Protein 2HEQ (pdb70)

Solvent-accessible surface area: 6991 Å² total; per-residue (Å²): 245,115,68,128,126,129,98,180,73,109,63,50,75,85,38,45,34,0,67,1,29,78,94,5,134,209,54,13,110,176,29,27,54,72,95,8,89,0,63,105,60,60,155,46,100,79,74,11,0,6,0,25,4,105,93,65,68,102,23,118,0,60,55,125,19,8,54,47,57,186,88,46,156,102,211,84,148,122,179,159,131,153,187,245

CATH classification: 2.30.30.40

Foldseek 3Di:
DDPDPDDPDQRDDFFFKKQFDVPCCPPPVPGHRFIWTFHDADPDPAFGTWTQTPVRDIDTHHPVRIGTDDDPPPPPDQPPDDDD

Structure (mmCIF, N/CA/C/O backbone):
data_2HEQ
#
_entry.id   2HEQ
#
loop_
_atom_site.group_PDB
_atom_site.id
_atom_site.type_symbol
_atom_site.label_atom_id
_atom_site.label_alt_id
_atom_site.label_comp_id
_atom_site.label_asym_id
_atom_site.label_entity_id
_atom_site.label_seq_id
_atom_site.pdbx_PDB_ins_code
_atom_site.Cartn_x
_atom_site.Cartn_y
_atom_site.Cartn_z
_atom_site.occupancy
_atom_site.B_iso_or_equiv
_atom_site.auth_seq_id
_atom_site.auth_comp_id
_atom_site.auth_asym_id
_atom_site.auth_atom_id
_atom_site.pdbx_PDB_model_num
ATOM 1 N N . MET A 1 1 ? 45.828 -8.539 2.735 1.00 0.00 1 MET A N 1
ATOM 2 C CA . MET A 1 1 ? 47.224 -8.651 2.258 1.00 0.00 1 MET A CA 1
ATOM 3 C C . MET A 1 1 ? 47.807 -9.996 2.660 1.00 0.00 1 MET A C 1
ATOM 4 O O . MET A 1 1 ? 48.052 -10.247 3.839 1.00 0.00 1 MET A O 1
ATOM 20 N N . ALA A 1 2 ? 48.014 -10.863 1.680 1.00 0.00 2 ALA A N 1
ATOM 21 C CA . ALA A 1 2 ? 48.583 -12.180 1.927 1.00 0.00 2 ALA A CA 1
ATOM 22 C C . ALA A 1 2 ? 49.250 -12.711 0.669 1.00 0.00 2 ALA A C 1
ATOM 23 O O . ALA A 1 2 ? 48.811 -12.419 -0.446 1.00 0.00 2 ALA A O 1
ATOM 30 N N . GLY A 1 3 ? 50.315 -13.472 0.849 1.00 0.00 3 GLY A N 1
ATOM 31 C CA . GLY A 1 3 ? 51.007 -14.052 -0.280 1.00 0.00 3 GLY A CA 1
ATOM 32 C C . GLY A 1 3 ? 52.501 -13.840 -0.203 1.00 0.00 3 GLY A C 1
ATOM 33 O O . GLY A 1 3 ? 52.968 -12.914 0.460 1.00 0.00 3 GLY A O 1
ATOM 37 N N . ASP A 1 4 ? 53.252 -14.700 -0.868 1.00 0.00 4 ASP A N 1
ATOM 38 C CA . ASP A 1 4 ? 54.703 -14.601 -0.874 1.00 0.00 4 ASP A CA 1
ATOM 39 C C . ASP A 1 4 ? 55.187 -13.907 -2.141 1.00 0.00 4 ASP A C 1
ATOM 40 O O . ASP A 1 4 ? 55.040 -14.425 -3.247 1.00 0.00 4 ASP A O 1
ATOM 49 N N . PRO A 1 5 ? 55.758 -12.704 -1.994 1.00 0.00 5 PRO A N 1
ATOM 50 C CA . PRO A 1 5 ? 56.242 -11.912 -3.116 1.00 0.00 5 PRO A CA 1
ATOM 51 C C . PRO A 1 5 ? 57.706 -12.200 -3.445 1.00 0.00 5 PRO A C 1
ATOM 52 O O . PRO A 1 5 ? 58.398 -11.361 -4.019 1.00 0.00 5 PRO A O 1
ATOM 63 N N . LEU A 1 6 ? 58.162 -13.396 -3.095 1.00 0.00 6 LEU A N 1
ATOM 64 C CA . LEU A 1 6 ? 59.551 -13.782 -3.298 1.00 0.00 6 LEU A CA 1
ATOM 65 C C . LEU A 1 6 ? 59.762 -14.240 -4.741 1.00 0.00 6 LEU A C 1
ATOM 66 O O . LEU A 1 6 ? 59.239 -15.273 -5.156 1.00 0.00 6 LEU A O 1
ATOM 82 N N . PRO A 1 7 ? 60.519 -13.462 -5.531 1.00 0.00 7 PRO A N 1
ATOM 83 C CA . PRO A 1 7 ? 60.816 -13.797 -6.920 1.00 0.00 7 PRO A CA 1
ATOM 84 C C . PRO A 1 7 ? 61.889 -14.877 -7.021 1.00 0.00 7 PRO A C 1
ATOM 85 O O . PRO A 1 7 ? 61.681 -15.922 -7.638 1.00 0.00 7 PRO A O 1
ATOM 96 N N . LYS A 1 8 ? 63.041 -14.614 -6.412 1.00 0.00 8 LYS A N 1
ATOM 97 C CA . LYS A 1 8 ? 64.136 -15.573 -6.390 1.00 0.00 8 LYS A CA 1
ATOM 98 C C . LYS A 1 8 ? 65.143 -15.208 -5.307 1.00 0.00 8 LYS A C 1
ATOM 99 O O . LYS A 1 8 ? 65.324 -15.951 -4.343 1.00 0.00 8 LYS A O 1
ATOM 118 N N . TYR A 1 9 ? 65.799 -14.066 -5.467 1.00 0.00 9 TYR A N 1
ATOM 119 C CA . TYR A 1 9 ? 66.767 -13.613 -4.482 1.00 0.00 9 TYR A CA 1
ATOM 120 C C . TYR A 1 9 ? 66.613 -12.115 -4.223 1.00 0.00 9 TYR A C 1
ATOM 121 O O . TYR A 1 9 ? 66.092 -11.713 -3.187 1.00 0.00 9 TYR A O 1
ATOM 139 N N . TRP A 1 10 ? 67.039 -11.296 -5.178 1.00 0.00 10 TRP A N 1
ATOM 140 C CA . TRP A 1 10 ? 67.055 -9.847 -4.987 1.00 0.00 10 TRP A CA 1
ATOM 141 C C . TRP A 1 10 ? 65.678 -9.229 -5.201 1.00 0.00 10 TRP A C 1
ATOM 142 O O . TRP A 1 10 ? 65.152 -9.222 -6.318 1.00 0.00 10 TRP A O 1
ATOM 163 N N . SER A 1 11 ? 65.100 -8.716 -4.125 1.00 0.00 11 SER A N 1
ATOM 164 C CA . SER A 1 11 ? 63.832 -8.013 -4.202 1.00 0.00 11 SER A CA 1
ATOM 165 C C . SER A 1 11 ? 64.058 -6.541 -4.555 1.00 0.00 11 SER A C 1
ATOM 166 O O . SER A 1 11 ? 63.312 -5.961 -5.346 1.00 0.00 11 SER A O 1
ATOM 174 N N . TYR A 1 12 ? 65.097 -5.945 -3.979 1.00 0.00 12 TYR A N 1
ATOM 175 C CA . TYR A 1 12 ? 65.390 -4.535 -4.207 1.00 0.00 12 TYR A CA 1
ATOM 176 C C . TYR A 1 12 ? 66.456 -4.371 -5.292 1.00 0.00 12 TYR A C 1
ATOM 177 O O . TYR A 1 12 ? 67.478 -5.063 -5.286 1.00 0.00 12 TYR A O 1
ATOM 195 N N . PRO A 1 13 ? 66.228 -3.453 -6.241 1.00 0.00 13 PRO A N 1
ATOM 196 C CA . PRO A 1 13 ? 67.145 -3.208 -7.355 1.00 0.00 13 PRO A CA 1
ATOM 197 C C . PRO A 1 13 ? 68.275 -2.238 -7.002 1.00 0.00 13 PRO A C 1
ATOM 198 O O . PRO A 1 13 ? 68.303 -1.654 -5.916 1.00 0.00 13 PRO A O 1
ATOM 209 N N . VAL A 1 14 ? 69.209 -2.075 -7.931 1.00 0.00 14 VAL A N 1
ATOM 210 C CA . VAL A 1 14 ? 70.311 -1.140 -7.763 1.00 0.00 14 VAL A CA 1
ATOM 211 C C . VAL A 1 14 ? 69.842 0.287 -8.034 1.00 0.00 14 VAL A C 1
ATOM 212 O O . VAL A 1 14 ? 69.120 0.542 -9.001 1.00 0.00 14 VAL A O 1
ATOM 225 N N . GLY A 1 15 ? 70.251 1.209 -7.174 1.00 0.00 15 GLY A N 1
ATOM 226 C CA . GLY A 1 15 ? 69.876 2.598 -7.332 1.00 0.00 15 GLY A CA 1
ATOM 227 C C . GLY A 1 15 ? 68.705 2.979 -6.453 1.00 0.00 15 GLY A C 1
ATOM 228 O O . GLY A 1 15 ? 68.268 4.131 -6.451 1.00 0.00 15 GLY A O 1
ATOM 232 N N . LEU A 1 16 ? 68.205 2.015 -5.696 1.00 0.00 16 LEU A N 1
ATOM 233 C CA . LEU A 1 16 ? 67.080 2.251 -4.812 1.00 0.00 16 LEU A CA 1
ATOM 234 C C . LEU A 1 16 ? 67.542 2.920 -3.524 1.00 0.00 16 LEU A C 1
ATOM 235 O O . LEU A 1 16 ? 68.505 2.478 -2.890 1.00 0.00 16 LEU A O 1
ATOM 251 N N . ALA A 1 17 ? 66.874 4.003 -3.159 1.00 0.00 17 ALA A N 1
ATOM 252 C CA . ALA A 1 17 ? 67.138 4.670 -1.899 1.00 0.00 17 ALA A CA 1
ATOM 253 C C . ALA A 1 17 ? 66.416 3.951 -0.767 1.00 0.00 17 ALA A C 1
ATOM 254 O O . ALA A 1 17 ? 65.212 3.697 -0.845 1.00 0.00 17 ALA A O 1
ATOM 261 N N . VAL A 1 18 ? 67.155 3.614 0.275 1.00 0.00 18 VAL A N 1
ATOM 262 C CA . VAL A 1 18 ? 66.599 2.900 1.413 1.00 0.00 18 VAL A CA 1
ATOM 263 C C . VAL A 1 18 ? 67.067 3.537 2.713 1.00 0.00 18 VAL A C 1
ATOM 264 O O . VAL A 1 18 ? 67.983 4.358 2.716 1.00 0.00 18 VAL A O 1
ATOM 277 N N . GLU A 1 19 ? 66.430 3.169 3.808 1.00 0.00 19 GLU A N 1
ATOM 278 C CA . GLU A 1 19 ? 66.871 3.595 5.120 1.00 0.00 19 GLU A CA 1
ATOM 279 C C . GLU A 1 19 ? 67.228 2.378 5.960 1.00 0.00 19 GLU A C 1
ATOM 280 O O . GLU A 1 19 ? 66.649 1.302 5.786 1.00 0.00 19 GLU A O 1
ATOM 292 N N . ILE A 1 20 ? 68.190 2.542 6.848 1.00 0.00 20 ILE A N 1
ATOM 293 C CA . ILE A 1 20 ? 68.614 1.461 7.717 1.00 0.00 20 ILE A CA 1
ATOM 294 C C . ILE A 1 20 ? 67.816 1.502 9.010 1.00 0.00 20 ILE A C 1
ATOM 295 O O . ILE A 1 20 ? 68.028 2.378 9.850 1.00 0.00 20 ILE A O 1
ATOM 311 N N . ASN A 1 21 ? 66.892 0.569 9.164 1.00 0.00 21 ASN A N 1
ATOM 312 C CA . ASN A 1 21 ? 66.080 0.507 10.371 1.00 0.00 21 ASN A CA 1
ATOM 313 C C . ASN A 1 21 ? 66.903 -0.026 11.543 1.00 0.00 21 ASN A C 1
ATOM 314 O O . ASN A 1 21 ? 67.946 -0.655 11.351 1.00 0.00 21 ASN A O 1
ATOM 325 N N . ASN A 1 22 ? 66.420 0.218 12.756 1.00 0.00 22 ASN A N 1
ATOM 326 C CA . ASN A 1 22 ? 67.153 -0.135 13.977 1.00 0.00 22 ASN A CA 1
ATOM 327 C C . ASN A 1 22 ? 67.052 -1.621 14.311 1.00 0.00 22 ASN A C 1
ATOM 328 O O . ASN A 1 22 ? 67.140 -2.009 15.470 1.00 0.00 22 ASN A O 1
ATOM 339 N N . ASN A 1 23 ? 66.914 -2.450 13.291 1.00 0.00 23 ASN A N 1
ATOM 340 C CA . ASN A 1 23 ? 66.849 -3.894 13.494 1.00 0.00 23 ASN A CA 1
ATOM 341 C C . ASN A 1 23 ? 68.189 -4.530 13.157 1.00 0.00 23 ASN A C 1
ATOM 342 O O . ASN A 1 23 ? 68.386 -5.734 13.319 1.00 0.00 23 ASN A O 1
ATOM 353 N N . ALA A 1 24 ? 69.116 -3.703 12.690 1.00 0.00 24 ALA A N 1
ATOM 354 C CA . ALA A 1 24 ? 70.497 -4.124 12.487 1.00 0.00 24 ALA A CA 1
ATOM 355 C C . ALA A 1 24 ? 71.320 -3.762 13.720 1.00 0.00 24 ALA A C 1
ATOM 356 O O . ALA A 1 24 ? 72.549 -3.676 13.671 1.00 0.00 24 ALA A O 1
ATOM 363 N N . ARG A 1 25 ? 70.600 -3.554 14.822 1.00 0.00 25 ARG A N 1
ATOM 364 C CA . ARG A 1 25 ? 71.175 -3.207 16.118 1.00 0.00 25 ARG A CA 1
ATOM 365 C C . ARG A 1 25 ? 72.364 -4.104 16.462 1.00 0.00 25 ARG A C 1
ATOM 366 O O . ARG A 1 25 ? 73.455 -3.616 16.758 1.00 0.00 25 ARG A O 1
ATOM 387 N N . TYR A 1 26 ? 72.152 -5.411 16.411 1.00 0.00 26 TYR A N 1
ATOM 388 C CA . TYR A 1 26 ? 73.222 -6.360 16.658 1.00 0.00 26 TYR A CA 1
ATOM 389 C C . TYR A 1 26 ? 73.801 -6.837 15.336 1.00 0.00 26 TYR A C 1
ATOM 390 O O . TYR A 1 26 ? 73.383 -7.856 14.786 1.00 0.00 26 TYR A O 1
ATOM 408 N N . GLY A 1 27 ? 74.741 -6.063 14.822 1.00 0.00 27 GLY A N 1
ATOM 409 C CA . GLY A 1 27 ? 75.360 -6.369 13.550 1.00 0.00 27 GLY A CA 1
ATOM 410 C C . GLY A 1 27 ? 76.018 -5.141 12.967 1.00 0.00 27 GLY A C 1
ATOM 411 O O . GLY A 1 27 ? 77.090 -5.219 12.367 1.00 0.00 27 GLY A O 1
ATOM 415 N N . CYS A 1 28 ? 75.370 -4.000 13.153 1.00 0.00 28 CYS A N 1
ATOM 416 C CA . CYS A 1 28 ? 75.925 -2.719 12.750 1.00 0.00 28 CYS A CA 1
ATOM 417 C C . CYS A 1 28 ? 75.682 -1.694 13.854 1.00 0.00 28 CYS A C 1
ATOM 418 O O . CYS A 1 28 ? 74.768 -0.871 13.766 1.00 0.00 28 CYS A O 1
ATOM 426 N N . PRO A 1 29 ? 76.493 -1.753 14.922 1.00 0.00 29 PRO A N 1
ATOM 427 C CA . PRO A 1 29 ? 76.297 -0.924 16.112 1.00 0.00 29 PRO A CA 1
ATOM 428 C C . PRO A 1 29 ? 76.416 0.563 15.811 1.00 0.00 29 PRO A C 1
ATOM 429 O O . PRO A 1 29 ? 77.447 1.032 15.322 1.00 0.00 29 PRO A O 1
ATOM 440 N N . HIS A 1 30 ? 75.334 1.287 16.081 1.00 0.00 30 HIS A N 1
ATOM 441 C CA . HIS A 1 30 ? 75.284 2.736 15.899 1.00 0.00 30 HIS A CA 1
ATOM 442 C C . HIS A 1 30 ? 75.469 3.110 14.426 1.00 0.00 30 HIS A C 1
ATOM 443 O O . HIS A 1 30 ? 75.969 4.183 14.091 1.00 0.00 30 HIS A O 1
ATOM 458 N N . HIS A 1 31 ? 75.042 2.217 13.550 1.00 0.00 31 HIS A N 1
ATOM 459 C CA . HIS A 1 31 ? 75.069 2.474 12.111 1.00 0.00 31 HIS A CA 1
ATOM 460 C C . HIS A 1 31 ? 73.642 2.386 11.575 1.00 0.00 31 HIS A C 1
ATOM 461 O O . HIS A 1 31 ? 73.405 2.314 10.369 1.00 0.00 31 HIS A O 1
ATOM 476 N N . VAL A 1 32 ? 72.693 2.406 12.494 1.00 0.00 32 VAL A N 1
ATOM 477 C CA . VAL A 1 32 ? 71.291 2.246 12.156 1.00 0.00 32 VAL A CA 1
ATOM 478 C C . VAL A 1 32 ? 70.510 3.513 12.478 1.00 0.00 32 VAL A C 1
ATOM 479 O O . VAL A 1 32 ? 70.876 4.265 13.381 1.00 0.00 32 VAL A O 1
ATOM 492 N N . GLY A 1 33 ? 69.442 3.744 11.729 1.00 0.00 33 GLY A N 1
ATOM 493 C CA . GLY A 1 33 ? 68.637 4.929 11.928 1.00 0.00 33 GLY A CA 1
ATOM 494 C C . GLY A 1 33 ? 68.953 6.018 10.923 1.00 0.00 33 GLY A C 1
ATOM 495 O O . GLY A 1 33 ? 68.535 7.160 11.094 1.00 0.00 33 GLY A O 1
ATOM 499 N N . ARG A 1 34 ? 69.690 5.665 9.875 1.00 0.00 34 ARG A N 1
ATOM 500 C CA . ARG A 1 34 ? 70.054 6.621 8.832 1.00 0.00 34 ARG A CA 1
ATOM 501 C C . ARG A 1 34 ? 69.568 6.126 7.478 1.00 0.00 34 ARG A C 1
ATOM 502 O O . ARG A 1 34 ? 68.838 5.142 7.406 1.00 0.00 34 ARG A O 1
ATOM 523 N N . LYS A 1 35 ? 69.971 6.803 6.412 1.00 0.00 35 LYS A N 1
ATOM 524 C CA . LYS A 1 35 ? 69.563 6.413 5.069 1.00 0.00 35 LYS A CA 1
ATOM 525 C C . LYS A 1 35 ? 70.777 6.085 4.207 1.00 0.00 35 LYS A C 1
ATOM 526 O O . LYS A 1 35 ? 71.897 6.509 4.503 1.00 0.00 35 LYS A O 1
ATOM 545 N N . GLY A 1 36 ? 70.548 5.328 3.142 1.00 0.00 36 GLY A N 1
ATOM 546 C CA . GLY A 1 36 ? 71.624 4.936 2.258 1.00 0.00 36 GLY A CA 1
ATOM 547 C C . GLY A 1 36 ? 71.131 4.644 0.852 1.00 0.00 36 GLY A C 1
ATOM 548 O O . GLY A 1 36 ? 69.938 4.777 0.564 1.00 0.00 36 GLY A O 1
ATOM 552 N N . LYS A 1 37 ? 72.045 4.256 -0.023 1.00 0.00 37 LYS A N 1
ATOM 553 C CA . LYS A 1 37 ? 71.707 3.961 -1.413 1.00 0.00 37 LYS A CA 1
ATOM 554 C C . LYS A 1 37 ? 72.271 2.597 -1.813 1.00 0.00 37 LYS A C 1
ATOM 555 O O . LYS A 1 37 ? 73.470 2.349 -1.658 1.00 0.00 37 LYS A O 1
ATOM 574 N N . ILE A 1 38 ? 71.407 1.717 -2.311 1.00 0.00 38 ILE A N 1
ATOM 575 C CA . ILE A 1 38 ? 71.841 0.403 -2.777 1.00 0.00 38 ILE A CA 1
ATOM 576 C C . ILE A 1 38 ? 72.571 0.544 -4.105 1.00 0.00 38 ILE A C 1
ATOM 577 O O . ILE A 1 38 ? 71.967 0.899 -5.116 1.00 0.00 38 ILE A O 1
ATOM 593 N N . ILE A 1 39 ? 73.867 0.273 -4.101 1.00 0.00 39 ILE A N 1
ATOM 594 C CA . ILE A 1 39 ? 74.687 0.506 -5.284 1.00 0.00 39 ILE A CA 1
ATOM 595 C C . ILE A 1 39 ? 75.151 -0.797 -5.931 1.00 0.00 39 ILE A C 1
ATOM 596 O O . ILE A 1 39 ? 75.448 -0.829 -7.124 1.00 0.00 39 ILE A O 1
ATOM 612 N N . GLU A 1 40 ? 75.205 -1.865 -5.147 1.00 0.00 40 GLU A N 1
ATOM 613 C CA . GLU A 1 40 ? 75.643 -3.165 -5.649 1.00 0.00 40 GLU A CA 1
ATOM 614 C C . GLU A 1 40 ? 74.753 -4.280 -5.119 1.00 0.00 40 GLU A C 1
ATOM 615 O O . GLU A 1 40 ? 74.061 -4.112 -4.110 1.00 0.00 40 GLU A O 1
ATOM 627 N N . HIS A 1 41 ? 74.773 -5.411 -5.807 1.00 0.00 41 HIS A N 1
ATOM 628 C CA . HIS A 1 41 ? 74.059 -6.601 -5.371 1.00 0.00 41 HIS A CA 1
ATOM 629 C C . HIS A 1 41 ? 75.050 -7.657 -4.909 1.00 0.00 41 HIS A C 1
ATOM 630 O O . HIS A 1 41 ? 76.068 -7.892 -5.564 1.00 0.00 41 HIS A O 1
ATOM 645 N N . LEU A 1 42 ? 74.758 -8.273 -3.780 1.00 0.00 42 LEU A N 1
ATOM 646 C CA . LEU A 1 42 ? 75.605 -9.319 -3.232 1.00 0.00 42 LEU A CA 1
ATOM 647 C C . LEU A 1 42 ? 74.830 -10.619 -3.147 1.00 0.00 42 LEU A C 1
ATOM 648 O O . LEU A 1 42 ? 73.608 -10.609 -3.008 1.00 0.00 42 LEU A O 1
ATOM 664 N N . HIS A 1 43 ? 75.532 -11.735 -3.246 1.00 0.00 43 HIS A N 1
ATOM 665 C CA . HIS A 1 43 ? 74.921 -13.020 -2.968 1.00 0.00 43 HIS A CA 1
ATOM 666 C C . HIS A 1 43 ? 75.545 -13.593 -1.700 1.00 0.00 43 HIS A C 1
ATOM 667 O O . HIS A 1 43 ? 76.678 -14.075 -1.696 1.00 0.00 43 HIS A O 1
ATOM 682 N N . SER A 1 44 ? 74.807 -13.469 -0.616 1.00 0.00 44 SER A N 1
ATOM 683 C CA . SER A 1 44 ? 75.273 -13.865 0.697 1.00 0.00 44 SER A CA 1
ATOM 684 C C . SER A 1 44 ? 74.077 -13.945 1.638 1.00 0.00 44 SER A C 1
ATOM 685 O O . SER A 1 44 ? 73.218 -13.068 1.636 1.00 0.00 44 SER A O 1
ATOM 693 N N . ALA A 1 45 ? 74.040 -14.980 2.457 1.00 0.00 45 ALA A N 1
ATOM 694 C CA . ALA A 1 45 ? 72.893 -15.228 3.322 1.00 0.00 45 ALA A CA 1
ATOM 695 C C . ALA A 1 45 ? 72.886 -14.241 4.477 1.00 0.00 45 ALA A C 1
ATOM 696 O O . ALA A 1 45 ? 71.907 -14.115 5.213 1.00 0.00 45 ALA A O 1
ATOM 703 N N . THR A 1 46 ? 74.001 -13.554 4.635 1.00 0.00 46 THR A N 1
ATOM 704 C CA . THR A 1 46 ? 74.136 -12.536 5.647 1.00 0.00 46 THR A CA 1
ATOM 705 C C . THR A 1 46 ? 73.758 -11.164 5.097 1.00 0.00 46 THR A C 1
ATOM 706 O O . THR A 1 46 ? 73.140 -10.359 5.796 1.00 0.00 46 THR A O 1
ATOM 717 N N . TYR A 1 47 ? 74.108 -10.915 3.832 1.00 0.00 47 TYR A N 1
ATOM 718 C CA . TYR A 1 47 ? 73.928 -9.595 3.223 1.00 0.00 47 TYR A CA 1
ATOM 719 C C . TYR A 1 47 ? 73.589 -9.730 1.743 1.00 0.00 47 TYR A C 1
ATOM 720 O O . TYR A 1 47 ? 74.293 -10.415 1.002 1.00 0.00 47 TYR A O 1
ATOM 738 N N . ASP A 1 48 ? 72.528 -9.057 1.315 1.00 0.00 48 ASP A N 1
ATOM 739 C CA . ASP A 1 48 ? 72.063 -9.163 -0.066 1.00 0.00 48 ASP A CA 1
ATOM 740 C C . ASP A 1 48 ? 72.483 -7.947 -0.880 1.00 0.00 48 ASP A C 1
ATOM 741 O O . ASP A 1 48 ? 72.585 -8.015 -2.108 1.00 0.00 48 ASP A O 1
ATOM 750 N N . TYR A 1 49 ? 72.713 -6.824 -0.208 1.00 0.00 49 TYR A N 1
ATOM 751 C CA . TYR A 1 49 ? 72.974 -5.572 -0.909 1.00 0.00 49 TYR A CA 1
ATOM 752 C C . TYR A 1 49 ? 74.164 -4.832 -0.311 1.00 0.00 49 TYR A C 1
ATOM 753 O O . TYR A 1 49 ? 74.536 -5.050 0.843 1.00 0.00 49 TYR A O 1
ATOM 771 N N . ALA A 1 50 ? 74.748 -3.951 -1.107 1.00 0.00 50 ALA A N 1
ATOM 772 C CA . ALA A 1 50 ? 75.778 -3.048 -0.628 1.00 0.00 50 ALA A CA 1
ATOM 773 C C . ALA A 1 50 ? 75.222 -1.635 -0.614 1.00 0.00 50 ALA A C 1
ATOM 774 O O . ALA A 1 50 ? 74.909 -1.069 -1.668 1.00 0.00 50 ALA A O 1
ATOM 781 N N . VAL A 1 51 ? 75.084 -1.077 0.574 1.00 0.00 51 VAL A N 1
ATOM 782 C CA . VAL A 1 51 ? 74.426 0.204 0.742 1.00 0.00 51 VAL A CA 1
ATOM 783 C C . VAL A 1 51 ? 75.423 1.284 1.123 1.00 0.00 51 VAL A C 1
ATOM 784 O O . VAL A 1 51 ? 76.175 1.144 2.087 1.00 0.00 51 VAL A O 1
ATOM 797 N N . SER A 1 52 ? 75.433 2.353 0.352 1.00 0.00 52 SER A N 1
ATOM 798 C CA . SER A 1 52 ? 76.270 3.493 0.653 1.00 0.00 52 SER A CA 1
ATOM 799 C C . SER A 1 52 ? 75.529 4.435 1.594 1.00 0.00 52 SER A C 1
ATOM 800 O O . SER A 1 52 ? 74.531 5.049 1.214 1.00 0.00 52 SER A O 1
ATOM 808 N N . ASP A 1 53 ? 75.992 4.499 2.835 1.00 0.00 53 ASP A N 1
ATOM 809 C CA . ASP A 1 53 ? 75.379 5.352 3.847 1.00 0.00 53 ASP A CA 1
ATOM 810 C C . ASP A 1 53 ? 75.530 6.817 3.453 1.00 0.00 53 ASP A C 1
ATOM 811 O O . ASP A 1 53 ? 76.499 7.187 2.783 1.00 0.00 53 ASP A O 1
ATOM 820 N N . GLU A 1 54 ? 74.580 7.645 3.869 1.00 0.00 54 GLU A N 1
ATOM 821 C CA . GLU A 1 54 ? 74.584 9.063 3.524 1.00 0.00 54 GLU A CA 1
ATOM 822 C C . GLU A 1 54 ? 75.836 9.781 4.045 1.00 0.00 54 GLU A C 1
ATOM 823 O O . GLU A 1 54 ? 76.216 10.835 3.528 1.00 0.00 54 GLU A O 1
ATOM 835 N N . THR A 1 55 ? 76.482 9.204 5.054 1.00 0.00 55 THR A N 1
ATOM 836 C CA . THR A 1 55 ? 77.716 9.764 5.595 1.00 0.00 55 THR A CA 1
ATOM 837 C C . THR A 1 55 ? 78.913 9.452 4.692 1.00 0.00 55 THR A C 1
ATOM 838 O O . THR A 1 55 ? 80.006 9.986 4.888 1.00 0.00 55 THR A O 1
ATOM 849 N N . GLY A 1 56 ? 78.699 8.596 3.700 1.00 0.00 56 GLY A N 1
ATOM 850 C CA . GLY A 1 56 ? 79.760 8.245 2.774 1.00 0.00 56 GLY A CA 1
ATOM 851 C C . GLY A 1 56 ? 80.423 6.927 3.120 1.00 0.00 56 GLY A C 1
ATOM 852 O O . GLY A 1 56 ? 81.499 6.613 2.616 1.00 0.00 56 GLY A O 1
ATOM 856 N N . ASP A 1 57 ? 79.781 6.157 3.985 1.00 0.00 57 ASP A N 1
ATOM 857 C CA . ASP A 1 57 ? 80.323 4.871 4.412 1.00 0.00 57 ASP A CA 1
ATOM 858 C C . ASP A 1 57 ? 79.580 3.723 3.736 1.00 0.00 57 ASP A C 1
ATOM 859 O O . ASP A 1 57 ? 78.378 3.565 3.915 1.00 0.00 57 ASP A O 1
ATOM 868 N N . ILE A 1 58 ? 80.293 2.935 2.947 1.00 0.00 58 ILE A N 1
ATOM 869 C CA . ILE A 1 58 ? 79.673 1.808 2.259 1.00 0.00 58 ILE A CA 1
ATOM 870 C C . ILE A 1 58 ? 79.613 0.596 3.180 1.00 0.00 58 ILE A C 1
ATOM 871 O O . ILE A 1 58 ? 80.643 0.096 3.637 1.00 0.00 58 ILE A O 1
ATOM 887 N N . THR A 1 59 ? 78.403 0.142 3.468 1.00 0.00 59 THR A N 1
ATOM 888 C CA . THR A 1 59 ? 78.197 -0.996 4.346 1.00 0.00 59 THR A CA 1
ATOM 889 C C . THR A 1 59 ? 77.380 -2.067 3.628 1.00 0.00 59 THR A C 1
ATOM 890 O O . THR A 1 59 ? 76.729 -1.789 2.620 1.00 0.00 59 THR A O 1
ATOM 901 N N . TYR A 1 60 ? 77.413 -3.285 4.134 1.00 0.00 60 TYR A N 1
ATOM 902 C CA . TYR A 1 60 ? 76.682 -4.378 3.518 1.00 0.00 60 TYR A CA 1
ATOM 903 C C . TYR A 1 60 ? 75.447 -4.684 4.352 1.00 0.00 60 TYR A C 1
ATOM 904 O O . TYR A 1 60 ? 75.529 -4.741 5.577 1.00 0.00 60 TYR A O 1
ATOM 922 N N . PHE A 1 61 ? 74.308 -4.861 3.699 1.00 0.00 61 PHE A N 1
ATOM 923 C CA . PHE A 1 61 ? 73.051 -5.071 4.408 1.00 0.00 61 PHE A CA 1
ATOM 924 C C . PHE A 1 61 ? 72.218 -6.160 3.747 1.00 0.00 61 PHE A C 1
ATOM 925 O O . PHE A 1 61 ? 72.454 -6.535 2.599 1.00 0.00 61 PHE A O 1
ATOM 942 N N . LYS A 1 62 ? 71.241 -6.654 4.484 1.00 0.00 62 LYS A N 1
ATOM 943 C CA . LYS A 1 62 ? 70.348 -7.693 4.003 1.00 0.00 62 LYS A CA 1
ATOM 944 C C . LYS A 1 62 ? 68.937 -7.119 3.889 1.00 0.00 62 LYS A C 1
ATOM 945 O O . LYS A 1 62 ? 68.652 -6.078 4.483 1.00 0.00 62 LYS A O 1
ATOM 964 N N . GLU A 1 63 ? 68.069 -7.781 3.124 1.00 0.00 63 GLU A N 1
ATOM 965 C CA . GLU A 1 63 ? 66.707 -7.290 2.873 1.00 0.00 63 GLU A CA 1
ATOM 966 C C . GLU A 1 63 ? 65.955 -6.988 4.174 1.00 0.00 63 GLU A C 1
ATOM 967 O O . GLU A 1 63 ? 65.114 -6.094 4.222 1.00 0.00 63 GLU A O 1
ATOM 979 N N . HIS A 1 64 ? 66.278 -7.728 5.226 1.00 0.00 64 HIS A N 1
ATOM 980 C CA . HIS A 1 64 ? 65.615 -7.568 6.518 1.00 0.00 64 HIS A CA 1
ATOM 981 C C . HIS A 1 64 ? 66.095 -6.304 7.245 1.00 0.00 64 HIS A C 1
ATOM 982 O O . HIS A 1 64 ? 65.401 -5.774 8.114 1.00 0.00 64 HIS A O 1
ATOM 997 N N . GLU A 1 65 ? 67.269 -5.816 6.875 1.00 0.00 65 GLU A N 1
ATOM 998 C CA . GLU A 1 65 ? 67.879 -4.683 7.563 1.00 0.00 65 GLU A CA 1
ATOM 999 C C . GLU A 1 65 ? 67.568 -3.359 6.867 1.00 0.00 65 GLU A C 1
ATOM 1000 O O . GLU A 1 65 ? 67.963 -2.296 7.349 1.00 0.00 65 GLU A O 1
ATOM 1012 N N . LEU A 1 66 ? 66.856 -3.413 5.749 1.00 0.00 66 LEU A N 1
ATOM 1013 C CA . LEU A 1 66 ? 66.612 -2.210 4.963 1.00 0.00 66 LEU A CA 1
ATOM 1014 C C . LEU A 1 66 ? 65.126 -1.936 4.781 1.00 0.00 66 LEU A C 1
ATOM 1015 O O . LEU A 1 66 ? 64.304 -2.853 4.756 1.00 0.00 66 LEU A O 1
ATOM 1031 N N . THR A 1 67 ? 64.798 -0.659 4.661 1.00 0.00 67 THR A N 1
ATOM 1032 C CA . THR A 1 67 ? 63.436 -0.227 4.392 1.00 0.00 67 THR A CA 1
ATOM 1033 C C . THR A 1 67 ? 63.433 0.756 3.219 1.00 0.00 67 THR A C 1
ATOM 1034 O O . THR A 1 67 ? 64.106 1.783 3.270 1.00 0.00 67 THR A O 1
ATOM 1045 N N . PRO A 1 68 ? 62.700 0.446 2.139 1.00 0.00 68 PRO A N 1
ATOM 1046 C CA . PRO A 1 68 ? 62.678 1.283 0.933 1.00 0.00 68 PRO A CA 1
ATOM 1047 C C . PRO A 1 68 ? 62.119 2.684 1.184 1.00 0.00 68 PRO A C 1
ATOM 1048 O O . PRO A 1 68 ? 61.194 2.869 1.978 1.00 0.00 68 PRO A O 1
ATOM 1059 N N . LEU A 1 69 ? 62.701 3.669 0.513 1.00 0.00 69 LEU A N 1
ATOM 1060 C CA . LEU A 1 69 ? 62.224 5.040 0.601 1.00 0.00 69 LEU A CA 1
ATOM 1061 C C . LEU A 1 69 ? 61.273 5.339 -0.550 1.00 0.00 69 LEU A C 1
ATOM 1062 O O . LEU A 1 69 ? 61.367 4.730 -1.619 1.00 0.00 69 LEU A O 1
ATOM 1078 N N . LYS A 1 70 ? 60.358 6.271 -0.332 1.00 0.00 70 LYS A N 1
ATOM 1079 C CA . LYS A 1 70 ? 59.380 6.630 -1.348 1.00 0.00 70 LYS A CA 1
ATOM 1080 C C . LYS A 1 70 ? 59.405 8.132 -1.602 1.00 0.00 70 LYS A C 1
ATOM 1081 O O . LYS A 1 70 ? 59.645 8.919 -0.684 1.00 0.00 70 LYS A O 1
ATOM 1100 N N . GLY A 1 71 ? 59.149 8.522 -2.843 1.00 0.00 71 GLY A N 1
ATOM 1101 C CA . GLY A 1 71 ? 59.221 9.921 -3.214 1.00 0.00 71 GLY A CA 1
ATOM 1102 C C . GLY A 1 71 ? 58.038 10.712 -2.704 1.00 0.00 71 GLY A C 1
ATOM 1103 O O . GLY A 1 71 ? 58.187 11.852 -2.253 1.00 0.00 71 GLY A O 1
ATOM 1107 N N . GLY A 1 72 ? 56.861 10.106 -2.766 1.00 0.00 72 GLY A N 1
ATOM 1108 C CA . GLY A 1 72 ? 55.665 10.766 -2.287 1.00 0.00 72 GLY A CA 1
ATOM 1109 C C . GLY A 1 72 ? 54.453 10.446 -3.134 1.00 0.00 72 GLY A C 1
ATOM 1110 O O . GLY A 1 72 ? 53.905 9.345 -3.048 1.00 0.00 72 GLY A O 1
ATOM 1114 N N . LEU A 1 73 ? 54.045 11.415 -3.956 1.00 0.00 73 LEU A N 1
ATOM 1115 C CA . LEU A 1 73 ? 52.863 11.281 -4.808 1.00 0.00 73 LEU A CA 1
ATOM 1116 C C . LEU A 1 73 ? 51.600 11.132 -3.963 1.00 0.00 73 LEU A C 1
ATOM 1117 O O . LEU A 1 73 ? 50.580 10.623 -4.429 1.00 0.00 73 LEU A O 1
ATOM 1133 N N . ALA A 1 74 ? 51.663 11.614 -2.730 1.00 0.00 74 ALA A N 1
ATOM 1134 C CA . ALA A 1 74 ? 50.556 11.490 -1.799 1.00 0.00 74 ALA A CA 1
ATOM 1135 C C . ALA A 1 74 ? 49.846 12.824 -1.613 1.00 0.00 74 ALA A C 1
ATOM 1136 O O . ALA A 1 74 ? 48.787 12.892 -0.989 1.00 0.00 74 ALA A O 1
ATOM 1143 N N . TYR A 1 75 ? 50.442 13.887 -2.139 1.00 0.00 75 TYR A N 1
ATOM 1144 C CA . TYR A 1 75 ? 49.863 15.221 -2.032 1.00 0.00 75 TYR A CA 1
ATOM 1145 C C . TYR A 1 75 ? 49.603 15.803 -3.422 1.00 0.00 75 TYR A C 1
ATOM 1146 O O . TYR A 1 75 ? 49.122 16.928 -3.565 1.00 0.00 75 TYR A O 1
ATOM 1164 N N . VAL A 1 76 ? 49.902 15.015 -4.446 1.00 0.00 76 VAL A N 1
ATOM 1165 C CA . VAL A 1 76 ? 49.754 15.458 -5.826 1.00 0.00 76 VAL A CA 1
ATOM 1166 C C . VAL A 1 76 ? 48.385 15.065 -6.380 1.00 0.00 76 VAL A C 1
ATOM 1167 O O . VAL A 1 76 ? 47.827 14.029 -6.009 1.00 0.00 76 VAL A O 1
ATOM 1180 N N . LEU A 1 77 ? 47.836 15.908 -7.243 1.00 0.00 77 LEU A N 1
ATOM 1181 C CA . LEU A 1 77 ? 46.580 15.609 -7.911 1.00 0.00 77 LEU A CA 1
ATOM 1182 C C . LEU A 1 77 ? 46.852 15.362 -9.385 1.00 0.00 77 LEU A C 1
ATOM 1183 O O . LEU A 1 77 ? 46.948 16.303 -10.171 1.00 0.00 77 LEU A O 1
ATOM 1199 N N . GLU A 1 78 ? 47.004 14.101 -9.753 1.00 0.00 78 GLU A N 1
ATOM 1200 C CA . GLU A 1 78 ? 47.383 13.753 -11.113 1.00 0.00 78 GLU A CA 1
ATOM 1201 C C . GLU A 1 78 ? 46.239 13.038 -11.824 1.00 0.00 78 GLU A C 1
ATOM 1202 O O . GLU A 1 78 ? 46.022 11.843 -11.625 1.00 0.00 78 GLU A O 1
ATOM 1214 N N . HIS A 1 79 ? 45.483 13.794 -12.613 1.00 0.00 79 HIS A N 1
ATOM 1215 C CA . HIS A 1 79 ? 44.421 13.234 -13.444 1.00 0.00 79 HIS A CA 1
ATOM 1216 C C . HIS A 1 79 ? 44.242 14.049 -14.721 1.00 0.00 79 HIS A C 1
ATOM 1217 O O . HIS A 1 79 ? 44.064 13.489 -15.804 1.00 0.00 79 HIS A O 1
ATOM 1232 N N . HIS A 1 80 ? 44.305 15.372 -14.600 1.00 0.00 80 HIS A N 1
ATOM 1233 C CA . HIS A 1 80 ? 44.073 16.249 -15.739 1.00 0.00 80 HIS A CA 1
ATOM 1234 C C . HIS A 1 80 ? 45.175 17.300 -15.863 1.00 0.00 80 HIS A C 1
ATOM 1235 O O . HIS A 1 80 ? 45.061 18.406 -15.338 1.00 0.00 80 HIS A O 1
ATOM 1250 N N . HIS A 1 81 ? 46.255 16.926 -16.536 1.00 0.00 81 HIS A N 1
ATOM 1251 C CA . HIS A 1 81 ? 47.357 17.837 -16.824 1.00 0.00 81 HIS A CA 1
ATOM 1252 C C . HIS A 1 81 ? 47.728 17.728 -18.299 1.00 0.00 81 HIS A C 1
ATOM 1253 O O . HIS A 1 81 ? 47.957 16.625 -18.802 1.00 0.00 81 HIS A O 1
ATOM 1268 N N . HIS A 1 82 ? 47.779 18.851 -18.999 1.00 0.00 82 HIS A N 1
ATOM 1269 C CA . HIS A 1 82 ? 48.158 18.830 -20.406 1.00 0.00 82 HIS A CA 1
ATOM 1270 C C . HIS A 1 82 ? 49.470 19.580 -20.621 1.00 0.00 82 HIS A C 1
ATOM 1271 O O . HIS A 1 82 ? 49.487 20.770 -20.925 1.00 0.00 82 HIS A O 1
ATOM 1286 N N . HIS A 1 83 ? 50.574 18.868 -20.421 1.00 0.00 83 HIS A N 1
ATOM 1287 C CA . HIS A 1 83 ? 51.912 19.423 -20.620 1.00 0.00 83 HIS A CA 1
ATOM 1288 C C . HIS A 1 83 ? 52.164 20.605 -19.685 1.00 0.00 83 HIS A C 1
ATOM 1289 O O . HIS A 1 83 ? 51.456 20.792 -18.692 1.00 0.00 83 HIS A O 1
ATOM 1304 N N . HIS A 1 84 ? 53.184 21.388 -19.993 1.00 0.00 84 HIS A N 1
ATOM 1305 C CA . HIS A 1 84 ? 53.533 22.536 -19.177 1.00 0.00 84 HIS A CA 1
ATOM 1306 C C . HIS A 1 84 ? 53.280 23.816 -19.960 1.00 0.00 84 HIS A C 1
ATOM 1307 O O . HIS A 1 84 ? 54.181 24.250 -20.707 1.00 0.00 84 HIS A O 1
ATOM 1323 N N . MET A 1 1 ? 61.704 -19.311 5.928 1.00 0.00 1 MET A N 2
ATOM 1324 C CA . MET A 1 1 ? 62.623 -19.079 7.068 1.00 0.00 1 MET A CA 2
ATOM 1325 C C . MET A 1 1 ? 62.810 -20.368 7.864 1.00 0.00 1 MET A C 2
ATOM 1326 O O . MET A 1 1 ? 62.321 -20.502 8.985 1.00 0.00 1 MET A O 2
ATOM 1342 N N . ALA A 1 2 ? 63.491 -21.329 7.257 1.00 0.00 2 ALA A N 2
ATOM 1343 C CA . ALA A 1 2 ? 63.777 -22.602 7.898 1.00 0.00 2 ALA A CA 2
ATOM 1344 C C . ALA A 1 2 ? 65.031 -23.206 7.289 1.00 0.00 2 ALA A C 2
ATOM 1345 O O . ALA A 1 2 ? 65.168 -23.247 6.066 1.00 0.00 2 ALA A O 2
ATOM 1352 N N . GLY A 1 3 ? 65.940 -23.668 8.138 1.00 0.00 3 GLY A N 2
ATOM 1353 C CA . GLY A 1 3 ? 67.212 -24.167 7.654 1.00 0.00 3 GLY A CA 2
ATOM 1354 C C . GLY A 1 3 ? 68.054 -23.052 7.069 1.00 0.00 3 GLY A C 2
ATOM 1355 O O . GLY A 1 3 ? 68.653 -22.267 7.809 1.00 0.00 3 GLY A O 2
ATOM 1359 N N . ASP A 1 4 ? 68.103 -22.985 5.745 1.00 0.00 4 ASP A N 2
ATOM 1360 C CA . ASP A 1 4 ? 68.718 -21.858 5.056 1.00 0.00 4 ASP A CA 2
ATOM 1361 C C . ASP A 1 4 ? 67.914 -20.604 5.373 1.00 0.00 4 ASP A C 2
ATOM 1362 O O . ASP A 1 4 ? 66.746 -20.508 4.991 1.00 0.00 4 ASP A O 2
ATOM 1371 N N . PRO A 1 5 ? 68.526 -19.645 6.090 1.00 0.00 5 PRO A N 2
ATOM 1372 C CA . PRO A 1 5 ? 67.812 -18.517 6.705 1.00 0.00 5 PRO A CA 2
ATOM 1373 C C . PRO A 1 5 ? 66.940 -17.730 5.730 1.00 0.00 5 PRO A C 2
ATOM 1374 O O . PRO A 1 5 ? 65.739 -17.985 5.611 1.00 0.00 5 PRO A O 2
ATOM 1385 N N . LEU A 1 6 ? 67.542 -16.779 5.031 1.00 0.00 6 LEU A N 2
ATOM 1386 C CA . LEU A 1 6 ? 66.793 -15.927 4.125 1.00 0.00 6 LEU A CA 2
ATOM 1387 C C . LEU A 1 6 ? 67.738 -15.121 3.242 1.00 0.00 6 LEU A C 2
ATOM 1388 O O . LEU A 1 6 ? 68.243 -14.074 3.648 1.00 0.00 6 LEU A O 2
ATOM 1404 N N . PRO A 1 7 ? 68.057 -15.645 2.057 1.00 0.00 7 PRO A N 2
ATOM 1405 C CA . PRO A 1 7 ? 68.690 -14.874 0.998 1.00 0.00 7 PRO A CA 2
ATOM 1406 C C . PRO A 1 7 ? 67.634 -14.092 0.225 1.00 0.00 7 PRO A C 2
ATOM 1407 O O . PRO A 1 7 ? 67.671 -12.869 0.169 1.00 0.00 7 PRO A O 2
ATOM 1418 N N . LYS A 1 8 ? 66.677 -14.832 -0.354 1.00 0.00 8 LYS A N 2
ATOM 1419 C CA . LYS A 1 8 ? 65.515 -14.245 -1.029 1.00 0.00 8 LYS A CA 2
ATOM 1420 C C . LYS A 1 8 ? 65.935 -13.497 -2.299 1.00 0.00 8 LYS A C 2
ATOM 1421 O O . LYS A 1 8 ? 65.127 -12.818 -2.937 1.00 0.00 8 LYS A O 2
ATOM 1440 N N . TYR A 1 9 ? 67.201 -13.675 -2.673 1.00 0.00 9 TYR A N 2
ATOM 1441 C CA . TYR A 1 9 ? 67.782 -13.029 -3.839 1.00 0.00 9 TYR A CA 2
ATOM 1442 C C . TYR A 1 9 ? 67.753 -11.512 -3.686 1.00 0.00 9 TYR A C 2
ATOM 1443 O O . TYR A 1 9 ? 68.284 -10.977 -2.717 1.00 0.00 9 TYR A O 2
ATOM 1461 N N . TRP A 1 10 ? 67.127 -10.818 -4.629 1.00 0.00 10 TRP A N 2
ATOM 1462 C CA . TRP A 1 10 ? 67.164 -9.364 -4.637 1.00 0.00 10 TRP A CA 2
ATOM 1463 C C . TRP A 1 10 ? 65.803 -8.787 -4.993 1.00 0.00 10 TRP A C 2
ATOM 1464 O O . TRP A 1 10 ? 65.370 -8.843 -6.146 1.00 0.00 10 TRP A O 2
ATOM 1485 N N . SER A 1 11 ? 65.133 -8.244 -3.991 1.00 0.00 11 SER A N 2
ATOM 1486 C CA . SER A 1 11 ? 63.835 -7.621 -4.177 1.00 0.00 11 SER A CA 2
ATOM 1487 C C . SER A 1 11 ? 63.996 -6.112 -4.354 1.00 0.00 11 SER A C 2
ATOM 1488 O O . SER A 1 11 ? 63.140 -5.441 -4.944 1.00 0.00 11 SER A O 2
ATOM 1496 N N . TYR A 1 12 ? 65.095 -5.581 -3.834 1.00 0.00 12 TYR A N 2
ATOM 1497 C CA . TYR A 1 12 ? 65.394 -4.163 -3.967 1.00 0.00 12 TYR A CA 2
ATOM 1498 C C . TYR A 1 12 ? 66.388 -3.930 -5.100 1.00 0.00 12 TYR A C 2
ATOM 1499 O O . TYR A 1 12 ? 67.446 -4.566 -5.150 1.00 0.00 12 TYR A O 2
ATOM 1517 N N . PRO A 1 13 ? 66.057 -3.019 -6.025 1.00 0.00 13 PRO A N 2
ATOM 1518 C CA . PRO A 1 13 ? 66.908 -2.706 -7.172 1.00 0.00 13 PRO A CA 2
ATOM 1519 C C . PRO A 1 13 ? 68.082 -1.793 -6.809 1.00 0.00 13 PRO A C 2
ATOM 1520 O O . PRO A 1 13 ? 68.192 -1.320 -5.677 1.00 0.00 13 PRO A O 2
ATOM 1531 N N . VAL A 1 14 ? 68.946 -1.543 -7.779 1.00 0.00 14 VAL A N 2
ATOM 1532 C CA . VAL A 1 14 ? 70.103 -0.682 -7.574 1.00 0.00 14 VAL A CA 2
ATOM 1533 C C . VAL A 1 14 ? 69.726 0.766 -7.872 1.00 0.00 14 VAL A C 2
ATOM 1534 O O . VAL A 1 14 ? 68.986 1.039 -8.818 1.00 0.00 14 VAL A O 2
ATOM 1547 N N . GLY A 1 15 ? 70.215 1.684 -7.055 1.00 0.00 15 GLY A N 2
ATOM 1548 C CA . GLY A 1 15 ? 69.899 3.084 -7.248 1.00 0.00 15 GLY A CA 2
ATOM 1549 C C . GLY A 1 15 ? 68.716 3.514 -6.410 1.00 0.00 15 GLY A C 2
ATOM 1550 O O . GLY A 1 15 ? 68.314 4.679 -6.434 1.00 0.00 15 GLY A O 2
ATOM 1554 N N . LEU A 1 16 ? 68.167 2.579 -5.654 1.00 0.00 16 LEU A N 2
ATOM 1555 C CA . LEU A 1 16 ? 67.033 2.863 -4.793 1.00 0.00 16 LEU A CA 2
ATOM 1556 C C . LEU A 1 16 ? 67.505 3.403 -3.451 1.00 0.00 16 LEU A C 2
ATOM 1557 O O . LEU A 1 16 ? 68.385 2.821 -2.810 1.00 0.00 16 LEU A O 2
ATOM 1573 N N . ALA A 1 17 ? 66.938 4.529 -3.047 1.00 0.00 17 ALA A N 2
ATOM 1574 C CA . ALA A 1 17 ? 67.218 5.095 -1.740 1.00 0.00 17 ALA A CA 2
ATOM 1575 C C . ALA A 1 17 ? 66.440 4.339 -0.674 1.00 0.00 17 ALA A C 2
ATOM 1576 O O . ALA A 1 17 ? 65.230 4.135 -0.804 1.00 0.00 17 ALA A O 2
ATOM 1583 N N . VAL A 1 18 ? 67.131 3.916 0.367 1.00 0.00 18 VAL A N 2
ATOM 1584 C CA . VAL A 1 18 ? 66.504 3.165 1.442 1.00 0.00 18 VAL A CA 2
ATOM 1585 C C . VAL A 1 18 ? 66.978 3.672 2.792 1.00 0.00 18 VAL A C 2
ATOM 1586 O O . VAL A 1 18 ? 68.052 4.259 2.906 1.00 0.00 18 VAL A O 2
ATOM 1599 N N . GLU A 1 19 ? 66.168 3.461 3.809 1.00 0.00 19 GLU A N 2
ATOM 1600 C CA . GLU A 1 19 ? 66.574 3.759 5.165 1.00 0.00 19 GLU A CA 2
ATOM 1601 C C . GLU A 1 19 ? 66.700 2.466 5.945 1.00 0.00 19 GLU A C 2
ATOM 1602 O O . GLU A 1 19 ? 65.758 1.675 6.025 1.00 0.00 19 GLU A O 2
ATOM 1614 N N . ILE A 1 20 ? 67.876 2.249 6.489 1.00 0.00 20 ILE A N 2
ATOM 1615 C CA . ILE A 1 20 ? 68.185 1.017 7.191 1.00 0.00 20 ILE A CA 2
ATOM 1616 C C . ILE A 1 20 ? 67.436 0.950 8.518 1.00 0.00 20 ILE A C 2
ATOM 1617 O O . ILE A 1 20 ? 67.105 1.975 9.108 1.00 0.00 20 ILE A O 2
ATOM 1633 N N . ASN A 1 21 ? 67.143 -0.258 8.965 1.00 0.00 21 ASN A N 2
ATOM 1634 C CA . ASN A 1 21 ? 66.679 -0.480 10.315 1.00 0.00 21 ASN A CA 2
ATOM 1635 C C . ASN A 1 21 ? 67.538 -1.572 10.925 1.00 0.00 21 ASN A C 2
ATOM 1636 O O . ASN A 1 21 ? 67.089 -2.686 11.149 1.00 0.00 21 ASN A O 2
ATOM 1647 N N . ASN A 1 22 ? 68.813 -1.226 11.147 1.00 0.00 22 ASN A N 2
ATOM 1648 C CA . ASN A 1 22 ? 69.834 -2.180 11.592 1.00 0.00 22 ASN A CA 2
ATOM 1649 C C . ASN A 1 22 ? 69.434 -2.781 12.924 1.00 0.00 22 ASN A C 2
ATOM 1650 O O . ASN A 1 22 ? 69.721 -2.213 13.980 1.00 0.00 22 ASN A O 2
ATOM 1661 N N . ASN A 1 23 ? 68.715 -3.895 12.845 1.00 0.00 23 ASN A N 2
ATOM 1662 C CA . ASN A 1 23 ? 68.066 -4.530 14.003 1.00 0.00 23 ASN A CA 2
ATOM 1663 C C . ASN A 1 23 ? 66.870 -3.691 14.449 1.00 0.00 23 ASN A C 2
ATOM 1664 O O . ASN A 1 23 ? 65.891 -4.217 14.981 1.00 0.00 23 ASN A O 2
ATOM 1675 N N . ALA A 1 24 ? 66.980 -2.376 14.232 1.00 0.00 24 ALA A N 2
ATOM 1676 C CA . ALA A 1 24 ? 65.935 -1.405 14.534 1.00 0.00 24 ALA A CA 2
ATOM 1677 C C . ALA A 1 24 ? 65.663 -1.305 16.033 1.00 0.00 24 ALA A C 2
ATOM 1678 O O . ALA A 1 24 ? 64.715 -0.641 16.451 1.00 0.00 24 ALA A O 2
ATOM 1685 N N . ARG A 1 25 ? 66.548 -1.926 16.820 1.00 0.00 25 ARG A N 2
ATOM 1686 C CA . ARG A 1 25 ? 66.469 -1.950 18.280 1.00 0.00 25 ARG A CA 2
ATOM 1687 C C . ARG A 1 25 ? 65.056 -2.277 18.763 1.00 0.00 25 ARG A C 2
ATOM 1688 O O . ARG A 1 25 ? 64.684 -3.448 18.881 1.00 0.00 25 ARG A O 2
ATOM 1709 N N . TYR A 1 26 ? 64.278 -1.240 19.027 1.00 0.00 26 TYR A N 2
ATOM 1710 C CA . TYR A 1 26 ? 62.888 -1.392 19.407 1.00 0.00 26 TYR A CA 2
ATOM 1711 C C . TYR A 1 26 ? 62.182 -0.046 19.286 1.00 0.00 26 TYR A C 2
ATOM 1712 O O . TYR A 1 26 ? 62.289 0.805 20.170 1.00 0.00 26 TYR A O 2
ATOM 1730 N N . GLY A 1 27 ? 61.515 0.165 18.159 1.00 0.00 27 GLY A N 2
ATOM 1731 C CA . GLY A 1 27 ? 60.820 1.418 17.924 1.00 0.00 27 GLY A CA 2
ATOM 1732 C C . GLY A 1 27 ? 61.763 2.543 17.537 1.00 0.00 27 GLY A C 2
ATOM 1733 O O . GLY A 1 27 ? 61.327 3.634 17.178 1.00 0.00 27 GLY A O 2
ATOM 1737 N N . CYS A 1 28 ? 63.057 2.263 17.596 1.00 0.00 28 CYS A N 2
ATOM 1738 C CA . CYS A 1 28 ? 64.088 3.249 17.322 1.00 0.00 28 CYS A CA 2
ATOM 1739 C C . CYS A 1 28 ? 65.450 2.603 17.455 1.00 0.00 28 CYS A C 2
ATOM 1740 O O . CYS A 1 28 ? 65.912 2.330 18.562 1.00 0.00 28 CYS A O 2
ATOM 1748 N N . PRO A 1 29 ? 66.085 2.299 16.329 1.00 0.00 29 PRO A N 2
ATOM 1749 C CA . PRO A 1 29 ? 67.442 1.778 16.325 1.00 0.00 29 PRO A CA 2
ATOM 1750 C C . PRO A 1 29 ? 68.413 2.843 16.823 1.00 0.00 29 PRO A C 2
ATOM 1751 O O . PRO A 1 29 ? 68.340 3.998 16.407 1.00 0.00 29 PRO A O 2
ATOM 1762 N N . HIS A 1 30 ? 69.297 2.462 17.739 1.00 0.00 30 HIS A N 2
ATOM 1763 C CA . HIS A 1 30 ? 70.191 3.425 18.375 1.00 0.00 30 HIS A CA 2
ATOM 1764 C C . HIS A 1 30 ? 71.187 3.990 17.368 1.00 0.00 30 HIS A C 2
ATOM 1765 O O . HIS A 1 30 ? 72.220 3.376 17.090 1.00 0.00 30 HIS A O 2
ATOM 1780 N N . HIS A 1 31 ? 70.823 5.132 16.787 1.00 0.00 31 HIS A N 2
ATOM 1781 C CA . HIS A 1 31 ? 71.683 5.888 15.864 1.00 0.00 31 HIS A CA 2
ATOM 1782 C C . HIS A 1 31 ? 71.769 5.217 14.489 1.00 0.00 31 HIS A C 2
ATOM 1783 O O . HIS A 1 31 ? 71.908 5.896 13.472 1.00 0.00 31 HIS A O 2
ATOM 1798 N N . VAL A 1 32 ? 71.708 3.890 14.461 1.00 0.00 32 VAL A N 2
ATOM 1799 C CA . VAL A 1 32 ? 71.602 3.166 13.204 1.00 0.00 32 VAL A CA 2
ATOM 1800 C C . VAL A 1 32 ? 70.250 3.446 12.568 1.00 0.00 32 VAL A C 2
ATOM 1801 O O . VAL A 1 32 ? 69.313 3.862 13.243 1.00 0.00 32 VAL A O 2
ATOM 1814 N N . GLY A 1 33 ? 70.154 3.225 11.275 1.00 0.00 33 GLY A N 2
ATOM 1815 C CA . GLY A 1 33 ? 68.953 3.597 10.562 1.00 0.00 33 GLY A CA 2
ATOM 1816 C C . GLY A 1 33 ? 69.183 4.827 9.720 1.00 0.00 33 GLY A C 2
ATOM 1817 O O . GLY A 1 33 ? 68.341 5.719 9.647 1.00 0.00 33 GLY A O 2
ATOM 1821 N N . ARG A 1 34 ? 70.344 4.863 9.088 1.00 0.00 34 ARG A N 2
ATOM 1822 C CA . ARG A 1 34 ? 70.756 5.997 8.282 1.00 0.00 34 ARG A CA 2
ATOM 1823 C C . ARG A 1 34 ? 70.112 5.921 6.904 1.00 0.00 34 ARG A C 2
ATOM 1824 O O . ARG A 1 34 ? 69.522 4.900 6.547 1.00 0.00 34 ARG A O 2
ATOM 1845 N N . LYS A 1 35 ? 70.205 6.999 6.144 1.00 0.00 35 LYS A N 2
ATOM 1846 C CA . LYS A 1 35 ? 69.673 7.015 4.791 1.00 0.00 35 LYS A CA 2
ATOM 1847 C C . LYS A 1 35 ? 70.762 6.588 3.821 1.00 0.00 35 LYS A C 2
ATOM 1848 O O . LYS A 1 35 ? 71.815 7.221 3.747 1.00 0.00 35 LYS A O 2
ATOM 1867 N N . GLY A 1 36 ? 70.518 5.516 3.086 1.00 0.00 36 GLY A N 2
ATOM 1868 C CA . GLY A 1 36 ? 71.550 4.971 2.237 1.00 0.00 36 GLY A CA 2
ATOM 1869 C C . GLY A 1 36 ? 71.069 4.657 0.838 1.00 0.00 36 GLY A C 2
ATOM 1870 O O . GLY A 1 36 ? 69.866 4.599 0.572 1.00 0.00 36 GLY A O 2
ATOM 1874 N N . LYS A 1 37 ? 72.023 4.449 -0.053 1.00 0.00 37 LYS A N 2
ATOM 1875 C CA . LYS A 1 37 ? 71.741 4.113 -1.438 1.00 0.00 37 LYS A CA 2
ATOM 1876 C C . LYS A 1 37 ? 72.220 2.698 -1.744 1.00 0.00 37 LYS A C 2
ATOM 1877 O O . LYS A 1 37 ? 73.399 2.387 -1.564 1.00 0.00 37 LYS A O 2
ATOM 1896 N N . ILE A 1 38 ? 71.309 1.840 -2.185 1.00 0.00 38 ILE A N 2
ATOM 1897 C CA . ILE A 1 38 ? 71.678 0.493 -2.613 1.00 0.00 38 ILE A CA 2
ATOM 1898 C C . ILE A 1 38 ? 72.446 0.576 -3.923 1.00 0.00 38 ILE A C 2
ATOM 1899 O O . ILE A 1 38 ? 71.898 1.004 -4.943 1.00 0.00 38 ILE A O 2
ATOM 1915 N N . ILE A 1 39 ? 73.708 0.172 -3.903 1.00 0.00 39 ILE A N 2
ATOM 1916 C CA . ILE A 1 39 ? 74.581 0.396 -5.050 1.00 0.00 39 ILE A CA 2
ATOM 1917 C C . ILE A 1 39 ? 75.082 -0.905 -5.661 1.00 0.00 39 ILE A C 2
ATOM 1918 O O . ILE A 1 39 ? 75.599 -0.912 -6.781 1.00 0.00 39 ILE A O 2
ATOM 1934 N N . GLU A 1 40 ? 74.928 -2.001 -4.939 1.00 0.00 40 GLU A N 2
ATOM 1935 C CA . GLU A 1 40 ? 75.465 -3.271 -5.393 1.00 0.00 40 GLU A CA 2
ATOM 1936 C C . GLU A 1 40 ? 74.706 -4.434 -4.760 1.00 0.00 40 GLU A C 2
ATOM 1937 O O . GLU A 1 40 ? 74.288 -4.359 -3.601 1.00 0.00 40 GLU A O 2
ATOM 1949 N N . HIS A 1 41 ? 74.495 -5.483 -5.541 1.00 0.00 41 HIS A N 2
ATOM 1950 C CA . HIS A 1 41 ? 73.880 -6.704 -5.042 1.00 0.00 41 HIS A CA 2
ATOM 1951 C C . HIS A 1 41 ? 74.955 -7.714 -4.669 1.00 0.00 41 HIS A C 2
ATOM 1952 O O . HIS A 1 41 ? 75.952 -7.861 -5.381 1.00 0.00 41 HIS A O 2
ATOM 1967 N N . LEU A 1 42 ? 74.754 -8.396 -3.553 1.00 0.00 42 LEU A N 2
ATOM 1968 C CA . LEU A 1 42 ? 75.681 -9.425 -3.104 1.00 0.00 42 LEU A CA 2
ATOM 1969 C C . LEU A 1 42 ? 74.985 -10.776 -3.097 1.00 0.00 42 LEU A C 2
ATOM 1970 O O . LEU A 1 42 ? 73.761 -10.845 -3.149 1.00 0.00 42 LEU A O 2
ATOM 1986 N N . HIS A 1 43 ? 75.758 -11.845 -3.029 1.00 0.00 43 HIS A N 2
ATOM 1987 C CA . HIS A 1 43 ? 75.191 -13.186 -2.967 1.00 0.00 43 HIS A CA 2
ATOM 1988 C C . HIS A 1 43 ? 75.676 -13.892 -1.711 1.00 0.00 43 HIS A C 2
ATOM 1989 O O . HIS A 1 43 ? 75.734 -15.122 -1.649 1.00 0.00 43 HIS A O 2
ATOM 2004 N N . SER A 1 44 ? 76.019 -13.094 -0.712 1.00 0.00 44 SER A N 2
ATOM 2005 C CA . SER A 1 44 ? 76.511 -13.607 0.551 1.00 0.00 44 SER A CA 2
ATOM 2006 C C . SER A 1 44 ? 75.351 -14.135 1.390 1.00 0.00 44 SER A C 2
ATOM 2007 O O . SER A 1 44 ? 74.186 -13.856 1.110 1.00 0.00 44 SER A O 2
ATOM 2015 N N . ALA A 1 45 ? 75.677 -14.897 2.420 1.00 0.00 45 ALA A N 2
ATOM 2016 C CA . ALA A 1 45 ? 74.670 -15.465 3.299 1.00 0.00 45 ALA A CA 2
ATOM 2017 C C . ALA A 1 45 ? 74.404 -14.523 4.457 1.00 0.00 45 ALA A C 2
ATOM 2018 O O . ALA A 1 45 ? 73.372 -14.608 5.122 1.00 0.00 45 ALA A O 2
ATOM 2025 N N . THR A 1 46 ? 75.340 -13.613 4.683 1.00 0.00 46 THR A N 2
ATOM 2026 C CA . THR A 1 46 ? 75.222 -12.655 5.765 1.00 0.00 46 THR A CA 2
ATOM 2027 C C . THR A 1 46 ? 74.440 -11.422 5.326 1.00 0.00 46 THR A C 2
ATOM 2028 O O . THR A 1 46 ? 73.563 -10.951 6.047 1.00 0.00 46 THR A O 2
ATOM 2039 N N . TYR A 1 47 ? 74.751 -10.911 4.136 1.00 0.00 47 TYR A N 2
ATOM 2040 C CA . TYR A 1 47 ? 74.109 -9.703 3.619 1.00 0.00 47 TYR A CA 2
ATOM 2041 C C . TYR A 1 47 ? 73.903 -9.826 2.112 1.00 0.00 47 TYR A C 2
ATOM 2042 O O . TYR A 1 47 ? 74.793 -10.305 1.409 1.00 0.00 47 TYR A O 2
ATOM 2060 N N . ASP A 1 48 ? 72.740 -9.401 1.616 1.00 0.00 48 ASP A N 2
ATOM 2061 C CA . ASP A 1 48 ? 72.419 -9.565 0.198 1.00 0.00 48 ASP A CA 2
ATOM 2062 C C . ASP A 1 48 ? 72.604 -8.254 -0.565 1.00 0.00 48 ASP A C 2
ATOM 2063 O O . ASP A 1 48 ? 72.613 -8.235 -1.797 1.00 0.00 48 ASP A O 2
ATOM 2072 N N . TYR A 1 49 ? 72.756 -7.155 0.164 1.00 0.00 49 TYR A N 2
ATOM 2073 C CA . TYR A 1 49 ? 72.819 -5.834 -0.455 1.00 0.00 49 TYR A CA 2
ATOM 2074 C C . TYR A 1 49 ? 74.007 -5.034 0.064 1.00 0.00 49 TYR A C 2
ATOM 2075 O O . TYR A 1 49 ? 74.458 -5.236 1.192 1.00 0.00 49 TYR A O 2
ATOM 2093 N N . ALA A 1 50 ? 74.501 -4.119 -0.761 1.00 0.00 50 ALA A N 2
ATOM 2094 C CA . ALA A 1 50 ? 75.551 -3.204 -0.354 1.00 0.00 50 ALA A CA 2
ATOM 2095 C C . ALA A 1 50 ? 75.017 -1.784 -0.412 1.00 0.00 50 ALA A C 2
ATOM 2096 O O . ALA A 1 50 ? 74.746 -1.254 -1.495 1.00 0.00 50 ALA A O 2
ATOM 2103 N N . VAL A 1 51 ? 74.834 -1.184 0.748 1.00 0.00 51 VAL A N 2
ATOM 2104 C CA . VAL A 1 51 ? 74.226 0.129 0.839 1.00 0.00 51 VAL A CA 2
ATOM 2105 C C . VAL A 1 51 ? 75.269 1.180 1.200 1.00 0.00 51 VAL A C 2
ATOM 2106 O O . VAL A 1 51 ? 76.017 1.024 2.159 1.00 0.00 51 VAL A O 2
ATOM 2119 N N . SER A 1 52 ? 75.331 2.236 0.412 1.00 0.00 52 SER A N 2
ATOM 2120 C CA . SER A 1 52 ? 76.209 3.345 0.711 1.00 0.00 52 SER A CA 2
ATOM 2121 C C . SER A 1 52 ? 75.454 4.350 1.569 1.00 0.00 52 SER A C 2
ATOM 2122 O O . SER A 1 52 ? 74.520 5.000 1.096 1.00 0.00 52 SER A O 2
ATOM 2130 N N . ASP A 1 53 ? 75.841 4.449 2.831 1.00 0.00 53 ASP A N 2
ATOM 2131 C CA . ASP A 1 53 ? 75.147 5.314 3.779 1.00 0.00 53 ASP A CA 2
ATOM 2132 C C . ASP A 1 53 ? 75.371 6.783 3.460 1.00 0.00 53 ASP A C 2
ATOM 2133 O O . ASP A 1 53 ? 76.234 7.137 2.651 1.00 0.00 53 ASP A O 2
ATOM 2142 N N . GLU A 1 54 ? 74.602 7.637 4.126 1.00 0.00 54 GLU A N 2
ATOM 2143 C CA . GLU A 1 54 ? 74.729 9.086 3.977 1.00 0.00 54 GLU A CA 2
ATOM 2144 C C . GLU A 1 54 ? 76.108 9.579 4.430 1.00 0.00 54 GLU A C 2
ATOM 2145 O O . GLU A 1 54 ? 76.485 10.726 4.182 1.00 0.00 54 GLU A O 2
ATOM 2157 N N . THR A 1 55 ? 76.853 8.704 5.091 1.00 0.00 55 THR A N 2
ATOM 2158 C CA . THR A 1 55 ? 78.208 9.010 5.522 1.00 0.00 55 THR A CA 2
ATOM 2159 C C . THR A 1 55 ? 79.180 8.932 4.348 1.00 0.00 55 THR A C 2
ATOM 2160 O O . THR A 1 55 ? 80.254 9.535 4.367 1.00 0.00 55 THR A O 2
ATOM 2171 N N . GLY A 1 56 ? 78.787 8.186 3.321 1.00 0.00 56 GLY A N 2
ATOM 2172 C CA . GLY A 1 56 ? 79.641 7.987 2.168 1.00 0.00 56 GLY A CA 2
ATOM 2173 C C . GLY A 1 56 ? 80.315 6.631 2.193 1.00 0.00 56 GLY A C 2
ATOM 2174 O O . GLY A 1 56 ? 80.955 6.223 1.220 1.00 0.00 56 GLY A O 2
ATOM 2178 N N . ASP A 1 57 ? 80.160 5.931 3.311 1.00 0.00 57 ASP A N 2
ATOM 2179 C CA . ASP A 1 57 ? 80.773 4.620 3.494 1.00 0.00 57 ASP A CA 2
ATOM 2180 C C . ASP A 1 57 ? 79.807 3.528 3.042 1.00 0.00 57 ASP A C 2
ATOM 2181 O O . ASP A 1 57 ? 78.591 3.729 3.041 1.00 0.00 57 ASP A O 2
ATOM 2190 N N . ILE A 1 58 ? 80.348 2.392 2.629 1.00 0.00 58 ILE A N 2
ATOM 2191 C CA . ILE A 1 58 ? 79.533 1.288 2.147 1.00 0.00 58 ILE A CA 2
ATOM 2192 C C . ILE A 1 58 ? 79.350 0.238 3.238 1.00 0.00 58 ILE A C 2
ATOM 2193 O O . ILE A 1 58 ? 80.325 -0.344 3.722 1.00 0.00 58 ILE A O 2
ATOM 2209 N N . THR A 1 59 ? 78.105 0.011 3.623 1.00 0.00 59 THR A N 2
ATOM 2210 C CA . THR A 1 59 ? 77.780 -0.997 4.614 1.00 0.00 59 THR A CA 2
ATOM 2211 C C . THR A 1 59 ? 76.914 -2.087 3.984 1.00 0.00 59 THR A C 2
ATOM 2212 O O . THR A 1 59 ? 76.034 -1.802 3.170 1.00 0.00 59 THR A O 2
ATOM 2223 N N . TYR A 1 60 ? 77.175 -3.331 4.341 1.00 0.00 60 TYR A N 2
ATOM 2224 C CA . TYR A 1 60 ? 76.427 -4.448 3.788 1.00 0.00 60 TYR A CA 2
ATOM 2225 C C . TYR A 1 60 ? 75.229 -4.768 4.674 1.00 0.00 60 TYR A C 2
ATOM 2226 O O . TYR A 1 60 ? 75.349 -4.807 5.897 1.00 0.00 60 TYR A O 2
ATOM 2244 N N . PHE A 1 61 ? 74.076 -4.984 4.053 1.00 0.00 61 PHE A N 2
ATOM 2245 C CA . PHE A 1 61 ? 72.847 -5.255 4.793 1.00 0.00 61 PHE A CA 2
ATOM 2246 C C . PHE A 1 61 ? 72.020 -6.333 4.107 1.00 0.00 61 PHE A C 2
ATOM 2247 O O . PHE A 1 61 ? 72.287 -6.711 2.964 1.00 0.00 61 PHE A O 2
ATOM 2264 N N . LYS A 1 62 ? 71.020 -6.830 4.818 1.00 0.00 62 LYS A N 2
ATOM 2265 C CA . LYS A 1 62 ? 70.016 -7.701 4.229 1.00 0.00 62 LYS A CA 2
ATOM 2266 C C . LYS A 1 62 ? 68.732 -6.921 4.041 1.00 0.00 62 LYS A C 2
ATOM 2267 O O . LYS A 1 62 ? 68.488 -5.955 4.766 1.00 0.00 62 LYS A O 2
ATOM 2286 N N . GLU A 1 63 ? 67.907 -7.335 3.087 1.00 0.00 63 GLU A N 2
ATOM 2287 C CA . GLU A 1 63 ? 66.649 -6.623 2.821 1.00 0.00 63 GLU A CA 2
ATOM 2288 C C . GLU A 1 63 ? 65.715 -6.656 4.032 1.00 0.00 63 GLU A C 2
ATOM 2289 O O . GLU A 1 63 ? 64.789 -5.851 4.133 1.00 0.00 63 GLU A O 2
ATOM 2301 N N . HIS A 1 64 ? 65.975 -7.582 4.951 1.00 0.00 64 HIS A N 2
ATOM 2302 C CA . HIS A 1 64 ? 65.234 -7.666 6.209 1.00 0.00 64 HIS A CA 2
ATOM 2303 C C . HIS A 1 64 ? 65.292 -6.333 6.958 1.00 0.00 64 HIS A C 2
ATOM 2304 O O . HIS A 1 64 ? 64.331 -5.932 7.608 1.00 0.00 64 HIS A O 2
ATOM 2319 N N . GLU A 1 65 ? 66.418 -5.644 6.841 1.00 0.00 65 GLU A N 2
ATOM 2320 C CA . GLU A 1 65 ? 66.654 -4.425 7.602 1.00 0.00 65 GLU A CA 2
ATOM 2321 C C . GLU A 1 65 ? 66.734 -3.202 6.689 1.00 0.00 65 GLU A C 2
ATOM 2322 O O . GLU A 1 65 ? 67.389 -2.213 7.018 1.00 0.00 65 GLU A O 2
ATOM 2334 N N . LEU A 1 66 ? 66.049 -3.263 5.551 1.00 0.00 66 LEU A N 2
ATOM 2335 C CA . LEU A 1 66 ? 66.048 -2.158 4.598 1.00 0.00 66 LEU A CA 2
ATOM 2336 C C . LEU A 1 66 ? 64.628 -1.665 4.331 1.00 0.00 66 LEU A C 2
ATOM 2337 O O . LEU A 1 66 ? 63.778 -2.419 3.852 1.00 0.00 66 LEU A O 2
ATOM 2353 N N . THR A 1 67 ? 64.374 -0.404 4.655 1.00 0.00 67 THR A N 2
ATOM 2354 C CA . THR A 1 67 ? 63.084 0.218 4.385 1.00 0.00 67 THR A CA 2
ATOM 2355 C C . THR A 1 67 ? 63.162 1.064 3.113 1.00 0.00 67 THR A C 2
ATOM 2356 O O . THR A 1 67 ? 63.951 2.006 3.037 1.00 0.00 67 THR A O 2
ATOM 2367 N N . PRO A 1 68 ? 62.353 0.730 2.096 1.00 0.00 68 PRO A N 2
ATOM 2368 C CA . PRO A 1 68 ? 62.363 1.444 0.819 1.00 0.00 68 PRO A CA 2
ATOM 2369 C C . PRO A 1 68 ? 61.738 2.833 0.918 1.00 0.00 68 PRO A C 2
ATOM 2370 O O . PRO A 1 68 ? 60.722 3.026 1.593 1.00 0.00 68 PRO A O 2
ATOM 2381 N N . LEU A 1 69 ? 62.358 3.797 0.252 1.00 0.00 69 LEU A N 2
ATOM 2382 C CA . LEU A 1 69 ? 61.822 5.147 0.186 1.00 0.00 69 LEU A CA 2
ATOM 2383 C C . LEU A 1 69 ? 61.072 5.346 -1.125 1.00 0.00 69 LEU A C 2
ATOM 2384 O O . LEU A 1 69 ? 61.227 4.563 -2.062 1.00 0.00 69 LEU A O 2
ATOM 2400 N N . LYS A 1 70 ? 60.259 6.389 -1.187 1.00 0.00 70 LYS A N 2
ATOM 2401 C CA . LYS A 1 70 ? 59.504 6.696 -2.392 1.00 0.00 70 LYS A CA 2
ATOM 2402 C C . LYS A 1 70 ? 59.863 8.085 -2.898 1.00 0.00 70 LYS A C 2
ATOM 2403 O O . LYS A 1 70 ? 59.768 9.064 -2.159 1.00 0.00 70 LYS A O 2
ATOM 2422 N N . GLY A 1 71 ? 60.292 8.162 -4.149 1.00 0.00 71 GLY A N 2
ATOM 2423 C CA . GLY A 1 71 ? 60.699 9.431 -4.717 1.00 0.00 71 GLY A CA 2
ATOM 2424 C C . GLY A 1 71 ? 60.221 9.602 -6.143 1.00 0.00 71 GLY A C 2
ATOM 2425 O O . GLY A 1 71 ? 60.657 10.516 -6.846 1.00 0.00 71 GLY A O 2
ATOM 2429 N N . GLY A 1 72 ? 59.321 8.730 -6.573 1.00 0.00 72 GLY A N 2
ATOM 2430 C CA . GLY A 1 72 ? 58.800 8.807 -7.925 1.00 0.00 72 GLY A CA 2
ATOM 2431 C C . GLY A 1 72 ? 57.609 9.738 -8.037 1.00 0.00 72 GLY A C 2
ATOM 2432 O O . GLY A 1 72 ? 56.522 9.322 -8.441 1.00 0.00 72 GLY A O 2
ATOM 2436 N N . LEU A 1 73 ? 57.808 10.998 -7.684 1.00 0.00 73 LEU A N 2
ATOM 2437 C CA . LEU A 1 73 ? 56.743 11.986 -7.764 1.00 0.00 73 LEU A CA 2
ATOM 2438 C C . LEU A 1 73 ? 56.827 12.740 -9.084 1.00 0.00 73 LEU A C 2
ATOM 2439 O O . LEU A 1 73 ? 57.345 13.853 -9.151 1.00 0.00 73 LEU A O 2
ATOM 2455 N N . ALA A 1 74 ? 56.330 12.108 -10.139 1.00 0.00 74 ALA A N 2
ATOM 2456 C CA . ALA A 1 74 ? 56.391 12.680 -11.475 1.00 0.00 74 ALA A CA 2
ATOM 2457 C C . ALA A 1 74 ? 55.019 13.171 -11.925 1.00 0.00 74 ALA A C 2
ATOM 2458 O O . ALA A 1 74 ? 54.867 13.708 -13.021 1.00 0.00 74 ALA A O 2
ATOM 2465 N N . TYR A 1 75 ? 54.017 12.978 -11.079 1.00 0.00 75 TYR A N 2
ATOM 2466 C CA . TYR A 1 75 ? 52.663 13.409 -11.403 1.00 0.00 75 TYR A CA 2
ATOM 2467 C C . TYR A 1 75 ? 52.308 14.660 -10.615 1.00 0.00 75 TYR A C 2
ATOM 2468 O O . TYR A 1 75 ? 51.205 15.197 -10.730 1.00 0.00 75 TYR A O 2
ATOM 2486 N N . VAL A 1 76 ? 53.259 15.116 -9.816 1.00 0.00 76 VAL A N 2
ATOM 2487 C CA . VAL A 1 76 ? 53.097 16.328 -9.037 1.00 0.00 76 VAL A CA 2
ATOM 2488 C C . VAL A 1 76 ? 54.437 17.049 -8.909 1.00 0.00 76 VAL A C 2
ATOM 2489 O O . VAL A 1 76 ? 55.396 16.517 -8.348 1.00 0.00 76 VAL A O 2
ATOM 2502 N N . LEU A 1 77 ? 54.514 18.244 -9.469 1.00 0.00 77 LEU A N 2
ATOM 2503 C CA . LEU A 1 77 ? 55.749 19.012 -9.448 1.00 0.00 77 LEU A CA 2
ATOM 2504 C C . LEU A 1 77 ? 55.659 20.139 -8.430 1.00 0.00 77 LEU A C 2
ATOM 2505 O O . LEU A 1 77 ? 54.571 20.466 -7.951 1.00 0.00 77 LEU A O 2
ATOM 2521 N N . GLU A 1 78 ? 56.797 20.746 -8.123 1.00 0.00 78 GLU A N 2
ATOM 2522 C CA . GLU A 1 78 ? 56.858 21.798 -7.116 1.00 0.00 78 GLU A CA 2
ATOM 2523 C C . GLU A 1 78 ? 56.550 23.164 -7.727 1.00 0.00 78 GLU A C 2
ATOM 2524 O O . GLU A 1 78 ? 56.931 24.204 -7.191 1.00 0.00 78 GLU A O 2
ATOM 2536 N N . HIS A 1 79 ? 55.854 23.151 -8.851 1.00 0.00 79 HIS A N 2
ATOM 2537 C CA . HIS A 1 79 ? 55.395 24.375 -9.486 1.00 0.00 79 HIS A CA 2
ATOM 2538 C C . HIS A 1 79 ? 53.889 24.322 -9.692 1.00 0.00 79 HIS A C 2
ATOM 2539 O O . HIS A 1 79 ? 53.403 23.669 -10.616 1.00 0.00 79 HIS A O 2
ATOM 2554 N N . HIS A 1 80 ? 53.151 24.981 -8.816 1.00 0.00 80 HIS A N 2
ATOM 2555 C CA . HIS A 1 80 ? 51.701 25.031 -8.940 1.00 0.00 80 HIS A CA 2
ATOM 2556 C C . HIS A 1 80 ? 51.260 26.379 -9.498 1.00 0.00 80 HIS A C 2
ATOM 2557 O O . HIS A 1 80 ? 50.969 26.493 -10.688 1.00 0.00 80 HIS A O 2
ATOM 2572 N N . HIS A 1 81 ? 51.224 27.403 -8.655 1.00 0.00 81 HIS A N 2
ATOM 2573 C CA . HIS A 1 81 ? 50.932 28.752 -9.123 1.00 0.00 81 HIS A CA 2
ATOM 2574 C C . HIS A 1 81 ? 52.239 29.473 -9.446 1.00 0.00 81 HIS A C 2
ATOM 2575 O O . HIS A 1 81 ? 52.531 29.766 -10.603 1.00 0.00 81 HIS A O 2
ATOM 2590 N N . HIS A 1 82 ? 53.018 29.755 -8.411 1.00 0.00 82 HIS A N 2
ATOM 2591 C CA . HIS A 1 82 ? 54.343 30.346 -8.576 1.00 0.00 82 HIS A CA 2
ATOM 2592 C C . HIS A 1 82 ? 55.376 29.363 -8.038 1.00 0.00 82 HIS A C 2
ATOM 2593 O O . HIS A 1 82 ? 56.126 28.748 -8.791 1.00 0.00 82 HIS A O 2
ATOM 2608 N N . HIS A 1 83 ? 55.387 29.215 -6.725 1.00 0.00 83 HIS A N 2
ATOM 2609 C CA . HIS A 1 83 ? 56.108 28.135 -6.076 1.00 0.00 83 HIS A CA 2
ATOM 2610 C C . HIS A 1 83 ? 55.055 27.193 -5.523 1.00 0.00 83 HIS A C 2
ATOM 2611 O O . HIS A 1 83 ? 55.076 25.987 -5.749 1.00 0.00 83 HIS A O 2
ATOM 2626 N N . HIS A 1 84 ? 54.120 27.792 -4.808 1.00 0.00 84 HIS A N 2
ATOM 2627 C CA . HIS A 1 84 ? 52.893 27.134 -4.413 1.00 0.00 84 HIS A CA 2
ATOM 2628 C C . HIS A 1 84 ? 51.735 27.837 -5.097 1.00 0.00 84 HIS A C 2
ATOM 2629 O O . HIS A 1 84 ? 51.081 27.217 -5.948 1.00 0.00 84 HIS A O 2
ATOM 2645 N N . MET A 1 1 ? 72.688 -22.564 1.771 1.00 0.00 1 MET A N 3
ATOM 2646 C CA . MET A 1 1 ? 72.472 -21.407 0.875 1.00 0.00 1 MET A CA 3
ATOM 2647 C C . MET A 1 1 ? 71.583 -20.371 1.562 1.00 0.00 1 MET A C 3
ATOM 2648 O O . MET A 1 1 ? 72.076 -19.481 2.256 1.00 0.00 1 MET A O 3
ATOM 2664 N N . ALA A 1 2 ? 70.269 -20.535 1.403 1.00 0.00 2 ALA A N 3
ATOM 2665 C CA . ALA A 1 2 ? 69.281 -19.614 1.958 1.00 0.00 2 ALA A CA 3
ATOM 2666 C C . ALA A 1 2 ? 67.878 -20.056 1.559 1.00 0.00 2 ALA A C 3
ATOM 2667 O O . ALA A 1 2 ? 67.107 -20.550 2.383 1.00 0.00 2 ALA A O 3
ATOM 2674 N N . GLY A 1 3 ? 67.564 -19.893 0.281 1.00 0.00 3 GLY A N 3
ATOM 2675 C CA . GLY A 1 3 ? 66.268 -20.290 -0.226 1.00 0.00 3 GLY A CA 3
ATOM 2676 C C . GLY A 1 3 ? 65.831 -19.438 -1.398 1.00 0.00 3 GLY A C 3
ATOM 2677 O O . GLY A 1 3 ? 66.434 -18.400 -1.675 1.00 0.00 3 GLY A O 3
ATOM 2681 N N . ASP A 1 4 ? 64.795 -19.886 -2.087 1.00 0.00 4 ASP A N 3
ATOM 2682 C CA . ASP A 1 4 ? 64.229 -19.147 -3.209 1.00 0.00 4 ASP A CA 3
ATOM 2683 C C . ASP A 1 4 ? 62.777 -18.784 -2.900 1.00 0.00 4 ASP A C 3
ATOM 2684 O O . ASP A 1 4 ? 61.856 -19.528 -3.235 1.00 0.00 4 ASP A O 3
ATOM 2693 N N . PRO A 1 5 ? 62.563 -17.671 -2.186 1.00 0.00 5 PRO A N 3
ATOM 2694 C CA . PRO A 1 5 ? 61.243 -17.253 -1.728 1.00 0.00 5 PRO A CA 3
ATOM 2695 C C . PRO A 1 5 ? 60.600 -16.171 -2.597 1.00 0.00 5 PRO A C 3
ATOM 2696 O O . PRO A 1 5 ? 59.534 -15.647 -2.268 1.00 0.00 5 PRO A O 3
ATOM 2707 N N . LEU A 1 6 ? 61.247 -15.834 -3.699 1.00 0.00 6 LEU A N 3
ATOM 2708 C CA . LEU A 1 6 ? 60.786 -14.746 -4.547 1.00 0.00 6 LEU A CA 3
ATOM 2709 C C . LEU A 1 6 ? 60.900 -15.120 -6.015 1.00 0.00 6 LEU A C 3
ATOM 2710 O O . LEU A 1 6 ? 61.688 -15.996 -6.374 1.00 0.00 6 LEU A O 3
ATOM 2726 N N . PRO A 1 7 ? 60.107 -14.468 -6.885 1.00 0.00 7 PRO A N 3
ATOM 2727 C CA . PRO A 1 7 ? 60.233 -14.623 -8.336 1.00 0.00 7 PRO A CA 3
ATOM 2728 C C . PRO A 1 7 ? 61.642 -14.273 -8.810 1.00 0.00 7 PRO A C 3
ATOM 2729 O O . PRO A 1 7 ? 62.162 -14.866 -9.758 1.00 0.00 7 PRO A O 3
ATOM 2740 N N . LYS A 1 8 ? 62.248 -13.305 -8.135 1.00 0.00 8 LYS A N 3
ATOM 2741 C CA . LYS A 1 8 ? 63.630 -12.927 -8.385 1.00 0.00 8 LYS A CA 3
ATOM 2742 C C . LYS A 1 8 ? 64.351 -12.755 -7.054 1.00 0.00 8 LYS A C 3
ATOM 2743 O O . LYS A 1 8 ? 63.820 -12.128 -6.135 1.00 0.00 8 LYS A O 3
ATOM 2762 N N . TYR A 1 9 ? 65.543 -13.329 -6.954 1.00 0.00 9 TYR A N 3
ATOM 2763 C CA . TYR A 1 9 ? 66.296 -13.357 -5.703 1.00 0.00 9 TYR A CA 3
ATOM 2764 C C . TYR A 1 9 ? 66.569 -11.946 -5.190 1.00 0.00 9 TYR A C 3
ATOM 2765 O O . TYR A 1 9 ? 66.209 -11.606 -4.065 1.00 0.00 9 TYR A O 3
ATOM 2783 N N . TRP A 1 10 ? 67.190 -11.125 -6.019 1.00 0.00 10 TRP A N 3
ATOM 2784 C CA . TRP A 1 10 ? 67.464 -9.749 -5.644 1.00 0.00 10 TRP A CA 3
ATOM 2785 C C . TRP A 1 10 ? 66.323 -8.843 -6.082 1.00 0.00 10 TRP A C 3
ATOM 2786 O O . TRP A 1 10 ? 66.201 -8.504 -7.262 1.00 0.00 10 TRP A O 3
ATOM 2807 N N . SER A 1 11 ? 65.485 -8.467 -5.129 1.00 0.00 11 SER A N 3
ATOM 2808 C CA . SER A 1 11 ? 64.326 -7.640 -5.416 1.00 0.00 11 SER A CA 3
ATOM 2809 C C . SER A 1 11 ? 64.685 -6.157 -5.336 1.00 0.00 11 SER A C 3
ATOM 2810 O O . SER A 1 11 ? 64.250 -5.364 -6.172 1.00 0.00 11 SER A O 3
ATOM 2818 N N . TYR A 1 12 ? 65.481 -5.783 -4.335 1.00 0.00 12 TYR A N 3
ATOM 2819 C CA . TYR A 1 12 ? 65.903 -4.393 -4.183 1.00 0.00 12 TYR A CA 3
ATOM 2820 C C . TYR A 1 12 ? 66.879 -4.017 -5.293 1.00 0.00 12 TYR A C 3
ATOM 2821 O O . TYR A 1 12 ? 67.964 -4.594 -5.394 1.00 0.00 12 TYR A O 3
ATOM 2839 N N . PRO A 1 13 ? 66.500 -3.055 -6.141 1.00 0.00 13 PRO A N 3
ATOM 2840 C CA . PRO A 1 13 ? 67.323 -2.637 -7.270 1.00 0.00 13 PRO A CA 3
ATOM 2841 C C . PRO A 1 13 ? 68.439 -1.677 -6.868 1.00 0.00 13 PRO A C 3
ATOM 2842 O O . PRO A 1 13 ? 68.354 -0.989 -5.847 1.00 0.00 13 PRO A O 3
ATOM 2853 N N . VAL A 1 14 ? 69.486 -1.641 -7.679 1.00 0.00 14 VAL A N 3
ATOM 2854 C CA . VAL A 1 14 ? 70.587 -0.716 -7.471 1.00 0.00 14 VAL A CA 3
ATOM 2855 C C . VAL A 1 14 ? 70.157 0.691 -7.860 1.00 0.00 14 VAL A C 3
ATOM 2856 O O . VAL A 1 14 ? 69.597 0.902 -8.935 1.00 0.00 14 VAL A O 3
ATOM 2869 N N . GLY A 1 15 ? 70.413 1.645 -6.981 1.00 0.00 15 GLY A N 3
ATOM 2870 C CA . GLY A 1 15 ? 69.973 3.002 -7.219 1.00 0.00 15 GLY A CA 3
ATOM 2871 C C . GLY A 1 15 ? 68.736 3.340 -6.414 1.00 0.00 15 GLY A C 3
ATOM 2872 O O . GLY A 1 15 ? 68.189 4.437 -6.527 1.00 0.00 15 GLY A O 3
ATOM 2876 N N . LEU A 1 16 ? 68.288 2.389 -5.607 1.00 0.00 16 LEU A N 3
ATOM 2877 C CA . LEU A 1 16 ? 67.155 2.614 -4.728 1.00 0.00 1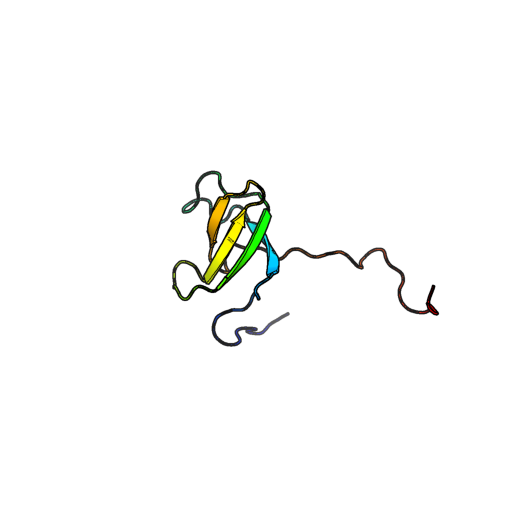6 LEU A CA 3
ATOM 2878 C C . LEU A 1 16 ? 67.629 3.173 -3.394 1.00 0.00 16 LEU A C 3
ATOM 2879 O O . LEU A 1 16 ? 68.624 2.706 -2.832 1.00 0.00 16 LEU A O 3
ATOM 2895 N N . ALA A 1 17 ? 66.923 4.179 -2.900 1.00 0.00 17 ALA A N 3
ATOM 2896 C CA . ALA A 1 17 ? 67.236 4.777 -1.616 1.00 0.00 17 ALA A CA 3
ATOM 2897 C C . ALA A 1 17 ? 66.550 4.005 -0.497 1.00 0.00 17 ALA A C 3
ATOM 2898 O O . ALA A 1 17 ? 65.357 3.703 -0.578 1.00 0.00 17 ALA A O 3
ATOM 2905 N N . VAL A 1 18 ? 67.308 3.673 0.534 1.00 0.00 18 VAL A N 3
ATOM 2906 C CA . VAL A 1 18 ? 66.792 2.920 1.669 1.00 0.00 18 VAL A CA 3
ATOM 2907 C C . VAL A 1 18 ? 67.352 3.491 2.962 1.00 0.00 18 VAL A C 3
ATOM 2908 O O . VAL A 1 18 ? 68.238 4.341 2.934 1.00 0.00 18 VAL A O 3
ATOM 2921 N N . GLU A 1 19 ? 66.834 3.041 4.090 1.00 0.00 19 GLU A N 3
ATOM 2922 C CA . GLU A 1 19 ? 67.432 3.377 5.367 1.00 0.00 19 GLU A CA 3
ATOM 2923 C C . GLU A 1 19 ? 67.379 2.180 6.301 1.00 0.00 19 GLU A C 3
ATOM 2924 O O . GLU A 1 19 ? 66.578 1.261 6.111 1.00 0.00 19 GLU A O 3
ATOM 2936 N N . ILE A 1 20 ? 68.245 2.191 7.294 1.00 0.00 20 ILE A N 3
ATOM 2937 C CA . ILE A 1 20 ? 68.337 1.093 8.240 1.00 0.00 20 ILE A CA 3
ATOM 2938 C C . ILE A 1 20 ? 67.385 1.317 9.407 1.00 0.00 20 ILE A C 3
ATOM 2939 O O . ILE A 1 20 ? 67.500 2.306 10.138 1.00 0.00 20 ILE A O 3
ATOM 2955 N N . ASN A 1 21 ? 66.442 0.400 9.566 1.00 0.00 21 ASN A N 3
ATOM 2956 C CA . ASN A 1 21 ? 65.460 0.480 10.642 1.00 0.00 21 ASN A CA 3
ATOM 2957 C C . ASN A 1 21 ? 66.069 0.068 11.981 1.00 0.00 21 ASN A C 3
ATOM 2958 O O . ASN A 1 21 ? 67.254 -0.257 12.068 1.00 0.00 21 ASN A O 3
ATOM 2969 N N . ASN A 1 22 ? 65.242 0.047 13.021 1.00 0.00 22 ASN A N 3
ATOM 2970 C CA . ASN A 1 22 ? 65.729 -0.142 14.387 1.00 0.00 22 ASN A CA 3
ATOM 2971 C C . ASN A 1 22 ? 65.893 -1.624 14.721 1.00 0.00 22 ASN A C 3
ATOM 2972 O O . ASN A 1 22 ? 65.868 -2.035 15.880 1.00 0.00 22 ASN A O 3
ATOM 2983 N N . ASN A 1 23 ? 66.109 -2.414 13.695 1.00 0.00 23 ASN A N 3
ATOM 2984 C CA . ASN A 1 23 ? 66.361 -3.840 13.859 1.00 0.00 23 ASN A CA 3
ATOM 2985 C C . ASN A 1 23 ? 67.858 -4.070 14.003 1.00 0.00 23 ASN A C 3
ATOM 2986 O O . ASN A 1 23 ? 68.305 -5.100 14.503 1.00 0.00 23 ASN A O 3
ATOM 2997 N N . ALA A 1 24 ? 68.623 -3.062 13.594 1.00 0.00 24 ALA A N 3
ATOM 2998 C CA . ALA A 1 24 ? 70.079 -3.129 13.633 1.00 0.00 24 ALA A CA 3
ATOM 2999 C C . ALA A 1 24 ? 70.621 -3.009 15.057 1.00 0.00 24 ALA A C 3
ATOM 3000 O O . ALA A 1 24 ? 71.832 -2.926 15.255 1.00 0.00 24 ALA A O 3
ATOM 3007 N N . ARG A 1 25 ? 69.724 -2.999 16.047 1.00 0.00 25 ARG A N 3
ATOM 3008 C CA . ARG A 1 25 ? 70.130 -2.996 17.451 1.00 0.00 25 ARG A CA 3
ATOM 3009 C C . ARG A 1 25 ? 71.023 -4.192 17.746 1.00 0.00 25 ARG A C 3
ATOM 3010 O O . ARG A 1 25 ? 71.980 -4.092 18.515 1.00 0.00 25 ARG A O 3
ATOM 3031 N N . TYR A 1 26 ? 70.711 -5.320 17.123 1.00 0.00 26 TYR A N 3
ATOM 3032 C CA . TYR A 1 26 ? 71.577 -6.479 17.201 1.00 0.00 26 TYR A CA 3
ATOM 3033 C C . TYR A 1 26 ? 72.425 -6.553 15.941 1.00 0.00 26 TYR A C 3
ATOM 3034 O O . TYR A 1 26 ? 71.918 -6.833 14.854 1.00 0.00 26 TYR A O 3
ATOM 3052 N N . GLY A 1 27 ? 73.708 -6.278 16.090 1.00 0.00 27 GLY A N 3
ATOM 3053 C CA . GLY A 1 27 ? 74.608 -6.295 14.959 1.00 0.00 27 GLY A CA 3
ATOM 3054 C C . GLY A 1 27 ? 75.410 -5.018 14.870 1.00 0.00 27 GLY A C 3
ATOM 3055 O O . GLY A 1 27 ? 76.608 -5.010 15.155 1.00 0.00 27 GLY A O 3
ATOM 3059 N N . CYS A 1 28 ? 74.746 -3.929 14.508 1.00 0.00 28 CYS A N 3
ATOM 3060 C CA . CYS A 1 28 ? 75.413 -2.643 14.369 1.00 0.00 28 CYS A CA 3
ATOM 3061 C C . CYS A 1 28 ? 74.593 -1.536 15.030 1.00 0.00 28 CYS A C 3
ATOM 3062 O O . CYS A 1 28 ? 73.937 -0.746 14.344 1.00 0.00 28 CYS A O 3
ATOM 3070 N N . PRO A 1 29 ? 74.617 -1.451 16.373 1.00 0.00 29 PRO A N 3
ATOM 3071 C CA . PRO A 1 29 ? 73.846 -0.451 17.113 1.00 0.00 29 PRO A CA 3
ATOM 3072 C C . PRO A 1 29 ? 74.527 0.909 17.125 1.00 0.00 29 PRO A C 3
ATOM 3073 O O . PRO A 1 29 ? 74.364 1.708 18.046 1.00 0.00 29 PRO A O 3
ATOM 3084 N N . HIS A 1 30 ? 75.268 1.159 16.073 1.00 0.00 30 HIS A N 3
ATOM 3085 C CA . HIS A 1 30 ? 75.998 2.404 15.898 1.00 0.00 30 HIS A CA 3
ATOM 3086 C C . HIS A 1 30 ? 75.804 2.864 14.465 1.00 0.00 30 HIS A C 3
ATOM 3087 O O . HIS A 1 30 ? 76.587 3.633 13.914 1.00 0.00 30 HIS A O 3
ATOM 3102 N N . HIS A 1 31 ? 74.727 2.382 13.876 1.00 0.00 31 HIS A N 3
ATOM 3103 C CA . HIS A 1 31 ? 74.446 2.621 12.469 1.00 0.00 31 HIS A CA 3
ATOM 3104 C C . HIS A 1 31 ? 72.936 2.616 12.236 1.00 0.00 31 HIS A C 3
ATOM 3105 O O . HIS A 1 31 ? 72.469 2.487 11.106 1.00 0.00 31 HIS A O 3
ATOM 3120 N N . VAL A 1 32 ? 72.180 2.783 13.314 1.00 0.00 32 VAL A N 3
ATOM 3121 C CA . VAL A 1 32 ? 70.724 2.707 13.254 1.00 0.00 32 VAL A CA 3
ATOM 3122 C C . VAL A 1 32 ? 70.129 4.064 12.868 1.00 0.00 32 VAL A C 3
ATOM 3123 O O . VAL A 1 32 ? 70.671 5.110 13.234 1.00 0.00 32 VAL A O 3
ATOM 3136 N N . GLY A 1 33 ? 69.026 4.041 12.118 1.00 0.00 33 GLY A N 3
ATOM 3137 C CA . GLY A 1 33 ? 68.375 5.274 11.703 1.00 0.00 33 GLY A CA 3
ATOM 3138 C C . GLY A 1 33 ? 69.244 6.080 10.768 1.00 0.00 33 GLY A C 3
ATOM 3139 O O . GLY A 1 33 ? 69.443 7.282 10.954 1.00 0.00 33 GLY A O 3
ATOM 3143 N N . ARG A 1 34 ? 69.761 5.408 9.764 1.00 0.00 34 ARG A N 3
ATOM 3144 C CA . ARG A 1 34 ? 70.713 6.000 8.838 1.00 0.00 34 ARG A CA 3
ATOM 3145 C C . ARG A 1 34 ? 70.284 5.687 7.411 1.00 0.00 34 ARG A C 3
ATOM 3146 O O . ARG A 1 34 ? 69.818 4.582 7.137 1.00 0.00 34 ARG A O 3
ATOM 3167 N N . LYS A 1 35 ? 70.417 6.653 6.513 1.00 0.00 35 LYS A N 3
ATOM 3168 C CA . LYS A 1 35 ? 69.928 6.483 5.155 1.00 0.00 35 LYS A CA 3
ATOM 3169 C C . LYS A 1 35 ? 71.072 6.188 4.198 1.00 0.00 35 LYS A C 3
ATOM 3170 O O . LYS A 1 35 ? 72.211 6.594 4.430 1.00 0.00 35 LYS A O 3
ATOM 3189 N N . GLY A 1 36 ? 70.761 5.469 3.132 1.00 0.00 36 GLY A N 3
ATOM 3190 C CA . GLY A 1 36 ? 71.759 5.118 2.150 1.00 0.00 36 GLY A CA 3
ATOM 3191 C C . GLY A 1 36 ? 71.133 4.725 0.830 1.00 0.00 36 GLY A C 3
ATOM 3192 O O . GLY A 1 36 ? 69.911 4.706 0.693 1.00 0.00 36 GLY A O 3
ATOM 3196 N N . LYS A 1 37 ? 71.966 4.420 -0.145 1.00 0.00 37 LYS A N 3
ATOM 3197 C CA . LYS A 1 37 ? 71.486 3.987 -1.444 1.00 0.00 37 LYS A CA 3
ATOM 3198 C C . LYS A 1 37 ? 72.194 2.703 -1.859 1.00 0.00 37 LYS A C 3
ATOM 3199 O O . LYS A 1 37 ? 73.420 2.618 -1.791 1.00 0.00 37 LYS A O 3
ATOM 3218 N N . ILE A 1 38 ? 71.418 1.704 -2.261 1.00 0.00 38 ILE A N 3
ATOM 3219 C CA . ILE A 1 38 ? 71.971 0.412 -2.655 1.00 0.00 38 ILE A CA 3
ATOM 3220 C C . ILE A 1 38 ? 72.799 0.557 -3.927 1.00 0.00 38 ILE A C 3
ATOM 3221 O O . ILE A 1 38 ? 72.334 1.126 -4.915 1.00 0.00 38 ILE A O 3
ATOM 3237 N N . ILE A 1 39 ? 74.024 0.048 -3.895 1.00 0.00 39 ILE A N 3
ATOM 3238 C CA . ILE A 1 39 ? 74.954 0.243 -5.000 1.00 0.00 39 ILE A CA 3
ATOM 3239 C C . ILE A 1 39 ? 75.318 -1.071 -5.678 1.00 0.00 39 ILE A C 3
ATOM 3240 O O . ILE A 1 39 ? 75.889 -1.068 -6.768 1.00 0.00 39 ILE A O 3
ATOM 3256 N N . GLU A 1 40 ? 74.993 -2.191 -5.039 1.00 0.00 40 GLU A N 3
ATOM 3257 C CA . GLU A 1 40 ? 75.304 -3.501 -5.600 1.00 0.00 40 GLU A CA 3
ATOM 3258 C C . GLU A 1 40 ? 74.497 -4.592 -4.917 1.00 0.00 40 GLU A C 3
ATOM 3259 O O . GLU A 1 40 ? 73.968 -4.403 -3.818 1.00 0.00 40 GLU A O 3
ATOM 3271 N N . HIS A 1 41 ? 74.407 -5.729 -5.585 1.00 0.00 41 HIS A N 3
ATOM 3272 C CA . HIS A 1 41 ? 73.769 -6.906 -5.028 1.00 0.00 41 HIS A CA 3
ATOM 3273 C C . HIS A 1 41 ? 74.839 -7.825 -4.465 1.00 0.00 41 HIS A C 3
ATOM 3274 O O . HIS A 1 41 ? 75.779 -8.197 -5.172 1.00 0.00 41 HIS A O 3
ATOM 3289 N N . LEU A 1 42 ? 74.708 -8.190 -3.207 1.00 0.00 42 LEU A N 3
ATOM 3290 C CA . LEU A 1 42 ? 75.674 -9.074 -2.584 1.00 0.00 42 LEU A CA 3
ATOM 3291 C C . LEU A 1 42 ? 75.348 -10.519 -2.905 1.00 0.00 42 LEU A C 3
ATOM 3292 O O . LEU A 1 42 ? 74.183 -10.902 -2.983 1.00 0.00 42 LEU A O 3
ATOM 3308 N N . HIS A 1 43 ? 76.387 -11.316 -3.083 1.00 0.00 43 HIS A N 3
ATOM 3309 C CA . HIS A 1 43 ? 76.227 -12.727 -3.403 1.00 0.00 43 HIS A CA 3
ATOM 3310 C C . HIS A 1 43 ? 76.322 -13.538 -2.121 1.00 0.00 43 HIS A C 3
ATOM 3311 O O . HIS A 1 43 ? 76.536 -14.752 -2.135 1.00 0.00 43 HIS A O 3
ATOM 3326 N N . SER A 1 44 ? 76.145 -12.833 -1.014 1.00 0.00 44 SER A N 3
ATOM 3327 C CA . SER A 1 44 ? 76.205 -13.411 0.315 1.00 0.00 44 SER A CA 3
ATOM 3328 C C . SER A 1 44 ? 74.793 -13.690 0.826 1.00 0.00 44 SER A C 3
ATOM 3329 O O . SER A 1 44 ? 73.834 -13.053 0.393 1.00 0.00 44 SER A O 3
ATOM 3337 N N . ALA A 1 45 ? 74.666 -14.645 1.736 1.00 0.00 45 ALA A N 3
ATOM 3338 C CA . ALA A 1 45 ? 73.365 -14.993 2.288 1.00 0.00 45 ALA A CA 3
ATOM 3339 C C . ALA A 1 45 ? 73.108 -14.238 3.582 1.00 0.00 45 ALA A C 3
ATOM 3340 O O . ALA A 1 45 ? 71.958 -14.014 3.973 1.00 0.00 45 ALA A O 3
ATOM 3347 N N . THR A 1 46 ? 74.187 -13.849 4.244 1.00 0.00 46 THR A N 3
ATOM 3348 C CA . THR A 1 46 ? 74.103 -13.089 5.482 1.00 0.00 46 THR A CA 3
ATOM 3349 C C . THR A 1 46 ? 73.646 -11.664 5.198 1.00 0.00 46 THR A C 3
ATOM 3350 O O . THR A 1 46 ? 72.838 -11.091 5.927 1.00 0.00 46 THR A O 3
ATOM 3361 N N . TYR A 1 47 ? 74.179 -11.111 4.122 1.00 0.00 47 TYR A N 3
ATOM 3362 C CA . TYR A 1 47 ? 73.824 -9.780 3.664 1.00 0.00 47 TYR A CA 3
ATOM 3363 C C . TYR A 1 47 ? 73.667 -9.826 2.156 1.00 0.00 47 TYR A C 3
ATOM 3364 O O . TYR A 1 47 ? 74.571 -10.282 1.458 1.00 0.00 47 TYR A O 3
ATOM 3382 N N . ASP A 1 48 ? 72.525 -9.382 1.657 1.00 0.00 48 ASP A N 3
ATOM 3383 C CA . ASP A 1 48 ? 72.217 -9.530 0.240 1.00 0.00 48 ASP A CA 3
ATOM 3384 C C . ASP A 1 48 ? 72.361 -8.215 -0.518 1.00 0.00 48 ASP A C 3
ATOM 3385 O O . ASP A 1 48 ? 72.323 -8.198 -1.751 1.00 0.00 48 ASP A O 3
ATOM 3394 N N . TYR A 1 49 ? 72.542 -7.108 0.196 1.00 0.00 49 TYR A N 3
ATOM 3395 C CA . TYR A 1 49 ? 72.625 -5.808 -0.463 1.00 0.00 49 TYR A CA 3
ATOM 3396 C C . TYR A 1 49 ? 73.744 -4.948 0.111 1.00 0.00 49 TYR A C 3
ATOM 3397 O O . TYR A 1 49 ? 74.018 -4.975 1.313 1.00 0.00 49 TYR A O 3
ATOM 3415 N N . ALA A 1 50 ? 74.387 -4.181 -0.762 1.00 0.00 50 ALA A N 3
ATOM 3416 C CA . ALA A 1 50 ? 75.431 -3.258 -0.355 1.00 0.00 50 ALA A CA 3
ATOM 3417 C C . ALA A 1 50 ? 74.898 -1.838 -0.414 1.00 0.00 50 ALA A C 3
ATOM 3418 O O . ALA A 1 50 ? 74.616 -1.311 -1.495 1.00 0.00 50 ALA A O 3
ATOM 3425 N N . VAL A 1 51 ? 74.737 -1.235 0.745 1.00 0.00 51 VAL A N 3
ATOM 3426 C CA . VAL A 1 51 ? 74.145 0.083 0.842 1.00 0.00 51 VAL A CA 3
ATOM 3427 C C . VAL A 1 51 ? 75.216 1.134 1.086 1.00 0.00 51 VAL A C 3
ATOM 3428 O O . VAL A 1 51 ? 76.031 1.004 1.999 1.00 0.00 51 VAL A O 3
ATOM 3441 N N . SER A 1 52 ? 75.229 2.160 0.256 1.00 0.00 52 SER A N 3
ATOM 3442 C CA . SER A 1 52 ? 76.154 3.252 0.440 1.00 0.00 52 SER A CA 3
ATOM 3443 C C . SER A 1 52 ? 75.455 4.364 1.209 1.00 0.00 52 SER A C 3
ATOM 3444 O O . SER A 1 52 ? 74.569 5.035 0.676 1.00 0.00 52 SER A O 3
ATOM 3452 N N . ASP A 1 53 ? 75.839 4.518 2.471 1.00 0.00 53 ASP A N 3
ATOM 3453 C CA . ASP A 1 53 ? 75.211 5.478 3.369 1.00 0.00 53 ASP A CA 3
ATOM 3454 C C . ASP A 1 53 ? 75.320 6.902 2.842 1.00 0.00 53 ASP A C 3
ATOM 3455 O O . ASP A 1 53 ? 76.200 7.218 2.037 1.00 0.00 53 ASP A O 3
ATOM 3464 N N . GLU A 1 54 ? 74.425 7.751 3.325 1.00 0.00 54 GLU A N 3
ATOM 3465 C CA . GLU A 1 54 ? 74.388 9.160 2.951 1.00 0.00 54 GLU A CA 3
ATOM 3466 C C . GLU A 1 54 ? 75.719 9.857 3.244 1.00 0.00 54 GLU A C 3
ATOM 3467 O O . GLU A 1 54 ? 76.066 10.853 2.610 1.00 0.00 54 GLU A O 3
ATOM 3479 N N . THR A 1 55 ? 76.464 9.312 4.196 1.00 0.00 55 THR A N 3
ATOM 3480 C CA . THR A 1 55 ? 77.729 9.889 4.612 1.00 0.00 55 THR A CA 3
ATOM 3481 C C . THR A 1 55 ? 78.882 9.448 3.712 1.00 0.00 55 THR A C 3
ATOM 3482 O O . THR A 1 55 ? 80.019 9.878 3.894 1.00 0.00 55 THR A O 3
ATOM 3493 N N . GLY A 1 56 ? 78.585 8.588 2.745 1.00 0.00 56 GLY A N 3
ATOM 3494 C CA . GLY A 1 56 ? 79.613 8.093 1.853 1.00 0.00 56 GLY A CA 3
ATOM 3495 C C . GLY A 1 56 ? 80.177 6.762 2.308 1.00 0.00 56 GLY A C 3
ATOM 3496 O O . GLY A 1 56 ? 81.234 6.337 1.850 1.00 0.00 56 GLY A O 3
ATOM 3500 N N . ASP A 1 57 ? 79.470 6.103 3.215 1.00 0.00 57 ASP A N 3
ATOM 3501 C CA . ASP A 1 57 ? 79.892 4.798 3.711 1.00 0.00 57 ASP A CA 3
ATOM 3502 C C . ASP A 1 57 ? 79.437 3.697 2.768 1.00 0.00 57 ASP A C 3
ATOM 3503 O O . ASP A 1 57 ? 78.628 3.934 1.872 1.00 0.00 57 ASP A O 3
ATOM 3512 N N . ILE A 1 58 ? 79.972 2.500 2.962 1.00 0.00 58 ILE A N 3
ATOM 3513 C CA . ILE A 1 58 ? 79.554 1.335 2.199 1.00 0.00 58 ILE A CA 3
ATOM 3514 C C . ILE A 1 58 ? 79.304 0.175 3.155 1.00 0.00 58 ILE A C 3
ATOM 3515 O O . ILE A 1 58 ? 80.231 -0.536 3.544 1.00 0.00 58 ILE A O 3
ATOM 3531 N N . THR A 1 59 ? 78.057 0.006 3.549 1.00 0.00 59 THR A N 3
ATOM 3532 C CA . THR A 1 59 ? 77.708 -0.967 4.564 1.00 0.00 59 THR A CA 3
ATOM 3533 C C . THR A 1 59 ? 76.793 -2.042 3.986 1.00 0.00 59 THR A C 3
ATOM 3534 O O . THR A 1 59 ? 75.925 -1.758 3.161 1.00 0.00 59 THR A O 3
ATOM 3545 N N . TYR A 1 60 ? 77.003 -3.276 4.408 1.00 0.00 60 TYR A N 3
ATOM 3546 C CA . TYR A 1 60 ? 76.251 -4.402 3.879 1.00 0.00 60 TYR A CA 3
ATOM 3547 C C . TYR A 1 60 ? 75.078 -4.725 4.793 1.00 0.00 60 TYR A C 3
ATOM 3548 O O . TYR A 1 60 ? 75.239 -4.770 6.012 1.00 0.00 60 TYR A O 3
ATOM 3566 N N . PHE A 1 61 ? 73.904 -4.944 4.211 1.00 0.00 61 PHE A N 3
ATOM 3567 C CA . PHE A 1 61 ? 72.718 -5.261 4.994 1.00 0.00 61 PHE A CA 3
ATOM 3568 C C . PHE A 1 61 ? 71.866 -6.307 4.299 1.00 0.00 61 PHE A C 3
ATOM 3569 O O . PHE A 1 61 ? 72.152 -6.711 3.169 1.00 0.00 61 PHE A O 3
ATOM 3586 N N . LYS A 1 62 ? 70.830 -6.754 4.990 1.00 0.00 62 LYS A N 3
ATOM 3587 C CA . LYS A 1 62 ? 69.933 -7.758 4.454 1.00 0.00 62 LYS A CA 3
ATOM 3588 C C . LYS A 1 62 ? 68.552 -7.149 4.222 1.00 0.00 62 LYS A C 3
ATOM 3589 O O . LYS A 1 62 ? 68.224 -6.116 4.808 1.00 0.00 62 LYS A O 3
ATOM 3608 N N . GLU A 1 63 ? 67.758 -7.789 3.367 1.00 0.00 63 GLU A N 3
ATOM 3609 C CA . GLU A 1 63 ? 66.429 -7.300 2.994 1.00 0.00 63 GLU A CA 3
ATOM 3610 C C . GLU A 1 63 ? 65.537 -6.962 4.196 1.00 0.00 63 GLU A C 3
ATOM 3611 O O . GLU A 1 63 ? 64.730 -6.033 4.126 1.00 0.00 63 GLU A O 3
ATOM 3623 N N . HIS A 1 64 ? 65.680 -7.694 5.291 1.00 0.00 64 HIS A N 3
ATOM 3624 C CA . HIS A 1 64 ? 64.880 -7.430 6.494 1.00 0.00 64 HIS A CA 3
ATOM 3625 C C . HIS A 1 64 ? 65.349 -6.179 7.226 1.00 0.00 64 HIS A C 3
ATOM 3626 O O . HIS A 1 64 ? 64.563 -5.518 7.904 1.00 0.00 64 HIS A O 3
ATOM 3641 N N . GLU A 1 65 ? 66.622 -5.848 7.078 1.00 0.00 65 GLU A N 3
ATOM 3642 C CA . GLU A 1 65 ? 67.210 -4.744 7.827 1.00 0.00 65 GLU A CA 3
ATOM 3643 C C . GLU A 1 65 ? 67.181 -3.454 7.013 1.00 0.00 65 GLU A C 3
ATOM 3644 O O . GLU A 1 65 ? 67.646 -2.410 7.468 1.00 0.00 65 GLU A O 3
ATOM 3656 N N . LEU A 1 66 ? 66.605 -3.527 5.821 1.00 0.00 66 LEU A N 3
ATOM 3657 C CA . LEU A 1 66 ? 66.531 -2.374 4.936 1.00 0.00 66 LEU A CA 3
ATOM 3658 C C . LEU A 1 66 ? 65.092 -1.919 4.730 1.00 0.00 66 LEU A C 3
ATOM 3659 O O . LEU A 1 66 ? 64.217 -2.718 4.401 1.00 0.00 66 LEU A O 3
ATOM 3675 N N . THR A 1 67 ? 64.860 -0.632 4.936 1.00 0.00 67 THR A N 3
ATOM 3676 C CA . THR A 1 67 ? 63.558 -0.035 4.692 1.00 0.00 67 THR A CA 3
ATOM 3677 C C . THR A 1 67 ? 63.627 0.898 3.482 1.00 0.00 67 THR A C 3
ATOM 3678 O O . THR A 1 67 ? 64.366 1.884 3.495 1.00 0.00 67 THR A O 3
ATOM 3689 N N . PRO A 1 68 ? 62.879 0.583 2.413 1.00 0.00 68 PRO A N 3
ATOM 3690 C CA . PRO A 1 68 ? 62.882 1.381 1.178 1.00 0.00 68 PRO A CA 3
ATOM 3691 C C . PRO A 1 68 ? 62.283 2.772 1.368 1.00 0.00 68 PRO A C 3
ATOM 3692 O O . PRO A 1 68 ? 61.253 2.933 2.025 1.00 0.00 68 PRO A O 3
ATOM 3703 N N . LEU A 1 69 ? 62.935 3.772 0.790 1.00 0.00 69 LEU A N 3
ATOM 3704 C CA . LEU A 1 69 ? 62.464 5.146 0.879 1.00 0.00 69 LEU A CA 3
ATOM 3705 C C . LEU A 1 69 ? 61.633 5.505 -0.345 1.00 0.00 69 LEU A C 3
ATOM 3706 O O . LEU A 1 69 ? 62.163 5.694 -1.440 1.00 0.00 69 LEU A O 3
ATOM 3722 N N . LYS A 1 70 ? 60.326 5.582 -0.156 1.00 0.00 70 LYS A N 3
ATOM 3723 C CA . LYS A 1 70 ? 59.421 5.933 -1.239 1.00 0.00 70 LYS A CA 3
ATOM 3724 C C . LYS A 1 70 ? 59.255 7.442 -1.326 1.00 0.00 70 LYS A C 3
ATOM 3725 O O . LYS A 1 70 ? 58.358 8.019 -0.710 1.00 0.00 70 LYS A O 3
ATOM 3744 N N . GLY A 1 71 ? 60.148 8.076 -2.064 1.00 0.00 71 GLY A N 3
ATOM 3745 C CA . GLY A 1 71 ? 60.091 9.511 -2.224 1.00 0.00 71 GLY A CA 3
ATOM 3746 C C . GLY A 1 71 ? 59.779 9.904 -3.648 1.00 0.00 71 GLY A C 3
ATOM 3747 O O . GLY A 1 71 ? 60.676 9.971 -4.490 1.00 0.00 71 GLY A O 3
ATOM 3751 N N . GLY A 1 72 ? 58.508 10.142 -3.926 1.00 0.00 72 GLY A N 3
ATOM 3752 C CA . GLY A 1 72 ? 58.105 10.550 -5.256 1.00 0.00 72 GLY A CA 3
ATOM 3753 C C . GLY A 1 72 ? 57.520 11.946 -5.272 1.00 0.00 72 GLY A C 3
ATOM 3754 O O . GLY A 1 72 ? 56.537 12.206 -5.963 1.00 0.00 72 GLY A O 3
ATOM 3758 N N . LEU A 1 73 ? 58.121 12.846 -4.501 1.00 0.00 73 LEU A N 3
ATOM 3759 C CA . LEU A 1 73 ? 57.638 14.222 -4.406 1.00 0.00 73 LEU A CA 3
ATOM 3760 C C . LEU A 1 73 ? 58.783 15.221 -4.563 1.00 0.00 73 LEU A C 3
ATOM 3761 O O . LEU A 1 73 ? 58.579 16.430 -4.480 1.00 0.00 73 LEU A O 3
ATOM 3777 N N . ALA A 1 74 ? 59.981 14.715 -4.824 1.00 0.00 74 ALA A N 3
ATOM 3778 C CA . ALA A 1 74 ? 61.176 15.553 -4.858 1.00 0.00 74 ALA A CA 3
ATOM 3779 C C . ALA A 1 74 ? 61.540 15.938 -6.289 1.00 0.00 74 ALA A C 3
ATOM 3780 O O . ALA A 1 74 ? 62.712 16.118 -6.618 1.00 0.00 74 ALA A O 3
ATOM 3787 N N . TYR A 1 75 ? 60.529 16.074 -7.134 1.00 0.00 75 TYR A N 3
ATOM 3788 C CA . TYR A 1 75 ? 60.755 16.430 -8.529 1.00 0.00 75 TYR A CA 3
ATOM 3789 C C . TYR A 1 75 ? 60.831 17.941 -8.693 1.00 0.00 75 TYR A C 3
ATOM 3790 O O . TYR A 1 75 ? 61.599 18.451 -9.508 1.00 0.00 75 TYR A O 3
ATOM 3808 N N . VAL A 1 76 ? 60.031 18.650 -7.909 1.00 0.00 76 VAL A N 3
ATOM 3809 C CA . VAL A 1 76 ? 59.903 20.092 -8.057 1.00 0.00 76 VAL A CA 3
ATOM 3810 C C . VAL A 1 76 ? 60.297 20.820 -6.777 1.00 0.00 76 VAL A C 3
ATOM 3811 O O . VAL A 1 76 ? 59.876 20.445 -5.682 1.00 0.00 76 VAL A O 3
ATOM 3824 N N . LEU A 1 77 ? 61.109 21.854 -6.931 1.00 0.00 77 LEU A N 3
ATOM 3825 C CA . LEU A 1 77 ? 61.439 22.750 -5.834 1.00 0.00 77 LEU A CA 3
ATOM 3826 C C . LEU A 1 77 ? 60.744 24.086 -6.085 1.00 0.00 77 LEU A C 3
ATOM 3827 O O . LEU A 1 77 ? 60.799 24.612 -7.199 1.00 0.00 77 LEU A O 3
ATOM 3843 N N . GLU A 1 78 ? 60.083 24.626 -5.068 1.00 0.00 78 GLU A N 3
ATOM 3844 C CA . GLU A 1 78 ? 59.257 25.819 -5.253 1.00 0.00 78 GLU A CA 3
ATOM 3845 C C . GLU A 1 78 ? 60.112 27.065 -5.476 1.00 0.00 78 GLU A C 3
ATOM 3846 O O . GLU A 1 78 ? 59.693 27.997 -6.164 1.00 0.00 78 GLU A O 3
ATOM 3858 N N . HIS A 1 79 ? 61.306 27.075 -4.899 1.00 0.00 79 HIS A N 3
ATOM 3859 C CA . HIS A 1 79 ? 62.218 28.205 -5.028 1.00 0.00 79 HIS A CA 3
ATOM 3860 C C . HIS A 1 79 ? 63.662 27.742 -4.900 1.00 0.00 79 HIS A C 3
ATOM 3861 O O . HIS A 1 79 ? 63.931 26.540 -4.911 1.00 0.00 79 HIS A O 3
ATOM 3876 N N . HIS A 1 80 ? 64.572 28.711 -4.763 1.00 0.00 80 HIS A N 3
ATOM 3877 C CA . HIS A 1 80 ? 66.010 28.459 -4.615 1.00 0.00 80 HIS A CA 3
ATOM 3878 C C . HIS A 1 80 ? 66.631 28.020 -5.938 1.00 0.00 80 HIS A C 3
ATOM 3879 O O . HIS A 1 80 ? 66.278 26.978 -6.491 1.00 0.00 80 HIS A O 3
ATOM 3894 N N . HIS A 1 81 ? 67.566 28.814 -6.442 1.00 0.00 81 HIS A N 3
ATOM 3895 C CA . HIS A 1 81 ? 68.206 28.503 -7.713 1.00 0.00 81 HIS A CA 3
ATOM 3896 C C . HIS A 1 81 ? 69.221 27.372 -7.538 1.00 0.00 81 HIS A C 3
ATOM 3897 O O . HIS A 1 81 ? 70.360 27.588 -7.139 1.00 0.00 81 HIS A O 3
ATOM 3912 N N . HIS A 1 82 ? 68.785 26.153 -7.810 1.00 0.00 82 HIS A N 3
ATOM 3913 C CA . HIS A 1 82 ? 69.646 24.991 -7.654 1.00 0.00 82 HIS A CA 3
ATOM 3914 C C . HIS A 1 82 ? 70.138 24.488 -8.997 1.00 0.00 82 HIS A C 3
ATOM 3915 O O . HIS A 1 82 ? 70.479 23.316 -9.147 1.00 0.00 82 HIS A O 3
ATOM 3930 N N . HIS A 1 83 ? 70.193 25.386 -9.972 1.00 0.00 83 HIS A N 3
ATOM 3931 C CA . HIS A 1 83 ? 70.780 25.061 -11.264 1.00 0.00 83 HIS A CA 3
ATOM 3932 C C . HIS A 1 83 ? 72.289 24.920 -11.096 1.00 0.00 83 HIS A C 3
ATOM 3933 O O . HIS A 1 83 ? 72.979 24.352 -11.942 1.00 0.00 83 HIS A O 3
ATOM 3948 N N . HIS A 1 84 ? 72.777 25.464 -9.986 1.00 0.00 84 HIS A N 3
ATOM 3949 C CA . HIS A 1 84 ? 74.153 25.302 -9.539 1.00 0.00 84 HIS A CA 3
ATOM 3950 C C . HIS A 1 84 ? 74.210 25.475 -8.030 1.00 0.00 84 HIS A C 3
ATOM 3951 O O . HIS A 1 84 ? 73.918 24.498 -7.310 1.00 0.00 84 HIS A O 3
ATOM 3967 N N . MET A 1 1 ? 51.838 -6.625 -4.807 1.00 0.00 1 MET A N 4
ATOM 3968 C CA . MET A 1 1 ? 53.016 -6.288 -5.632 1.00 0.00 1 MET A CA 4
ATOM 3969 C C . MET A 1 1 ? 54.222 -7.090 -5.166 1.00 0.00 1 MET A C 4
ATOM 3970 O O . MET A 1 1 ? 54.539 -7.093 -3.976 1.00 0.00 1 MET A O 4
ATOM 3986 N N . ALA A 1 2 ? 54.878 -7.769 -6.111 1.00 0.00 2 ALA A N 4
ATOM 3987 C CA . ALA A 1 2 ? 56.034 -8.620 -5.822 1.00 0.00 2 ALA A CA 4
ATOM 3988 C C . ALA A 1 2 ? 55.629 -9.816 -4.967 1.00 0.00 2 ALA A C 4
ATOM 3989 O O . ALA A 1 2 ? 55.520 -9.719 -3.741 1.00 0.00 2 ALA A O 4
ATOM 3996 N N . GLY A 1 3 ? 55.411 -10.945 -5.622 1.00 0.00 3 GLY A N 4
ATOM 3997 C CA . GLY A 1 3 ? 54.930 -12.121 -4.930 1.00 0.00 3 GLY A CA 4
ATOM 3998 C C . GLY A 1 3 ? 56.053 -12.966 -4.364 1.00 0.00 3 GLY A C 4
ATOM 3999 O O . GLY A 1 3 ? 55.818 -13.823 -3.512 1.00 0.00 3 GLY A O 4
ATOM 4003 N N . ASP A 1 4 ? 57.273 -12.728 -4.825 1.00 0.00 4 ASP A N 4
ATOM 4004 C CA . ASP A 1 4 ? 58.416 -13.498 -4.355 1.00 0.00 4 ASP A CA 4
ATOM 4005 C C . ASP A 1 4 ? 59.450 -12.599 -3.670 1.00 0.00 4 ASP A C 4
ATOM 4006 O O . ASP A 1 4 ? 60.315 -12.006 -4.313 1.00 0.00 4 ASP A O 4
ATOM 4015 N N . PRO A 1 5 ? 59.335 -12.445 -2.343 1.00 0.00 5 PRO A N 4
ATOM 4016 C CA . PRO A 1 5 ? 60.322 -11.757 -1.531 1.00 0.00 5 PRO A CA 4
ATOM 4017 C C . PRO A 1 5 ? 61.346 -12.740 -0.980 1.00 0.00 5 PRO A C 4
ATOM 4018 O O . PRO A 1 5 ? 61.194 -13.256 0.130 1.00 0.00 5 PRO A O 4
ATOM 4029 N N . LEU A 1 6 ? 62.360 -13.031 -1.781 1.00 0.00 6 LEU A N 4
ATOM 4030 C CA . LEU A 1 6 ? 63.349 -14.038 -1.430 1.00 0.00 6 LEU A CA 4
ATOM 4031 C C . LEU A 1 6 ? 64.413 -13.462 -0.505 1.00 0.00 6 LEU A C 4
ATOM 4032 O O . LEU A 1 6 ? 65.218 -12.631 -0.920 1.00 0.00 6 LEU A O 4
ATOM 4048 N N . PRO A 1 7 ? 64.448 -13.925 0.757 1.00 0.00 7 PRO A N 4
ATOM 4049 C CA . PRO A 1 7 ? 65.391 -13.423 1.762 1.00 0.00 7 PRO A CA 4
ATOM 4050 C C . PRO A 1 7 ? 66.816 -13.925 1.531 1.00 0.00 7 PRO A C 4
ATOM 4051 O O . PRO A 1 7 ? 67.715 -13.673 2.332 1.00 0.00 7 PRO A O 4
ATOM 4062 N N . LYS A 1 8 ? 67.009 -14.653 0.442 1.00 0.00 8 LYS A N 4
ATOM 4063 C CA . LYS A 1 8 ? 68.328 -15.143 0.069 1.00 0.00 8 LYS A CA 4
ATOM 4064 C C . LYS A 1 8 ? 68.730 -14.577 -1.284 1.00 0.00 8 LYS A C 4
ATOM 4065 O O . LYS A 1 8 ? 69.719 -15.002 -1.876 1.00 0.00 8 LYS A O 4
ATOM 4084 N N . TYR A 1 9 ? 67.948 -13.620 -1.770 1.00 0.00 9 TYR A N 4
ATOM 4085 C CA . TYR A 1 9 ? 68.198 -13.014 -3.068 1.00 0.00 9 TYR A CA 4
ATOM 4086 C C . TYR A 1 9 ? 67.860 -11.532 -3.036 1.00 0.00 9 TYR A C 4
ATOM 4087 O O . TYR A 1 9 ? 67.639 -10.960 -1.971 1.00 0.00 9 TYR A O 4
ATOM 4105 N N . TRP A 1 10 ? 67.812 -10.916 -4.205 1.00 0.00 10 TRP A N 4
ATOM 4106 C CA . TRP A 1 10 ? 67.677 -9.474 -4.290 1.00 0.00 10 TRP A CA 4
ATOM 4107 C C . TRP A 1 10 ? 66.268 -9.070 -4.702 1.00 0.00 10 TRP A C 4
ATOM 4108 O O . TRP A 1 10 ? 65.858 -9.267 -5.845 1.00 0.00 10 TRP A O 4
ATOM 4129 N N . SER A 1 11 ? 65.532 -8.519 -3.756 1.00 0.00 11 SER A N 4
ATOM 4130 C CA . SER A 1 11 ? 64.191 -8.027 -4.006 1.00 0.00 11 SER A CA 4
ATOM 4131 C C . SER A 1 11 ? 64.220 -6.527 -4.294 1.00 0.00 11 SER A C 4
ATOM 4132 O O . SER A 1 11 ? 63.391 -6.008 -5.041 1.00 0.00 11 SER A O 4
ATOM 4140 N N . TYR A 1 12 ? 65.193 -5.839 -3.709 1.00 0.00 12 TYR A N 4
ATOM 4141 C CA . TYR A 1 12 ? 65.326 -4.399 -3.892 1.00 0.00 12 TYR A CA 4
ATOM 4142 C C . TYR A 1 12 ? 66.354 -4.098 -4.984 1.00 0.00 12 TYR A C 4
ATOM 4143 O O . TYR A 1 12 ? 67.447 -4.671 -4.986 1.00 0.00 12 TYR A O 4
ATOM 4161 N N . PRO A 1 13 ? 66.018 -3.212 -5.936 1.00 0.00 13 PRO A N 4
ATOM 4162 C CA . PRO A 1 13 ? 66.907 -2.858 -7.046 1.00 0.00 13 PRO A CA 4
ATOM 4163 C C . PRO A 1 13 ? 68.050 -1.929 -6.630 1.00 0.00 13 PRO A C 4
ATOM 4164 O O . PRO A 1 13 ? 68.022 -1.321 -5.559 1.00 0.00 13 PRO A O 4
ATOM 4175 N N . VAL A 1 14 ? 69.054 -1.835 -7.493 1.00 0.00 14 VAL A N 4
ATOM 4176 C CA . VAL A 1 14 ? 70.180 -0.935 -7.285 1.00 0.00 14 VAL A CA 4
ATOM 4177 C C . VAL A 1 14 ? 69.820 0.467 -7.771 1.00 0.00 14 VAL A C 4
ATOM 4178 O O . VAL A 1 14 ? 69.114 0.619 -8.768 1.00 0.00 14 VAL A O 4
ATOM 4191 N N . GLY A 1 15 ? 70.290 1.485 -7.062 1.00 0.00 15 GLY A N 4
ATOM 4192 C CA . GLY A 1 15 ? 69.996 2.852 -7.443 1.00 0.00 15 GLY A CA 4
ATOM 4193 C C . GLY A 1 15 ? 68.811 3.407 -6.686 1.00 0.00 15 GLY A C 4
ATOM 4194 O O . GLY A 1 15 ? 68.377 4.535 -6.928 1.00 0.00 15 GLY A O 4
ATOM 4198 N N . LEU A 1 16 ? 68.287 2.610 -5.769 1.00 0.00 16 LEU A N 4
ATOM 4199 C CA . LEU A 1 16 ? 67.174 3.027 -4.939 1.00 0.00 16 LEU A CA 4
ATOM 4200 C C . LEU A 1 16 ? 67.660 3.295 -3.520 1.00 0.00 16 LEU A C 4
ATOM 4201 O O . LEU A 1 16 ? 68.536 2.589 -3.010 1.00 0.00 16 LEU A O 4
ATOM 4217 N N . ALA A 1 17 ? 67.110 4.326 -2.896 1.00 0.00 17 ALA A N 4
ATOM 4218 C CA . ALA A 1 17 ? 67.504 4.699 -1.549 1.00 0.00 17 ALA A CA 4
ATOM 4219 C C . ALA A 1 17 ? 66.766 3.857 -0.519 1.00 0.00 17 ALA A C 4
ATOM 4220 O O . ALA A 1 17 ? 65.590 3.534 -0.691 1.00 0.00 17 ALA A O 4
ATOM 4227 N N . VAL A 1 18 ? 67.465 3.503 0.547 1.00 0.00 18 VAL A N 4
ATOM 4228 C CA . VAL A 1 18 ? 66.903 2.689 1.615 1.00 0.00 18 VAL A CA 4
ATOM 4229 C C . VAL A 1 18 ? 67.284 3.265 2.972 1.00 0.00 18 VAL A C 4
ATOM 4230 O O . VAL A 1 18 ? 68.345 3.869 3.121 1.00 0.00 18 VAL A O 4
ATOM 4243 N N . GLU A 1 19 ? 66.420 3.094 3.954 1.00 0.00 19 GLU A N 4
ATOM 4244 C CA . GLU A 1 19 ? 66.733 3.509 5.309 1.00 0.00 19 GLU A CA 4
ATOM 4245 C C . GLU A 1 19 ? 66.940 2.287 6.189 1.00 0.00 19 GLU A C 4
ATOM 4246 O O . GLU A 1 19 ? 66.283 1.257 6.003 1.00 0.00 19 GLU A O 4
ATOM 4258 N N . ILE A 1 20 ? 67.869 2.400 7.123 1.00 0.00 20 ILE A N 4
ATOM 4259 C CA . ILE A 1 20 ? 68.172 1.313 8.038 1.00 0.00 20 ILE A CA 4
ATOM 4260 C C . ILE A 1 20 ? 67.214 1.348 9.227 1.00 0.00 20 ILE A C 4
ATOM 4261 O O . ILE A 1 20 ? 67.076 2.375 9.899 1.00 0.00 20 ILE A O 4
ATOM 4277 N N . ASN A 1 21 ? 66.550 0.225 9.471 1.00 0.00 21 ASN A N 4
ATOM 4278 C CA . ASN A 1 21 ? 65.565 0.128 10.545 1.00 0.00 21 ASN A CA 4
ATOM 4279 C C . ASN A 1 21 ? 66.236 0.013 11.905 1.00 0.00 21 ASN A C 4
ATOM 4280 O O . ASN A 1 21 ? 67.447 -0.196 12.001 1.00 0.00 21 ASN A O 4
ATOM 4291 N N . ASN A 1 22 ? 65.436 0.107 12.960 1.00 0.00 22 ASN A N 4
ATOM 4292 C CA . ASN A 1 22 ? 65.955 0.115 14.326 1.00 0.00 22 ASN A CA 4
ATOM 4293 C C . ASN A 1 22 ? 66.267 -1.289 14.820 1.00 0.00 22 ASN A C 4
ATOM 4294 O O . ASN A 1 22 ? 66.312 -1.546 16.023 1.00 0.00 22 ASN A O 4
ATOM 4305 N N . ASN A 1 23 ? 66.531 -2.173 13.882 1.00 0.00 23 ASN A N 4
ATOM 4306 C CA . ASN A 1 23 ? 66.925 -3.538 14.201 1.00 0.00 23 ASN A CA 4
ATOM 4307 C C . ASN A 1 23 ? 68.444 -3.628 14.218 1.00 0.00 23 ASN A C 4
ATOM 4308 O O . ASN A 1 23 ? 69.029 -4.408 14.961 1.00 0.00 23 ASN A O 4
ATOM 4319 N N . ALA A 1 24 ? 69.081 -2.781 13.418 1.00 0.00 24 ALA A N 4
ATOM 4320 C CA . ALA A 1 24 ? 70.537 -2.733 13.350 1.00 0.00 24 ALA A CA 4
ATOM 4321 C C . ALA A 1 24 ? 71.093 -1.802 14.421 1.00 0.00 24 ALA A C 4
ATOM 4322 O O . ALA A 1 24 ? 72.203 -1.281 14.301 1.00 0.00 24 ALA A O 4
ATOM 4329 N N . ARG A 1 25 ? 70.326 -1.628 15.494 1.00 0.00 25 ARG A N 4
ATOM 4330 C CA . ARG A 1 25 ? 70.699 -0.728 16.578 1.00 0.00 25 ARG A CA 4
ATOM 4331 C C . ARG A 1 25 ? 71.858 -1.310 17.384 1.00 0.00 25 ARG A C 4
ATOM 4332 O O . ARG A 1 25 ? 72.418 -0.649 18.255 1.00 0.00 25 ARG A O 4
ATOM 4353 N N . TYR A 1 26 ? 72.225 -2.553 17.076 1.00 0.00 26 TYR A N 4
ATOM 4354 C CA . TYR A 1 26 ? 73.403 -3.172 17.673 1.00 0.00 26 TYR A CA 4
ATOM 4355 C C . TYR A 1 26 ? 74.666 -2.508 17.127 1.00 0.00 26 TYR A C 4
ATOM 4356 O O . TYR A 1 26 ? 75.668 -2.379 17.829 1.00 0.00 26 TYR A O 4
ATOM 4374 N N . GLY A 1 27 ? 74.598 -2.092 15.861 1.00 0.00 27 GLY A N 4
ATOM 4375 C CA . GLY A 1 27 ? 75.726 -1.437 15.215 1.00 0.00 27 GLY A CA 4
ATOM 4376 C C . GLY A 1 27 ? 75.519 0.061 15.101 1.00 0.00 27 GLY A C 4
ATOM 4377 O O . GLY A 1 27 ? 76.412 0.796 14.670 1.00 0.00 27 GLY A O 4
ATOM 4381 N N . CYS A 1 28 ? 74.327 0.505 15.465 1.00 0.00 28 CYS A N 4
ATOM 4382 C CA . CYS A 1 28 ? 74.019 1.926 15.539 1.00 0.00 28 CYS A CA 4
ATOM 4383 C C . CYS A 1 28 ? 73.363 2.232 16.883 1.00 0.00 28 CYS A C 4
ATOM 4384 O O . CYS A 1 28 ? 72.163 2.520 16.948 1.00 0.00 28 CYS A O 4
ATOM 4392 N N . PRO A 1 29 ? 74.139 2.159 17.977 1.00 0.00 29 PRO A N 4
ATOM 4393 C CA . PRO A 1 29 ? 73.599 2.249 19.331 1.00 0.00 29 PRO A CA 4
ATOM 4394 C C . PRO A 1 29 ? 73.088 3.644 19.663 1.00 0.00 29 PRO A C 4
ATOM 4395 O O . PRO A 1 29 ? 73.825 4.626 19.564 1.00 0.00 29 PRO A O 4
ATOM 4406 N N . HIS A 1 30 ? 71.817 3.716 20.051 1.00 0.00 30 HIS A N 4
ATOM 4407 C CA . HIS A 1 30 ? 71.173 4.980 20.419 1.00 0.00 30 HIS A CA 4
ATOM 4408 C C . HIS A 1 30 ? 71.238 5.988 19.276 1.00 0.00 30 HIS A C 4
ATOM 4409 O O . HIS A 1 30 ? 71.288 7.196 19.502 1.00 0.00 30 HIS A O 4
ATOM 4424 N N . HIS A 1 31 ? 71.226 5.485 18.050 1.00 0.00 31 HIS A N 4
ATOM 4425 C CA . HIS A 1 31 ? 71.248 6.343 16.874 1.00 0.00 31 HIS A CA 4
ATOM 4426 C C . HIS A 1 31 ? 70.209 5.908 15.851 1.00 0.00 31 HIS A C 4
ATOM 4427 O O . HIS A 1 31 ? 69.072 6.380 15.878 1.00 0.00 31 HIS A O 4
ATOM 4442 N N . VAL A 1 32 ? 70.604 4.993 14.962 1.00 0.00 32 VAL A N 4
ATOM 4443 C CA . VAL A 1 32 ? 69.744 4.551 13.861 1.00 0.00 32 VAL A CA 4
ATOM 4444 C C . VAL A 1 32 ? 69.367 5.763 12.987 1.00 0.00 32 VAL A C 4
ATOM 4445 O O . VAL A 1 32 ? 69.953 6.838 13.128 1.00 0.00 32 VAL A O 4
ATOM 4458 N N . GLY A 1 33 ? 68.424 5.593 12.067 1.00 0.00 33 GLY A N 4
ATOM 4459 C CA . GLY A 1 33 ? 68.002 6.702 11.228 1.00 0.00 33 GLY A CA 4
ATOM 4460 C C . GLY A 1 33 ? 68.964 6.953 10.088 1.00 0.00 33 GLY A C 4
ATOM 4461 O O . GLY A 1 33 ? 68.908 7.995 9.430 1.00 0.00 33 GLY A O 4
ATOM 4465 N N . ARG A 1 34 ? 69.857 6.001 9.861 1.00 0.00 34 ARG A N 4
ATOM 4466 C CA . ARG A 1 34 ? 70.816 6.099 8.774 1.00 0.00 34 ARG A CA 4
ATOM 4467 C C . ARG A 1 34 ? 70.136 5.775 7.454 1.00 0.00 34 ARG A C 4
ATOM 4468 O O . ARG A 1 34 ? 69.331 4.844 7.371 1.00 0.00 34 ARG A O 4
ATOM 4489 N N . LYS A 1 35 ? 70.448 6.553 6.434 1.00 0.00 35 LYS A N 4
ATOM 4490 C CA . LYS A 1 35 ? 69.827 6.390 5.134 1.00 0.00 35 LYS A CA 4
ATOM 4491 C C . LYS A 1 35 ? 70.893 6.239 4.059 1.00 0.00 35 LYS A C 4
ATOM 4492 O O . LYS A 1 35 ? 71.826 7.032 3.985 1.00 0.00 35 LYS A O 4
ATOM 4511 N N . GLY A 1 36 ? 70.749 5.217 3.237 1.00 0.00 36 GLY A N 4
ATOM 4512 C CA . GLY A 1 36 ? 71.727 4.950 2.210 1.00 0.00 36 GLY A CA 4
ATOM 4513 C C . GLY A 1 36 ? 71.086 4.608 0.886 1.00 0.00 36 GLY A C 4
ATOM 4514 O O . GLY A 1 36 ? 69.889 4.817 0.689 1.00 0.00 36 GLY A O 4
ATOM 4518 N N . LYS A 1 37 ? 71.884 4.084 -0.024 1.00 0.00 37 LYS A N 4
ATOM 4519 C CA . LYS A 1 37 ? 71.401 3.685 -1.333 1.00 0.00 37 LYS A CA 4
ATOM 4520 C C . LYS A 1 37 ? 72.075 2.390 -1.760 1.00 0.00 37 LYS A C 4
ATOM 4521 O O . LYS A 1 37 ? 73.284 2.234 -1.603 1.00 0.00 37 LYS A O 4
ATOM 4540 N N . ILE A 1 38 ? 71.290 1.457 -2.276 1.00 0.00 38 ILE A N 4
ATOM 4541 C CA . ILE A 1 38 ? 71.826 0.185 -2.737 1.00 0.00 38 ILE A CA 4
ATOM 4542 C C . ILE A 1 38 ? 72.632 0.398 -4.008 1.00 0.00 38 ILE A C 4
ATOM 4543 O O . ILE A 1 38 ? 72.102 0.876 -5.013 1.00 0.00 38 ILE A O 4
ATOM 4559 N N . ILE A 1 39 ? 73.913 0.061 -3.956 1.00 0.00 39 ILE A N 4
ATOM 4560 C CA . ILE A 1 39 ? 74.807 0.304 -5.083 1.00 0.00 39 ILE A CA 4
ATOM 4561 C C . ILE A 1 39 ? 75.308 -1.000 -5.692 1.00 0.00 39 ILE A C 4
ATOM 4562 O O . ILE A 1 39 ? 75.876 -1.010 -6.784 1.00 0.00 39 ILE A O 4
ATOM 4578 N N . GLU A 1 40 ? 75.091 -2.100 -4.988 1.00 0.00 40 GLU A N 4
ATOM 4579 C CA . GLU A 1 40 ? 75.557 -3.395 -5.450 1.00 0.00 40 GLU A CA 4
ATOM 4580 C C . GLU A 1 40 ? 74.703 -4.506 -4.855 1.00 0.00 40 GLU A C 4
ATOM 4581 O O . GLU A 1 40 ? 74.160 -4.365 -3.756 1.00 0.00 40 GLU A O 4
ATOM 4593 N N . HIS A 1 41 ? 74.577 -5.594 -5.596 1.00 0.00 41 HIS A N 4
ATOM 4594 C CA . HIS A 1 41 ? 73.852 -6.764 -5.135 1.00 0.00 41 HIS A CA 4
ATOM 4595 C C . HIS A 1 41 ? 74.834 -7.847 -4.719 1.00 0.00 41 HIS A C 4
ATOM 4596 O O . HIS A 1 41 ? 75.494 -8.457 -5.562 1.00 0.00 41 HIS A O 4
ATOM 4611 N N . LEU A 1 42 ? 74.931 -8.079 -3.424 1.00 0.00 42 LEU A N 4
ATOM 4612 C CA . LEU A 1 42 ? 75.877 -9.045 -2.890 1.00 0.00 42 LEU A CA 4
ATOM 4613 C C . LEU A 1 42 ? 75.328 -10.454 -3.024 1.00 0.00 42 LEU A C 4
ATOM 4614 O O . LEU A 1 42 ? 74.229 -10.743 -2.558 1.00 0.00 42 LEU A O 4
ATOM 4630 N N . HIS A 1 43 ? 76.083 -11.327 -3.672 1.00 0.00 43 HIS A N 4
ATOM 4631 C CA . HIS A 1 43 ? 75.672 -12.719 -3.788 1.00 0.00 43 HIS A CA 4
ATOM 4632 C C . HIS A 1 43 ? 76.108 -13.499 -2.554 1.00 0.00 43 HIS A C 4
ATOM 4633 O O . HIS A 1 43 ? 77.145 -14.162 -2.543 1.00 0.00 43 HIS A O 4
ATOM 4648 N N . SER A 1 44 ? 75.317 -13.362 -1.504 1.00 0.00 44 SER A N 4
ATOM 4649 C CA . SER A 1 44 ? 75.557 -14.032 -0.243 1.00 0.00 44 SER A CA 4
ATOM 4650 C C . SER A 1 44 ? 74.212 -14.354 0.395 1.00 0.00 44 SER A C 4
ATOM 4651 O O . SER A 1 44 ? 73.169 -13.996 -0.150 1.00 0.00 44 SER A O 4
ATOM 4659 N N . ALA A 1 45 ? 74.226 -15.024 1.536 1.00 0.00 45 ALA A N 4
ATOM 4660 C CA . ALA A 1 45 ? 72.992 -15.356 2.222 1.00 0.00 45 ALA A CA 4
ATOM 4661 C C . ALA A 1 45 ? 72.949 -14.615 3.541 1.00 0.00 45 ALA A C 4
ATOM 4662 O O . ALA A 1 45 ? 71.928 -14.579 4.229 1.00 0.00 45 ALA A O 4
ATOM 4669 N N . THR A 1 46 ? 74.074 -14.007 3.872 1.00 0.00 46 THR A N 4
ATOM 4670 C CA . THR A 1 46 ? 74.225 -13.299 5.123 1.00 0.00 46 THR A CA 4
ATOM 4671 C C . THR A 1 46 ? 73.946 -11.810 4.925 1.00 0.00 46 THR A C 4
ATOM 4672 O O . THR A 1 46 ? 73.227 -11.190 5.708 1.00 0.00 46 THR A O 4
ATOM 4683 N N . TYR A 1 47 ? 74.517 -11.255 3.865 1.00 0.00 47 TYR A N 4
ATOM 4684 C CA . TYR A 1 47 ? 74.295 -9.865 3.491 1.00 0.00 47 TYR A CA 4
ATOM 4685 C C . TYR A 1 47 ? 74.106 -9.795 1.987 1.00 0.00 47 TYR A C 4
ATOM 4686 O O . TYR A 1 47 ? 74.973 -10.227 1.228 1.00 0.00 47 TYR A O 4
ATOM 4704 N N . ASP A 1 48 ? 72.972 -9.272 1.562 1.00 0.00 48 ASP A N 4
ATOM 4705 C CA . ASP A 1 48 ? 72.598 -9.321 0.155 1.00 0.00 48 ASP A CA 4
ATOM 4706 C C . ASP A 1 48 ? 72.660 -7.948 -0.505 1.00 0.00 48 ASP A C 4
ATOM 4707 O O . ASP A 1 48 ? 72.601 -7.836 -1.732 1.00 0.00 48 ASP A O 4
ATOM 4716 N N . TYR A 1 49 ? 72.805 -6.897 0.291 1.00 0.00 49 TYR A N 4
ATOM 4717 C CA . TYR A 1 49 ? 72.821 -5.547 -0.256 1.00 0.00 49 TYR A CA 4
ATOM 4718 C C . TYR A 1 49 ? 74.033 -4.756 0.216 1.00 0.00 49 TYR A C 4
ATOM 4719 O O . TYR A 1 49 ? 74.416 -4.814 1.387 1.00 0.00 49 TYR A O 4
ATOM 4737 N N . ALA A 1 50 ? 74.635 -4.018 -0.707 1.00 0.00 50 ALA A N 4
ATOM 4738 C CA . ALA A 1 50 ? 75.706 -3.099 -0.374 1.00 0.00 50 ALA A CA 4
ATOM 4739 C C . ALA A 1 50 ? 75.150 -1.688 -0.371 1.00 0.00 50 ALA A C 4
ATOM 4740 O O . ALA A 1 50 ? 74.827 -1.133 -1.425 1.00 0.00 50 ALA A O 4
ATOM 4747 N N . VAL A 1 51 ? 75.006 -1.126 0.815 1.00 0.00 51 VAL A N 4
ATOM 4748 C CA . VAL A 1 51 ? 74.357 0.159 0.971 1.00 0.00 51 VAL A CA 4
ATOM 4749 C C . VAL A 1 51 ? 75.376 1.273 1.152 1.00 0.00 51 VAL A C 4
ATOM 4750 O O . VAL A 1 51 ? 76.211 1.231 2.058 1.00 0.00 51 VAL A O 4
ATOM 4763 N N . SER A 1 52 ? 75.313 2.256 0.275 1.00 0.00 52 SER A N 4
ATOM 4764 C CA . SER A 1 52 ? 76.142 3.433 0.391 1.00 0.00 52 SER A CA 4
ATOM 4765 C C . SER A 1 52 ? 75.404 4.465 1.231 1.00 0.00 52 SER A C 4
ATOM 4766 O O . SER A 1 52 ? 74.450 5.088 0.762 1.00 0.00 52 SER A O 4
ATOM 4774 N N . ASP A 1 53 ? 75.822 4.600 2.478 1.00 0.00 53 ASP A N 4
ATOM 4775 C CA . ASP A 1 53 ? 75.170 5.493 3.430 1.00 0.00 53 ASP A CA 4
ATOM 4776 C C . ASP A 1 53 ? 75.352 6.943 2.998 1.00 0.00 53 ASP A C 4
ATOM 4777 O O . ASP A 1 53 ? 76.240 7.256 2.200 1.00 0.00 53 ASP A O 4
ATOM 4786 N N . GLU A 1 54 ? 74.523 7.827 3.527 1.00 0.00 54 GLU A N 4
ATOM 4787 C CA . GLU A 1 54 ? 74.625 9.240 3.213 1.00 0.00 54 GLU A CA 4
ATOM 4788 C C . GLU A 1 54 ? 75.829 9.860 3.918 1.00 0.00 54 GLU A C 4
ATOM 4789 O O . GLU A 1 54 ? 76.175 11.021 3.682 1.00 0.00 54 GLU A O 4
ATOM 4801 N N . THR A 1 55 ? 76.457 9.083 4.797 1.00 0.00 55 THR A N 4
ATOM 4802 C CA . THR A 1 55 ? 77.735 9.466 5.376 1.00 0.00 55 THR A CA 4
ATOM 4803 C C . THR A 1 55 ? 78.850 9.264 4.354 1.00 0.00 55 THR A C 4
ATOM 4804 O O . THR A 1 55 ? 79.926 9.856 4.457 1.00 0.00 55 THR A O 4
ATOM 4815 N N . GLY A 1 56 ? 78.576 8.423 3.362 1.00 0.00 56 GLY A N 4
ATOM 4816 C CA . GLY A 1 56 ? 79.554 8.123 2.338 1.00 0.00 56 GLY A CA 4
ATOM 4817 C C . GLY A 1 56 ? 80.163 6.748 2.511 1.00 0.00 56 GLY A C 4
ATOM 4818 O O . GLY A 1 56 ? 80.964 6.309 1.686 1.00 0.00 56 GLY A O 4
ATOM 4822 N N . ASP A 1 57 ? 79.777 6.059 3.576 1.00 0.00 57 ASP A N 4
ATOM 4823 C CA . ASP A 1 57 ? 80.344 4.749 3.886 1.00 0.00 57 ASP A CA 4
ATOM 4824 C C . ASP A 1 57 ? 79.565 3.642 3.190 1.00 0.00 57 ASP A C 4
ATOM 4825 O O . ASP A 1 57 ? 78.351 3.737 3.022 1.00 0.00 57 ASP A O 4
ATOM 4834 N N . ILE A 1 58 ? 80.265 2.588 2.796 1.00 0.00 58 ILE A N 4
ATOM 4835 C CA . ILE A 1 58 ? 79.636 1.460 2.129 1.00 0.00 58 ILE A CA 4
ATOM 4836 C C . ILE A 1 58 ? 79.515 0.291 3.095 1.00 0.00 58 ILE A C 4
ATOM 4837 O O . ILE A 1 58 ? 80.496 -0.395 3.385 1.00 0.00 58 ILE A O 4
ATOM 4853 N N . THR A 1 59 ? 78.315 0.076 3.604 1.00 0.00 59 THR A N 4
ATOM 4854 C CA . THR A 1 59 ? 78.090 -0.961 4.595 1.00 0.00 59 THR A CA 4
ATOM 4855 C C . THR A 1 59 ? 77.173 -2.047 4.037 1.00 0.00 59 THR A C 4
ATOM 4856 O O . THR A 1 59 ? 76.266 -1.770 3.250 1.00 0.00 59 THR A O 4
ATOM 4867 N N . TYR A 1 60 ? 77.431 -3.285 4.427 1.00 0.00 60 TYR A N 4
ATOM 4868 C CA . TYR A 1 60 ? 76.669 -4.416 3.927 1.00 0.00 60 TYR A CA 4
ATOM 4869 C C . TYR A 1 60 ? 75.466 -4.667 4.822 1.00 0.00 60 TYR A C 4
ATOM 4870 O O . TYR A 1 60 ? 75.596 -4.702 6.043 1.00 0.00 60 TYR A O 4
ATOM 4888 N N . PHE A 1 61 ? 74.303 -4.829 4.213 1.00 0.00 61 PHE A N 4
ATOM 4889 C CA . PHE A 1 61 ? 73.076 -5.069 4.960 1.00 0.00 61 PHE A CA 4
ATOM 4890 C C . PHE A 1 61 ? 72.265 -6.172 4.302 1.00 0.00 61 PHE A C 4
ATOM 4891 O O . PHE A 1 61 ? 72.654 -6.708 3.261 1.00 0.00 61 PHE A O 4
ATOM 4908 N N . LYS A 1 62 ? 71.144 -6.511 4.912 1.00 0.00 62 LYS A N 4
ATOM 4909 C CA . LYS A 1 62 ? 70.274 -7.540 4.386 1.00 0.00 62 LYS A CA 4
ATOM 4910 C C . LYS A 1 62 ? 68.870 -6.979 4.165 1.00 0.00 62 LYS A C 4
ATOM 4911 O O . LYS A 1 62 ? 68.524 -5.928 4.706 1.00 0.00 62 LYS A O 4
ATOM 4930 N N . GLU A 1 63 ? 68.084 -7.682 3.357 1.00 0.00 63 GLU A N 4
ATOM 4931 C CA . GLU A 1 63 ? 66.700 -7.303 3.054 1.00 0.00 63 GLU A CA 4
ATOM 4932 C C . GLU A 1 63 ? 65.880 -6.978 4.307 1.00 0.00 63 GLU A C 4
ATOM 4933 O O . GLU A 1 63 ? 65.032 -6.083 4.290 1.00 0.00 63 GLU A O 4
ATOM 4945 N N . HIS A 1 64 ? 66.144 -7.698 5.391 1.00 0.00 64 HIS A N 4
ATOM 4946 C CA . HIS A 1 64 ? 65.296 -7.631 6.575 1.00 0.00 64 HIS A CA 4
ATOM 4947 C C . HIS A 1 64 ? 65.331 -6.259 7.241 1.00 0.00 64 HIS A C 4
ATOM 4948 O O . HIS A 1 64 ? 64.292 -5.707 7.609 1.00 0.00 64 HIS A O 4
ATOM 4963 N N . GLU A 1 65 ? 66.519 -5.715 7.383 1.00 0.00 65 GLU A N 4
ATOM 4964 C CA . GLU A 1 65 ? 66.707 -4.459 8.107 1.00 0.00 65 GLU A CA 4
ATOM 4965 C C . GLU A 1 65 ? 66.637 -3.238 7.189 1.00 0.00 65 GLU A C 4
ATOM 4966 O O . GLU A 1 65 ? 66.790 -2.104 7.651 1.00 0.00 65 GLU A O 4
ATOM 4978 N N . LEU A 1 66 ? 66.384 -3.456 5.904 1.00 0.00 66 LEU A N 4
ATOM 4979 C CA . LEU A 1 66 ? 66.342 -2.354 4.946 1.00 0.00 66 LEU A CA 4
ATOM 4980 C C . LEU A 1 66 ? 64.919 -2.050 4.490 1.00 0.00 66 LEU A C 4
ATOM 4981 O O . LEU A 1 66 ? 64.150 -2.958 4.161 1.00 0.00 66 LEU A O 4
ATOM 4997 N N . THR A 1 67 ? 64.575 -0.770 4.473 1.00 0.00 67 THR A N 4
ATOM 4998 C CA . THR A 1 67 ? 63.300 -0.322 3.941 1.00 0.00 67 THR A CA 4
ATOM 4999 C C . THR A 1 67 ? 63.531 0.676 2.805 1.00 0.00 67 THR A C 4
ATOM 5000 O O . THR A 1 67 ? 64.110 1.744 3.016 1.00 0.00 67 THR A O 4
ATOM 5011 N N . PRO A 1 68 ? 63.103 0.326 1.584 1.00 0.00 68 PRO A N 4
ATOM 5012 C CA . PRO A 1 68 ? 63.291 1.174 0.403 1.00 0.00 68 PRO A CA 4
ATOM 5013 C C . PRO A 1 68 ? 62.398 2.410 0.417 1.00 0.00 68 PRO A C 4
ATOM 5014 O O . PRO A 1 68 ? 61.243 2.354 0.849 1.00 0.00 68 PRO A O 4
ATOM 5025 N N . LEU A 1 69 ? 62.946 3.524 -0.045 1.00 0.00 69 LEU A N 4
ATOM 5026 C CA . LEU A 1 69 ? 62.201 4.769 -0.130 1.00 0.00 69 LEU A CA 4
ATOM 5027 C C . LEU A 1 69 ? 61.442 4.852 -1.445 1.00 0.00 69 LEU A C 4
ATOM 5028 O O . LEU A 1 69 ? 61.949 5.370 -2.441 1.00 0.00 69 LEU A O 4
ATOM 5044 N N . LYS A 1 70 ? 60.236 4.315 -1.449 1.00 0.00 70 LYS A N 4
ATOM 5045 C CA . LYS A 1 70 ? 59.394 4.335 -2.632 1.00 0.00 70 LYS A CA 4
ATOM 5046 C C . LYS A 1 70 ? 58.386 5.474 -2.524 1.00 0.00 70 LYS A C 4
ATOM 5047 O O . LYS A 1 70 ? 57.803 5.911 -3.520 1.00 0.00 70 LYS A O 4
ATOM 5066 N N . GLY A 1 71 ? 58.194 5.954 -1.305 1.00 0.00 71 GLY A N 4
ATOM 5067 C CA . GLY A 1 71 ? 57.294 7.060 -1.075 1.00 0.00 71 GLY A CA 4
ATOM 5068 C C . GLY A 1 71 ? 57.941 8.389 -1.390 1.00 0.00 71 GLY A C 4
ATOM 5069 O O . GLY A 1 71 ? 58.762 8.886 -0.621 1.00 0.00 71 GLY A O 4
ATOM 5073 N N . GLY A 1 72 ? 57.599 8.949 -2.539 1.00 0.00 72 GLY A N 4
ATOM 5074 C CA . GLY A 1 72 ? 58.114 10.253 -2.912 1.00 0.00 72 GLY A CA 4
ATOM 5075 C C . GLY A 1 72 ? 59.226 10.160 -3.934 1.00 0.00 72 GLY A C 4
ATOM 5076 O O . GLY A 1 72 ? 59.178 10.820 -4.969 1.00 0.00 72 GLY A O 4
ATOM 5080 N N . LEU A 1 73 ? 60.219 9.320 -3.659 1.00 0.00 73 LEU A N 4
ATOM 5081 C CA . LEU A 1 73 ? 61.362 9.169 -4.556 1.00 0.00 73 LEU A CA 4
ATOM 5082 C C . LEU A 1 73 ? 60.957 8.452 -5.839 1.00 0.00 73 LEU A C 4
ATOM 5083 O O . LEU A 1 73 ? 61.680 8.479 -6.835 1.00 0.00 73 LEU A O 4
ATOM 5099 N N . ALA A 1 74 ? 59.798 7.810 -5.804 1.00 0.00 74 ALA A N 4
ATOM 5100 C CA . ALA A 1 74 ? 59.254 7.139 -6.974 1.00 0.00 74 ALA A CA 4
ATOM 5101 C C . ALA A 1 74 ? 58.050 7.910 -7.510 1.00 0.00 74 ALA A C 4
ATOM 5102 O O . ALA A 1 74 ? 57.142 7.337 -8.116 1.00 0.00 74 ALA A O 4
ATOM 5109 N N . TYR A 1 75 ? 58.066 9.219 -7.298 1.00 0.00 75 TYR A N 4
ATOM 5110 C CA . TYR A 1 75 ? 56.984 10.088 -7.727 1.00 0.00 75 TYR A CA 4
ATOM 5111 C C . TYR A 1 75 ? 57.561 11.448 -8.079 1.00 0.00 75 TYR A C 4
ATOM 5112 O O . TYR A 1 75 ? 57.602 12.361 -7.258 1.00 0.00 75 TYR A O 4
ATOM 5130 N N . VAL A 1 76 ? 58.046 11.549 -9.297 1.00 0.00 76 VAL A N 4
ATOM 5131 C CA . VAL A 1 76 ? 58.722 12.742 -9.760 1.00 0.00 76 VAL A CA 4
ATOM 5132 C C . VAL A 1 76 ? 57.736 13.691 -10.437 1.00 0.00 76 VAL A C 4
ATOM 5133 O O . VAL A 1 76 ? 56.807 13.250 -11.116 1.00 0.00 76 VAL A O 4
ATOM 5146 N N . LEU A 1 77 ? 57.929 14.988 -10.223 1.00 0.00 77 LEU A N 4
ATOM 5147 C CA . LEU A 1 77 ? 57.053 16.001 -10.793 1.00 0.00 77 LEU A CA 4
ATOM 5148 C C . LEU A 1 77 ? 57.209 16.050 -12.308 1.00 0.00 77 LEU A C 4
ATOM 5149 O O . LEU A 1 77 ? 58.180 16.597 -12.830 1.00 0.00 77 LEU A O 4
ATOM 5165 N N . GLU A 1 78 ? 56.253 15.449 -12.999 1.00 0.00 78 GLU A N 4
ATOM 5166 C CA . GLU A 1 78 ? 56.274 15.361 -14.448 1.00 0.00 78 GLU A CA 4
ATOM 5167 C C . GLU A 1 78 ? 55.617 16.603 -15.053 1.00 0.00 78 GLU A C 4
ATOM 5168 O O . GLU A 1 78 ? 54.415 16.808 -14.904 1.00 0.00 78 GLU A O 4
ATOM 5180 N N . HIS A 1 79 ? 56.408 17.443 -15.711 1.00 0.00 79 HIS A N 4
ATOM 5181 C CA . HIS A 1 79 ? 55.899 18.710 -16.231 1.00 0.00 79 HIS A CA 4
ATOM 5182 C C . HIS A 1 79 ? 55.620 18.657 -17.732 1.00 0.00 79 HIS A C 4
ATOM 5183 O O . HIS A 1 79 ? 54.471 18.778 -18.151 1.00 0.00 79 HIS A O 4
ATOM 5198 N N . HIS A 1 80 ? 56.656 18.476 -18.545 1.00 0.00 80 HIS A N 4
ATOM 5199 C CA . HIS A 1 80 ? 56.485 18.497 -20.002 1.00 0.00 80 HIS A CA 4
ATOM 5200 C C . HIS A 1 80 ? 55.926 17.187 -20.542 1.00 0.00 80 HIS A C 4
ATOM 5201 O O . HIS A 1 80 ? 55.798 17.008 -21.750 1.00 0.00 80 HIS A O 4
ATOM 5216 N N . HIS A 1 81 ? 55.597 16.269 -19.649 1.00 0.00 81 HIS A N 4
ATOM 5217 C CA . HIS A 1 81 ? 54.862 15.071 -20.034 1.00 0.00 81 HIS A CA 4
ATOM 5218 C C . HIS A 1 81 ? 53.437 15.183 -19.516 1.00 0.00 81 HIS A C 4
ATOM 5219 O O . HIS A 1 81 ? 52.591 14.333 -19.777 1.00 0.00 81 HIS A O 4
ATOM 5234 N N . HIS A 1 82 ? 53.189 16.261 -18.782 1.00 0.00 82 HIS A N 4
ATOM 5235 C CA . HIS A 1 82 ? 51.881 16.540 -18.211 1.00 0.00 82 HIS A CA 4
ATOM 5236 C C . HIS A 1 82 ? 51.015 17.272 -19.230 1.00 0.00 82 HIS A C 4
ATOM 5237 O O . HIS A 1 82 ? 51.240 18.448 -19.520 1.00 0.00 82 HIS A O 4
ATOM 5252 N N . HIS A 1 83 ? 50.048 16.565 -19.787 1.00 0.00 83 HIS A N 4
ATOM 5253 C CA . HIS A 1 83 ? 49.134 17.154 -20.755 1.00 0.00 83 HIS A CA 4
ATOM 5254 C C . HIS A 1 83 ? 47.712 17.083 -20.221 1.00 0.00 83 HIS A C 4
ATOM 5255 O O . HIS A 1 83 ? 46.961 16.154 -20.522 1.00 0.00 83 HIS A O 4
ATOM 5270 N N . HIS A 1 84 ? 47.364 18.060 -19.400 1.00 0.00 84 HIS A N 4
ATOM 5271 C CA . HIS A 1 84 ? 46.081 18.082 -18.717 1.00 0.00 84 HIS A CA 4
ATOM 5272 C C . HIS A 1 84 ? 45.742 19.519 -18.339 1.00 0.00 84 HIS A C 4
ATOM 5273 O O . HIS A 1 84 ? 46.116 19.941 -17.228 1.00 0.00 84 HIS A O 4
ATOM 5289 N N . MET A 1 1 ? 86.387 -20.533 -11.686 1.00 0.00 1 MET A N 5
ATOM 5290 C CA . MET A 1 1 ? 86.326 -19.061 -11.536 1.00 0.00 1 MET A CA 5
ATOM 5291 C C . MET A 1 1 ? 84.972 -18.632 -10.981 1.00 0.00 1 MET A C 5
ATOM 5292 O O . MET A 1 1 ? 84.896 -17.721 -10.157 1.00 0.00 1 MET A O 5
ATOM 5308 N N . ALA A 1 2 ? 83.908 -19.307 -11.410 1.00 0.00 2 ALA A N 5
ATOM 5309 C CA . ALA A 1 2 ? 82.566 -19.036 -10.913 1.00 0.00 2 ALA A CA 5
ATOM 5310 C C . ALA A 1 2 ? 81.615 -20.132 -11.365 1.00 0.00 2 ALA A C 5
ATOM 5311 O O . ALA A 1 2 ? 81.724 -20.626 -12.489 1.00 0.00 2 ALA A O 5
ATOM 5318 N N . GLY A 1 3 ? 80.701 -20.522 -10.492 1.00 0.00 3 GLY A N 5
ATOM 5319 C CA . GLY A 1 3 ? 79.742 -21.551 -10.834 1.00 0.00 3 GLY A CA 5
ATOM 5320 C C . GLY A 1 3 ? 78.387 -20.964 -11.141 1.00 0.00 3 GLY A C 5
ATOM 5321 O O . GLY A 1 3 ? 77.835 -21.177 -12.222 1.00 0.00 3 GLY A O 5
ATOM 5325 N N . ASP A 1 4 ? 77.863 -20.200 -10.195 1.00 0.00 4 ASP A N 5
ATOM 5326 C CA . ASP A 1 4 ? 76.570 -19.552 -10.356 1.00 0.00 4 ASP A CA 5
ATOM 5327 C C . ASP A 1 4 ? 76.539 -18.235 -9.591 1.00 0.00 4 ASP A C 5
ATOM 5328 O O . ASP A 1 4 ? 76.708 -18.212 -8.371 1.00 0.00 4 ASP A O 5
ATOM 5337 N N . PRO A 1 5 ? 76.334 -17.120 -10.304 1.00 0.00 5 PRO A N 5
ATOM 5338 C CA . PRO A 1 5 ? 76.271 -15.791 -9.705 1.00 0.00 5 PRO A CA 5
ATOM 5339 C C . PRO A 1 5 ? 74.859 -15.421 -9.251 1.00 0.00 5 PRO A C 5
ATOM 5340 O O . PRO A 1 5 ? 74.564 -14.242 -9.037 1.00 0.00 5 PRO A O 5
ATOM 5351 N N . LEU A 1 6 ? 74.011 -16.441 -9.096 1.00 0.00 6 LEU A N 5
ATOM 5352 C CA . LEU A 1 6 ? 72.607 -16.271 -8.707 1.00 0.00 6 LEU A CA 5
ATOM 5353 C C . LEU A 1 6 ? 71.786 -15.634 -9.828 1.00 0.00 6 LEU A C 5
ATOM 5354 O O . LEU A 1 6 ? 71.856 -14.428 -10.063 1.00 0.00 6 LEU A O 5
ATOM 5370 N N . PRO A 1 7 ? 71.002 -16.454 -10.548 1.00 0.00 7 PRO A N 5
ATOM 5371 C CA . PRO A 1 7 ? 70.118 -15.979 -11.612 1.00 0.00 7 PRO A CA 5
ATOM 5372 C C . PRO A 1 7 ? 68.871 -15.309 -11.045 1.00 0.00 7 PRO A C 5
ATOM 5373 O O . PRO A 1 7 ? 68.185 -14.557 -11.735 1.00 0.00 7 PRO A O 5
ATOM 5384 N N . LYS A 1 8 ? 68.585 -15.595 -9.783 1.00 0.00 8 LYS A N 5
ATOM 5385 C CA . LYS A 1 8 ? 67.449 -14.997 -9.104 1.00 0.00 8 LYS A CA 5
ATOM 5386 C C . LYS A 1 8 ? 67.760 -13.548 -8.759 1.00 0.00 8 LYS A C 5
ATOM 5387 O O . LYS A 1 8 ? 68.671 -13.269 -7.977 1.00 0.00 8 LYS A O 5
ATOM 5406 N N . TYR A 1 9 ? 67.014 -12.633 -9.357 1.00 0.00 9 TYR A N 5
ATOM 5407 C CA . TYR A 1 9 ? 67.211 -11.215 -9.114 1.00 0.00 9 TYR A CA 5
ATOM 5408 C C . TYR A 1 9 ? 66.767 -10.851 -7.707 1.00 0.00 9 TYR A C 5
ATOM 5409 O O . TYR A 1 9 ? 65.739 -11.333 -7.223 1.00 0.00 9 TYR A O 5
ATOM 5427 N N . TRP A 1 10 ? 67.561 -10.013 -7.056 1.00 0.00 10 TRP A N 5
ATOM 5428 C CA . TRP A 1 10 ? 67.296 -9.583 -5.691 1.00 0.00 10 TRP A CA 5
ATOM 5429 C C . TRP A 1 10 ? 65.965 -8.843 -5.596 1.00 0.00 10 TRP A C 5
ATOM 5430 O O . TRP A 1 10 ? 65.455 -8.324 -6.590 1.00 0.00 10 TRP A O 5
ATOM 5451 N N . SER A 1 11 ? 65.418 -8.793 -4.392 1.00 0.00 11 SER A N 5
ATOM 5452 C CA . SER A 1 11 ? 64.095 -8.232 -4.171 1.00 0.00 11 SER A CA 5
ATOM 5453 C C . SER A 1 11 ? 64.121 -6.707 -4.240 1.00 0.00 11 SER A C 5
ATOM 5454 O O . SER A 1 11 ? 63.114 -6.073 -4.560 1.00 0.00 11 SER A O 5
ATOM 5462 N N . TYR A 1 12 ? 65.269 -6.121 -3.932 1.00 0.00 12 TYR A N 5
ATOM 5463 C CA . TYR A 1 12 ? 65.409 -4.671 -3.954 1.00 0.00 12 TYR A CA 5
ATOM 5464 C C . TYR A 1 12 ? 66.432 -4.259 -5.006 1.00 0.00 12 TYR A C 5
ATOM 5465 O O . TYR A 1 12 ? 67.536 -4.801 -5.052 1.00 0.00 12 TYR A O 5
ATOM 5483 N N . PRO A 1 13 ? 66.063 -3.304 -5.874 1.00 0.00 13 PRO A N 5
ATOM 5484 C CA . PRO A 1 13 ? 66.888 -2.896 -7.017 1.00 0.00 13 PRO A CA 5
ATOM 5485 C C . PRO A 1 13 ? 68.074 -2.005 -6.641 1.00 0.00 13 PRO A C 5
ATOM 5486 O O . PRO A 1 13 ? 68.219 -1.582 -5.492 1.00 0.00 13 PRO A O 5
ATOM 5497 N N . VAL A 1 14 ? 68.919 -1.724 -7.629 1.00 0.00 14 VAL A N 5
ATOM 5498 C CA . VAL A 1 14 ? 70.071 -0.851 -7.439 1.00 0.00 14 VAL A CA 5
ATOM 5499 C C . VAL A 1 14 ? 69.666 0.600 -7.678 1.00 0.00 14 VAL A C 5
ATOM 5500 O O . VAL A 1 14 ? 68.907 0.893 -8.603 1.00 0.00 14 VAL A O 5
ATOM 5513 N N . GLY A 1 15 ? 70.163 1.499 -6.839 1.00 0.00 15 GLY A N 5
ATOM 5514 C CA . GLY A 1 15 ? 69.823 2.902 -6.968 1.00 0.00 15 GLY A CA 5
ATOM 5515 C C . GLY A 1 15 ? 68.669 3.289 -6.071 1.00 0.00 15 GLY A C 5
ATOM 5516 O O . GLY A 1 15 ? 68.314 4.463 -5.972 1.00 0.00 15 GLY A O 5
ATOM 5520 N N . LEU A 1 16 ? 68.089 2.295 -5.413 1.00 0.00 16 LEU A N 5
ATOM 5521 C CA . LEU A 1 16 ? 66.968 2.517 -4.514 1.00 0.00 16 LEU A CA 5
ATOM 5522 C C . LEU A 1 16 ? 67.444 3.152 -3.212 1.00 0.00 16 LEU A C 5
ATOM 5523 O O . LEU A 1 16 ? 68.409 2.685 -2.600 1.00 0.00 16 LEU A O 5
ATOM 5539 N N . ALA A 1 17 ? 66.775 4.221 -2.805 1.00 0.00 17 ALA A N 5
ATOM 5540 C CA . ALA A 1 17 ? 67.080 4.878 -1.549 1.00 0.00 17 ALA A CA 5
ATOM 5541 C C . ALA A 1 17 ? 66.379 4.165 -0.404 1.00 0.00 17 ALA A C 5
ATOM 5542 O O . ALA A 1 17 ? 65.149 4.060 -0.376 1.00 0.00 17 ALA A O 5
ATOM 5549 N N . VAL A 1 18 ? 67.164 3.666 0.532 1.00 0.00 18 VAL A N 5
ATOM 5550 C CA . VAL A 1 18 ? 66.632 2.929 1.665 1.00 0.00 18 VAL A CA 5
ATOM 5551 C C . VAL A 1 18 ? 67.140 3.534 2.964 1.00 0.00 18 VAL A C 5
ATOM 5552 O O . VAL A 1 18 ? 68.257 4.044 3.021 1.00 0.00 18 VAL A O 5
ATOM 5565 N N . GLU A 1 19 ? 66.322 3.501 3.996 1.00 0.00 19 GLU A N 5
ATOM 5566 C CA . GLU A 1 19 ? 66.745 3.984 5.295 1.00 0.00 19 GLU A CA 5
ATOM 5567 C C . GLU A 1 19 ? 67.088 2.811 6.197 1.00 0.00 19 GLU A C 5
ATOM 5568 O O . GLU A 1 19 ? 66.500 1.730 6.074 1.00 0.00 19 GLU A O 5
ATOM 5580 N N . ILE A 1 20 ? 68.074 3.002 7.059 1.00 0.00 20 ILE A N 5
ATOM 5581 C CA . ILE A 1 20 ? 68.438 1.981 8.022 1.00 0.00 20 ILE A CA 5
ATOM 5582 C C . ILE A 1 20 ? 67.367 1.884 9.084 1.00 0.00 20 ILE A C 5
ATOM 5583 O O . ILE A 1 20 ? 67.311 2.712 9.998 1.00 0.00 20 ILE A O 5
ATOM 5599 N N . ASN A 1 21 ? 66.522 0.884 8.960 1.00 0.00 21 ASN A N 5
ATOM 5600 C CA . ASN A 1 21 ? 65.423 0.717 9.886 1.00 0.00 21 ASN A CA 5
ATOM 5601 C C . ASN A 1 21 ? 65.925 0.292 11.256 1.00 0.00 21 ASN A C 5
ATOM 5602 O O . ASN A 1 21 ? 67.041 -0.208 11.409 1.00 0.00 21 ASN A O 5
ATOM 5613 N N . ASN A 1 22 ? 65.080 0.483 12.249 1.00 0.00 22 ASN A N 5
ATOM 5614 C CA . ASN A 1 22 ? 65.415 0.190 13.638 1.00 0.00 22 ASN A CA 5
ATOM 5615 C C . ASN A 1 22 ? 65.367 -1.305 13.921 1.00 0.00 22 ASN A C 5
ATOM 5616 O O . ASN A 1 22 ? 65.214 -1.741 15.063 1.00 0.00 22 ASN A O 5
ATOM 5627 N N . ASN A 1 23 ? 65.548 -2.074 12.871 1.00 0.00 23 ASN A N 5
ATOM 5628 C CA . ASN A 1 23 ? 65.625 -3.521 12.961 1.00 0.00 23 ASN A CA 5
ATOM 5629 C C . ASN A 1 23 ? 67.091 -3.925 13.014 1.00 0.00 23 ASN A C 5
ATOM 5630 O O . ASN A 1 23 ? 67.462 -4.928 13.624 1.00 0.00 23 ASN A O 5
ATOM 5641 N N . ALA A 1 24 ? 67.929 -3.098 12.398 1.00 0.00 24 ALA A N 5
ATOM 5642 C CA . ALA A 1 24 ? 69.366 -3.335 12.373 1.00 0.00 24 ALA A CA 5
ATOM 5643 C C . ALA A 1 24 ? 70.008 -2.989 13.712 1.00 0.00 24 ALA A C 5
ATOM 5644 O O . ALA A 1 24 ? 71.190 -3.244 13.924 1.00 0.00 24 ALA A O 5
ATOM 5651 N N . ARG A 1 25 ? 69.215 -2.429 14.627 1.00 0.00 25 ARG A N 5
ATOM 5652 C CA . ARG A 1 25 ? 69.712 -2.037 15.949 1.00 0.00 25 ARG A CA 5
ATOM 5653 C C . ARG A 1 25 ? 70.224 -3.244 16.726 1.00 0.00 25 ARG A C 5
ATOM 5654 O O . ARG A 1 25 ? 71.037 -3.106 17.640 1.00 0.00 25 ARG A O 5
ATOM 5675 N N . TYR A 1 26 ? 69.739 -4.421 16.360 1.00 0.00 26 TYR A N 5
ATOM 5676 C CA . TYR A 1 26 ? 70.095 -5.645 17.061 1.00 0.00 26 TYR A CA 5
ATOM 5677 C C . TYR A 1 26 ? 71.370 -6.255 16.479 1.00 0.00 26 TYR A C 5
ATOM 5678 O O . TYR A 1 26 ? 72.016 -7.092 17.111 1.00 0.00 26 TYR A O 5
ATOM 5696 N N . GLY A 1 27 ? 71.737 -5.820 15.279 1.00 0.00 27 GLY A N 5
ATOM 5697 C CA . GLY A 1 27 ? 72.928 -6.340 14.631 1.00 0.00 27 GLY A CA 5
ATOM 5698 C C . GLY A 1 27 ? 74.009 -5.289 14.494 1.00 0.00 27 GLY A C 5
ATOM 5699 O O . GLY A 1 27 ? 75.119 -5.580 14.047 1.00 0.00 27 GLY A O 5
ATOM 5703 N N . CYS A 1 28 ? 73.681 -4.067 14.887 1.00 0.00 28 CYS A N 5
ATOM 5704 C CA . CYS A 1 28 ? 74.595 -2.945 14.807 1.00 0.00 28 CYS A CA 5
ATOM 5705 C C . CYS A 1 28 ? 74.040 -1.822 15.673 1.00 0.00 28 CYS A C 5
ATOM 5706 O O . CYS A 1 28 ? 73.299 -0.954 15.202 1.00 0.00 28 CYS A O 5
ATOM 5714 N N . PRO A 1 29 ? 74.361 -1.866 16.971 1.00 0.00 29 PRO A N 5
ATOM 5715 C CA . PRO A 1 29 ? 73.733 -1.012 17.980 1.00 0.00 29 PRO A CA 5
ATOM 5716 C C . PRO A 1 29 ? 73.933 0.476 17.734 1.00 0.00 29 PRO A C 5
ATOM 5717 O O . PRO A 1 29 ? 75.058 0.940 17.543 1.00 0.00 29 PRO A O 5
ATOM 5728 N N . HIS A 1 30 ? 72.819 1.207 17.729 1.00 0.00 30 HIS A N 5
ATOM 5729 C CA . HIS A 1 30 ? 72.820 2.666 17.598 1.00 0.00 30 HIS A CA 5
ATOM 5730 C C . HIS A 1 30 ? 73.586 3.137 16.365 1.00 0.00 30 HIS A C 5
ATOM 5731 O O . HIS A 1 30 ? 74.300 4.139 16.407 1.00 0.00 30 HIS A O 5
ATOM 5746 N N . HIS A 1 31 ? 73.416 2.421 15.265 1.00 0.00 31 HIS A N 5
ATOM 5747 C CA . HIS A 1 31 ? 74.004 2.820 13.991 1.00 0.00 31 HIS A CA 5
ATOM 5748 C C . HIS A 1 31 ? 72.921 2.969 12.931 1.00 0.00 31 HIS A C 5
ATOM 5749 O O . HIS A 1 31 ? 73.199 2.945 11.733 1.00 0.00 31 HIS A O 5
ATOM 5764 N N . VAL A 1 32 ? 71.685 3.151 13.380 1.00 0.00 32 VAL A N 5
ATOM 5765 C CA . VAL A 1 32 ? 70.552 3.242 12.469 1.00 0.00 32 VAL A CA 5
ATOM 5766 C C . VAL A 1 32 ? 70.124 4.693 12.276 1.00 0.00 32 VAL A C 5
ATOM 5767 O O . VAL A 1 32 ? 70.681 5.603 12.897 1.00 0.00 32 VAL A O 5
ATOM 5780 N N . GLY A 1 33 ? 69.133 4.902 11.418 1.00 0.00 33 GLY A N 5
ATOM 5781 C CA . GLY A 1 33 ? 68.649 6.244 11.156 1.00 0.00 33 GLY A CA 5
ATOM 5782 C C . GLY A 1 33 ? 69.402 6.918 10.027 1.00 0.00 33 GLY A C 5
ATOM 5783 O O . GLY A 1 33 ? 69.360 8.140 9.883 1.00 0.00 33 GLY A O 5
ATOM 5787 N N . ARG A 1 34 ? 70.098 6.123 9.229 1.00 0.00 34 ARG A N 5
ATOM 5788 C CA . ARG A 1 34 ? 70.864 6.651 8.109 1.00 0.00 34 ARG A CA 5
ATOM 5789 C C . ARG A 1 34 ? 70.137 6.356 6.805 1.00 0.00 34 ARG A C 5
ATOM 5790 O O . ARG A 1 34 ? 69.585 5.272 6.633 1.00 0.00 34 ARG A O 5
ATOM 5811 N N . LYS A 1 35 ? 70.118 7.320 5.905 1.00 0.00 35 LYS A N 5
ATOM 5812 C CA . LYS A 1 35 ? 69.533 7.112 4.591 1.00 0.00 35 LYS A CA 5
ATOM 5813 C C . LYS A 1 35 ? 70.630 6.786 3.590 1.00 0.00 35 LYS A C 5
ATOM 5814 O O . LYS A 1 35 ? 71.582 7.548 3.436 1.00 0.00 35 LYS A O 5
ATOM 5833 N N . GLY A 1 36 ? 70.505 5.652 2.929 1.00 0.00 36 GLY A N 5
ATOM 5834 C CA . GLY A 1 36 ? 71.525 5.227 2.000 1.00 0.00 36 GLY A CA 5
ATOM 5835 C C . GLY A 1 36 ? 70.952 4.766 0.679 1.00 0.00 36 GLY A C 5
ATOM 5836 O O . GLY A 1 36 ? 69.736 4.705 0.506 1.00 0.00 36 GLY A O 5
ATOM 5840 N N . LYS A 1 37 ? 71.829 4.447 -0.254 1.00 0.00 37 LYS A N 5
ATOM 5841 C CA . LYS A 1 37 ? 71.420 3.994 -1.570 1.00 0.00 37 LYS A CA 5
ATOM 5842 C C . LYS A 1 37 ? 72.123 2.686 -1.917 1.00 0.00 37 LYS A C 5
ATOM 5843 O O . LYS A 1 37 ? 73.351 2.594 -1.838 1.00 0.00 37 LYS A O 5
ATOM 5862 N N . ILE A 1 38 ? 71.337 1.672 -2.265 1.00 0.00 38 ILE A N 5
ATOM 5863 C CA . ILE A 1 38 ? 71.877 0.370 -2.642 1.00 0.00 38 ILE A CA 5
ATOM 5864 C C . ILE A 1 38 ? 72.670 0.493 -3.938 1.00 0.00 38 ILE A C 5
ATOM 5865 O O . ILE A 1 38 ? 72.137 0.931 -4.957 1.00 0.00 38 ILE A O 5
ATOM 5881 N N . ILE A 1 39 ? 73.939 0.102 -3.900 1.00 0.00 39 ILE A N 5
ATOM 5882 C CA . ILE A 1 39 ? 74.823 0.301 -5.044 1.00 0.00 39 ILE A CA 5
ATOM 5883 C C . ILE A 1 39 ? 75.342 -1.017 -5.608 1.00 0.00 39 ILE A C 5
ATOM 5884 O O . ILE A 1 39 ? 76.017 -1.032 -6.638 1.00 0.00 39 ILE A O 5
ATOM 5900 N N . GLU A 1 40 ? 75.034 -2.122 -4.942 1.00 0.00 40 GLU A N 5
ATOM 5901 C CA . GLU A 1 40 ? 75.514 -3.425 -5.384 1.00 0.00 40 GLU A CA 5
ATOM 5902 C C . GLU A 1 40 ? 74.676 -4.549 -4.779 1.00 0.00 40 GLU A C 5
ATOM 5903 O O . GLU A 1 40 ? 74.006 -4.362 -3.759 1.00 0.00 40 GLU A O 5
ATOM 5915 N N . HIS A 1 41 ? 74.701 -5.705 -5.427 1.00 0.00 41 HIS A N 5
ATOM 5916 C CA . HIS A 1 41 ? 74.042 -6.895 -4.910 1.00 0.00 41 HIS A CA 5
ATOM 5917 C C . HIS A 1 41 ? 75.087 -7.937 -4.541 1.00 0.00 41 HIS A C 5
ATOM 5918 O O . HIS A 1 41 ? 76.026 -8.178 -5.303 1.00 0.00 41 HIS A O 5
ATOM 5933 N N . LEU A 1 42 ? 74.933 -8.545 -3.379 1.00 0.00 42 LEU A N 5
ATOM 5934 C CA . LEU A 1 42 ? 75.919 -9.493 -2.890 1.00 0.00 42 LEU A CA 5
ATOM 5935 C C . LEU A 1 42 ? 75.433 -10.923 -3.067 1.00 0.00 42 LEU A C 5
ATOM 5936 O O . LEU A 1 42 ? 74.328 -11.268 -2.649 1.00 0.00 42 LEU A O 5
ATOM 5952 N N . HIS A 1 43 ? 76.256 -11.754 -3.698 1.00 0.00 43 HIS A N 5
ATOM 5953 C CA . HIS A 1 43 ? 75.928 -13.168 -3.825 1.00 0.00 43 HIS A CA 5
ATOM 5954 C C . HIS A 1 43 ? 76.338 -13.905 -2.549 1.00 0.00 43 HIS A C 5
ATOM 5955 O O . HIS A 1 43 ? 77.413 -14.493 -2.453 1.00 0.00 43 HIS A O 5
ATOM 5970 N N . SER A 1 44 ? 75.480 -13.823 -1.548 1.00 0.00 44 SER A N 5
ATOM 5971 C CA . SER A 1 44 ? 75.770 -14.387 -0.244 1.00 0.00 44 SER A CA 5
ATOM 5972 C C . SER A 1 44 ? 74.471 -14.709 0.488 1.00 0.00 44 SER A C 5
ATOM 5973 O O . SER A 1 44 ? 73.383 -14.474 -0.035 1.00 0.00 44 SER A O 5
ATOM 5981 N N . ALA A 1 45 ? 74.593 -15.258 1.686 1.00 0.00 45 ALA A N 5
ATOM 5982 C CA . ALA A 1 45 ? 73.443 -15.539 2.527 1.00 0.00 45 ALA A CA 5
ATOM 5983 C C . ALA A 1 45 ? 73.594 -14.782 3.833 1.00 0.00 45 ALA A C 5
ATOM 5984 O O . ALA A 1 45 ? 72.751 -14.856 4.724 1.00 0.00 45 ALA A O 5
ATOM 5991 N N . THR A 1 46 ? 74.698 -14.057 3.928 1.00 0.00 46 THR A N 5
ATOM 5992 C CA . THR A 1 46 ? 75.000 -13.265 5.099 1.00 0.00 46 THR A CA 5
ATOM 5993 C C . THR A 1 46 ? 74.572 -11.817 4.880 1.00 0.00 46 THR A C 5
ATOM 5994 O O . THR A 1 46 ? 74.064 -11.162 5.787 1.00 0.00 46 THR A O 5
ATOM 6005 N N . TYR A 1 47 ? 74.779 -11.336 3.660 1.00 0.00 47 TYR A N 5
ATOM 6006 C CA . TYR A 1 47 ? 74.380 -9.990 3.272 1.00 0.00 47 TYR A CA 5
ATOM 6007 C C . TYR A 1 47 ? 73.768 -10.043 1.880 1.00 0.00 47 TYR A C 5
ATOM 6008 O O . TYR A 1 47 ? 74.284 -10.740 1.004 1.00 0.00 47 TYR A O 5
ATOM 6026 N N . ASP A 1 48 ? 72.669 -9.330 1.677 1.00 0.00 48 ASP A N 5
ATOM 6027 C CA . ASP A 1 48 ? 72.012 -9.317 0.376 1.00 0.00 48 ASP A CA 5
ATOM 6028 C C . ASP A 1 48 ? 72.463 -8.118 -0.449 1.00 0.00 48 ASP A C 5
ATOM 6029 O O . ASP A 1 48 ? 72.682 -8.224 -1.660 1.00 0.00 48 ASP A O 5
ATOM 6038 N N . TYR A 1 49 ? 72.607 -6.971 0.205 1.00 0.00 49 TYR A N 5
ATOM 6039 C CA . TYR A 1 49 ? 72.829 -5.722 -0.513 1.00 0.00 49 TYR A CA 5
ATOM 6040 C C . TYR A 1 49 ? 74.000 -4.936 0.061 1.00 0.00 49 TYR A C 5
ATOM 6041 O O . TYR A 1 49 ? 74.340 -5.070 1.239 1.00 0.00 49 TYR A O 5
ATOM 6059 N N . ALA A 1 50 ? 74.603 -4.108 -0.782 1.00 0.00 50 ALA A N 5
ATOM 6060 C CA . ALA A 1 50 ? 75.642 -3.191 -0.353 1.00 0.00 50 ALA A CA 5
ATOM 6061 C C . ALA A 1 50 ? 75.122 -1.768 -0.476 1.00 0.00 50 ALA A C 5
ATOM 6062 O O . ALA A 1 50 ? 74.817 -1.301 -1.577 1.00 0.00 50 ALA A O 5
ATOM 6069 N N . VAL A 1 51 ? 74.996 -1.095 0.650 1.00 0.00 51 VAL A N 5
ATOM 6070 C CA . VAL A 1 51 ? 74.380 0.220 0.686 1.00 0.00 51 VAL A CA 5
ATOM 6071 C C . VAL A 1 51 ? 75.420 1.305 0.928 1.00 0.00 51 VAL A C 5
ATOM 6072 O O . VAL A 1 51 ? 76.306 1.149 1.767 1.00 0.00 51 VAL A O 5
ATOM 6085 N N . SER A 1 52 ? 75.318 2.390 0.178 1.00 0.00 52 SER A N 5
ATOM 6086 C CA . SER A 1 52 ? 76.158 3.547 0.407 1.00 0.00 52 SER A CA 5
ATOM 6087 C C . SER A 1 52 ? 75.373 4.583 1.204 1.00 0.00 52 SER A C 5
ATOM 6088 O O . SER A 1 52 ? 74.481 5.254 0.675 1.00 0.00 52 SER A O 5
ATOM 6096 N N . ASP A 1 53 ? 75.695 4.676 2.486 1.00 0.00 53 ASP A N 5
ATOM 6097 C CA . ASP A 1 53 ? 74.983 5.538 3.420 1.00 0.00 53 ASP A CA 5
ATOM 6098 C C . ASP A 1 53 ? 75.259 7.013 3.151 1.00 0.00 53 ASP A C 5
ATOM 6099 O O . ASP A 1 53 ? 76.198 7.366 2.434 1.00 0.00 53 ASP A O 5
ATOM 6108 N N . GLU A 1 54 ? 74.438 7.867 3.754 1.00 0.00 54 GLU A N 5
ATOM 6109 C CA . GLU A 1 54 ? 74.577 9.315 3.632 1.00 0.00 54 GLU A CA 5
ATOM 6110 C C . GLU A 1 54 ? 75.890 9.802 4.242 1.00 0.00 54 GLU A C 5
ATOM 6111 O O . GLU A 1 54 ? 76.386 10.876 3.903 1.00 0.00 54 GLU A O 5
ATOM 6123 N N . THR A 1 55 ? 76.440 9.007 5.148 1.00 0.00 55 THR A N 5
ATOM 6124 C CA . THR A 1 55 ? 77.688 9.340 5.811 1.00 0.00 55 THR A CA 5
ATOM 6125 C C . THR A 1 55 ? 78.890 8.950 4.955 1.00 0.00 55 THR A C 5
ATOM 6126 O O . THR A 1 55 ? 80.034 9.251 5.294 1.00 0.00 55 THR A O 5
ATOM 6137 N N . GLY A 1 56 ? 78.621 8.285 3.838 1.00 0.00 56 GLY A N 5
ATOM 6138 C CA . GLY A 1 56 ? 79.688 7.838 2.966 1.00 0.00 56 GLY A CA 5
ATOM 6139 C C . GLY A 1 56 ? 80.124 6.427 3.287 1.00 0.00 56 GLY A C 5
ATOM 6140 O O . GLY A 1 56 ? 81.180 5.977 2.846 1.00 0.00 56 GLY A O 5
ATOM 6144 N N . ASP A 1 57 ? 79.316 5.730 4.068 1.00 0.00 57 ASP A N 5
ATOM 6145 C CA . ASP A 1 57 ? 79.600 4.348 4.435 1.00 0.00 57 ASP A CA 5
ATOM 6146 C C . ASP A 1 57 ? 79.182 3.406 3.326 1.00 0.00 57 ASP A C 5
ATOM 6147 O O . ASP A 1 57 ? 78.181 3.633 2.657 1.00 0.00 57 ASP A O 5
ATOM 6156 N N . ILE A 1 58 ? 79.966 2.368 3.111 1.00 0.00 58 ILE A N 5
ATOM 6157 C CA . ILE A 1 58 ? 79.545 1.268 2.270 1.00 0.00 58 ILE A CA 5
ATOM 6158 C C . ILE A 1 58 ? 79.277 0.067 3.161 1.00 0.00 58 ILE A C 5
ATOM 6159 O O . ILE A 1 58 ? 80.175 -0.734 3.447 1.00 0.00 58 ILE A O 5
ATOM 6175 N N . THR A 1 59 ? 78.052 -0.028 3.638 1.00 0.00 59 THR A N 5
ATOM 6176 C CA . THR A 1 59 ? 77.697 -1.029 4.617 1.00 0.00 59 THR A CA 5
ATOM 6177 C C . THR A 1 59 ? 76.880 -2.136 3.970 1.00 0.00 59 THR A C 5
ATOM 6178 O O . THR A 1 59 ? 76.052 -1.879 3.093 1.00 0.00 59 THR A O 5
ATOM 6189 N N . TYR A 1 60 ? 77.122 -3.364 4.386 1.00 0.00 60 TYR A N 5
ATOM 6190 C CA . TYR A 1 60 ? 76.434 -4.505 3.817 1.00 0.00 60 TYR A CA 5
ATOM 6191 C C . TYR A 1 60 ? 75.315 -4.942 4.746 1.00 0.00 60 TYR A C 5
ATOM 6192 O O . TYR A 1 60 ? 75.535 -5.145 5.939 1.00 0.00 60 TYR A O 5
ATOM 6210 N N . PHE A 1 61 ? 74.118 -5.064 4.203 1.00 0.00 61 PHE A N 5
ATOM 6211 C CA . PHE A 1 61 ? 72.958 -5.428 5.000 1.00 0.00 61 PHE A CA 5
ATOM 6212 C C . PHE A 1 61 ? 72.147 -6.505 4.305 1.00 0.00 61 PHE A C 5
ATOM 6213 O O . PHE A 1 61 ? 72.454 -6.902 3.177 1.00 0.00 61 PHE A O 5
ATOM 6230 N N . LYS A 1 62 ? 71.115 -6.976 4.979 1.00 0.00 62 LYS A N 5
ATOM 6231 C CA . LYS A 1 62 ? 70.212 -7.941 4.393 1.00 0.00 62 LYS A CA 5
ATOM 6232 C C . LYS A 1 62 ? 68.910 -7.274 3.980 1.00 0.00 62 LYS A C 5
ATOM 6233 O O . LYS A 1 62 ? 68.681 -6.096 4.257 1.00 0.00 62 LYS A O 5
ATOM 6252 N N . GLU A 1 63 ? 68.078 -8.053 3.317 1.00 0.00 63 GLU A N 5
ATOM 6253 C CA . GLU A 1 63 ? 66.793 -7.599 2.790 1.00 0.00 63 GLU A CA 5
ATOM 6254 C C . GLU A 1 63 ? 65.941 -6.847 3.815 1.00 0.00 63 GLU A C 5
ATOM 6255 O O . GLU A 1 63 ? 65.343 -5.823 3.495 1.00 0.00 63 GLU A O 5
ATOM 6267 N N . HIS A 1 64 ? 65.895 -7.344 5.039 1.00 0.00 64 HIS A N 5
ATOM 6268 C CA . HIS A 1 64 ? 64.984 -6.795 6.053 1.00 0.00 64 HIS A CA 5
ATOM 6269 C C . HIS A 1 64 ? 65.663 -5.752 6.934 1.00 0.00 64 HIS A C 5
ATOM 6270 O O . HIS A 1 64 ? 65.046 -5.207 7.853 1.00 0.00 64 HIS A O 5
ATOM 6285 N N . GLU A 1 65 ? 66.924 -5.466 6.654 1.00 0.00 65 GLU A N 5
ATOM 6286 C CA . GLU A 1 65 ? 67.653 -4.435 7.382 1.00 0.00 65 GLU A CA 5
ATOM 6287 C C . GLU A 1 65 ? 67.550 -3.106 6.648 1.00 0.00 65 GLU A C 5
ATOM 6288 O O . GLU A 1 65 ? 68.075 -2.086 7.095 1.00 0.00 65 GLU A O 5
ATOM 6300 N N . LEU A 1 66 ? 66.856 -3.127 5.519 1.00 0.00 66 LEU A N 5
ATOM 6301 C CA . LEU A 1 66 ? 66.709 -1.947 4.687 1.00 0.00 66 LEU A CA 5
ATOM 6302 C C . LEU A 1 66 ? 65.239 -1.659 4.421 1.00 0.00 66 LEU A C 5
ATOM 6303 O O . LEU A 1 66 ? 64.497 -2.536 3.977 1.00 0.00 66 LEU A O 5
ATOM 6319 N N . THR A 1 67 ? 64.818 -0.439 4.704 1.00 0.00 67 THR A N 5
ATOM 6320 C CA . THR A 1 67 ? 63.461 -0.020 4.399 1.00 0.00 67 THR A CA 5
ATOM 6321 C C . THR A 1 67 ? 63.465 0.995 3.257 1.00 0.00 67 THR A C 5
ATOM 6322 O O . THR A 1 67 ? 64.045 2.074 3.379 1.00 0.00 67 THR A O 5
ATOM 6333 N N . PRO A 1 68 ? 62.844 0.648 2.120 1.00 0.00 68 PRO A N 5
ATOM 6334 C CA . PRO A 1 68 ? 62.791 1.521 0.942 1.00 0.00 68 PRO A CA 5
ATOM 6335 C C . PRO A 1 68 ? 62.000 2.798 1.195 1.00 0.00 68 PRO A C 5
ATOM 6336 O O . PRO A 1 68 ? 60.868 2.756 1.686 1.00 0.00 68 PRO A O 5
ATOM 6347 N N . LEU A 1 69 ? 62.598 3.932 0.855 1.00 0.00 69 LEU A N 5
ATOM 6348 C CA . LEU A 1 69 ? 61.923 5.213 0.964 1.00 0.00 69 LEU A CA 5
ATOM 6349 C C . LEU A 1 69 ? 60.904 5.346 -0.160 1.00 0.00 69 LEU A C 5
ATOM 6350 O O . LEU A 1 69 ? 61.242 5.761 -1.269 1.00 0.00 69 LEU A O 5
ATOM 6366 N N . LYS A 1 70 ? 59.670 4.948 0.114 1.00 0.00 70 LYS A N 5
ATOM 6367 C CA . LYS A 1 70 ? 58.608 5.007 -0.882 1.00 0.00 70 LYS A CA 5
ATOM 6368 C C . LYS A 1 70 ? 58.266 6.454 -1.210 1.00 0.00 70 LYS A C 5
ATOM 6369 O O . LYS A 1 70 ? 58.683 6.989 -2.237 1.00 0.00 70 LYS A O 5
ATOM 6388 N N . GLY A 1 71 ? 57.526 7.083 -0.321 1.00 0.00 71 GLY A N 5
ATOM 6389 C CA . GLY A 1 71 ? 57.201 8.485 -0.485 1.00 0.00 71 GLY A CA 5
ATOM 6390 C C . GLY A 1 71 ? 58.031 9.358 0.429 1.00 0.00 71 GLY A C 5
ATOM 6391 O O . GLY A 1 71 ? 57.707 10.522 0.660 1.00 0.00 71 GLY A O 5
ATOM 6395 N N . GLY A 1 72 ? 59.110 8.787 0.947 1.00 0.00 72 GLY A N 5
ATOM 6396 C CA . GLY A 1 72 ? 59.947 9.493 1.893 1.00 0.00 72 GLY A CA 5
ATOM 6397 C C . GLY A 1 72 ? 59.363 9.452 3.289 1.00 0.00 72 GLY A C 5
ATOM 6398 O O . GLY A 1 72 ? 59.823 8.686 4.134 1.00 0.00 72 GLY A O 5
ATOM 6402 N N . LEU A 1 73 ? 58.339 10.277 3.511 1.00 0.00 73 LEU A N 5
ATOM 6403 C CA . LEU A 1 73 ? 57.607 10.326 4.780 1.00 0.00 73 LEU A CA 5
ATOM 6404 C C . LEU A 1 73 ? 58.478 10.862 5.915 1.00 0.00 73 LEU A C 5
ATOM 6405 O O . LEU A 1 73 ? 58.099 10.798 7.086 1.00 0.00 73 LEU A O 5
ATOM 6421 N N . ALA A 1 74 ? 59.630 11.420 5.563 1.00 0.00 74 ALA A N 5
ATOM 6422 C CA . ALA A 1 74 ? 60.533 11.985 6.551 1.00 0.00 74 ALA A CA 5
ATOM 6423 C C . ALA A 1 74 ? 60.061 13.374 6.952 1.00 0.00 74 ALA A C 5
ATOM 6424 O O . ALA A 1 74 ? 60.564 14.386 6.457 1.00 0.00 74 ALA A O 5
ATOM 6431 N N . TYR A 1 75 ? 59.067 13.410 7.828 1.00 0.00 75 TYR A N 5
ATOM 6432 C CA . TYR A 1 75 ? 58.450 14.661 8.240 1.00 0.00 75 TYR A CA 5
ATOM 6433 C C . TYR A 1 75 ? 57.581 14.438 9.476 1.00 0.00 75 TYR A C 5
ATOM 6434 O O . TYR A 1 75 ? 57.556 15.259 10.394 1.00 0.00 75 TYR A O 5
ATOM 6452 N N . VAL A 1 76 ? 56.869 13.318 9.490 1.00 0.00 76 VAL A N 5
ATOM 6453 C CA . VAL A 1 76 ? 55.987 12.987 10.597 1.00 0.00 76 VAL A CA 5
ATOM 6454 C C . VAL A 1 76 ? 56.567 11.839 11.411 1.00 0.00 76 VAL A C 5
ATOM 6455 O O . VAL A 1 76 ? 56.836 10.764 10.876 1.00 0.00 76 VAL A O 5
ATOM 6468 N N . LEU A 1 77 ? 56.771 12.075 12.698 1.00 0.00 77 LEU A N 5
ATOM 6469 C CA . LEU A 1 77 ? 57.269 11.040 13.591 1.00 0.00 77 LEU A CA 5
ATOM 6470 C C . LEU A 1 77 ? 56.095 10.394 14.314 1.00 0.00 77 LEU A C 5
ATOM 6471 O O . LEU A 1 77 ? 55.680 9.281 13.987 1.00 0.00 77 LEU A O 5
ATOM 6487 N N . GLU A 1 78 ? 55.542 11.111 15.280 1.00 0.00 78 GLU A N 5
ATOM 6488 C CA . GLU A 1 78 ? 54.365 10.647 15.994 1.00 0.00 78 GLU A CA 5
ATOM 6489 C C . GLU A 1 78 ? 53.316 11.749 16.091 1.00 0.00 78 GLU A C 5
ATOM 6490 O O . GLU A 1 78 ? 53.247 12.492 17.069 1.00 0.00 78 GLU A O 5
ATOM 6502 N N . HIS A 1 79 ? 52.516 11.867 15.044 1.00 0.00 79 HIS A N 5
ATOM 6503 C CA . HIS A 1 79 ? 51.441 12.843 15.007 1.00 0.00 79 HIS A CA 5
ATOM 6504 C C . HIS A 1 79 ? 50.122 12.110 14.811 1.00 0.00 79 HIS A C 5
ATOM 6505 O O . HIS A 1 79 ? 49.885 11.521 13.756 1.00 0.00 79 HIS A O 5
ATOM 6520 N N . HIS A 1 80 ? 49.275 12.147 15.832 1.00 0.00 80 HIS A N 5
ATOM 6521 C CA . HIS A 1 80 ? 48.068 11.327 15.867 1.00 0.00 80 HIS A CA 5
ATOM 6522 C C . HIS A 1 80 ? 47.131 11.663 14.708 1.00 0.00 80 HIS A C 5
ATOM 6523 O O . HIS A 1 80 ? 46.748 10.774 13.949 1.00 0.00 80 HIS A O 5
ATOM 6538 N N . HIS A 1 81 ? 46.778 12.944 14.578 1.00 0.00 81 HIS A N 5
ATOM 6539 C CA . HIS A 1 81 ? 45.911 13.411 13.493 1.00 0.00 81 HIS A CA 5
ATOM 6540 C C . HIS A 1 81 ? 44.541 12.728 13.542 1.00 0.00 81 HIS A C 5
ATOM 6541 O O . HIS A 1 81 ? 44.325 11.691 12.917 1.00 0.00 81 HIS A O 5
ATOM 6556 N N . HIS A 1 82 ? 43.621 13.299 14.302 1.00 0.00 82 HIS A N 5
ATOM 6557 C CA . HIS A 1 82 ? 42.267 12.768 14.358 1.00 0.00 82 HIS A CA 5
ATOM 6558 C C . HIS A 1 82 ? 41.250 13.892 14.209 1.00 0.00 82 HIS A C 5
ATOM 6559 O O . HIS A 1 82 ? 40.702 14.389 15.188 1.00 0.00 82 HIS A O 5
ATOM 6574 N N . HIS A 1 83 ? 41.053 14.316 12.974 1.00 0.00 83 HIS A N 5
ATOM 6575 C CA . HIS A 1 83 ? 40.029 15.297 12.640 1.00 0.00 83 HIS A CA 5
ATOM 6576 C C . HIS A 1 83 ? 39.313 14.844 11.381 1.00 0.00 83 HIS A C 5
ATOM 6577 O O . HIS A 1 83 ? 38.168 14.404 11.427 1.00 0.00 83 HIS A O 5
ATOM 6592 N N . HIS A 1 84 ? 40.014 14.941 10.262 1.00 0.00 84 HIS A N 5
ATOM 6593 C CA . HIS A 1 84 ? 39.520 14.455 8.983 1.00 0.00 84 HIS A CA 5
ATOM 6594 C C . HIS A 1 84 ? 40.651 14.500 7.960 1.00 0.00 84 HIS A C 5
ATOM 6595 O O . HIS A 1 84 ? 41.118 13.429 7.547 1.00 0.00 84 HIS A O 5
ATOM 6611 N N . MET A 1 1 ? 50.431 -19.758 -19.631 1.00 0.00 1 MET A N 6
ATOM 6612 C CA . MET A 1 1 ? 49.840 -18.533 -19.052 1.00 0.00 1 MET A CA 6
ATOM 6613 C C . MET A 1 1 ? 50.390 -18.308 -17.652 1.00 0.00 1 MET A C 6
ATOM 6614 O O . MET A 1 1 ? 50.656 -19.263 -16.922 1.00 0.00 1 MET A O 6
ATOM 6630 N N . ALA A 1 2 ? 50.557 -17.051 -17.280 1.00 0.00 2 ALA A N 6
ATOM 6631 C CA . ALA A 1 2 ? 51.119 -16.710 -15.985 1.00 0.00 2 ALA A CA 6
ATOM 6632 C C . ALA A 1 2 ? 50.086 -16.021 -15.105 1.00 0.00 2 ALA A C 6
ATOM 6633 O O . ALA A 1 2 ? 49.218 -15.294 -15.597 1.00 0.00 2 ALA A O 6
ATOM 6640 N N . GLY A 1 3 ? 50.180 -16.260 -13.806 1.00 0.00 3 GLY A N 6
ATOM 6641 C CA . GLY A 1 3 ? 49.290 -15.615 -12.864 1.00 0.00 3 GLY A CA 6
ATOM 6642 C C . GLY A 1 3 ? 50.015 -14.549 -12.076 1.00 0.00 3 GLY A C 6
ATOM 6643 O O . GLY A 1 3 ? 50.756 -13.748 -12.648 1.00 0.00 3 GLY A O 6
ATOM 6647 N N . ASP A 1 4 ? 49.828 -14.545 -10.767 1.00 0.00 4 ASP A N 6
ATOM 6648 C CA . ASP A 1 4 ? 50.537 -13.612 -9.903 1.00 0.00 4 ASP A CA 6
ATOM 6649 C C . ASP A 1 4 ? 51.597 -14.355 -9.090 1.00 0.00 4 ASP A C 6
ATOM 6650 O O . ASP A 1 4 ? 51.293 -15.045 -8.114 1.00 0.00 4 ASP A O 6
ATOM 6659 N N . PRO A 1 5 ? 52.861 -14.267 -9.526 1.00 0.00 5 PRO A N 6
ATOM 6660 C CA . PRO A 1 5 ? 53.974 -14.951 -8.881 1.00 0.00 5 PRO A CA 6
ATOM 6661 C C . PRO A 1 5 ? 54.637 -14.109 -7.793 1.00 0.00 5 PRO A C 6
ATOM 6662 O O . PRO A 1 5 ? 54.461 -12.890 -7.736 1.00 0.00 5 PRO A O 6
ATOM 6673 N N . LEU A 1 6 ? 55.393 -14.768 -6.930 1.00 0.00 6 LEU A N 6
ATOM 6674 C CA . LEU A 1 6 ? 56.136 -14.077 -5.886 1.00 0.00 6 LEU A CA 6
ATOM 6675 C C . LEU A 1 6 ? 57.630 -14.231 -6.124 1.00 0.00 6 LEU A C 6
ATOM 6676 O O . LEU A 1 6 ? 58.191 -15.307 -5.923 1.00 0.00 6 LEU A O 6
ATOM 6692 N N . PRO A 1 7 ? 58.291 -13.165 -6.589 1.00 0.00 7 PRO A N 6
ATOM 6693 C CA . PRO A 1 7 ? 59.714 -13.182 -6.881 1.00 0.00 7 PRO A CA 6
ATOM 6694 C C . PRO A 1 7 ? 60.563 -12.855 -5.658 1.00 0.00 7 PRO A C 6
ATOM 6695 O O . PRO A 1 7 ? 60.822 -11.688 -5.361 1.00 0.00 7 PRO A O 6
ATOM 6706 N N . LYS A 1 8 ? 60.980 -13.884 -4.934 1.00 0.00 8 LYS A N 6
ATOM 6707 C CA . LYS A 1 8 ? 61.852 -13.684 -3.789 1.00 0.00 8 LYS A CA 6
ATOM 6708 C C . LYS A 1 8 ? 63.313 -13.768 -4.201 1.00 0.00 8 LYS A C 6
ATOM 6709 O O . LYS A 1 8 ? 63.954 -14.813 -4.087 1.00 0.00 8 LYS A O 6
ATOM 6728 N N . TYR A 1 9 ? 63.808 -12.657 -4.717 1.00 0.00 9 TYR A N 6
ATOM 6729 C CA . TYR A 1 9 ? 65.192 -12.532 -5.147 1.00 0.00 9 TYR A CA 6
ATOM 6730 C C . TYR A 1 9 ? 65.696 -11.167 -4.706 1.00 0.00 9 TYR A C 6
ATOM 6731 O O . TYR A 1 9 ? 65.400 -10.728 -3.594 1.00 0.00 9 TYR A O 6
ATOM 6749 N N . TRP A 1 10 ? 66.444 -10.490 -5.564 1.00 0.00 10 TRP A N 6
ATOM 6750 C CA . TRP A 1 10 ? 66.822 -9.114 -5.297 1.00 0.00 10 TRP A CA 6
ATOM 6751 C C . TRP A 1 10 ? 65.636 -8.197 -5.571 1.00 0.00 10 TRP A C 6
ATOM 6752 O O . TRP A 1 10 ? 65.482 -7.672 -6.673 1.00 0.00 10 TRP A O 6
ATOM 6773 N N . SER A 1 11 ? 64.776 -8.051 -4.571 1.00 0.00 11 SER A N 6
ATOM 6774 C CA . SER A 1 11 ? 63.566 -7.252 -4.705 1.00 0.00 11 SER A CA 6
ATOM 6775 C C . SER A 1 11 ? 63.878 -5.766 -4.552 1.00 0.00 11 SER A C 6
ATOM 6776 O O . SER A 1 11 ? 63.043 -4.910 -4.847 1.00 0.00 11 SER A O 6
ATOM 6784 N N . TYR A 1 12 ? 65.084 -5.470 -4.088 1.00 0.00 12 TYR A N 6
ATOM 6785 C CA . TYR A 1 12 ? 65.529 -4.093 -3.958 1.00 0.00 12 TYR A CA 6
ATOM 6786 C C . TYR A 1 12 ? 66.589 -3.790 -5.012 1.00 0.00 12 TYR A C 6
ATOM 6787 O O . TYR A 1 12 ? 67.745 -4.187 -4.871 1.00 0.00 12 TYR A O 6
ATOM 6805 N N . PRO A 1 13 ? 66.196 -3.110 -6.098 1.00 0.00 13 PRO A N 6
ATOM 6806 C CA . PRO A 1 13 ? 67.093 -2.802 -7.220 1.00 0.00 13 PRO A CA 6
ATOM 6807 C C . PRO A 1 13 ? 68.194 -1.814 -6.844 1.00 0.00 13 PRO A C 6
ATOM 6808 O O . PRO A 1 13 ? 68.085 -1.084 -5.854 1.00 0.00 13 PRO A O 6
ATOM 6819 N N . VAL A 1 14 ? 69.258 -1.796 -7.632 1.00 0.00 14 VAL A N 6
ATOM 6820 C CA . VAL A 1 14 ? 70.343 -0.856 -7.414 1.00 0.00 14 VAL A CA 6
ATOM 6821 C C . VAL A 1 14 ? 69.896 0.547 -7.809 1.00 0.00 14 VAL A C 6
ATOM 6822 O O . VAL A 1 14 ? 69.280 0.738 -8.859 1.00 0.00 14 VAL A O 6
ATOM 6835 N N . GLY A 1 15 ? 70.188 1.514 -6.952 1.00 0.00 15 GLY A N 6
ATOM 6836 C CA . GLY A 1 15 ? 69.769 2.878 -7.194 1.00 0.00 15 GLY A CA 6
ATOM 6837 C C . GLY A 1 15 ? 68.587 3.257 -6.327 1.00 0.00 15 GLY A C 6
ATOM 6838 O O . GLY A 1 15 ? 68.209 4.427 -6.250 1.00 0.00 15 GLY A O 6
ATOM 6842 N N . LEU A 1 16 ? 68.014 2.261 -5.667 1.00 0.00 16 LEU A N 6
ATOM 6843 C CA . LEU A 1 16 ? 66.874 2.472 -4.792 1.00 0.00 16 LEU A CA 6
ATOM 6844 C C . LEU A 1 16 ? 67.327 3.074 -3.470 1.00 0.00 16 LEU A C 6
ATOM 6845 O O . LEU A 1 16 ? 68.302 2.613 -2.867 1.00 0.00 16 LEU A O 6
ATOM 6861 N N . ALA A 1 17 ? 66.629 4.112 -3.040 1.00 0.00 17 ALA A N 6
ATOM 6862 C CA . ALA A 1 17 ? 66.910 4.750 -1.768 1.00 0.00 17 ALA A CA 6
ATOM 6863 C C . ALA A 1 17 ? 66.237 3.986 -0.636 1.00 0.00 17 ALA A C 6
ATOM 6864 O O . ALA A 1 17 ? 65.022 3.762 -0.654 1.00 0.00 17 ALA A O 6
ATOM 6871 N N . VAL A 1 18 ? 67.033 3.582 0.339 1.00 0.00 18 VAL A N 6
ATOM 6872 C CA . VAL A 1 18 ? 66.544 2.793 1.455 1.00 0.00 18 VAL A CA 6
ATOM 6873 C C . VAL A 1 18 ? 67.130 3.305 2.763 1.00 0.00 18 VAL A C 6
ATOM 6874 O O . VAL A 1 18 ? 68.200 3.914 2.782 1.00 0.00 18 VAL A O 6
ATOM 6887 N N . GLU A 1 19 ? 66.425 3.073 3.851 1.00 0.00 19 GLU A N 6
ATOM 6888 C CA . GLU A 1 19 ? 66.935 3.420 5.161 1.00 0.00 19 GLU A CA 6
ATOM 6889 C C . GLU A 1 19 ? 67.269 2.159 5.938 1.00 0.00 19 GLU A C 6
ATOM 6890 O O . GLU A 1 19 ? 66.739 1.082 5.652 1.00 0.00 19 GLU A O 6
ATOM 6902 N N . ILE A 1 20 ? 68.154 2.297 6.909 1.00 0.00 20 ILE A N 6
ATOM 6903 C CA . ILE A 1 20 ? 68.581 1.171 7.719 1.00 0.00 20 ILE A CA 6
ATOM 6904 C C . ILE A 1 20 ? 67.499 0.811 8.734 1.00 0.00 20 ILE A C 6
ATOM 6905 O O . ILE A 1 20 ? 67.033 1.665 9.494 1.00 0.00 20 ILE A O 6
ATOM 6921 N N . ASN A 1 21 ? 67.106 -0.455 8.731 1.00 0.00 21 ASN A N 6
ATOM 6922 C CA . ASN A 1 21 ? 66.024 -0.938 9.582 1.00 0.00 21 ASN A CA 6
ATOM 6923 C C . ASN A 1 21 ? 66.537 -1.215 10.995 1.00 0.00 21 ASN A C 6
ATOM 6924 O O . ASN A 1 21 ? 67.745 -1.224 11.236 1.00 0.00 21 ASN A O 6
ATOM 6935 N N . ASN A 1 22 ? 65.619 -1.493 11.914 1.00 0.00 22 ASN A N 6
ATOM 6936 C CA . ASN A 1 22 ? 65.965 -1.683 13.325 1.00 0.00 22 ASN A CA 6
ATOM 6937 C C . ASN A 1 22 ? 66.507 -3.085 13.577 1.00 0.00 22 ASN A C 6
ATOM 6938 O O . ASN A 1 22 ? 66.474 -3.591 14.698 1.00 0.00 22 ASN A O 6
ATOM 6949 N N . ASN A 1 23 ? 67.037 -3.683 12.534 1.00 0.00 23 ASN A N 6
ATOM 6950 C CA . ASN A 1 23 ? 67.563 -5.041 12.600 1.00 0.00 23 ASN A CA 6
ATOM 6951 C C . ASN A 1 23 ? 69.065 -5.047 12.364 1.00 0.00 23 ASN A C 6
ATOM 6952 O O . ASN A 1 23 ? 69.739 -6.053 12.587 1.00 0.00 23 ASN A O 6
ATOM 6963 N N . ALA A 1 24 ? 69.591 -3.909 11.932 1.00 0.00 24 ALA A N 6
ATOM 6964 C CA . ALA A 1 24 ? 71.006 -3.802 11.606 1.00 0.00 24 ALA A CA 6
ATOM 6965 C C . ALA A 1 24 ? 71.814 -3.301 12.799 1.00 0.00 24 ALA A C 6
ATOM 6966 O O . ALA A 1 24 ? 72.998 -3.008 12.674 1.00 0.00 24 ALA A O 6
ATOM 6973 N N . ARG A 1 25 ? 71.172 -3.225 13.959 1.00 0.00 25 ARG A N 6
ATOM 6974 C CA . ARG A 1 25 ? 71.837 -2.747 15.168 1.00 0.00 25 ARG A CA 6
ATOM 6975 C C . ARG A 1 25 ? 72.867 -3.768 15.639 1.00 0.00 25 ARG A C 6
ATOM 6976 O O . ARG A 1 25 ? 73.902 -3.407 16.193 1.00 0.00 25 ARG A O 6
ATOM 6997 N N . TYR A 1 26 ? 72.577 -5.038 15.406 1.00 0.00 26 TYR A N 6
ATOM 6998 C CA . TYR A 1 26 ? 73.481 -6.107 15.805 1.00 0.00 26 TYR A CA 6
ATOM 6999 C C . TYR A 1 26 ? 74.688 -6.175 14.872 1.00 0.00 26 TYR A C 6
ATOM 7000 O O . TYR A 1 26 ? 75.773 -6.595 15.276 1.00 0.00 26 TYR A O 6
ATOM 7018 N N . GLY A 1 27 ? 74.496 -5.747 13.632 1.00 0.00 27 GLY A N 6
ATOM 7019 C CA . GLY A 1 27 ? 75.581 -5.755 12.669 1.00 0.00 27 GLY A CA 6
ATOM 7020 C C . GLY A 1 27 ? 76.402 -4.485 12.726 1.00 0.00 27 GLY A C 6
ATOM 7021 O O . GLY A 1 27 ? 77.628 -4.518 12.601 1.00 0.00 27 GLY A O 6
ATOM 7025 N N . CYS A 1 28 ? 75.720 -3.365 12.915 1.00 0.00 28 CYS A N 6
ATOM 7026 C CA . CYS A 1 28 ? 76.367 -2.067 13.018 1.00 0.00 28 CYS A CA 6
ATOM 7027 C C . CYS A 1 28 ? 75.579 -1.186 13.980 1.00 0.00 28 CYS A C 6
ATOM 7028 O O . CYS A 1 28 ? 74.632 -0.499 13.585 1.00 0.00 28 CYS A O 6
ATOM 7036 N N . PRO A 1 29 ? 75.935 -1.228 15.266 1.00 0.00 29 PRO A N 6
ATOM 7037 C CA . PRO A 1 29 ? 75.220 -0.486 16.300 1.00 0.00 29 PRO A CA 6
ATOM 7038 C C . PRO A 1 29 ? 75.411 1.017 16.162 1.00 0.00 29 PRO A C 6
ATOM 7039 O O . PRO A 1 29 ? 76.459 1.479 15.705 1.00 0.00 29 PRO A O 6
ATOM 7050 N N . HIS A 1 30 ? 74.376 1.769 16.537 1.00 0.00 30 HIS A N 6
ATOM 7051 C CA . HIS A 1 30 ? 74.389 3.230 16.461 1.00 0.00 30 HIS A CA 6
ATOM 7052 C C . HIS A 1 30 ? 74.440 3.687 15.002 1.00 0.00 30 HIS A C 6
ATOM 7053 O O . HIS A 1 30 ? 74.902 4.781 14.680 1.00 0.00 30 HIS A O 6
ATOM 7068 N N . HIS A 1 31 ? 73.925 2.843 14.128 1.00 0.00 31 HIS A N 6
ATOM 7069 C CA . HIS A 1 31 ? 73.863 3.158 12.709 1.00 0.00 31 HIS A CA 6
ATOM 7070 C C . HIS A 1 31 ? 72.446 2.917 12.196 1.00 0.00 31 HIS A C 6
ATOM 7071 O O . HIS A 1 31 ? 72.181 2.958 10.995 1.00 0.00 31 HIS A O 6
ATOM 7086 N N . VAL A 1 32 ? 71.534 2.685 13.130 1.00 0.00 32 VAL A N 6
ATOM 7087 C CA . VAL A 1 32 ? 70.147 2.395 12.797 1.00 0.00 32 VAL A CA 6
ATOM 7088 C C . VAL A 1 32 ? 69.374 3.683 12.543 1.00 0.00 32 VAL A C 6
ATOM 7089 O O . VAL A 1 32 ? 69.574 4.678 13.238 1.00 0.00 32 VAL A O 6
ATOM 7102 N N . GLY A 1 33 ? 68.497 3.665 11.544 1.00 0.00 33 GLY A N 6
ATOM 7103 C CA . GLY A 1 33 ? 67.710 4.841 11.229 1.00 0.00 33 GLY A CA 6
ATOM 7104 C C . GLY A 1 33 ? 68.398 5.734 10.221 1.00 0.00 33 GLY A C 6
ATOM 7105 O O . GLY A 1 33 ? 67.880 6.793 9.860 1.00 0.00 33 GLY A O 6
ATOM 7109 N N . ARG A 1 34 ? 69.570 5.307 9.772 1.00 0.00 34 ARG A N 6
ATOM 7110 C CA . ARG A 1 34 ? 70.343 6.056 8.795 1.00 0.00 34 ARG A CA 6
ATOM 7111 C C . ARG A 1 34 ? 69.759 5.887 7.401 1.00 0.00 34 ARG A C 6
ATOM 7112 O O . ARG A 1 34 ? 68.915 5.016 7.175 1.00 0.00 34 ARG A O 6
ATOM 7133 N N . LYS A 1 35 ? 70.213 6.714 6.475 1.00 0.00 35 LYS A N 6
ATOM 7134 C CA . LYS A 1 35 ? 69.695 6.704 5.118 1.00 0.00 35 LYS A CA 6
ATOM 7135 C C . LYS A 1 35 ? 70.820 6.368 4.150 1.00 0.00 35 LYS A C 6
ATOM 7136 O O . LYS A 1 35 ? 71.955 6.820 4.329 1.00 0.00 35 LYS A O 6
ATOM 7155 N N . GLY A 1 36 ? 70.512 5.569 3.139 1.00 0.00 36 GLY A N 6
ATOM 7156 C CA . GLY A 1 36 ? 71.519 5.171 2.180 1.00 0.00 36 GLY A CA 6
ATOM 7157 C C . GLY A 1 36 ? 70.922 4.779 0.845 1.00 0.00 36 GLY A C 6
ATOM 7158 O O . GLY A 1 36 ? 69.717 4.911 0.625 1.00 0.00 36 GLY A O 6
ATOM 7162 N N . LYS A 1 37 ? 71.767 4.299 -0.048 1.00 0.00 37 LYS A N 6
ATOM 7163 C CA . LYS A 1 37 ? 71.322 3.863 -1.364 1.00 0.00 37 LYS A CA 6
ATOM 7164 C C . LYS A 1 37 ? 72.028 2.572 -1.758 1.00 0.00 37 LYS A C 6
ATOM 7165 O O . LYS A 1 37 ? 73.241 2.446 -1.590 1.00 0.00 37 LYS A O 6
ATOM 7184 N N . ILE A 1 38 ? 71.265 1.610 -2.257 1.00 0.00 38 ILE A N 6
ATOM 7185 C CA . ILE A 1 38 ? 71.824 0.329 -2.666 1.00 0.00 38 ILE A CA 6
ATOM 7186 C C . ILE A 1 38 ? 72.619 0.490 -3.956 1.00 0.00 38 ILE A C 6
ATOM 7187 O O . ILE A 1 38 ? 72.081 0.925 -4.975 1.00 0.00 38 ILE A O 6
ATOM 7203 N N . ILE A 1 39 ? 73.894 0.135 -3.907 1.00 0.00 39 ILE A N 6
ATOM 7204 C CA . ILE A 1 39 ? 74.787 0.345 -5.040 1.00 0.00 39 ILE A CA 6
ATOM 7205 C C . ILE A 1 39 ? 75.188 -0.970 -5.691 1.00 0.00 39 ILE A C 6
ATOM 7206 O O . ILE A 1 39 ? 75.573 -1.003 -6.858 1.00 0.00 39 ILE A O 6
ATOM 7222 N N . GLU A 1 40 ? 75.080 -2.057 -4.942 1.00 0.00 40 GLU A N 6
ATOM 7223 C CA . GLU A 1 40 ? 75.499 -3.361 -5.435 1.00 0.00 40 GLU A CA 6
ATOM 7224 C C . GLU A 1 40 ? 74.624 -4.473 -4.881 1.00 0.00 40 GLU A C 6
ATOM 7225 O O . GLU A 1 40 ? 74.094 -4.372 -3.770 1.00 0.00 40 GLU A O 6
ATOM 7237 N N . HIS A 1 41 ? 74.456 -5.517 -5.680 1.00 0.00 41 HIS A N 6
ATOM 7238 C CA . HIS A 1 41 ? 73.791 -6.729 -5.233 1.00 0.00 41 HIS A CA 6
ATOM 7239 C C . HIS A 1 41 ? 74.830 -7.788 -4.920 1.00 0.00 41 HIS A C 6
ATOM 7240 O O . HIS A 1 41 ? 75.679 -8.096 -5.756 1.00 0.00 41 HIS A O 6
ATOM 7255 N N . LEU A 1 42 ? 74.770 -8.333 -3.721 1.00 0.00 42 LEU A N 6
ATOM 7256 C CA . LEU A 1 42 ? 75.726 -9.340 -3.302 1.00 0.00 42 LEU A CA 6
ATOM 7257 C C . LEU A 1 42 ? 75.169 -10.726 -3.572 1.00 0.00 42 LEU A C 6
ATOM 7258 O O . LEU A 1 42 ? 74.150 -10.871 -4.249 1.00 0.00 42 LEU A O 6
ATOM 7274 N N . HIS A 1 43 ? 75.854 -11.739 -3.067 1.00 0.00 43 HIS A N 6
ATOM 7275 C CA . HIS A 1 43 ? 75.420 -13.122 -3.223 1.00 0.00 43 HIS A CA 6
ATOM 7276 C C . HIS A 1 43 ? 75.614 -13.860 -1.908 1.00 0.00 43 HIS A C 6
ATOM 7277 O O . HIS A 1 43 ? 76.050 -15.014 -1.883 1.00 0.00 43 HIS A O 6
ATOM 7292 N N . SER A 1 44 ? 75.261 -13.195 -0.818 1.00 0.00 44 SER A N 6
ATOM 7293 C CA . SER A 1 44 ? 75.528 -13.707 0.511 1.00 0.00 44 SER A CA 6
ATOM 7294 C C . SER A 1 44 ? 74.234 -14.026 1.250 1.00 0.00 44 SER A C 6
ATOM 7295 O O . SER A 1 44 ? 73.159 -13.537 0.900 1.00 0.00 44 SER A O 6
ATOM 7303 N N . ALA A 1 45 ? 74.349 -14.856 2.275 1.00 0.00 45 ALA A N 6
ATOM 7304 C CA . ALA A 1 45 ? 73.202 -15.259 3.064 1.00 0.00 45 ALA A CA 6
ATOM 7305 C C . ALA A 1 45 ? 73.161 -14.483 4.370 1.00 0.00 45 ALA A C 6
ATOM 7306 O O . ALA A 1 45 ? 72.178 -14.537 5.111 1.00 0.00 45 ALA A O 6
ATOM 7313 N N . THR A 1 46 ? 74.233 -13.758 4.651 1.00 0.00 46 THR A N 6
ATOM 7314 C CA . THR A 1 46 ? 74.295 -12.933 5.841 1.00 0.00 46 THR A CA 6
ATOM 7315 C C . THR A 1 46 ? 73.867 -11.508 5.516 1.00 0.00 46 THR A C 6
ATOM 7316 O O . THR A 1 46 ? 72.995 -10.940 6.173 1.00 0.00 46 THR A O 6
ATOM 7327 N N . TYR A 1 47 ? 74.483 -10.951 4.482 1.00 0.00 47 TYR A N 6
ATOM 7328 C CA . TYR A 1 47 ? 74.177 -9.607 4.012 1.00 0.00 47 TYR A CA 6
ATOM 7329 C C . TYR A 1 47 ? 74.289 -9.594 2.497 1.00 0.00 47 TYR A C 6
ATOM 7330 O O . TYR A 1 47 ? 75.348 -9.896 1.955 1.00 0.00 47 TYR A O 6
ATOM 7348 N N . ASP A 1 48 ? 73.207 -9.244 1.817 1.00 0.00 48 ASP A N 6
ATOM 7349 C CA . ASP A 1 48 ? 73.121 -9.485 0.377 1.00 0.00 48 ASP A CA 6
ATOM 7350 C C . ASP A 1 48 ? 72.996 -8.185 -0.419 1.00 0.00 48 ASP A C 6
ATOM 7351 O O . ASP A 1 48 ? 72.864 -8.198 -1.644 1.00 0.00 48 ASP A O 6
ATOM 7360 N N . TYR A 1 49 ? 73.045 -7.061 0.270 1.00 0.00 49 TYR A N 6
ATOM 7361 C CA . TYR A 1 49 ? 72.947 -5.772 -0.391 1.00 0.00 49 TYR A CA 6
ATOM 7362 C C . TYR A 1 49 ? 74.071 -4.856 0.069 1.00 0.00 49 TYR A C 6
ATOM 7363 O O . TYR A 1 49 ? 74.474 -4.896 1.228 1.00 0.00 49 TYR A O 6
ATOM 7381 N N . ALA A 1 50 ? 74.582 -4.043 -0.842 1.00 0.00 50 ALA A N 6
ATOM 7382 C CA . ALA A 1 50 ? 75.616 -3.080 -0.503 1.00 0.00 50 ALA A CA 6
ATOM 7383 C C . ALA A 1 50 ? 75.027 -1.683 -0.533 1.00 0.00 50 ALA A C 6
ATOM 7384 O O . ALA A 1 50 ? 74.598 -1.206 -1.585 1.00 0.00 50 ALA A O 6
ATOM 7391 N N . VAL A 1 51 ? 74.983 -1.041 0.623 1.00 0.00 51 VAL A N 6
ATOM 7392 C CA . VAL A 1 51 ? 74.333 0.248 0.748 1.00 0.00 51 VAL A CA 6
ATOM 7393 C C . VAL A 1 51 ? 75.338 1.333 1.104 1.00 0.00 51 VAL A C 6
ATOM 7394 O O . VAL A 1 51 ? 76.113 1.190 2.050 1.00 0.00 51 VAL A O 6
ATOM 7407 N N . SER A 1 52 ? 75.333 2.406 0.330 1.00 0.00 52 SER A N 6
ATOM 7408 C CA . SER A 1 52 ? 76.190 3.538 0.610 1.00 0.00 52 SER A CA 6
ATOM 7409 C C . SER A 1 52 ? 75.450 4.538 1.489 1.00 0.00 52 SER A C 6
ATOM 7410 O O . SER A 1 52 ? 74.466 5.149 1.062 1.00 0.00 52 SER A O 6
ATOM 7418 N N . ASP A 1 53 ? 75.907 4.668 2.723 1.00 0.00 53 ASP A N 6
ATOM 7419 C CA . ASP A 1 53 ? 75.320 5.597 3.678 1.00 0.00 53 ASP A CA 6
ATOM 7420 C C . ASP A 1 53 ? 75.636 7.026 3.245 1.00 0.00 53 ASP A C 6
ATOM 7421 O O . ASP A 1 53 ? 76.611 7.252 2.528 1.00 0.00 53 ASP A O 6
ATOM 7430 N N . GLU A 1 54 ? 74.824 7.986 3.675 1.00 0.00 54 GLU A N 6
ATOM 7431 C CA . GLU A 1 54 ? 75.029 9.383 3.297 1.00 0.00 54 GLU A CA 6
ATOM 7432 C C . GLU A 1 54 ? 76.317 9.954 3.891 1.00 0.00 54 GLU A C 6
ATOM 7433 O O . GLU A 1 54 ? 76.739 11.053 3.530 1.00 0.00 54 GLU A O 6
ATOM 7445 N N . THR A 1 55 ? 76.935 9.212 4.801 1.00 0.00 55 THR A N 6
ATOM 7446 C CA . THR A 1 55 ? 78.249 9.574 5.313 1.00 0.00 55 THR A CA 6
ATOM 7447 C C . THR A 1 55 ? 79.330 9.179 4.314 1.00 0.00 55 THR A C 6
ATOM 7448 O O . THR A 1 55 ? 80.509 9.488 4.495 1.00 0.00 55 THR A O 6
ATOM 7459 N N . GLY A 1 56 ? 78.913 8.492 3.256 1.00 0.00 56 GLY A N 6
ATOM 7460 C CA . GLY A 1 56 ? 79.842 8.058 2.232 1.00 0.00 56 GLY A CA 6
ATOM 7461 C C . GLY A 1 56 ? 80.477 6.720 2.553 1.00 0.00 56 GLY A C 6
ATOM 7462 O O . GLY A 1 56 ? 81.487 6.347 1.956 1.00 0.00 56 GLY A O 6
ATOM 7466 N N . ASP A 1 57 ? 79.888 5.997 3.496 1.00 0.00 57 ASP A N 6
ATOM 7467 C CA . ASP A 1 57 ? 80.413 4.696 3.894 1.00 0.00 57 ASP A CA 6
ATOM 7468 C C . ASP A 1 57 ? 79.638 3.583 3.205 1.00 0.00 57 ASP A C 6
ATOM 7469 O O . ASP A 1 57 ? 78.412 3.642 3.103 1.00 0.00 57 ASP A O 6
ATOM 7478 N N . ILE A 1 58 ? 80.353 2.581 2.717 1.00 0.00 58 ILE A N 6
ATOM 7479 C CA . ILE A 1 58 ? 79.723 1.454 2.048 1.00 0.00 58 ILE A CA 6
ATOM 7480 C C . ILE A 1 58 ? 79.574 0.287 3.014 1.00 0.00 58 ILE A C 6
ATOM 7481 O O . ILE A 1 58 ? 80.548 -0.398 3.333 1.00 0.00 58 ILE A O 6
ATOM 7497 N N . THR A 1 59 ? 78.353 0.068 3.473 1.00 0.00 59 THR A N 6
ATOM 7498 C CA . THR A 1 59 ? 78.082 -0.992 4.423 1.00 0.00 59 THR A CA 6
ATOM 7499 C C . THR A 1 59 ? 77.195 -2.054 3.777 1.00 0.00 59 THR A C 6
ATOM 7500 O O . THR A 1 59 ? 76.381 -1.748 2.902 1.00 0.00 59 THR A O 6
ATOM 7511 N N . TYR A 1 60 ? 77.362 -3.297 4.193 1.00 0.00 60 TYR A N 6
ATOM 7512 C CA . TYR A 1 60 ? 76.585 -4.391 3.640 1.00 0.00 60 TYR A CA 6
ATOM 7513 C C . TYR A 1 60 ? 75.404 -4.704 4.549 1.00 0.00 60 TYR A C 6
ATOM 7514 O O . TYR A 1 60 ? 75.567 -4.858 5.759 1.00 0.00 60 TYR A O 6
ATOM 7532 N N . PHE A 1 61 ? 74.220 -4.784 3.966 1.00 0.00 61 PHE A N 6
ATOM 7533 C CA . PHE A 1 61 ? 73.011 -5.020 4.735 1.00 0.00 61 PHE A CA 6
ATOM 7534 C C . PHE A 1 61 ? 72.216 -6.180 4.157 1.00 0.00 61 PHE A C 6
ATOM 7535 O O . PHE A 1 61 ? 72.528 -6.694 3.080 1.00 0.00 61 PHE A O 6
ATOM 7552 N N . LYS A 1 62 ? 71.194 -6.591 4.887 1.00 0.00 62 LYS A N 6
ATOM 7553 C CA . LYS A 1 62 ? 70.337 -7.680 4.470 1.00 0.00 62 LYS A CA 6
ATOM 7554 C C . LYS A 1 62 ? 69.016 -7.113 3.963 1.00 0.00 62 LYS A C 6
ATOM 7555 O O . LYS A 1 62 ? 68.690 -5.960 4.243 1.00 0.00 62 LYS A O 6
ATOM 7574 N N . GLU A 1 63 ? 68.263 -7.916 3.223 1.00 0.00 63 GLU A N 6
ATOM 7575 C CA . GLU A 1 63 ? 67.017 -7.462 2.612 1.00 0.00 63 GLU A CA 6
ATOM 7576 C C . GLU A 1 63 ? 66.007 -6.977 3.651 1.00 0.00 63 GLU A C 6
ATOM 7577 O O . GLU A 1 63 ? 65.245 -6.047 3.397 1.00 0.00 63 GLU A O 6
ATOM 7589 N N . HIS A 1 64 ? 66.013 -7.591 4.824 1.00 0.00 64 HIS A N 6
ATOM 7590 C CA . HIS A 1 64 ? 65.070 -7.216 5.872 1.00 0.00 64 HIS A CA 6
ATOM 7591 C C . HIS A 1 64 ? 65.660 -6.124 6.762 1.00 0.00 64 HIS A C 6
ATOM 7592 O O . HIS A 1 64 ? 64.954 -5.488 7.541 1.00 0.00 64 HIS A O 6
ATOM 7607 N N . GLU A 1 65 ? 66.954 -5.894 6.616 1.00 0.00 65 GLU A N 6
ATOM 7608 C CA . GLU A 1 65 ? 67.646 -4.885 7.403 1.00 0.00 65 GLU A CA 6
ATOM 7609 C C . GLU A 1 65 ? 67.548 -3.523 6.730 1.00 0.00 65 GLU A C 6
ATOM 7610 O O . GLU A 1 65 ? 68.208 -2.564 7.137 1.00 0.00 65 GLU A O 6
ATOM 7622 N N . LEU A 1 66 ? 66.700 -3.437 5.717 1.00 0.00 66 LEU A N 6
ATOM 7623 C CA . LEU A 1 66 ? 66.519 -2.206 4.969 1.00 0.00 66 LEU A CA 6
ATOM 7624 C C . LEU A 1 66 ? 65.039 -1.893 4.804 1.00 0.00 66 LEU A C 6
ATOM 7625 O O . LEU A 1 66 ? 64.195 -2.791 4.810 1.00 0.00 66 LEU A O 6
ATOM 7641 N N . THR A 1 67 ? 64.726 -0.618 4.680 1.00 0.00 67 THR A N 6
ATOM 7642 C CA . THR A 1 67 ? 63.364 -0.192 4.399 1.00 0.00 67 THR A CA 6
ATOM 7643 C C . THR A 1 67 ? 63.348 0.809 3.241 1.00 0.00 67 THR A C 6
ATOM 7644 O O . THR A 1 67 ? 63.996 1.852 3.309 1.00 0.00 67 THR A O 6
ATOM 7655 N N . PRO A 1 68 ? 62.632 0.480 2.149 1.00 0.00 68 PRO A N 6
ATOM 7656 C CA . PRO A 1 68 ? 62.554 1.332 0.953 1.00 0.00 68 PRO A CA 6
ATOM 7657 C C . PRO A 1 68 ? 61.777 2.623 1.196 1.00 0.00 68 PRO A C 6
ATOM 7658 O O . PRO A 1 68 ? 60.720 2.619 1.831 1.00 0.00 68 PRO A O 6
ATOM 7669 N N . LEU A 1 69 ? 62.292 3.724 0.669 1.00 0.00 69 LEU A N 6
ATOM 7670 C CA . LEU A 1 69 ? 61.698 5.034 0.900 1.00 0.00 69 LEU A CA 6
ATOM 7671 C C . LEU A 1 69 ? 60.614 5.363 -0.127 1.00 0.00 69 LEU A C 6
ATOM 7672 O O . LEU A 1 69 ? 60.896 5.970 -1.160 1.00 0.00 69 LEU A O 6
ATOM 7688 N N . LYS A 1 70 ? 59.388 4.902 0.154 1.00 0.00 70 LYS A N 6
ATOM 7689 C CA . LYS A 1 70 ? 58.170 5.302 -0.581 1.00 0.00 70 LYS A CA 6
ATOM 7690 C C . LYS A 1 70 ? 58.090 4.767 -2.018 1.00 0.00 70 LYS A C 6
ATOM 7691 O O . LYS A 1 70 ? 56.990 4.521 -2.516 1.00 0.00 70 LYS A O 6
ATOM 7710 N N . GLY A 1 71 ? 59.238 4.587 -2.665 1.00 0.00 71 GLY A N 6
ATOM 7711 C CA . GLY A 1 71 ? 59.281 4.201 -4.073 1.00 0.00 71 GLY A CA 6
ATOM 7712 C C . GLY A 1 71 ? 58.365 3.042 -4.429 1.00 0.00 71 GLY A C 6
ATOM 7713 O O . GLY A 1 71 ? 57.583 3.135 -5.374 1.00 0.00 71 GLY A O 6
ATOM 7717 N N . GLY A 1 72 ? 58.448 1.956 -3.674 1.00 0.00 72 GLY A N 6
ATOM 7718 C CA . GLY A 1 72 ? 57.625 0.794 -3.957 1.00 0.00 72 GLY A CA 6
ATOM 7719 C C . GLY A 1 72 ? 56.406 0.726 -3.061 1.00 0.00 72 GLY A C 6
ATOM 7720 O O . GLY A 1 72 ? 55.791 -0.329 -2.911 1.00 0.00 72 GLY A O 6
ATOM 7724 N N . LEU A 1 73 ? 56.059 1.857 -2.462 1.00 0.00 73 LEU A N 6
ATOM 7725 C CA . LEU A 1 73 ? 54.931 1.921 -1.540 1.00 0.00 73 LEU A CA 6
ATOM 7726 C C . LEU A 1 73 ? 53.795 2.740 -2.139 1.00 0.00 73 LEU A C 6
ATOM 7727 O O . LEU A 1 73 ? 52.634 2.344 -2.079 1.00 0.00 73 LEU A O 6
ATOM 7743 N N . ALA A 1 74 ? 54.140 3.877 -2.732 1.00 0.00 74 ALA A N 6
ATOM 7744 C CA . ALA A 1 74 ? 53.147 4.773 -3.319 1.00 0.00 74 ALA A CA 6
ATOM 7745 C C . ALA A 1 74 ? 52.896 4.431 -4.786 1.00 0.00 74 ALA A C 6
ATOM 7746 O O . ALA A 1 74 ? 52.493 5.283 -5.577 1.00 0.00 74 ALA A O 6
ATOM 7753 N N . TYR A 1 75 ? 53.111 3.170 -5.133 1.00 0.00 75 TYR A N 6
ATOM 7754 C CA . TYR A 1 75 ? 52.981 2.720 -6.512 1.00 0.00 75 TYR A CA 6
ATOM 7755 C C . TYR A 1 75 ? 51.516 2.488 -6.876 1.00 0.00 75 TYR A C 6
ATOM 7756 O O . TYR A 1 75 ? 51.102 2.739 -8.006 1.00 0.00 75 TYR A O 6
ATOM 7774 N N . VAL A 1 76 ? 50.733 2.024 -5.909 1.00 0.00 76 VAL A N 6
ATOM 7775 C CA . VAL A 1 76 ? 49.340 1.682 -6.158 1.00 0.00 76 VAL A CA 6
ATOM 7776 C C . VAL A 1 76 ? 48.405 2.812 -5.726 1.00 0.00 76 VAL A C 6
ATOM 7777 O O . VAL A 1 76 ? 48.503 3.328 -4.611 1.00 0.00 76 VAL A O 6
ATOM 7790 N N . LEU A 1 77 ? 47.506 3.202 -6.623 1.00 0.00 77 LEU A N 6
ATOM 7791 C CA . LEU A 1 77 ? 46.534 4.247 -6.334 1.00 0.00 77 LEU A CA 6
ATOM 7792 C C . LEU A 1 77 ? 45.124 3.787 -6.685 1.00 0.00 77 LEU A C 6
ATOM 7793 O O . LEU A 1 77 ? 44.691 3.886 -7.833 1.00 0.00 77 LEU A O 6
ATOM 7809 N N . GLU A 1 78 ? 44.422 3.258 -5.696 1.00 0.00 78 GLU A N 6
ATOM 7810 C CA . GLU A 1 78 ? 43.045 2.821 -5.880 1.00 0.00 78 GLU A CA 6
ATOM 7811 C C . GLU A 1 78 ? 42.263 3.103 -4.604 1.00 0.00 78 GLU A C 6
ATOM 7812 O O . GLU A 1 78 ? 41.327 3.903 -4.598 1.00 0.00 78 GLU A O 6
ATOM 7824 N N . HIS A 1 79 ? 42.690 2.480 -3.510 1.00 0.00 79 HIS A N 6
ATOM 7825 C CA . HIS A 1 79 ? 42.058 2.694 -2.209 1.00 0.00 79 HIS A CA 6
ATOM 7826 C C . HIS A 1 79 ? 42.546 3.995 -1.577 1.00 0.00 79 HIS A C 6
ATOM 7827 O O . HIS A 1 79 ? 42.857 4.048 -0.389 1.00 0.00 79 HIS A O 6
ATOM 7842 N N . HIS A 1 80 ? 42.591 5.048 -2.384 1.00 0.00 80 HIS A N 6
ATOM 7843 C CA . HIS A 1 80 ? 43.000 6.366 -1.917 1.00 0.00 80 HIS A CA 6
ATOM 7844 C C . HIS A 1 80 ? 41.935 6.936 -0.983 1.00 0.00 80 HIS A C 6
ATOM 7845 O O . HIS A 1 80 ? 42.215 7.784 -0.138 1.00 0.00 80 HIS A O 6
ATOM 7860 N N . HIS A 1 81 ? 40.715 6.456 -1.151 1.00 0.00 81 HIS A N 6
ATOM 7861 C CA . HIS A 1 81 ? 39.614 6.820 -0.278 1.00 0.00 81 HIS A CA 6
ATOM 7862 C C . HIS A 1 81 ? 38.685 5.621 -0.147 1.00 0.00 81 HIS A C 6
ATOM 7863 O O . HIS A 1 81 ? 38.745 4.706 -0.968 1.00 0.00 81 HIS A O 6
ATOM 7878 N N . HIS A 1 82 ? 37.835 5.616 0.865 1.00 0.00 82 HIS A N 6
ATOM 7879 C CA . HIS A 1 82 ? 36.949 4.481 1.094 1.00 0.00 82 HIS A CA 6
ATOM 7880 C C . HIS A 1 82 ? 35.695 4.604 0.244 1.00 0.00 82 HIS A C 6
ATOM 7881 O O . HIS A 1 82 ? 34.955 5.581 0.355 1.00 0.00 82 HIS A O 6
ATOM 7896 N N . HIS A 1 83 ? 35.462 3.620 -0.608 1.00 0.00 83 HIS A N 6
ATOM 7897 C CA . HIS A 1 83 ? 34.247 3.581 -1.407 1.00 0.00 83 HIS A CA 6
ATOM 7898 C C . HIS A 1 83 ? 33.612 2.204 -1.311 1.00 0.00 83 HIS A C 6
ATOM 7899 O O . HIS A 1 83 ? 34.163 1.222 -1.802 1.00 0.00 83 HIS A O 6
ATOM 7914 N N . HIS A 1 84 ? 32.465 2.140 -0.661 1.00 0.00 84 HIS A N 6
ATOM 7915 C CA . HIS A 1 84 ? 31.734 0.896 -0.529 1.00 0.00 84 HIS A CA 6
ATOM 7916 C C . HIS A 1 84 ? 30.246 1.187 -0.411 1.00 0.00 84 HIS A C 6
ATOM 7917 O O . HIS A 1 84 ? 29.490 0.798 -1.319 1.00 0.00 84 HIS A O 6
ATOM 7933 N N . MET A 1 1 ? 56.348 -24.420 -21.516 1.00 0.00 1 MET A N 7
ATOM 7934 C CA . MET A 1 1 ? 56.428 -23.100 -20.845 1.00 0.00 1 MET A CA 7
ATOM 7935 C C . MET A 1 1 ? 57.268 -23.173 -19.576 1.00 0.00 1 MET A C 7
ATOM 7936 O O . MET A 1 1 ? 57.158 -22.312 -18.704 1.00 0.00 1 MET A O 7
ATOM 7952 N N . ALA A 1 2 ? 58.124 -24.182 -19.476 1.00 0.00 2 ALA A N 7
ATOM 7953 C CA . ALA A 1 2 ? 58.945 -24.356 -18.289 1.00 0.00 2 ALA A CA 7
ATOM 7954 C C . ALA A 1 2 ? 60.415 -24.126 -18.605 1.00 0.00 2 ALA A C 7
ATOM 7955 O O . ALA A 1 2 ? 61.114 -25.037 -19.057 1.00 0.00 2 ALA A O 7
ATOM 7962 N N . GLY A 1 3 ? 60.869 -22.902 -18.388 1.00 0.00 3 GLY A N 7
ATOM 7963 C CA . GLY A 1 3 ? 62.257 -22.572 -18.632 1.00 0.00 3 GLY A CA 7
ATOM 7964 C C . GLY A 1 3 ? 62.877 -21.841 -17.461 1.00 0.00 3 GLY A C 7
ATOM 7965 O O . GLY A 1 3 ? 62.476 -22.046 -16.311 1.00 0.00 3 GLY A O 7
ATOM 7969 N N . ASP A 1 4 ? 63.845 -20.979 -17.742 1.00 0.00 4 ASP A N 7
ATOM 7970 C CA . ASP A 1 4 ? 64.508 -20.219 -16.695 1.00 0.00 4 ASP A CA 7
ATOM 7971 C C . ASP A 1 4 ? 64.263 -18.722 -16.868 1.00 0.00 4 ASP A C 7
ATOM 7972 O O . ASP A 1 4 ? 64.875 -18.060 -17.706 1.00 0.00 4 ASP A O 7
ATOM 7981 N N . PRO A 1 5 ? 63.321 -18.170 -16.091 1.00 0.00 5 PRO A N 7
ATOM 7982 C CA . PRO A 1 5 ? 63.044 -16.738 -16.085 1.00 0.00 5 PRO A CA 7
ATOM 7983 C C . PRO A 1 5 ? 63.967 -15.990 -15.127 1.00 0.00 5 PRO A C 7
ATOM 7984 O O . PRO A 1 5 ? 63.867 -14.773 -14.977 1.00 0.00 5 PRO A O 7
ATOM 7995 N N . LEU A 1 6 ? 64.867 -16.747 -14.498 1.00 0.00 6 LEU A N 7
ATOM 7996 C CA . LEU A 1 6 ? 65.810 -16.218 -13.514 1.00 0.00 6 LEU A CA 7
ATOM 7997 C C . LEU A 1 6 ? 65.087 -15.579 -12.334 1.00 0.00 6 LEU A C 7
ATOM 7998 O O . LEU A 1 6 ? 64.794 -14.383 -12.342 1.00 0.00 6 LEU A O 7
ATOM 8014 N N . PRO A 1 7 ? 64.765 -16.382 -11.309 1.00 0.00 7 PRO A N 7
ATOM 8015 C CA . PRO A 1 7 ? 64.181 -15.875 -10.073 1.00 0.00 7 PRO A CA 7
ATOM 8016 C C . PRO A 1 7 ? 65.204 -15.060 -9.294 1.00 0.00 7 PRO A C 7
ATOM 8017 O O . PRO A 1 7 ? 66.036 -15.615 -8.571 1.00 0.00 7 PRO A O 7
ATOM 8028 N N . LYS A 1 8 ? 65.172 -13.746 -9.487 1.00 0.00 8 LYS A N 7
ATOM 8029 C CA . LYS A 1 8 ? 66.142 -12.861 -8.866 1.00 0.00 8 LYS A CA 7
ATOM 8030 C C . LYS A 1 8 ? 66.058 -12.939 -7.349 1.00 0.00 8 LYS A C 7
ATOM 8031 O O . LYS A 1 8 ? 64.977 -12.878 -6.762 1.00 0.00 8 LYS A O 7
ATOM 8050 N N . TYR A 1 9 ? 67.217 -13.087 -6.730 1.00 0.00 9 TYR A N 7
ATOM 8051 C CA . TYR A 1 9 ? 67.309 -13.241 -5.287 1.00 0.00 9 TYR A CA 7
ATOM 8052 C C . TYR A 1 9 ? 67.350 -11.880 -4.611 1.00 0.00 9 TYR A C 7
ATOM 8053 O O . TYR A 1 9 ? 67.553 -11.779 -3.406 1.00 0.00 9 TYR A O 7
ATOM 8071 N N . TRP A 1 10 ? 67.154 -10.833 -5.399 1.00 0.00 10 TRP A N 7
ATOM 8072 C CA . TRP A 1 10 ? 67.212 -9.475 -4.894 1.00 0.00 10 TRP A CA 7
ATOM 8073 C C . TRP A 1 10 ? 65.907 -8.747 -5.174 1.00 0.00 10 TRP A C 7
ATOM 8074 O O . TRP A 1 10 ? 65.579 -8.460 -6.326 1.00 0.00 10 TRP A O 7
ATOM 8095 N N . SER A 1 11 ? 65.169 -8.456 -4.115 1.00 0.00 11 SER A N 7
ATOM 8096 C CA . SER A 1 11 ? 63.888 -7.784 -4.236 1.00 0.00 11 SER A CA 7
ATOM 8097 C C . SER A 1 11 ? 64.091 -6.277 -4.391 1.00 0.00 11 SER A C 7
ATOM 8098 O O . SER A 1 11 ? 63.280 -5.591 -5.015 1.00 0.00 11 SER A O 7
ATOM 8106 N N . TYR A 1 12 ? 65.176 -5.760 -3.824 1.00 0.00 12 TYR A N 7
ATOM 8107 C CA . TYR A 1 12 ? 65.500 -4.345 -3.961 1.00 0.00 12 TYR A CA 7
ATOM 8108 C C . TYR A 1 12 ? 66.600 -4.148 -5.005 1.00 0.00 12 TYR A C 7
ATOM 8109 O O . TYR A 1 12 ? 67.669 -4.756 -4.914 1.00 0.00 12 TYR A O 7
ATOM 8127 N N . PRO A 1 13 ? 66.345 -3.307 -6.018 1.00 0.00 13 PRO A N 7
ATOM 8128 C CA . PRO A 1 13 ? 67.295 -3.053 -7.106 1.00 0.00 13 PRO A CA 7
ATOM 8129 C C . PRO A 1 13 ? 68.404 -2.069 -6.724 1.00 0.00 13 PRO A C 7
ATOM 8130 O O . PRO A 1 13 ? 68.380 -1.468 -5.648 1.00 0.00 13 PRO A O 7
ATOM 8141 N N . VAL A 1 14 ? 69.379 -1.918 -7.618 1.00 0.00 14 VAL A N 7
ATOM 8142 C CA . VAL A 1 14 ? 70.453 -0.952 -7.434 1.00 0.00 14 VAL A CA 7
ATOM 8143 C C . VAL A 1 14 ? 69.951 0.445 -7.787 1.00 0.00 14 VAL A C 7
ATOM 8144 O O . VAL A 1 14 ? 69.176 0.610 -8.732 1.00 0.00 14 VAL A O 7
ATOM 8157 N N . GLY A 1 15 ? 70.374 1.435 -7.017 1.00 0.00 15 GLY A N 7
ATOM 8158 C CA . GLY A 1 15 ? 69.927 2.792 -7.246 1.00 0.00 15 GLY A CA 7
ATOM 8159 C C . GLY A 1 15 ? 68.736 3.142 -6.384 1.00 0.00 15 GLY A C 7
ATOM 8160 O O . GLY A 1 15 ? 68.155 4.219 -6.513 1.00 0.00 15 GLY A O 7
ATOM 8164 N N . LEU A 1 16 ? 68.371 2.225 -5.503 1.00 0.00 16 LEU A N 7
ATOM 8165 C CA . LEU A 1 16 ? 67.249 2.439 -4.609 1.00 0.00 16 LEU A CA 7
ATOM 8166 C C . LEU A 1 16 ? 67.741 2.990 -3.278 1.00 0.00 16 LEU A C 7
ATOM 8167 O O . LEU A 1 16 ? 68.699 2.470 -2.698 1.00 0.00 16 LEU A O 7
ATOM 8183 N N . ALA A 1 17 ? 67.101 4.052 -2.816 1.00 0.00 17 ALA A N 7
ATOM 8184 C CA . ALA A 1 17 ? 67.439 4.654 -1.539 1.00 0.00 17 ALA A CA 7
ATOM 8185 C C . ALA A 1 17 ? 66.644 3.992 -0.421 1.00 0.00 17 ALA A C 7
ATOM 8186 O O . ALA A 1 17 ? 65.418 3.904 -0.488 1.00 0.00 17 ALA A O 7
ATOM 8193 N N . VAL A 1 18 ? 67.344 3.514 0.594 1.00 0.00 18 VAL A N 7
ATOM 8194 C CA . VAL A 1 18 ? 66.711 2.811 1.698 1.00 0.00 18 VAL A CA 7
ATOM 8195 C C . VAL A 1 18 ? 67.223 3.342 3.032 1.00 0.00 18 VAL A C 7
ATOM 8196 O O . VAL A 1 18 ? 68.324 3.888 3.109 1.00 0.00 18 VAL A O 7
ATOM 8209 N N . GLU A 1 19 ? 66.418 3.206 4.071 1.00 0.00 19 GLU A N 7
ATOM 8210 C CA . GLU A 1 19 ? 66.847 3.579 5.404 1.00 0.00 19 GLU A CA 7
ATOM 8211 C C . GLU A 1 19 ? 67.135 2.329 6.224 1.00 0.00 19 GLU A C 7
ATOM 8212 O O . GLU A 1 19 ? 66.449 1.309 6.094 1.00 0.00 19 GLU A O 7
ATOM 8224 N N . ILE A 1 20 ? 68.166 2.409 7.047 1.00 0.00 20 ILE A N 7
ATOM 8225 C CA . ILE A 1 20 ? 68.607 1.274 7.836 1.00 0.00 20 ILE A CA 7
ATOM 8226 C C . ILE A 1 20 ? 67.937 1.282 9.204 1.00 0.00 20 ILE A C 7
ATOM 8227 O O . ILE A 1 20 ? 68.129 2.211 9.991 1.00 0.00 20 ILE A O 7
ATOM 8243 N N . ASN A 1 21 ? 67.150 0.249 9.478 1.00 0.00 21 ASN A N 7
ATOM 8244 C CA . ASN A 1 21 ? 66.481 0.111 10.769 1.00 0.00 21 ASN A CA 7
ATOM 8245 C C . ASN A 1 21 ? 67.491 -0.265 11.846 1.00 0.00 21 ASN A C 7
ATOM 8246 O O . ASN A 1 21 ? 68.535 -0.849 11.548 1.00 0.00 21 ASN A O 7
ATOM 8257 N N . ASN A 1 22 ? 67.170 0.030 13.102 1.00 0.00 22 ASN A N 7
ATOM 8258 C CA . ASN A 1 22 ? 68.092 -0.233 14.214 1.00 0.00 22 ASN A CA 7
ATOM 8259 C C . ASN A 1 22 ? 68.101 -1.710 14.598 1.00 0.00 22 ASN A C 7
ATOM 8260 O O . ASN A 1 22 ? 68.484 -2.082 15.704 1.00 0.00 22 ASN A O 7
ATOM 8271 N N . ASN A 1 23 ? 67.726 -2.540 13.651 1.00 0.00 23 ASN A N 7
ATOM 8272 C CA . ASN A 1 23 ? 67.723 -3.982 13.845 1.00 0.00 23 ASN A CA 7
ATOM 8273 C C . ASN A 1 23 ? 69.024 -4.564 13.304 1.00 0.00 23 ASN A C 7
ATOM 8274 O O . ASN A 1 23 ? 69.406 -5.687 13.624 1.00 0.00 23 ASN A O 7
ATOM 8285 N N . ALA A 1 24 ? 69.723 -3.760 12.504 1.00 0.00 24 ALA A N 7
ATOM 8286 C CA . ALA A 1 24 ? 70.996 -4.161 11.909 1.00 0.00 24 ALA A CA 7
ATOM 8287 C C . ALA A 1 24 ? 72.156 -3.867 12.861 1.00 0.00 24 ALA A C 7
ATOM 8288 O O . ALA A 1 24 ? 73.280 -3.598 12.434 1.00 0.00 24 ALA A O 7
ATOM 8295 N N . ARG A 1 25 ? 71.866 -3.947 14.152 1.00 0.00 25 ARG A N 7
ATOM 8296 C CA . ARG A 1 25 ? 72.839 -3.667 15.206 1.00 0.00 25 ARG A CA 7
ATOM 8297 C C . ARG A 1 25 ? 74.047 -4.606 15.116 1.00 0.00 25 ARG A C 7
ATOM 8298 O O . ARG A 1 25 ? 75.149 -4.258 15.540 1.00 0.00 25 ARG A O 7
ATOM 8319 N N . TYR A 1 26 ? 73.837 -5.791 14.553 1.00 0.00 26 TYR A N 7
ATOM 8320 C CA . TYR A 1 26 ? 74.898 -6.787 14.463 1.00 0.00 26 TYR A CA 7
ATOM 8321 C C . TYR A 1 26 ? 75.680 -6.641 13.165 1.00 0.00 26 TYR A C 7
ATOM 8322 O O . TYR A 1 26 ? 76.737 -7.247 12.999 1.00 0.00 26 TYR A O 7
ATOM 8340 N N . GLY A 1 27 ? 75.155 -5.846 12.247 1.00 0.00 27 GLY A N 7
ATOM 8341 C CA . GLY A 1 27 ? 75.850 -5.601 11.003 1.00 0.00 27 GLY A CA 7
ATOM 8342 C C . GLY A 1 27 ? 76.928 -4.559 11.182 1.00 0.00 27 GLY A C 7
ATOM 8343 O O . GLY A 1 27 ? 78.110 -4.830 10.956 1.00 0.00 27 GLY A O 7
ATOM 8347 N N . CYS A 1 28 ? 76.511 -3.381 11.633 1.00 0.00 28 CYS A N 7
ATOM 8348 C CA . CYS A 1 28 ? 77.403 -2.260 11.876 1.00 0.00 28 CYS A CA 7
ATOM 8349 C C . CYS A 1 28 ? 76.666 -1.206 12.679 1.00 0.00 28 CYS A C 7
ATOM 8350 O O . CYS A 1 28 ? 75.805 -0.498 12.154 1.00 0.00 28 CYS A O 7
ATOM 8358 N N . PRO A 1 29 ? 76.958 -1.116 13.976 1.00 0.00 29 PRO A N 7
ATOM 8359 C CA . PRO A 1 29 ? 76.357 -0.108 14.836 1.00 0.00 29 PRO A CA 7
ATOM 8360 C C . PRO A 1 29 ? 76.885 1.284 14.500 1.00 0.00 29 PRO A C 7
ATOM 8361 O O . PRO A 1 29 ? 77.870 1.414 13.769 1.00 0.00 29 PRO A O 7
ATOM 8372 N N . HIS A 1 30 ? 76.227 2.314 15.027 1.00 0.00 30 HIS A N 7
ATOM 8373 C CA . HIS A 1 30 ? 76.533 3.705 14.673 1.00 0.00 30 HIS A CA 7
ATOM 8374 C C . HIS A 1 30 ? 76.224 3.948 13.200 1.00 0.00 30 HIS A C 7
ATOM 8375 O O . HIS A 1 30 ? 76.778 4.844 12.570 1.00 0.00 30 HIS A O 7
ATOM 8390 N N . HIS A 1 31 ? 75.322 3.147 12.669 1.00 0.00 31 HIS A N 7
ATOM 8391 C CA . HIS A 1 31 ? 74.958 3.222 11.258 1.00 0.00 31 HIS A CA 7
ATOM 8392 C C . HIS A 1 31 ? 73.462 2.938 11.089 1.00 0.00 31 HIS A C 7
ATOM 8393 O O . HIS A 1 31 ? 72.948 2.871 9.978 1.00 0.00 31 HIS A O 7
ATOM 8408 N N . VAL A 1 32 ? 72.763 2.793 12.208 1.00 0.00 32 VAL A N 7
ATOM 8409 C CA . VAL A 1 32 ? 71.335 2.510 12.177 1.00 0.00 32 VAL A CA 7
ATOM 8410 C C . VAL A 1 32 ? 70.533 3.788 12.387 1.00 0.00 32 VAL A C 7
ATOM 8411 O O . VAL A 1 32 ? 70.961 4.684 13.118 1.00 0.00 32 VAL A O 7
ATOM 8424 N N . GLY A 1 33 ? 69.374 3.870 11.745 1.00 0.00 33 GLY A N 7
ATOM 8425 C CA . GLY A 1 33 ? 68.622 5.110 11.734 1.00 0.00 33 GLY A CA 7
ATOM 8426 C C . GLY A 1 33 ? 69.199 6.065 10.713 1.00 0.00 33 GLY A C 7
ATOM 8427 O O . GLY A 1 33 ? 69.158 7.285 10.882 1.00 0.00 33 GLY A O 7
ATOM 8431 N N . ARG A 1 34 ? 69.739 5.490 9.649 1.00 0.00 34 ARG A N 7
ATOM 8432 C CA . ARG A 1 34 ? 70.470 6.234 8.633 1.00 0.00 34 ARG A CA 7
ATOM 8433 C C . ARG A 1 34 ? 69.853 5.940 7.267 1.00 0.00 34 ARG A C 7
ATOM 8434 O O . ARG A 1 34 ? 69.001 5.056 7.161 1.00 0.00 34 ARG A O 7
ATOM 8455 N N . LYS A 1 35 ? 70.262 6.668 6.233 1.00 0.00 35 LYS A N 7
ATOM 8456 C CA . LYS A 1 35 ? 69.733 6.436 4.891 1.00 0.00 35 LYS A CA 7
ATOM 8457 C C . LYS A 1 35 ? 70.877 6.247 3.911 1.00 0.00 35 LYS A C 7
ATOM 8458 O O . LYS A 1 35 ? 71.844 7.013 3.918 1.00 0.00 35 LYS A O 7
ATOM 8477 N N . GLY A 1 36 ? 70.749 5.246 3.061 1.00 0.00 36 GLY 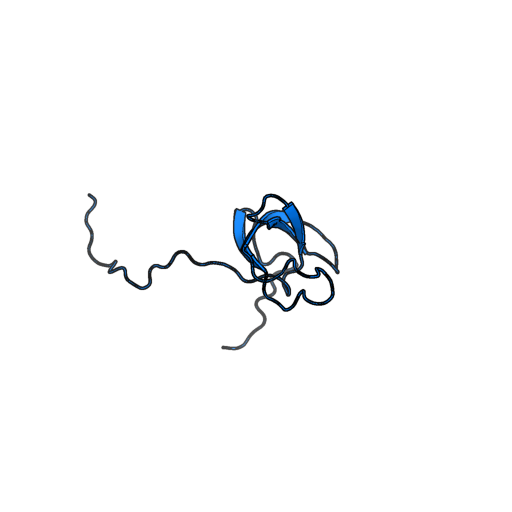A N 7
ATOM 8478 C CA . GLY A 1 36 ? 71.767 4.981 2.076 1.00 0.00 36 GLY A CA 7
ATOM 8479 C C . GLY A 1 36 ? 71.172 4.512 0.771 1.00 0.00 36 GLY A C 7
ATOM 8480 O O . GLY A 1 36 ? 69.955 4.409 0.639 1.00 0.00 36 GLY A O 7
ATOM 8484 N N . LYS A 1 37 ? 72.022 4.232 -0.198 1.00 0.00 37 LYS A N 7
ATOM 8485 C CA . LYS A 1 37 ? 71.567 3.752 -1.488 1.00 0.00 37 LYS A CA 7
ATOM 8486 C C . LYS A 1 37 ? 72.259 2.446 -1.843 1.00 0.00 37 LYS A C 7
ATOM 8487 O O . LYS A 1 37 ? 73.478 2.323 -1.706 1.00 0.00 37 LYS A O 7
ATOM 8506 N N . ILE A 1 38 ? 71.474 1.472 -2.281 1.00 0.00 38 ILE A N 7
ATOM 8507 C CA . ILE A 1 38 ? 72.007 0.185 -2.697 1.00 0.00 38 ILE A CA 7
ATOM 8508 C C . ILE A 1 38 ? 72.776 0.341 -4.002 1.00 0.00 38 ILE A C 7
ATOM 8509 O O . ILE A 1 38 ? 72.202 0.704 -5.030 1.00 0.00 38 ILE A O 7
ATOM 8525 N N . ILE A 1 39 ? 74.074 0.085 -3.953 1.00 0.00 39 ILE A N 7
ATOM 8526 C CA . ILE A 1 39 ? 74.924 0.262 -5.122 1.00 0.00 39 ILE A CA 7
ATOM 8527 C C . ILE A 1 39 ? 75.323 -1.077 -5.727 1.00 0.00 39 ILE A C 7
ATOM 8528 O O . ILE A 1 39 ? 75.613 -1.163 -6.918 1.00 0.00 39 ILE A O 7
ATOM 8544 N N . GLU A 1 40 ? 75.323 -2.118 -4.905 1.00 0.00 40 GLU A N 7
ATOM 8545 C CA . GLU A 1 40 ? 75.761 -3.438 -5.339 1.00 0.00 40 GLU A CA 7
ATOM 8546 C C . GLU A 1 40 ? 74.820 -4.525 -4.838 1.00 0.00 40 GLU A C 7
ATOM 8547 O O . GLU A 1 40 ? 74.174 -4.377 -3.797 1.00 0.00 40 GLU A O 7
ATOM 8559 N N . HIS A 1 41 ? 74.740 -5.611 -5.593 1.00 0.00 41 HIS A N 7
ATOM 8560 C CA . HIS A 1 41 ? 73.968 -6.777 -5.186 1.00 0.00 41 HIS A CA 7
ATOM 8561 C C . HIS A 1 41 ? 74.902 -7.903 -4.775 1.00 0.00 41 HIS A C 7
ATOM 8562 O O . HIS A 1 41 ? 75.791 -8.289 -5.534 1.00 0.00 41 HIS A O 7
ATOM 8577 N N . LEU A 1 42 ? 74.704 -8.432 -3.579 1.00 0.00 42 LEU A N 7
ATOM 8578 C CA . LEU A 1 42 ? 75.567 -9.479 -3.066 1.00 0.00 42 LEU A CA 7
ATOM 8579 C C . LEU A 1 42 ? 74.897 -10.839 -3.191 1.00 0.00 42 LEU A C 7
ATOM 8580 O O . LEU A 1 42 ? 73.703 -10.978 -2.940 1.00 0.00 42 LEU A O 7
ATOM 8596 N N . HIS A 1 43 ? 75.672 -11.841 -3.570 1.00 0.00 43 HIS A N 7
ATOM 8597 C CA . HIS A 1 43 ? 75.163 -13.204 -3.648 1.00 0.00 43 HIS A CA 7
ATOM 8598 C C . HIS A 1 43 ? 75.627 -13.979 -2.421 1.00 0.00 43 HIS A C 7
ATOM 8599 O O . HIS A 1 43 ? 75.898 -15.178 -2.474 1.00 0.00 43 HIS A O 7
ATOM 8614 N N . SER A 1 44 ? 75.707 -13.262 -1.312 1.00 0.00 44 SER A N 7
ATOM 8615 C CA . SER A 1 44 ? 76.087 -13.836 -0.036 1.00 0.00 44 SER A CA 7
ATOM 8616 C C . SER A 1 44 ? 74.880 -14.511 0.606 1.00 0.00 44 SER A C 7
ATOM 8617 O O . SER A 1 44 ? 73.767 -14.448 0.079 1.00 0.00 44 SER A O 7
ATOM 8625 N N . ALA A 1 45 ? 75.100 -15.153 1.739 1.00 0.00 45 ALA A N 7
ATOM 8626 C CA . ALA A 1 45 ? 74.020 -15.759 2.493 1.00 0.00 45 ALA A CA 7
ATOM 8627 C C . ALA A 1 45 ? 73.874 -14.997 3.791 1.00 0.00 45 ALA A C 7
ATOM 8628 O O . ALA A 1 45 ? 73.022 -15.286 4.629 1.00 0.00 45 ALA A O 7
ATOM 8635 N N . THR A 1 46 ? 74.735 -14.002 3.930 1.00 0.00 46 THR A N 7
ATOM 8636 C CA . THR A 1 46 ? 74.796 -13.192 5.121 1.00 0.00 46 THR A CA 7
ATOM 8637 C C . THR A 1 46 ? 74.220 -11.800 4.856 1.00 0.00 46 THR A C 7
ATOM 8638 O O . THR A 1 46 ? 73.552 -11.226 5.715 1.00 0.00 46 THR A O 7
ATOM 8649 N N . TYR A 1 47 ? 74.464 -11.273 3.659 1.00 0.00 47 TYR A N 7
ATOM 8650 C CA . TYR A 1 47 ? 73.969 -9.951 3.282 1.00 0.00 47 TYR A CA 7
ATOM 8651 C C . TYR A 1 47 ? 73.447 -9.959 1.854 1.00 0.00 47 TYR A C 7
ATOM 8652 O O . TYR A 1 47 ? 74.021 -10.605 0.981 1.00 0.00 47 TYR A O 7
ATOM 8670 N N . ASP A 1 48 ? 72.352 -9.241 1.634 1.00 0.00 48 ASP A N 7
ATOM 8671 C CA . ASP A 1 48 ? 71.728 -9.166 0.318 1.00 0.00 48 ASP A CA 7
ATOM 8672 C C . ASP A 1 48 ? 72.331 -8.032 -0.503 1.00 0.00 48 ASP A C 7
ATOM 8673 O O . ASP A 1 48 ? 72.577 -8.176 -1.703 1.00 0.00 48 ASP A O 7
ATOM 8682 N N . TYR A 1 49 ? 72.572 -6.898 0.147 1.00 0.00 49 TYR A N 7
ATOM 8683 C CA . TYR A 1 49 ? 72.903 -5.672 -0.578 1.00 0.00 49 TYR A CA 7
ATOM 8684 C C . TYR A 1 49 ? 74.081 -4.935 0.042 1.00 0.00 49 TYR A C 7
ATOM 8685 O O . TYR A 1 49 ? 74.453 -5.173 1.191 1.00 0.00 49 TYR A O 7
ATOM 8703 N N . ALA A 1 50 ? 74.653 -4.028 -0.741 1.00 0.00 50 ALA A N 7
ATOM 8704 C CA . ALA A 1 50 ? 75.686 -3.123 -0.264 1.00 0.00 50 ALA A CA 7
ATOM 8705 C C . ALA A 1 50 ? 75.160 -1.696 -0.306 1.00 0.00 50 ALA A C 7
ATOM 8706 O O . ALA A 1 50 ? 74.841 -1.175 -1.380 1.00 0.00 50 ALA A O 7
ATOM 8713 N N . VAL A 1 51 ? 75.052 -1.077 0.860 1.00 0.00 51 VAL A N 7
ATOM 8714 C CA . VAL A 1 51 ? 74.431 0.234 0.976 1.00 0.00 51 VAL A CA 7
ATOM 8715 C C . VAL A 1 51 ? 75.470 1.319 1.231 1.00 0.00 51 VAL A C 7
ATOM 8716 O O . VAL A 1 51 ? 76.261 1.225 2.168 1.00 0.00 51 VAL A O 7
ATOM 8729 N N . SER A 1 52 ? 75.476 2.327 0.368 1.00 0.00 52 SER A N 7
ATOM 8730 C CA . SER A 1 52 ? 76.323 3.497 0.551 1.00 0.00 52 SER A CA 7
ATOM 8731 C C . SER A 1 52 ? 75.485 4.637 1.120 1.00 0.00 52 SER A C 7
ATOM 8732 O O . SER A 1 52 ? 74.610 5.173 0.434 1.00 0.00 52 SER A O 7
ATOM 8740 N N . ASP A 1 53 ? 75.744 5.000 2.368 1.00 0.00 53 ASP A N 7
ATOM 8741 C CA . ASP A 1 53 ? 74.918 5.983 3.062 1.00 0.00 53 ASP A CA 7
ATOM 8742 C C . ASP A 1 53 ? 75.251 7.408 2.647 1.00 0.00 53 ASP A C 7
ATOM 8743 O O . ASP A 1 53 ? 76.215 7.652 1.916 1.00 0.00 53 ASP A O 7
ATOM 8752 N N . GLU A 1 54 ? 74.440 8.345 3.133 1.00 0.00 54 GLU A N 7
ATOM 8753 C CA . GLU A 1 54 ? 74.606 9.766 2.835 1.00 0.00 54 GLU A CA 7
ATOM 8754 C C . GLU A 1 54 ? 75.979 10.271 3.262 1.00 0.00 54 GLU A C 7
ATOM 8755 O O . GLU A 1 54 ? 76.522 11.199 2.666 1.00 0.00 54 GLU A O 7
ATOM 8767 N N . THR A 1 55 ? 76.536 9.652 4.286 1.00 0.00 55 THR A N 7
ATOM 8768 C CA . THR A 1 55 ? 77.781 10.107 4.865 1.00 0.00 55 THR A CA 7
ATOM 8769 C C . THR A 1 55 ? 79.001 9.560 4.124 1.00 0.00 55 THR A C 7
ATOM 8770 O O . THR A 1 55 ? 80.132 9.928 4.432 1.00 0.00 55 THR A O 7
ATOM 8781 N N . GLY A 1 56 ? 78.769 8.670 3.161 1.00 0.00 56 GLY A N 7
ATOM 8782 C CA . GLY A 1 56 ? 79.843 8.213 2.300 1.00 0.00 56 GLY A CA 7
ATOM 8783 C C . GLY A 1 56 ? 80.381 6.856 2.696 1.00 0.00 56 GLY A C 7
ATOM 8784 O O . GLY A 1 56 ? 81.191 6.269 1.979 1.00 0.00 56 GLY A O 7
ATOM 8788 N N . ASP A 1 57 ? 79.935 6.354 3.832 1.00 0.00 57 ASP A N 7
ATOM 8789 C CA . ASP A 1 57 ? 80.380 5.058 4.309 1.00 0.00 57 ASP A CA 7
ATOM 8790 C C . ASP A 1 57 ? 79.446 3.949 3.845 1.00 0.00 57 ASP A C 7
ATOM 8791 O O . ASP A 1 57 ? 78.222 4.097 3.850 1.00 0.00 57 ASP A O 7
ATOM 8800 N N . ILE A 1 58 ? 80.046 2.846 3.420 1.00 0.00 58 ILE A N 7
ATOM 8801 C CA . ILE A 1 58 ? 79.308 1.733 2.841 1.00 0.00 58 ILE A CA 7
ATOM 8802 C C . ILE A 1 58 ? 79.232 0.564 3.819 1.00 0.00 58 ILE A C 7
ATOM 8803 O O . ILE A 1 58 ? 80.234 0.181 4.425 1.00 0.00 58 ILE A O 7
ATOM 8819 N N . THR A 1 59 ? 78.043 0.011 3.981 1.00 0.00 59 THR A N 7
ATOM 8820 C CA . THR A 1 59 ? 77.847 -1.152 4.824 1.00 0.00 59 THR A CA 7
ATOM 8821 C C . THR A 1 59 ? 76.935 -2.162 4.129 1.00 0.00 59 THR A C 7
ATOM 8822 O O . THR A 1 59 ? 76.025 -1.787 3.390 1.00 0.00 59 THR A O 7
ATOM 8833 N N . TYR A 1 60 ? 77.207 -3.441 4.340 1.00 0.00 60 TYR A N 7
ATOM 8834 C CA . TYR A 1 60 ? 76.412 -4.499 3.741 1.00 0.00 60 TYR A CA 7
ATOM 8835 C C . TYR A 1 60 ? 75.224 -4.823 4.637 1.00 0.00 60 TYR A C 7
ATOM 8836 O O . TYR A 1 60 ? 75.368 -4.898 5.857 1.00 0.00 60 TYR A O 7
ATOM 8854 N N . PHE A 1 61 ? 74.055 -5.000 4.038 1.00 0.00 61 PHE A N 7
ATOM 8855 C CA . PHE A 1 61 ? 72.840 -5.261 4.800 1.00 0.00 61 PHE A CA 7
ATOM 8856 C C . PHE A 1 61 ? 71.971 -6.307 4.114 1.00 0.00 61 PHE A C 7
ATOM 8857 O O . PHE A 1 61 ? 72.264 -6.746 3.001 1.00 0.00 61 PHE A O 7
ATOM 8874 N N . LYS A 1 62 ? 70.897 -6.690 4.788 1.00 0.00 62 LYS A N 7
ATOM 8875 C CA . LYS A 1 62 ? 69.926 -7.623 4.238 1.00 0.00 62 LYS A CA 7
ATOM 8876 C C . LYS A 1 62 ? 68.612 -6.913 3.948 1.00 0.00 62 LYS A C 7
ATOM 8877 O O . LYS A 1 62 ? 68.378 -5.808 4.438 1.00 0.00 62 LYS A O 7
ATOM 8896 N N . GLU A 1 63 ? 67.746 -7.564 3.179 1.00 0.00 63 GLU A N 7
ATOM 8897 C CA . GLU A 1 63 ? 66.446 -6.992 2.831 1.00 0.00 63 GLU A CA 7
ATOM 8898 C C . GLU A 1 63 ? 65.466 -7.075 4.001 1.00 0.00 63 GLU A C 7
ATOM 8899 O O . GLU A 1 63 ? 64.290 -6.727 3.873 1.00 0.00 63 GLU A O 7
ATOM 8911 N N . HIS A 1 64 ? 65.967 -7.523 5.142 1.00 0.00 64 HIS A N 7
ATOM 8912 C CA . HIS A 1 64 ? 65.165 -7.638 6.350 1.00 0.00 64 HIS A CA 7
ATOM 8913 C C . HIS A 1 64 ? 65.346 -6.394 7.225 1.00 0.00 64 HIS A C 7
ATOM 8914 O O . HIS A 1 64 ? 64.534 -6.114 8.106 1.00 0.00 64 HIS A O 7
ATOM 8929 N N . GLU A 1 65 ? 66.415 -5.646 6.964 1.00 0.00 65 GLU A N 7
ATOM 8930 C CA . GLU A 1 65 ? 66.769 -4.493 7.788 1.00 0.00 65 GLU A CA 7
ATOM 8931 C C . GLU A 1 65 ? 66.564 -3.176 7.044 1.00 0.00 65 GLU A C 7
ATOM 8932 O O . GLU A 1 65 ? 66.685 -2.098 7.634 1.00 0.00 65 GLU A O 7
ATOM 8944 N N . LEU A 1 66 ? 66.257 -3.258 5.758 1.00 0.00 66 LEU A N 7
ATOM 8945 C CA . LEU A 1 66 ? 66.181 -2.067 4.923 1.00 0.00 66 LEU A CA 7
ATOM 8946 C C . LEU A 1 66 ? 64.739 -1.691 4.598 1.00 0.00 66 LEU A C 7
ATOM 8947 O O . LEU A 1 66 ? 63.947 -2.531 4.170 1.00 0.00 66 LEU A O 7
ATOM 8963 N N . THR A 1 67 ? 64.413 -0.426 4.816 1.00 0.00 67 THR A N 7
ATOM 8964 C CA . THR A 1 67 ? 63.116 0.110 4.446 1.00 0.00 67 THR A CA 7
ATOM 8965 C C . THR A 1 67 ? 63.273 1.076 3.274 1.00 0.00 67 THR A C 7
ATOM 8966 O O . THR A 1 67 ? 63.997 2.066 3.375 1.00 0.00 67 THR A O 7
ATOM 8977 N N . PRO A 1 68 ? 62.626 0.785 2.135 1.00 0.00 68 PRO A N 7
ATOM 8978 C CA . PRO A 1 68 ? 62.690 1.647 0.948 1.00 0.00 68 PRO A CA 7
ATOM 8979 C C . PRO A 1 68 ? 62.137 3.044 1.224 1.00 0.00 68 PRO A C 7
ATOM 8980 O O . PRO A 1 68 ? 61.083 3.192 1.847 1.00 0.00 68 PRO A O 7
ATOM 8991 N N . LEU A 1 69 ? 62.853 4.063 0.767 1.00 0.00 69 LEU A N 7
ATOM 8992 C CA . LEU A 1 69 ? 62.432 5.440 0.978 1.00 0.00 69 LEU A CA 7
ATOM 8993 C C . LEU A 1 69 ? 61.351 5.834 -0.023 1.00 0.00 69 LEU A C 7
ATOM 8994 O O . LEU A 1 69 ? 61.087 5.116 -0.988 1.00 0.00 69 LEU A O 7
ATOM 9010 N N . LYS A 1 70 ? 60.738 6.986 0.211 1.00 0.00 70 LYS A N 7
ATOM 9011 C CA . LYS A 1 70 ? 59.675 7.482 -0.649 1.00 0.00 70 LYS A CA 7
ATOM 9012 C C . LYS A 1 70 ? 60.260 8.136 -1.899 1.00 0.00 70 LYS A C 7
ATOM 9013 O O . LYS A 1 70 ? 61.282 8.823 -1.832 1.00 0.00 70 LYS A O 7
ATOM 9032 N N . GLY A 1 71 ? 59.616 7.900 -3.034 1.00 0.00 71 GLY A N 7
ATOM 9033 C CA . GLY A 1 71 ? 60.073 8.469 -4.288 1.00 0.00 71 GLY A CA 7
ATOM 9034 C C . GLY A 1 71 ? 59.249 7.979 -5.459 1.00 0.00 71 GLY A C 7
ATOM 9035 O O . GLY A 1 71 ? 59.685 7.109 -6.217 1.00 0.00 71 GLY A O 7
ATOM 9039 N N . GLY A 1 72 ? 58.056 8.536 -5.606 1.00 0.00 72 GLY A N 7
ATOM 9040 C CA . GLY A 1 72 ? 57.159 8.090 -6.649 1.00 0.00 72 GLY A CA 7
ATOM 9041 C C . GLY A 1 72 ? 56.473 9.229 -7.380 1.00 0.00 72 GLY A C 7
ATOM 9042 O O . GLY A 1 72 ? 56.785 9.508 -8.537 1.00 0.00 72 GLY A O 7
ATOM 9046 N N . LEU A 1 73 ? 55.544 9.895 -6.704 1.00 0.00 73 LEU A N 7
ATOM 9047 C CA . LEU A 1 73 ? 54.708 10.900 -7.354 1.00 0.00 73 LEU A CA 7
ATOM 9048 C C . LEU A 1 73 ? 55.183 12.324 -7.073 1.00 0.00 73 LEU A C 7
ATOM 9049 O O . LEU A 1 73 ? 54.668 13.276 -7.657 1.00 0.00 73 LEU A O 7
ATOM 9065 N N . ALA A 1 74 ? 56.166 12.473 -6.200 1.00 0.00 74 ALA A N 7
ATOM 9066 C CA . ALA A 1 74 ? 56.643 13.794 -5.835 1.00 0.00 74 ALA A CA 7
ATOM 9067 C C . ALA A 1 74 ? 57.900 14.137 -6.612 1.00 0.00 74 ALA A C 7
ATOM 9068 O O . ALA A 1 74 ? 58.988 13.662 -6.288 1.00 0.00 74 ALA A O 7
ATOM 9075 N N . TYR A 1 75 ? 57.708 14.940 -7.655 1.00 0.00 75 TYR A N 7
ATOM 9076 C CA . TYR A 1 75 ? 58.784 15.417 -8.516 1.00 0.00 75 TYR A CA 7
ATOM 9077 C C . TYR A 1 75 ? 59.290 14.309 -9.435 1.00 0.00 75 TYR A C 7
ATOM 9078 O O . TYR A 1 75 ? 60.171 13.526 -9.076 1.00 0.00 75 TYR A O 7
ATOM 9096 N N . VAL A 1 76 ? 58.701 14.244 -10.616 1.00 0.00 76 VAL A N 7
ATOM 9097 C CA . VAL A 1 76 ? 59.148 13.334 -11.654 1.00 0.00 76 VAL A CA 7
ATOM 9098 C C . VAL A 1 76 ? 58.984 14.003 -13.019 1.00 0.00 76 VAL A C 7
ATOM 9099 O O . VAL A 1 76 ? 57.878 14.130 -13.541 1.00 0.00 76 VAL A O 7
ATOM 9112 N N . LEU A 1 77 ? 60.088 14.476 -13.579 1.00 0.00 77 LEU A N 7
ATOM 9113 C CA . LEU A 1 77 ? 60.026 15.271 -14.793 1.00 0.00 77 LEU A CA 7
ATOM 9114 C C . LEU A 1 77 ? 60.912 14.676 -15.879 1.00 0.00 77 LEU A C 7
ATOM 9115 O O . LEU A 1 77 ? 62.142 14.750 -15.807 1.00 0.00 77 LEU A O 7
ATOM 9131 N N . GLU A 1 78 ? 60.275 14.065 -16.866 1.00 0.00 78 GLU A N 7
ATOM 9132 C CA . GLU A 1 78 ? 60.944 13.640 -18.087 1.00 0.00 78 GLU A CA 7
ATOM 9133 C C . GLU A 1 78 ? 59.925 13.543 -19.222 1.00 0.00 78 GLU A C 7
ATOM 9134 O O . GLU A 1 78 ? 58.856 14.148 -19.142 1.00 0.00 78 GLU A O 7
ATOM 9146 N N . HIS A 1 79 ? 60.247 12.803 -20.275 1.00 0.00 79 HIS A N 7
ATOM 9147 C CA . HIS A 1 79 ? 59.427 12.812 -21.485 1.00 0.00 79 HIS A CA 7
ATOM 9148 C C . HIS A 1 79 ? 58.084 12.114 -21.266 1.00 0.00 79 HIS A C 7
ATOM 9149 O O . HIS A 1 79 ? 58.000 10.889 -21.281 1.00 0.00 79 HIS A O 7
ATOM 9164 N N . HIS A 1 80 ? 57.040 12.905 -21.054 1.00 0.00 80 HIS A N 7
ATOM 9165 C CA . HIS A 1 80 ? 55.681 12.381 -20.985 1.00 0.00 80 HIS A CA 7
ATOM 9166 C C . HIS A 1 80 ? 54.787 13.133 -21.955 1.00 0.00 80 HIS A C 7
ATOM 9167 O O . HIS A 1 80 ? 54.934 14.342 -22.134 1.00 0.00 80 HIS A O 7
ATOM 9182 N N . HIS A 1 81 ? 53.855 12.426 -22.571 1.00 0.00 81 HIS A N 7
ATOM 9183 C CA . HIS A 1 81 ? 52.888 13.065 -23.450 1.00 0.00 81 HIS A CA 7
ATOM 9184 C C . HIS A 1 81 ? 51.526 13.138 -22.761 1.00 0.00 81 HIS A C 7
ATOM 9185 O O . HIS A 1 81 ? 50.736 12.196 -22.803 1.00 0.00 81 HIS A O 7
ATOM 9200 N N . HIS A 1 82 ? 51.285 14.253 -22.080 1.00 0.00 82 HIS A N 7
ATOM 9201 C CA . HIS A 1 82 ? 50.035 14.468 -21.356 1.00 0.00 82 HIS A CA 7
ATOM 9202 C C . HIS A 1 82 ? 50.004 15.889 -20.814 1.00 0.00 82 HIS A C 7
ATOM 9203 O O . HIS A 1 82 ? 49.218 16.723 -21.254 1.00 0.00 82 HIS A O 7
ATOM 9218 N N . HIS A 1 83 ? 50.893 16.154 -19.869 1.00 0.00 83 HIS A N 7
ATOM 9219 C CA . HIS A 1 83 ? 51.016 17.469 -19.245 1.00 0.00 83 HIS A CA 7
ATOM 9220 C C . HIS A 1 83 ? 52.430 17.604 -18.716 1.00 0.00 83 HIS A C 7
ATOM 9221 O O . HIS A 1 83 ? 52.683 18.307 -17.737 1.00 0.00 83 HIS A O 7
ATOM 9236 N N . HIS A 1 84 ? 53.340 16.953 -19.436 1.00 0.00 84 HIS A N 7
ATOM 9237 C CA . HIS A 1 84 ? 54.634 16.535 -18.905 1.00 0.00 84 HIS A CA 7
ATOM 9238 C C . HIS A 1 84 ? 54.394 15.325 -18.019 1.00 0.00 84 HIS A C 7
ATOM 9239 O O . HIS A 1 84 ? 55.317 14.919 -17.299 1.00 0.00 84 HIS A O 7
ATOM 9255 N N . MET A 1 1 ? 67.723 -22.653 5.835 1.00 0.00 1 MET A N 8
ATOM 9256 C CA . MET A 1 1 ? 66.467 -22.688 5.051 1.00 0.00 1 MET A CA 8
ATOM 9257 C C . MET A 1 1 ? 65.665 -23.944 5.382 1.00 0.00 1 MET A C 8
ATOM 9258 O O . MET A 1 1 ? 64.709 -23.886 6.158 1.00 0.00 1 MET A O 8
ATOM 9274 N N . ALA A 1 2 ? 66.063 -25.076 4.809 1.00 0.00 2 ALA A N 8
ATOM 9275 C CA . ALA A 1 2 ? 65.394 -26.347 5.063 1.00 0.00 2 ALA A CA 8
ATOM 9276 C C . ALA A 1 2 ? 66.213 -27.503 4.503 1.00 0.00 2 ALA A C 8
ATOM 9277 O O . ALA A 1 2 ? 66.800 -28.281 5.255 1.00 0.00 2 ALA A O 8
ATOM 9284 N N . GLY A 1 3 ? 66.252 -27.610 3.182 1.00 0.00 3 GLY A N 8
ATOM 9285 C CA . GLY A 1 3 ? 67.029 -28.656 2.547 1.00 0.00 3 GLY A CA 8
ATOM 9286 C C . GLY A 1 3 ? 67.929 -28.116 1.461 1.00 0.00 3 GLY A C 8
ATOM 9287 O O . GLY A 1 3 ? 69.060 -27.693 1.729 1.00 0.00 3 GLY A O 8
ATOM 9291 N N . ASP A 1 4 ? 67.426 -28.116 0.237 1.00 0.00 4 ASP A N 8
ATOM 9292 C CA . ASP A 1 4 ? 68.190 -27.633 -0.901 1.00 0.00 4 ASP A CA 8
ATOM 9293 C C . ASP A 1 4 ? 67.692 -26.252 -1.305 1.00 0.00 4 ASP A C 8
ATOM 9294 O O . ASP A 1 4 ? 66.519 -26.086 -1.645 1.00 0.00 4 ASP A O 8
ATOM 9303 N N . PRO A 1 5 ? 68.579 -25.246 -1.253 1.00 0.00 5 PRO A N 8
ATOM 9304 C CA . PRO A 1 5 ? 68.222 -23.843 -1.502 1.00 0.00 5 PRO A CA 8
ATOM 9305 C C . PRO A 1 5 ? 67.582 -23.614 -2.869 1.00 0.00 5 PRO A C 8
ATOM 9306 O O . PRO A 1 5 ? 68.082 -24.082 -3.896 1.00 0.00 5 PRO A O 8
ATOM 9317 N N . LEU A 1 6 ? 66.469 -22.895 -2.868 1.00 0.00 6 LEU A N 8
ATOM 9318 C CA . LEU A 1 6 ? 65.802 -22.507 -4.102 1.00 0.00 6 LEU A CA 8
ATOM 9319 C C . LEU A 1 6 ? 66.470 -21.256 -4.666 1.00 0.00 6 LEU A C 8
ATOM 9320 O O . LEU A 1 6 ? 67.125 -20.521 -3.925 1.00 0.00 6 LEU A O 8
ATOM 9336 N N . PRO A 1 7 ? 66.336 -21.005 -5.980 1.00 0.00 7 PRO A N 8
ATOM 9337 C CA . PRO A 1 7 ? 66.919 -19.823 -6.623 1.00 0.00 7 PRO A CA 8
ATOM 9338 C C . PRO A 1 7 ? 66.401 -18.520 -6.017 1.00 0.00 7 PRO A C 8
ATOM 9339 O O . PRO A 1 7 ? 65.284 -18.085 -6.305 1.00 0.00 7 PRO A O 8
ATOM 9350 N N . LYS A 1 8 ? 67.205 -17.925 -5.149 1.00 0.00 8 LYS A N 8
ATOM 9351 C CA . LYS A 1 8 ? 66.842 -16.672 -4.510 1.00 0.00 8 LYS A CA 8
ATOM 9352 C C . LYS A 1 8 ? 67.332 -15.494 -5.332 1.00 0.00 8 LYS A C 8
ATOM 9353 O O . LYS A 1 8 ? 68.461 -15.493 -5.822 1.00 0.00 8 LYS A O 8
ATOM 9372 N N . TYR A 1 9 ? 66.474 -14.506 -5.491 1.00 0.00 9 TYR A N 8
ATOM 9373 C CA . TYR A 1 9 ? 66.852 -13.275 -6.151 1.00 0.00 9 TYR A CA 8
ATOM 9374 C C . TYR A 1 9 ? 66.736 -12.115 -5.167 1.00 0.00 9 TYR A C 8
ATOM 9375 O O . TYR A 1 9 ? 66.499 -12.328 -3.973 1.00 0.00 9 TYR A O 8
ATOM 9393 N N . TRP A 1 10 ? 66.911 -10.902 -5.657 1.00 0.00 10 TRP A N 8
ATOM 9394 C CA . TRP A 1 10 ? 66.859 -9.727 -4.803 1.00 0.00 10 TRP A CA 8
ATOM 9395 C C . TRP A 1 10 ? 65.517 -9.023 -4.941 1.00 0.00 10 TRP A C 8
ATOM 9396 O O . TRP A 1 10 ? 64.965 -8.923 -6.039 1.00 0.00 10 TRP A O 8
ATOM 9417 N N . SER A 1 11 ? 64.991 -8.554 -3.821 1.00 0.00 11 SER A N 8
ATOM 9418 C CA . SER A 1 11 ? 63.706 -7.876 -3.795 1.00 0.00 11 SER A CA 8
ATOM 9419 C C . SER A 1 11 ? 63.873 -6.410 -4.186 1.00 0.00 11 SER A C 8
ATOM 9420 O O . SER A 1 11 ? 63.042 -5.847 -4.899 1.00 0.00 11 SER A O 8
ATOM 9428 N N . TYR A 1 12 ? 64.967 -5.803 -3.731 1.00 0.00 12 TYR A N 8
ATOM 9429 C CA . TYR A 1 12 ? 65.214 -4.389 -3.983 1.00 0.00 12 TYR A CA 8
ATOM 9430 C C . TYR A 1 12 ? 66.198 -4.212 -5.134 1.00 0.00 12 TYR A C 8
ATOM 9431 O O . TYR A 1 12 ? 67.254 -4.845 -5.154 1.00 0.00 12 TYR A O 8
ATOM 9449 N N . PRO A 1 13 ? 65.865 -3.354 -6.110 1.00 0.00 13 PRO A N 8
ATOM 9450 C CA . PRO A 1 13 ? 66.740 -3.064 -7.251 1.00 0.00 13 PRO A CA 8
ATOM 9451 C C . PRO A 1 13 ? 67.909 -2.154 -6.874 1.00 0.00 13 PRO A C 8
ATOM 9452 O O . PRO A 1 13 ? 67.881 -1.479 -5.843 1.00 0.00 13 PRO A O 8
ATOM 9463 N N . VAL A 1 14 ? 68.937 -2.143 -7.713 1.00 0.00 14 VAL A N 8
ATOM 9464 C CA . VAL A 1 14 ? 70.077 -1.255 -7.517 1.00 0.00 14 VAL A CA 8
ATOM 9465 C C . VAL A 1 14 ? 69.668 0.185 -7.816 1.00 0.00 14 VAL A C 8
ATOM 9466 O O . VAL A 1 14 ? 68.908 0.442 -8.753 1.00 0.00 14 VAL A O 8
ATOM 9479 N N . GLY A 1 15 ? 70.146 1.116 -7.003 1.00 0.00 15 GLY A N 8
ATOM 9480 C CA . GLY A 1 15 ? 69.807 2.511 -7.194 1.00 0.00 15 GLY A CA 8
ATOM 9481 C C . GLY A 1 15 ? 68.712 2.962 -6.252 1.00 0.00 15 GLY A C 8
ATOM 9482 O O . GLY A 1 15 ? 68.470 4.158 -6.093 1.00 0.00 15 GLY A O 8
ATOM 9486 N N . LEU A 1 16 ? 68.064 2.004 -5.612 1.00 0.00 16 LEU A N 8
ATOM 9487 C CA . LEU A 1 16 ? 66.984 2.305 -4.690 1.00 0.00 16 LEU A CA 8
ATOM 9488 C C . LEU A 1 16 ? 67.535 2.869 -3.383 1.00 0.00 16 LEU A C 8
ATOM 9489 O O . LEU A 1 16 ? 68.361 2.236 -2.719 1.00 0.00 16 LEU A O 8
ATOM 9505 N N . ALA A 1 17 ? 67.106 4.077 -3.044 1.00 0.00 17 ALA A N 8
ATOM 9506 C CA . ALA A 1 17 ? 67.461 4.688 -1.775 1.00 0.00 17 ALA A CA 8
ATOM 9507 C C . ALA A 1 17 ? 66.607 4.103 -0.655 1.00 0.00 17 ALA A C 8
ATOM 9508 O O . ALA A 1 17 ? 65.374 4.127 -0.715 1.00 0.00 17 ALA A O 8
ATOM 9515 N N . VAL A 1 18 ? 67.270 3.563 0.354 1.00 0.00 18 VAL A N 8
ATOM 9516 C CA . VAL A 1 18 ? 66.592 2.919 1.463 1.00 0.00 18 VAL A CA 8
ATOM 9517 C C . VAL A 1 18 ? 67.198 3.381 2.782 1.00 0.00 18 VAL A C 8
ATOM 9518 O O . VAL A 1 18 ? 68.359 3.789 2.830 1.00 0.00 18 VAL A O 8
ATOM 9531 N N . GLU A 1 19 ? 66.414 3.338 3.844 1.00 0.00 19 GLU A N 8
ATOM 9532 C CA . GLU A 1 19 ? 66.940 3.639 5.163 1.00 0.00 19 GLU A CA 8
ATOM 9533 C C . GLU A 1 19 ? 67.194 2.350 5.938 1.00 0.00 19 GLU A C 8
ATOM 9534 O O . GLU A 1 19 ? 66.416 1.391 5.856 1.00 0.00 19 GLU A O 8
ATOM 9546 N N . ILE A 1 20 ? 68.308 2.329 6.652 1.00 0.00 20 ILE A N 8
ATOM 9547 C CA . ILE A 1 20 ? 68.740 1.160 7.402 1.00 0.00 20 ILE A CA 8
ATOM 9548 C C . ILE A 1 20 ? 68.031 1.088 8.760 1.00 0.00 20 ILE A C 8
ATOM 9549 O O . ILE A 1 20 ? 67.946 2.088 9.474 1.00 0.00 20 ILE A O 8
ATOM 9565 N N . ASN A 1 21 ? 67.555 -0.104 9.124 1.00 0.00 21 ASN A N 8
ATOM 9566 C CA . ASN A 1 21 ? 66.768 -0.288 10.326 1.00 0.00 21 ASN A CA 8
ATOM 9567 C C . ASN A 1 21 ? 67.485 -1.283 11.197 1.00 0.00 21 ASN A C 8
ATOM 9568 O O . ASN A 1 21 ? 66.851 -1.992 11.972 1.00 0.00 21 ASN A O 8
ATOM 9579 N N . ASN A 1 22 ? 68.810 -1.319 11.042 1.00 0.00 22 ASN A N 8
ATOM 9580 C CA . ASN A 1 22 ? 69.659 -2.322 11.681 1.00 0.00 22 ASN A CA 8
ATOM 9581 C C . ASN A 1 22 ? 69.434 -2.351 13.180 1.00 0.00 22 ASN A C 8
ATOM 9582 O O . ASN A 1 22 ? 70.052 -1.599 13.938 1.00 0.00 22 ASN A O 8
ATOM 9593 N N . ASN A 1 23 ? 68.476 -3.181 13.561 1.00 0.00 23 ASN A N 8
ATOM 9594 C CA . ASN A 1 23 ? 68.122 -3.422 14.966 1.00 0.00 23 ASN A CA 8
ATOM 9595 C C . ASN A 1 23 ? 67.322 -2.238 15.521 1.00 0.00 23 ASN A C 8
ATOM 9596 O O . ASN A 1 23 ? 67.013 -2.175 16.707 1.00 0.00 23 ASN A O 8
ATOM 9607 N N . ALA A 1 24 ? 66.962 -1.313 14.639 1.00 0.00 24 ALA A N 8
ATOM 9608 C CA . ALA A 1 24 ? 66.280 -0.085 15.035 1.00 0.00 24 ALA A CA 8
ATOM 9609 C C . ALA A 1 24 ? 64.812 -0.321 15.363 1.00 0.00 24 ALA A C 8
ATOM 9610 O O . ALA A 1 24 ? 64.373 -0.100 16.489 1.00 0.00 24 ALA A O 8
ATOM 9617 N N . ARG A 1 25 ? 64.056 -0.795 14.382 1.00 0.00 25 ARG A N 8
ATOM 9618 C CA . ARG A 1 25 ? 62.610 -0.956 14.535 1.00 0.00 25 ARG A CA 8
ATOM 9619 C C . ARG A 1 25 ? 62.286 -2.248 15.299 1.00 0.00 25 ARG A C 8
ATOM 9620 O O . ARG A 1 25 ? 61.142 -2.703 15.338 1.00 0.00 25 ARG A O 8
ATOM 9641 N N . TYR A 1 26 ? 63.311 -2.824 15.913 1.00 0.00 26 TYR A N 8
ATOM 9642 C CA . TYR A 1 26 ? 63.163 -4.017 16.726 1.00 0.00 26 TYR A CA 8
ATOM 9643 C C . TYR A 1 26 ? 64.440 -4.247 17.526 1.00 0.00 26 TYR A C 8
ATOM 9644 O O . TYR A 1 26 ? 65.315 -5.005 17.109 1.00 0.00 26 TYR A O 8
ATOM 9662 N N . GLY A 1 27 ? 64.559 -3.550 18.648 1.00 0.00 27 GLY A N 8
ATOM 9663 C CA . GLY A 1 27 ? 65.732 -3.684 19.489 1.00 0.00 27 GLY A CA 8
ATOM 9664 C C . GLY A 1 27 ? 66.169 -2.361 20.090 1.00 0.00 27 GLY A C 8
ATOM 9665 O O . GLY A 1 27 ? 66.095 -2.171 21.304 1.00 0.00 27 GLY A O 8
ATOM 9669 N N . CYS A 1 28 ? 66.618 -1.448 19.241 1.00 0.00 28 CYS A N 8
ATOM 9670 C CA . CYS A 1 28 ? 67.091 -0.143 19.679 1.00 0.00 28 CYS A CA 8
ATOM 9671 C C . CYS A 1 28 ? 66.569 0.931 18.738 1.00 0.00 28 CYS A C 8
ATOM 9672 O O . CYS A 1 28 ? 67.139 1.166 17.672 1.00 0.00 28 CYS A O 8
ATOM 9680 N N . PRO A 1 29 ? 65.477 1.606 19.121 1.00 0.00 29 PRO A N 8
ATOM 9681 C CA . PRO A 1 29 ? 64.799 2.568 18.254 1.00 0.00 29 PRO A CA 8
ATOM 9682 C C . PRO A 1 29 ? 65.488 3.927 18.220 1.00 0.00 29 PRO A C 8
ATOM 9683 O O . PRO A 1 29 ? 64.854 4.964 18.020 1.00 0.00 29 PRO A O 8
ATOM 9694 N N . HIS A 1 30 ? 66.796 3.890 18.376 1.00 0.00 30 HIS A N 8
ATOM 9695 C CA . HIS A 1 30 ? 67.636 5.074 18.301 1.00 0.00 30 HIS A CA 8
ATOM 9696 C C . HIS A 1 30 ? 69.091 4.671 18.481 1.00 0.00 30 HIS A C 8
ATOM 9697 O O . HIS A 1 30 ? 69.572 4.538 19.605 1.00 0.00 30 HIS A O 8
ATOM 9712 N N . HIS A 1 31 ? 69.774 4.460 17.369 1.00 0.00 31 HIS A N 8
ATOM 9713 C CA . HIS A 1 31 ? 71.175 4.049 17.385 1.00 0.00 31 HIS A CA 8
ATOM 9714 C C . HIS A 1 31 ? 71.725 4.091 15.972 1.00 0.00 31 HIS A C 8
ATOM 9715 O O . HIS A 1 31 ? 72.845 4.538 15.731 1.00 0.00 31 HIS A O 8
ATOM 9730 N N . VAL A 1 32 ? 70.922 3.603 15.046 1.00 0.00 32 VAL A N 8
ATOM 9731 C CA . VAL A 1 32 ? 71.227 3.706 13.633 1.00 0.00 32 VAL A CA 8
ATOM 9732 C C . VAL A 1 32 ? 70.328 4.754 12.998 1.00 0.00 32 VAL A C 8
ATOM 9733 O O . VAL A 1 32 ? 69.850 5.665 13.676 1.00 0.00 32 VAL A O 8
ATOM 9746 N N . GLY A 1 33 ? 70.102 4.628 11.709 1.00 0.00 33 GLY A N 8
ATOM 9747 C CA . GLY A 1 33 ? 69.281 5.588 11.013 1.00 0.00 33 GLY A CA 8
ATOM 9748 C C . GLY A 1 33 ? 70.043 6.261 9.905 1.00 0.00 33 GLY A C 8
ATOM 9749 O O . GLY A 1 33 ? 70.299 7.464 9.944 1.00 0.00 33 GLY A O 8
ATOM 9753 N N . ARG A 1 34 ? 70.446 5.469 8.937 1.00 0.00 34 ARG A N 8
ATOM 9754 C CA . ARG A 1 34 ? 71.175 5.971 7.787 1.00 0.00 34 ARG A CA 8
ATOM 9755 C C . ARG A 1 34 ? 70.354 5.789 6.527 1.00 0.00 34 ARG A C 8
ATOM 9756 O O . ARG A 1 34 ? 69.935 4.677 6.207 1.00 0.00 34 ARG A O 8
ATOM 9777 N N . LYS A 1 35 ? 70.096 6.885 5.837 1.00 0.00 35 LYS A N 8
ATOM 9778 C CA . LYS A 1 35 ? 69.494 6.820 4.526 1.00 0.00 35 LYS A CA 8
ATOM 9779 C C . LYS A 1 35 ? 70.595 6.626 3.499 1.00 0.00 35 LYS A C 8
ATOM 9780 O O . LYS A 1 35 ? 71.513 7.440 3.394 1.00 0.00 35 LYS A O 8
ATOM 9799 N N . GLY A 1 36 ? 70.527 5.528 2.779 1.00 0.00 36 GLY A N 8
ATOM 9800 C CA . GLY A 1 36 ? 71.562 5.206 1.830 1.00 0.00 36 GLY A CA 8
ATOM 9801 C C . GLY A 1 36 ? 70.998 4.689 0.533 1.00 0.00 36 GLY A C 8
ATOM 9802 O O . GLY A 1 36 ? 69.783 4.641 0.349 1.00 0.00 36 GLY A O 8
ATOM 9806 N N . LYS A 1 37 ? 71.873 4.291 -0.365 1.00 0.00 37 LYS A N 8
ATOM 9807 C CA . LYS A 1 37 ? 71.445 3.770 -1.648 1.00 0.00 37 LYS A CA 8
ATOM 9808 C C . LYS A 1 37 ? 72.118 2.437 -1.928 1.00 0.00 37 LYS A C 8
ATOM 9809 O O . LYS A 1 37 ? 73.331 2.295 -1.750 1.00 0.00 37 LYS A O 8
ATOM 9828 N N . ILE A 1 38 ? 71.322 1.460 -2.334 1.00 0.00 38 ILE A N 8
ATOM 9829 C CA . ILE A 1 38 ? 71.842 0.148 -2.688 1.00 0.00 38 ILE A CA 8
ATOM 9830 C C . ILE A 1 38 ? 72.617 0.237 -3.996 1.00 0.00 38 ILE A C 8
ATOM 9831 O O . ILE A 1 38 ? 72.043 0.538 -5.043 1.00 0.00 38 ILE A O 8
ATOM 9847 N N . ILE A 1 39 ? 73.917 -0.011 -3.932 1.00 0.00 39 ILE A N 8
ATOM 9848 C CA . ILE A 1 39 ? 74.777 0.136 -5.100 1.00 0.00 39 ILE A CA 8
ATOM 9849 C C . ILE A 1 39 ? 75.220 -1.216 -5.636 1.00 0.00 39 ILE A C 8
ATOM 9850 O O . ILE A 1 39 ? 75.676 -1.323 -6.775 1.00 0.00 39 ILE A O 8
ATOM 9866 N N . GLU A 1 40 ? 75.077 -2.244 -4.815 1.00 0.00 40 GLU A N 8
ATOM 9867 C CA . GLU A 1 40 ? 75.558 -3.570 -5.166 1.00 0.00 40 GLU A CA 8
ATOM 9868 C C . GLU A 1 40 ? 74.611 -4.648 -4.662 1.00 0.00 40 GLU A C 8
ATOM 9869 O O . GLU A 1 40 ? 74.139 -4.598 -3.522 1.00 0.00 40 GLU A O 8
ATOM 9881 N N . HIS A 1 41 ? 74.320 -5.605 -5.529 1.00 0.00 41 HIS A N 8
ATOM 9882 C CA . HIS A 1 41 ? 73.561 -6.782 -5.150 1.00 0.00 41 HIS A CA 8
ATOM 9883 C C . HIS A 1 41 ? 74.498 -7.872 -4.663 1.00 0.00 41 HIS A C 8
ATOM 9884 O O . HIS A 1 41 ? 75.071 -8.618 -5.461 1.00 0.00 41 HIS A O 8
ATOM 9899 N N . LEU A 1 42 ? 74.666 -7.946 -3.356 1.00 0.00 42 LEU A N 8
ATOM 9900 C CA . LEU A 1 42 ? 75.542 -8.935 -2.760 1.00 0.00 42 LEU A CA 8
ATOM 9901 C C . LEU A 1 42 ? 74.905 -10.313 -2.825 1.00 0.00 42 LEU A C 8
ATOM 9902 O O . LEU A 1 42 ? 73.755 -10.504 -2.435 1.00 0.00 42 LEU A O 8
ATOM 9918 N N . HIS A 1 43 ? 75.656 -11.261 -3.342 1.00 0.00 43 HIS A N 8
ATOM 9919 C CA . HIS A 1 43 ? 75.188 -12.632 -3.450 1.00 0.00 43 HIS A CA 8
ATOM 9920 C C . HIS A 1 43 ? 75.804 -13.479 -2.343 1.00 0.00 43 HIS A C 8
ATOM 9921 O O . HIS A 1 43 ? 76.848 -14.104 -2.522 1.00 0.00 43 HIS A O 8
ATOM 9936 N N . SER A 1 44 ? 75.163 -13.456 -1.186 1.00 0.00 44 SER A N 8
ATOM 9937 C CA . SER A 1 44 ? 75.672 -14.132 -0.007 1.00 0.00 44 SER A CA 8
ATOM 9938 C C . SER A 1 44 ? 74.510 -14.542 0.895 1.00 0.00 44 SER A C 8
ATOM 9939 O O . SER A 1 44 ? 73.344 -14.347 0.545 1.00 0.00 44 SER A O 8
ATOM 9947 N N . ALA A 1 45 ? 74.831 -15.106 2.048 1.00 0.00 45 ALA A N 8
ATOM 9948 C CA . ALA A 1 45 ? 73.825 -15.487 3.018 1.00 0.00 45 ALA A CA 8
ATOM 9949 C C . ALA A 1 45 ? 73.928 -14.559 4.209 1.00 0.00 45 ALA A C 8
ATOM 9950 O O . ALA A 1 45 ? 73.080 -14.556 5.103 1.00 0.00 45 ALA A O 8
ATOM 9957 N N . THR A 1 46 ? 74.990 -13.768 4.201 1.00 0.00 46 THR A N 8
ATOM 9958 C CA . THR A 1 46 ? 75.248 -12.826 5.261 1.00 0.00 46 THR A CA 8
ATOM 9959 C C . THR A 1 46 ? 74.677 -11.458 4.907 1.00 0.00 46 THR A C 8
ATOM 9960 O O . THR A 1 46 ? 74.080 -10.785 5.747 1.00 0.00 46 THR A O 8
ATOM 9971 N N . TYR A 1 47 ? 74.870 -11.057 3.653 1.00 0.00 47 TYR A N 8
ATOM 9972 C CA . TYR A 1 47 ? 74.394 -9.770 3.161 1.00 0.00 47 TYR A CA 8
ATOM 9973 C C . TYR A 1 47 ? 73.876 -9.927 1.738 1.00 0.00 47 TYR A C 8
ATOM 9974 O O . TYR A 1 47 ? 74.480 -10.644 0.937 1.00 0.00 47 TYR A O 8
ATOM 9992 N N . ASP A 1 48 ? 72.766 -9.269 1.425 1.00 0.00 48 ASP A N 8
ATOM 9993 C CA . ASP A 1 48 ? 72.219 -9.314 0.073 1.00 0.00 48 ASP A CA 8
ATOM 9994 C C . ASP A 1 48 ? 72.410 -7.983 -0.642 1.00 0.00 48 ASP A C 8
ATOM 9995 O O . ASP A 1 48 ? 72.263 -7.895 -1.861 1.00 0.00 48 ASP A O 8
ATOM 10004 N N . TYR A 1 49 ? 72.736 -6.939 0.110 1.00 0.00 49 TYR A N 8
ATOM 10005 C CA . TYR A 1 49 ? 72.841 -5.605 -0.469 1.00 0.00 49 TYR A CA 8
ATOM 10006 C C . TYR A 1 49 ? 74.017 -4.833 0.115 1.00 0.00 49 TYR A C 8
ATOM 10007 O O . TYR A 1 49 ? 74.331 -4.958 1.301 1.00 0.00 49 TYR A O 8
ATOM 10025 N N . ALA A 1 50 ? 74.665 -4.041 -0.726 1.00 0.00 50 ALA A N 8
ATOM 10026 C CA . ALA A 1 50 ? 75.707 -3.136 -0.276 1.00 0.00 50 ALA A CA 8
ATOM 10027 C C . ALA A 1 50 ? 75.196 -1.709 -0.385 1.00 0.00 50 ALA A C 8
ATOM 10028 O O . ALA A 1 50 ? 74.888 -1.234 -1.483 1.00 0.00 50 ALA A O 8
ATOM 10035 N N . VAL A 1 51 ? 75.083 -1.041 0.747 1.00 0.00 51 VAL A N 8
ATOM 10036 C CA . VAL A 1 51 ? 74.461 0.270 0.790 1.00 0.00 51 VAL A CA 8
ATOM 10037 C C . VAL A 1 51 ? 75.484 1.357 1.094 1.00 0.00 51 VAL A C 8
ATOM 10038 O O . VAL A 1 51 ? 76.303 1.215 1.995 1.00 0.00 51 VAL A O 8
ATOM 10051 N N . SER A 1 52 ? 75.451 2.427 0.317 1.00 0.00 52 SER A N 8
ATOM 10052 C CA . SER A 1 52 ? 76.258 3.598 0.608 1.00 0.00 52 SER A CA 8
ATOM 10053 C C . SER A 1 52 ? 75.457 4.543 1.492 1.00 0.00 52 SER A C 8
ATOM 10054 O O . SER A 1 52 ? 74.507 5.178 1.028 1.00 0.00 52 SER A O 8
ATOM 10062 N N . ASP A 1 53 ? 75.817 4.605 2.766 1.00 0.00 53 ASP A N 8
ATOM 10063 C CA . ASP A 1 53 ? 75.044 5.359 3.743 1.00 0.00 53 ASP A CA 8
ATOM 10064 C C . ASP A 1 53 ? 75.237 6.858 3.568 1.00 0.00 53 ASP A C 8
ATOM 10065 O O . ASP A 1 53 ? 76.209 7.306 2.955 1.00 0.00 53 ASP A O 8
ATOM 10074 N N . GLU A 1 54 ? 74.315 7.626 4.144 1.00 0.00 54 GLU A N 8
ATOM 10075 C CA . GLU A 1 54 ? 74.422 9.085 4.199 1.00 0.00 54 GLU A CA 8
ATOM 10076 C C . GLU A 1 54 ? 75.685 9.528 4.938 1.00 0.00 54 GLU A C 8
ATOM 10077 O O . GLU A 1 54 ? 76.080 10.693 4.866 1.00 0.00 54 GLU A O 8
ATOM 10089 N N . THR A 1 55 ? 76.307 8.602 5.662 1.00 0.00 55 THR A N 8
ATOM 10090 C CA . THR A 1 55 ? 77.527 8.890 6.395 1.00 0.00 55 THR A CA 8
ATOM 10091 C C . THR A 1 55 ? 78.695 9.102 5.437 1.00 0.00 55 THR A C 8
ATOM 10092 O O . THR A 1 55 ? 79.607 9.883 5.711 1.00 0.00 55 THR A O 8
ATOM 10103 N N . GLY A 1 56 ? 78.641 8.417 4.301 1.00 0.00 56 GLY A N 8
ATOM 10104 C CA . GLY A 1 56 ? 79.712 8.498 3.330 1.00 0.00 56 GLY A CA 8
ATOM 10105 C C . GLY A 1 56 ? 80.406 7.168 3.138 1.00 0.00 56 GLY A C 8
ATOM 10106 O O . GLY A 1 56 ? 81.171 6.989 2.191 1.00 0.00 56 GLY A O 8
ATOM 10110 N N . ASP A 1 57 ? 80.134 6.230 4.032 1.00 0.00 57 ASP A N 8
ATOM 10111 C CA . ASP A 1 57 ? 80.734 4.902 3.954 1.00 0.00 57 ASP A CA 8
ATOM 10112 C C . ASP A 1 57 ? 79.802 3.938 3.238 1.00 0.00 57 ASP A C 8
ATOM 10113 O O . ASP A 1 57 ? 78.653 4.271 2.947 1.00 0.00 57 ASP A O 8
ATOM 10122 N N . ILE A 1 58 ? 80.310 2.750 2.954 1.00 0.00 58 ILE A N 8
ATOM 10123 C CA . ILE A 1 58 ? 79.520 1.707 2.321 1.00 0.00 58 ILE A CA 8
ATOM 10124 C C . ILE A 1 58 ? 79.413 0.512 3.254 1.00 0.00 58 ILE A C 8
ATOM 10125 O O . ILE A 1 58 ? 80.423 -0.098 3.604 1.00 0.00 58 ILE A O 8
ATOM 10141 N N . THR A 1 59 ? 78.202 0.185 3.666 1.00 0.00 59 THR A N 8
ATOM 10142 C CA . THR A 1 59 ? 77.992 -0.890 4.611 1.00 0.00 59 THR A CA 8
ATOM 10143 C C . THR A 1 59 ? 77.153 -1.999 3.980 1.00 0.00 59 THR A C 8
ATOM 10144 O O . THR A 1 59 ? 76.299 -1.743 3.135 1.00 0.00 59 THR A O 8
ATOM 10155 N N . TYR A 1 60 ? 77.408 -3.236 4.382 1.00 0.00 60 TYR A N 8
ATOM 10156 C CA . TYR A 1 60 ? 76.697 -4.377 3.829 1.00 0.00 60 TYR A CA 8
ATOM 10157 C C . TYR A 1 60 ? 75.509 -4.721 4.717 1.00 0.00 60 TYR A C 8
ATOM 10158 O O . TYR A 1 60 ? 75.640 -4.776 5.941 1.00 0.00 60 TYR A O 8
ATOM 10176 N N . PHE A 1 61 ? 74.357 -4.953 4.104 1.00 0.00 61 PHE A N 8
ATOM 10177 C CA . PHE A 1 61 ? 73.147 -5.286 4.846 1.00 0.00 61 PHE A CA 8
ATOM 10178 C C . PHE A 1 61 ? 72.318 -6.319 4.094 1.00 0.00 61 PHE A C 8
ATOM 10179 O O . PHE A 1 61 ? 72.656 -6.721 2.979 1.00 0.00 61 PHE A O 8
ATOM 10196 N N . LYS A 1 62 ? 71.232 -6.750 4.715 1.00 0.00 62 LYS A N 8
ATOM 10197 C CA . LYS A 1 62 ? 70.264 -7.605 4.054 1.00 0.00 62 LYS A CA 8
ATOM 10198 C C . LYS A 1 62 ? 68.928 -6.890 3.952 1.00 0.00 62 LYS A C 8
ATOM 10199 O O . LYS A 1 62 ? 68.684 -5.908 4.650 1.00 0.00 62 LYS A O 8
ATOM 10218 N N . GLU A 1 63 ? 68.070 -7.401 3.085 1.00 0.00 63 GLU A N 8
ATOM 10219 C CA . GLU A 1 63 ? 66.739 -6.825 2.867 1.00 0.00 63 GLU A CA 8
ATOM 10220 C C . GLU A 1 63 ? 65.860 -6.926 4.114 1.00 0.00 63 GLU A C 8
ATOM 10221 O O . GLU A 1 63 ? 64.778 -6.345 4.173 1.00 0.00 63 GLU A O 8
ATOM 10233 N N . HIS A 1 64 ? 66.352 -7.640 5.118 1.00 0.00 64 HIS A N 8
ATOM 10234 C CA . HIS A 1 64 ? 65.633 -7.833 6.373 1.00 0.00 64 HIS A CA 8
ATOM 10235 C C . HIS A 1 64 ? 65.405 -6.505 7.100 1.00 0.00 64 HIS A C 8
ATOM 10236 O O . HIS A 1 64 ? 64.427 -6.355 7.830 1.00 0.00 64 HIS A O 8
ATOM 10251 N N . GLU A 1 65 ? 66.303 -5.550 6.898 1.00 0.00 65 GLU A N 8
ATOM 10252 C CA . GLU A 1 65 ? 66.258 -4.297 7.643 1.00 0.00 65 GLU A CA 8
ATOM 10253 C C . GLU A 1 65 ? 66.445 -3.093 6.726 1.00 0.00 65 GLU A C 8
ATOM 10254 O O . GLU A 1 65 ? 66.978 -2.060 7.138 1.00 0.00 65 GLU A O 8
ATOM 10266 N N . LEU A 1 66 ? 65.970 -3.217 5.500 1.00 0.00 66 LEU A N 8
ATOM 10267 C CA . LEU A 1 66 ? 66.061 -2.134 4.530 1.00 0.00 66 LEU A CA 8
ATOM 10268 C C . LEU A 1 66 ? 64.667 -1.669 4.129 1.00 0.00 66 LEU A C 8
ATOM 10269 O O . LEU A 1 66 ? 63.852 -2.459 3.650 1.00 0.00 66 LEU A O 8
ATOM 10285 N N . THR A 1 67 ? 64.388 -0.395 4.346 1.00 0.00 67 THR A N 8
ATOM 10286 C CA . THR A 1 67 ? 63.091 0.162 4.004 1.00 0.00 67 THR A CA 8
ATOM 10287 C C . THR A 1 67 ? 63.220 1.187 2.885 1.00 0.00 67 THR A C 8
ATOM 10288 O O . THR A 1 67 ? 63.931 2.183 3.031 1.00 0.00 67 THR A O 8
ATOM 10299 N N . PRO A 1 68 ? 62.551 0.940 1.748 1.00 0.00 68 PRO A N 8
ATOM 10300 C CA . PRO A 1 68 ? 62.535 1.879 0.628 1.00 0.00 68 PRO A CA 8
ATOM 10301 C C . PRO A 1 68 ? 61.836 3.177 0.997 1.00 0.00 68 PRO A C 8
ATOM 10302 O O . PRO A 1 68 ? 60.870 3.177 1.761 1.00 0.00 68 PRO A O 8
ATOM 10313 N N . LEU A 1 69 ? 62.339 4.278 0.465 1.00 0.00 69 LEU A N 8
ATOM 10314 C CA . LEU A 1 69 ? 61.753 5.583 0.726 1.00 0.00 69 LEU A CA 8
ATOM 10315 C C . LEU A 1 69 ? 60.390 5.717 0.040 1.00 0.00 69 LEU A C 8
ATOM 10316 O O . LEU A 1 69 ? 60.007 4.878 -0.777 1.00 0.00 69 LEU A O 8
ATOM 10332 N N . LYS A 1 70 ? 59.666 6.781 0.371 1.00 0.00 70 LYS A N 8
ATOM 10333 C CA . LYS A 1 70 ? 58.301 6.969 -0.114 1.00 0.00 70 LYS A CA 8
ATOM 10334 C C . LYS A 1 70 ? 58.277 7.238 -1.618 1.00 0.00 70 LYS A C 8
ATOM 10335 O O . LYS A 1 70 ? 57.358 6.809 -2.322 1.00 0.00 70 LYS A O 8
ATOM 10354 N N . GLY A 1 71 ? 59.282 7.953 -2.099 1.00 0.00 71 GLY A N 8
ATOM 10355 C CA . GLY A 1 71 ? 59.366 8.280 -3.509 1.00 0.00 71 GLY A CA 8
ATOM 10356 C C . GLY A 1 71 ? 58.414 9.391 -3.900 1.00 0.00 71 GLY A C 8
ATOM 10357 O O . GLY A 1 71 ? 58.836 10.507 -4.201 1.00 0.00 71 GLY A O 8
ATOM 10361 N N . GLY A 1 72 ? 57.128 9.082 -3.893 1.00 0.00 72 GLY A N 8
ATOM 10362 C CA . GLY A 1 72 ? 56.121 10.062 -4.225 1.00 0.00 72 GLY A CA 8
ATOM 10363 C C . GLY A 1 72 ? 55.011 10.089 -3.200 1.00 0.00 72 GLY A C 8
ATOM 10364 O O . GLY A 1 72 ? 54.702 9.064 -2.587 1.00 0.00 72 GLY A O 8
ATOM 10368 N N . LEU A 1 73 ? 54.420 11.258 -3.008 1.00 0.00 73 LEU A N 8
ATOM 10369 C CA . LEU A 1 73 ? 53.343 11.429 -2.040 1.00 0.00 73 LEU A CA 8
ATOM 10370 C C . LEU A 1 73 ? 52.235 12.294 -2.646 1.00 0.00 73 LEU A C 8
ATOM 10371 O O . LEU A 1 73 ? 51.513 13.003 -1.943 1.00 0.00 73 LEU A O 8
ATOM 10387 N N . ALA A 1 74 ? 52.080 12.191 -3.961 1.00 0.00 74 ALA A N 8
ATOM 10388 C CA . ALA A 1 74 ? 51.170 13.059 -4.699 1.00 0.00 74 ALA A CA 8
ATOM 10389 C C . ALA A 1 74 ? 49.727 12.564 -4.646 1.00 0.00 74 ALA A C 8
ATOM 10390 O O . ALA A 1 74 ? 48.836 13.165 -5.245 1.00 0.00 74 ALA A O 8
ATOM 10397 N N . TYR A 1 75 ? 49.492 11.480 -3.923 1.00 0.00 75 TYR A N 8
ATOM 10398 C CA . TYR A 1 75 ? 48.150 10.939 -3.793 1.00 0.00 75 TYR A CA 8
ATOM 10399 C C . TYR A 1 75 ? 47.356 11.748 -2.776 1.00 0.00 75 TYR A C 8
ATOM 10400 O O . TYR A 1 75 ? 46.157 11.983 -2.950 1.00 0.00 75 TYR A O 8
ATOM 10418 N N . VAL A 1 76 ? 48.032 12.190 -1.726 1.00 0.00 76 VAL A N 8
ATOM 10419 C CA . VAL A 1 76 ? 47.371 12.919 -0.663 1.00 0.00 76 VAL A CA 8
ATOM 10420 C C . VAL A 1 76 ? 47.537 14.434 -0.832 1.00 0.00 76 VAL A C 8
ATOM 10421 O O . VAL A 1 76 ? 46.536 15.155 -0.893 1.00 0.00 76 VAL A O 8
ATOM 10434 N N . LEU A 1 77 ? 48.791 14.895 -0.947 1.00 0.00 77 LEU A N 8
ATOM 10435 C CA . LEU A 1 77 ? 49.118 16.325 -1.044 1.00 0.00 77 LEU A CA 8
ATOM 10436 C C . LEU A 1 77 ? 48.270 17.161 -0.086 1.00 0.00 77 LEU A C 8
ATOM 10437 O O . LEU A 1 77 ? 48.445 17.098 1.134 1.00 0.00 77 LEU A O 8
ATOM 10453 N N . GLU A 1 78 ? 47.340 17.926 -0.643 1.00 0.00 78 GLU A N 8
ATOM 10454 C CA . GLU A 1 78 ? 46.398 18.694 0.150 1.00 0.00 78 GLU A CA 8
ATOM 10455 C C . GLU A 1 78 ? 45.220 19.115 -0.724 1.00 0.00 78 GLU A C 8
ATOM 10456 O O . GLU A 1 78 ? 45.302 20.083 -1.482 1.00 0.00 78 GLU A O 8
ATOM 10468 N N . HIS A 1 79 ? 44.142 18.349 -0.643 1.00 0.00 79 HIS A N 8
ATOM 10469 C CA . HIS A 1 79 ? 42.954 18.596 -1.455 1.00 0.00 79 HIS A CA 8
ATOM 10470 C C . HIS A 1 79 ? 41.955 19.462 -0.698 1.00 0.00 79 HIS A C 8
ATOM 10471 O O . HIS A 1 79 ? 41.730 20.621 -1.045 1.00 0.00 79 HIS A O 8
ATOM 10486 N N . HIS A 1 80 ? 41.360 18.892 0.336 1.00 0.00 80 HIS A N 8
ATOM 10487 C CA . HIS A 1 80 ? 40.436 19.623 1.184 1.00 0.00 80 HIS A CA 8
ATOM 10488 C C . HIS A 1 80 ? 41.104 19.921 2.512 1.00 0.00 80 HIS A C 8
ATOM 10489 O O . HIS A 1 80 ? 41.069 21.052 2.994 1.00 0.00 80 HIS A O 8
ATOM 10504 N N . HIS A 1 81 ? 41.724 18.890 3.090 1.00 0.00 81 HIS A N 8
ATOM 10505 C CA . HIS A 1 81 ? 42.490 19.028 4.326 1.00 0.00 81 HIS A CA 8
ATOM 10506 C C . HIS A 1 81 ? 41.581 19.474 5.474 1.00 0.00 81 HIS A C 8
ATOM 10507 O O . HIS A 1 81 ? 42.013 20.173 6.392 1.00 0.00 81 HIS A O 8
ATOM 10522 N N . HIS A 1 82 ? 40.329 19.032 5.437 1.00 0.00 82 HIS A N 8
ATOM 10523 C CA . HIS A 1 82 ? 39.356 19.431 6.444 1.00 0.00 82 HIS A CA 8
ATOM 10524 C C . HIS A 1 82 ? 39.486 18.552 7.682 1.00 0.00 82 HIS A C 8
ATOM 10525 O O . HIS A 1 82 ? 38.711 17.615 7.879 1.00 0.00 82 HIS A O 8
ATOM 10540 N N . HIS A 1 83 ? 40.497 18.838 8.487 1.00 0.00 83 HIS A N 8
ATOM 10541 C CA . HIS A 1 83 ? 40.740 18.099 9.719 1.00 0.00 83 HIS A CA 8
ATOM 10542 C C . HIS A 1 83 ? 41.480 18.958 10.727 1.00 0.00 83 HIS A C 8
ATOM 10543 O O . HIS A 1 83 ? 42.676 19.219 10.579 1.00 0.00 83 HIS A O 8
ATOM 10558 N N . HIS A 1 84 ? 40.754 19.422 11.731 1.00 0.00 84 HIS A N 8
ATOM 10559 C CA . HIS A 1 84 ? 41.341 20.199 12.811 1.00 0.00 84 HIS A CA 8
ATOM 10560 C C . HIS A 1 84 ? 40.789 19.719 14.147 1.00 0.00 84 HIS A C 8
ATOM 10561 O O . HIS A 1 84 ? 39.865 20.366 14.678 1.00 0.00 84 HIS A O 8
ATOM 10577 N N . MET A 1 1 ? 65.525 -1.732 -20.098 1.00 0.00 1 MET A N 9
ATOM 10578 C CA . MET A 1 1 ? 66.355 -2.250 -21.209 1.00 0.00 1 MET A CA 9
ATOM 10579 C C . MET A 1 1 ? 67.117 -3.496 -20.769 1.00 0.00 1 MET A C 9
ATOM 10580 O O . MET A 1 1 ? 67.558 -3.588 -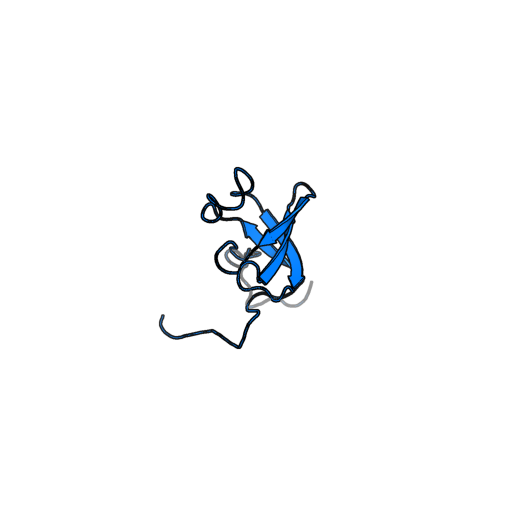19.622 1.00 0.00 1 MET A O 9
ATOM 10596 N N . ALA A 1 2 ? 67.260 -4.447 -21.681 1.00 0.00 2 ALA A N 9
ATOM 10597 C CA . ALA A 1 2 ? 67.979 -5.682 -21.405 1.00 0.00 2 ALA A CA 9
ATOM 10598 C C . ALA A 1 2 ? 68.438 -6.324 -22.708 1.00 0.00 2 ALA A C 9
ATOM 10599 O O . ALA A 1 2 ? 67.654 -6.978 -23.400 1.00 0.00 2 ALA A O 9
ATOM 10606 N N . GLY A 1 3 ? 69.698 -6.110 -23.054 1.00 0.00 3 GLY A N 9
ATOM 10607 C CA . GLY A 1 3 ? 70.232 -6.669 -24.281 1.00 0.00 3 GLY A CA 9
ATOM 10608 C C . GLY A 1 3 ? 71.170 -7.830 -24.028 1.00 0.00 3 GLY A C 9
ATOM 10609 O O . GLY A 1 3 ? 71.071 -8.871 -24.679 1.00 0.00 3 GLY A O 9
ATOM 10613 N N . ASP A 1 4 ? 72.097 -7.648 -23.097 1.00 0.00 4 ASP A N 9
ATOM 10614 C CA . ASP A 1 4 ? 73.025 -8.709 -22.733 1.00 0.00 4 ASP A CA 9
ATOM 10615 C C . ASP A 1 4 ? 72.321 -9.728 -21.841 1.00 0.00 4 ASP A C 9
ATOM 10616 O O . ASP A 1 4 ? 71.564 -9.350 -20.945 1.00 0.00 4 ASP A O 9
ATOM 10625 N N . PRO A 1 5 ? 72.531 -11.028 -22.098 1.00 0.00 5 PRO A N 9
ATOM 10626 C CA . PRO A 1 5 ? 71.876 -12.101 -21.344 1.00 0.00 5 PRO A CA 9
ATOM 10627 C C . PRO A 1 5 ? 72.302 -12.151 -19.874 1.00 0.00 5 PRO A C 9
ATOM 10628 O O . PRO A 1 5 ? 73.234 -12.872 -19.513 1.00 0.00 5 PRO A O 9
ATOM 10639 N N . LEU A 1 6 ? 71.635 -11.360 -19.039 1.00 0.00 6 LEU A N 9
ATOM 10640 C CA . LEU A 1 6 ? 71.844 -11.392 -17.596 1.00 0.00 6 LEU A CA 9
ATOM 10641 C C . LEU A 1 6 ? 70.499 -11.294 -16.876 1.00 0.00 6 LEU A C 9
ATOM 10642 O O . LEU A 1 6 ? 70.112 -10.226 -16.402 1.00 0.00 6 LEU A O 9
ATOM 10658 N N . PRO A 1 7 ? 69.756 -12.409 -16.806 1.00 0.00 7 PRO A N 9
ATOM 10659 C CA . PRO A 1 7 ? 68.413 -12.435 -16.235 1.00 0.00 7 PRO A CA 9
ATOM 10660 C C . PRO A 1 7 ? 68.410 -12.721 -14.733 1.00 0.00 7 PRO A C 9
ATOM 10661 O O . PRO A 1 7 ? 67.635 -13.548 -14.249 1.00 0.00 7 PRO A O 9
ATOM 10672 N N . LYS A 1 8 ? 69.262 -12.025 -13.994 1.00 0.00 8 LYS A N 9
ATOM 10673 C CA . LYS A 1 8 ? 69.367 -12.238 -12.558 1.00 0.00 8 LYS A CA 9
ATOM 10674 C C . LYS A 1 8 ? 69.282 -10.914 -11.803 1.00 0.00 8 LYS A C 9
ATOM 10675 O O . LYS A 1 8 ? 70.192 -10.083 -11.874 1.00 0.00 8 LYS A O 9
ATOM 10694 N N . TYR A 1 9 ? 68.182 -10.724 -11.085 1.00 0.00 9 TYR A N 9
ATOM 10695 C CA . TYR A 1 9 ? 67.968 -9.503 -10.324 1.00 0.00 9 TYR A CA 9
ATOM 10696 C C . TYR A 1 9 ? 67.592 -9.834 -8.883 1.00 0.00 9 TYR A C 9
ATOM 10697 O O . TYR A 1 9 ? 67.277 -10.980 -8.563 1.00 0.00 9 TYR A O 9
ATOM 10715 N N . TRP A 1 10 ? 67.634 -8.827 -8.022 1.00 0.00 10 TRP A N 9
ATOM 10716 C CA . TRP A 1 10 ? 67.310 -8.996 -6.610 1.00 0.00 10 TRP A CA 9
ATOM 10717 C C . TRP A 1 10 ? 65.929 -8.426 -6.314 1.00 0.00 10 TRP A C 9
ATOM 10718 O O . TRP A 1 10 ? 65.320 -7.805 -7.181 1.00 0.00 10 TRP A O 9
ATOM 10739 N N . SER A 1 11 ? 65.457 -8.613 -5.085 1.00 0.00 11 SER A N 9
ATOM 10740 C CA . SER A 1 11 ? 64.149 -8.108 -4.676 1.00 0.00 11 SER A CA 9
ATOM 10741 C C . SER A 1 11 ? 64.077 -6.592 -4.856 1.00 0.00 11 SER A C 9
ATOM 10742 O O . SER A 1 11 ? 63.050 -6.049 -5.264 1.00 0.00 11 SER A O 9
ATOM 10750 N N . TYR A 1 12 ? 65.175 -5.913 -4.554 1.00 0.00 12 TYR A N 9
ATOM 10751 C CA . TYR A 1 12 ? 65.257 -4.476 -4.756 1.00 0.00 12 TYR A CA 9
ATOM 10752 C C . TYR A 1 12 ? 66.315 -4.148 -5.808 1.00 0.00 12 TYR A C 9
ATOM 10753 O O . TYR A 1 12 ? 67.394 -4.748 -5.817 1.00 0.00 12 TYR A O 9
ATOM 10771 N N . PRO A 1 13 ? 66.019 -3.203 -6.718 1.00 0.00 13 PRO A N 9
ATOM 10772 C CA . PRO A 1 13 ? 66.920 -2.847 -7.817 1.00 0.00 13 PRO A CA 9
ATOM 10773 C C . PRO A 1 13 ? 68.120 -2.019 -7.358 1.00 0.00 13 PRO A C 9
ATOM 10774 O O . PRO A 1 13 ? 68.233 -1.651 -6.187 1.00 0.00 13 PRO A O 9
ATOM 10785 N N . VAL A 1 14 ? 69.016 -1.732 -8.294 1.00 0.00 14 VAL A N 9
ATOM 10786 C CA . VAL A 1 14 ? 70.191 -0.925 -8.011 1.00 0.00 14 VAL A CA 9
ATOM 10787 C C . VAL A 1 14 ? 69.847 0.554 -8.142 1.00 0.00 14 VAL A C 9
ATOM 10788 O O . VAL A 1 14 ? 69.205 0.969 -9.111 1.00 0.00 14 VAL A O 9
ATOM 10801 N N . GLY A 1 15 ? 70.263 1.344 -7.166 1.00 0.00 15 GLY A N 9
ATOM 10802 C CA . GLY A 1 15 ? 69.980 2.761 -7.193 1.00 0.00 15 GLY A CA 9
ATOM 10803 C C . GLY A 1 15 ? 68.787 3.123 -6.336 1.00 0.00 15 GLY A C 9
ATOM 10804 O O . GLY A 1 15 ? 68.305 4.255 -6.374 1.00 0.00 15 GLY A O 9
ATOM 10808 N N . LEU A 1 16 ? 68.309 2.163 -5.560 1.00 0.00 16 LEU A N 9
ATOM 10809 C CA . LEU A 1 16 ? 67.176 2.394 -4.683 1.00 0.00 16 LEU A CA 9
ATOM 10810 C C . LEU A 1 16 ? 67.645 2.947 -3.345 1.00 0.00 16 LEU A C 9
ATOM 10811 O O . LEU A 1 16 ? 68.601 2.441 -2.755 1.00 0.00 16 LEU A O 9
ATOM 10827 N N . ALA A 1 17 ? 66.976 3.990 -2.877 1.00 0.00 17 ALA A N 9
ATOM 10828 C CA . ALA A 1 17 ? 67.307 4.597 -1.598 1.00 0.00 17 ALA A CA 9
ATOM 10829 C C . ALA A 1 17 ? 66.629 3.843 -0.465 1.00 0.00 17 ALA A C 9
ATOM 10830 O O . ALA A 1 17 ? 65.432 3.553 -0.529 1.00 0.00 17 ALA A O 9
ATOM 10837 N N . VAL A 1 18 ? 67.393 3.524 0.566 1.00 0.00 18 VAL A N 9
ATOM 10838 C CA . VAL A 1 18 ? 66.884 2.765 1.699 1.00 0.00 18 VAL A CA 9
ATOM 10839 C C . VAL A 1 18 ? 67.454 3.310 3.002 1.00 0.00 18 VAL A C 9
ATOM 10840 O O . VAL A 1 18 ? 68.578 3.808 3.033 1.00 0.00 18 VAL A O 9
ATOM 10853 N N . GLU A 1 19 ? 66.676 3.241 4.065 1.00 0.00 19 GLU A N 9
ATOM 10854 C CA . GLU A 1 19 ? 67.183 3.577 5.382 1.00 0.00 19 GLU A CA 9
ATOM 10855 C C . GLU A 1 19 ? 67.454 2.308 6.166 1.00 0.00 19 GLU A C 9
ATOM 10856 O O . GLU A 1 19 ? 66.732 1.316 6.028 1.00 0.00 19 GLU A O 9
ATOM 10868 N N . ILE A 1 20 ? 68.504 2.335 6.966 1.00 0.00 20 ILE A N 9
ATOM 10869 C CA . ILE A 1 20 ? 68.880 1.185 7.769 1.00 0.00 20 ILE A CA 9
ATOM 10870 C C . ILE A 1 20 ? 68.047 1.143 9.039 1.00 0.00 20 ILE A C 9
ATOM 10871 O O . ILE A 1 20 ? 67.980 2.119 9.782 1.00 0.00 20 ILE A O 9
ATOM 10887 N N . ASN A 1 21 ? 67.435 0.002 9.296 1.00 0.00 21 ASN A N 9
ATOM 10888 C CA . ASN A 1 21 ? 66.616 -0.178 10.459 1.00 0.00 21 ASN A CA 9
ATOM 10889 C C . ASN A 1 21 ? 67.022 -1.495 11.061 1.00 0.00 21 ASN A C 9
ATOM 10890 O O . ASN A 1 21 ? 66.278 -2.133 11.807 1.00 0.00 21 ASN A O 9
ATOM 10901 N N . ASN A 1 22 ? 68.259 -1.863 10.714 1.00 0.00 22 ASN A N 9
ATOM 10902 C CA . ASN A 1 22 ? 68.933 -3.017 11.275 1.00 0.00 22 ASN A CA 9
ATOM 10903 C C . ASN A 1 22 ? 69.093 -2.814 12.759 1.00 0.00 22 ASN A C 9
ATOM 10904 O O . ASN A 1 22 ? 70.047 -2.190 13.223 1.00 0.00 22 ASN A O 9
ATOM 10915 N N . ASN A 1 23 ? 68.058 -3.242 13.454 1.00 0.00 23 ASN A N 9
ATOM 10916 C CA . ASN A 1 23 ? 67.999 -3.244 14.922 1.00 0.00 23 ASN A CA 9
ATOM 10917 C C . ASN A 1 23 ? 67.486 -1.893 15.408 1.00 0.00 23 ASN A C 9
ATOM 10918 O O . ASN A 1 23 ? 67.856 -1.417 16.479 1.00 0.00 23 ASN A O 9
ATOM 10929 N N . ALA A 1 24 ? 66.631 -1.273 14.595 1.00 0.00 24 ALA A N 9
ATOM 10930 C CA . ALA A 1 24 ? 65.928 -0.054 14.998 1.00 0.00 24 ALA A CA 9
ATOM 10931 C C . ALA A 1 24 ? 65.130 -0.268 16.280 1.00 0.00 24 ALA A C 9
ATOM 10932 O O . ALA A 1 24 ? 64.015 -0.796 16.265 1.00 0.00 24 ALA A O 9
ATOM 10939 N N . ARG A 1 25 ? 65.739 0.125 17.387 1.00 0.00 25 ARG A N 9
ATOM 10940 C CA . ARG A 1 25 ? 65.131 0.020 18.701 1.00 0.00 25 ARG A CA 9
ATOM 10941 C C . ARG A 1 25 ? 64.254 1.236 18.992 1.00 0.00 25 ARG A C 9
ATOM 10942 O O . ARG A 1 25 ? 64.750 2.263 19.447 1.00 0.00 25 ARG A O 9
ATOM 10963 N N . TYR A 1 26 ? 62.960 1.112 18.686 1.00 0.00 26 TYR A N 9
ATOM 10964 C CA . TYR A 1 26 ? 61.958 2.150 18.965 1.00 0.00 26 TYR A CA 9
ATOM 10965 C C . TYR A 1 26 ? 62.296 3.475 18.275 1.00 0.00 26 TYR A C 9
ATOM 10966 O O . TYR A 1 26 ? 61.816 3.759 17.176 1.00 0.00 26 TYR A O 9
ATOM 10984 N N . GLY A 1 27 ? 63.123 4.273 18.925 1.00 0.00 27 GLY A N 9
ATOM 10985 C CA . GLY A 1 27 ? 63.535 5.548 18.378 1.00 0.00 27 GLY A CA 9
ATOM 10986 C C . GLY A 1 27 ? 64.969 5.850 18.742 1.00 0.00 27 GLY A C 9
ATOM 10987 O O . GLY A 1 27 ? 65.383 7.006 18.781 1.00 0.00 27 GLY A O 9
ATOM 10991 N N . CYS A 1 28 ? 65.725 4.791 18.993 1.00 0.00 28 CYS A N 9
ATOM 10992 C CA . CYS A 1 28 ? 67.105 4.893 19.433 1.00 0.00 28 CYS A CA 9
ATOM 10993 C C . CYS A 1 28 ? 67.751 3.518 19.382 1.00 0.00 28 CYS A C 9
ATOM 10994 O O . CYS A 1 28 ? 67.926 2.846 20.403 1.00 0.00 28 CYS A O 9
ATOM 11002 N N . PRO A 1 29 ? 68.091 3.079 18.170 1.00 0.00 29 PRO A N 9
ATOM 11003 C CA . PRO A 1 29 ? 68.634 1.752 17.915 1.00 0.00 29 PRO A CA 9
ATOM 11004 C C . PRO A 1 29 ? 70.121 1.692 18.243 1.00 0.00 29 PRO A C 9
ATOM 11005 O O . PRO A 1 29 ? 70.599 2.369 19.155 1.00 0.00 29 PRO A O 9
ATOM 11016 N N . HIS A 1 30 ? 70.857 0.895 17.480 1.00 0.00 30 HIS A N 9
ATOM 11017 C CA . HIS A 1 30 ? 72.315 0.884 17.556 1.00 0.00 30 HIS A CA 9
ATOM 11018 C C . HIS A 1 30 ? 72.855 2.091 16.782 1.00 0.00 30 HIS A C 9
ATOM 11019 O O . HIS A 1 30 ? 73.789 1.971 15.993 1.00 0.00 30 HIS A O 9
ATOM 11034 N N . HIS A 1 31 ? 72.241 3.254 17.019 1.00 0.00 31 HIS A N 9
ATOM 11035 C CA . HIS A 1 31 ? 72.556 4.483 16.287 1.00 0.00 31 HIS A CA 9
ATOM 11036 C C . HIS A 1 31 ? 72.282 4.341 14.795 1.00 0.00 31 HIS A C 9
ATOM 11037 O O . HIS A 1 31 ? 72.802 5.109 13.987 1.00 0.00 31 HIS A O 9
ATOM 11052 N N . VAL A 1 32 ? 71.452 3.370 14.427 1.00 0.00 32 VAL A N 9
ATOM 11053 C CA . VAL A 1 32 ? 71.032 3.236 13.042 1.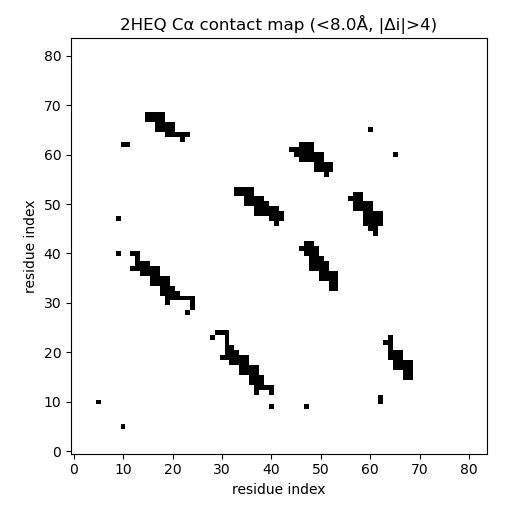00 0.00 32 VAL A CA 9
ATOM 11054 C C . VAL A 1 32 ? 69.807 4.110 12.790 1.00 0.00 32 VAL A C 9
ATOM 11055 O O . VAL A 1 32 ? 69.489 4.987 13.595 1.00 0.00 32 VAL A O 9
ATOM 11068 N N . GLY A 1 33 ? 69.114 3.869 11.692 1.00 0.00 33 GLY A N 9
ATOM 11069 C CA . GLY A 1 33 ? 68.108 4.808 11.247 1.00 0.00 33 GLY A CA 9
ATOM 11070 C C . GLY A 1 33 ? 68.751 5.826 10.342 1.00 0.00 33 GLY A C 9
ATOM 11071 O O . GLY A 1 33 ? 68.341 6.985 10.271 1.00 0.00 33 GLY A O 9
ATOM 11075 N N . ARG A 1 34 ? 69.792 5.364 9.669 1.00 0.00 34 ARG A N 9
ATOM 11076 C CA . ARG A 1 34 ? 70.615 6.197 8.818 1.00 0.00 34 ARG A CA 9
ATOM 11077 C C . ARG A 1 34 ? 70.203 5.980 7.371 1.00 0.00 34 ARG A C 9
ATOM 11078 O O . ARG A 1 34 ? 69.646 4.933 7.036 1.00 0.00 34 ARG A O 9
ATOM 11099 N N . LYS A 1 35 ? 70.467 6.951 6.514 1.00 0.00 35 LYS A N 9
ATOM 11100 C CA . LYS A 1 35 ? 69.996 6.882 5.139 1.00 0.00 35 LYS A CA 9
ATOM 11101 C C . LYS A 1 35 ? 71.096 6.365 4.224 1.00 0.00 35 LYS A C 9
ATOM 11102 O O . LYS A 1 35 ? 72.276 6.636 4.448 1.00 0.00 35 LYS A O 9
ATOM 11121 N N . GLY A 1 36 ? 70.707 5.609 3.211 1.00 0.00 36 GLY A N 9
ATOM 11122 C CA . GLY A 1 36 ? 71.665 5.088 2.266 1.00 0.00 36 GLY A CA 9
ATOM 11123 C C . GLY A 1 36 ? 71.017 4.696 0.957 1.00 0.00 36 GLY A C 9
ATOM 11124 O O . GLY A 1 36 ? 69.837 4.978 0.728 1.00 0.00 36 GLY A O 9
ATOM 11128 N N . LYS A 1 37 ? 71.784 4.054 0.094 1.00 0.00 37 LYS A N 9
ATOM 11129 C CA . LYS A 1 37 ? 71.278 3.604 -1.191 1.00 0.00 37 LYS A CA 9
ATOM 11130 C C . LYS A 1 37 ? 71.958 2.305 -1.608 1.00 0.00 37 LYS A C 9
ATOM 11131 O O . LYS A 1 37 ? 73.155 2.120 -1.390 1.00 0.00 37 LYS A O 9
ATOM 11150 N N . ILE A 1 38 ? 71.179 1.406 -2.189 1.00 0.00 38 ILE A N 9
ATOM 11151 C CA . ILE A 1 38 ? 71.695 0.134 -2.679 1.00 0.00 38 ILE A CA 9
ATOM 11152 C C . ILE A 1 38 ? 72.445 0.339 -3.988 1.00 0.00 38 ILE A C 9
ATOM 11153 O O . ILE A 1 38 ? 71.848 0.713 -5.001 1.00 0.00 38 ILE A O 9
ATOM 11169 N N . ILE A 1 39 ? 73.748 0.097 -3.967 1.00 0.00 39 ILE A N 9
ATOM 11170 C CA . ILE A 1 39 ? 74.580 0.326 -5.141 1.00 0.00 39 ILE A CA 9
ATOM 11171 C C . ILE A 1 39 ? 75.025 -0.985 -5.778 1.00 0.00 39 ILE A C 9
ATOM 11172 O O . ILE A 1 39 ? 75.533 -0.994 -6.900 1.00 0.00 39 ILE A O 9
ATOM 11188 N N . GLU A 1 40 ? 74.838 -2.093 -5.074 1.00 0.00 40 GLU A N 9
ATOM 11189 C CA . GLU A 1 40 ? 75.257 -3.385 -5.594 1.00 0.00 40 GLU A CA 9
ATOM 11190 C C . GLU A 1 40 ? 74.436 -4.517 -4.988 1.00 0.00 40 GLU A C 9
ATOM 11191 O O . GLU A 1 40 ? 73.895 -4.388 -3.887 1.00 0.00 40 GLU A O 9
ATOM 11203 N N . HIS A 1 41 ? 74.340 -5.617 -5.725 1.00 0.00 41 HIS A N 9
ATOM 11204 C CA . HIS A 1 41 ? 73.668 -6.817 -5.248 1.00 0.00 41 HIS A CA 9
ATOM 11205 C C . HIS A 1 41 ? 74.702 -7.825 -4.771 1.00 0.00 41 HIS A C 9
ATOM 11206 O O . HIS A 1 41 ? 75.734 -8.022 -5.416 1.00 0.00 41 HIS A O 9
ATOM 11221 N N . LEU A 1 42 ? 74.427 -8.454 -3.645 1.00 0.00 42 LEU A N 9
ATOM 11222 C CA . LEU A 1 42 ? 75.364 -9.383 -3.039 1.00 0.00 42 LEU A CA 9
ATOM 11223 C C . LEU A 1 42 ? 74.704 -10.719 -2.748 1.00 0.00 42 LEU A C 9
ATOM 11224 O O . LEU A 1 42 ? 73.500 -10.797 -2.507 1.00 0.00 42 LEU A O 9
ATOM 11240 N N . HIS A 1 43 ? 75.510 -11.765 -2.767 1.00 0.00 43 HIS A N 9
ATOM 11241 C CA . HIS A 1 43 ? 75.074 -13.077 -2.327 1.00 0.00 43 HIS A CA 9
ATOM 11242 C C . HIS A 1 43 ? 76.028 -13.584 -1.251 1.00 0.00 43 HIS A C 9
ATOM 11243 O O . HIS A 1 43 ? 76.811 -14.502 -1.469 1.00 0.00 43 HIS A O 9
ATOM 11258 N N . SER A 1 44 ? 75.973 -12.942 -0.090 1.00 0.00 44 SER A N 9
ATOM 11259 C CA . SER A 1 44 ? 76.895 -13.242 0.998 1.00 0.00 44 SER A CA 9
ATOM 11260 C C . SER A 1 44 ? 76.210 -14.053 2.072 1.00 0.00 44 SER A C 9
ATOM 11261 O O . SER A 1 44 ? 76.731 -14.213 3.178 1.00 0.00 44 SER A O 9
ATOM 11269 N N . ALA A 1 45 ? 75.063 -14.589 1.696 1.00 0.00 45 ALA A N 9
ATOM 11270 C CA . ALA A 1 45 ? 74.165 -15.336 2.584 1.00 0.00 45 ALA A CA 9
ATOM 11271 C C . ALA A 1 45 ? 73.598 -14.444 3.687 1.00 0.00 45 ALA A C 9
ATOM 11272 O O . ALA A 1 45 ? 72.405 -14.488 3.992 1.00 0.00 45 ALA A O 9
ATOM 11279 N N . THR A 1 46 ? 74.456 -13.621 4.252 1.00 0.00 46 THR A N 9
ATOM 11280 C CA . THR A 1 46 ? 74.101 -12.783 5.380 1.00 0.00 46 THR A CA 9
ATOM 11281 C C . THR A 1 46 ? 73.621 -11.410 4.920 1.00 0.00 46 THR A C 9
ATOM 11282 O O . THR A 1 46 ? 72.758 -10.800 5.551 1.00 0.00 46 THR A O 9
ATOM 11293 N N . TYR A 1 47 ? 74.186 -10.930 3.820 1.00 0.00 47 TYR A N 9
ATOM 11294 C CA . TYR A 1 47 ? 73.806 -9.641 3.268 1.00 0.00 47 TYR A CA 9
ATOM 11295 C C . TYR A 1 47 ? 73.447 -9.797 1.800 1.00 0.00 47 TYR A C 9
ATOM 11296 O O . TYR A 1 47 ? 74.101 -10.554 1.075 1.00 0.00 47 TYR A O 9
ATOM 11314 N N . ASP A 1 48 ? 72.411 -9.090 1.368 1.00 0.00 48 ASP A N 9
ATOM 11315 C CA . ASP A 1 48 ? 71.921 -9.214 0.001 1.00 0.00 48 ASP A CA 9
ATOM 11316 C C . ASP A 1 48 ? 72.287 -7.985 -0.814 1.00 0.00 48 ASP A C 9
ATOM 11317 O O . ASP A 1 48 ? 72.234 -8.006 -2.041 1.00 0.00 48 ASP A O 9
ATOM 11326 N N . TYR A 1 49 ? 72.639 -6.902 -0.139 1.00 0.00 49 TYR A N 9
ATOM 11327 C CA . TYR A 1 49 ? 72.874 -5.639 -0.824 1.00 0.00 49 TYR A CA 9
ATOM 11328 C C . TYR A 1 49 ? 74.076 -4.904 -0.254 1.00 0.00 49 TYR A C 9
ATOM 11329 O O . TYR A 1 49 ? 74.418 -5.064 0.919 1.00 0.00 49 TYR A O 9
ATOM 11347 N N . ALA A 1 50 ? 74.707 -4.097 -1.094 1.00 0.00 50 ALA A N 9
ATOM 11348 C CA . ALA A 1 50 ? 75.767 -3.203 -0.658 1.00 0.00 50 ALA A CA 9
ATOM 11349 C C . ALA A 1 50 ? 75.218 -1.786 -0.609 1.00 0.00 50 ALA A C 9
ATOM 11350 O O . ALA A 1 50 ? 74.810 -1.237 -1.637 1.00 0.00 50 ALA A O 9
ATOM 11357 N N . VAL A 1 51 ? 75.182 -1.205 0.581 1.00 0.00 51 VAL A N 9
ATOM 11358 C CA . VAL A 1 51 ? 74.547 0.087 0.768 1.00 0.00 51 VAL A CA 9
ATOM 11359 C C . VAL A 1 51 ? 75.569 1.186 1.006 1.00 0.00 51 VAL A C 9
ATOM 11360 O O . VAL A 1 51 ? 76.469 1.052 1.839 1.00 0.00 51 VAL A O 9
ATOM 11373 N N . SER A 1 52 ? 75.437 2.259 0.240 1.00 0.00 52 SER A N 9
ATOM 11374 C CA . SER A 1 52 ? 76.234 3.450 0.442 1.00 0.00 52 SER A CA 9
ATOM 11375 C C . SER A 1 52 ? 75.460 4.424 1.320 1.00 0.00 52 SER A C 9
ATOM 11376 O O . SER A 1 52 ? 74.374 4.880 0.948 1.00 0.00 52 SER A O 9
ATOM 11384 N N . ASP A 1 53 ? 76.013 4.709 2.487 1.00 0.00 53 ASP A N 9
ATOM 11385 C CA . ASP A 1 53 ? 75.375 5.583 3.466 1.00 0.00 53 ASP A CA 9
ATOM 11386 C C . ASP A 1 53 ? 75.269 7.012 2.927 1.00 0.00 53 ASP A C 9
ATOM 11387 O O . ASP A 1 53 ? 75.803 7.323 1.860 1.00 0.00 53 ASP A O 9
ATOM 11396 N N . GLU A 1 54 ? 74.634 7.894 3.684 1.00 0.00 54 GLU A N 9
ATOM 11397 C CA . GLU A 1 54 ? 74.448 9.277 3.262 1.00 0.00 54 GLU A CA 9
ATOM 11398 C C . GLU A 1 54 ? 75.618 10.056 3.804 1.00 0.00 54 GLU A C 9
ATOM 11399 O O . GLU A 1 54 ? 75.881 11.206 3.447 1.00 0.00 54 GLU A O 9
ATOM 11411 N N . THR A 1 55 ? 76.297 9.380 4.701 1.00 0.00 55 THR A N 9
ATOM 11412 C CA . THR A 1 55 ? 77.526 9.831 5.275 1.00 0.00 55 THR A CA 9
ATOM 11413 C C . THR A 1 55 ? 78.701 9.460 4.367 1.00 0.00 55 THR A C 9
ATOM 11414 O O . THR A 1 55 ? 79.758 10.093 4.396 1.00 0.00 55 THR A O 9
ATOM 11425 N N . GLY A 1 56 ? 78.498 8.442 3.536 1.00 0.00 56 GLY A N 9
ATOM 11426 C CA . GLY A 1 56 ? 79.523 8.038 2.595 1.00 0.00 56 GLY A CA 9
ATOM 11427 C C . GLY A 1 56 ? 80.208 6.744 2.983 1.00 0.00 56 GLY A C 9
ATOM 11428 O O . GLY A 1 56 ? 81.238 6.389 2.413 1.00 0.00 56 GLY A O 9
ATOM 11432 N N . ASP A 1 57 ? 79.642 6.043 3.953 1.00 0.00 57 ASP A N 9
ATOM 11433 C CA . ASP A 1 57 ? 80.204 4.774 4.409 1.00 0.00 57 ASP A CA 9
ATOM 11434 C C . ASP A 1 57 ? 79.605 3.616 3.614 1.00 0.00 57 ASP A C 9
ATOM 11435 O O . ASP A 1 57 ? 78.414 3.619 3.316 1.00 0.00 57 ASP A O 9
ATOM 11444 N N . ILE A 1 58 ? 80.427 2.633 3.265 1.00 0.00 58 ILE A N 9
ATOM 11445 C CA . ILE A 1 58 ? 79.957 1.499 2.476 1.00 0.00 58 ILE A CA 9
ATOM 11446 C C . ILE A 1 58 ? 79.831 0.253 3.345 1.00 0.00 58 ILE A C 9
ATOM 11447 O O . ILE A 1 58 ? 80.833 -0.290 3.816 1.00 0.00 58 ILE A O 9
ATOM 11463 N N . THR A 1 59 ? 78.603 -0.204 3.544 1.00 0.00 59 THR A N 9
ATOM 11464 C CA . THR A 1 59 ? 78.355 -1.360 4.391 1.00 0.00 59 THR A CA 9
ATOM 11465 C C . THR A 1 59 ? 77.333 -2.294 3.746 1.00 0.00 59 THR A C 9
ATOM 11466 O O . THR A 1 59 ? 76.407 -1.848 3.067 1.00 0.00 59 THR A O 9
ATOM 11477 N N . TYR A 1 60 ? 77.527 -3.591 3.939 1.00 0.00 60 TYR A N 9
ATOM 11478 C CA . TYR A 1 60 ? 76.632 -4.592 3.377 1.00 0.00 60 TYR A CA 9
ATOM 11479 C C . TYR A 1 60 ? 75.440 -4.794 4.305 1.00 0.00 60 TYR A C 9
ATOM 11480 O O . TYR A 1 60 ? 75.602 -4.839 5.524 1.00 0.00 60 TYR A O 9
ATOM 11498 N N . PHE A 1 61 ? 74.247 -4.912 3.737 1.00 0.00 61 PHE A N 9
ATOM 11499 C CA . PHE A 1 61 ? 73.041 -5.062 4.540 1.00 0.00 61 PHE A CA 9
ATOM 11500 C C . PHE A 1 61 ? 72.105 -6.118 3.964 1.00 0.00 61 PHE A C 9
ATOM 11501 O O . PHE A 1 61 ? 72.314 -6.629 2.862 1.00 0.00 61 PHE A O 9
ATOM 11518 N N . LYS A 1 62 ? 71.071 -6.428 4.732 1.00 0.00 62 LYS A N 9
ATOM 11519 C CA . LYS A 1 62 ? 70.091 -7.440 4.374 1.00 0.00 62 LYS A CA 9
ATOM 11520 C C . LYS A 1 62 ? 68.723 -6.763 4.291 1.00 0.00 62 LYS A C 9
ATOM 11521 O O . LYS A 1 62 ? 68.386 -5.961 5.164 1.00 0.00 62 LYS A O 9
ATOM 11540 N N . GLU A 1 63 ? 67.938 -7.076 3.257 1.00 0.00 63 GLU A N 9
ATOM 11541 C CA . GLU A 1 63 ? 66.724 -6.299 2.953 1.00 0.00 63 GLU A CA 9
ATOM 11542 C C . GLU A 1 63 ? 65.637 -6.466 4.019 1.00 0.00 63 GLU A C 9
ATOM 11543 O O . GLU A 1 63 ? 64.603 -5.799 3.977 1.00 0.00 63 GLU A O 9
ATOM 11555 N N . HIS A 1 64 ? 65.881 -7.340 4.978 1.00 0.00 64 HIS A N 9
ATOM 11556 C CA . HIS A 1 64 ? 64.930 -7.588 6.049 1.00 0.00 64 HIS A CA 9
ATOM 11557 C C . HIS A 1 64 ? 65.032 -6.484 7.097 1.00 0.00 64 HIS A C 9
ATOM 11558 O O . HIS A 1 64 ? 64.066 -6.173 7.793 1.00 0.00 64 HIS A O 9
ATOM 11573 N N . GLU A 1 65 ? 66.217 -5.891 7.191 1.00 0.00 65 GLU A N 9
ATOM 11574 C CA . GLU A 1 65 ? 66.466 -4.788 8.110 1.00 0.00 65 GLU A CA 9
ATOM 11575 C C . GLU A 1 65 ? 66.689 -3.499 7.324 1.00 0.00 65 GLU A C 9
ATOM 11576 O O . GLU A 1 65 ? 67.329 -2.557 7.805 1.00 0.00 65 GLU A O 9
ATOM 11588 N N . LEU A 1 66 ? 66.154 -3.470 6.114 1.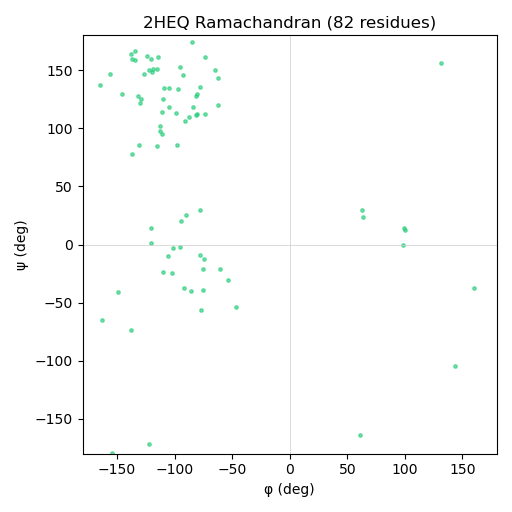00 0.00 66 LEU A N 9
ATOM 11589 C CA . LEU A 1 66 ? 66.242 -2.298 5.257 1.00 0.00 66 LEU A CA 9
ATOM 11590 C C . LEU A 1 66 ? 64.848 -1.815 4.894 1.00 0.00 66 LEU A C 9
ATOM 11591 O O . LEU A 1 66 ? 63.967 -2.615 4.581 1.00 0.00 66 LEU A O 9
ATOM 11607 N N . THR A 1 67 ? 64.647 -0.513 4.959 1.00 0.00 67 THR A N 9
ATOM 11608 C CA . THR A 1 67 ? 63.366 0.079 4.639 1.00 0.00 67 THR A CA 9
ATOM 11609 C C . THR A 1 67 ? 63.532 1.144 3.550 1.00 0.00 67 THR A C 9
ATOM 11610 O O . THR A 1 67 ? 64.117 2.202 3.783 1.00 0.00 67 THR A O 9
ATOM 11621 N N . PRO A 1 68 ? 63.042 0.849 2.332 1.00 0.00 68 PRO A N 9
ATOM 11622 C CA . PRO A 1 68 ? 63.202 1.732 1.167 1.00 0.00 68 PRO A CA 9
ATOM 11623 C C . PRO A 1 68 ? 62.493 3.071 1.324 1.00 0.00 68 PRO A C 9
ATOM 11624 O O . PRO A 1 68 ? 61.484 3.179 2.024 1.00 0.00 68 PRO A O 9
ATOM 11635 N N . LEU A 1 69 ? 63.027 4.085 0.659 1.00 0.00 69 LEU A N 9
ATOM 11636 C CA . LEU A 1 69 ? 62.479 5.429 0.725 1.00 0.00 69 LEU A CA 9
ATOM 11637 C C . LEU A 1 69 ? 61.685 5.775 -0.529 1.00 0.00 69 LEU A C 9
ATOM 11638 O O . LEU A 1 69 ? 62.228 5.812 -1.634 1.00 0.00 69 LEU A O 9
ATOM 11654 N N . LYS A 1 70 ? 60.397 6.018 -0.348 1.00 0.00 70 LYS A N 9
ATOM 11655 C CA . LYS A 1 70 ? 59.535 6.475 -1.430 1.00 0.00 70 LYS A CA 9
ATOM 11656 C C . LYS A 1 70 ? 58.879 7.795 -1.042 1.00 0.00 70 LYS A C 9
ATOM 11657 O O . LYS A 1 70 ? 57.679 7.998 -1.245 1.00 0.00 70 LYS A O 9
ATOM 11676 N N . GLY A 1 71 ? 59.683 8.687 -0.473 1.00 0.00 71 GLY A N 9
ATOM 11677 C CA . GLY A 1 71 ? 59.196 9.994 -0.075 1.00 0.00 71 GLY A CA 9
ATOM 11678 C C . GLY A 1 71 ? 58.972 10.910 -1.263 1.00 0.00 71 GLY A C 9
ATOM 11679 O O . GLY A 1 71 ? 59.905 11.560 -1.740 1.00 0.00 71 GLY A O 9
ATOM 11683 N N . GLY A 1 72 ? 57.737 10.951 -1.737 1.00 0.00 72 GLY A N 9
ATOM 11684 C CA . GLY A 1 72 ? 57.403 11.752 -2.898 1.00 0.00 72 GLY A CA 9
ATOM 11685 C C . GLY A 1 72 ? 56.475 11.004 -3.830 1.00 0.00 72 GLY A C 9
ATOM 11686 O O . GLY A 1 72 ? 56.711 10.929 -5.037 1.00 0.00 72 GLY A O 9
ATOM 11690 N N . LEU A 1 73 ? 55.411 10.457 -3.261 1.00 0.00 73 LEU A N 9
ATOM 11691 C CA . LEU A 1 73 ? 54.476 9.626 -4.003 1.00 0.00 73 LEU A CA 9
ATOM 11692 C C . LEU A 1 73 ? 53.315 10.482 -4.498 1.00 0.00 73 LEU A C 9
ATOM 11693 O O . LEU A 1 73 ? 53.029 10.528 -5.692 1.00 0.00 73 LEU A O 9
ATOM 11709 N N . ALA A 1 74 ? 52.671 11.180 -3.573 1.00 0.00 74 ALA A N 9
ATOM 11710 C CA . ALA A 1 74 ? 51.541 12.040 -3.909 1.00 0.00 74 ALA A CA 9
ATOM 11711 C C . ALA A 1 74 ? 51.987 13.492 -3.981 1.00 0.00 74 ALA A C 9
ATOM 11712 O O . ALA A 1 74 ? 51.173 14.415 -3.962 1.00 0.00 74 ALA A O 9
ATOM 11719 N N . TYR A 1 75 ? 53.290 13.681 -4.079 1.00 0.00 75 TYR A N 9
ATOM 11720 C CA . TYR A 1 75 ? 53.875 15.007 -4.127 1.00 0.00 75 TYR A CA 9
ATOM 11721 C C . TYR A 1 75 ? 55.168 14.951 -4.919 1.00 0.00 75 TYR A C 9
ATOM 11722 O O . TYR A 1 75 ? 56.202 14.517 -4.414 1.00 0.00 75 TYR A O 9
ATOM 11740 N N . VAL A 1 76 ? 55.090 15.348 -6.176 1.00 0.00 76 VAL A N 9
ATOM 11741 C CA . VAL A 1 76 ? 56.248 15.315 -7.052 1.00 0.00 76 VAL A CA 9
ATOM 11742 C C . VAL A 1 76 ? 57.185 16.480 -6.740 1.00 0.00 76 VAL A C 9
ATOM 11743 O O . VAL A 1 76 ? 56.773 17.644 -6.730 1.00 0.00 76 VAL A O 9
ATOM 11756 N N . LEU A 1 77 ? 58.436 16.156 -6.457 1.00 0.00 77 LEU A N 9
ATOM 11757 C CA . LEU A 1 77 ? 59.416 17.152 -6.067 1.00 0.00 77 LEU A CA 9
ATOM 11758 C C . LEU A 1 77 ? 60.818 16.662 -6.409 1.00 0.00 77 LEU A C 9
ATOM 11759 O O . LEU A 1 77 ? 61.052 15.453 -6.505 1.00 0.00 77 LEU A O 9
ATOM 11775 N N . GLU A 1 78 ? 61.735 17.600 -6.619 1.00 0.00 78 GLU A N 9
ATOM 11776 C CA . GLU A 1 78 ? 63.139 17.275 -6.836 1.00 0.00 78 GLU A CA 9
ATOM 11777 C C . GLU A 1 78 ? 63.681 16.463 -5.664 1.00 0.00 78 GLU A C 9
ATOM 11778 O O . GLU A 1 78 ? 63.293 16.676 -4.515 1.00 0.00 78 GLU A O 9
ATOM 11790 N N . HIS A 1 79 ? 64.560 15.519 -5.954 1.00 0.00 79 HIS A N 9
ATOM 11791 C CA . HIS A 1 79 ? 65.157 14.704 -4.906 1.00 0.00 79 HIS A CA 9
ATOM 11792 C C . HIS A 1 79 ? 66.662 14.910 -4.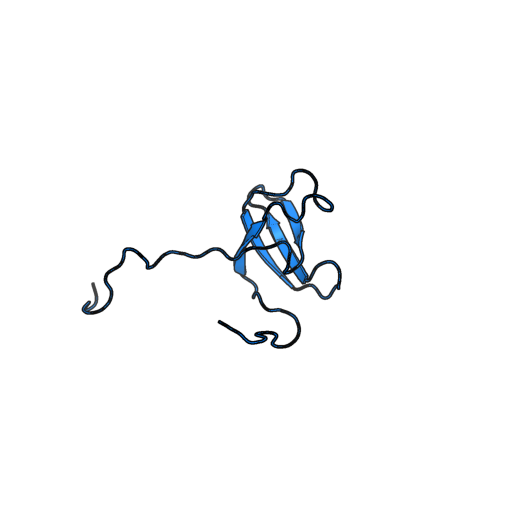884 1.00 0.00 79 HIS A C 9
ATOM 11793 O O . HIS A 1 79 ? 67.191 15.571 -3.995 1.00 0.00 79 HIS A O 9
ATOM 11808 N N . HIS A 1 80 ? 67.349 14.363 -5.876 1.00 0.00 80 HIS A N 9
ATOM 11809 C CA . HIS A 1 80 ? 68.784 14.553 -6.000 1.00 0.00 80 HIS A CA 9
ATOM 11810 C C . HIS A 1 80 ? 69.174 14.659 -7.466 1.00 0.00 80 HIS A C 9
ATOM 11811 O O . HIS A 1 80 ? 69.173 13.664 -8.191 1.00 0.00 80 HIS A O 9
ATOM 11826 N N . HIS A 1 81 ? 69.480 15.873 -7.893 1.00 0.00 81 HIS A N 9
ATOM 11827 C CA . HIS A 1 81 ? 69.924 16.122 -9.262 1.00 0.00 81 HIS A CA 9
ATOM 11828 C C . HIS A 1 81 ? 71.304 15.518 -9.495 1.00 0.00 81 HIS A C 9
ATOM 11829 O O . HIS A 1 81 ? 72.022 15.219 -8.537 1.00 0.00 81 HIS A O 9
ATOM 11844 N N . HIS A 1 82 ? 71.669 15.336 -10.760 1.00 0.00 82 HIS A N 9
ATOM 11845 C CA . HIS A 1 82 ? 72.976 14.784 -11.106 1.00 0.00 82 HIS A CA 9
ATOM 11846 C C . HIS A 1 82 ? 74.090 15.668 -10.567 1.00 0.00 82 HIS A C 9
ATOM 11847 O O . HIS A 1 82 ? 74.193 16.842 -10.923 1.00 0.00 82 HIS A O 9
ATOM 11862 N N . HIS A 1 83 ? 74.912 15.098 -9.700 1.00 0.00 83 HIS A N 9
ATOM 11863 C CA . HIS A 1 83 ? 76.015 15.827 -9.091 1.00 0.00 83 HIS A CA 9
ATOM 11864 C C . HIS A 1 83 ? 77.300 15.584 -9.890 1.00 0.00 83 HIS A C 9
ATOM 11865 O O . HIS A 1 83 ? 78.408 15.832 -9.417 1.00 0.00 83 HIS A O 9
ATOM 11880 N N . HIS A 1 84 ? 77.138 15.110 -11.116 1.00 0.00 84 HIS A N 9
ATOM 11881 C CA . HIS A 1 84 ? 78.270 14.792 -11.971 1.00 0.00 84 HIS A CA 9
ATOM 11882 C C . HIS A 1 84 ? 78.670 16.013 -12.795 1.00 0.00 84 HIS A C 9
ATOM 11883 O O . HIS A 1 84 ? 78.140 16.181 -13.911 1.00 0.00 84 HIS A O 9
ATOM 11899 N N . MET A 1 1 ? 49.706 -26.006 -0.331 1.00 0.00 1 MET A N 10
ATOM 11900 C CA . MET A 1 1 ? 50.721 -26.287 0.709 1.00 0.00 1 MET A CA 10
ATOM 11901 C C . MET A 1 1 ? 52.095 -25.846 0.226 1.00 0.00 1 MET A C 10
ATOM 11902 O O . MET A 1 1 ? 52.724 -24.970 0.815 1.00 0.00 1 MET A O 10
ATOM 11918 N N . ALA A 1 2 ? 52.547 -26.447 -0.863 1.00 0.00 2 ALA A N 10
ATOM 11919 C CA . ALA A 1 2 ? 53.838 -26.115 -1.437 1.00 0.00 2 ALA A CA 10
ATOM 11920 C C . ALA A 1 2 ? 53.665 -25.636 -2.871 1.00 0.00 2 ALA A C 10
ATOM 11921 O O . ALA A 1 2 ? 53.251 -26.400 -3.742 1.00 0.00 2 ALA A O 10
ATOM 11928 N N . GLY A 1 3 ? 53.969 -24.370 -3.104 1.00 0.00 3 GLY A N 10
ATOM 11929 C CA . GLY A 1 3 ? 53.835 -23.807 -4.432 1.00 0.00 3 GLY A CA 10
ATOM 11930 C C . GLY A 1 3 ? 54.534 -22.471 -4.558 1.00 0.00 3 GLY A C 10
ATOM 11931 O O . GLY A 1 3 ? 55.062 -22.134 -5.618 1.00 0.00 3 GLY A O 10
ATOM 11935 N N . ASP A 1 4 ? 54.550 -21.714 -3.470 1.00 0.00 4 ASP A N 10
ATOM 11936 C CA . ASP A 1 4 ? 55.168 -20.396 -3.466 1.00 0.00 4 ASP A CA 10
ATOM 11937 C C . ASP A 1 4 ? 56.218 -20.307 -2.366 1.00 0.00 4 ASP A C 10
ATOM 11938 O O . ASP A 1 4 ? 55.885 -20.274 -1.178 1.00 0.00 4 ASP A O 10
ATOM 11947 N N . PRO A 1 5 ? 57.503 -20.317 -2.746 1.00 0.00 5 PRO A N 10
ATOM 11948 C CA . PRO A 1 5 ? 58.611 -20.223 -1.807 1.00 0.00 5 PRO A CA 10
ATOM 11949 C C . PRO A 1 5 ? 59.061 -18.781 -1.581 1.00 0.00 5 PRO A C 10
ATOM 11950 O O . PRO A 1 5 ? 58.339 -17.836 -1.900 1.00 0.00 5 PRO A O 10
ATOM 11961 N N . LEU A 1 6 ? 60.253 -18.613 -1.031 1.00 0.00 6 LEU A N 10
ATOM 11962 C CA . LEU A 1 6 ? 60.816 -17.287 -0.830 1.00 0.00 6 LEU A CA 10
ATOM 11963 C C . LEU A 1 6 ? 61.640 -16.875 -2.047 1.00 0.00 6 LEU A C 10
ATOM 11964 O O . LEU A 1 6 ? 62.251 -17.723 -2.701 1.00 0.00 6 LEU A O 10
ATOM 11980 N N . PRO A 1 7 ? 61.646 -15.576 -2.385 1.00 0.00 7 PRO A N 10
ATOM 11981 C CA . PRO A 1 7 ? 62.431 -15.055 -3.506 1.00 0.00 7 PRO A CA 10
ATOM 11982 C C . PRO A 1 7 ? 63.927 -15.275 -3.308 1.00 0.00 7 PRO A C 10
ATOM 11983 O O . PRO A 1 7 ? 64.507 -14.831 -2.319 1.00 0.00 7 PRO A O 10
ATOM 11994 N N . LYS A 1 8 ? 64.542 -15.967 -4.254 1.00 0.00 8 LYS A N 10
ATOM 11995 C CA . LYS A 1 8 ? 65.965 -16.276 -4.181 1.00 0.00 8 LYS A CA 10
ATOM 11996 C C . LYS A 1 8 ? 66.774 -15.255 -4.969 1.00 0.00 8 LYS A C 10
ATOM 11997 O O . LYS A 1 8 ? 67.946 -15.470 -5.274 1.00 0.00 8 LYS A O 10
ATOM 12016 N N . TYR A 1 9 ? 66.139 -14.141 -5.297 1.00 0.00 9 TYR A N 10
ATOM 12017 C CA . TYR A 1 9 ? 66.778 -13.091 -6.069 1.00 0.00 9 TYR A CA 10
ATOM 12018 C C . TYR A 1 9 ? 66.585 -11.740 -5.404 1.00 0.00 9 TYR A C 10
ATOM 12019 O O . TYR A 1 9 ? 65.590 -11.515 -4.714 1.00 0.00 9 TYR A O 10
ATOM 12037 N N . TRP A 1 10 ? 67.546 -10.854 -5.619 1.00 0.00 10 TRP A N 10
ATOM 12038 C CA . TRP A 1 10 ? 67.504 -9.510 -5.065 1.00 0.00 10 TRP A CA 10
ATOM 12039 C C . TRP A 1 10 ? 66.279 -8.761 -5.570 1.00 0.00 10 TRP A C 10
ATOM 12040 O O . TRP A 1 10 ? 66.076 -8.623 -6.781 1.00 0.00 10 TRP A O 10
ATOM 12061 N N . SER A 1 11 ? 65.468 -8.288 -4.640 1.00 0.00 11 SER A N 10
ATOM 12062 C CA . SER A 1 11 ? 64.225 -7.621 -4.980 1.00 0.00 11 SER A CA 10
ATOM 12063 C C . SER A 1 11 ? 64.411 -6.104 -5.030 1.00 0.00 11 SER A C 10
ATOM 12064 O O . SER A 1 11 ? 63.611 -5.389 -5.634 1.00 0.00 11 SER A O 10
ATOM 12072 N N . TYR A 1 12 ? 65.473 -5.616 -4.399 1.00 0.00 12 TYR A N 10
ATOM 12073 C CA . TYR A 1 12 ? 65.774 -4.189 -4.412 1.00 0.00 12 TYR A CA 10
ATOM 12074 C C . TYR A 1 12 ? 66.721 -3.853 -5.561 1.00 0.00 12 TYR A C 10
ATOM 12075 O O . TYR A 1 12 ? 67.830 -4.386 -5.637 1.00 0.00 12 TYR A O 10
ATOM 12093 N N . PRO A 1 13 ? 66.293 -2.969 -6.477 1.00 0.00 13 PRO A N 10
ATOM 12094 C CA . PRO A 1 13 ? 67.103 -2.551 -7.624 1.00 0.00 13 PRO A CA 10
ATOM 12095 C C . PRO A 1 13 ? 68.262 -1.640 -7.218 1.00 0.00 13 PRO A C 10
ATOM 12096 O O . PRO A 1 13 ? 68.296 -1.112 -6.102 1.00 0.00 13 PRO A O 10
ATOM 12107 N N . VAL A 1 14 ? 69.208 -1.465 -8.132 1.00 0.00 14 VAL A N 10
ATOM 12108 C CA . VAL A 1 14 ? 70.374 -0.628 -7.881 1.00 0.00 14 VAL A CA 10
ATOM 12109 C C . VAL A 1 14 ? 70.007 0.841 -8.039 1.00 0.00 14 VAL A C 10
ATOM 12110 O O . VAL A 1 14 ? 69.583 1.274 -9.114 1.00 0.00 14 VAL A O 10
ATOM 12123 N N . GLY A 1 15 ? 70.165 1.599 -6.970 1.00 0.00 15 GLY A N 10
ATOM 12124 C CA . GLY A 1 15 ? 69.813 2.999 -6.996 1.00 0.00 15 GLY A CA 10
ATOM 12125 C C . GLY A 1 15 ? 68.688 3.321 -6.040 1.00 0.00 15 GLY A C 10
ATOM 12126 O O . GLY A 1 15 ? 68.344 4.483 -5.848 1.00 0.00 15 GLY A O 10
ATOM 12130 N N . LEU A 1 16 ? 68.117 2.293 -5.432 1.00 0.00 16 LEU A N 10
ATOM 12131 C CA . LEU A 1 16 ? 67.035 2.490 -4.483 1.00 0.00 16 LEU A CA 10
ATOM 12132 C C . LEU A 1 16 ? 67.586 2.954 -3.140 1.00 0.00 16 LEU A C 10
ATOM 12133 O O . LEU A 1 16 ? 68.491 2.329 -2.578 1.00 0.00 16 LEU A O 10
ATOM 12149 N N . ALA A 1 17 ? 67.058 4.064 -2.648 1.00 0.00 17 ALA A N 10
ATOM 12150 C CA . ALA A 1 17 ? 67.470 4.600 -1.362 1.00 0.00 17 ALA A CA 10
ATOM 12151 C C . ALA A 1 17 ? 66.737 3.894 -0.229 1.00 0.00 17 ALA A C 10
ATOM 12152 O O . ALA A 1 17 ? 65.504 3.914 -0.156 1.00 0.00 17 ALA A O 10
ATOM 12159 N N . VAL A 1 18 ? 67.502 3.268 0.650 1.00 0.00 18 VAL A N 10
ATOM 12160 C CA . VAL A 1 18 ? 66.943 2.529 1.768 1.00 0.00 18 VAL A CA 10
ATOM 12161 C C . VAL A 1 18 ? 67.639 2.929 3.063 1.00 0.00 18 VAL A C 10
ATOM 12162 O O . VAL A 1 18 ? 68.842 3.195 3.079 1.00 0.00 18 VAL A O 10
ATOM 12175 N N . GLU A 1 19 ? 66.881 2.998 4.138 1.00 0.00 19 GLU A N 10
ATOM 12176 C CA . GLU A 1 19 ? 67.437 3.347 5.432 1.00 0.00 19 GLU A CA 10
ATOM 12177 C C . GLU A 1 19 ? 67.618 2.111 6.299 1.00 0.00 19 GLU A C 10
ATOM 12178 O O . GLU A 1 19 ? 67.026 1.056 6.042 1.00 0.00 19 GLU A O 10
ATOM 12190 N N . ILE A 1 20 ? 68.436 2.256 7.323 1.00 0.00 20 ILE A N 10
ATOM 12191 C CA . ILE A 1 20 ? 68.680 1.187 8.271 1.00 0.00 20 ILE A CA 10
ATOM 12192 C C . ILE A 1 20 ? 67.761 1.357 9.475 1.00 0.00 20 ILE A C 10
ATOM 12193 O O . ILE A 1 20 ? 67.938 2.278 10.280 1.00 0.00 20 ILE A O 10
ATOM 12209 N N . ASN A 1 21 ? 66.765 0.488 9.574 1.00 0.00 21 ASN A N 10
ATOM 12210 C CA . ASN A 1 21 ? 65.813 0.540 10.678 1.00 0.00 21 ASN A CA 10
ATOM 12211 C C . ASN A 1 21 ? 66.481 0.109 11.982 1.00 0.00 21 ASN A C 10
ATOM 12212 O O . ASN A 1 21 ? 67.582 -0.447 11.975 1.00 0.00 21 ASN A O 10
ATOM 12223 N N . ASN A 1 22 ? 65.803 0.344 13.097 1.00 0.00 22 ASN A N 10
ATOM 12224 C CA . ASN A 1 22 ? 66.397 0.145 14.420 1.00 0.00 22 ASN A CA 10
ATOM 12225 C C . ASN A 1 22 ? 66.412 -1.324 14.837 1.00 0.00 22 ASN A C 10
ATOM 12226 O O . ASN A 1 22 ? 66.348 -1.645 16.025 1.00 0.00 22 ASN A O 10
ATOM 12237 N N . ASN A 1 23 ? 66.536 -2.210 13.864 1.00 0.00 23 ASN A N 10
ATOM 12238 C CA . ASN A 1 23 ? 66.697 -3.632 14.142 1.00 0.00 23 ASN A CA 10
ATOM 12239 C C . ASN A 1 23 ? 68.158 -4.030 13.978 1.00 0.00 23 ASN A C 10
ATOM 12240 O O . ASN A 1 23 ? 68.624 -4.989 14.587 1.00 0.00 23 ASN A O 10
ATOM 12251 N N . ALA A 1 24 ? 68.885 -3.258 13.176 1.00 0.00 24 ALA A N 10
ATOM 12252 C CA . ALA A 1 24 ? 70.283 -3.552 12.876 1.00 0.00 24 ALA A CA 10
ATOM 12253 C C . ALA A 1 24 ? 71.212 -2.992 13.952 1.00 0.00 24 ALA A C 10
ATOM 12254 O O . ALA A 1 24 ? 72.405 -2.787 13.715 1.00 0.00 24 ALA A O 10
ATOM 12261 N N . ARG A 1 25 ? 70.659 -2.766 15.143 1.00 0.00 25 ARG A N 10
ATOM 12262 C CA . ARG A 1 25 ? 71.433 -2.273 16.278 1.00 0.00 25 ARG A CA 10
ATOM 12263 C C . ARG A 1 25 ? 72.578 -3.226 16.602 1.00 0.00 25 ARG A C 10
ATOM 12264 O O . ARG A 1 25 ? 73.702 -2.798 16.871 1.00 0.00 25 ARG A O 10
ATOM 12285 N N . TYR A 1 26 ? 72.288 -4.520 16.586 1.00 0.00 26 TYR A N 10
ATOM 12286 C CA . TYR A 1 26 ? 73.324 -5.528 16.715 1.00 0.00 26 TYR A CA 10
ATOM 12287 C C . TYR A 1 26 ? 73.771 -5.968 15.328 1.00 0.00 26 TYR A C 10
ATOM 12288 O O . TYR A 1 26 ? 73.047 -6.672 14.623 1.00 0.00 26 TYR A O 10
ATOM 12306 N N . GLY A 1 27 ? 74.949 -5.523 14.934 1.00 0.00 27 GLY A N 10
ATOM 12307 C CA . GLY A 1 27 ? 75.449 -5.819 13.608 1.00 0.00 27 GLY A CA 10
ATOM 12308 C C . GLY A 1 27 ? 76.222 -4.653 13.040 1.00 0.00 27 GLY A C 10
ATOM 12309 O O . GLY A 1 27 ? 77.291 -4.831 12.451 1.00 0.00 27 GLY A O 10
ATOM 12313 N N . CYS A 1 28 ? 75.686 -3.456 13.229 1.00 0.00 28 CYS A N 10
ATOM 12314 C CA . CYS A 1 28 ? 76.360 -2.238 12.812 1.00 0.00 28 CYS A CA 10
ATOM 12315 C C . CYS A 1 28 ? 75.950 -1.081 13.720 1.00 0.00 28 CYS A C 10
ATOM 12316 O O . CYS A 1 28 ? 74.987 -0.364 13.439 1.00 0.00 28 CYS A O 10
ATOM 12324 N N . PRO A 1 29 ? 76.659 -0.906 14.845 1.00 0.00 29 PRO A N 10
ATOM 12325 C CA . PRO A 1 29 ? 76.354 0.147 15.811 1.00 0.00 29 PRO A CA 10
ATOM 12326 C C . PRO A 1 29 ? 76.780 1.524 15.313 1.00 0.00 29 PRO A C 10
ATOM 12327 O O . PRO A 1 29 ? 77.681 1.643 14.477 1.00 0.00 29 PRO A O 10
ATOM 12338 N N . HIS A 1 30 ? 76.105 2.555 15.821 1.00 0.00 30 HIS A N 10
ATOM 12339 C CA . HIS A 1 30 ? 76.405 3.946 15.485 1.00 0.00 30 HIS A CA 10
ATOM 12340 C C . HIS A 1 30 ? 76.132 4.200 14.008 1.00 0.00 30 HIS A C 10
ATOM 12341 O O . HIS A 1 30 ? 76.685 5.108 13.395 1.00 0.00 30 HIS A O 10
ATOM 12356 N N . HIS A 1 31 ? 75.247 3.393 13.458 1.00 0.00 31 HIS A N 10
ATOM 12357 C CA . HIS A 1 31 ? 74.893 3.476 12.050 1.00 0.00 31 HIS A CA 10
ATOM 12358 C C . HIS A 1 31 ? 73.412 3.155 11.877 1.00 0.00 31 HIS A C 10
ATOM 12359 O O . HIS A 1 31 ? 72.928 2.916 10.771 1.00 0.00 31 HIS A O 10
ATOM 12374 N N . VAL A 1 32 ? 72.695 3.181 12.991 1.00 0.00 32 VAL A N 10
ATOM 12375 C CA . VAL A 1 32 ? 71.271 2.899 12.995 1.00 0.00 32 VAL A CA 10
ATOM 12376 C C . VAL A 1 32 ? 70.485 4.186 12.769 1.00 0.00 32 VAL A C 10
ATOM 12377 O O . VAL A 1 32 ? 70.799 5.224 13.355 1.00 0.00 32 VAL A O 10
ATOM 12390 N N . GLY A 1 33 ? 69.474 4.123 11.912 1.00 0.00 33 GLY A N 10
ATOM 12391 C CA . GLY A 1 33 ? 68.708 5.310 11.583 1.00 0.00 33 GLY A CA 10
ATOM 12392 C C . GLY A 1 33 ? 69.333 6.078 10.440 1.00 0.00 33 GLY A C 10
ATOM 12393 O O . GLY A 1 33 ? 68.936 7.202 10.140 1.00 0.00 33 GLY A O 10
ATOM 12397 N N . ARG A 1 34 ? 70.323 5.466 9.812 1.00 0.00 34 ARG A N 10
ATOM 12398 C CA . ARG A 1 34 ? 71.004 6.074 8.681 1.00 0.00 34 ARG A CA 10
ATOM 12399 C C . ARG A 1 34 ? 70.248 5.775 7.398 1.00 0.00 34 ARG A C 10
ATOM 12400 O O . ARG A 1 34 ? 69.464 4.828 7.349 1.00 0.00 34 ARG A O 10
ATOM 12421 N N . LYS A 1 35 ? 70.480 6.575 6.364 1.00 0.00 35 LYS A N 10
ATOM 12422 C CA . LYS A 1 35 ? 69.758 6.421 5.111 1.00 0.00 35 LYS A CA 10
ATOM 12423 C C . LYS A 1 35 ? 70.736 6.374 3.945 1.00 0.00 35 LYS A C 10
ATOM 12424 O O . LYS A 1 35 ? 71.437 7.351 3.668 1.00 0.00 35 LYS A O 10
ATOM 12443 N N . GLY A 1 36 ? 70.775 5.243 3.263 1.00 0.00 36 GLY A N 10
ATOM 12444 C CA . GLY A 1 36 ? 71.735 5.055 2.202 1.00 0.00 36 GLY A CA 10
ATOM 12445 C C . GLY A 1 36 ? 71.087 4.643 0.902 1.00 0.00 36 GLY A C 10
ATOM 12446 O O . GLY A 1 36 ? 69.871 4.718 0.747 1.00 0.00 36 GLY A O 10
ATOM 12450 N N . LYS A 1 37 ? 71.904 4.204 -0.035 1.00 0.00 37 LYS A N 10
ATOM 12451 C CA . LYS A 1 37 ? 71.417 3.781 -1.331 1.00 0.00 37 LYS A CA 10
ATOM 12452 C C . LYS A 1 37 ? 72.097 2.483 -1.752 1.00 0.00 37 LYS A C 10
ATOM 12453 O O . LYS A 1 37 ? 73.312 2.335 -1.611 1.00 0.00 37 LYS A O 10
ATOM 12472 N N . ILE A 1 38 ? 71.305 1.537 -2.241 1.00 0.00 38 ILE A N 10
ATOM 12473 C CA . ILE A 1 38 ? 71.828 0.247 -2.672 1.00 0.00 38 ILE A CA 10
ATOM 12474 C C . ILE A 1 38 ? 72.506 0.378 -4.026 1.00 0.00 38 ILE A C 10
ATOM 12475 O O . ILE A 1 38 ? 71.870 0.756 -5.009 1.00 0.00 38 ILE A O 10
ATOM 12491 N N . ILE A 1 39 ? 73.792 0.067 -4.076 1.00 0.00 39 ILE A N 10
ATOM 12492 C CA . ILE A 1 39 ? 74.561 0.237 -5.304 1.00 0.00 39 ILE A CA 10
ATOM 12493 C C . ILE A 1 39 ? 75.060 -1.095 -5.859 1.00 0.00 39 ILE A C 10
ATOM 12494 O O . ILE A 1 39 ? 75.434 -1.189 -7.031 1.00 0.00 39 ILE A O 10
ATOM 12510 N N . GLU A 1 40 ? 75.062 -2.124 -5.026 1.00 0.00 40 GLU A N 10
ATOM 12511 C CA . GLU A 1 40 ? 75.555 -3.431 -5.442 1.00 0.00 40 GLU A CA 10
ATOM 12512 C C . GLU A 1 40 ? 74.713 -4.549 -4.850 1.00 0.00 40 GLU A C 10
ATOM 12513 O O . GLU A 1 40 ? 74.080 -4.380 -3.802 1.00 0.00 40 GLU A O 10
ATOM 12525 N N . HIS A 1 41 ? 74.703 -5.687 -5.530 1.00 0.00 41 HIS A N 10
ATOM 12526 C CA . HIS A 1 41 ? 74.018 -6.871 -5.038 1.00 0.00 41 HIS A CA 10
ATOM 12527 C C . HIS A 1 41 ? 75.033 -7.917 -4.608 1.00 0.00 41 HIS A C 10
ATOM 12528 O O . HIS A 1 41 ? 75.917 -8.291 -5.378 1.00 0.00 41 HIS A O 10
ATOM 12543 N N . LEU A 1 42 ? 74.901 -8.390 -3.384 1.00 0.00 42 LEU A N 10
ATOM 12544 C CA . LEU A 1 42 ? 75.844 -9.344 -2.829 1.00 0.00 42 LEU A CA 10
ATOM 12545 C C . LEU A 1 42 ? 75.266 -10.747 -2.862 1.00 0.00 42 LEU A C 10
ATOM 12546 O O . LEU A 1 42 ? 74.104 -10.956 -2.511 1.00 0.00 42 LEU A O 10
ATOM 12562 N N . HIS A 1 43 ? 76.066 -11.706 -3.289 1.00 0.00 43 HIS A N 10
ATOM 12563 C CA . HIS A 1 43 ? 75.641 -13.096 -3.247 1.00 0.00 43 HIS A CA 10
ATOM 12564 C C . HIS A 1 43 ? 76.076 -13.728 -1.930 1.00 0.00 43 HIS A C 10
ATOM 12565 O O . HIS A 1 43 ? 77.142 -14.332 -1.824 1.00 0.00 43 HIS A O 10
ATOM 12580 N N . SER A 1 44 ? 75.258 -13.533 -0.911 1.00 0.00 44 SER A N 10
ATOM 12581 C CA . SER A 1 44 ? 75.555 -14.029 0.419 1.00 0.00 44 SER A CA 10
ATOM 12582 C C . SER A 1 44 ? 74.261 -14.327 1.162 1.00 0.00 44 SER A C 10
ATOM 12583 O O . SER A 1 44 ? 73.198 -13.829 0.796 1.00 0.00 44 SER A O 10
ATOM 12591 N N . ALA A 1 45 ? 74.353 -15.155 2.192 1.00 0.00 45 ALA A N 10
ATOM 12592 C CA . ALA A 1 45 ? 73.194 -15.488 3.004 1.00 0.00 45 ALA A CA 10
ATOM 12593 C C . ALA A 1 45 ? 73.102 -14.566 4.213 1.00 0.00 45 ALA A C 10
ATOM 12594 O O . ALA A 1 45 ? 72.125 -14.601 4.963 1.00 0.00 45 ALA A O 10
ATOM 12601 N N . THR A 1 46 ? 74.128 -13.747 4.407 1.00 0.00 46 THR A N 10
ATOM 12602 C CA . THR A 1 46 ? 74.155 -12.817 5.526 1.00 0.00 46 THR A CA 10
ATOM 12603 C C . THR A 1 46 ? 73.984 -11.373 5.058 1.00 0.00 46 THR A C 10
ATOM 12604 O O . THR A 1 46 ? 73.418 -10.549 5.772 1.00 0.00 46 THR A O 10
ATOM 12615 N N . TYR A 1 47 ? 74.475 -11.072 3.861 1.00 0.00 47 TYR A N 10
ATOM 12616 C CA . TYR A 1 47 ? 74.350 -9.732 3.299 1.00 0.00 47 TYR A CA 10
ATOM 12617 C C . TYR A 1 47 ? 73.879 -9.827 1.855 1.00 0.00 47 TYR A C 10
ATOM 12618 O O . TYR A 1 47 ? 74.556 -10.428 1.022 1.00 0.00 47 TYR A O 10
ATOM 12636 N N . ASP A 1 48 ? 72.728 -9.242 1.553 1.00 0.00 48 ASP A N 10
ATOM 12637 C CA . ASP A 1 48 ? 72.199 -9.309 0.196 1.00 0.00 48 ASP A CA 10
ATOM 12638 C C . ASP A 1 48 ? 72.561 -8.051 -0.584 1.00 0.00 48 ASP A C 10
ATOM 12639 O O . ASP A 1 48 ? 72.665 -8.078 -1.811 1.00 0.00 48 ASP A O 10
ATOM 12648 N N . TYR A 1 49 ? 72.745 -6.939 0.120 1.00 0.00 49 TYR A N 10
ATOM 12649 C CA . TYR A 1 49 ? 72.913 -5.653 -0.551 1.00 0.00 49 TYR A CA 10
ATOM 12650 C C . TYR A 1 49 ? 74.064 -4.845 0.035 1.00 0.00 49 TYR A C 10
ATOM 12651 O O . TYR A 1 49 ? 74.419 -4.995 1.206 1.00 0.00 49 TYR A O 10
ATOM 12669 N N . ALA A 1 50 ? 74.637 -3.983 -0.797 1.00 0.00 50 ALA A N 10
ATOM 12670 C CA . ALA A 1 50 ? 75.642 -3.034 -0.353 1.00 0.00 50 ALA A CA 10
ATOM 12671 C C . ALA A 1 50 ? 75.035 -1.639 -0.339 1.00 0.00 50 ALA A C 10
ATOM 12672 O O . ALA A 1 50 ? 74.696 -1.090 -1.391 1.00 0.00 50 ALA A O 10
ATOM 12679 N N . VAL A 1 51 ? 74.879 -1.082 0.850 1.00 0.00 51 VAL A N 10
ATOM 12680 C CA . VAL A 1 51 ? 74.186 0.187 1.013 1.00 0.00 51 VAL A CA 10
ATOM 12681 C C . VAL A 1 51 ? 75.155 1.289 1.414 1.00 0.00 51 VAL A C 10
ATOM 12682 O O . VAL A 1 51 ? 75.789 1.215 2.463 1.00 0.00 51 VAL A O 10
ATOM 12695 N N . SER A 1 52 ? 75.272 2.302 0.576 1.00 0.00 52 SER A N 10
ATOM 12696 C CA . SER A 1 52 ? 76.128 3.432 0.877 1.00 0.00 52 SER A CA 10
ATOM 12697 C C . SER A 1 52 ? 75.303 4.574 1.446 1.00 0.00 52 SER A C 10
ATOM 12698 O O . SER A 1 52 ? 74.437 5.117 0.763 1.00 0.00 52 SER A O 10
ATOM 12706 N N . ASP A 1 53 ? 75.554 4.913 2.705 1.00 0.00 53 ASP A N 10
ATOM 12707 C CA . ASP A 1 53 ? 74.848 6.008 3.366 1.00 0.00 53 ASP A CA 10
ATOM 12708 C C . ASP A 1 53 ? 75.174 7.329 2.681 1.00 0.00 53 ASP A C 10
ATOM 12709 O O . ASP A 1 53 ? 76.174 7.430 1.965 1.00 0.00 53 ASP A O 10
ATOM 12718 N N . GLU A 1 54 ? 74.336 8.335 2.898 1.00 0.00 54 GLU A N 10
ATOM 12719 C CA . GLU A 1 54 ? 74.548 9.654 2.318 1.00 0.00 54 GLU A CA 10
ATOM 12720 C C . GLU A 1 54 ? 75.902 10.238 2.743 1.00 0.00 54 GLU A C 10
ATOM 12721 O O . GLU A 1 54 ? 76.476 11.069 2.040 1.00 0.00 54 GLU A O 10
ATOM 12733 N N . THR A 1 55 ? 76.411 9.785 3.885 1.00 0.00 55 THR A N 10
ATOM 12734 C CA . THR A 1 55 ? 77.716 10.215 4.376 1.00 0.00 55 THR A CA 10
ATOM 12735 C C . THR A 1 55 ? 78.851 9.585 3.568 1.00 0.00 55 THR A C 10
ATOM 12736 O O . THR A 1 55 ? 79.998 10.034 3.626 1.00 0.00 55 THR A O 10
ATOM 12747 N N . GLY A 1 56 ? 78.524 8.547 2.808 1.00 0.00 56 GLY A N 10
ATOM 12748 C CA . GLY A 1 56 ? 79.519 7.869 2.002 1.00 0.00 56 GLY A CA 10
ATOM 12749 C C . GLY A 1 56 ? 79.929 6.543 2.605 1.00 0.00 56 GLY A C 10
ATOM 12750 O O . GLY A 1 56 ? 80.769 5.837 2.051 1.00 0.00 56 GLY A O 10
ATOM 12754 N N . ASP A 1 57 ? 79.330 6.209 3.740 1.00 0.00 57 ASP A N 10
ATOM 12755 C CA . ASP A 1 57 ? 79.653 4.975 4.448 1.00 0.00 57 ASP A CA 10
ATOM 12756 C C . ASP A 1 57 ? 79.016 3.778 3.760 1.00 0.00 57 ASP A C 10
ATOM 12757 O O . ASP A 1 57 ? 77.791 3.650 3.729 1.00 0.00 57 ASP A O 10
ATOM 12766 N N . ILE A 1 58 ? 79.844 2.912 3.196 1.00 0.00 58 ILE A N 10
ATOM 12767 C CA . ILE A 1 58 ? 79.351 1.712 2.537 1.00 0.00 58 ILE A CA 10
ATOM 12768 C C . ILE A 1 58 ? 79.215 0.580 3.545 1.00 0.00 58 ILE A C 10
ATOM 12769 O O . ILE A 1 58 ? 80.198 0.151 4.150 1.00 0.00 58 ILE A O 10
ATOM 12785 N N . THR A 1 59 ? 77.994 0.116 3.743 1.00 0.00 59 THR A N 10
ATOM 12786 C CA . THR A 1 59 ? 77.738 -0.979 4.653 1.00 0.00 59 THR A CA 10
ATOM 12787 C C . THR A 1 59 ? 77.046 -2.121 3.916 1.00 0.00 59 THR A C 10
ATOM 12788 O O . THR A 1 59 ? 76.572 -1.945 2.797 1.00 0.00 59 THR A O 10
ATOM 12799 N N . TYR A 1 60 ? 76.992 -3.288 4.539 1.00 0.00 60 TYR A N 10
ATOM 12800 C CA . TYR A 1 60 ? 76.355 -4.445 3.932 1.00 0.00 60 TYR A CA 10
ATOM 12801 C C . TYR A 1 60 ? 75.240 -4.948 4.839 1.00 0.00 60 TYR A C 10
ATOM 12802 O O . TYR A 1 60 ? 75.446 -5.120 6.039 1.00 0.00 60 TYR A O 10
ATOM 12820 N N . PHE A 1 61 ? 74.058 -5.164 4.272 1.00 0.00 61 PHE A N 10
ATOM 12821 C CA . PHE A 1 61 ? 72.896 -5.561 5.063 1.00 0.00 61 PHE A CA 10
ATOM 12822 C C . PHE A 1 61 ? 72.023 -6.558 4.311 1.00 0.00 61 PHE A C 10
ATOM 12823 O O . PHE A 1 61 ? 72.321 -6.935 3.176 1.00 0.00 61 PHE A O 10
ATOM 12840 N N . LYS A 1 62 ? 70.940 -6.966 4.958 1.00 0.00 62 LYS A N 10
ATOM 12841 C CA . LYS A 1 62 ? 69.970 -7.864 4.355 1.00 0.00 62 LYS A CA 10
ATOM 12842 C C . LYS A 1 62 ? 68.715 -7.104 3.957 1.00 0.00 62 LYS A C 10
ATOM 12843 O O . LYS A 1 62 ? 68.442 -6.026 4.484 1.00 0.00 62 LYS A O 10
ATOM 12862 N N . GLU A 1 63 ? 67.955 -7.682 3.038 1.00 0.00 63 GLU A N 10
ATOM 12863 C CA . GLU A 1 63 ? 66.716 -7.075 2.556 1.00 0.00 63 GLU A CA 10
ATOM 12864 C C . GLU A 1 63 ? 65.713 -6.810 3.681 1.00 0.00 63 GLU A C 10
ATOM 12865 O O . GLU A 1 63 ? 64.994 -5.810 3.655 1.00 0.00 63 GLU A O 10
ATOM 12877 N N . HIS A 1 64 ? 65.675 -7.694 4.670 1.00 0.00 64 HIS A N 10
ATOM 12878 C CA . HIS A 1 64 ? 64.769 -7.538 5.807 1.00 0.00 64 HIS A CA 10
ATOM 12879 C C . HIS A 1 64 ? 65.174 -6.362 6.688 1.00 0.00 64 HIS A C 10
ATOM 12880 O O . HIS A 1 64 ? 64.326 -5.714 7.307 1.00 0.00 64 HIS A O 10
ATOM 12895 N N . GLU A 1 65 ? 66.464 -6.064 6.725 1.00 0.00 65 GLU A N 10
ATOM 12896 C CA . GLU A 1 65 ? 66.973 -5.017 7.598 1.00 0.00 65 GLU A CA 10
ATOM 12897 C C . GLU A 1 65 ? 67.131 -3.700 6.843 1.00 0.00 65 GLU A C 10
ATOM 12898 O O . GLU A 1 65 ? 67.697 -2.741 7.362 1.00 0.00 65 GLU A O 10
ATOM 12910 N N . LEU A 1 66 ? 66.601 -3.655 5.627 1.00 0.00 66 LEU A N 10
ATOM 12911 C CA . LEU A 1 66 ? 66.649 -2.448 4.813 1.00 0.00 66 LEU A CA 10
ATOM 12912 C C . LEU A 1 66 ? 65.242 -1.965 4.489 1.00 0.00 66 LEU A C 10
ATOM 12913 O O . LEU A 1 66 ? 64.421 -2.717 3.961 1.00 0.00 66 LEU A O 10
ATOM 12929 N N . THR A 1 67 ? 64.966 -0.712 4.809 1.00 0.00 67 THR A N 10
ATOM 12930 C CA . THR A 1 67 ? 63.649 -0.145 4.586 1.00 0.00 67 THR A CA 10
ATOM 12931 C C . THR A 1 67 ? 63.708 0.971 3.545 1.00 0.00 67 THR A C 10
ATOM 12932 O O . THR A 1 67 ? 64.350 1.994 3.763 1.00 0.00 67 THR A O 10
ATOM 12943 N N . PRO A 1 68 ? 63.059 0.772 2.389 1.00 0.00 68 PRO A N 10
ATOM 12944 C CA . PRO A 1 68 ? 63.022 1.774 1.322 1.00 0.00 68 PRO A CA 10
ATOM 12945 C C . PRO A 1 68 ? 62.299 3.042 1.755 1.00 0.00 68 PRO A C 10
ATOM 12946 O O . PRO A 1 68 ? 61.287 2.979 2.454 1.00 0.00 68 PRO A O 10
ATOM 12957 N N . LEU A 1 69 ? 62.825 4.186 1.337 1.00 0.00 69 LEU A N 10
ATOM 12958 C CA . LEU A 1 69 ? 62.225 5.469 1.676 1.00 0.00 69 LEU A CA 10
ATOM 12959 C C . LEU A 1 69 ? 60.823 5.582 1.085 1.00 0.00 69 LEU A C 10
ATOM 12960 O O . LEU A 1 69 ? 60.619 5.359 -0.112 1.00 0.00 69 LEU A O 10
ATOM 12976 N N . LYS A 1 70 ? 59.865 5.928 1.934 1.00 0.00 70 LYS A N 10
ATOM 12977 C CA . LYS A 1 70 ? 58.454 5.917 1.566 1.00 0.00 70 LYS A CA 10
ATOM 12978 C C . LYS A 1 70 ? 58.109 7.045 0.605 1.00 0.00 70 LYS A C 10
ATOM 12979 O O . LYS A 1 70 ? 57.419 6.834 -0.392 1.00 0.00 70 LYS A O 10
ATOM 12998 N N . GLY A 1 71 ? 58.598 8.228 0.904 1.00 0.00 71 GLY A N 10
ATOM 12999 C CA . GLY A 1 71 ? 58.270 9.392 0.103 1.00 0.00 71 GLY A CA 10
ATOM 13000 C C . GLY A 1 71 ? 56.940 9.997 0.511 1.00 0.00 71 GLY A C 10
ATOM 13001 O O . GLY A 1 71 ? 56.894 10.873 1.378 1.00 0.00 71 GLY A O 10
ATOM 13005 N N . GLY A 1 72 ? 55.860 9.517 -0.101 1.00 0.00 72 GLY A N 10
ATOM 13006 C CA . GLY A 1 72 ? 54.528 9.996 0.230 1.00 0.00 72 GLY A CA 10
ATOM 13007 C C . GLY A 1 72 ? 54.332 11.467 -0.089 1.00 0.00 72 GLY A C 10
ATOM 13008 O O . GLY A 1 72 ? 53.775 12.215 0.716 1.00 0.00 72 GLY A O 10
ATOM 13012 N N . LEU A 1 73 ? 54.789 11.885 -1.263 1.00 0.00 73 LEU A N 10
ATOM 13013 C CA . LEU A 1 73 ? 54.681 13.282 -1.670 1.00 0.00 73 LEU A CA 10
ATOM 13014 C C . LEU A 1 73 ? 53.465 13.491 -2.566 1.00 0.00 73 LEU A C 10
ATOM 13015 O O . LEU A 1 73 ? 52.859 14.565 -2.575 1.00 0.00 73 LEU A O 10
ATOM 13031 N N . ALA A 1 74 ? 53.091 12.451 -3.297 1.00 0.00 74 ALA A N 10
ATOM 13032 C CA . ALA A 1 74 ? 51.959 12.526 -4.216 1.00 0.00 74 ALA A CA 10
ATOM 13033 C C . ALA A 1 74 ? 50.645 12.259 -3.487 1.00 0.00 74 ALA A C 10
ATOM 13034 O O . ALA A 1 74 ? 49.748 11.604 -4.017 1.00 0.00 74 ALA A O 10
ATOM 13041 N N . TYR A 1 75 ? 50.528 12.793 -2.279 1.00 0.00 75 TYR A N 10
ATOM 13042 C CA . TYR A 1 75 ? 49.354 12.562 -1.451 1.00 0.00 75 TYR A CA 10
ATOM 13043 C C . TYR A 1 75 ? 48.669 13.890 -1.120 1.00 0.00 75 TYR A C 10
ATOM 13044 O O . TYR A 1 75 ? 47.807 13.965 -0.243 1.00 0.00 75 TYR A O 10
ATOM 13062 N N . VAL A 1 76 ? 49.043 14.939 -1.844 1.00 0.00 76 VAL A N 10
ATOM 13063 C CA . VAL A 1 76 ? 48.493 16.267 -1.595 1.00 0.00 76 VAL A CA 10
ATOM 13064 C C . VAL A 1 76 ? 47.210 16.491 -2.403 1.00 0.00 76 VAL A C 10
ATOM 13065 O O . VAL A 1 76 ? 47.185 17.298 -3.333 1.00 0.00 76 VAL A O 10
ATOM 13078 N N . LEU A 1 77 ? 46.172 15.726 -2.051 1.00 0.00 77 LEU A N 10
ATOM 13079 C CA . LEU A 1 77 ? 44.814 15.884 -2.594 1.00 0.00 77 LEU A CA 10
ATOM 13080 C C . LEU A 1 77 ? 44.783 16.059 -4.114 1.00 0.00 77 LEU A C 10
ATOM 13081 O O . LEU A 1 77 ? 44.849 17.181 -4.623 1.00 0.00 77 LEU A O 10
ATOM 13097 N N . GLU A 1 78 ? 44.663 14.959 -4.843 1.00 0.00 78 GLU A N 10
ATOM 13098 C CA . GLU A 1 78 ? 44.527 15.043 -6.289 1.00 0.00 78 GLU A CA 10
ATOM 13099 C C . GLU A 1 78 ? 43.052 15.171 -6.657 1.00 0.00 78 GLU A C 10
ATOM 13100 O O . GLU A 1 78 ? 42.686 16.025 -7.468 1.00 0.00 78 GLU A O 10
ATOM 13112 N N . HIS A 1 79 ? 42.209 14.332 -6.032 1.00 0.00 79 HIS A N 10
ATOM 13113 C CA . HIS A 1 79 ? 40.750 14.413 -6.185 1.00 0.00 79 HIS A CA 10
ATOM 13114 C C . HIS A 1 79 ? 40.061 13.220 -5.526 1.00 0.00 79 HIS A C 10
ATOM 13115 O O . HIS A 1 79 ? 39.088 13.390 -4.791 1.00 0.00 79 HIS A O 10
ATOM 13130 N N . HIS A 1 80 ? 40.576 12.017 -5.811 1.00 0.00 80 HIS A N 10
ATOM 13131 C CA . HIS A 1 80 ? 39.971 10.756 -5.349 1.00 0.00 80 HIS A CA 10
ATOM 13132 C C . HIS A 1 80 ? 38.588 10.545 -5.969 1.00 0.00 80 HIS A C 10
ATOM 13133 O O . HIS A 1 80 ? 38.082 11.415 -6.681 1.00 0.00 80 HIS A O 10
ATOM 13148 N N . HIS A 1 81 ? 37.995 9.378 -5.703 1.00 0.00 81 HIS A N 10
ATOM 13149 C CA . HIS A 1 81 ? 36.638 9.050 -6.160 1.00 0.00 81 HIS A CA 10
ATOM 13150 C C . HIS A 1 81 ? 36.512 9.057 -7.681 1.00 0.00 81 HIS A C 10
ATOM 13151 O O . HIS A 1 81 ? 36.270 10.099 -8.293 1.00 0.00 81 HIS A O 10
ATOM 13166 N N . HIS A 1 82 ? 36.683 7.895 -8.294 1.00 0.00 82 HIS A N 10
ATOM 13167 C CA . HIS A 1 82 ? 36.449 7.755 -9.724 1.00 0.00 82 HIS A CA 10
ATOM 13168 C C . HIS A 1 82 ? 35.697 6.475 -10.055 1.00 0.00 82 HIS A C 10
ATOM 13169 O O . HIS A 1 82 ? 36.292 5.405 -10.192 1.00 0.00 82 HIS A O 10
ATOM 13184 N N . HIS A 1 83 ? 34.384 6.592 -10.162 1.00 0.00 83 HIS A N 10
ATOM 13185 C CA . HIS A 1 83 ? 33.568 5.520 -10.712 1.00 0.00 83 HIS A CA 10
ATOM 13186 C C . HIS A 1 83 ? 32.998 5.995 -12.040 1.00 0.00 83 HIS A C 10
ATOM 13187 O O . HIS A 1 83 ? 32.373 5.240 -12.783 1.00 0.00 83 HIS A O 10
ATOM 13202 N N . HIS A 1 84 ? 33.230 7.271 -12.313 1.00 0.00 84 HIS A N 10
ATOM 13203 C CA . HIS A 1 84 ? 32.840 7.890 -13.567 1.00 0.00 84 HIS A CA 10
ATOM 13204 C C . HIS A 1 84 ? 33.843 8.986 -13.906 1.00 0.00 84 HIS A C 10
ATOM 13205 O O . HIS A 1 84 ? 33.564 10.163 -13.605 1.00 0.00 84 HIS A O 10
ATOM 13221 N N . MET A 1 1 ? 51.828 -24.925 -16.900 1.00 0.00 1 MET A N 11
ATOM 13222 C CA . MET A 1 1 ? 52.705 -24.006 -17.655 1.00 0.00 1 MET A CA 11
ATOM 13223 C C . MET A 1 1 ? 53.276 -22.942 -16.726 1.00 0.00 1 MET A C 11
ATOM 13224 O O . MET A 1 1 ? 52.542 -22.329 -15.946 1.00 0.00 1 MET A O 11
ATOM 13240 N N . ALA A 1 2 ? 54.578 -22.718 -16.813 1.00 0.00 2 ALA A N 11
ATOM 13241 C CA . ALA A 1 2 ? 55.235 -21.708 -16.002 1.00 0.00 2 ALA A CA 11
ATOM 13242 C C . ALA A 1 2 ? 54.998 -20.324 -16.593 1.00 0.00 2 ALA A C 11
ATOM 13243 O O . ALA A 1 2 ? 55.770 -19.852 -17.429 1.00 0.00 2 ALA A O 11
ATOM 13250 N N . GLY A 1 3 ? 53.899 -19.706 -16.192 1.00 0.00 3 GLY A N 11
ATOM 13251 C CA . GLY A 1 3 ? 53.567 -18.382 -16.675 1.00 0.00 3 GLY A CA 11
ATOM 13252 C C . GLY A 1 3 ? 52.939 -17.531 -15.593 1.00 0.00 3 GLY A C 11
ATOM 13253 O O . GLY A 1 3 ? 52.349 -16.489 -15.874 1.00 0.00 3 GLY A O 11
ATOM 13257 N N . ASP A 1 4 ? 53.070 -17.979 -14.354 1.00 0.00 4 ASP A N 11
ATOM 13258 C CA . ASP A 1 4 ? 52.519 -17.262 -13.216 1.00 0.00 4 ASP A CA 11
ATOM 13259 C C . ASP A 1 4 ? 53.528 -16.228 -12.716 1.00 0.00 4 ASP A C 11
ATOM 13260 O O . ASP A 1 4 ? 54.700 -16.279 -13.091 1.00 0.00 4 ASP A O 11
ATOM 13269 N N . PRO A 1 5 ? 53.082 -15.254 -11.898 1.00 0.00 5 PRO A N 11
ATOM 13270 C CA . PRO A 1 5 ? 53.922 -14.134 -11.446 1.00 0.00 5 PRO A CA 11
ATOM 13271 C C . PRO A 1 5 ? 55.178 -14.563 -10.684 1.00 0.00 5 PRO A C 11
ATOM 13272 O O . PRO A 1 5 ? 55.117 -14.953 -9.515 1.00 0.00 5 PRO A O 11
ATOM 13283 N N . LEU A 1 6 ? 56.312 -14.505 -11.370 1.00 0.00 6 LEU A N 11
ATOM 13284 C CA . LEU A 1 6 ? 57.613 -14.710 -10.750 1.00 0.00 6 LEU A CA 11
ATOM 13285 C C . LEU A 1 6 ? 58.483 -13.477 -10.975 1.00 0.00 6 LEU A C 11
ATOM 13286 O O . LEU A 1 6 ? 58.696 -13.064 -12.117 1.00 0.00 6 LEU A O 11
ATOM 13302 N N . PRO A 1 7 ? 58.969 -12.854 -9.891 1.00 0.00 7 PRO A N 11
ATOM 13303 C CA . PRO A 1 7 ? 59.801 -11.655 -9.980 1.00 0.00 7 PRO A CA 11
ATOM 13304 C C . PRO A 1 7 ? 61.208 -11.954 -10.495 1.00 0.00 7 PRO A C 11
ATOM 13305 O O . PRO A 1 7 ? 61.477 -11.822 -11.691 1.00 0.00 7 PRO A O 11
ATOM 13316 N N . LYS A 1 8 ? 62.089 -12.377 -9.586 1.00 0.00 8 LYS A N 11
ATOM 13317 C CA . LYS A 1 8 ? 63.483 -12.670 -9.909 1.00 0.00 8 LYS A CA 11
ATOM 13318 C C . LYS A 1 8 ? 64.247 -12.985 -8.622 1.00 0.00 8 LYS A C 11
ATOM 13319 O O . LYS A 1 8 ? 64.200 -14.108 -8.120 1.00 0.00 8 LYS A O 11
ATOM 13338 N N . TYR A 1 9 ? 64.904 -11.963 -8.083 1.00 0.00 9 TYR A N 11
ATOM 13339 C CA . TYR A 1 9 ? 65.653 -12.043 -6.835 1.00 0.00 9 TYR A CA 11
ATOM 13340 C C . TYR A 1 9 ? 66.279 -10.677 -6.600 1.00 0.00 9 TYR A C 11
ATOM 13341 O O . TYR A 1 9 ? 66.540 -9.961 -7.566 1.00 0.00 9 TYR A O 11
ATOM 13359 N N . TRP A 1 10 ? 66.504 -10.316 -5.338 1.00 0.00 10 TRP A N 11
ATOM 13360 C CA . TRP A 1 10 ? 66.943 -8.964 -4.981 1.00 0.00 10 TRP A CA 11
ATOM 13361 C C . TRP A 1 10 ? 65.872 -7.943 -5.363 1.00 0.00 10 TRP A C 11
ATOM 13362 O O . TRP A 1 10 ? 65.916 -7.359 -6.444 1.00 0.00 10 TRP A O 11
ATOM 13383 N N . SER A 1 11 ? 64.906 -7.734 -4.476 1.00 0.00 11 SER A N 11
ATOM 13384 C CA . SER A 1 11 ? 63.794 -6.831 -4.757 1.00 0.00 11 SER A CA 11
ATOM 13385 C C . SER A 1 11 ? 64.216 -5.366 -4.633 1.00 0.00 11 SER A C 11
ATOM 13386 O O . SER A 1 11 ? 63.452 -4.462 -4.969 1.00 0.00 11 SER A O 11
ATOM 13394 N N . TYR A 1 12 ? 65.428 -5.136 -4.141 1.00 0.00 12 TYR A N 11
ATOM 13395 C CA . TYR A 1 12 ? 65.959 -3.782 -4.045 1.00 0.00 12 TYR A CA 11
ATOM 13396 C C . TYR A 1 12 ? 66.840 -3.476 -5.250 1.00 0.00 12 TYR A C 11
ATOM 13397 O O . TYR A 1 12 ? 67.947 -4.004 -5.368 1.00 0.00 12 TYR A O 11
ATOM 13415 N N . PRO A 1 13 ? 66.352 -2.636 -6.169 1.00 0.00 13 PRO A N 11
ATOM 13416 C CA . PRO A 1 13 ? 67.090 -2.263 -7.376 1.00 0.00 13 PRO A CA 11
ATOM 13417 C C . PRO A 1 13 ? 68.281 -1.361 -7.067 1.00 0.00 13 PRO A C 11
ATOM 13418 O O . PRO A 1 13 ? 68.258 -0.586 -6.108 1.00 0.00 13 PRO A O 11
ATOM 13429 N N . VAL A 1 14 ? 69.320 -1.472 -7.883 1.00 0.00 14 VAL A N 11
ATOM 13430 C CA . VAL A 1 14 ? 70.501 -0.636 -7.733 1.00 0.00 14 VAL A CA 11
ATOM 13431 C C . VAL A 1 14 ? 70.152 0.818 -8.026 1.00 0.00 14 VAL A C 11
ATOM 13432 O O . VAL A 1 14 ? 69.801 1.166 -9.156 1.00 0.00 14 VAL A O 11
ATOM 13445 N N . GLY A 1 15 ? 70.234 1.656 -7.006 1.00 0.00 15 GLY A N 11
ATOM 13446 C CA . GLY A 1 15 ? 69.864 3.047 -7.160 1.00 0.00 15 GLY A CA 11
ATOM 13447 C C . GLY A 1 15 ? 68.715 3.432 -6.253 1.00 0.00 15 GLY A C 11
ATOM 13448 O O . GLY A 1 15 ? 68.346 4.603 -6.165 1.00 0.00 15 GLY A O 11
ATOM 13452 N N . LEU A 1 16 ? 68.143 2.448 -5.578 1.00 0.00 16 LEU A N 11
ATOM 13453 C CA . LEU A 1 16 ? 67.042 2.703 -4.664 1.00 0.00 16 LEU A CA 11
ATOM 13454 C C . LEU A 1 16 ? 67.569 3.130 -3.303 1.00 0.00 16 LEU A C 11
ATOM 13455 O O . LEU A 1 16 ? 68.415 2.453 -2.713 1.00 0.00 16 LEU A O 11
ATOM 13471 N N . ALA A 1 17 ? 67.094 4.271 -2.833 1.00 0.00 17 ALA A N 11
ATOM 13472 C CA . ALA A 1 17 ? 67.437 4.758 -1.507 1.00 0.00 17 ALA A CA 11
ATOM 13473 C C . ALA A 1 17 ? 66.622 4.039 -0.436 1.00 0.00 17 ALA A C 11
ATOM 13474 O O . ALA A 1 17 ? 65.396 3.917 -0.543 1.00 0.00 17 ALA A O 11
ATOM 13481 N N . VAL A 1 18 ? 67.314 3.558 0.584 1.00 0.00 18 VAL A N 11
ATOM 13482 C CA . VAL A 1 18 ? 66.690 2.832 1.680 1.00 0.00 18 VAL A CA 11
ATOM 13483 C C . VAL A 1 18 ? 67.210 3.353 3.018 1.00 0.00 18 VAL A C 11
ATOM 13484 O O . VAL A 1 18 ? 68.259 3.993 3.074 1.00 0.00 18 VAL A O 11
ATOM 13497 N N . GLU A 1 19 ? 66.475 3.095 4.088 1.00 0.00 19 GLU A N 11
ATOM 13498 C CA . GLU A 1 19 ? 66.931 3.462 5.418 1.00 0.00 19 GLU A CA 11
ATOM 13499 C C . GLU A 1 19 ? 67.221 2.212 6.240 1.00 0.00 19 GLU A C 11
ATOM 13500 O O . GLU A 1 19 ? 66.585 1.171 6.053 1.00 0.00 19 GLU A O 11
ATOM 13512 N N . ILE A 1 20 ? 68.194 2.316 7.132 1.00 0.00 20 ILE A N 11
ATOM 13513 C CA . ILE A 1 20 ? 68.568 1.202 7.993 1.00 0.00 20 ILE A CA 11
ATOM 13514 C C . ILE A 1 20 ? 67.628 1.136 9.192 1.00 0.00 20 ILE A C 11
ATOM 13515 O O . ILE A 1 20 ? 67.337 2.158 9.817 1.00 0.00 20 ILE A O 11
ATOM 13531 N N . ASN A 1 21 ? 67.147 -0.061 9.503 1.00 0.00 21 ASN A N 11
ATOM 13532 C CA . ASN A 1 21 ? 66.205 -0.243 10.606 1.00 0.00 21 ASN A CA 11
ATOM 13533 C C . ASN A 1 21 ? 66.916 -0.191 11.954 1.00 0.00 21 ASN A C 11
ATOM 13534 O O . ASN A 1 21 ? 68.138 -0.323 12.033 1.00 0.00 21 ASN A O 11
ATOM 13545 N N . ASN A 1 22 ? 66.135 -0.028 13.019 1.00 0.00 22 ASN A N 11
ATOM 13546 C CA . ASN A 1 22 ? 66.678 0.081 14.375 1.00 0.00 22 ASN A CA 11
ATOM 13547 C C . ASN A 1 22 ? 66.990 -1.301 14.952 1.00 0.00 22 ASN A C 11
ATOM 13548 O O . ASN A 1 22 ? 67.026 -1.505 16.165 1.00 0.00 22 ASN A O 11
ATOM 13559 N N . ASN A 1 23 ? 67.258 -2.236 14.065 1.00 0.00 23 ASN A N 11
ATOM 13560 C CA . ASN A 1 23 ? 67.608 -3.595 14.458 1.00 0.00 23 ASN A CA 11
ATOM 13561 C C . ASN A 1 23 ? 69.102 -3.832 14.278 1.00 0.00 23 ASN A C 11
ATOM 13562 O O . ASN A 1 23 ? 69.630 -4.864 14.684 1.00 0.00 23 ASN A O 11
ATOM 13573 N N . ALA A 1 24 ? 69.784 -2.856 13.686 1.00 0.00 24 ALA A N 11
ATOM 13574 C CA . ALA A 1 24 ? 71.221 -2.949 13.459 1.00 0.00 24 ALA A CA 11
ATOM 13575 C C . ALA A 1 24 ? 72.003 -2.571 14.718 1.00 0.00 24 ALA A C 11
ATOM 13576 O O . ALA A 1 24 ? 73.225 -2.425 14.680 1.00 0.00 24 ALA A O 11
ATOM 13583 N N . ARG A 1 25 ? 71.282 -2.436 15.829 1.00 0.00 25 ARG A N 11
ATOM 13584 C CA . ARG A 1 25 ? 71.872 -2.084 17.124 1.00 0.00 25 ARG A CA 11
ATOM 13585 C C . ARG A 1 25 ? 73.015 -3.031 17.492 1.00 0.00 25 ARG A C 11
ATOM 13586 O O . ARG A 1 25 ? 74.061 -2.598 17.971 1.00 0.00 25 ARG A O 11
ATOM 13607 N N . TYR A 1 26 ? 72.808 -4.323 17.261 1.00 0.00 26 TYR A N 11
ATOM 13608 C CA . TYR A 1 26 ? 73.825 -5.327 17.555 1.00 0.00 26 TYR A CA 11
ATOM 13609 C C . TYR A 1 26 ? 74.460 -5.831 16.266 1.00 0.00 26 TYR A C 11
ATOM 13610 O O . TYR A 1 26 ? 75.181 -6.827 16.258 1.00 0.00 26 TYR A O 11
ATOM 13628 N N . GLY A 1 27 ? 74.189 -5.129 15.176 1.00 0.00 27 GLY A N 11
ATOM 13629 C CA . GLY A 1 27 ? 74.747 -5.507 13.896 1.00 0.00 27 GLY A CA 11
ATOM 13630 C C . GLY A 1 27 ? 75.908 -4.622 13.507 1.00 0.00 27 GLY A C 11
ATOM 13631 O O . GLY A 1 27 ? 76.950 -5.108 13.069 1.00 0.00 27 GLY A O 11
ATOM 13635 N N . CYS A 1 28 ? 75.732 -3.322 13.695 1.00 0.00 28 CYS A N 11
ATOM 13636 C CA . CYS A 1 28 ? 76.751 -2.344 13.367 1.00 0.00 28 CYS A CA 11
ATOM 13637 C C . CYS A 1 28 ? 76.376 -1.009 13.991 1.00 0.00 28 CYS A C 11
ATOM 13638 O O . CYS A 1 28 ? 75.459 -0.332 13.523 1.00 0.00 28 CYS A O 11
ATOM 13646 N N . PRO A 1 29 ? 77.052 -0.633 15.078 1.00 0.00 29 PRO A N 11
ATOM 13647 C CA . PRO A 1 29 ? 76.759 0.609 15.789 1.00 0.00 29 PRO A CA 11
ATOM 13648 C C . PRO A 1 29 ? 77.185 1.841 14.994 1.00 0.00 29 PRO A C 11
ATOM 13649 O O . PRO A 1 29 ? 78.096 1.768 14.168 1.00 0.00 29 PRO A O 11
ATOM 13660 N N . HIS A 1 30 ? 76.505 2.962 15.243 1.00 0.00 30 HIS A N 11
ATOM 13661 C CA . HIS A 1 30 ? 76.740 4.215 14.512 1.00 0.00 30 HIS A CA 11
ATOM 13662 C C . HIS A 1 30 ? 76.337 4.061 13.056 1.00 0.00 30 HIS A C 11
ATOM 13663 O O . HIS A 1 30 ? 76.826 4.771 12.182 1.00 0.00 30 HIS A O 11
ATOM 13678 N N . HIS A 1 31 ? 75.421 3.143 12.811 1.00 0.00 31 HIS A N 11
ATOM 13679 C CA . HIS A 1 31 ? 74.989 2.844 11.455 1.00 0.00 31 HIS A CA 11
ATOM 13680 C C . HIS A 1 31 ? 73.479 2.648 11.407 1.00 0.00 31 HIS A C 11
ATOM 13681 O O . HIS A 1 31 ? 72.931 2.185 10.408 1.00 0.00 31 HIS A O 11
ATOM 13696 N N . VAL A 1 32 ? 72.812 3.032 12.483 1.00 0.00 32 VAL A N 11
ATOM 13697 C CA . VAL A 1 32 ? 71.384 2.796 12.628 1.00 0.00 32 VAL A CA 11
ATOM 13698 C C . VAL A 1 32 ? 70.582 4.063 12.335 1.00 0.00 32 VAL A C 11
ATOM 13699 O O . VAL A 1 32 ? 70.958 5.155 12.766 1.00 0.00 32 VAL A O 11
ATOM 13712 N N . GLY A 1 33 ? 69.496 3.912 11.583 1.00 0.00 33 GLY A N 11
ATOM 13713 C CA . GLY A 1 33 ? 68.587 5.020 11.348 1.00 0.00 33 GLY A CA 11
ATOM 13714 C C . GLY A 1 33 ? 69.160 6.081 10.437 1.00 0.00 33 GLY A C 11
ATOM 13715 O O . GLY A 1 33 ? 68.976 7.276 10.669 1.00 0.00 33 GLY A O 11
ATOM 13719 N N . ARG A 1 34 ? 69.858 5.650 9.406 1.00 0.00 34 ARG A N 11
ATOM 13720 C CA . ARG A 1 34 ? 70.400 6.576 8.422 1.00 0.00 34 ARG A CA 11
ATOM 13721 C C . ARG A 1 34 ? 69.893 6.222 7.031 1.00 0.00 34 ARG A C 11
ATOM 13722 O O . ARG A 1 34 ? 69.229 5.199 6.848 1.00 0.00 34 ARG A O 11
ATOM 13743 N N . LYS A 1 35 ? 70.210 7.068 6.064 1.00 0.00 35 LYS A N 11
ATOM 13744 C CA . LYS A 1 35 ? 69.769 6.871 4.696 1.00 0.00 35 LYS A CA 11
ATOM 13745 C C . LYS A 1 35 ? 70.923 6.395 3.828 1.00 0.00 35 LYS A C 11
ATOM 13746 O O . LYS A 1 35 ? 72.031 6.933 3.898 1.00 0.00 35 LYS A O 11
ATOM 13765 N N . GLY A 1 36 ? 70.657 5.388 3.018 1.00 0.00 36 GLY A N 11
ATOM 13766 C CA . GLY A 1 36 ? 71.651 4.887 2.099 1.00 0.00 36 GLY A CA 11
ATOM 13767 C C . GLY A 1 36 ? 71.045 4.554 0.756 1.00 0.00 36 GLY A C 11
ATOM 13768 O O . GLY A 1 36 ? 69.830 4.630 0.586 1.00 0.00 36 GLY A O 11
ATOM 13772 N N . LYS A 1 37 ? 71.880 4.197 -0.204 1.00 0.00 37 LYS A N 11
ATOM 13773 C CA . LYS A 1 37 ? 71.394 3.813 -1.521 1.00 0.00 37 LYS A CA 11
ATOM 13774 C C . LYS A 1 37 ? 72.004 2.483 -1.954 1.00 0.00 37 LYS A C 11
ATOM 13775 O O . LYS A 1 37 ? 73.204 2.261 -1.777 1.00 0.00 37 LYS A O 11
ATOM 13794 N N . ILE A 1 38 ? 71.170 1.603 -2.502 1.00 0.00 38 ILE A N 11
ATOM 13795 C CA . ILE A 1 38 ? 71.629 0.326 -3.043 1.00 0.00 38 ILE A CA 11
ATOM 13796 C C . ILE A 1 38 ? 72.591 0.569 -4.198 1.00 0.00 38 ILE A C 11
ATOM 13797 O O . ILE A 1 38 ? 72.240 1.246 -5.164 1.00 0.00 38 ILE A O 11
ATOM 13813 N N . ILE A 1 39 ? 73.800 0.030 -4.105 1.00 0.00 39 ILE A N 11
ATOM 13814 C CA . ILE A 1 39 ? 74.791 0.251 -5.151 1.00 0.00 39 ILE A CA 11
ATOM 13815 C C . ILE A 1 39 ? 75.202 -1.045 -5.831 1.00 0.00 39 ILE A C 11
ATOM 13816 O O . ILE A 1 39 ? 75.748 -1.021 -6.934 1.00 0.00 39 ILE A O 11
ATOM 13832 N N . GLU A 1 40 ? 74.931 -2.176 -5.193 1.00 0.00 40 GLU A N 11
ATOM 13833 C CA . GLU A 1 40 ? 75.273 -3.463 -5.777 1.00 0.00 40 GLU A CA 11
ATOM 13834 C C . GLU A 1 40 ? 74.493 -4.584 -5.103 1.00 0.00 40 GLU A C 11
ATOM 13835 O O . GLU A 1 40 ? 74.012 -4.432 -3.977 1.00 0.00 40 GLU A O 11
ATOM 13847 N N . HIS A 1 41 ? 74.355 -5.698 -5.808 1.00 0.00 41 HIS A N 11
ATOM 13848 C CA . HIS A 1 41 ? 73.717 -6.884 -5.263 1.00 0.00 41 HIS A CA 11
ATOM 13849 C C . HIS A 1 41 ? 74.774 -7.893 -4.856 1.00 0.00 41 HIS A C 11
ATOM 13850 O O . HIS A 1 41 ? 75.672 -8.210 -5.635 1.00 0.00 41 HIS A O 11
ATOM 13865 N N . LEU A 1 42 ? 74.672 -8.388 -3.641 1.00 0.00 42 LEU A N 11
ATOM 13866 C CA . LEU A 1 42 ? 75.610 -9.376 -3.145 1.00 0.00 42 LEU A CA 11
ATOM 13867 C C . LEU A 1 42 ? 74.964 -10.747 -3.162 1.00 0.00 42 LEU A C 11
ATOM 13868 O O . LEU A 1 42 ? 73.743 -10.858 -3.196 1.00 0.00 42 LEU A O 11
ATOM 13884 N N . HIS A 1 43 ? 75.778 -11.784 -3.163 1.00 0.00 43 HIS A N 11
ATOM 13885 C CA . HIS A 1 43 ? 75.267 -13.136 -3.038 1.00 0.00 43 HIS A CA 11
ATOM 13886 C C . HIS A 1 43 ? 75.853 -13.786 -1.791 1.00 0.00 43 HIS A C 11
ATOM 13887 O O . HIS A 1 43 ? 76.836 -14.523 -1.848 1.00 0.00 43 HIS A O 11
ATOM 13902 N N . SER A 1 44 ? 75.255 -13.468 -0.657 1.00 0.00 44 SER A N 11
ATOM 13903 C CA . SER A 1 44 ? 75.747 -13.932 0.622 1.00 0.00 44 SER A CA 11
ATOM 13904 C C . SER A 1 44 ? 74.579 -14.286 1.533 1.00 0.00 44 SER A C 11
ATOM 13905 O O . SER A 1 44 ? 73.501 -13.703 1.437 1.00 0.00 44 SER A O 11
ATOM 13913 N N . ALA A 1 45 ? 74.806 -15.238 2.422 1.00 0.00 45 ALA A N 11
ATOM 13914 C CA . ALA A 1 45 ? 73.756 -15.737 3.294 1.00 0.00 45 ALA A CA 11
ATOM 13915 C C . ALA A 1 45 ? 73.461 -14.733 4.394 1.00 0.00 45 ALA A C 11
ATOM 13916 O O . ALA A 1 45 ? 72.354 -14.682 4.933 1.00 0.00 45 ALA A O 11
ATOM 13923 N N . THR A 1 46 ? 74.457 -13.927 4.716 1.00 0.00 46 THR A N 11
ATOM 13924 C CA . THR A 1 46 ? 74.310 -12.933 5.760 1.00 0.00 46 THR A CA 11
ATOM 13925 C C . THR A 1 46 ? 73.839 -11.600 5.191 1.00 0.00 46 THR A C 11
ATOM 13926 O O . THR A 1 46 ? 72.947 -10.962 5.749 1.00 0.00 46 THR A O 11
ATOM 13937 N N . TYR A 1 47 ? 74.421 -11.192 4.067 1.00 0.00 47 TYR A N 11
ATOM 13938 C CA . TYR A 1 47 ? 74.125 -9.881 3.487 1.00 0.00 47 TYR A CA 11
ATOM 13939 C C . TYR A 1 47 ? 74.034 -9.975 1.967 1.00 0.00 47 TYR A C 11
ATOM 13940 O O . TYR A 1 47 ? 75.002 -10.350 1.313 1.00 0.00 47 TYR A O 11
ATOM 13958 N N . ASP A 1 48 ? 72.878 -9.629 1.399 1.00 0.00 48 ASP A N 11
ATOM 13959 C CA . ASP A 1 48 ? 72.689 -9.752 -0.050 1.00 0.00 48 ASP A CA 11
ATOM 13960 C C . ASP A 1 48 ? 72.691 -8.393 -0.741 1.00 0.00 48 ASP A C 11
ATOM 13961 O O . ASP A 1 48 ? 72.441 -8.304 -1.945 1.00 0.00 48 ASP A O 11
ATOM 13970 N N . TYR A 1 49 ? 72.973 -7.328 -0.001 1.00 0.00 49 TYR A N 11
ATOM 13971 C CA . TYR A 1 49 ? 72.935 -5.992 -0.582 1.00 0.00 49 TYR A CA 11
ATOM 13972 C C . TYR A 1 49 ? 74.125 -5.153 -0.152 1.00 0.00 49 TYR A C 11
ATOM 13973 O O . TYR A 1 49 ? 74.620 -5.274 0.969 1.00 0.00 49 TYR A O 11
ATOM 13991 N N . ALA A 1 50 ? 74.578 -4.306 -1.062 1.00 0.00 50 ALA A N 11
ATOM 13992 C CA . ALA A 1 50 ? 75.629 -3.360 -0.775 1.00 0.00 50 ALA A CA 11
ATOM 13993 C C . ALA A 1 50 ? 75.055 -1.961 -0.876 1.00 0.00 50 ALA A C 11
ATOM 13994 O O . ALA A 1 50 ? 74.653 -1.523 -1.955 1.00 0.00 50 ALA A O 11
ATOM 14001 N N . VAL A 1 51 ? 74.966 -1.290 0.253 1.00 0.00 51 VAL A N 11
ATOM 14002 C CA . VAL A 1 51 ? 74.377 0.031 0.314 1.00 0.00 51 VAL A CA 11
ATOM 14003 C C . VAL A 1 51 ? 75.459 1.069 0.583 1.00 0.00 51 VAL A C 11
ATOM 14004 O O . VAL A 1 51 ? 76.515 0.747 1.118 1.00 0.00 51 VAL A O 11
ATOM 14017 N N . SER A 1 52 ? 75.217 2.295 0.169 1.00 0.00 52 SER A N 11
ATOM 14018 C CA . SER A 1 52 ? 76.112 3.395 0.478 1.00 0.00 52 SER A CA 11
ATOM 14019 C C . SER A 1 52 ? 75.380 4.447 1.299 1.00 0.00 52 SER A C 11
ATOM 14020 O O . SER A 1 52 ? 74.400 5.033 0.838 1.00 0.00 52 SER A O 11
ATOM 14028 N N . ASP A 1 53 ? 75.847 4.660 2.522 1.00 0.00 53 ASP A N 11
ATOM 14029 C CA . ASP A 1 53 ? 75.273 5.671 3.405 1.00 0.00 53 ASP A CA 11
ATOM 14030 C C . ASP A 1 53 ? 75.472 7.055 2.805 1.00 0.00 53 ASP A C 11
ATOM 14031 O O . ASP A 1 53 ? 76.467 7.298 2.119 1.00 0.00 53 ASP A O 11
ATOM 14040 N N . GLU A 1 54 ? 74.545 7.970 3.074 1.00 0.00 54 GLU A N 11
ATOM 14041 C CA . GLU A 1 54 ? 74.681 9.345 2.598 1.00 0.00 54 GLU A CA 11
ATOM 14042 C C . GLU A 1 54 ? 75.896 10.016 3.242 1.00 0.00 54 GLU A C 11
ATOM 14043 O O . GLU A 1 54 ? 76.402 11.023 2.751 1.00 0.00 54 GLU A O 11
ATOM 14055 N N . THR A 1 55 ? 76.368 9.431 4.335 1.00 0.00 55 THR A N 11
ATOM 14056 C CA . THR A 1 55 ? 77.518 9.946 5.054 1.00 0.00 55 THR A CA 11
ATOM 14057 C C . THR A 1 55 ? 78.828 9.513 4.390 1.00 0.00 55 THR A C 11
ATOM 14058 O O . THR A 1 55 ? 79.897 10.041 4.704 1.00 0.00 55 THR A O 11
ATOM 14069 N N . GLY A 1 56 ? 78.739 8.561 3.467 1.00 0.00 56 GLY A N 11
ATOM 14070 C CA . GLY A 1 56 ? 79.923 8.085 2.778 1.00 0.00 56 GLY A CA 11
ATOM 14071 C C . GLY A 1 56 ? 80.361 6.719 3.262 1.00 0.00 56 GLY A C 11
ATOM 14072 O O . GLY A 1 56 ? 81.378 6.186 2.813 1.00 0.00 56 GLY A O 11
ATOM 14076 N N . ASP A 1 57 ? 79.600 6.153 4.187 1.00 0.00 57 ASP A N 11
ATOM 14077 C CA . ASP A 1 57 ? 79.893 4.823 4.706 1.00 0.00 57 ASP A CA 11
ATOM 14078 C C . ASP A 1 57 ? 79.292 3.764 3.792 1.00 0.00 57 ASP A C 11
ATOM 14079 O O . ASP A 1 57 ? 78.531 4.083 2.880 1.00 0.00 57 ASP A O 11
ATOM 14088 N N . ILE A 1 58 ? 79.629 2.509 4.034 1.00 0.00 58 ILE A N 11
ATOM 14089 C CA . ILE A 1 58 ? 79.087 1.416 3.251 1.00 0.00 58 ILE A CA 11
ATOM 14090 C C . ILE A 1 58 ? 78.282 0.472 4.138 1.00 0.00 58 ILE A C 11
ATOM 14091 O O . ILE A 1 58 ? 78.763 -0.005 5.169 1.00 0.00 58 ILE A O 11
ATOM 14107 N N . THR A 1 59 ? 77.053 0.229 3.725 1.00 0.00 59 THR A N 11
ATOM 14108 C CA . THR A 1 59 ? 76.123 -0.597 4.456 1.00 0.00 59 THR A CA 11
ATOM 14109 C C . THR A 1 59 ? 75.938 -1.954 3.768 1.00 0.00 59 THR A C 11
ATOM 14110 O O . THR A 1 59 ? 75.113 -2.097 2.867 1.00 0.00 59 THR A O 11
ATOM 14121 N N . TYR A 1 60 ? 76.725 -2.946 4.163 1.00 0.00 60 TYR A N 11
ATOM 14122 C CA . TYR A 1 60 ? 76.540 -4.303 3.651 1.00 0.00 60 TYR A CA 11
ATOM 14123 C C . TYR A 1 60 ? 75.532 -5.039 4.529 1.00 0.00 60 TYR A C 11
ATOM 14124 O O . TYR A 1 60 ? 75.879 -5.493 5.618 1.00 0.00 60 TYR A O 11
ATOM 14142 N N . PHE A 1 61 ? 74.290 -5.143 4.073 1.00 0.00 61 PHE A N 11
ATOM 14143 C CA . PHE A 1 61 ? 73.229 -5.747 4.876 1.00 0.00 61 PHE A CA 11
ATOM 14144 C C . PHE A 1 61 ? 72.300 -6.564 4.000 1.00 0.00 61 PHE A C 11
ATOM 14145 O O . PHE A 1 61 ? 72.547 -6.717 2.804 1.00 0.00 61 PHE A O 11
ATOM 14162 N N . LYS A 1 62 ? 71.247 -7.102 4.590 1.00 0.00 62 LYS A N 11
ATOM 14163 C CA . LYS A 1 62 ? 70.293 -7.896 3.842 1.00 0.00 62 LYS A CA 11
ATOM 14164 C C . LYS A 1 62 ? 68.937 -7.206 3.790 1.00 0.00 62 LYS A C 11
ATOM 14165 O O . LYS A 1 62 ? 68.765 -6.112 4.329 1.00 0.00 62 LYS A O 11
ATOM 14184 N N . GLU A 1 63 ? 67.988 -7.861 3.130 1.00 0.00 63 GLU A N 11
ATOM 14185 C CA . GLU A 1 63 ? 66.617 -7.347 2.984 1.00 0.00 63 GLU A CA 11
ATOM 14186 C C . GLU A 1 63 ? 66.030 -6.907 4.327 1.00 0.00 63 GLU A C 11
ATOM 14187 O O . GLU A 1 63 ? 65.303 -5.918 4.404 1.00 0.00 63 GLU A O 11
ATOM 14199 N N . HIS A 1 64 ? 66.363 -7.647 5.377 1.00 0.00 64 HIS A N 11
ATOM 14200 C CA . HIS A 1 64 ? 65.706 -7.506 6.671 1.00 0.00 64 HIS A CA 11
ATOM 14201 C C . HIS A 1 64 ? 66.140 -6.238 7.415 1.00 0.00 64 HIS A C 11
ATOM 14202 O O . HIS A 1 64 ? 65.389 -5.714 8.238 1.00 0.00 64 HIS A O 11
ATOM 14217 N N . GLU A 1 65 ? 67.337 -5.745 7.139 1.00 0.00 65 GLU A N 11
ATOM 14218 C CA . GLU A 1 65 ? 67.852 -4.586 7.864 1.00 0.00 65 GLU A CA 11
ATOM 14219 C C . GLU A 1 65 ? 67.542 -3.293 7.119 1.00 0.00 65 GLU A C 11
ATOM 14220 O O . GLU A 1 65 ? 67.775 -2.193 7.632 1.00 0.00 65 GLU A O 11
ATOM 14232 N N . LEU A 1 66 ? 67.007 -3.424 5.917 1.00 0.00 66 LEU A N 11
ATOM 14233 C CA . LEU A 1 66 ? 66.794 -2.272 5.056 1.00 0.00 66 LEU A CA 11
ATOM 14234 C C . LEU A 1 66 ? 65.311 -2.055 4.773 1.00 0.00 66 LEU A C 11
ATOM 14235 O O . LEU A 1 66 ? 64.536 -3.005 4.698 1.00 0.00 66 LEU A O 11
ATOM 14251 N N . THR A 1 67 ? 64.925 -0.798 4.637 1.00 0.00 67 THR A N 11
ATOM 14252 C CA . THR A 1 67 ? 63.561 -0.447 4.269 1.00 0.00 67 THR A CA 11
ATOM 14253 C C . THR A 1 67 ? 63.567 0.675 3.236 1.00 0.00 67 THR A C 11
ATOM 14254 O O . THR A 1 67 ? 64.154 1.730 3.464 1.00 0.00 67 THR A O 11
ATOM 14265 N N . PRO A 1 68 ? 62.929 0.456 2.080 1.00 0.00 68 PRO A N 11
ATOM 14266 C CA . PRO A 1 68 ? 62.901 1.450 1.009 1.00 0.00 68 PRO A CA 11
ATOM 14267 C C . PRO A 1 68 ? 62.041 2.655 1.363 1.00 0.00 68 PRO A C 11
ATOM 14268 O O . PRO A 1 68 ? 61.094 2.551 2.144 1.00 0.00 68 PRO A O 11
ATOM 14279 N N . LEU A 1 69 ? 62.377 3.801 0.785 1.00 0.00 69 LEU A N 11
ATOM 14280 C CA . LEU A 1 69 ? 61.638 5.032 1.032 1.00 0.00 69 LEU A CA 11
ATOM 14281 C C . LEU A 1 69 ? 60.358 5.069 0.197 1.00 0.00 69 LEU A C 11
ATOM 14282 O O . LEU A 1 69 ? 60.094 6.032 -0.525 1.00 0.00 69 LEU A O 11
ATOM 14298 N N . LYS A 1 70 ? 59.562 4.013 0.304 1.00 0.00 70 LYS A N 11
ATOM 14299 C CA . LYS A 1 70 ? 58.318 3.908 -0.441 1.00 0.00 70 LYS A CA 11
ATOM 14300 C C . LYS A 1 70 ? 57.211 4.703 0.240 1.00 0.00 70 LYS A C 11
ATOM 14301 O O . LYS A 1 70 ? 56.479 4.179 1.080 1.00 0.00 70 LYS A O 11
ATOM 14320 N N . GLY A 1 71 ? 57.126 5.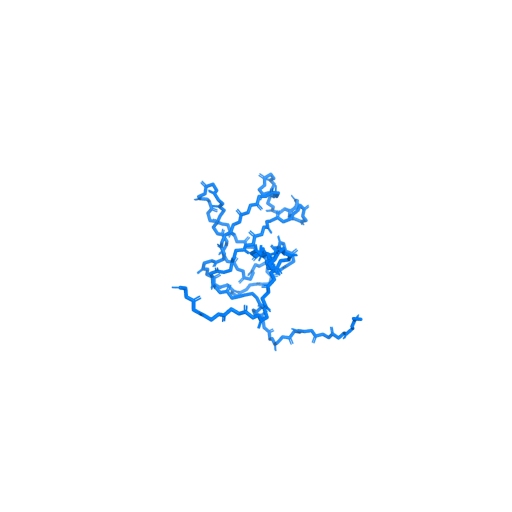982 -0.088 1.00 0.00 71 GLY A N 11
ATOM 14321 C CA . GLY A 1 71 ? 56.032 6.794 0.394 1.00 0.00 71 GLY A CA 11
ATOM 14322 C C . GLY A 1 71 ? 54.865 6.762 -0.568 1.00 0.00 71 GLY A C 11
ATOM 14323 O O . GLY A 1 71 ? 53.756 6.374 -0.203 1.00 0.00 71 GLY A O 11
ATOM 14327 N N . GLY A 1 72 ? 55.122 7.166 -1.802 1.00 0.00 72 GLY A N 11
ATOM 14328 C CA . GLY A 1 72 ? 54.110 7.113 -2.835 1.00 0.00 72 GLY A CA 11
ATOM 14329 C C . GLY A 1 72 ? 54.725 6.965 -4.211 1.00 0.00 72 GLY A C 11
ATOM 14330 O O . GLY A 1 72 ? 54.424 7.739 -5.122 1.00 0.00 72 GLY A O 11
ATOM 14334 N N . LEU A 1 73 ? 55.591 5.969 -4.365 1.00 0.00 73 LEU A N 11
ATOM 14335 C CA . LEU A 1 73 ? 56.290 5.755 -5.624 1.00 0.00 73 LEU A CA 11
ATOM 14336 C C . LEU A 1 73 ? 55.430 4.945 -6.587 1.00 0.00 73 LEU A C 11
ATOM 14337 O O . LEU A 1 73 ? 55.601 3.731 -6.734 1.00 0.00 73 LEU A O 11
ATOM 14353 N N . ALA A 1 74 ? 54.483 5.627 -7.209 1.00 0.00 74 ALA A N 11
ATOM 14354 C CA . ALA A 1 74 ? 53.617 5.021 -8.208 1.00 0.00 74 ALA A CA 11
ATOM 14355 C C . ALA A 1 74 ? 53.315 6.033 -9.306 1.00 0.00 74 ALA A C 11
ATOM 14356 O O . ALA A 1 74 ? 52.156 6.321 -9.612 1.00 0.00 74 ALA A O 11
ATOM 14363 N N . TYR A 1 75 ? 54.372 6.573 -9.892 1.00 0.00 75 TYR A N 11
ATOM 14364 C CA . TYR A 1 75 ? 54.244 7.619 -10.894 1.00 0.00 75 TYR A CA 11
ATOM 14365 C C . TYR A 1 75 ? 54.280 7.026 -12.296 1.00 0.00 75 TYR A C 11
ATOM 14366 O O . TYR A 1 75 ? 54.674 5.872 -12.477 1.00 0.00 75 TYR A O 11
ATOM 14384 N N . VAL A 1 76 ? 53.851 7.827 -13.276 1.00 0.00 76 VAL A N 11
ATOM 14385 C CA . VAL A 1 76 ? 53.940 7.474 -14.700 1.00 0.00 76 VAL A CA 11
ATOM 14386 C C . VAL A 1 76 ? 52.951 6.360 -15.081 1.00 0.00 76 VAL A C 11
ATOM 14387 O O . VAL A 1 76 ? 52.761 6.073 -16.263 1.00 0.00 76 VAL A O 11
ATOM 14400 N N . LEU A 1 77 ? 52.289 5.779 -14.078 1.00 0.00 77 LEU A N 11
ATOM 14401 C CA . LEU A 1 77 ? 51.445 4.599 -14.273 1.00 0.00 77 LEU A CA 11
ATOM 14402 C C . LEU A 1 77 ? 52.315 3.427 -14.707 1.00 0.00 77 LEU A C 11
ATOM 14403 O O . LEU A 1 77 ? 52.538 3.200 -15.896 1.00 0.00 77 LEU A O 11
ATOM 14419 N N . GLU A 1 78 ? 52.818 2.705 -13.717 1.00 0.00 78 GLU A N 11
ATOM 14420 C CA . GLU A 1 78 ? 53.826 1.675 -13.933 1.00 0.00 78 GLU A CA 11
ATOM 14421 C C . GLU A 1 78 ? 53.318 0.568 -14.847 1.00 0.00 78 GLU A C 11
ATOM 14422 O O . GLU A 1 78 ? 54.022 0.152 -15.773 1.00 0.00 78 GLU A O 11
ATOM 14434 N N . HIS A 1 79 ? 52.097 0.099 -14.583 1.00 0.00 79 HIS A N 11
ATOM 14435 C CA . HIS A 1 79 ? 51.553 -1.077 -15.265 1.00 0.00 79 HIS A CA 11
ATOM 14436 C C . HIS A 1 79 ? 52.454 -2.280 -14.998 1.00 0.00 79 HIS A C 11
ATOM 14437 O O . HIS A 1 79 ? 53.282 -2.252 -14.088 1.00 0.00 79 HIS A O 11
ATOM 14452 N N . HIS A 1 80 ? 52.283 -3.339 -15.764 1.00 0.00 80 HIS A N 11
ATOM 14453 C CA . HIS A 1 80 ? 53.226 -4.444 -15.722 1.00 0.00 80 HIS A CA 11
ATOM 14454 C C . HIS A 1 80 ? 54.089 -4.401 -16.977 1.00 0.00 80 HIS A C 11
ATOM 14455 O O . HIS A 1 80 ? 55.224 -4.884 -16.989 1.00 0.00 80 HIS A O 11
ATOM 14470 N N . HIS A 1 81 ? 53.527 -3.810 -18.028 1.00 0.00 81 HIS A N 11
ATOM 14471 C CA . HIS A 1 81 ? 54.229 -3.590 -19.284 1.00 0.00 81 HIS A CA 11
ATOM 14472 C C . HIS A 1 81 ? 53.307 -2.845 -20.246 1.00 0.00 81 HIS A C 11
ATOM 14473 O O . HIS A 1 81 ? 52.140 -3.206 -20.384 1.00 0.00 81 HIS A O 11
ATOM 14488 N N . HIS A 1 82 ? 53.810 -1.799 -20.884 1.00 0.00 82 HIS A N 11
ATOM 14489 C CA . HIS A 1 82 ? 53.033 -1.088 -21.895 1.00 0.00 82 HIS A CA 11
ATOM 14490 C C . HIS A 1 82 ? 52.845 -2.020 -23.086 1.00 0.00 82 HIS A C 11
ATOM 14491 O O . HIS A 1 82 ? 51.727 -2.349 -23.475 1.00 0.00 82 HIS A O 11
ATOM 14506 N N . HIS A 1 83 ? 53.974 -2.438 -23.632 1.00 0.00 83 HIS A N 11
ATOM 14507 C CA . HIS A 1 83 ? 54.050 -3.463 -24.668 1.00 0.00 83 HIS A CA 11
ATOM 14508 C C . HIS A 1 83 ? 55.510 -3.843 -24.826 1.00 0.00 83 HIS A C 11
ATOM 14509 O O . HIS A 1 83 ? 55.867 -5.018 -24.905 1.00 0.00 83 HIS A O 11
ATOM 14524 N N . HIS A 1 84 ? 56.354 -2.819 -24.844 1.00 0.00 84 HIS A N 11
ATOM 14525 C CA . HIS A 1 84 ? 57.794 -3.000 -24.797 1.00 0.00 84 HIS A CA 11
ATOM 14526 C C . HIS A 1 84 ? 58.404 -2.049 -23.779 1.00 0.00 84 HIS A C 11
ATOM 14527 O O . HIS A 1 84 ? 58.839 -0.951 -24.167 1.00 0.00 84 HIS A O 11
ATOM 14543 N N . MET A 1 1 ? 71.189 -28.179 -3.699 1.00 0.00 1 MET A N 12
ATOM 14544 C CA . MET A 1 1 ? 70.816 -29.609 -3.605 1.00 0.00 1 MET A CA 12
ATOM 14545 C C . MET A 1 1 ? 69.823 -29.958 -4.698 1.00 0.00 1 MET A C 12
ATOM 14546 O O . MET A 1 1 ? 69.525 -29.126 -5.558 1.00 0.00 1 MET A O 12
ATOM 14562 N N . ALA A 1 2 ? 69.338 -31.192 -4.683 1.00 0.00 2 ALA A N 12
ATOM 14563 C CA . ALA A 1 2 ? 68.248 -31.590 -5.556 1.00 0.00 2 ALA A CA 12
ATOM 14564 C C . ALA A 1 2 ? 66.960 -30.963 -5.045 1.00 0.00 2 ALA A C 12
ATOM 14565 O O . ALA A 1 2 ? 66.120 -30.506 -5.820 1.00 0.00 2 ALA A O 12
ATOM 14572 N N . GLY A 1 3 ? 66.827 -30.947 -3.726 1.00 0.00 3 GLY A N 12
ATOM 14573 C CA . GLY A 1 3 ? 65.743 -30.234 -3.091 1.00 0.00 3 GLY A CA 12
ATOM 14574 C C . GLY A 1 3 ? 66.146 -28.810 -2.772 1.00 0.00 3 GLY A C 12
ATOM 14575 O O . GLY A 1 3 ? 67.285 -28.419 -3.031 1.00 0.00 3 GLY A O 12
ATOM 14579 N N . ASP A 1 4 ? 65.220 -28.047 -2.193 1.00 0.00 4 ASP A N 12
ATOM 14580 C CA . ASP A 1 4 ? 65.450 -26.631 -1.883 1.00 0.00 4 ASP A CA 12
ATOM 14581 C C . ASP A 1 4 ? 65.866 -25.850 -3.130 1.00 0.00 4 ASP A C 12
ATOM 14582 O O . ASP A 1 4 ? 67.025 -25.450 -3.270 1.00 0.00 4 ASP A O 12
ATOM 14591 N N . PRO A 1 5 ? 64.926 -25.627 -4.062 1.00 0.00 5 PRO A N 12
ATOM 14592 C CA . PRO A 1 5 ? 65.193 -24.932 -5.314 1.00 0.00 5 PRO A CA 12
ATOM 14593 C C . PRO A 1 5 ? 64.923 -23.431 -5.222 1.00 0.00 5 PRO A C 12
ATOM 14594 O O . PRO A 1 5 ? 64.674 -22.770 -6.231 1.00 0.00 5 PRO A O 12
ATOM 14605 N N . LEU A 1 6 ? 64.975 -22.903 -4.006 1.00 0.00 6 LEU A N 12
ATOM 14606 C CA . LEU A 1 6 ? 64.730 -21.487 -3.768 1.00 0.00 6 LEU A CA 12
ATOM 14607 C C . LEU A 1 6 ? 65.970 -20.832 -3.163 1.00 0.00 6 LEU A C 12
ATOM 14608 O O . LEU A 1 6 ? 66.174 -20.877 -1.951 1.00 0.00 6 LEU A O 12
ATOM 14624 N N . PRO A 1 7 ? 66.825 -20.231 -4.003 1.00 0.00 7 PRO A N 12
ATOM 14625 C CA . PRO A 1 7 ? 68.091 -19.655 -3.565 1.00 0.00 7 PRO A CA 12
ATOM 14626 C C . PRO A 1 7 ? 67.993 -18.179 -3.172 1.00 0.00 7 PRO A C 12
ATOM 14627 O O . PRO A 1 7 ? 69.021 -17.527 -2.968 1.00 0.00 7 PRO A O 12
ATOM 14638 N N . LYS A 1 8 ? 66.756 -17.674 -3.056 1.00 0.00 8 LYS A N 12
ATOM 14639 C CA . LYS A 1 8 ? 66.501 -16.261 -2.748 1.00 0.00 8 LYS A CA 12
ATOM 14640 C C . LYS A 1 8 ? 66.904 -15.356 -3.912 1.00 0.00 8 LYS A C 12
ATOM 14641 O O . LYS A 1 8 ? 67.787 -15.685 -4.705 1.00 0.00 8 LYS A O 12
ATOM 14660 N N . TYR A 1 9 ? 66.234 -14.221 -4.022 1.00 0.00 9 TYR A N 12
ATOM 14661 C CA . TYR A 1 9 ? 66.580 -13.232 -5.029 1.00 0.00 9 TYR A CA 12
ATOM 14662 C C . TYR A 1 9 ? 66.454 -11.825 -4.458 1.00 0.00 9 TYR A C 12
ATOM 14663 O O . TYR A 1 9 ? 65.602 -11.556 -3.606 1.00 0.00 9 TYR A O 12
ATOM 14681 N N . TRP A 1 10 ? 67.318 -10.936 -4.926 1.00 0.00 10 TRP A N 12
ATOM 14682 C CA . TRP A 1 10 ? 67.322 -9.549 -4.491 1.00 0.00 10 TRP A CA 12
ATOM 14683 C C . TRP A 1 10 ? 66.073 -8.830 -4.989 1.00 0.00 10 TRP A C 12
ATOM 14684 O O . TRP A 1 10 ? 65.978 -8.471 -6.160 1.00 0.00 10 TRP A O 12
ATOM 14705 N N . SER A 1 11 ? 65.118 -8.633 -4.093 1.00 0.00 11 SER A N 12
ATOM 14706 C CA . SER A 1 11 ? 63.857 -8.000 -4.443 1.00 0.00 11 SER A CA 12
ATOM 14707 C C . SER A 1 11 ? 63.985 -6.476 -4.460 1.00 0.00 11 SER A C 12
ATOM 14708 O O . SER A 1 11 ? 63.084 -5.772 -4.919 1.00 0.00 11 SER A O 12
ATOM 14716 N N . TYR A 1 12 ? 65.104 -5.971 -3.952 1.00 0.00 12 TYR A N 12
ATOM 14717 C CA . TYR A 1 12 ? 65.360 -4.538 -3.953 1.00 0.00 12 TYR A CA 12
ATOM 14718 C C . TYR A 1 12 ? 66.308 -4.185 -5.095 1.00 0.00 12 TYR A C 12
ATOM 14719 O O . TYR A 1 12 ? 67.419 -4.710 -5.171 1.00 0.00 12 TYR A O 12
ATOM 14737 N N . PRO A 1 13 ? 65.870 -3.307 -6.008 1.00 0.00 13 PRO A N 12
ATOM 14738 C CA . PRO A 1 13 ? 66.653 -2.910 -7.186 1.00 0.00 13 PRO A CA 12
ATOM 14739 C C . PRO A 1 13 ? 67.924 -2.137 -6.831 1.00 0.00 13 PRO A C 12
ATOM 14740 O O . PRO A 1 13 ? 68.105 -1.690 -5.697 1.00 0.00 13 PRO A O 12
ATOM 14751 N N . VAL A 1 14 ? 68.801 -1.983 -7.814 1.00 0.00 14 VAL A N 12
ATOM 14752 C CA . VAL A 1 14 ? 70.032 -1.226 -7.635 1.00 0.00 14 VAL A CA 12
ATOM 14753 C C . VAL A 1 14 ? 69.758 0.257 -7.854 1.00 0.00 14 VAL A C 12
ATOM 14754 O O . VAL A 1 14 ? 69.097 0.634 -8.822 1.00 0.00 14 VAL A O 12
ATOM 14767 N N . GLY A 1 15 ? 70.251 1.092 -6.955 1.00 0.00 15 GLY A N 12
ATOM 14768 C CA . GLY A 1 15 ? 70.007 2.514 -7.062 1.00 0.00 15 GLY A CA 12
ATOM 14769 C C . GLY A 1 15 ? 68.820 2.933 -6.229 1.00 0.00 15 GLY A C 12
ATOM 14770 O O . GLY A 1 15 ? 68.348 4.068 -6.322 1.00 0.00 15 GLY A O 12
ATOM 14774 N N . LEU A 1 16 ? 68.333 2.009 -5.416 1.00 0.00 16 LEU A N 12
ATOM 14775 C CA . LEU A 1 16 ? 67.197 2.272 -4.553 1.00 0.00 16 LEU A CA 12
ATOM 14776 C C . LEU A 1 16 ? 67.647 2.985 -3.286 1.00 0.00 16 LEU A C 12
ATOM 14777 O O . LEU A 1 16 ? 68.487 2.474 -2.538 1.00 0.00 16 LEU A O 12
ATOM 14793 N N . ALA A 1 17 ? 67.101 4.172 -3.061 1.00 0.00 17 ALA A N 12
ATOM 14794 C CA . ALA A 1 17 ? 67.387 4.928 -1.855 1.00 0.00 17 ALA A CA 12
ATOM 14795 C C . ALA A 1 17 ? 66.635 4.328 -0.675 1.00 0.00 17 ALA A C 12
ATOM 14796 O O . ALA A 1 17 ? 65.407 4.213 -0.699 1.00 0.00 17 ALA A O 12
ATOM 14803 N N . VAL A 1 18 ? 67.373 3.940 0.349 1.00 0.00 18 VAL A N 12
ATOM 14804 C CA . VAL A 1 18 ? 66.793 3.254 1.488 1.00 0.00 18 VAL A CA 12
ATOM 14805 C C . VAL A 1 18 ? 67.263 3.873 2.796 1.00 0.00 18 VAL A C 12
ATOM 14806 O O . VAL A 1 18 ? 68.222 4.645 2.827 1.00 0.00 18 VAL A O 12
ATOM 14819 N N . GLU A 1 19 ? 66.575 3.545 3.866 1.00 0.00 19 GLU A N 12
ATOM 14820 C CA . GLU A 1 19 ? 66.978 3.959 5.189 1.00 0.00 19 GLU A CA 12
ATOM 14821 C C . GLU A 1 19 ? 67.153 2.740 6.081 1.00 0.00 19 GLU A C 12
ATOM 14822 O O . GLU A 1 19 ? 66.497 1.711 5.885 1.00 0.00 19 GLU A O 12
ATOM 14834 N N . ILE A 1 20 ? 68.054 2.849 7.043 1.00 0.00 20 ILE A N 12
ATOM 14835 C CA . ILE A 1 20 ? 68.281 1.776 7.992 1.00 0.00 20 ILE A CA 12
ATOM 14836 C C . ILE A 1 20 ? 67.243 1.856 9.097 1.00 0.00 20 ILE A C 12
ATOM 14837 O O . ILE A 1 20 ? 67.228 2.808 9.881 1.00 0.00 20 ILE A O 12
ATOM 14853 N N . ASN A 1 21 ? 66.377 0.859 9.150 1.00 0.00 21 ASN A N 12
ATOM 14854 C CA . ASN A 1 21 ? 65.268 0.862 10.092 1.00 0.00 21 ASN A CA 12
ATOM 14855 C C . ASN A 1 21 ? 65.719 0.395 11.475 1.00 0.00 21 ASN A C 12
ATOM 14856 O O . ASN A 1 21 ? 66.817 -0.141 11.637 1.00 0.00 21 ASN A O 12
ATOM 14867 N N . ASN A 1 22 ? 64.858 0.584 12.462 1.00 0.00 22 ASN A N 12
ATOM 14868 C CA . ASN A 1 22 ? 65.183 0.262 13.850 1.00 0.00 22 ASN A CA 12
ATOM 14869 C C . ASN A 1 22 ? 64.987 -1.231 14.138 1.00 0.00 22 ASN A C 12
ATOM 14870 O O . ASN A 1 22 ? 64.603 -1.621 15.240 1.00 0.00 22 ASN A O 12
ATOM 14881 N N . ASN A 1 23 ? 65.261 -2.067 13.147 1.00 0.00 23 ASN A N 12
ATOM 14882 C CA . ASN A 1 23 ? 65.214 -3.516 13.337 1.00 0.00 23 ASN A CA 12
ATOM 14883 C C . ASN A 1 23 ? 66.622 -4.061 13.490 1.00 0.00 23 ASN A C 12
ATOM 14884 O O . ASN A 1 23 ? 66.886 -4.925 14.326 1.00 0.00 23 ASN A O 12
ATOM 14895 N N . ALA A 1 24 ? 67.538 -3.521 12.697 1.00 0.00 24 ALA A N 12
ATOM 14896 C CA . ALA A 1 24 ? 68.938 -3.928 12.743 1.00 0.00 24 ALA A CA 12
ATOM 14897 C C . ALA A 1 24 ? 69.676 -3.196 13.862 1.00 0.00 24 ALA A C 12
ATOM 14898 O O . ALA A 1 24 ? 70.904 -3.180 13.911 1.00 0.00 24 ALA A O 12
ATOM 14905 N N . ARG A 1 25 ? 68.909 -2.626 14.784 1.00 0.00 25 ARG A N 12
ATOM 14906 C CA . ARG A 1 25 ? 69.459 -1.807 15.860 1.00 0.00 25 ARG A CA 12
ATOM 14907 C C . ARG A 1 25 ? 70.270 -2.633 16.855 1.00 0.00 25 ARG A C 12
ATOM 14908 O O . ARG A 1 25 ? 71.027 -2.083 17.648 1.00 0.00 25 ARG A O 12
ATOM 14929 N N . TYR A 1 26 ? 70.111 -3.950 16.811 1.00 0.00 26 TYR A N 12
ATOM 14930 C CA . TYR A 1 26 ? 70.872 -4.822 17.693 1.00 0.00 26 TYR A CA 12
ATOM 14931 C C . TYR A 1 26 ? 72.260 -5.069 17.108 1.00 0.00 26 TYR A C 12
ATOM 14932 O O . TYR A 1 26 ? 73.203 -5.400 17.826 1.00 0.00 26 TYR A O 12
ATOM 14950 N N . GLY A 1 27 ? 72.374 -4.904 15.794 1.00 0.00 27 GLY A N 12
ATOM 14951 C CA . GLY A 1 27 ? 73.661 -5.021 15.139 1.00 0.00 27 GLY A CA 12
ATOM 14952 C C . GLY A 1 27 ? 74.300 -3.662 14.937 1.00 0.00 27 GLY A C 12
ATOM 14953 O O . GLY A 1 27 ? 75.504 -3.551 14.701 1.00 0.00 27 GLY A O 12
ATOM 14957 N N . CYS A 1 28 ? 73.479 -2.627 15.027 1.00 0.00 28 CYS A N 12
ATOM 14958 C CA . CYS A 1 28 ? 73.944 -1.258 14.902 1.00 0.00 28 CYS A CA 12
ATOM 14959 C C . CYS A 1 28 ? 73.299 -0.382 15.974 1.00 0.00 28 CYS A C 12
ATOM 14960 O O . CYS A 1 28 ? 72.372 0.383 15.690 1.00 0.00 28 CYS A O 12
ATOM 14968 N N . PRO A 1 29 ? 73.775 -0.497 17.225 1.00 0.00 29 PRO A N 12
ATOM 14969 C CA . PRO A 1 29 ? 73.201 0.226 18.362 1.00 0.00 29 PRO A CA 12
ATOM 14970 C C . PRO A 1 29 ? 73.349 1.736 18.217 1.00 0.00 29 PRO A C 12
ATOM 14971 O O . PRO A 1 29 ? 74.459 2.274 18.252 1.00 0.00 29 PRO A O 12
ATOM 14982 N N . HIS A 1 30 ? 72.213 2.403 18.030 1.00 0.00 30 HIS A N 12
ATOM 14983 C CA . HIS A 1 30 ? 72.162 3.846 17.803 1.00 0.00 30 HIS A CA 12
ATOM 14984 C C . HIS A 1 30 ? 72.964 4.215 16.557 1.00 0.00 30 HIS A C 12
ATOM 14985 O O . HIS A 1 30 ? 73.490 5.317 16.425 1.00 0.00 30 HIS A O 12
ATOM 15000 N N . HIS A 1 31 ? 73.043 3.277 15.635 1.00 0.00 31 HIS A N 12
ATOM 15001 C CA . HIS A 1 31 ? 73.693 3.519 14.356 1.00 0.00 31 HIS A CA 12
ATOM 15002 C C . HIS A 1 31 ? 72.657 3.444 13.247 1.00 0.00 31 HIS A C 12
ATOM 15003 O O . HIS A 1 31 ? 72.968 3.615 12.068 1.00 0.00 31 HIS A O 12
ATOM 15018 N N . VAL A 1 32 ? 71.414 3.197 13.651 1.00 0.00 32 VAL A N 12
ATOM 15019 C CA . VAL A 1 32 ? 70.298 3.102 12.720 1.00 0.00 32 VAL A CA 12
ATOM 15020 C C . VAL A 1 32 ? 69.616 4.458 12.556 1.00 0.00 32 VAL A C 12
ATOM 15021 O O . VAL A 1 32 ? 70.000 5.435 13.204 1.00 0.00 32 VAL A O 12
ATOM 15034 N N . GLY A 1 33 ? 68.618 4.520 11.684 1.00 0.00 33 GLY A N 12
ATOM 15035 C CA . GLY A 1 33 ? 67.898 5.761 11.468 1.00 0.00 33 GLY A CA 12
ATOM 15036 C C . GLY A 1 33 ? 68.528 6.608 10.382 1.00 0.00 33 GLY A C 12
ATOM 15037 O O . GLY A 1 33 ? 67.974 7.629 9.977 1.00 0.00 33 GLY A O 12
ATOM 15041 N N . ARG A 1 34 ? 69.689 6.181 9.906 1.00 0.00 34 ARG A N 12
ATOM 15042 C CA . ARG A 1 34 ? 70.400 6.897 8.856 1.00 0.00 34 ARG A CA 12
ATOM 15043 C C . ARG A 1 34 ? 69.896 6.453 7.487 1.00 0.00 34 ARG A C 12
ATOM 15044 O O . ARG A 1 34 ? 69.116 5.507 7.382 1.00 0.00 34 ARG A O 12
ATOM 15065 N N . LYS A 1 35 ? 70.336 7.136 6.444 1.00 0.00 35 LYS A N 12
ATOM 15066 C CA . LYS A 1 35 ? 69.897 6.829 5.091 1.00 0.00 35 LYS A CA 12
ATOM 15067 C C . LYS A 1 35 ? 71.065 6.412 4.206 1.00 0.00 35 LYS A C 12
ATOM 15068 O O . LYS A 1 35 ? 72.225 6.703 4.505 1.00 0.00 35 LYS A O 12
ATOM 15087 N N . GLY A 1 36 ? 70.737 5.727 3.122 1.00 0.00 36 GLY A N 12
ATOM 15088 C CA . GLY A 1 36 ? 71.734 5.262 2.183 1.00 0.00 36 GLY A CA 12
ATOM 15089 C C . GLY A 1 36 ? 71.105 4.874 0.863 1.00 0.00 36 GLY A C 12
ATOM 15090 O O . GLY A 1 36 ? 69.936 5.178 0.613 1.00 0.00 36 GLY A O 12
ATOM 15094 N N . LYS A 1 37 ? 71.867 4.211 0.015 1.00 0.00 37 LYS A N 12
ATOM 15095 C CA . LYS A 1 37 ? 71.365 3.787 -1.279 1.00 0.00 37 LYS A CA 12
ATOM 15096 C C . LYS A 1 37 ? 72.017 2.474 -1.700 1.00 0.00 37 LYS A C 12
ATOM 15097 O O . LYS A 1 37 ? 73.240 2.337 -1.655 1.00 0.00 37 LYS A O 12
ATOM 15116 N N . ILE A 1 38 ? 71.192 1.504 -2.076 1.00 0.00 38 ILE A N 12
ATOM 15117 C CA . ILE A 1 38 ? 71.681 0.190 -2.472 1.00 0.00 38 ILE A CA 12
ATOM 15118 C C . ILE A 1 38 ? 72.411 0.276 -3.805 1.00 0.00 38 ILE A C 12
ATOM 15119 O O . ILE A 1 38 ? 71.819 0.642 -4.818 1.00 0.00 38 ILE A O 12
ATOM 15135 N N . ILE A 1 39 ? 73.693 -0.056 -3.804 1.00 0.00 39 ILE A N 12
ATOM 15136 C CA . ILE A 1 39 ? 74.501 0.067 -5.010 1.00 0.00 39 ILE A CA 12
ATOM 15137 C C . ILE A 1 39 ? 74.951 -1.294 -5.533 1.00 0.00 39 ILE A C 12
ATOM 15138 O O . ILE A 1 39 ? 75.335 -1.424 -6.695 1.00 0.00 39 ILE A O 12
ATOM 15154 N N . GLU A 1 40 ? 74.876 -2.311 -4.686 1.00 0.00 40 GLU A N 12
ATOM 15155 C CA . GLU A 1 40 ? 75.384 -3.632 -5.037 1.00 0.00 40 GLU A CA 12
ATOM 15156 C C . GLU A 1 40 ? 74.364 -4.717 -4.712 1.00 0.00 40 GLU A C 12
ATOM 15157 O O . GLU A 1 40 ? 73.653 -4.630 -3.707 1.00 0.00 40 GLU A O 12
ATOM 15169 N N . HIS A 1 41 ? 74.291 -5.728 -5.568 1.00 0.00 41 HIS A N 12
ATOM 15170 C CA . HIS A 1 41 ? 73.546 -6.942 -5.262 1.00 0.00 41 HIS A CA 12
ATOM 15171 C C . HIS A 1 41 ? 74.512 -8.017 -4.789 1.00 0.00 41 HIS A C 12
ATOM 15172 O O . HIS A 1 41 ? 75.158 -8.687 -5.597 1.00 0.00 41 HIS A O 12
ATOM 15187 N N . LEU A 1 42 ? 74.625 -8.161 -3.480 1.00 0.00 42 LEU A N 12
ATOM 15188 C CA . LEU A 1 42 ? 75.597 -9.069 -2.898 1.00 0.00 42 LEU A CA 12
ATOM 15189 C C . LEU A 1 42 ? 75.094 -10.499 -2.944 1.00 0.00 42 LEU A C 12
ATOM 15190 O O . LEU A 1 42 ? 74.124 -10.855 -2.273 1.00 0.00 42 LEU A O 12
ATOM 15206 N N . HIS A 1 43 ? 75.747 -11.310 -3.756 1.00 0.00 43 HIS A N 12
ATOM 15207 C CA . HIS A 1 43 ? 75.456 -12.733 -3.816 1.00 0.00 43 HIS A CA 12
ATOM 15208 C C . HIS A 1 43 ? 76.129 -13.453 -2.654 1.00 0.00 43 HIS A C 12
ATOM 15209 O O . HIS A 1 43 ? 77.180 -14.071 -2.807 1.00 0.00 43 HIS A O 12
ATOM 15224 N N . SER A 1 44 ? 75.527 -13.328 -1.484 1.00 0.00 44 SER A N 12
ATOM 15225 C CA . SER A 1 44 ? 76.058 -13.921 -0.274 1.00 0.00 44 SER A CA 12
ATOM 15226 C C . SER A 1 44 ? 74.929 -14.546 0.529 1.00 0.00 44 SER A C 12
ATOM 15227 O O . SER A 1 44 ? 73.755 -14.387 0.194 1.00 0.00 44 SER A O 12
ATOM 15235 N N . ALA A 1 45 ? 75.288 -15.260 1.578 1.00 0.00 45 ALA A N 12
ATOM 15236 C CA . ALA A 1 45 ? 74.308 -15.874 2.452 1.00 0.00 45 ALA A CA 12
ATOM 15237 C C . ALA A 1 45 ? 74.114 -15.012 3.687 1.00 0.00 45 ALA A C 12
ATOM 15238 O O . ALA A 1 45 ? 73.103 -15.106 4.382 1.00 0.00 45 ALA A O 12
ATOM 15245 N N . THR A 1 46 ? 75.086 -14.147 3.931 1.00 0.00 46 THR A N 12
ATOM 15246 C CA . THR A 1 46 ? 75.057 -13.276 5.092 1.00 0.00 46 THR A CA 12
ATOM 15247 C C . THR A 1 46 ? 74.378 -11.954 4.758 1.00 0.00 46 THR A C 12
ATOM 15248 O O . THR A 1 46 ? 73.379 -11.582 5.369 1.00 0.00 46 THR A O 12
ATOM 15259 N N . TYR A 1 47 ? 74.900 -11.275 3.751 1.00 0.00 47 TYR A N 12
ATOM 15260 C CA . TYR A 1 47 ? 74.389 -9.972 3.363 1.00 0.00 47 TYR A CA 12
ATOM 15261 C C . TYR A 1 47 ? 73.838 -10.037 1.952 1.00 0.00 47 TYR A C 12
ATOM 15262 O O . TYR A 1 47 ? 74.404 -10.720 1.099 1.00 0.00 47 TYR A O 12
ATOM 15280 N N . ASP A 1 48 ? 72.746 -9.330 1.707 1.00 0.00 48 ASP A N 12
ATOM 15281 C CA . ASP A 1 48 ? 72.108 -9.359 0.400 1.00 0.00 48 ASP A CA 12
ATOM 15282 C C . ASP A 1 48 ? 72.438 -8.094 -0.386 1.00 0.00 48 ASP A C 12
ATOM 15283 O O . ASP A 1 48 ? 72.522 -8.114 -1.615 1.00 0.00 48 ASP A O 12
ATOM 15292 N N . TYR A 1 49 ? 72.629 -6.985 0.318 1.00 0.00 49 TYR A N 12
ATOM 15293 C CA . TYR A 1 49 ? 72.830 -5.702 -0.345 1.00 0.00 49 TYR A CA 12
ATOM 15294 C C . TYR A 1 49 ? 73.967 -4.918 0.292 1.00 0.00 49 TYR A C 12
ATOM 15295 O O . TYR A 1 49 ? 74.241 -5.057 1.485 1.00 0.00 49 TYR A O 12
ATOM 15313 N N . ALA A 1 50 ? 74.620 -4.090 -0.512 1.00 0.00 50 ALA A N 12
ATOM 15314 C CA . ALA A 1 50 ? 75.621 -3.163 -0.010 1.00 0.00 50 ALA A CA 12
ATOM 15315 C C . ALA A 1 50 ? 75.098 -1.747 -0.154 1.00 0.00 50 ALA A C 12
ATOM 15316 O O . ALA A 1 50 ? 74.826 -1.280 -1.267 1.00 0.00 50 ALA A O 12
ATOM 15323 N N . VAL A 1 51 ? 74.927 -1.085 0.971 1.00 0.00 51 VAL A N 12
ATOM 15324 C CA . VAL A 1 51 ? 74.330 0.232 0.996 1.00 0.00 51 VAL A CA 12
ATOM 15325 C C . VAL A 1 51 ? 75.400 1.304 1.077 1.00 0.00 51 VAL A C 12
ATOM 15326 O O . VAL A 1 51 ? 76.315 1.219 1.895 1.00 0.00 51 VAL A O 12
ATOM 15339 N N . SER A 1 52 ? 75.297 2.295 0.211 1.00 0.00 52 SER A N 12
ATOM 15340 C CA . SER A 1 52 ? 76.184 3.432 0.264 1.00 0.00 52 SER A CA 12
ATOM 15341 C C . SER A 1 52 ? 75.571 4.485 1.176 1.00 0.00 52 SER A C 12
ATOM 15342 O O . SER A 1 52 ? 74.641 5.197 0.785 1.00 0.00 52 SER A O 12
ATOM 15350 N N . ASP A 1 53 ? 76.068 4.533 2.403 1.00 0.00 53 ASP A N 12
ATOM 15351 C CA . ASP A 1 53 ? 75.554 5.426 3.429 1.00 0.00 53 ASP A CA 12
ATOM 15352 C C . ASP A 1 53 ? 75.678 6.881 3.003 1.00 0.00 53 ASP A C 12
ATOM 15353 O O . ASP A 1 53 ? 76.595 7.251 2.267 1.00 0.00 53 ASP A O 12
ATOM 15362 N N . GLU A 1 54 ? 74.758 7.702 3.487 1.00 0.00 54 GLU A N 12
ATOM 15363 C CA . GLU A 1 54 ? 74.749 9.129 3.184 1.00 0.00 54 GLU A CA 12
ATOM 15364 C C . GLU A 1 54 ? 76.052 9.793 3.627 1.00 0.00 54 GLU A C 12
ATOM 15365 O O . GLU A 1 54 ? 76.489 10.784 3.042 1.00 0.00 54 GLU A O 12
ATOM 15377 N N . THR A 1 55 ? 76.680 9.219 4.642 1.00 0.00 55 THR A N 12
ATOM 15378 C CA . THR A 1 55 ? 77.896 9.767 5.217 1.00 0.00 55 THR A CA 12
ATOM 15379 C C . THR A 1 55 ? 79.130 9.379 4.405 1.00 0.00 55 THR A C 12
ATOM 15380 O O . THR A 1 55 ? 80.253 9.743 4.753 1.00 0.00 55 THR A O 12
ATOM 15391 N N . GLY A 1 56 ? 78.920 8.638 3.325 1.00 0.00 56 GLY A N 12
ATOM 15392 C CA . GLY A 1 56 ? 80.024 8.234 2.477 1.00 0.00 56 GLY A CA 12
ATOM 15393 C C . GLY A 1 56 ? 80.514 6.838 2.792 1.00 0.00 56 GLY A C 12
ATOM 15394 O O . GLY A 1 56 ? 81.446 6.340 2.159 1.00 0.00 56 GLY A O 12
ATOM 15398 N N . ASP A 1 57 ? 79.886 6.208 3.771 1.00 0.00 57 ASP A N 12
ATOM 15399 C CA . ASP A 1 57 ? 80.246 4.854 4.165 1.00 0.00 57 ASP A CA 12
ATOM 15400 C C . ASP A 1 57 ? 79.606 3.837 3.230 1.00 0.00 57 ASP A C 12
ATOM 15401 O O . ASP A 1 57 ? 78.764 4.183 2.399 1.00 0.00 57 ASP A O 12
ATOM 15410 N N . ILE A 1 58 ? 80.030 2.590 3.345 1.00 0.00 58 ILE A N 12
ATOM 15411 C CA . ILE A 1 58 ? 79.408 1.495 2.620 1.00 0.00 58 ILE A CA 12
ATOM 15412 C C . ILE A 1 58 ? 79.190 0.326 3.570 1.00 0.00 58 ILE A C 12
ATOM 15413 O O . ILE A 1 58 ? 80.139 -0.372 3.945 1.00 0.00 58 ILE A O 12
ATOM 15429 N N . THR A 1 59 ? 77.948 0.127 3.976 1.00 0.00 59 THR A N 12
ATOM 15430 C CA . THR A 1 59 ? 77.622 -0.892 4.953 1.00 0.00 59 THR A CA 12
ATOM 15431 C C . THR A 1 59 ? 76.798 -2.005 4.307 1.00 0.00 59 THR A C 12
ATOM 15432 O O . THR A 1 59 ? 75.901 -1.744 3.502 1.00 0.00 59 THR A O 12
ATOM 15443 N N . TYR A 1 60 ? 77.116 -3.244 4.647 1.00 0.00 60 TYR A N 12
ATOM 15444 C CA . TYR A 1 60 ? 76.430 -4.389 4.069 1.00 0.00 60 TYR A CA 12
ATOM 15445 C C . TYR A 1 60 ? 75.219 -4.758 4.919 1.00 0.00 60 TYR A C 12
ATOM 15446 O O . TYR A 1 60 ? 75.328 -4.871 6.140 1.00 0.00 60 TYR A O 12
ATOM 15464 N N . PHE A 1 61 ? 74.077 -4.943 4.274 1.00 0.00 61 PHE A N 12
ATOM 15465 C CA . PHE A 1 61 ? 72.846 -5.285 4.972 1.00 0.00 61 PHE A CA 12
ATOM 15466 C C . PHE A 1 61 ? 72.130 -6.430 4.273 1.00 0.00 61 PHE A C 12
ATOM 15467 O O . PHE A 1 61 ? 72.618 -6.970 3.278 1.00 0.00 61 PHE A O 12
ATOM 15484 N N . LYS A 1 62 ? 70.969 -6.790 4.791 1.00 0.00 62 LYS A N 12
ATOM 15485 C CA . LYS A 1 62 ? 70.191 -7.879 4.234 1.00 0.00 62 LYS A CA 12
ATOM 15486 C C . LYS A 1 62 ? 68.801 -7.368 3.846 1.00 0.00 62 LYS A C 12
ATOM 15487 O O . LYS A 1 62 ? 68.426 -6.252 4.215 1.00 0.00 62 LYS A O 12
ATOM 15506 N N . GLU A 1 63 ? 68.048 -8.177 3.101 1.00 0.00 63 GLU A N 12
ATOM 15507 C CA . GLU A 1 63 ? 66.751 -7.758 2.552 1.00 0.00 63 GLU A CA 12
ATOM 15508 C C . GLU A 1 63 ? 65.791 -7.199 3.605 1.00 0.00 63 GLU A C 12
ATOM 15509 O O . GLU A 1 63 ? 65.036 -6.267 3.330 1.00 0.00 63 GLU A O 12
ATOM 15521 N N . HIS A 1 64 ? 65.824 -7.745 4.806 1.00 0.00 64 HIS A N 12
ATOM 15522 C CA . HIS A 1 64 ? 64.849 -7.362 5.825 1.00 0.00 64 HIS A CA 12
ATOM 15523 C C . HIS A 1 64 ? 65.430 -6.360 6.821 1.00 0.00 64 HIS A C 12
ATOM 15524 O O . HIS A 1 64 ? 64.804 -6.038 7.832 1.00 0.00 64 HIS A O 12
ATOM 15539 N N . GLU A 1 65 ? 66.610 -5.847 6.509 1.00 0.00 65 GLU A N 12
ATOM 15540 C CA . GLU A 1 65 ? 67.256 -4.839 7.342 1.00 0.00 65 GLU A CA 12
ATOM 15541 C C . GLU A 1 65 ? 67.087 -3.454 6.728 1.00 0.00 65 GLU A C 12
ATOM 15542 O O . GLU A 1 65 ? 67.361 -2.438 7.367 1.00 0.00 65 GLU A O 12
ATOM 15554 N N . LEU A 1 66 ? 66.624 -3.420 5.486 1.00 0.00 66 LEU A N 12
ATOM 15555 C CA . LEU A 1 66 ? 66.523 -2.173 4.744 1.00 0.00 66 LEU A CA 12
ATOM 15556 C C . LEU A 1 66 ? 65.077 -1.823 4.435 1.00 0.00 66 LEU A C 12
ATOM 15557 O O . LEU A 1 66 ? 64.249 -2.705 4.190 1.00 0.00 66 LEU A O 12
ATOM 15573 N N . THR A 1 67 ? 64.780 -0.534 4.452 1.00 0.00 67 THR A N 12
ATOM 15574 C CA . THR A 1 67 ? 63.460 -0.045 4.103 1.00 0.00 67 THR A CA 12
ATOM 15575 C C . THR A 1 67 ? 63.583 1.145 3.155 1.00 0.00 67 THR A C 12
ATOM 15576 O O . THR A 1 67 ? 64.219 2.138 3.489 1.00 0.00 67 THR A O 12
ATOM 15587 N N . PRO A 1 68 ? 63.002 1.047 1.946 1.00 0.00 68 PRO A N 12
ATOM 15588 C CA . PRO A 1 68 ? 63.071 2.116 0.942 1.00 0.00 68 PRO A CA 12
ATOM 15589 C C . PRO A 1 68 ? 62.489 3.432 1.450 1.00 0.00 68 PRO A C 12
ATOM 15590 O O . PRO A 1 68 ? 61.563 3.442 2.269 1.00 0.00 68 PRO A O 12
ATOM 15601 N N . LEU A 1 69 ? 63.038 4.541 0.970 1.00 0.00 69 LEU A N 12
ATOM 15602 C CA . LEU A 1 69 ? 62.568 5.856 1.375 1.00 0.00 69 LEU A CA 12
ATOM 15603 C C . LEU A 1 69 ? 61.143 6.090 0.887 1.00 0.00 69 LEU A C 12
ATOM 15604 O O . LEU A 1 69 ? 60.727 5.553 -0.142 1.00 0.00 69 LEU A O 12
ATOM 15620 N N . LYS A 1 70 ? 60.399 6.891 1.634 1.00 0.00 70 LYS A N 12
ATOM 15621 C CA . LYS A 1 70 ? 58.959 6.996 1.446 1.00 0.00 70 LYS A CA 12
ATOM 15622 C C . LYS A 1 70 ? 58.585 8.025 0.380 1.00 0.00 70 LYS A C 12
ATOM 15623 O O . LYS A 1 70 ? 58.158 9.138 0.698 1.00 0.00 70 LYS A O 12
ATOM 15642 N N . GLY A 1 71 ? 58.765 7.652 -0.881 1.00 0.00 71 GLY A N 12
ATOM 15643 C CA . GLY A 1 71 ? 58.334 8.493 -1.986 1.00 0.00 71 GLY A CA 12
ATOM 15644 C C . GLY A 1 71 ? 59.251 9.677 -2.238 1.00 0.00 71 GLY A C 12
ATOM 15645 O O . GLY A 1 71 ? 59.932 9.738 -3.260 1.00 0.00 71 GLY A O 12
ATOM 15649 N N . GLY A 1 72 ? 59.258 10.619 -1.308 1.00 0.00 72 GLY A N 12
ATOM 15650 C CA . GLY A 1 72 ? 60.044 11.825 -1.467 1.00 0.00 72 GLY A CA 12
ATOM 15651 C C . GLY A 1 72 ? 59.178 13.064 -1.383 1.00 0.00 72 GLY A C 12
ATOM 15652 O O . GLY A 1 72 ? 59.575 14.070 -0.795 1.00 0.00 72 GLY A O 12
ATOM 15656 N N . LEU A 1 73 ? 57.987 12.976 -1.982 1.00 0.00 73 LEU A N 12
ATOM 15657 C CA . LEU A 1 73 ? 56.989 14.053 -1.942 1.00 0.00 73 LEU A CA 12
ATOM 15658 C C . LEU A 1 73 ? 57.545 15.363 -2.501 1.00 0.00 73 LEU A C 12
ATOM 15659 O O . LEU A 1 73 ? 57.137 16.449 -2.088 1.00 0.00 73 LEU A O 12
ATOM 15675 N N . ALA A 1 74 ? 58.457 15.257 -3.458 1.00 0.00 74 ALA A N 12
ATOM 15676 C CA . ALA A 1 74 ? 59.029 16.437 -4.089 1.00 0.00 74 ALA A CA 12
ATOM 15677 C C . ALA A 1 74 ? 58.150 16.923 -5.237 1.00 0.00 74 ALA A C 12
ATOM 15678 O O . ALA A 1 74 ? 58.366 18.002 -5.787 1.00 0.00 74 ALA A O 12
ATOM 15685 N N . TYR A 1 75 ? 57.150 16.121 -5.590 1.00 0.00 75 TYR A N 12
ATOM 15686 C CA . TYR A 1 75 ? 56.217 16.484 -6.649 1.00 0.00 75 TYR A CA 12
ATOM 15687 C C . TYR A 1 75 ? 55.153 17.445 -6.124 1.00 0.00 75 TYR A C 12
ATOM 15688 O O . TYR A 1 75 ? 53.980 17.090 -6.008 1.00 0.00 75 TYR A O 12
ATOM 15706 N N . VAL A 1 76 ? 55.584 18.646 -5.773 1.00 0.00 76 VAL A N 12
ATOM 15707 C CA . VAL A 1 76 ? 54.675 19.682 -5.305 1.00 0.00 76 VAL A CA 12
ATOM 15708 C C . VAL A 1 76 ? 55.027 21.017 -5.965 1.00 0.00 76 VAL A C 12
ATOM 15709 O O . VAL A 1 76 ? 54.348 22.029 -5.780 1.00 0.00 76 VAL A O 12
ATOM 15722 N N . LEU A 1 77 ? 56.086 21.004 -6.766 1.00 0.00 77 LEU A N 12
ATOM 15723 C CA . LEU A 1 77 ? 56.569 22.214 -7.413 1.00 0.00 77 LEU A CA 12
ATOM 15724 C C . LEU A 1 77 ? 55.736 22.548 -8.647 1.00 0.00 77 LEU A C 12
ATOM 15725 O O . LEU A 1 77 ? 56.114 22.223 -9.774 1.00 0.00 77 LEU A O 12
ATOM 15741 N N . GLU A 1 78 ? 54.585 23.160 -8.417 1.00 0.00 78 GLU A N 12
ATOM 15742 C CA . GLU A 1 78 ? 53.740 23.647 -9.495 1.00 0.00 78 GLU A CA 12
ATOM 15743 C C . GLU A 1 78 ? 52.958 24.855 -8.998 1.00 0.00 78 GLU A C 12
ATOM 15744 O O . GLU A 1 78 ? 52.238 24.771 -8.003 1.00 0.00 78 GLU A O 12
ATOM 15756 N N . HIS A 1 79 ? 53.114 25.979 -9.679 1.00 0.00 79 HIS A N 12
ATOM 15757 C CA . HIS A 1 79 ? 52.461 27.218 -9.268 1.00 0.00 79 HIS A CA 12
ATOM 15758 C C . HIS A 1 79 ? 51.671 27.812 -10.423 1.00 0.00 79 HIS A C 12
ATOM 15759 O O . HIS A 1 79 ? 51.242 28.964 -10.367 1.00 0.00 79 HIS A O 12
ATOM 15774 N N . HIS A 1 80 ? 51.495 27.006 -11.466 1.00 0.00 80 HIS A N 12
ATOM 15775 C CA . HIS A 1 80 ? 50.696 27.361 -12.641 1.00 0.00 80 HIS A CA 12
ATOM 15776 C C . HIS A 1 80 ? 51.420 28.369 -13.528 1.00 0.00 80 HIS A C 12
ATOM 15777 O O . HIS A 1 80 ? 51.710 28.075 -14.684 1.00 0.00 80 HIS A O 12
ATOM 15792 N N . HIS A 1 81 ? 51.717 29.548 -12.993 1.00 0.00 81 HIS A N 12
ATOM 15793 C CA . HIS A 1 81 ? 52.418 30.579 -13.755 1.00 0.00 81 HIS A CA 12
ATOM 15794 C C . HIS A 1 81 ? 53.548 31.198 -12.935 1.00 0.00 81 HIS A C 12
ATOM 15795 O O . HIS A 1 81 ? 53.329 32.132 -12.162 1.00 0.00 81 HIS A O 12
ATOM 15810 N N . HIS A 1 82 ? 54.748 30.654 -13.085 1.00 0.00 82 HIS A N 12
ATOM 15811 C CA . HIS A 1 82 ? 55.935 31.212 -12.444 1.00 0.00 82 HIS A CA 12
ATOM 15812 C C . HIS A 1 82 ? 57.175 30.882 -13.265 1.00 0.00 82 HIS A C 12
ATOM 15813 O O . HIS A 1 82 ? 57.907 31.771 -13.685 1.00 0.00 82 HIS A O 12
ATOM 15828 N N . HIS A 1 83 ? 57.400 29.594 -13.491 1.00 0.00 83 HIS A N 12
ATOM 15829 C CA . HIS A 1 83 ? 58.538 29.149 -14.290 1.00 0.00 83 HIS A CA 12
ATOM 15830 C C . HIS A 1 83 ? 58.068 28.845 -15.707 1.00 0.00 83 HIS A C 12
ATOM 15831 O O . HIS A 1 83 ? 58.860 28.761 -16.646 1.00 0.00 83 HIS A O 12
ATOM 15846 N N . HIS A 1 84 ? 56.767 28.677 -15.832 1.00 0.00 84 HIS A N 12
ATOM 15847 C CA . HIS A 1 84 ? 56.117 28.460 -17.107 1.00 0.00 84 HIS A CA 12
ATOM 15848 C C . HIS A 1 84 ? 54.978 29.456 -17.248 1.00 0.00 84 HIS A C 12
ATOM 15849 O O . HIS A 1 84 ? 55.082 30.376 -18.080 1.00 0.00 84 HIS A O 12
ATOM 15865 N N . MET A 1 1 ? 68.159 -32.958 1.826 1.00 0.00 1 MET A N 13
ATOM 15866 C CA . MET A 1 1 ? 68.894 -32.323 0.712 1.00 0.00 1 MET A CA 13
ATOM 15867 C C . MET A 1 1 ? 68.487 -32.951 -0.613 1.00 0.00 1 MET A C 13
ATOM 15868 O O . MET A 1 1 ? 68.753 -34.126 -0.863 1.00 0.00 1 MET A O 13
ATOM 15884 N N . ALA A 1 2 ? 67.837 -32.166 -1.459 1.00 0.00 2 ALA A N 13
ATOM 15885 C CA . ALA A 1 2 ? 67.400 -32.638 -2.766 1.00 0.00 2 ALA A CA 13
ATOM 15886 C C . ALA A 1 2 ? 67.769 -31.628 -3.839 1.00 0.00 2 ALA A C 13
ATOM 15887 O O . ALA A 1 2 ? 67.165 -31.580 -4.909 1.00 0.00 2 ALA A O 13
ATOM 15894 N N . GLY A 1 3 ? 68.786 -30.836 -3.547 1.00 0.00 3 GLY A N 13
ATOM 15895 C CA . GLY A 1 3 ? 69.195 -29.787 -4.450 1.00 0.00 3 GLY A CA 13
ATOM 15896 C C . GLY A 1 3 ? 68.997 -28.419 -3.832 1.00 0.00 3 GLY A C 13
ATOM 15897 O O . GLY A 1 3 ? 68.161 -28.258 -2.941 1.00 0.00 3 GLY A O 13
ATOM 15901 N N . ASP A 1 4 ? 69.770 -27.447 -4.288 1.00 0.00 4 ASP A N 13
ATOM 15902 C CA . ASP A 1 4 ? 69.663 -26.079 -3.792 1.00 0.00 4 ASP A CA 13
ATOM 15903 C C . ASP A 1 4 ? 68.494 -25.361 -4.464 1.00 0.00 4 ASP A C 13
ATOM 15904 O O . ASP A 1 4 ? 68.545 -25.063 -5.654 1.00 0.00 4 ASP A O 13
ATOM 15913 N N . PRO A 1 5 ? 67.415 -25.106 -3.711 1.00 0.00 5 PRO A N 13
ATOM 15914 C CA . PRO A 1 5 ? 66.196 -24.521 -4.233 1.00 0.00 5 PRO A CA 13
ATOM 15915 C C . PRO A 1 5 ? 66.058 -23.029 -3.933 1.00 0.00 5 PRO A C 13
ATOM 15916 O O . PRO A 1 5 ? 64.960 -22.485 -4.053 1.00 0.00 5 PRO A O 13
ATOM 15927 N N . LEU A 1 6 ? 67.167 -22.386 -3.548 1.00 0.00 6 LEU A N 13
ATOM 15928 C CA . LEU A 1 6 ? 67.159 -20.978 -3.129 1.00 0.00 6 LEU A CA 13
ATOM 15929 C C . LEU A 1 6 ? 66.507 -20.080 -4.184 1.00 0.00 6 LEU A C 13
ATOM 15930 O O . LEU A 1 6 ? 67.091 -19.818 -5.235 1.00 0.00 6 LEU A O 13
ATOM 15946 N N . PRO A 1 7 ? 65.278 -19.609 -3.918 1.00 0.00 7 PRO A N 13
ATOM 15947 C CA . PRO A 1 7 ? 64.501 -18.830 -4.867 1.00 0.00 7 PRO A CA 13
ATOM 15948 C C . PRO A 1 7 ? 64.541 -17.322 -4.608 1.00 0.00 7 PRO A C 13
ATOM 15949 O O . PRO A 1 7 ? 63.927 -16.543 -5.341 1.00 0.00 7 PRO A O 13
ATOM 15960 N N . LYS A 1 8 ? 65.256 -16.908 -3.574 1.00 0.00 8 LYS A N 13
ATOM 15961 C CA . LYS A 1 8 ? 65.287 -15.504 -3.196 1.00 0.00 8 LYS A CA 13
ATOM 15962 C C . LYS A 1 8 ? 66.706 -14.969 -3.242 1.00 0.00 8 LYS A C 13
ATOM 15963 O O . LYS A 1 8 ? 67.599 -15.504 -2.585 1.00 0.00 8 LYS A O 13
ATOM 15982 N N . TYR A 1 9 ? 66.911 -13.916 -4.019 1.00 0.00 9 TYR A N 13
ATOM 15983 C CA . TYR A 1 9 ? 68.195 -13.242 -4.064 1.00 0.00 9 TYR A CA 13
ATOM 15984 C C . TYR A 1 9 ? 68.034 -11.754 -3.790 1.00 0.00 9 TYR A C 13
ATOM 15985 O O . TYR A 1 9 ? 68.246 -11.298 -2.670 1.00 0.00 9 TYR A O 13
ATOM 16003 N N . TRP A 1 10 ? 67.617 -11.009 -4.804 1.00 0.00 10 TRP A N 13
ATOM 16004 C CA . TRP A 1 10 ? 67.557 -9.559 -4.704 1.00 0.00 10 TRP A CA 13
ATOM 16005 C C . TRP A 1 10 ? 66.216 -9.044 -5.203 1.00 0.00 10 TRP A C 13
ATOM 16006 O O . TRP A 1 10 ? 65.898 -9.160 -6.388 1.00 0.00 10 TRP A O 13
ATOM 16027 N N . SER A 1 11 ? 65.439 -8.475 -4.301 1.00 0.00 11 SER A N 13
ATOM 16028 C CA . SER A 1 11 ? 64.143 -7.927 -4.647 1.00 0.00 11 SER A CA 13
ATOM 16029 C C . SER A 1 11 ? 64.269 -6.455 -5.022 1.00 0.00 11 SER A C 13
ATOM 16030 O O . SER A 1 11 ? 63.596 -5.971 -5.934 1.00 0.00 11 SER A O 13
ATOM 16038 N N . TYR A 1 12 ? 65.165 -5.760 -4.335 1.00 0.00 12 TYR A N 13
ATOM 16039 C CA . TYR A 1 12 ? 65.326 -4.326 -4.514 1.00 0.00 12 TYR A CA 13
ATOM 16040 C C . TYR A 1 12 ? 66.435 -4.021 -5.517 1.00 0.00 12 TYR A C 13
ATOM 16041 O O . TYR A 1 12 ? 67.568 -4.484 -5.364 1.00 0.00 12 TYR A O 13
ATOM 16059 N N . PRO A 1 13 ? 66.114 -3.247 -6.568 1.00 0.00 13 PRO A N 13
ATOM 16060 C CA . PRO A 1 13 ? 67.074 -2.883 -7.617 1.00 0.00 13 PRO A CA 13
ATOM 16061 C C . PRO A 1 13 ? 68.170 -1.948 -7.109 1.00 0.00 13 PRO A C 13
ATOM 16062 O O . PRO A 1 13 ? 68.056 -1.360 -6.030 1.00 0.00 13 PRO A O 13
ATOM 16073 N N . VAL A 1 14 ? 69.227 -1.820 -7.897 1.00 0.00 14 VAL A N 13
ATOM 16074 C CA . VAL A 1 14 ? 70.333 -0.928 -7.578 1.00 0.00 14 VAL A CA 13
ATOM 16075 C C . VAL A 1 14 ? 69.929 0.524 -7.823 1.00 0.00 14 VAL A C 13
ATOM 16076 O O . VAL A 1 14 ? 69.258 0.831 -8.812 1.00 0.00 14 VAL A O 13
ATOM 16089 N N . GLY A 1 15 ? 70.326 1.410 -6.916 1.00 0.00 15 GLY A N 13
ATOM 16090 C CA . GLY A 1 15 ? 69.993 2.815 -7.048 1.00 0.00 15 GLY A CA 13
ATOM 16091 C C . GLY A 1 15 ? 68.831 3.212 -6.162 1.00 0.00 15 GLY A C 13
ATOM 16092 O O . GLY A 1 15 ? 68.405 4.368 -6.160 1.00 0.00 15 GLY A O 13
ATOM 16096 N N . LEU A 1 16 ? 68.321 2.254 -5.401 1.00 0.00 16 LEU A N 13
ATOM 16097 C CA . LEU A 1 16 ? 67.193 2.497 -4.520 1.00 0.00 16 LEU A CA 13
ATOM 16098 C C . LEU A 1 16 ? 67.674 2.976 -3.155 1.00 0.00 16 LEU A C 13
ATOM 16099 O O . LEU A 1 16 ? 68.554 2.365 -2.541 1.00 0.00 16 LEU A O 13
ATOM 16115 N N . ALA A 1 17 ? 67.107 4.083 -2.696 1.00 0.00 17 ALA A N 13
ATOM 16116 C CA . ALA A 1 17 ? 67.421 4.618 -1.383 1.00 0.00 17 ALA A CA 13
ATOM 16117 C C . ALA A 1 17 ? 66.595 3.915 -0.311 1.00 0.00 17 ALA A C 13
ATOM 16118 O O . ALA A 1 17 ? 65.373 3.783 -0.436 1.00 0.00 17 ALA A O 13
ATOM 16125 N N . VAL A 1 18 ? 67.269 3.462 0.732 1.00 0.00 18 VAL A N 13
ATOM 16126 C CA . VAL A 1 18 ? 66.635 2.696 1.795 1.00 0.00 18 VAL A CA 13
ATOM 16127 C C . VAL A 1 18 ? 67.118 3.177 3.162 1.00 0.00 18 VAL A C 13
ATOM 16128 O O . VAL A 1 18 ? 68.271 3.570 3.315 1.00 0.00 18 VAL A O 13
ATOM 16141 N N . GLU A 1 19 ? 66.232 3.166 4.149 1.00 0.00 19 GLU A N 13
ATOM 16142 C CA . GLU A 1 19 ? 66.598 3.564 5.503 1.00 0.00 19 GLU A CA 13
ATOM 16143 C C . GLU A 1 19 ? 66.808 2.341 6.389 1.00 0.00 19 GLU A C 13
ATOM 16144 O O . GLU A 1 19 ? 66.142 1.312 6.214 1.00 0.00 19 GLU A O 13
ATOM 16156 N N . ILE A 1 20 ? 67.743 2.447 7.325 1.00 0.00 20 ILE A N 13
ATOM 16157 C CA . ILE A 1 20 ? 67.941 1.403 8.321 1.00 0.00 20 ILE A CA 13
ATOM 16158 C C . ILE A 1 20 ? 66.940 1.599 9.452 1.00 0.00 20 ILE A C 13
ATOM 16159 O O . ILE A 1 20 ? 66.833 2.693 10.009 1.00 0.00 20 ILE A O 13
ATOM 16175 N N . ASN A 1 21 ? 66.207 0.544 9.785 1.00 0.00 21 ASN A N 13
ATOM 16176 C CA . ASN A 1 21 ? 65.101 0.653 10.727 1.00 0.00 21 ASN A CA 13
ATOM 16177 C C . ASN A 1 21 ? 65.096 -0.483 11.732 1.00 0.00 21 ASN A C 13
ATOM 16178 O O . ASN A 1 21 ? 65.848 -1.452 11.594 1.00 0.00 21 ASN A O 13
ATOM 16189 N N . ASN A 1 22 ? 64.226 -0.342 12.737 1.00 0.00 22 ASN A N 13
ATOM 16190 C CA . ASN A 1 22 ? 64.010 -1.362 13.767 1.00 0.00 22 ASN A CA 13
ATOM 16191 C C . ASN A 1 22 ? 65.336 -1.738 14.412 1.00 0.00 22 ASN A C 13
ATOM 16192 O O . ASN A 1 22 ? 65.600 -2.903 14.698 1.00 0.00 22 ASN A O 13
ATOM 16203 N N . ASN A 1 23 ? 66.161 -0.708 14.598 1.00 0.00 23 ASN A N 13
ATOM 16204 C CA . ASN A 1 23 ? 67.522 -0.800 15.149 1.00 0.00 23 ASN A CA 13
ATOM 16205 C C . ASN A 1 23 ? 68.385 -1.835 14.424 1.00 0.00 23 ASN A C 13
ATOM 16206 O O . ASN A 1 23 ? 69.500 -2.123 14.868 1.00 0.00 23 ASN A O 13
ATOM 16217 N N . ALA A 1 24 ? 67.884 -2.329 13.278 1.00 0.00 24 ALA A N 13
ATOM 16218 C CA . ALA A 1 24 ? 68.558 -3.345 12.454 1.00 0.00 24 ALA A CA 13
ATOM 16219 C C . ALA A 1 24 ? 68.704 -4.695 13.167 1.00 0.00 24 ALA A C 13
ATOM 16220 O O . ALA A 1 24 ? 68.407 -5.743 12.590 1.00 0.00 24 ALA A O 13
ATOM 16227 N N . ARG A 1 25 ? 69.150 -4.651 14.420 1.00 0.00 25 ARG A N 13
ATOM 16228 C CA . ARG A 1 25 ? 69.413 -5.845 15.230 1.00 0.00 25 ARG A CA 13
ATOM 16229 C C . ARG A 1 25 ? 70.632 -6.614 14.723 1.00 0.00 25 ARG A C 13
ATOM 16230 O O . ARG A 1 25 ? 71.688 -6.601 15.357 1.00 0.00 25 ARG A O 13
ATOM 16251 N N . TYR A 1 26 ? 70.500 -7.263 13.578 1.00 0.00 26 TYR A N 13
ATOM 16252 C CA . TYR A 1 26 ? 71.578 -8.076 13.039 1.00 0.00 26 TYR A CA 13
ATOM 16253 C C . TYR A 1 26 ? 72.100 -7.491 11.736 1.00 0.00 26 TYR A C 13
ATOM 16254 O O . TYR A 1 26 ? 71.576 -7.768 10.661 1.00 0.00 26 TYR A O 13
ATOM 16272 N N . GLY A 1 27 ? 73.126 -6.664 11.851 1.00 0.00 27 GLY A N 13
ATOM 16273 C CA . GLY A 1 27 ? 73.720 -6.046 10.685 1.00 0.00 27 GLY A CA 13
ATOM 16274 C C . GLY A 1 27 ? 74.302 -4.685 11.004 1.00 0.00 27 GLY A C 13
ATOM 16275 O O . GLY A 1 27 ? 75.445 -4.390 10.660 1.00 0.00 27 GLY A O 13
ATOM 16279 N N . CYS A 1 28 ? 73.517 -3.860 11.681 1.00 0.00 28 CYS A N 13
ATOM 16280 C CA . CYS A 1 28 ? 73.953 -2.524 12.053 1.00 0.00 28 CYS A CA 13
ATOM 16281 C C . CYS A 1 28 ? 73.282 -2.107 13.361 1.00 0.00 28 CYS A C 13
ATOM 16282 O O . CYS A 1 28 ? 72.241 -1.447 13.356 1.00 0.00 28 CYS A O 13
ATOM 16290 N N . PRO A 1 29 ? 73.867 -2.511 14.502 1.00 0.00 29 PRO A N 13
ATOM 16291 C CA . PRO A 1 29 ? 73.253 -2.333 15.826 1.00 0.00 29 PRO A CA 13
ATOM 16292 C C . PRO A 1 29 ? 73.018 -0.870 16.200 1.00 0.00 29 PRO A C 13
ATOM 16293 O O . PRO A 1 29 ? 73.959 -0.116 16.449 1.00 0.00 29 PRO A O 13
ATOM 16304 N N . HIS A 1 30 ? 71.742 -0.485 16.213 1.00 0.00 30 HIS A N 13
ATOM 16305 C CA . HIS A 1 30 ? 71.316 0.843 16.659 1.00 0.00 30 HIS A CA 13
ATOM 16306 C C . HIS A 1 30 ? 71.959 1.954 15.822 1.00 0.00 30 HIS A C 13
ATOM 16307 O O . HIS A 1 30 ? 72.841 2.674 16.290 1.00 0.00 30 HIS A O 13
ATOM 16322 N N . HIS A 1 31 ? 71.533 2.066 14.570 1.00 0.00 31 HIS A N 13
ATOM 16323 C CA . HIS A 1 31 ? 71.975 3.152 13.694 1.00 0.00 31 HIS A CA 13
ATOM 16324 C C . HIS A 1 31 ? 70.801 3.644 12.853 1.00 0.00 31 HIS A C 13
ATOM 16325 O O . HIS A 1 31 ? 70.963 4.057 11.704 1.00 0.00 31 HIS A O 13
ATOM 16340 N N . VAL A 1 32 ? 69.622 3.624 13.458 1.00 0.00 32 VAL A N 13
ATOM 16341 C CA . VAL A 1 32 ? 68.391 3.996 12.774 1.00 0.00 32 VAL A CA 13
ATOM 16342 C C . VAL A 1 32 ? 68.365 5.491 12.484 1.00 0.00 32 VAL A C 13
ATOM 16343 O O . VAL A 1 32 ? 68.762 6.305 13.318 1.00 0.00 32 VAL A O 13
ATOM 16356 N N . GLY A 1 33 ? 67.903 5.844 11.297 1.00 0.00 33 GLY A N 13
ATOM 16357 C CA . GLY A 1 33 ? 67.882 7.232 10.894 1.00 0.00 33 GLY A CA 13
ATOM 16358 C C . GLY A 1 33 ? 68.887 7.497 9.802 1.00 0.00 33 GLY A C 13
ATOM 16359 O O . GLY A 1 33 ? 68.777 8.470 9.056 1.00 0.00 33 GLY A O 13
ATOM 16363 N N . ARG A 1 34 ? 69.880 6.627 9.718 1.00 0.00 34 ARG A N 13
ATOM 16364 C CA . ARG A 1 34 ? 70.863 6.696 8.659 1.00 0.00 34 ARG A CA 13
ATOM 16365 C C . ARG A 1 34 ? 70.283 6.096 7.390 1.00 0.00 34 ARG A C 13
ATOM 16366 O O . ARG A 1 34 ? 69.882 4.928 7.364 1.00 0.00 34 ARG A O 13
ATOM 16387 N N . LYS A 1 35 ? 70.206 6.909 6.353 1.00 0.00 35 LYS A N 13
ATOM 16388 C CA . LYS A 1 35 ? 69.633 6.480 5.095 1.00 0.00 35 LYS A CA 13
ATOM 16389 C C . LYS A 1 35 ? 70.735 6.191 4.091 1.00 0.00 35 LYS A C 13
ATOM 16390 O O . LYS A 1 35 ? 71.751 6.883 4.050 1.00 0.00 35 LYS A O 13
ATOM 16409 N N . GLY A 1 36 ? 70.545 5.156 3.301 1.00 0.00 36 GLY A N 13
ATOM 16410 C CA . GLY A 1 36 ? 71.553 4.768 2.350 1.00 0.00 36 GLY A CA 13
ATOM 16411 C C . GLY A 1 36 ? 70.972 4.456 0.993 1.00 0.00 36 GLY A C 13
ATOM 16412 O O . GLY A 1 36 ? 69.770 4.587 0.778 1.00 0.00 36 GLY A O 13
ATOM 16416 N N . LYS A 1 37 ? 71.829 4.044 0.083 1.00 0.00 37 LYS A N 13
ATOM 16417 C CA . LYS A 1 37 ? 71.416 3.722 -1.274 1.00 0.00 37 LYS A CA 13
ATOM 16418 C C . LYS A 1 37 ? 72.087 2.435 -1.739 1.00 0.00 37 LYS A C 13
ATOM 16419 O O . LYS A 1 37 ? 73.317 2.336 -1.749 1.00 0.00 37 LYS A O 13
ATOM 16438 N N . ILE A 1 38 ? 71.276 1.449 -2.104 1.00 0.00 38 ILE A N 13
ATOM 16439 C CA . ILE A 1 38 ? 71.786 0.160 -2.560 1.00 0.00 38 ILE A CA 13
ATOM 16440 C C . ILE A 1 38 ? 72.572 0.338 -3.851 1.00 0.00 38 ILE A C 13
ATOM 16441 O O . ILE A 1 38 ? 72.043 0.845 -4.841 1.00 0.00 38 ILE A O 13
ATOM 16457 N N . ILE A 1 39 ? 73.834 -0.074 -3.840 1.00 0.00 39 ILE A N 13
ATOM 16458 C CA . ILE A 1 39 ? 74.711 0.148 -4.987 1.00 0.00 39 ILE A CA 13
ATOM 16459 C C . ILE A 1 39 ? 75.165 -1.164 -5.613 1.00 0.00 39 ILE A C 13
ATOM 16460 O O . ILE A 1 39 ? 75.594 -1.192 -6.767 1.00 0.00 39 ILE A O 13
ATOM 16476 N N . GLU A 1 40 ? 75.069 -2.249 -4.861 1.00 0.00 40 GLU A N 13
ATOM 16477 C CA . GLU A 1 40 ? 75.527 -3.539 -5.350 1.00 0.00 40 GLU A CA 13
ATOM 16478 C C . GLU A 1 40 ? 74.701 -4.671 -4.754 1.00 0.00 40 GLU A C 13
ATOM 16479 O O . GLU A 1 40 ? 74.340 -4.641 -3.576 1.00 0.00 40 GLU A O 13
ATOM 16491 N N . HIS A 1 41 ? 74.381 -5.649 -5.588 1.00 0.00 41 HIS A N 13
ATOM 16492 C CA . HIS A 1 41 ? 73.701 -6.853 -5.142 1.00 0.00 41 HIS A CA 13
ATOM 16493 C C . HIS A 1 41 ? 74.737 -7.882 -4.715 1.00 0.00 41 HIS A C 13
ATOM 16494 O O . HIS A 1 41 ? 75.549 -8.317 -5.531 1.00 0.00 41 HIS A O 13
ATOM 16509 N N . LEU A 1 42 ? 74.725 -8.259 -3.447 1.00 0.00 42 LEU A N 13
ATOM 16510 C CA . LEU A 1 42 ? 75.721 -9.185 -2.930 1.00 0.00 42 LEU A CA 13
ATOM 16511 C C . LEU A 1 42 ? 75.294 -10.621 -3.177 1.00 0.00 42 LEU A C 13
ATOM 16512 O O . LEU A 1 42 ? 74.143 -10.980 -2.953 1.00 0.00 42 LEU A O 13
ATOM 16528 N N . HIS A 1 43 ? 76.227 -11.443 -3.633 1.00 0.00 43 HIS A N 13
ATOM 16529 C CA . HIS A 1 43 ? 75.935 -12.848 -3.920 1.00 0.00 43 HIS A CA 13
ATOM 16530 C C . HIS A 1 43 ? 76.122 -13.697 -2.669 1.00 0.00 43 HIS A C 13
ATOM 16531 O O . HIS A 1 43 ? 76.222 -14.923 -2.742 1.00 0.00 43 HIS A O 13
ATOM 16546 N N . SER A 1 44 ? 76.149 -13.036 -1.527 1.00 0.00 44 SER A N 13
ATOM 16547 C CA . SER A 1 44 ? 76.339 -13.704 -0.254 1.00 0.00 44 SER A CA 13
ATOM 16548 C C . SER A 1 44 ? 75.005 -14.223 0.270 1.00 0.00 44 SER A C 13
ATOM 16549 O O . SER A 1 44 ? 73.955 -13.967 -0.315 1.00 0.00 44 SER A O 13
ATOM 16557 N N . ALA A 1 45 ? 75.055 -14.959 1.365 1.00 0.00 45 ALA A N 13
ATOM 16558 C CA . ALA A 1 45 ? 73.851 -15.427 2.019 1.00 0.00 45 ALA A CA 13
ATOM 16559 C C . ALA A 1 45 ? 73.728 -14.738 3.364 1.00 0.00 45 ALA A C 13
ATOM 16560 O O . ALA A 1 45 ? 72.701 -14.817 4.037 1.00 0.00 45 ALA A O 13
ATOM 16567 N N . THR A 1 46 ? 74.796 -14.050 3.738 1.00 0.00 46 THR A N 13
ATOM 16568 C CA . THR A 1 46 ? 74.868 -13.359 5.007 1.00 0.00 46 THR A CA 13
ATOM 16569 C C . THR A 1 46 ? 74.361 -11.927 4.867 1.00 0.00 46 THR A C 13
ATOM 16570 O O . THR A 1 46 ? 73.677 -11.413 5.749 1.00 0.00 46 THR A O 13
ATOM 16581 N N . TYR A 1 47 ? 74.705 -11.292 3.753 1.00 0.00 47 TYR A N 13
ATOM 16582 C CA . TYR A 1 47 ? 74.254 -9.937 3.461 1.00 0.00 47 TYR A CA 13
ATOM 16583 C C . TYR A 1 47 ? 73.729 -9.879 2.036 1.00 0.00 47 TYR A C 13
ATOM 16584 O O . TYR A 1 47 ? 74.418 -10.299 1.105 1.00 0.00 47 TYR A O 13
ATOM 16602 N N . ASP A 1 48 ? 72.515 -9.378 1.862 1.00 0.00 48 ASP A N 13
ATOM 16603 C CA . ASP A 1 48 ? 71.873 -9.395 0.556 1.00 0.00 48 ASP A CA 13
ATOM 16604 C C . ASP A 1 48 ? 72.270 -8.180 -0.292 1.00 0.00 48 ASP A C 13
ATOM 16605 O O . ASP A 1 48 ? 72.344 -8.267 -1.521 1.00 0.00 48 ASP A O 13
ATOM 16614 N N . TYR A 1 49 ? 72.537 -7.044 0.353 1.00 0.00 49 TYR A N 13
ATOM 16615 C CA . TYR A 1 49 ? 72.794 -5.806 -0.382 1.00 0.00 49 TYR A CA 13
ATOM 16616 C C . TYR A 1 49 ? 74.014 -5.061 0.145 1.00 0.00 49 TYR A C 13
ATOM 16617 O O . TYR A 1 49 ? 74.386 -5.188 1.312 1.00 0.00 49 TYR A O 13
ATOM 16635 N N . ALA A 1 50 ? 74.622 -4.278 -0.735 1.00 0.00 50 ALA A N 13
ATOM 16636 C CA . ALA A 1 50 ? 75.675 -3.356 -0.351 1.00 0.00 50 ALA A CA 13
ATOM 16637 C C . ALA A 1 50 ? 75.131 -1.943 -0.455 1.00 0.00 50 ALA A C 13
ATOM 16638 O O . ALA A 1 50 ? 74.757 -1.488 -1.542 1.00 0.00 50 ALA A O 13
ATOM 16645 N N . VAL A 1 51 ? 75.055 -1.267 0.672 1.00 0.00 51 VAL A N 13
ATOM 16646 C CA . VAL A 1 51 ? 74.384 0.018 0.735 1.00 0.00 51 VAL A CA 13
ATOM 16647 C C . VAL A 1 51 ? 75.367 1.146 1.012 1.00 0.00 51 VAL A C 13
ATOM 16648 O O . VAL A 1 51 ? 76.197 1.059 1.919 1.00 0.00 51 VAL A O 13
ATOM 16661 N N . SER A 1 52 ? 75.277 2.196 0.210 1.00 0.00 52 SER A N 13
ATOM 16662 C CA . SER A 1 52 ? 76.077 3.385 0.428 1.00 0.00 52 SER A CA 13
ATOM 16663 C C . SER A 1 52 ? 75.392 4.279 1.453 1.00 0.00 52 SER A C 13
ATOM 16664 O O . SER A 1 52 ? 74.399 4.947 1.154 1.00 0.00 52 SER A O 13
ATOM 16672 N N . ASP A 1 53 ? 75.913 4.248 2.668 1.00 0.00 53 ASP A N 13
ATOM 16673 C CA . ASP A 1 53 ? 75.364 5.005 3.785 1.00 0.00 53 ASP A CA 13
ATOM 16674 C C . ASP A 1 53 ? 75.365 6.502 3.474 1.00 0.00 53 ASP A C 13
ATOM 16675 O O . ASP A 1 53 ? 76.100 6.959 2.594 1.00 0.00 53 ASP A O 13
ATOM 16684 N N . GLU A 1 54 ? 74.526 7.249 4.178 1.00 0.00 54 GLU A N 13
ATOM 16685 C CA . GLU A 1 54 ? 74.427 8.696 4.013 1.00 0.00 54 GLU A CA 13
ATOM 16686 C C . GLU A 1 54 ? 75.772 9.384 4.256 1.00 0.00 54 GLU A C 13
ATOM 16687 O O . GLU A 1 54 ? 76.026 10.473 3.743 1.00 0.00 54 GLU A O 13
ATOM 16699 N N . THR A 1 55 ? 76.631 8.746 5.042 1.00 0.00 55 THR A N 13
ATOM 16700 C CA . THR A 1 55 ? 77.962 9.275 5.311 1.00 0.00 55 THR A CA 13
ATOM 16701 C C . THR A 1 55 ? 78.922 8.979 4.158 1.00 0.00 55 THR A C 13
ATOM 16702 O O . THR A 1 55 ? 80.043 9.487 4.119 1.00 0.00 55 THR A O 13
ATOM 16713 N N . GLY A 1 56 ? 78.475 8.155 3.222 1.00 0.00 56 GLY A N 13
ATOM 16714 C CA . GLY A 1 56 ? 79.306 7.789 2.089 1.00 0.00 56 GLY A CA 13
ATOM 16715 C C . GLY A 1 56 ? 80.003 6.460 2.293 1.00 0.00 56 GLY A C 13
ATOM 16716 O O . GLY A 1 56 ? 80.694 5.969 1.398 1.00 0.00 56 GLY A O 13
ATOM 16720 N N . ASP A 1 57 ? 79.818 5.880 3.467 1.00 0.00 57 ASP A N 13
ATOM 16721 C CA . ASP A 1 57 ? 80.446 4.607 3.810 1.00 0.00 57 ASP A CA 13
ATOM 16722 C C . ASP A 1 57 ? 79.667 3.445 3.205 1.00 0.00 57 ASP A C 13
ATOM 16723 O O . ASP A 1 57 ? 78.439 3.428 3.248 1.00 0.00 57 ASP A O 13
ATOM 16732 N N . ILE A 1 58 ? 80.368 2.479 2.634 1.00 0.00 58 ILE A N 13
ATOM 16733 C CA . ILE A 1 58 ? 79.713 1.312 2.063 1.00 0.00 58 ILE A CA 13
ATOM 16734 C C . ILE A 1 58 ? 79.536 0.237 3.125 1.00 0.00 58 ILE A C 13
ATOM 16735 O O . ILE A 1 58 ? 80.505 -0.365 3.582 1.00 0.00 58 ILE A O 13
ATOM 16751 N N . THR A 1 59 ? 78.300 0.013 3.528 1.00 0.00 59 THR A N 13
ATOM 16752 C CA . THR A 1 59 ? 78.003 -0.971 4.548 1.00 0.00 59 THR A CA 13
ATOM 16753 C C . THR A 1 59 ? 77.136 -2.078 3.956 1.00 0.00 59 THR A C 13
ATOM 16754 O O . THR A 1 59 ? 76.312 -1.825 3.075 1.00 0.00 59 THR A O 13
ATOM 16765 N N . TYR A 1 60 ? 77.338 -3.300 4.416 1.00 0.00 60 TYR A N 13
ATOM 16766 C CA . TYR A 1 60 ? 76.577 -4.429 3.910 1.00 0.00 60 TYR A CA 13
ATOM 16767 C C . TYR A 1 60 ? 75.346 -4.657 4.776 1.00 0.00 60 TYR A C 13
ATOM 16768 O O . TYR A 1 60 ? 75.435 -4.651 6.002 1.00 0.00 60 TYR A O 13
ATOM 16786 N N . PHE A 1 61 ? 74.202 -4.848 4.139 1.00 0.00 61 PHE A N 13
ATOM 16787 C CA . PHE A 1 61 ? 72.956 -5.047 4.860 1.00 0.00 61 PHE A CA 13
ATOM 16788 C C . PHE A 1 61 ? 72.162 -6.178 4.235 1.00 0.00 61 PHE A C 13
ATOM 16789 O O . PHE A 1 61 ? 72.517 -6.690 3.170 1.00 0.00 61 PHE A O 13
ATOM 16806 N N . LYS A 1 62 ? 71.095 -6.567 4.900 1.00 0.00 62 LYS A N 13
ATOM 16807 C CA . LYS A 1 62 ? 70.160 -7.520 4.345 1.00 0.00 62 LYS A CA 13
ATOM 16808 C C . LYS A 1 62 ? 68.888 -6.797 3.937 1.00 0.00 62 LYS A C 13
ATOM 16809 O O . LYS A 1 62 ? 68.779 -5.578 4.071 1.00 0.00 62 LYS A O 13
ATOM 16828 N N . GLU A 1 63 ? 67.925 -7.550 3.448 1.00 0.00 63 GLU A N 13
ATOM 16829 C CA . GLU A 1 63 ? 66.620 -6.994 3.085 1.00 0.00 63 GLU A CA 13
ATOM 16830 C C . GLU A 1 63 ? 65.731 -6.824 4.319 1.00 0.00 63 GLU A C 13
ATOM 16831 O O . GLU A 1 63 ? 64.573 -6.418 4.216 1.00 0.00 63 GLU A O 13
ATOM 16843 N N . HIS A 1 64 ? 66.288 -7.118 5.482 1.00 0.00 64 HIS A N 13
ATOM 16844 C CA . HIS A 1 64 ? 65.555 -7.013 6.735 1.00 0.00 64 HIS A CA 13
ATOM 16845 C C . HIS A 1 64 ? 65.742 -5.638 7.377 1.00 0.00 64 HIS A C 13
ATOM 16846 O O . HIS A 1 64 ? 64.795 -5.055 7.905 1.00 0.00 64 HIS A O 13
ATOM 16861 N N . GLU A 1 65 ? 66.957 -5.123 7.317 1.00 0.00 65 GLU A N 13
ATOM 16862 C CA . GLU A 1 65 ? 67.304 -3.875 7.993 1.00 0.00 65 GLU A CA 13
ATOM 16863 C C . GLU A 1 65 ? 66.892 -2.663 7.168 1.00 0.00 65 GLU A C 13
ATOM 16864 O O . GLU A 1 65 ? 66.864 -1.539 7.670 1.00 0.00 65 GLU A O 13
ATOM 16876 N N . LEU A 1 66 ? 66.562 -2.892 5.909 1.00 0.00 66 LEU A N 13
ATOM 16877 C CA . LEU A 1 66 ? 66.339 -1.797 4.977 1.00 0.00 66 LEU A CA 13
ATOM 16878 C C . LEU A 1 66 ? 64.863 -1.616 4.647 1.00 0.00 66 LEU A C 13
ATOM 16879 O O . LEU A 1 66 ? 64.130 -2.585 4.455 1.00 0.00 66 LEU A O 13
ATOM 16895 N N . THR A 1 67 ? 64.431 -0.363 4.603 1.00 0.00 67 THR A N 13
ATOM 16896 C CA . THR A 1 67 ? 63.102 -0.022 4.113 1.00 0.00 67 THR A CA 13
ATOM 16897 C C . THR A 1 67 ? 63.213 0.979 2.964 1.00 0.00 67 THR A C 13
ATOM 16898 O O . THR A 1 67 ? 63.845 2.025 3.113 1.00 0.00 67 THR A O 13
ATOM 16909 N N . PRO A 1 68 ? 62.627 0.654 1.801 1.00 0.00 68 PRO A N 13
ATOM 16910 C CA . PRO A 1 68 ? 62.668 1.515 0.613 1.00 0.00 68 PRO A CA 13
ATOM 16911 C C . PRO A 1 68 ? 61.942 2.839 0.825 1.00 0.00 68 PRO A C 13
ATOM 16912 O O . PRO A 1 68 ? 60.807 2.868 1.298 1.00 0.00 68 PRO A O 13
ATOM 16923 N N . LEU A 1 69 ? 62.598 3.927 0.455 1.00 0.00 69 LEU A N 13
ATOM 16924 C CA . LEU A 1 69 ? 62.019 5.259 0.579 1.00 0.00 69 LEU A CA 13
ATOM 16925 C C . LEU A 1 69 ? 61.305 5.652 -0.709 1.00 0.00 69 LEU A C 13
ATOM 16926 O O . LEU A 1 69 ? 61.168 6.833 -1.027 1.00 0.00 69 LEU A O 13
ATOM 16942 N N . LYS A 1 70 ? 60.832 4.653 -1.429 1.00 0.00 70 LYS A N 13
ATOM 16943 C CA . LYS A 1 70 ? 60.204 4.882 -2.719 1.00 0.00 70 LYS A CA 13
ATOM 16944 C C . LYS A 1 70 ? 58.709 5.118 -2.539 1.00 0.00 70 LYS A C 13
ATOM 16945 O O . LYS A 1 70 ? 57.929 4.174 -2.395 1.00 0.00 70 LYS A O 13
ATOM 16964 N N . GLY A 1 71 ? 58.323 6.383 -2.520 1.00 0.00 71 GLY A N 13
ATOM 16965 C CA . GLY A 1 71 ? 56.929 6.731 -2.338 1.00 0.00 71 GLY A CA 13
ATOM 16966 C C . GLY A 1 71 ? 56.550 7.991 -3.083 1.00 0.00 71 GLY A C 13
ATOM 16967 O O . GLY A 1 71 ? 55.520 8.036 -3.756 1.00 0.00 71 GLY A O 13
ATOM 16971 N N . GLY A 1 72 ? 57.387 9.012 -2.976 1.00 0.00 72 GLY A N 13
ATOM 16972 C CA . GLY A 1 72 ? 57.118 10.262 -3.654 1.00 0.00 72 GLY A CA 13
ATOM 16973 C C . GLY A 1 72 ? 56.590 11.315 -2.709 1.00 0.00 72 GLY A C 13
ATOM 16974 O O . GLY A 1 72 ? 57.231 11.637 -1.708 1.00 0.00 72 GLY A O 13
ATOM 16978 N N . LEU A 1 73 ? 55.418 11.848 -3.016 1.00 0.00 73 LEU A N 13
ATOM 16979 C CA . LEU A 1 73 ? 54.797 12.859 -2.174 1.00 0.00 73 LEU A CA 13
ATOM 16980 C C . LEU A 1 73 ? 53.547 12.298 -1.508 1.00 0.00 73 LEU A C 13
ATOM 16981 O O . LEU A 1 73 ? 52.500 12.167 -2.141 1.00 0.00 73 LEU A O 13
ATOM 16997 N N . ALA A 1 74 ? 53.669 11.951 -0.237 1.00 0.00 74 ALA A N 13
ATOM 16998 C CA . ALA A 1 74 ? 52.554 11.393 0.508 1.00 0.00 74 ALA A CA 13
ATOM 16999 C C . ALA A 1 74 ? 52.266 12.223 1.754 1.00 0.00 74 ALA A C 13
ATOM 17000 O O . ALA A 1 74 ? 52.790 11.947 2.835 1.00 0.00 74 ALA A O 13
ATOM 17007 N N . TYR A 1 75 ? 51.468 13.269 1.586 1.00 0.00 75 TYR A N 13
ATOM 17008 C CA . TYR A 1 75 ? 51.065 14.119 2.699 1.00 0.00 75 TYR A CA 13
ATOM 17009 C C . TYR A 1 75 ? 49.555 14.317 2.659 1.00 0.00 75 TYR A C 13
ATOM 17010 O O . TYR A 1 75 ? 48.842 13.928 3.585 1.00 0.00 75 TYR A O 13
ATOM 17028 N N . VAL A 1 76 ? 49.090 14.912 1.558 1.00 0.00 76 VAL A N 13
ATOM 17029 C CA . VAL A 1 76 ? 47.661 15.119 1.302 1.00 0.00 76 VAL A CA 13
ATOM 17030 C C . VAL A 1 76 ? 47.057 16.150 2.253 1.00 0.00 76 VAL A C 13
ATOM 17031 O O . VAL A 1 76 ? 46.879 15.896 3.445 1.00 0.00 76 VAL A O 13
ATOM 17044 N N . LEU A 1 77 ? 46.744 17.317 1.712 1.00 0.00 77 LEU A N 13
ATOM 17045 C CA . LEU A 1 77 ? 46.104 18.373 2.483 1.00 0.00 77 LEU A CA 13
ATOM 17046 C C . LEU A 1 77 ? 44.590 18.260 2.355 1.00 0.00 77 LEU A C 13
ATOM 17047 O O . LEU A 1 77 ? 44.083 17.805 1.325 1.00 0.00 77 LEU A O 13
ATOM 17063 N N . GLU A 1 78 ? 43.875 18.649 3.405 1.00 0.00 78 GLU A N 13
ATOM 17064 C CA . GLU A 1 78 ? 42.418 18.624 3.392 1.00 0.00 78 GLU A CA 13
ATOM 17065 C C . GLU A 1 78 ? 41.887 19.548 2.299 1.00 0.00 78 GLU A C 13
ATOM 17066 O O . GLU A 1 78 ? 42.198 20.739 2.271 1.00 0.00 78 GLU A O 13
ATOM 17078 N N . HIS A 1 79 ? 41.076 19.000 1.407 1.00 0.00 79 HIS A N 13
ATOM 17079 C CA . HIS A 1 79 ? 40.582 19.762 0.266 1.00 0.00 79 HIS A CA 13
ATOM 17080 C C . HIS A 1 79 ? 39.195 20.337 0.543 1.00 0.00 79 HIS A C 13
ATOM 17081 O O . HIS A 1 79 ? 38.279 20.218 -0.265 1.00 0.00 79 HIS A O 13
ATOM 17096 N N . HIS A 1 80 ? 39.058 20.969 1.707 1.00 0.00 80 HIS A N 13
ATOM 17097 C CA . HIS A 1 80 ? 37.853 21.728 2.041 1.00 0.00 80 HIS A CA 13
ATOM 17098 C C . HIS A 1 80 ? 38.076 23.207 1.764 1.00 0.00 80 HIS A C 13
ATOM 17099 O O . HIS A 1 80 ? 37.164 24.018 1.903 1.00 0.00 80 HIS A O 13
ATOM 17114 N N . HIS A 1 81 ? 39.297 23.547 1.371 1.00 0.00 81 HIS A N 13
ATOM 17115 C CA . HIS A 1 81 ? 39.665 24.935 1.079 1.00 0.00 81 HIS A CA 13
ATOM 17116 C C . HIS A 1 81 ? 39.167 25.338 -0.313 1.00 0.00 81 HIS A C 13
ATOM 17117 O O . HIS A 1 81 ? 39.870 26.019 -1.061 1.00 0.00 81 HIS A O 13
ATOM 17132 N N . HIS A 1 82 ? 37.930 24.944 -0.616 1.00 0.00 82 HIS A N 13
ATOM 17133 C CA . HIS A 1 82 ? 37.357 25.053 -1.960 1.00 0.00 82 HIS A CA 13
ATOM 17134 C C . HIS A 1 82 ? 38.027 24.048 -2.888 1.00 0.00 82 HIS A C 13
ATOM 17135 O O . HIS A 1 82 ? 39.034 23.436 -2.521 1.00 0.00 82 HIS A O 13
ATOM 17150 N N . HIS A 1 83 ? 37.467 23.884 -4.082 1.00 0.00 83 HIS A N 13
ATOM 17151 C CA . HIS A 1 83 ? 37.953 22.897 -5.046 1.00 0.00 83 HIS A CA 13
ATOM 17152 C C . HIS A 1 83 ? 37.795 21.488 -4.479 1.00 0.00 83 HIS A C 13
ATOM 17153 O O . HIS A 1 83 ? 38.772 20.848 -4.080 1.00 0.00 83 HIS A O 13
ATOM 17168 N N . HIS A 1 84 ? 36.550 21.031 -4.419 1.00 0.00 84 HIS A N 13
ATOM 17169 C CA . HIS A 1 84 ? 36.232 19.704 -3.907 1.00 0.00 84 HIS A CA 13
ATOM 17170 C C . HIS A 1 84 ? 36.980 18.629 -4.684 1.00 0.00 84 HIS A C 13
ATOM 17171 O O . HIS A 1 84 ? 37.677 17.810 -4.047 1.00 0.00 84 HIS A O 13
ATOM 17187 N N . MET A 1 1 ? 69.970 -28.648 7.112 1.00 0.00 1 MET A N 14
ATOM 17188 C CA . MET A 1 1 ? 71.252 -28.043 7.543 1.00 0.00 1 MET A CA 14
ATOM 17189 C C . MET A 1 1 ? 71.354 -26.623 7.004 1.00 0.00 1 MET A C 14
ATOM 17190 O O . MET A 1 1 ? 70.700 -26.284 6.020 1.00 0.00 1 MET A O 14
ATOM 17206 N N . ALA A 1 2 ? 72.158 -25.789 7.651 1.00 0.00 2 ALA A N 14
ATOM 17207 C CA . ALA A 1 2 ? 72.390 -24.439 7.168 1.00 0.00 2 ALA A CA 14
ATOM 17208 C C . ALA A 1 2 ? 73.306 -24.469 5.953 1.00 0.00 2 ALA A C 14
ATOM 17209 O O . ALA A 1 2 ? 74.527 -24.528 6.084 1.00 0.00 2 ALA A O 14
ATOM 17216 N N . GLY A 1 3 ? 72.705 -24.476 4.772 1.00 0.00 3 GLY A N 14
ATOM 17217 C CA . GLY A 1 3 ? 73.474 -24.502 3.544 1.00 0.00 3 GLY A CA 14
ATOM 17218 C C . GLY A 1 3 ? 72.593 -24.463 2.310 1.00 0.00 3 GLY A C 14
ATOM 17219 O O . GLY A 1 3 ? 72.886 -25.112 1.306 1.00 0.00 3 GLY A O 14
ATOM 17223 N N . ASP A 1 4 ? 71.513 -23.704 2.389 1.00 0.00 4 ASP A N 14
ATOM 17224 C CA . ASP A 1 4 ? 70.581 -23.570 1.272 1.00 0.00 4 ASP A CA 14
ATOM 17225 C C . ASP A 1 4 ? 70.213 -22.103 1.078 1.00 0.00 4 ASP A C 14
ATOM 17226 O O . ASP A 1 4 ? 69.337 -21.579 1.762 1.00 0.00 4 ASP A O 14
ATOM 17235 N N . PRO A 1 5 ? 70.905 -21.410 0.164 1.00 0.00 5 PRO A N 14
ATOM 17236 C CA . PRO A 1 5 ? 70.680 -19.985 -0.077 1.00 0.00 5 PRO A CA 14
ATOM 17237 C C . PRO A 1 5 ? 69.446 -19.702 -0.936 1.00 0.00 5 PRO A C 14
ATOM 17238 O O . PRO A 1 5 ? 68.784 -18.681 -0.752 1.00 0.00 5 PRO A O 14
ATOM 17249 N N . LEU A 1 6 ? 69.142 -20.629 -1.853 1.00 0.00 6 LEU A N 14
ATOM 17250 C CA . LEU A 1 6 ? 68.065 -20.463 -2.835 1.00 0.00 6 LEU A CA 14
ATOM 17251 C C . LEU A 1 6 ? 68.405 -19.366 -3.848 1.00 0.00 6 LEU A C 14
ATOM 17252 O O . LEU A 1 6 ? 68.777 -18.251 -3.480 1.00 0.00 6 LEU A O 14
ATOM 17268 N N . PRO A 1 7 ? 68.294 -19.682 -5.151 1.00 0.00 7 PRO A N 14
ATOM 17269 C CA . PRO A 1 7 ? 68.568 -18.726 -6.228 1.00 0.00 7 PRO A CA 14
ATOM 17270 C C . PRO A 1 7 ? 67.677 -17.495 -6.128 1.00 0.00 7 PRO A C 14
ATOM 17271 O O . PRO A 1 7 ? 66.465 -17.567 -6.350 1.00 0.00 7 PRO A O 14
ATOM 17282 N N . LYS A 1 8 ? 68.281 -16.368 -5.777 1.00 0.00 8 LYS A N 14
ATOM 17283 C CA . LYS A 1 8 ? 67.533 -15.149 -5.524 1.00 0.00 8 LYS A CA 14
ATOM 17284 C C . LYS A 1 8 ? 67.430 -14.262 -6.751 1.00 0.00 8 LYS A C 14
ATOM 17285 O O . LYS A 1 8 ? 68.355 -14.172 -7.560 1.00 0.00 8 LYS A O 14
ATOM 17304 N N . TYR A 1 9 ? 66.279 -13.623 -6.876 1.00 0.00 9 TYR A N 14
ATOM 17305 C CA . TYR A 1 9 ? 66.108 -12.502 -7.779 1.00 0.00 9 TYR A CA 14
ATOM 17306 C C . TYR A 1 9 ? 65.981 -11.242 -6.934 1.00 0.00 9 TYR A C 14
ATOM 17307 O O . TYR A 1 9 ? 64.961 -11.041 -6.271 1.00 0.00 9 TYR A O 14
ATOM 17325 N N . TRP A 1 10 ? 67.032 -10.433 -6.921 1.00 0.00 10 TRP A N 14
ATOM 17326 C CA . TRP A 1 10 ? 67.096 -9.268 -6.042 1.00 0.00 10 TRP A CA 14
ATOM 17327 C C . TRP A 1 10 ? 65.928 -8.314 -6.272 1.00 0.00 10 TRP A C 14
ATOM 17328 O O . TRP A 1 10 ? 65.769 -7.745 -7.355 1.00 0.00 10 TRP A O 14
ATOM 17349 N N . SER A 1 11 ? 65.121 -8.149 -5.232 1.00 0.00 11 SER A N 14
ATOM 17350 C CA . SER A 1 11 ? 63.943 -7.300 -5.289 1.00 0.00 11 SER A CA 14
ATOM 17351 C C . SER A 1 11 ? 64.315 -5.838 -5.079 1.00 0.00 11 SER A C 14
ATOM 17352 O O . SER A 1 11 ? 63.597 -4.932 -5.501 1.00 0.00 11 SER A O 14
ATOM 17360 N N . TYR A 1 12 ? 65.446 -5.618 -4.423 1.00 0.00 12 TYR A N 14
ATOM 17361 C CA . TYR A 1 12 ? 65.950 -4.271 -4.209 1.00 0.00 12 TYR A CA 14
ATOM 17362 C C . TYR A 1 12 ? 66.968 -3.921 -5.287 1.00 0.00 12 TYR A C 14
ATOM 17363 O O . TYR A 1 12 ? 68.071 -4.475 -5.314 1.00 0.00 12 TYR A O 14
ATOM 17381 N N . PRO A 1 13 ? 66.604 -3.009 -6.200 1.00 0.00 13 PRO A N 14
ATOM 17382 C CA . PRO A 1 13 ? 67.459 -2.623 -7.320 1.00 0.00 13 PRO A CA 14
ATOM 17383 C C . PRO A 1 13 ? 68.531 -1.606 -6.933 1.00 0.00 13 PRO A C 14
ATOM 17384 O O . PRO A 1 13 ? 68.497 -1.023 -5.845 1.00 0.00 13 PRO A O 14
ATOM 17395 N N . VAL A 1 14 ? 69.484 -1.401 -7.832 1.00 0.00 14 VAL A N 14
ATOM 17396 C CA . VAL A 1 14 ? 70.527 -0.404 -7.636 1.00 0.00 14 VAL A CA 14
ATOM 17397 C C . VAL A 1 14 ? 69.945 0.998 -7.795 1.00 0.00 14 VAL A C 14
ATOM 17398 O O . VAL A 1 14 ? 69.096 1.233 -8.660 1.00 0.00 14 VAL A O 14
ATOM 17411 N N . GLY A 1 15 ? 70.382 1.917 -6.945 1.00 0.00 15 GLY A N 14
ATOM 17412 C CA . GLY A 1 15 ? 69.902 3.277 -7.022 1.00 0.00 15 GLY A CA 14
ATOM 17413 C C . GLY A 1 15 ? 68.631 3.480 -6.226 1.00 0.00 15 GLY A C 14
ATOM 17414 O O . GLY A 1 15 ? 67.849 4.382 -6.514 1.00 0.00 15 GLY A O 14
ATOM 17418 N N . LEU A 1 16 ? 68.427 2.637 -5.222 1.00 0.00 16 LEU A N 14
ATOM 17419 C CA . LEU A 1 16 ? 67.264 2.751 -4.356 1.00 0.00 16 LEU A CA 14
ATOM 17420 C C . LEU A 1 16 ? 67.679 3.265 -2.983 1.00 0.00 16 LEU A C 14
ATOM 17421 O O . LEU A 1 16 ? 68.556 2.688 -2.337 1.00 0.00 16 LEU A O 14
ATOM 17437 N N . ALA A 1 17 ? 67.063 4.361 -2.555 1.00 0.00 17 ALA A N 14
ATOM 17438 C CA . ALA A 1 17 ? 67.328 4.921 -1.236 1.00 0.00 17 ALA A CA 14
ATOM 17439 C C . ALA A 1 17 ? 66.509 4.198 -0.173 1.00 0.00 17 ALA A C 14
ATOM 17440 O O . ALA A 1 17 ? 65.282 4.119 -0.266 1.00 0.00 17 ALA A O 14
ATOM 17447 N N . VAL A 1 18 ? 67.191 3.679 0.836 1.00 0.00 18 VAL A N 14
ATOM 17448 C CA . VAL A 1 18 ? 66.549 2.893 1.879 1.00 0.00 18 VAL A CA 14
ATOM 17449 C C . VAL A 1 18 ? 67.023 3.329 3.263 1.00 0.00 18 VAL A C 14
ATOM 17450 O O . VAL A 1 18 ? 68.161 3.780 3.428 1.00 0.00 18 VAL A O 14
ATOM 17463 N N . GLU A 1 19 ? 66.142 3.212 4.246 1.00 0.00 19 GLU A N 14
ATOM 17464 C CA . GLU A 1 19 ? 66.526 3.389 5.638 1.00 0.00 19 GLU A CA 14
ATOM 17465 C C . GLU A 1 19 ? 66.769 2.029 6.268 1.00 0.00 19 GLU A C 14
ATOM 17466 O O . GLU A 1 19 ? 65.891 1.159 6.251 1.00 0.00 19 GLU A O 14
ATOM 17478 N N . ILE A 1 20 ? 67.964 1.838 6.794 1.00 0.00 20 ILE A N 14
ATOM 17479 C CA . ILE A 1 20 ? 68.312 0.587 7.440 1.00 0.00 20 ILE A CA 14
ATOM 17480 C C . ILE A 1 20 ? 67.608 0.468 8.782 1.00 0.00 20 ILE A C 14
ATOM 17481 O O . ILE A 1 20 ? 67.540 1.423 9.546 1.00 0.00 20 ILE A O 14
ATOM 17497 N N . ASN A 1 21 ? 67.080 -0.707 9.061 1.00 0.00 21 ASN A N 14
ATOM 17498 C CA . ASN A 1 21 ? 66.480 -0.985 10.338 1.00 0.00 21 ASN A CA 14
ATOM 17499 C C . ASN A 1 21 ? 66.952 -2.340 10.817 1.00 0.00 21 ASN A C 14
ATOM 17500 O O . ASN A 1 21 ? 66.202 -3.309 10.804 1.00 0.00 21 ASN A O 14
ATOM 17511 N N . ASN A 1 22 ? 68.233 -2.415 11.185 1.00 0.00 22 ASN A N 14
ATOM 17512 C CA . ASN A 1 22 ? 68.805 -3.651 11.712 1.00 0.00 22 ASN A CA 14
ATOM 17513 C C . ASN A 1 22 ? 68.160 -3.951 13.048 1.00 0.00 22 ASN A C 14
ATOM 17514 O O . ASN A 1 22 ? 68.662 -3.552 14.099 1.00 0.00 22 ASN A O 14
ATOM 17525 N N . ASN A 1 23 ? 66.977 -4.557 12.963 1.00 0.00 23 ASN A N 14
ATOM 17526 C CA . ASN A 1 23 ? 66.105 -4.811 14.114 1.00 0.00 23 ASN A CA 14
ATOM 17527 C C . ASN A 1 23 ? 65.422 -3.509 14.539 1.00 0.00 23 ASN A C 14
ATOM 17528 O O . ASN A 1 23 ? 64.296 -3.517 15.040 1.00 0.00 23 ASN A O 14
ATOM 17539 N N . ALA A 1 24 ? 66.121 -2.387 14.313 1.00 0.00 24 ALA A N 14
ATOM 17540 C CA . ALA A 1 24 ? 65.612 -1.038 14.588 1.00 0.00 24 ALA A CA 14
ATOM 17541 C C . ALA A 1 24 ? 65.281 -0.805 16.065 1.00 0.00 24 ALA A C 14
ATOM 17542 O O . ALA A 1 24 ? 64.821 0.279 16.426 1.00 0.00 24 ALA A O 14
ATOM 17549 N N . ARG A 1 25 ? 65.566 -1.800 16.910 1.00 0.00 25 ARG A N 14
ATOM 17550 C CA . ARG A 1 25 ? 65.193 -1.769 18.323 1.00 0.00 25 ARG A CA 14
ATOM 17551 C C . ARG A 1 25 ? 63.723 -1.356 18.469 1.00 0.00 25 ARG A C 14
ATOM 17552 O O . ARG A 1 25 ? 62.828 -2.182 18.300 1.00 0.00 25 ARG A O 14
ATOM 17573 N N . TYR A 1 26 ? 63.497 -0.075 18.751 1.00 0.00 26 TYR A N 14
ATOM 17574 C CA . TYR A 1 26 ? 62.160 0.508 18.798 1.00 0.00 26 TYR A CA 14
ATOM 17575 C C . TYR A 1 26 ? 62.258 1.998 18.494 1.00 0.00 26 TYR A C 14
ATOM 17576 O O . TYR A 1 26 ? 62.452 2.815 19.397 1.00 0.00 26 TYR A O 14
ATOM 17594 N N . GLY A 1 27 ? 62.186 2.343 17.214 1.00 0.00 27 GLY A N 14
ATOM 17595 C CA . GLY A 1 27 ? 62.295 3.736 16.809 1.00 0.00 27 GLY A CA 14
ATOM 17596 C C . GLY A 1 27 ? 63.739 4.183 16.642 1.00 0.00 27 GLY A C 14
ATOM 17597 O O . GLY A 1 27 ? 64.017 5.176 15.970 1.00 0.00 27 GLY A O 14
ATOM 17601 N N . CYS A 1 28 ? 64.653 3.442 17.255 1.00 0.00 28 CYS A N 14
ATOM 17602 C CA . CYS A 1 28 ? 66.076 3.742 17.187 1.00 0.00 28 CYS A CA 14
ATOM 17603 C C . CYS A 1 28 ? 66.885 2.540 17.667 1.00 0.00 28 CYS A C 14
ATOM 17604 O O . CYS A 1 28 ? 66.814 2.158 18.837 1.00 0.00 28 CYS A O 14
ATOM 17612 N N . PRO A 1 29 ? 67.648 1.920 16.760 1.00 0.00 29 PRO A N 14
ATOM 17613 C CA . PRO A 1 29 ? 68.450 0.743 17.065 1.00 0.00 29 PRO A CA 14
ATOM 17614 C C . PRO A 1 29 ? 69.853 1.107 17.556 1.00 0.00 29 PRO A C 14
ATOM 17615 O O . PRO A 1 29 ? 70.077 2.207 18.064 1.00 0.00 29 PRO A O 14
ATOM 17626 N N . HIS A 1 30 ? 70.792 0.181 17.405 1.00 0.00 30 HIS A N 14
ATOM 17627 C CA . HIS A 1 30 ? 72.167 0.413 17.825 1.00 0.00 30 HIS A CA 14
ATOM 17628 C C . HIS A 1 30 ? 72.953 1.146 16.734 1.00 0.00 30 HIS A C 14
ATOM 17629 O O . HIS A 1 30 ? 73.693 0.529 15.967 1.00 0.00 30 HIS A O 14
ATOM 17644 N N . HIS A 1 31 ? 72.732 2.460 16.647 1.00 0.00 31 HIS A N 14
ATOM 17645 C CA . HIS A 1 31 ? 73.451 3.354 15.721 1.00 0.00 31 HIS A CA 14
ATOM 17646 C C . HIS A 1 31 ? 73.136 3.093 14.246 1.00 0.00 31 HIS A C 14
ATOM 17647 O O . HIS A 1 31 ? 73.339 3.972 13.408 1.00 0.00 31 HIS A O 14
ATOM 17662 N N . VAL A 1 32 ? 72.660 1.901 13.919 1.00 0.00 32 VAL A N 14
ATOM 17663 C CA . VAL A 1 32 ? 72.175 1.632 12.579 1.00 0.00 32 VAL A CA 14
ATOM 17664 C C . VAL A 1 32 ? 70.901 2.425 12.327 1.00 0.00 32 VAL A C 14
ATOM 17665 O O . VAL A 1 32 ? 70.295 2.952 13.256 1.00 0.00 32 VAL A O 14
ATOM 17678 N N . GLY A 1 33 ? 70.494 2.503 11.080 1.00 0.00 33 GLY A N 14
ATOM 17679 C CA . GLY A 1 33 ? 69.372 3.347 10.733 1.00 0.00 33 GLY A CA 14
ATOM 17680 C C . GLY A 1 33 ? 69.790 4.431 9.774 1.00 0.00 33 GLY A C 14
ATOM 17681 O O . GLY A 1 33 ? 69.161 5.484 9.687 1.00 0.00 33 GLY A O 14
ATOM 17685 N N . ARG A 1 34 ? 70.877 4.172 9.065 1.00 0.00 34 ARG A N 14
ATOM 17686 C CA . ARG A 1 34 ? 71.409 5.112 8.098 1.00 0.00 34 ARG A CA 14
ATOM 17687 C C . ARG A 1 34 ? 70.491 5.202 6.888 1.00 0.00 34 ARG A C 14
ATOM 17688 O O . ARG A 1 34 ? 69.795 4.241 6.558 1.00 0.00 34 ARG A O 14
ATOM 17709 N N . LYS A 1 35 ? 70.470 6.360 6.247 1.00 0.00 35 LYS A N 14
ATOM 17710 C CA . LYS A 1 35 ? 69.712 6.525 5.020 1.00 0.00 35 LYS A CA 14
ATOM 17711 C C . LYS A 1 35 ? 70.666 6.444 3.840 1.00 0.00 35 LYS A C 14
ATOM 17712 O O . LYS A 1 35 ? 71.364 7.408 3.525 1.00 0.00 35 LYS A O 14
ATOM 17731 N N . GLY A 1 36 ? 70.719 5.280 3.219 1.00 0.00 36 GLY A N 14
ATOM 17732 C CA . GLY A 1 36 ? 71.673 5.051 2.160 1.00 0.00 36 GLY A CA 14
ATOM 17733 C C . GLY A 1 36 ? 71.009 4.661 0.862 1.00 0.00 36 GLY A C 14
ATOM 17734 O O . GLY A 1 36 ? 69.787 4.596 0.774 1.00 0.00 36 GLY A O 14
ATOM 17738 N N . LYS A 1 37 ? 71.819 4.407 -0.146 1.00 0.00 37 LYS A N 14
ATOM 17739 C CA . LYS A 1 37 ? 71.317 4.008 -1.445 1.00 0.00 37 LYS A CA 14
ATOM 17740 C C . LYS A 1 37 ? 72.055 2.761 -1.926 1.00 0.00 37 LYS A C 14
ATOM 17741 O O . LYS A 1 37 ? 73.283 2.699 -1.888 1.00 0.00 37 LYS A O 14
ATOM 17760 N N . ILE A 1 38 ? 71.292 1.760 -2.339 1.00 0.00 38 ILE A N 14
ATOM 17761 C CA . ILE A 1 38 ? 71.851 0.471 -2.746 1.00 0.00 38 ILE A CA 14
ATOM 17762 C C . ILE A 1 38 ? 72.694 0.609 -4.011 1.00 0.00 38 ILE A C 14
ATOM 17763 O O . ILE A 1 38 ? 72.266 1.231 -4.984 1.00 0.00 38 ILE A O 14
ATOM 17779 N N . ILE A 1 39 ? 73.892 0.027 -3.989 1.00 0.00 39 ILE A N 14
ATOM 17780 C CA . ILE A 1 39 ? 74.820 0.155 -5.108 1.00 0.00 39 ILE A CA 14
ATOM 17781 C C . ILE A 1 39 ? 75.179 -1.193 -5.725 1.00 0.00 39 ILE A C 14
ATOM 17782 O O . ILE A 1 39 ? 75.450 -1.281 -6.921 1.00 0.00 39 ILE A O 14
ATOM 17798 N N . GLU A 1 40 ? 75.176 -2.244 -4.917 1.00 0.00 40 GLU A N 14
ATOM 17799 C CA . GLU A 1 40 ? 75.652 -3.539 -5.375 1.00 0.00 40 GLU A CA 14
ATOM 17800 C C . GLU A 1 40 ? 74.792 -4.659 -4.806 1.00 0.00 40 GLU A C 14
ATOM 17801 O O . GLU A 1 40 ? 74.329 -4.581 -3.665 1.00 0.00 40 GLU A O 14
ATOM 17813 N N . HIS A 1 41 ? 74.572 -5.686 -5.614 1.00 0.00 41 HIS A N 14
ATOM 17814 C CA . HIS A 1 41 ? 73.789 -6.841 -5.197 1.00 0.00 41 HIS A CA 14
ATOM 17815 C C . HIS A 1 41 ? 74.712 -7.921 -4.654 1.00 0.00 41 HIS A C 14
ATOM 17816 O O . HIS A 1 41 ? 75.709 -8.270 -5.290 1.00 0.00 41 HIS A O 14
ATOM 17831 N N . LEU A 1 42 ? 74.390 -8.451 -3.485 1.00 0.00 42 LEU A N 14
ATOM 17832 C CA . LEU A 1 42 ? 75.218 -9.473 -2.870 1.00 0.00 42 LEU A CA 14
ATOM 17833 C C . LEU A 1 42 ? 74.493 -10.811 -2.830 1.00 0.00 42 LEU A C 14
ATOM 17834 O O . LEU A 1 42 ? 73.314 -10.885 -2.482 1.00 0.00 42 LEU A O 14
ATOM 17850 N N . HIS A 1 43 ? 75.195 -11.865 -3.209 1.00 0.00 43 HIS A N 14
ATOM 17851 C CA . HIS A 1 43 ? 74.660 -13.211 -3.082 1.00 0.00 43 HIS A CA 14
ATOM 17852 C C . HIS A 1 43 ? 75.249 -13.883 -1.846 1.00 0.00 43 HIS A C 14
ATOM 17853 O O . HIS A 1 43 ? 76.304 -14.515 -1.898 1.00 0.00 43 HIS A O 14
ATOM 17868 N N . SER A 1 44 ? 74.570 -13.706 -0.727 1.00 0.00 44 SER A N 14
ATOM 17869 C CA . SER A 1 44 ? 75.046 -14.201 0.552 1.00 0.00 44 SER A CA 14
ATOM 17870 C C . SER A 1 44 ? 73.856 -14.505 1.452 1.00 0.00 44 SER A C 14
ATOM 17871 O O . SER A 1 44 ? 72.707 -14.325 1.051 1.00 0.00 44 SER A O 14
ATOM 17879 N N . ALA A 1 45 ? 74.130 -14.958 2.663 1.00 0.00 45 ALA A N 14
ATOM 17880 C CA . ALA A 1 45 ? 73.082 -15.267 3.613 1.00 0.00 45 ALA A CA 14
ATOM 17881 C C . ALA A 1 45 ? 73.300 -14.440 4.866 1.00 0.00 45 ALA A C 14
ATOM 17882 O O . ALA A 1 45 ? 72.573 -14.557 5.851 1.00 0.00 45 ALA A O 14
ATOM 17889 N N . THR A 1 46 ? 74.303 -13.582 4.800 1.00 0.00 46 THR A N 14
ATOM 17890 C CA . THR A 1 46 ? 74.684 -12.760 5.931 1.00 0.00 46 THR A CA 14
ATOM 17891 C C . THR A 1 46 ? 74.580 -11.270 5.582 1.00 0.00 46 THR A C 14
ATOM 17892 O O . THR A 1 46 ? 74.266 -10.440 6.432 1.00 0.00 46 THR A O 14
ATOM 17903 N N . TYR A 1 47 ? 74.807 -10.961 4.310 1.00 0.00 47 TYR A N 14
ATOM 17904 C CA . TYR A 1 47 ? 74.724 -9.597 3.788 1.00 0.00 47 TYR A CA 14
ATOM 17905 C C . TYR A 1 47 ? 74.266 -9.694 2.343 1.00 0.00 47 TYR A C 14
ATOM 17906 O O . TYR A 1 47 ? 74.969 -10.255 1.504 1.00 0.00 47 TYR A O 14
ATOM 17924 N N . ASP A 1 48 ? 73.097 -9.167 2.059 1.00 0.00 48 ASP A N 14
ATOM 17925 C CA . ASP A 1 48 ? 72.449 -9.420 0.782 1.00 0.00 48 ASP A CA 14
ATOM 17926 C C . ASP A 1 48 ? 72.560 -8.213 -0.148 1.00 0.00 48 ASP A C 14
ATOM 17927 O O . ASP A 1 48 ? 72.355 -8.329 -1.357 1.00 0.00 48 ASP A O 14
ATOM 17936 N N . TYR A 1 49 ? 72.889 -7.052 0.412 1.00 0.00 49 TYR A N 14
ATOM 17937 C CA . TYR A 1 49 ? 73.007 -5.829 -0.380 1.00 0.00 49 TYR A CA 14
ATOM 17938 C C . TYR A 1 49 ? 74.130 -4.944 0.137 1.00 0.00 49 TYR A C 14
ATOM 17939 O O . TYR A 1 49 ? 74.481 -4.991 1.317 1.00 0.00 49 TYR A O 14
ATOM 17957 N N . ALA A 1 50 ? 74.689 -4.141 -0.755 1.00 0.00 50 ALA A N 14
ATOM 17958 C CA . ALA A 1 50 ? 75.687 -3.158 -0.378 1.00 0.00 50 ALA A CA 14
ATOM 17959 C C . ALA A 1 50 ? 75.093 -1.765 -0.500 1.00 0.00 50 ALA A C 14
ATOM 17960 O O . ALA A 1 50 ? 74.684 -1.346 -1.587 1.00 0.00 50 ALA A O 14
ATOM 17967 N N . VAL A 1 51 ? 75.025 -1.062 0.614 1.00 0.00 51 VAL A N 14
ATOM 17968 C CA . VAL A 1 51 ? 74.377 0.238 0.657 1.00 0.00 51 VAL A CA 14
ATOM 17969 C C . VAL A 1 51 ? 75.393 1.351 0.893 1.00 0.00 51 VAL A C 14
ATOM 17970 O O . VAL A 1 51 ?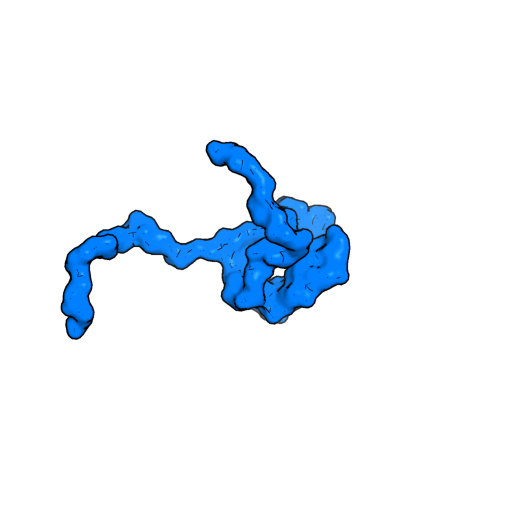 76.260 1.236 1.757 1.00 0.00 51 VAL A O 14
ATOM 17983 N N . SER A 1 52 ? 75.295 2.414 0.107 1.00 0.00 52 SER A N 14
ATOM 17984 C CA . SER A 1 52 ? 76.136 3.578 0.308 1.00 0.00 52 SER A CA 14
ATOM 17985 C C . SER A 1 52 ? 75.376 4.615 1.124 1.00 0.00 52 SER A C 14
ATOM 17986 O O . SER A 1 52 ? 74.435 5.241 0.626 1.00 0.00 52 SER A O 14
ATOM 17994 N N . ASP A 1 53 ? 75.771 4.767 2.377 1.00 0.00 53 ASP A N 14
ATOM 17995 C CA . ASP A 1 53 ? 75.095 5.672 3.291 1.00 0.00 53 ASP A CA 14
ATOM 17996 C C . ASP A 1 53 ? 75.354 7.115 2.884 1.00 0.00 53 ASP A C 14
ATOM 17997 O O . ASP A 1 53 ? 76.425 7.432 2.362 1.00 0.00 53 ASP A O 14
ATOM 18006 N N . GLU A 1 54 ? 74.383 7.988 3.147 1.00 0.00 54 GLU A N 14
ATOM 18007 C CA . GLU A 1 54 ? 74.477 9.399 2.765 1.00 0.00 54 GLU A CA 14
ATOM 18008 C C . GLU A 1 54 ? 75.711 10.068 3.374 1.00 0.00 54 GLU A C 14
ATOM 18009 O O . GLU A 1 54 ? 76.173 11.104 2.889 1.00 0.00 54 GLU A O 14
ATOM 18021 N N . THR A 1 55 ? 76.236 9.465 4.432 1.00 0.00 55 THR A N 14
ATOM 18022 C CA . THR A 1 55 ? 77.411 9.977 5.124 1.00 0.00 55 THR A CA 14
ATOM 18023 C C . THR A 1 55 ? 78.678 9.809 4.274 1.00 0.00 55 THR A C 14
ATOM 18024 O O . THR A 1 55 ? 79.693 10.469 4.513 1.00 0.00 55 THR A O 14
ATOM 18035 N N . GLY A 1 56 ? 78.613 8.940 3.273 1.00 0.00 56 GLY A N 14
ATOM 18036 C CA . GLY A 1 56 ? 79.764 8.703 2.424 1.00 0.00 56 GLY A CA 14
ATOM 18037 C C . GLY A 1 56 ? 80.407 7.361 2.694 1.00 0.00 56 GLY A C 14
ATOM 18038 O O . GLY A 1 56 ? 81.470 7.052 2.159 1.00 0.00 56 GLY A O 14
ATOM 18042 N N . ASP A 1 57 ? 79.762 6.564 3.528 1.00 0.00 57 ASP A N 14
ATOM 18043 C CA . ASP A 1 57 ? 80.269 5.243 3.871 1.00 0.00 57 ASP A CA 14
ATOM 18044 C C . ASP A 1 57 ? 79.542 4.177 3.068 1.00 0.00 57 ASP A C 14
ATOM 18045 O O . ASP A 1 57 ? 78.465 4.424 2.531 1.00 0.00 57 ASP A O 14
ATOM 18054 N N . ILE A 1 58 ? 80.138 3.003 2.975 1.00 0.00 58 ILE A N 14
ATOM 18055 C CA . ILE A 1 58 ? 79.519 1.886 2.279 1.00 0.00 58 ILE A CA 14
ATOM 18056 C C . ILE A 1 58 ? 79.390 0.707 3.229 1.00 0.00 58 ILE A C 14
ATOM 18057 O O . ILE A 1 58 ? 80.391 0.154 3.680 1.00 0.00 58 ILE A O 14
ATOM 18073 N N . THR A 1 59 ? 78.164 0.331 3.539 1.00 0.00 59 THR A N 14
ATOM 18074 C CA . THR A 1 59 ? 77.926 -0.720 4.505 1.00 0.00 59 THR A CA 14
ATOM 18075 C C . THR A 1 59 ? 77.066 -1.827 3.896 1.00 0.00 59 THR A C 14
ATOM 18076 O O . THR A 1 59 ? 76.168 -1.562 3.095 1.00 0.00 59 THR A O 14
ATOM 18087 N N . TYR A 1 60 ? 77.363 -3.068 4.254 1.00 0.00 60 TYR A N 14
ATOM 18088 C CA . TYR A 1 60 ? 76.608 -4.207 3.752 1.00 0.00 60 TYR A CA 14
ATOM 18089 C C . TYR A 1 60 ? 75.436 -4.497 4.680 1.00 0.00 60 TYR A C 14
ATOM 18090 O O . TYR A 1 60 ? 75.569 -4.408 5.900 1.00 0.00 60 TYR A O 14
ATOM 18108 N N . PHE A 1 61 ? 74.292 -4.847 4.104 1.00 0.00 61 PHE A N 14
ATOM 18109 C CA . PHE A 1 61 ? 73.083 -5.079 4.885 1.00 0.00 61 PHE A CA 14
ATOM 18110 C C . PHE A 1 61 ? 72.286 -6.223 4.288 1.00 0.00 61 PHE A C 14
ATOM 18111 O O . PHE A 1 61 ? 72.645 -6.760 3.240 1.00 0.00 61 PHE A O 14
ATOM 18128 N N . LYS A 1 62 ? 71.209 -6.596 4.953 1.00 0.00 62 LYS A N 14
ATOM 18129 C CA . LYS A 1 62 ? 70.350 -7.654 4.466 1.00 0.00 62 LYS A CA 14
ATOM 18130 C C . LYS A 1 62 ? 68.984 -7.086 4.084 1.00 0.00 62 LYS A C 14
ATOM 18131 O O . LYS A 1 62 ? 68.567 -6.050 4.599 1.00 0.00 62 LYS A O 14
ATOM 18150 N N . GLU A 1 63 ? 68.293 -7.780 3.184 1.00 0.00 63 GLU A N 14
ATOM 18151 C CA . GLU A 1 63 ? 66.957 -7.386 2.730 1.00 0.00 63 GLU A CA 14
ATOM 18152 C C . GLU A 1 63 ? 65.967 -7.288 3.896 1.00 0.00 63 GLU A C 14
ATOM 18153 O O . GLU A 1 63 ? 64.925 -6.636 3.789 1.00 0.00 63 GLU A O 14
ATOM 18165 N N . HIS A 1 64 ? 66.310 -7.935 5.001 1.00 0.00 64 HIS A N 14
ATOM 18166 C CA . HIS A 1 64 ? 65.455 -7.989 6.182 1.00 0.00 64 HIS A CA 14
ATOM 18167 C C . HIS A 1 64 ? 65.475 -6.662 6.951 1.00 0.00 64 HIS A C 14
ATOM 18168 O O . HIS A 1 64 ? 64.513 -6.332 7.644 1.00 0.00 64 HIS A O 14
ATOM 18183 N N . GLU A 1 65 ? 66.554 -5.898 6.825 1.00 0.00 65 GLU A N 14
ATOM 18184 C CA . GLU A 1 65 ? 66.677 -4.645 7.568 1.00 0.00 65 GLU A CA 14
ATOM 18185 C C . GLU A 1 65 ? 66.622 -3.441 6.630 1.00 0.00 65 GLU A C 14
ATOM 18186 O O . GLU A 1 65 ? 67.203 -2.394 6.919 1.00 0.00 65 GLU A O 14
ATOM 18198 N N . LEU A 1 66 ? 65.896 -3.573 5.528 1.00 0.00 66 LEU A N 14
ATOM 18199 C CA . LEU A 1 66 ? 65.831 -2.512 4.530 1.00 0.00 66 LEU A CA 14
ATOM 18200 C C . LEU A 1 66 ? 64.400 -2.039 4.309 1.00 0.00 66 LEU A C 14
ATOM 18201 O O . LEU A 1 66 ? 63.526 -2.826 3.945 1.00 0.00 66 LEU A O 14
ATOM 18217 N N . THR A 1 67 ? 64.167 -0.758 4.544 1.00 0.00 67 THR A N 14
ATOM 18218 C CA . THR A 1 67 ? 62.894 -0.136 4.215 1.00 0.00 67 THR A CA 14
ATOM 18219 C C . THR A 1 67 ? 63.133 1.074 3.309 1.00 0.00 67 THR A C 14
ATOM 18220 O O . THR A 1 67 ? 63.686 2.082 3.748 1.00 0.00 67 THR A O 14
ATOM 18231 N N . PRO A 1 68 ? 62.753 0.973 2.023 1.00 0.00 68 PRO A N 14
ATOM 18232 C CA . PRO A 1 68 ? 62.982 2.039 1.039 1.00 0.00 68 PRO A CA 14
ATOM 18233 C C . PRO A 1 68 ? 62.225 3.321 1.368 1.00 0.00 68 PRO A C 14
ATOM 18234 O O . PRO A 1 68 ? 61.105 3.284 1.884 1.00 0.00 68 PRO A O 14
ATOM 18245 N N . LEU A 1 69 ? 62.846 4.453 1.062 1.00 0.00 69 LEU A N 14
ATOM 18246 C CA . LEU A 1 69 ? 62.239 5.754 1.294 1.00 0.00 69 LEU A CA 14
ATOM 18247 C C . LEU A 1 69 ? 61.054 5.966 0.365 1.00 0.00 69 LEU A C 14
ATOM 18248 O O . LEU A 1 69 ? 61.213 6.078 -0.851 1.00 0.00 69 LEU A O 14
ATOM 18264 N N . LYS A 1 70 ? 59.868 5.991 0.940 1.00 0.00 70 LYS A N 14
ATOM 18265 C CA . LYS A 1 70 ? 58.658 6.215 0.174 1.00 0.00 70 LYS A CA 14
ATOM 18266 C C . LYS A 1 70 ? 58.192 7.659 0.326 1.00 0.00 70 LYS A C 14
ATOM 18267 O O . LYS A 1 70 ? 57.676 8.059 1.369 1.00 0.00 70 LYS A O 14
ATOM 18286 N N . GLY A 1 71 ? 58.407 8.441 -0.720 1.00 0.00 71 GLY A N 14
ATOM 18287 C CA . GLY A 1 71 ? 58.033 9.839 -0.691 1.00 0.00 71 GLY A CA 14
ATOM 18288 C C . GLY A 1 71 ? 58.009 10.457 -2.072 1.00 0.00 71 GLY A C 14
ATOM 18289 O O . GLY A 1 71 ? 57.265 11.402 -2.323 1.00 0.00 71 GLY A O 14
ATOM 18293 N N . GLY A 1 72 ? 58.809 9.915 -2.978 1.00 0.00 72 GLY A N 14
ATOM 18294 C CA . GLY A 1 72 ? 58.869 10.451 -4.322 1.00 0.00 72 GLY A CA 14
ATOM 18295 C C . GLY A 1 72 ? 58.216 9.527 -5.328 1.00 0.00 72 GLY A C 14
ATOM 18296 O O . GLY A 1 72 ? 58.480 9.614 -6.523 1.00 0.00 72 GLY A O 14
ATOM 18300 N N . LEU A 1 73 ? 57.358 8.640 -4.838 1.00 0.00 73 LEU A N 14
ATOM 18301 C CA . LEU A 1 73 ? 56.680 7.678 -5.697 1.00 0.00 73 LEU A CA 14
ATOM 18302 C C . LEU A 1 73 ? 55.516 8.356 -6.416 1.00 0.00 73 LEU A C 14
ATOM 18303 O O . LEU A 1 73 ? 55.562 8.572 -7.625 1.00 0.00 73 LEU A O 14
ATOM 18319 N N . ALA A 1 74 ? 54.488 8.715 -5.655 1.00 0.00 74 ALA A N 14
ATOM 18320 C CA . ALA A 1 74 ? 53.296 9.343 -6.212 1.00 0.00 74 ALA A CA 14
ATOM 18321 C C . ALA A 1 74 ? 53.358 10.857 -6.051 1.00 0.00 74 ALA A C 14
ATOM 18322 O O . ALA A 1 74 ? 52.337 11.540 -6.085 1.00 0.00 74 ALA A O 14
ATOM 18329 N N . TYR A 1 75 ? 54.570 11.374 -5.885 1.00 0.00 75 TYR A N 14
ATOM 18330 C CA . TYR A 1 75 ? 54.772 12.805 -5.707 1.00 0.00 75 TYR A CA 14
ATOM 18331 C C . TYR A 1 75 ? 54.887 13.499 -7.060 1.00 0.00 75 TYR A C 14
ATOM 18332 O O . TYR A 1 75 ? 54.494 14.654 -7.217 1.00 0.00 75 TYR A O 14
ATOM 18350 N N . VAL A 1 76 ? 55.417 12.785 -8.039 1.00 0.00 76 VAL A N 14
ATOM 18351 C CA . VAL A 1 76 ? 55.625 13.354 -9.356 1.00 0.00 76 VAL A CA 14
ATOM 18352 C C . VAL A 1 76 ? 54.944 12.506 -10.429 1.00 0.00 76 VAL A C 14
ATOM 18353 O O . VAL A 1 76 ? 55.121 11.288 -10.489 1.00 0.00 76 VAL A O 14
ATOM 18366 N N . LEU A 1 77 ? 54.146 13.156 -11.265 1.00 0.00 77 LEU A N 14
ATOM 18367 C CA . LEU A 1 77 ? 53.403 12.466 -12.313 1.00 0.00 77 LEU A CA 14
ATOM 18368 C C . LEU A 1 77 ? 54.132 12.566 -13.649 1.00 0.00 77 LEU A C 14
ATOM 18369 O O . LEU A 1 77 ? 53.532 12.399 -14.709 1.00 0.00 77 LEU A O 14
ATOM 18385 N N . GLU A 1 78 ? 55.429 12.834 -13.591 1.00 0.00 78 GLU A N 14
ATOM 18386 C CA . GLU A 1 78 ? 56.245 12.931 -14.793 1.00 0.00 78 GLU A CA 14
ATOM 18387 C C . GLU A 1 78 ? 56.401 11.559 -15.435 1.00 0.00 78 GLU A C 14
ATOM 18388 O O . GLU A 1 78 ? 57.053 10.678 -14.875 1.00 0.00 78 GLU A O 14
ATOM 18400 N N . HIS A 1 79 ? 55.782 11.374 -16.596 1.00 0.00 79 HIS A N 14
ATOM 18401 C CA . HIS A 1 79 ? 55.891 10.118 -17.329 1.00 0.00 79 HIS A CA 14
ATOM 18402 C C . HIS A 1 79 ? 57.349 9.832 -17.682 1.00 0.00 79 HIS A C 14
ATOM 18403 O O . HIS A 1 79 ? 57.983 10.574 -18.436 1.00 0.00 79 HIS A O 14
ATOM 18418 N N . HIS A 1 80 ? 57.886 8.770 -17.103 1.00 0.00 80 HIS A N 14
ATOM 18419 C CA . HIS A 1 80 ? 59.296 8.442 -17.267 1.00 0.00 80 HIS A CA 14
ATOM 18420 C C . HIS A 1 80 ? 59.537 7.571 -18.489 1.00 0.00 80 HIS A C 14
ATOM 18421 O O . HIS A 1 80 ? 59.742 6.364 -18.368 1.00 0.00 80 HIS A O 14
ATOM 18436 N N . HIS A 1 81 ? 59.485 8.201 -19.664 1.00 0.00 81 HIS A N 14
ATOM 18437 C CA . HIS A 1 81 ? 59.807 7.543 -20.932 1.00 0.00 81 HIS A CA 14
ATOM 18438 C C . HIS A 1 81 ? 59.011 6.250 -21.113 1.00 0.00 81 HIS A C 14
ATOM 18439 O O . HIS A 1 81 ? 59.526 5.154 -20.886 1.00 0.00 81 HIS A O 14
ATOM 18454 N N . HIS A 1 82 ? 57.751 6.377 -21.503 1.00 0.00 82 HIS A N 14
ATOM 18455 C CA . HIS A 1 82 ? 56.901 5.209 -21.680 1.00 0.00 82 HIS A CA 14
ATOM 18456 C C . HIS A 1 82 ? 56.063 5.291 -22.945 1.00 0.00 82 HIS A C 14
ATOM 18457 O O . HIS A 1 82 ? 55.103 6.055 -23.028 1.00 0.00 82 HIS A O 14
ATOM 18472 N N . HIS A 1 83 ? 56.466 4.524 -23.940 1.00 0.00 83 HIS A N 14
ATOM 18473 C CA . HIS A 1 83 ? 55.600 4.205 -25.060 1.00 0.00 83 HIS A CA 14
ATOM 18474 C C . HIS A 1 83 ? 55.190 2.748 -24.923 1.00 0.00 83 HIS A C 14
ATOM 18475 O O . HIS A 1 83 ? 54.232 2.283 -25.540 1.00 0.00 83 HIS A O 14
ATOM 18490 N N . HIS A 1 84 ? 55.949 2.038 -24.098 1.00 0.00 84 HIS A N 14
ATOM 18491 C CA . HIS A 1 84 ? 55.632 0.672 -23.723 1.00 0.00 84 HIS A CA 14
ATOM 18492 C C . HIS A 1 84 ? 55.251 0.640 -22.251 1.00 0.00 84 HIS A C 14
ATOM 18493 O O . HIS A 1 84 ? 54.053 0.515 -21.948 1.00 0.00 84 HIS A O 14
ATOM 18509 N N . MET A 1 1 ? 67.249 -16.066 9.850 1.00 0.00 1 MET A N 15
ATOM 18510 C CA . MET A 1 1 ? 67.004 -14.779 9.157 1.00 0.00 1 MET A CA 15
ATOM 18511 C C . MET A 1 1 ? 66.550 -15.016 7.714 1.00 0.00 1 MET A C 15
ATOM 18512 O O . MET A 1 1 ? 66.602 -14.110 6.879 1.00 0.00 1 MET A O 15
ATOM 18528 N N . ALA A 1 2 ? 66.099 -16.230 7.421 1.00 0.00 2 ALA A N 15
ATOM 18529 C CA . ALA A 1 2 ? 65.634 -16.570 6.084 1.00 0.00 2 ALA A CA 15
ATOM 18530 C C . ALA A 1 2 ? 64.504 -17.588 6.154 1.00 0.00 2 ALA A C 15
ATOM 18531 O O . ALA A 1 2 ? 64.726 -18.753 6.482 1.00 0.00 2 ALA A O 15
ATOM 18538 N N . GLY A 1 3 ? 63.290 -17.132 5.874 1.00 0.00 3 GLY A N 15
ATOM 18539 C CA . GLY A 1 3 ? 62.140 -18.014 5.885 1.00 0.00 3 GLY A CA 15
ATOM 18540 C C . GLY A 1 3 ? 62.200 -19.063 4.789 1.00 0.00 3 GLY A C 15
ATOM 18541 O O . GLY A 1 3 ? 62.476 -20.232 5.055 1.00 0.00 3 GLY A O 15
ATOM 18545 N N . ASP A 1 4 ? 61.953 -18.648 3.556 1.00 0.00 4 ASP A N 15
ATOM 18546 C CA . ASP A 1 4 ? 61.970 -19.571 2.426 1.00 0.00 4 ASP A CA 15
ATOM 18547 C C . ASP A 1 4 ? 62.747 -18.982 1.259 1.00 0.00 4 ASP A C 15
ATOM 18548 O O . ASP A 1 4 ? 62.712 -17.772 1.034 1.00 0.00 4 ASP A O 15
ATOM 18557 N N . PRO A 1 5 ? 63.470 -19.829 0.511 1.00 0.00 5 PRO A N 15
ATOM 18558 C CA . PRO A 1 5 ? 64.199 -19.407 -0.685 1.00 0.00 5 PRO A CA 15
ATOM 18559 C C . PRO A 1 5 ? 63.254 -19.058 -1.832 1.00 0.00 5 PRO A C 15
ATOM 18560 O O . PRO A 1 5 ? 62.551 -19.922 -2.361 1.00 0.00 5 PRO A O 15
ATOM 18571 N N . LEU A 1 6 ? 63.231 -17.787 -2.194 1.00 0.00 6 LEU A N 15
ATOM 18572 C CA . LEU A 1 6 ? 62.372 -17.304 -3.262 1.00 0.00 6 LEU A CA 15
ATOM 18573 C C . LEU A 1 6 ? 63.218 -17.045 -4.508 1.00 0.00 6 LEU A C 15
ATOM 18574 O O . LEU A 1 6 ? 64.394 -16.695 -4.381 1.00 0.00 6 LEU A O 15
ATOM 18590 N N . PRO A 1 7 ? 62.654 -17.260 -5.719 1.00 0.00 7 PRO A N 15
ATOM 18591 C CA . PRO A 1 7 ? 63.326 -16.950 -6.989 1.00 0.00 7 PRO A CA 15
ATOM 18592 C C . PRO A 1 7 ? 64.097 -15.633 -6.937 1.00 0.00 7 PRO A C 15
ATOM 18593 O O . PRO A 1 7 ? 63.569 -14.611 -6.486 1.00 0.00 7 PRO A O 15
ATOM 18604 N N . LYS A 1 8 ? 65.339 -15.659 -7.406 1.00 0.00 8 LYS A N 15
ATOM 18605 C CA . LYS A 1 8 ? 66.233 -14.524 -7.238 1.00 0.00 8 LYS A CA 15
ATOM 18606 C C . LYS A 1 8 ? 65.834 -13.356 -8.132 1.00 0.00 8 LYS A C 15
ATOM 18607 O O . LYS A 1 8 ? 65.368 -13.540 -9.257 1.00 0.00 8 LYS A O 15
ATOM 18626 N N . TYR A 1 9 ? 66.021 -12.159 -7.603 1.00 0.00 9 TYR A N 15
ATOM 18627 C CA . TYR A 1 9 ? 65.743 -10.921 -8.315 1.00 0.00 9 TYR A CA 15
ATOM 18628 C C . TYR A 1 9 ? 66.253 -9.746 -7.500 1.00 0.00 9 TYR A C 15
ATOM 18629 O O . TYR A 1 9 ? 66.719 -8.750 -8.054 1.00 0.00 9 TYR A O 15
ATOM 18647 N N . TRP A 1 10 ? 66.179 -9.898 -6.175 1.00 0.00 10 TRP A N 15
ATOM 18648 C CA . TRP A 1 10 ? 66.511 -8.830 -5.239 1.00 0.00 10 TRP A CA 15
ATOM 18649 C C . TRP A 1 10 ? 65.451 -7.740 -5.313 1.00 0.00 10 TRP A C 15
ATOM 18650 O O . TRP A 1 10 ? 65.498 -6.869 -6.182 1.00 0.00 10 TRP A O 15
ATOM 18671 N N . SER A 1 11 ? 64.486 -7.819 -4.402 1.00 0.00 11 SER A N 15
ATOM 18672 C CA . SER A 1 11 ? 63.343 -6.908 -4.379 1.00 0.00 11 SER A CA 15
ATOM 18673 C C . SER A 1 11 ? 63.774 -5.445 -4.343 1.00 0.00 11 SER A C 15
ATOM 18674 O O . SER A 1 11 ? 63.023 -4.558 -4.751 1.00 0.00 11 SER A O 15
ATOM 18682 N N . TYR A 1 12 ? 64.980 -5.195 -3.858 1.00 0.00 12 TYR A N 15
ATOM 18683 C CA . TYR A 1 12 ? 65.519 -3.853 -3.836 1.00 0.00 12 TYR A CA 15
ATOM 18684 C C . TYR A 1 12 ? 66.528 -3.670 -4.965 1.00 0.00 12 TYR A C 15
ATOM 18685 O O . TYR A 1 12 ? 67.644 -4.195 -4.910 1.00 0.00 12 TYR A O 15
ATOM 18703 N N . PRO A 1 13 ? 66.132 -2.939 -6.017 1.00 0.00 13 PRO A N 15
ATOM 18704 C CA . PRO A 1 13 ? 66.969 -2.714 -7.194 1.00 0.00 13 PRO A CA 15
ATOM 18705 C C . PRO A 1 13 ? 68.133 -1.772 -6.904 1.00 0.00 13 PRO A C 15
ATOM 18706 O O . PRO A 1 13 ? 68.170 -1.104 -5.871 1.00 0.00 13 PRO A O 15
ATOM 18717 N N . VAL A 1 14 ? 69.085 -1.728 -7.825 1.00 0.00 14 VAL A N 15
ATOM 18718 C CA . VAL A 1 14 ? 70.235 -0.850 -7.692 1.00 0.00 14 VAL A CA 15
ATOM 18719 C C . VAL A 1 14 ? 69.826 0.594 -7.949 1.00 0.00 14 VAL A C 15
ATOM 18720 O O . VAL A 1 14 ? 69.167 0.889 -8.946 1.00 0.00 14 VAL A O 15
ATOM 18733 N N . GLY A 1 15 ? 70.200 1.477 -7.037 1.00 0.00 15 GLY A N 15
ATOM 18734 C CA . GLY A 1 15 ? 69.887 2.881 -7.194 1.00 0.00 15 GLY A CA 15
ATOM 18735 C C . GLY A 1 15 ? 68.656 3.280 -6.415 1.00 0.00 15 GLY A C 15
ATOM 18736 O O . GLY A 1 15 ? 68.122 4.370 -6.601 1.00 0.00 15 GLY A O 15
ATOM 18740 N N . LEU A 1 16 ? 68.203 2.395 -5.543 1.00 0.00 16 LEU A N 15
ATOM 18741 C CA . LEU A 1 16 ? 67.058 2.687 -4.701 1.00 0.00 16 LEU A CA 15
ATOM 18742 C C . LEU A 1 16 ? 67.516 3.301 -3.383 1.00 0.00 16 LEU A C 15
ATOM 18743 O O . LEU A 1 16 ? 68.431 2.789 -2.732 1.00 0.00 16 LEU A O 15
ATOM 18759 N N . ALA A 1 17 ? 66.900 4.415 -3.016 1.00 0.00 17 ALA A N 15
ATOM 18760 C CA . ALA A 1 17 ? 67.194 5.066 -1.750 1.00 0.00 17 ALA A CA 15
ATOM 18761 C C . ALA A 1 17 ? 66.429 4.387 -0.625 1.00 0.00 17 ALA A C 15
ATOM 18762 O O . ALA A 1 17 ? 65.198 4.328 -0.643 1.00 0.00 17 ALA A O 15
ATOM 18769 N N . VAL A 1 18 ? 67.159 3.871 0.347 1.00 0.00 18 VAL A N 15
ATOM 18770 C CA . VAL A 1 18 ? 66.552 3.125 1.432 1.00 0.00 18 VAL A CA 15
ATOM 18771 C C . VAL A 1 18 ? 67.028 3.636 2.778 1.00 0.00 18 VAL A C 15
ATOM 18772 O O . VAL A 1 18 ? 67.982 4.407 2.869 1.00 0.00 18 VAL A O 15
ATOM 18785 N N . GLU A 1 19 ? 66.339 3.210 3.813 1.00 0.00 19 GLU A N 15
ATOM 18786 C CA . GLU A 1 19 ? 66.737 3.490 5.171 1.00 0.00 19 GLU A CA 15
ATOM 18787 C C . GLU A 1 19 ? 67.092 2.182 5.861 1.00 0.00 19 GLU A C 15
ATOM 18788 O O . GLU A 1 19 ? 66.421 1.163 5.667 1.00 0.00 19 GLU A O 15
ATOM 18800 N N . ILE A 1 20 ? 68.170 2.195 6.621 1.00 0.00 20 ILE A N 15
ATOM 18801 C CA . ILE A 1 20 ? 68.593 1.013 7.349 1.00 0.00 20 ILE A CA 15
ATOM 18802 C C . ILE A 1 20 ? 67.749 0.859 8.599 1.00 0.00 20 ILE A C 15
ATOM 18803 O O . ILE A 1 20 ? 67.671 1.770 9.428 1.00 0.00 20 ILE A O 15
ATOM 18819 N N . ASN A 1 21 ? 67.128 -0.296 8.732 1.00 0.00 21 ASN A N 15
ATOM 18820 C CA . ASN A 1 21 ? 66.280 -0.582 9.857 1.00 0.00 21 ASN A CA 15
ATOM 18821 C C . ASN A 1 21 ? 66.688 -1.923 10.417 1.00 0.00 21 ASN A C 15
ATOM 18822 O O . ASN A 1 21 ? 65.842 -2.706 10.840 1.00 0.00 21 ASN A O 15
ATOM 18833 N N . ASN A 1 22 ? 68.008 -2.154 10.399 1.00 0.00 22 ASN A N 15
ATOM 18834 C CA . ASN A 1 22 ? 68.627 -3.400 10.863 1.00 0.00 22 ASN A CA 15
ATOM 18835 C C . ASN A 1 22 ? 68.131 -3.765 12.248 1.00 0.00 22 ASN A C 15
ATOM 18836 O O . ASN A 1 22 ? 68.726 -3.380 13.256 1.00 0.00 22 ASN A O 15
ATOM 18847 N N . ASN A 1 23 ? 67.003 -4.456 12.276 1.00 0.00 23 ASN A N 15
ATOM 18848 C CA . ASN A 1 23 ? 66.359 -4.862 13.524 1.00 0.00 23 ASN A CA 15
ATOM 18849 C C . ASN A 1 23 ? 66.025 -3.638 14.375 1.00 0.00 23 ASN A C 15
ATOM 18850 O O . ASN A 1 23 ? 65.842 -3.740 15.585 1.00 0.00 23 ASN A O 15
ATOM 18861 N N . ALA A 1 24 ? 65.922 -2.485 13.714 1.00 0.00 24 ALA A N 15
ATOM 18862 C CA . ALA A 1 24 ? 65.656 -1.211 14.384 1.00 0.00 24 ALA A CA 15
ATOM 18863 C C . ALA A 1 24 ? 64.433 -1.259 15.292 1.00 0.00 24 ALA A C 15
ATOM 18864 O O . ALA A 1 24 ? 64.412 -0.629 16.348 1.00 0.00 24 ALA A O 15
ATOM 18871 N N . ARG A 1 25 ? 63.413 -1.991 14.887 1.00 0.00 25 ARG A N 15
ATOM 18872 C CA . ARG A 1 25 ? 62.166 -2.012 15.642 1.00 0.00 25 ARG A CA 15
ATOM 18873 C C . ARG A 1 25 ? 62.076 -3.257 16.520 1.00 0.00 25 ARG A C 15
ATOM 18874 O O . ARG A 1 25 ? 61.183 -3.375 17.359 1.00 0.00 25 ARG A O 15
ATOM 18895 N N . TYR A 1 26 ? 63.018 -4.169 16.334 1.00 0.00 26 TYR A N 15
ATOM 18896 C CA . TYR A 1 26 ? 63.003 -5.442 17.038 1.00 0.00 26 TYR A CA 15
ATOM 18897 C C . TYR A 1 26 ? 64.387 -6.073 16.984 1.00 0.00 26 TYR A C 15
ATOM 18898 O O . TYR A 1 26 ? 64.763 -6.681 15.985 1.00 0.00 26 TYR A O 15
ATOM 18916 N N . GLY A 1 27 ? 65.148 -5.902 18.051 1.00 0.00 27 GLY A N 15
ATOM 18917 C CA . GLY A 1 27 ? 66.515 -6.384 18.072 1.00 0.00 27 GLY A CA 15
ATOM 18918 C C . GLY A 1 27 ? 67.486 -5.285 18.446 1.00 0.00 27 GLY A C 15
ATOM 18919 O O . GLY A 1 27 ? 68.365 -5.482 19.291 1.00 0.00 27 GLY A O 15
ATOM 18923 N N . CYS A 1 28 ? 67.327 -4.125 17.821 1.00 0.00 28 CYS A N 15
ATOM 18924 C CA . CYS A 1 28 ? 68.125 -2.952 18.150 1.00 0.00 28 CYS A CA 15
ATOM 18925 C C . CYS A 1 28 ? 67.238 -1.704 18.182 1.00 0.00 28 CYS A C 15
ATOM 18926 O O . CYS A 1 28 ? 67.342 -0.831 17.316 1.00 0.00 28 CYS A O 15
ATOM 18934 N N . PRO A 1 29 ? 66.352 -1.604 19.188 1.00 0.00 29 PRO A N 15
ATOM 18935 C CA . PRO A 1 29 ? 65.380 -0.509 19.289 1.00 0.00 29 PRO A CA 15
ATOM 18936 C C . PRO A 1 29 ? 66.013 0.796 19.760 1.00 0.00 29 PRO A C 15
ATOM 18937 O O . PRO A 1 29 ? 66.855 0.800 20.662 1.00 0.00 29 PRO A O 15
ATOM 18948 N N . HIS A 1 30 ? 65.611 1.899 19.126 1.00 0.00 30 HIS A N 15
ATOM 18949 C CA . HIS A 1 30 ? 66.110 3.234 19.459 1.00 0.00 30 HIS A CA 15
ATOM 18950 C C . HIS A 1 30 ? 67.604 3.332 19.182 1.00 0.00 30 HIS A C 15
ATOM 18951 O O . HIS A 1 30 ? 68.318 4.120 19.802 1.00 0.00 30 HIS A O 15
ATOM 18966 N N . HIS A 1 31 ? 68.067 2.537 18.228 1.00 0.00 31 HIS A N 15
ATOM 18967 C CA . HIS A 1 31 ? 69.481 2.503 17.880 1.00 0.00 31 HIS A CA 15
ATOM 18968 C C . HIS A 1 31 ? 69.686 2.730 16.390 1.00 0.00 31 HIS A C 15
ATOM 18969 O O . HIS A 1 31 ? 70.612 3.434 15.985 1.00 0.00 31 HIS A O 15
ATOM 18984 N N . VAL A 1 32 ? 68.813 2.147 15.578 1.00 0.00 32 VAL A N 15
ATOM 18985 C CA . VAL A 1 32 ? 68.985 2.176 14.134 1.00 0.00 32 VAL A CA 15
ATOM 18986 C C . VAL A 1 32 ? 68.101 3.246 13.492 1.00 0.00 32 VAL A C 15
ATOM 18987 O O . VAL A 1 32 ? 66.944 3.430 13.875 1.00 0.00 32 VAL A O 15
ATOM 19000 N N . GLY A 1 33 ? 68.664 3.935 12.513 1.00 0.00 33 GLY A N 15
ATOM 19001 C CA . GLY A 1 33 ? 67.966 4.996 11.816 1.00 0.00 33 GLY A CA 15
ATOM 19002 C C . GLY A 1 33 ? 68.894 5.680 10.839 1.00 0.00 33 GLY A C 15
ATOM 19003 O O . GLY A 1 33 ? 69.356 6.794 11.076 1.00 0.00 33 GLY A O 15
ATOM 19007 N N . ARG A 1 34 ? 69.176 4.997 9.746 1.00 0.00 34 ARG A N 15
ATOM 19008 C CA . ARG A 1 34 ? 70.224 5.414 8.823 1.00 0.00 34 ARG A CA 15
ATOM 19009 C C . ARG A 1 34 ? 69.681 5.537 7.404 1.00 0.00 34 ARG A C 15
ATOM 19010 O O . ARG A 1 34 ? 68.788 4.791 7.019 1.00 0.00 34 ARG A O 15
ATOM 19031 N N . LYS A 1 35 ? 70.212 6.479 6.639 1.00 0.00 35 LYS A N 15
ATOM 19032 C CA . LYS A 1 35 ? 69.845 6.614 5.234 1.00 0.00 35 LYS A CA 15
ATOM 19033 C C . LYS A 1 35 ? 70.945 6.023 4.358 1.00 0.00 35 LYS A C 15
ATOM 19034 O O . LYS A 1 35 ? 72.132 6.199 4.646 1.00 0.00 35 LYS A O 15
ATOM 19053 N N . GLY A 1 36 ? 70.559 5.323 3.299 1.00 0.00 36 GLY A N 15
ATOM 19054 C CA . GLY A 1 36 ? 71.543 4.697 2.443 1.00 0.00 36 GLY A CA 15
ATOM 19055 C C . GLY A 1 36 ? 71.066 4.524 1.012 1.00 0.00 36 GLY A C 15
ATOM 19056 O O . GLY A 1 36 ? 69.892 4.738 0.704 1.00 0.00 36 GLY A O 15
ATOM 19060 N N . LYS A 1 37 ? 71.984 4.130 0.144 1.00 0.00 37 LYS A N 15
ATOM 19061 C CA . LYS A 1 37 ? 71.689 3.932 -1.268 1.00 0.00 37 LYS A CA 15
ATOM 19062 C C . LYS A 1 37 ? 72.212 2.568 -1.714 1.00 0.00 37 LYS A C 15
ATOM 19063 O O . LYS A 1 37 ? 73.408 2.302 -1.628 1.00 0.00 37 LYS A O 15
ATOM 19082 N N . ILE A 1 38 ? 71.320 1.700 -2.169 1.00 0.00 38 ILE A N 15
ATOM 19083 C CA . ILE A 1 38 ? 71.719 0.366 -2.607 1.00 0.00 38 ILE A CA 15
ATOM 19084 C C . ILE A 1 38 ? 72.407 0.431 -3.965 1.00 0.00 38 ILE A C 15
ATOM 19085 O O . ILE A 1 38 ? 71.813 0.877 -4.947 1.00 0.00 38 ILE A O 15
ATOM 19101 N N . ILE A 1 39 ? 73.657 -0.012 -4.017 1.00 0.00 39 ILE A N 15
ATOM 19102 C CA . ILE A 1 39 ? 74.446 0.095 -5.240 1.00 0.00 39 ILE A CA 15
ATOM 19103 C C . ILE A 1 39 ? 74.833 -1.271 -5.810 1.00 0.00 39 ILE A C 15
ATOM 19104 O O . ILE A 1 39 ? 75.044 -1.405 -7.015 1.00 0.00 39 ILE A O 15
ATOM 19120 N N . GLU A 1 40 ? 74.917 -2.290 -4.964 1.00 0.00 40 GLU A N 15
ATOM 19121 C CA . GLU A 1 40 ? 75.378 -3.596 -5.422 1.00 0.00 40 GLU A CA 15
ATOM 19122 C C . GLU A 1 40 ? 74.522 -4.730 -4.872 1.00 0.00 40 GLU A C 15
ATOM 19123 O O . GLU A 1 40 ? 73.900 -4.603 -3.814 1.00 0.00 40 GLU A O 15
ATOM 19135 N N . HIS A 1 41 ? 74.497 -5.837 -5.607 1.00 0.00 41 HIS A N 15
ATOM 19136 C CA . HIS A 1 41 ? 73.836 -7.056 -5.158 1.00 0.00 41 HIS A CA 15
ATOM 19137 C C . HIS A 1 41 ? 74.885 -8.137 -4.934 1.00 0.00 41 HIS A C 15
ATOM 19138 O O . HIS A 1 41 ? 75.493 -8.629 -5.883 1.00 0.00 41 HIS A O 15
ATOM 19153 N N . LEU A 1 42 ? 75.090 -8.496 -3.680 1.00 0.00 42 LEU A N 15
ATOM 19154 C CA . LEU A 1 42 ? 76.207 -9.354 -3.294 1.00 0.00 42 LEU A CA 15
ATOM 19155 C C . LEU A 1 42 ? 75.870 -10.836 -3.351 1.00 0.00 42 LEU A C 15
ATOM 19156 O O . LEU A 1 42 ? 76.662 -11.631 -3.859 1.00 0.00 42 LEU A O 15
ATOM 19172 N N . HIS A 1 43 ? 74.706 -11.190 -2.822 1.00 0.00 43 HIS A N 15
ATOM 19173 C CA . HIS A 1 43 ? 74.321 -12.587 -2.627 1.00 0.00 43 HIS A CA 15
ATOM 19174 C C . HIS A 1 43 ? 75.200 -13.219 -1.549 1.00 0.00 43 HIS A C 15
ATOM 19175 O O . HIS A 1 43 ? 76.285 -13.735 -1.827 1.00 0.00 43 HIS A O 15
ATOM 19190 N N . SER A 1 44 ? 74.726 -13.159 -0.320 1.00 0.00 44 SER A N 15
ATOM 19191 C CA . SER A 1 44 ? 75.471 -13.666 0.818 1.00 0.00 44 SER A CA 15
ATOM 19192 C C . SER A 1 44 ? 74.510 -13.985 1.951 1.00 0.00 44 SER A C 15
ATOM 19193 O O . SER A 1 44 ? 73.450 -13.371 2.072 1.00 0.00 44 SER A O 15
ATOM 19201 N N . ALA A 1 45 ? 74.881 -14.950 2.779 1.00 0.00 45 ALA A N 15
ATOM 19202 C CA . ALA A 1 45 ? 73.986 -15.463 3.803 1.00 0.00 45 ALA A CA 15
ATOM 19203 C C . ALA A 1 45 ? 73.737 -14.418 4.875 1.00 0.00 45 ALA A C 15
ATOM 19204 O O . ALA A 1 45 ? 72.732 -14.467 5.589 1.00 0.00 45 ALA A O 15
ATOM 19211 N N . THR A 1 46 ? 74.644 -13.464 4.965 1.00 0.00 46 THR A N 15
ATOM 19212 C CA . THR A 1 46 ? 74.558 -12.429 5.975 1.00 0.00 46 THR A CA 15
ATOM 19213 C C . THR A 1 46 ? 74.196 -11.072 5.374 1.00 0.00 46 THR A C 15
ATOM 19214 O O . THR A 1 46 ? 73.451 -10.302 5.977 1.00 0.00 46 THR A O 15
ATOM 19225 N N . TYR A 1 47 ? 74.706 -10.786 4.181 1.00 0.00 47 TYR A N 15
ATOM 19226 C CA . TYR A 1 47 ? 74.466 -9.491 3.547 1.00 0.00 47 TYR A CA 15
ATOM 19227 C C . TYR A 1 47 ? 74.331 -9.629 2.031 1.00 0.00 47 TYR A C 15
ATOM 19228 O O . TYR A 1 47 ? 75.265 -10.029 1.343 1.00 0.00 47 TYR A O 15
ATOM 19246 N N . ASP A 1 48 ? 73.157 -9.305 1.504 1.00 0.00 48 ASP A N 15
ATOM 19247 C CA . ASP A 1 48 ? 72.914 -9.460 0.072 1.00 0.00 48 ASP A CA 15
ATOM 19248 C C . ASP A 1 48 ? 73.020 -8.133 -0.661 1.00 0.00 48 ASP A C 15
ATOM 19249 O O . ASP A 1 48 ? 73.041 -8.099 -1.894 1.00 0.00 48 ASP A O 15
ATOM 19258 N N . TYR A 1 49 ? 73.087 -7.044 0.087 1.00 0.00 49 TYR A N 15
ATOM 19259 C CA . TYR A 1 49 ? 73.087 -5.718 -0.513 1.00 0.00 49 TYR A CA 15
ATOM 19260 C C . TYR A 1 49 ? 74.244 -4.876 0.009 1.00 0.00 49 TYR A C 15
ATOM 19261 O O . TYR A 1 49 ? 74.606 -4.962 1.182 1.00 0.00 49 TYR A O 15
ATOM 19279 N N . ALA A 1 50 ? 74.820 -4.073 -0.873 1.00 0.00 50 ALA A N 15
ATOM 19280 C CA . ALA A 1 50 ? 75.830 -3.101 -0.481 1.00 0.00 50 ALA A CA 15
ATOM 19281 C C . ALA A 1 50 ? 75.221 -1.712 -0.507 1.00 0.00 50 ALA A C 15
ATOM 19282 O O . ALA A 1 50 ? 74.679 -1.283 -1.534 1.00 0.00 50 ALA A O 15
ATOM 19289 N N . VAL A 1 51 ? 75.291 -1.022 0.616 1.00 0.00 51 VAL A N 15
ATOM 19290 C CA . VAL A 1 51 ? 74.608 0.249 0.770 1.00 0.00 51 VAL A CA 15
ATOM 19291 C C . VAL A 1 51 ? 75.602 1.384 0.964 1.00 0.00 51 VAL A C 15
ATOM 19292 O O . VAL A 1 51 ? 76.441 1.337 1.851 1.00 0.00 51 VAL A O 15
ATOM 19305 N N . SER A 1 52 ? 75.524 2.393 0.120 1.00 0.00 52 SER A N 15
ATOM 19306 C CA . SER A 1 52 ? 76.313 3.588 0.321 1.00 0.00 52 SER A CA 15
ATOM 19307 C C . SER A 1 52 ? 75.570 4.521 1.269 1.00 0.00 52 SER A C 15
ATOM 19308 O O . SER A 1 52 ? 74.567 5.133 0.893 1.00 0.00 52 SER A O 15
ATOM 19316 N N . ASP A 1 53 ? 76.041 4.578 2.504 1.00 0.00 53 ASP A N 15
ATOM 19317 C CA . ASP A 1 53 ? 75.424 5.382 3.551 1.00 0.00 53 ASP A CA 15
ATOM 19318 C C . ASP A 1 53 ? 75.377 6.856 3.183 1.00 0.00 53 ASP A C 15
ATOM 19319 O O . ASP A 1 53 ? 76.083 7.312 2.279 1.00 0.00 53 ASP A O 15
ATOM 19328 N N . GLU A 1 54 ? 74.556 7.601 3.912 1.00 0.00 54 GLU A N 15
ATOM 19329 C CA . GLU A 1 54 ? 74.465 9.048 3.757 1.00 0.00 54 GLU A CA 15
ATOM 19330 C C . GLU A 1 54 ? 75.791 9.714 4.127 1.00 0.00 54 GLU A C 15
ATOM 19331 O O . GLU A 1 54 ? 76.036 10.870 3.785 1.00 0.00 54 GLU A O 15
ATOM 19343 N N . THR A 1 55 ? 76.646 8.967 4.816 1.00 0.00 55 THR A N 15
ATOM 19344 C CA . THR A 1 55 ? 77.960 9.455 5.207 1.00 0.00 55 THR A CA 15
ATOM 19345 C C . THR A 1 55 ? 78.999 9.176 4.122 1.00 0.00 55 THR A C 15
ATOM 19346 O O . THR A 1 55 ? 80.142 9.627 4.213 1.00 0.00 55 THR A O 15
ATOM 19357 N N . GLY A 1 56 ? 78.601 8.418 3.105 1.00 0.00 56 GLY A N 15
ATOM 19358 C CA . GLY A 1 56 ? 79.494 8.126 1.997 1.00 0.00 56 GLY A CA 15
ATOM 19359 C C . GLY A 1 56 ? 80.248 6.819 2.168 1.00 0.00 56 GLY A C 15
ATOM 19360 O O . GLY A 1 56 ? 81.049 6.438 1.311 1.00 0.00 56 GLY A O 15
ATOM 19364 N N . ASP A 1 57 ? 79.997 6.133 3.275 1.00 0.00 57 ASP A N 15
ATOM 19365 C CA . ASP A 1 57 ? 80.661 4.862 3.553 1.00 0.00 57 ASP A CA 15
ATOM 19366 C C . ASP A 1 57 ? 79.825 3.711 3.008 1.00 0.00 57 ASP A C 15
ATOM 19367 O O . ASP A 1 57 ? 78.607 3.820 2.922 1.00 0.00 57 ASP A O 15
ATOM 19376 N N . ILE A 1 58 ? 80.472 2.623 2.622 1.00 0.00 58 ILE A N 15
ATOM 19377 C CA . ILE A 1 58 ? 79.763 1.482 2.056 1.00 0.00 58 ILE A CA 15
ATOM 19378 C C . ILE A 1 58 ? 79.550 0.388 3.100 1.00 0.00 58 ILE A C 15
ATOM 19379 O O . ILE A 1 58 ? 80.504 -0.246 3.558 1.00 0.00 58 ILE A O 15
ATOM 19395 N N . THR A 1 59 ? 78.297 0.175 3.469 1.00 0.00 59 THR A N 15
ATOM 19396 C CA . THR A 1 59 ? 77.929 -0.854 4.418 1.00 0.00 59 THR A CA 15
ATOM 19397 C C . THR A 1 59 ? 77.356 -2.063 3.689 1.00 0.00 59 THR A C 15
ATOM 19398 O O . THR A 1 59 ? 77.112 -2.012 2.481 1.00 0.00 59 THR A O 15
ATOM 19409 N N . TYR A 1 60 ? 77.148 -3.149 4.413 1.00 0.00 60 TYR A N 15
ATOM 19410 C CA . TYR A 1 60 ? 76.647 -4.373 3.816 1.00 0.00 60 TYR A CA 15
ATOM 19411 C C . TYR A 1 60 ? 75.532 -4.958 4.673 1.00 0.00 60 TYR A C 15
ATOM 19412 O O . TYR A 1 60 ? 75.761 -5.368 5.812 1.00 0.00 60 TYR A O 15
ATOM 19430 N N . PHE A 1 61 ? 74.327 -4.986 4.127 1.00 0.00 61 PHE A N 15
ATOM 19431 C CA . PHE A 1 61 ? 73.163 -5.435 4.873 1.00 0.00 61 PHE A CA 15
ATOM 19432 C C . PHE A 1 61 ? 72.335 -6.416 4.056 1.00 0.00 61 PHE A C 15
ATOM 19433 O O . PHE A 1 61 ? 72.622 -6.665 2.880 1.00 0.00 61 PHE A O 15
ATOM 19450 N N . LYS A 1 62 ? 71.314 -6.979 4.682 1.00 0.00 62 LYS A N 15
ATOM 19451 C CA . LYS A 1 62 ? 70.403 -7.876 4.002 1.00 0.00 62 LYS A CA 15
ATOM 19452 C C . LYS A 1 62 ? 69.094 -7.133 3.743 1.00 0.00 62 LYS A C 15
ATOM 19453 O O . LYS A 1 62 ? 68.853 -6.082 4.334 1.00 0.00 62 LYS A O 15
ATOM 19472 N N . GLU A 1 63 ? 68.263 -7.667 2.859 1.00 0.00 63 GLU A N 15
ATOM 19473 C CA . GLU A 1 63 ? 67.060 -6.956 2.410 1.00 0.00 63 GLU A CA 15
ATOM 19474 C C . GLU A 1 63 ? 66.040 -6.726 3.523 1.00 0.00 63 GLU A C 15
ATOM 19475 O O . GLU A 1 63 ? 65.296 -5.749 3.487 1.00 0.00 63 GLU A O 15
ATOM 19487 N N . HIS A 1 64 ? 65.998 -7.611 4.509 1.00 0.00 64 HIS A N 15
ATOM 19488 C CA . HIS A 1 64 ? 64.979 -7.520 5.551 1.00 0.00 64 HIS A CA 15
ATOM 19489 C C . HIS A 1 64 ? 65.233 -6.306 6.429 1.00 0.00 64 HIS A C 15
ATOM 19490 O O . HIS A 1 64 ? 64.302 -5.642 6.893 1.00 0.00 64 HIS A O 15
ATOM 19505 N N . GLU A 1 65 ? 66.508 -6.020 6.634 1.00 0.00 65 GLU A N 15
ATOM 19506 C CA . GLU A 1 65 ? 66.942 -4.933 7.492 1.00 0.00 65 GLU A CA 15
ATOM 19507 C C . GLU A 1 65 ? 66.989 -3.624 6.708 1.00 0.00 65 GLU A C 15
ATOM 19508 O O . GLU A 1 65 ? 67.469 -2.601 7.203 1.00 0.00 65 GLU A O 15
ATOM 19520 N N . LEU A 1 66 ? 66.477 -3.668 5.487 1.00 0.00 66 LEU A N 15
ATOM 19521 C CA . LEU A 1 66 ? 66.418 -2.499 4.627 1.00 0.00 66 LEU A CA 15
ATOM 19522 C C . LEU A 1 66 ? 64.973 -2.207 4.248 1.00 0.00 66 LEU A C 15
ATOM 19523 O O . LEU A 1 66 ? 64.205 -3.115 3.931 1.00 0.00 66 LEU A O 15
ATOM 19539 N N . THR A 1 67 ? 64.600 -0.946 4.316 1.00 0.00 67 THR A N 15
ATOM 19540 C CA . THR A 1 67 ? 63.261 -0.516 3.959 1.00 0.00 67 THR A CA 15
ATOM 19541 C C . THR A 1 67 ? 63.347 0.739 3.093 1.00 0.00 67 THR A C 15
ATOM 19542 O O . THR A 1 67 ? 64.064 1.673 3.430 1.00 0.00 67 THR A O 15
ATOM 19553 N N . PRO A 1 68 ? 62.646 0.769 1.949 1.00 0.00 68 PRO A N 15
ATOM 19554 C CA . PRO A 1 68 ? 62.739 1.884 1.004 1.00 0.00 68 PRO A CA 15
ATOM 19555 C C . PRO A 1 68 ? 62.160 3.176 1.567 1.00 0.00 68 PRO A C 15
ATOM 19556 O O . PRO A 1 68 ? 61.228 3.150 2.375 1.00 0.00 68 PRO A O 15
ATOM 19567 N N . LEU A 1 69 ? 62.726 4.305 1.150 1.00 0.00 69 LEU A N 15
ATOM 19568 C CA . LEU A 1 69 ? 62.212 5.602 1.557 1.00 0.00 69 LEU A CA 15
ATOM 19569 C C . LEU A 1 69 ? 60.854 5.834 0.914 1.00 0.00 69 LEU A C 15
ATOM 19570 O O . LEU A 1 69 ? 60.747 5.989 -0.301 1.00 0.00 69 LEU A O 15
ATOM 19586 N N . LYS A 1 70 ? 59.825 5.849 1.744 1.00 0.00 70 LYS A N 15
ATOM 19587 C CA . LYS A 1 70 ? 58.451 5.832 1.266 1.00 0.00 70 LYS A CA 15
ATOM 19588 C C . LYS A 1 70 ? 57.801 7.203 1.385 1.00 0.00 70 LYS A C 15
ATOM 19589 O O . LYS A 1 70 ? 58.379 8.132 1.955 1.00 0.00 70 LYS A O 15
ATOM 19608 N N . GLY A 1 71 ? 56.592 7.309 0.851 1.00 0.00 71 GLY A N 15
ATOM 19609 C CA . GLY A 1 71 ? 55.891 8.574 0.817 1.00 0.00 71 GLY A CA 15
ATOM 19610 C C . GLY A 1 71 ? 55.713 9.061 -0.605 1.00 0.00 71 GLY A C 15
ATOM 19611 O O . GLY A 1 71 ? 54.634 9.516 -0.989 1.00 0.00 71 GLY A O 15
ATOM 19615 N N . GLY A 1 72 ? 56.775 8.943 -1.392 1.00 0.00 72 GLY A N 15
ATOM 19616 C CA . GLY A 1 72 ? 56.727 9.357 -2.779 1.00 0.00 72 GLY A CA 15
ATOM 19617 C C . GLY A 1 72 ? 56.712 10.862 -2.925 1.00 0.00 72 GLY A C 15
ATOM 19618 O O . GLY A 1 72 ? 57.705 11.527 -2.629 1.00 0.00 72 GLY A O 15
ATOM 19622 N N . LEU A 1 73 ? 55.581 11.399 -3.360 1.00 0.00 73 LEU A N 15
ATOM 19623 C CA . LEU A 1 73 ? 55.442 12.834 -3.555 1.00 0.00 73 LEU A CA 15
ATOM 19624 C C . LEU A 1 73 ? 53.968 13.232 -3.568 1.00 0.00 73 LEU A C 15
ATOM 19625 O O . LEU A 1 73 ? 53.405 13.597 -2.538 1.00 0.00 73 LEU A O 15
ATOM 19641 N N . ALA A 1 74 ? 53.343 13.131 -4.731 1.00 0.00 74 ALA A N 15
ATOM 19642 C CA . ALA A 1 74 ? 51.946 13.501 -4.883 1.00 0.00 74 ALA A CA 15
ATOM 19643 C C . ALA A 1 74 ? 51.242 12.521 -5.810 1.00 0.00 74 ALA A C 15
ATOM 19644 O O . ALA A 1 74 ? 50.486 12.911 -6.697 1.00 0.00 74 ALA A O 15
ATOM 19651 N N . TYR A 1 75 ? 51.485 11.243 -5.586 1.00 0.00 75 TYR A N 15
ATOM 19652 C CA . TYR A 1 75 ? 50.907 10.209 -6.421 1.00 0.00 75 TYR A CA 15
ATOM 19653 C C . TYR A 1 75 ? 49.736 9.576 -5.696 1.00 0.00 75 TYR A C 15
ATOM 19654 O O . TYR A 1 75 ? 49.886 8.596 -4.972 1.00 0.00 75 TYR A O 15
ATOM 19672 N N . VAL A 1 76 ? 48.580 10.187 -5.858 1.00 0.00 76 VAL A N 15
ATOM 19673 C CA . VAL A 1 76 ? 47.377 9.740 -5.192 1.00 0.00 76 VAL A CA 15
ATOM 19674 C C . VAL A 1 76 ? 46.229 9.658 -6.191 1.00 0.00 76 VAL A C 15
ATOM 19675 O O . VAL A 1 76 ? 45.677 8.580 -6.422 1.00 0.00 76 VAL A O 15
ATOM 19688 N N . LEU A 1 77 ? 45.903 10.801 -6.796 1.00 0.00 77 LEU A N 15
ATOM 19689 C CA . LEU A 1 77 ? 44.830 10.892 -7.783 1.00 0.00 77 LEU A CA 15
ATOM 19690 C C . LEU A 1 77 ? 43.509 10.460 -7.148 1.00 0.00 77 LEU A C 15
ATOM 19691 O O . LEU A 1 77 ? 43.088 9.307 -7.263 1.00 0.00 77 LEU A O 15
ATOM 19707 N N . GLU A 1 78 ? 42.874 11.395 -6.463 1.00 0.00 78 GLU A N 15
ATOM 19708 C CA . GLU A 1 78 ? 41.661 11.108 -5.717 1.00 0.00 78 GLU A CA 15
ATOM 19709 C C . GLU A 1 78 ? 40.480 10.930 -6.658 1.00 0.00 78 GLU A C 15
ATOM 19710 O O . GLU A 1 78 ? 39.599 10.107 -6.404 1.00 0.00 78 GLU A O 15
ATOM 19722 N N . HIS A 1 79 ? 40.467 11.713 -7.738 1.00 0.00 79 HIS A N 15
ATOM 19723 C CA . HIS A 1 79 ? 39.444 11.592 -8.776 1.00 0.00 79 HIS A CA 15
ATOM 19724 C C . HIS A 1 79 ? 38.043 11.758 -8.174 1.00 0.00 79 HIS A C 15
ATOM 19725 O O . HIS A 1 79 ? 37.102 11.053 -8.536 1.00 0.00 79 HIS A O 15
ATOM 19740 N N . HIS A 1 80 ? 37.906 12.706 -7.258 1.00 0.00 80 HIS A N 15
ATOM 19741 C CA . HIS A 1 80 ? 36.631 12.935 -6.594 1.00 0.00 80 HIS A CA 15
ATOM 19742 C C . HIS A 1 80 ? 35.915 14.135 -7.193 1.00 0.00 80 HIS A C 15
ATOM 19743 O O . HIS A 1 80 ? 36.520 15.186 -7.400 1.00 0.00 80 HIS A O 15
ATOM 19758 N N . HIS A 1 81 ? 34.631 13.968 -7.472 1.00 0.00 81 HIS A N 15
ATOM 19759 C CA . HIS A 1 81 ? 33.795 15.082 -7.906 1.00 0.00 81 HIS A CA 15
ATOM 19760 C C . HIS A 1 81 ? 32.778 15.397 -6.814 1.00 0.00 81 HIS A C 15
ATOM 19761 O O . HIS A 1 81 ? 32.418 14.517 -6.032 1.00 0.00 81 HIS A O 15
ATOM 19776 N N . HIS A 1 82 ? 32.329 16.646 -6.759 1.00 0.00 82 HIS A N 15
ATOM 19777 C CA . HIS A 1 82 ? 31.503 17.118 -5.647 1.00 0.00 82 HIS A CA 15
ATOM 19778 C C . HIS A 1 82 ? 30.141 16.414 -5.576 1.00 0.00 82 HIS A C 15
ATOM 19779 O O . HIS A 1 82 ? 29.251 16.666 -6.387 1.00 0.00 82 HIS A O 15
ATOM 19794 N N . HIS A 1 83 ? 30.033 15.500 -4.611 1.00 0.00 83 HIS A N 15
ATOM 19795 C CA . HIS A 1 83 ? 28.771 14.857 -4.224 1.00 0.00 83 HIS A CA 15
ATOM 19796 C C . HIS A 1 83 ? 27.895 14.473 -5.421 1.00 0.00 83 HIS A C 15
ATOM 19797 O O . HIS A 1 83 ? 26.919 15.160 -5.728 1.00 0.00 83 HIS A O 15
ATOM 19812 N N . HIS A 1 84 ? 28.267 13.382 -6.086 1.00 0.00 84 HIS A N 15
ATOM 19813 C CA . HIS A 1 84 ? 27.483 12.812 -7.189 1.00 0.00 84 HIS A CA 15
ATOM 19814 C C . HIS A 1 84 ? 27.114 13.878 -8.228 1.00 0.00 84 HIS A C 15
ATOM 19815 O O . HIS A 1 84 ? 25.946 14.320 -8.245 1.00 0.00 84 HIS A O 15
ATOM 19831 N N . MET A 1 1 ? 51.614 -16.678 -10.724 1.00 0.00 1 MET A N 16
ATOM 19832 C CA . MET A 1 1 ? 51.059 -16.308 -9.406 1.00 0.00 1 MET A CA 16
ATOM 19833 C C . MET A 1 1 ? 51.543 -17.268 -8.329 1.00 0.00 1 MET A C 16
ATOM 19834 O O . MET A 1 1 ? 51.239 -18.460 -8.355 1.00 0.00 1 MET A O 16
ATOM 19850 N N . ALA A 1 2 ? 52.321 -16.742 -7.402 1.00 0.00 2 ALA A N 16
ATOM 19851 C CA . ALA A 1 2 ? 52.785 -17.508 -6.259 1.00 0.00 2 ALA A CA 16
ATOM 19852 C C . ALA A 1 2 ? 52.519 -16.738 -4.976 1.00 0.00 2 ALA A C 16
ATOM 19853 O O . ALA A 1 2 ? 52.287 -17.324 -3.917 1.00 0.00 2 ALA A O 16
ATOM 19860 N N . GLY A 1 3 ? 52.543 -15.414 -5.084 1.00 0.00 3 GLY A N 16
ATOM 19861 C CA . GLY A 1 3 ? 52.309 -14.566 -3.934 1.00 0.00 3 GLY A CA 16
ATOM 19862 C C . GLY A 1 3 ? 53.463 -13.619 -3.691 1.00 0.00 3 GLY A C 16
ATOM 19863 O O . GLY A 1 3 ? 53.414 -12.454 -4.093 1.00 0.00 3 GLY A O 16
ATOM 19867 N N . ASP A 1 4 ? 54.499 -14.119 -3.039 1.00 0.00 4 ASP A N 16
ATOM 19868 C CA . ASP A 1 4 ? 55.702 -13.340 -2.783 1.00 0.00 4 ASP A CA 16
ATOM 19869 C C . ASP A 1 4 ? 56.909 -14.042 -3.400 1.00 0.00 4 ASP A C 16
ATOM 19870 O O . ASP A 1 4 ? 57.168 -15.212 -3.107 1.00 0.00 4 ASP A O 16
ATOM 19879 N N . PRO A 1 5 ? 57.645 -13.340 -4.279 1.00 0.00 5 PRO A N 16
ATOM 19880 C CA . PRO A 1 5 ? 58.766 -13.918 -5.038 1.00 0.00 5 PRO A CA 16
ATOM 19881 C C . PRO A 1 5 ? 59.894 -14.441 -4.151 1.00 0.00 5 PRO A C 16
ATOM 19882 O O . PRO A 1 5 ? 60.062 -14.009 -3.010 1.00 0.00 5 PRO A O 16
ATOM 19893 N N . LEU A 1 6 ? 60.662 -15.381 -4.692 1.00 0.00 6 LEU A N 16
ATOM 19894 C CA . LEU A 1 6 ? 61.778 -15.978 -3.972 1.00 0.00 6 LEU A CA 16
ATOM 19895 C C . LEU A 1 6 ? 63.028 -15.112 -4.113 1.00 0.00 6 LEU A C 16
ATOM 19896 O O . LEU A 1 6 ? 63.257 -14.517 -5.166 1.00 0.00 6 LEU A O 16
ATOM 19912 N N . PRO A 1 7 ? 63.865 -15.056 -3.062 1.00 0.00 7 PRO A N 16
ATOM 19913 C CA . PRO A 1 7 ? 65.070 -14.209 -3.028 1.00 0.00 7 PRO A CA 16
ATOM 19914 C C . PRO A 1 7 ? 66.194 -14.699 -3.949 1.00 0.00 7 PRO A C 16
ATOM 19915 O O . PRO A 1 7 ? 67.355 -14.324 -3.772 1.00 0.00 7 PRO A O 16
ATOM 19926 N N . LYS A 1 8 ? 65.856 -15.534 -4.928 1.00 0.00 8 LYS A N 16
ATOM 19927 C CA . LYS A 1 8 ? 66.824 -15.942 -5.941 1.00 0.00 8 LYS A CA 16
ATOM 19928 C C . LYS A 1 8 ? 67.144 -14.758 -6.835 1.00 0.00 8 LYS A C 16
ATOM 19929 O O . LYS A 1 8 ? 68.258 -14.614 -7.340 1.00 0.00 8 LYS A O 16
ATOM 19948 N N . TYR A 1 9 ? 66.143 -13.914 -7.021 1.00 0.00 9 TYR A N 16
ATOM 19949 C CA . TYR A 1 9 ? 66.295 -12.693 -7.782 1.00 0.00 9 TYR A CA 16
ATOM 19950 C C . TYR A 1 9 ? 66.097 -11.515 -6.846 1.00 0.00 9 TYR A C 16
ATOM 19951 O O . TYR A 1 9 ? 65.165 -11.513 -6.044 1.00 0.00 9 TYR A O 16
ATOM 19969 N N . TRP A 1 10 ? 66.985 -10.540 -6.932 1.00 0.00 10 TRP A N 16
ATOM 19970 C CA . TRP A 1 10 ? 66.981 -9.415 -6.006 1.00 0.00 10 TRP A CA 16
ATOM 19971 C C . TRP A 1 10 ? 65.686 -8.619 -6.087 1.00 0.00 10 TRP A C 16
ATOM 19972 O O . TRP A 1 10 ? 65.305 -8.134 -7.153 1.00 0.00 10 TRP A O 16
ATOM 19993 N N . SER A 1 11 ? 65.022 -8.490 -4.946 1.00 0.00 11 SER A N 16
ATOM 19994 C CA . SER A 1 11 ? 63.766 -7.763 -4.855 1.00 0.00 11 SER A CA 16
ATOM 19995 C C . SER A 1 11 ? 64.004 -6.262 -5.014 1.00 0.00 11 SER A C 16
ATOM 19996 O O . SER A 1 11 ? 63.162 -5.536 -5.543 1.00 0.00 11 SER A O 16
ATOM 20004 N N . TYR A 1 12 ? 65.168 -5.810 -4.564 1.00 0.00 12 TYR A N 16
ATOM 20005 C CA . TYR A 1 12 ? 65.502 -4.394 -4.587 1.00 0.00 12 TYR A CA 16
ATOM 20006 C C . TYR A 1 12 ? 66.451 -4.083 -5.741 1.00 0.00 12 TYR A C 16
ATOM 20007 O O . TYR A 1 12 ? 67.411 -4.817 -5.980 1.00 0.00 12 TYR A O 16
ATOM 20025 N N . PRO A 1 13 ? 66.178 -3.002 -6.486 1.00 0.00 13 PRO A N 16
ATOM 20026 C CA . PRO A 1 13 ? 67.007 -2.580 -7.615 1.00 0.00 13 PRO A CA 16
ATOM 20027 C C . PRO A 1 13 ? 68.186 -1.698 -7.194 1.00 0.00 13 PRO A C 16
ATOM 20028 O O . PRO A 1 13 ? 68.363 -1.394 -6.011 1.00 0.00 13 PRO A O 16
ATOM 20039 N N . VAL A 1 14 ? 68.986 -1.284 -8.172 1.00 0.00 14 VAL A N 16
ATOM 20040 C CA . VAL A 1 14 ? 70.131 -0.418 -7.912 1.00 0.00 14 VAL A CA 16
ATOM 20041 C C . VAL A 1 14 ? 69.711 1.048 -7.987 1.00 0.00 14 VAL A C 16
ATOM 20042 O O . VAL A 1 14 ? 68.902 1.428 -8.837 1.00 0.00 14 VAL A O 16
ATOM 20055 N N . GLY A 1 15 ? 70.249 1.863 -7.090 1.00 0.00 15 GLY A N 16
ATOM 20056 C CA . GLY A 1 15 ? 69.932 3.275 -7.094 1.00 0.00 15 GLY A CA 16
ATOM 20057 C C . GLY A 1 15 ? 68.722 3.583 -6.243 1.00 0.00 15 GLY A C 16
ATOM 20058 O O . GLY A 1 15 ? 68.170 4.683 -6.305 1.00 0.00 15 GLY A O 16
ATOM 20062 N N . LEU A 1 16 ? 68.306 2.606 -5.452 1.00 0.00 16 LEU A N 16
ATOM 20063 C CA . LEU A 1 16 ? 67.170 2.777 -4.564 1.00 0.00 16 LEU A CA 16
ATOM 20064 C C . LEU A 1 16 ? 67.639 3.260 -3.200 1.00 0.00 16 LEU A C 16
ATOM 20065 O O . LEU A 1 16 ? 68.540 2.669 -2.599 1.00 0.00 16 LEU A O 16
ATOM 20081 N N . ALA A 1 17 ? 67.043 4.346 -2.732 1.00 0.00 17 ALA A N 16
ATOM 20082 C CA . ALA A 1 17 ? 67.367 4.891 -1.426 1.00 0.00 17 ALA A CA 16
ATOM 20083 C C . ALA A 1 17 ? 66.618 4.135 -0.337 1.00 0.00 17 ALA A C 16
ATOM 20084 O O . ALA A 1 17 ? 65.406 3.927 -0.431 1.00 0.00 17 ALA A O 16
ATOM 20091 N N . VAL A 1 18 ? 67.344 3.719 0.688 1.00 0.00 18 VAL A N 16
ATOM 20092 C CA . VAL A 1 18 ? 66.770 2.928 1.767 1.00 0.00 18 VAL A CA 16
ATOM 20093 C C . VAL A 1 18 ? 67.328 3.373 3.114 1.00 0.00 18 VAL A C 16
ATOM 20094 O O . VAL A 1 18 ? 68.431 3.915 3.188 1.00 0.00 18 VAL A O 16
ATOM 20107 N N . GLU A 1 19 ? 66.558 3.170 4.167 1.00 0.00 19 GLU A N 16
ATOM 20108 C CA . GLU A 1 19 ? 67.043 3.411 5.515 1.00 0.00 19 GLU A CA 16
ATOM 20109 C C . GLU A 1 19 ? 67.272 2.084 6.219 1.00 0.00 19 GLU A C 16
ATOM 20110 O O . GLU A 1 19 ? 66.592 1.097 5.928 1.00 0.00 19 GLU A O 16
ATOM 20122 N N . ILE A 1 20 ? 68.238 2.054 7.125 1.00 0.00 20 ILE A N 16
ATOM 20123 C CA . ILE A 1 20 ? 68.508 0.857 7.904 1.00 0.00 20 ILE A CA 16
ATOM 20124 C C . ILE A 1 20 ? 67.340 0.591 8.848 1.00 0.00 20 ILE A C 16
ATOM 20125 O O . ILE A 1 20 ? 66.935 1.469 9.616 1.00 0.00 20 ILE A O 16
ATOM 20141 N N . ASN A 1 21 ? 66.795 -0.611 8.766 1.00 0.00 21 ASN A N 16
ATOM 20142 C CA . ASN A 1 21 ? 65.570 -0.956 9.473 1.00 0.00 21 ASN A CA 16
ATOM 20143 C C . ASN A 1 21 ? 65.831 -1.183 10.959 1.00 0.00 21 ASN A C 16
ATOM 20144 O O . ASN A 1 21 ? 66.977 -1.347 11.384 1.00 0.00 21 ASN A O 16
ATOM 20155 N N . ASN A 1 22 ? 64.755 -1.224 11.737 1.00 0.00 22 ASN A N 16
ATOM 20156 C CA . ASN A 1 22 ? 64.838 -1.316 13.195 1.00 0.00 22 ASN A CA 16
ATOM 20157 C C . ASN A 1 22 ? 65.112 -2.743 13.658 1.00 0.00 22 ASN A C 16
ATOM 20158 O O . ASN A 1 22 ? 64.736 -3.141 14.763 1.00 0.00 22 ASN A O 16
ATOM 20169 N N . ASN A 1 23 ? 65.792 -3.499 12.818 1.00 0.00 23 ASN A N 16
ATOM 20170 C CA . ASN A 1 23 ? 66.145 -4.874 13.134 1.00 0.00 23 ASN A CA 16
ATOM 20171 C C . ASN A 1 23 ? 67.662 -5.037 13.143 1.00 0.00 23 ASN A C 16
ATOM 20172 O O . ASN A 1 23 ? 68.199 -5.915 13.817 1.00 0.00 23 ASN A O 16
ATOM 20183 N N . ALA A 1 24 ? 68.350 -4.144 12.435 1.00 0.00 24 ALA A N 16
ATOM 20184 C CA . ALA A 1 24 ? 69.803 -4.210 12.296 1.00 0.00 24 ALA A CA 16
ATOM 20185 C C . ALA A 1 24 ? 70.513 -3.675 13.538 1.00 0.00 24 ALA A C 16
ATOM 20186 O O . ALA A 1 24 ? 71.597 -3.099 13.451 1.00 0.00 24 ALA A O 16
ATOM 20193 N N . ARG A 1 25 ? 69.902 -3.884 14.697 1.00 0.00 25 ARG A N 16
ATOM 20194 C CA . ARG A 1 25 ? 70.522 -3.525 15.961 1.00 0.00 25 ARG A CA 16
ATOM 20195 C C . ARG A 1 25 ? 71.441 -4.662 16.391 1.00 0.00 25 ARG A C 16
ATOM 20196 O O . ARG A 1 25 ? 72.243 -4.527 17.315 1.00 0.00 25 ARG A O 16
ATOM 20217 N N . TYR A 1 26 ? 71.306 -5.783 15.698 1.00 0.00 26 TYR A N 16
ATOM 20218 C CA . TYR A 1 26 ? 72.164 -6.934 15.909 1.00 0.00 26 TYR A CA 16
ATOM 20219 C C . TYR A 1 26 ? 73.420 -6.784 15.065 1.00 0.00 26 TYR A C 16
ATOM 20220 O O . TYR A 1 26 ? 73.342 -6.571 13.856 1.00 0.00 26 TYR A O 16
ATOM 20238 N N . GLY A 1 27 ? 74.572 -6.864 15.705 1.00 0.00 27 GLY A N 16
ATOM 20239 C CA . GLY A 1 27 ? 75.823 -6.680 15.001 1.00 0.00 27 GLY A CA 16
ATOM 20240 C C . GLY A 1 27 ? 76.297 -5.244 15.066 1.00 0.00 27 GLY A C 16
ATOM 20241 O O . GLY A 1 27 ? 77.407 -4.969 15.521 1.00 0.00 27 GLY A O 16
ATOM 20245 N N . CYS A 1 28 ? 75.453 -4.327 14.613 1.00 0.00 28 CYS A N 16
ATOM 20246 C CA . CYS A 1 28 ? 75.764 -2.907 14.678 1.00 0.00 28 CYS A CA 16
ATOM 20247 C C . CYS A 1 28 ? 74.665 -2.161 15.430 1.00 0.00 28 CYS A C 16
ATOM 20248 O O . CYS A 1 28 ? 73.756 -1.594 14.824 1.00 0.00 28 CYS A O 16
ATOM 20256 N N . PRO A 1 29 ? 74.749 -2.139 16.770 1.00 0.00 29 PRO A N 16
ATOM 20257 C CA . PRO A 1 29 ? 73.680 -1.617 17.629 1.00 0.00 29 PRO A CA 16
ATOM 20258 C C . PRO A 1 29 ? 73.624 -0.094 17.678 1.00 0.00 29 PRO A C 16
ATOM 20259 O O . PRO A 1 29 ? 73.253 0.494 18.691 1.00 0.00 29 PRO A O 16
ATOM 20270 N N . HIS A 1 30 ? 73.951 0.532 16.565 1.00 0.00 30 HIS A N 16
ATOM 20271 C CA . HIS A 1 30 ? 73.908 1.987 16.459 1.00 0.00 30 HIS A CA 16
ATOM 20272 C C . HIS A 1 30 ? 73.991 2.423 15.002 1.00 0.00 30 HIS A C 16
ATOM 20273 O O . HIS A 1 30 ? 74.452 3.514 14.691 1.00 0.00 30 HIS A O 16
ATOM 20288 N N . HIS A 1 31 ? 73.521 1.558 14.118 1.00 0.00 31 HIS A N 16
ATOM 20289 C CA . HIS A 1 31 ? 73.469 1.872 12.692 1.00 0.00 31 HIS A CA 16
ATOM 20290 C C . HIS A 1 31 ? 72.006 2.000 12.270 1.00 0.00 31 HIS A C 16
ATOM 20291 O O . HIS A 1 31 ? 71.690 2.210 11.104 1.00 0.00 31 HIS A O 16
ATOM 20306 N N . VAL A 1 32 ? 71.119 1.881 13.250 1.00 0.00 32 VAL A N 16
ATOM 20307 C CA . VAL A 1 32 ? 69.683 1.928 13.007 1.00 0.00 32 VAL A CA 16
ATOM 20308 C C . VAL A 1 32 ? 69.207 3.372 12.887 1.00 0.00 32 VAL A C 16
ATOM 20309 O O . VAL A 1 32 ? 69.560 4.218 13.711 1.00 0.00 32 VAL A O 16
ATOM 20322 N N . GLY A 1 33 ? 68.405 3.648 11.862 1.00 0.00 33 GLY A N 16
ATOM 20323 C CA . GLY A 1 33 ? 67.938 5.004 11.630 1.00 0.00 33 GLY A CA 16
ATOM 20324 C C . GLY A 1 33 ? 68.847 5.753 10.678 1.00 0.00 33 GLY A C 16
ATOM 20325 O O . GLY A 1 33 ? 68.741 6.970 10.518 1.00 0.00 33 GLY A O 16
ATOM 20329 N N . ARG A 1 34 ? 69.744 5.015 10.050 1.00 0.00 34 ARG A N 16
ATOM 20330 C CA . ARG A 1 34 ? 70.703 5.586 9.122 1.00 0.00 34 ARG A CA 16
ATOM 20331 C C . ARG A 1 34 ? 70.167 5.483 7.698 1.00 0.00 34 ARG A C 16
ATOM 20332 O O . ARG A 1 34 ? 69.474 4.521 7.365 1.00 0.00 34 ARG A O 16
ATOM 20353 N N . LYS A 1 35 ? 70.469 6.470 6.867 1.00 0.00 35 LYS A N 16
ATOM 20354 C CA . LYS A 1 35 ? 70.008 6.467 5.485 1.00 0.00 35 LYS A CA 16
ATOM 20355 C C . LYS A 1 35 ? 71.121 6.022 4.547 1.00 0.00 35 LYS A C 16
ATOM 20356 O O . LYS A 1 35 ? 72.300 6.235 4.829 1.00 0.00 35 LYS A O 16
ATOM 20375 N N . GLY A 1 36 ? 70.740 5.393 3.442 1.00 0.00 36 GLY A N 16
ATOM 20376 C CA . GLY A 1 36 ? 71.708 4.944 2.464 1.00 0.00 36 GLY A CA 16
ATOM 20377 C C . GLY A 1 36 ? 71.071 4.641 1.120 1.00 0.00 36 GLY A C 16
ATOM 20378 O O . GLY A 1 36 ? 69.887 4.916 0.907 1.00 0.00 36 GLY A O 16
ATOM 20382 N N . LYS A 1 37 ? 71.853 4.076 0.212 1.00 0.00 37 LYS A N 16
ATOM 20383 C CA . LYS A 1 37 ? 71.368 3.731 -1.117 1.00 0.00 37 LYS A CA 16
ATOM 20384 C C . LYS A 1 37 ? 72.033 2.450 -1.614 1.00 0.00 37 LYS A C 16
ATOM 20385 O O . LYS A 1 37 ? 73.232 2.251 -1.418 1.00 0.00 37 LYS A O 16
ATOM 20404 N N . ILE A 1 38 ? 71.251 1.585 -2.243 1.00 0.00 38 ILE A N 16
ATOM 20405 C CA . ILE A 1 38 ? 71.765 0.328 -2.772 1.00 0.00 38 ILE A CA 16
ATOM 20406 C C . ILE A 1 38 ? 72.567 0.573 -4.045 1.00 0.00 38 ILE A C 16
ATOM 20407 O O . ILE A 1 38 ? 72.042 1.111 -5.025 1.00 0.00 38 ILE A O 16
ATOM 20423 N N . ILE A 1 39 ? 73.836 0.183 -4.026 1.00 0.00 39 ILE A N 16
ATOM 20424 C CA . ILE A 1 39 ? 74.726 0.439 -5.152 1.00 0.00 39 ILE A CA 16
ATOM 20425 C C . ILE A 1 39 ? 75.323 -0.848 -5.720 1.00 0.00 39 ILE A C 16
ATOM 20426 O O . ILE A 1 39 ? 76.092 -0.804 -6.679 1.00 0.00 39 ILE A O 16
ATOM 20442 N N . GLU A 1 40 ? 74.978 -1.989 -5.130 1.00 0.00 40 GLU A N 16
ATOM 20443 C CA . GLU A 1 40 ? 75.509 -3.269 -5.594 1.00 0.00 40 GLU A CA 16
ATOM 20444 C C . GLU A 1 40 ? 74.642 -4.425 -5.104 1.00 0.00 40 GLU A C 16
ATOM 20445 O O . GLU A 1 40 ? 73.927 -4.302 -4.105 1.00 0.00 40 GLU A O 16
ATOM 20457 N N . HIS A 1 41 ? 74.717 -5.545 -5.812 1.00 0.00 41 HIS A N 16
ATOM 20458 C CA . HIS A 1 41 ? 73.949 -6.735 -5.468 1.00 0.00 41 HIS A CA 16
ATOM 20459 C C . HIS A 1 41 ? 74.865 -7.814 -4.911 1.00 0.00 41 HIS A C 16
ATOM 20460 O O . HIS A 1 41 ? 75.873 -8.160 -5.521 1.00 0.00 41 HIS A O 16
ATOM 20475 N N . LEU A 1 42 ? 74.506 -8.347 -3.760 1.00 0.00 42 LEU A N 16
ATOM 20476 C CA . LEU A 1 42 ? 75.273 -9.411 -3.135 1.00 0.00 42 LEU A CA 16
ATOM 20477 C C . LEU A 1 42 ? 74.375 -10.611 -2.886 1.00 0.00 42 LEU A C 16
ATOM 20478 O O . LEU A 1 42 ? 73.158 -10.524 -3.037 1.00 0.00 42 LEU A O 16
ATOM 20494 N N . HIS A 1 43 ? 74.966 -11.728 -2.530 1.00 0.00 43 HIS A N 16
ATOM 20495 C CA . HIS A 1 43 ? 74.204 -12.872 -2.078 1.00 0.00 43 HIS A CA 16
ATOM 20496 C C . HIS A 1 43 ? 75.051 -13.673 -1.114 1.00 0.00 43 HIS A C 16
ATOM 20497 O O . HIS A 1 43 ? 75.883 -14.490 -1.517 1.00 0.00 43 HIS A O 16
ATOM 20512 N N . SER A 1 44 ? 74.854 -13.396 0.157 1.00 0.00 44 SER A N 16
ATOM 20513 C CA . SER A 1 44 ? 75.674 -13.956 1.207 1.00 0.00 44 SER A CA 16
ATOM 20514 C C . SER A 1 44 ? 74.811 -14.258 2.421 1.00 0.00 44 SER A C 16
ATOM 20515 O O . SER A 1 44 ? 73.660 -13.834 2.491 1.00 0.00 44 SER A O 16
ATOM 20523 N N . ALA A 1 45 ? 75.367 -14.978 3.378 1.00 0.00 45 ALA A N 16
ATOM 20524 C CA . ALA A 1 45 ? 74.617 -15.391 4.551 1.00 0.00 45 ALA A CA 16
ATOM 20525 C C . ALA A 1 45 ? 74.515 -14.246 5.545 1.00 0.00 45 ALA A C 16
ATOM 20526 O O . ALA A 1 45 ? 73.784 -14.324 6.532 1.00 0.00 45 ALA A O 16
ATOM 20533 N N . THR A 1 46 ? 75.243 -13.178 5.268 1.00 0.00 46 THR A N 16
ATOM 20534 C CA . THR A 1 46 ? 75.248 -12.022 6.136 1.00 0.00 46 THR A CA 16
ATOM 20535 C C . THR A 1 46 ? 74.531 -10.843 5.488 1.00 0.00 46 THR A C 16
ATOM 20536 O O . THR A 1 46 ? 73.832 -10.087 6.159 1.00 0.00 46 THR A O 16
ATOM 20547 N N . TYR A 1 47 ? 74.678 -10.708 4.175 1.00 0.00 47 TYR A N 16
ATOM 20548 C CA . TYR A 1 47 ? 74.113 -9.562 3.467 1.00 0.00 47 TYR A CA 16
ATOM 20549 C C . TYR A 1 47 ? 73.929 -9.845 1.981 1.00 0.00 47 TYR A C 16
ATOM 20550 O O . TYR A 1 47 ? 74.677 -10.630 1.400 1.00 0.00 47 TYR A O 16
ATOM 20568 N N . ASP A 1 48 ? 72.922 -9.211 1.370 1.00 0.00 48 ASP A N 16
ATOM 20569 C CA . ASP A 1 48 ? 72.654 -9.416 -0.052 1.00 0.00 48 ASP A CA 16
ATOM 20570 C C . ASP A 1 48 ? 72.652 -8.093 -0.817 1.00 0.00 48 ASP A C 16
ATOM 20571 O O . ASP A 1 48 ? 72.385 -8.062 -2.020 1.00 0.00 48 ASP A O 16
ATOM 20580 N N . TYR A 1 49 ? 72.941 -6.998 -0.130 1.00 0.00 49 TYR A N 16
ATOM 20581 C CA . TYR A 1 49 ? 72.938 -5.684 -0.764 1.00 0.00 49 TYR A CA 16
ATOM 20582 C C . TYR A 1 49 ? 74.057 -4.810 -0.212 1.00 0.00 49 TYR A C 16
ATOM 20583 O O . TYR A 1 49 ? 74.356 -4.848 0.982 1.00 0.00 49 TYR A O 16
ATOM 20601 N N . ALA A 1 50 ? 74.679 -4.036 -1.088 1.00 0.00 50 ALA A N 16
ATOM 20602 C CA . ALA A 1 50 ? 75.699 -3.085 -0.678 1.00 0.00 50 ALA A CA 16
ATOM 20603 C C . ALA A 1 50 ? 75.104 -1.689 -0.635 1.00 0.00 50 ALA A C 16
ATOM 20604 O O . ALA A 1 50 ? 74.750 -1.121 -1.671 1.00 0.00 50 ALA A O 16
ATOM 20611 N N . VAL A 1 51 ? 74.974 -1.154 0.564 1.00 0.00 51 VAL A N 16
ATOM 20612 C CA . VAL A 1 51 ? 74.323 0.126 0.767 1.00 0.00 51 VAL A CA 16
ATOM 20613 C C . VAL A 1 51 ? 75.344 1.203 1.094 1.00 0.00 51 VAL A C 16
ATOM 20614 O O . VAL A 1 51 ? 76.134 1.060 2.023 1.00 0.00 51 VAL A O 16
ATOM 20627 N N . SER A 1 52 ? 75.351 2.265 0.311 1.00 0.00 52 SER A N 16
ATOM 20628 C CA . SER A 1 52 ? 76.194 3.403 0.602 1.00 0.00 52 SER A CA 16
ATOM 20629 C C . SER A 1 52 ? 75.454 4.346 1.537 1.00 0.00 52 SER A C 16
ATOM 20630 O O . SER A 1 52 ? 74.453 4.952 1.147 1.00 0.00 52 SER A O 16
ATOM 20638 N N . ASP A 1 53 ? 75.930 4.438 2.768 1.00 0.00 53 ASP A N 16
ATOM 20639 C CA . ASP A 1 53 ? 75.325 5.307 3.771 1.00 0.00 53 ASP A CA 16
ATOM 20640 C C . ASP A 1 53 ? 75.325 6.759 3.311 1.00 0.00 53 ASP A C 16
ATOM 20641 O O . ASP A 1 53 ? 76.034 7.132 2.376 1.00 0.00 53 ASP A O 16
ATOM 20650 N N . GLU A 1 54 ? 74.534 7.569 3.997 1.00 0.00 54 GLU A N 16
ATOM 20651 C CA . GLU A 1 54 ? 74.380 8.986 3.677 1.00 0.00 54 GLU A CA 16
ATOM 20652 C C . GLU A 1 54 ? 75.701 9.756 3.794 1.00 0.00 54 GLU A C 16
ATOM 20653 O O . GLU A 1 54 ? 75.796 10.906 3.363 1.00 0.00 54 GLU A O 16
ATOM 20665 N N . THR A 1 55 ? 76.711 9.123 4.374 1.00 0.00 55 THR A N 16
ATOM 20666 C CA . THR A 1 55 ? 78.026 9.734 4.501 1.00 0.00 55 THR A CA 16
ATOM 20667 C C . THR A 1 55 ? 79.020 9.153 3.495 1.00 0.00 55 THR A C 16
ATOM 20668 O O . THR A 1 55 ? 80.187 9.546 3.466 1.00 0.00 55 THR A O 16
ATOM 20679 N N . GLY A 1 56 ? 78.557 8.222 2.669 1.00 0.00 56 GLY A N 16
ATOM 20680 C CA . GLY A 1 56 ? 79.426 7.609 1.676 1.00 0.00 56 GLY A CA 16
ATOM 20681 C C . GLY A 1 56 ? 80.119 6.363 2.195 1.00 0.00 56 GLY A C 16
ATOM 20682 O O . GLY A 1 56 ? 81.058 5.855 1.577 1.00 0.00 56 GLY A O 16
ATOM 20686 N N . ASP A 1 57 ? 79.658 5.871 3.334 1.00 0.00 57 ASP A N 16
ATOM 20687 C CA . ASP A 1 57 ? 80.220 4.669 3.942 1.00 0.00 57 ASP A CA 16
ATOM 20688 C C . ASP A 1 57 ? 79.528 3.437 3.370 1.00 0.00 57 ASP A C 16
ATOM 20689 O O . ASP A 1 57 ? 78.322 3.294 3.489 1.00 0.00 57 ASP A O 16
ATOM 20698 N N . ILE A 1 58 ? 80.283 2.565 2.725 1.00 0.00 58 ILE A N 16
ATOM 20699 C CA . ILE A 1 58 ? 79.698 1.392 2.085 1.00 0.00 58 ILE A CA 16
ATOM 20700 C C . ILE A 1 58 ? 79.491 0.271 3.099 1.00 0.00 58 ILE A C 16
ATOM 20701 O O . ILE A 1 58 ? 80.450 -0.367 3.540 1.00 0.00 58 ILE A O 16
ATOM 20717 N N . THR A 1 59 ? 78.243 0.037 3.466 1.00 0.00 59 THR A N 16
ATOM 20718 C CA . THR A 1 59 ? 77.916 -0.985 4.437 1.00 0.00 59 THR A CA 16
ATOM 20719 C C . THR A 1 59 ? 76.975 -2.009 3.809 1.00 0.00 59 THR A C 16
ATOM 20720 O O . THR A 1 59 ? 76.065 -1.655 3.061 1.00 0.00 59 THR A O 16
ATOM 20731 N N . TYR A 1 60 ? 77.206 -3.276 4.092 1.00 0.00 60 TYR A N 16
ATOM 20732 C CA . TYR A 1 60 ? 76.444 -4.336 3.457 1.00 0.00 60 TYR A CA 16
ATOM 20733 C C . TYR A 1 60 ? 75.315 -4.801 4.369 1.00 0.00 60 TYR A C 16
ATOM 20734 O O . TYR A 1 60 ? 75.518 -4.991 5.567 1.00 0.00 60 TYR A O 16
ATOM 20752 N N . PHE A 1 61 ? 74.131 -4.978 3.797 1.00 0.00 61 PHE A N 16
ATOM 20753 C CA . PHE A 1 61 ? 72.960 -5.409 4.555 1.00 0.00 61 PHE A CA 16
ATOM 20754 C C . PHE A 1 61 ? 72.120 -6.379 3.734 1.00 0.00 61 PHE A C 16
ATOM 20755 O O . PHE A 1 61 ? 72.353 -6.563 2.540 1.00 0.00 61 PHE A O 16
ATOM 20772 N N . LYS A 1 62 ? 71.157 -7.014 4.380 1.00 0.00 62 LYS A N 16
ATOM 20773 C CA . LYS A 1 62 ? 70.158 -7.793 3.672 1.00 0.00 62 LYS A CA 16
ATOM 20774 C C . LYS A 1 62 ? 68.913 -6.947 3.486 1.00 0.00 62 LYS A C 16
ATOM 20775 O O . LYS A 1 62 ? 68.692 -5.996 4.233 1.00 0.00 62 LYS A O 16
ATOM 20794 N N . GLU A 1 63 ? 68.108 -7.286 2.493 1.00 0.00 63 GLU A N 16
ATOM 20795 C CA . GLU A 1 63 ? 66.884 -6.529 2.206 1.00 0.00 63 GLU A CA 16
ATOM 20796 C C . GLU A 1 63 ? 65.908 -6.522 3.387 1.00 0.00 63 GLU A C 16
ATOM 20797 O O . GLU A 1 63 ? 65.043 -5.652 3.480 1.00 0.00 63 GLU A O 16
ATOM 20809 N N . HIS A 1 64 ? 66.051 -7.489 4.286 1.00 0.00 64 HIS A N 16
ATOM 20810 C CA . HIS A 1 64 ? 65.221 -7.552 5.487 1.00 0.00 64 HIS A CA 16
ATOM 20811 C C . HIS A 1 64 ? 65.587 -6.422 6.453 1.00 0.00 64 HIS A C 16
ATOM 20812 O O . HIS A 1 64 ? 64.775 -6.017 7.290 1.00 0.00 64 HIS A O 16
ATOM 20827 N N . GLU A 1 65 ? 66.801 -5.901 6.313 1.00 0.00 65 GLU A N 16
ATOM 20828 C CA . GLU A 1 65 ? 67.307 -4.876 7.216 1.00 0.00 65 GLU A CA 16
ATOM 20829 C C . GLU A 1 65 ? 67.178 -3.492 6.588 1.00 0.00 65 GLU A C 16
ATOM 20830 O O . GLU A 1 65 ? 67.782 -2.529 7.064 1.00 0.00 65 GLU A O 16
ATOM 20842 N N . LEU A 1 66 ? 66.383 -3.385 5.533 1.00 0.00 66 LEU A N 16
ATOM 20843 C CA . LEU A 1 66 ? 66.266 -2.132 4.803 1.00 0.00 66 LEU A CA 16
ATOM 20844 C C . LEU A 1 66 ? 64.810 -1.709 4.657 1.00 0.00 66 LEU A C 16
ATOM 20845 O O . LEU A 1 66 ? 63.923 -2.545 4.471 1.00 0.00 66 LEU A O 16
ATOM 20861 N N . THR A 1 67 ? 64.577 -0.411 4.762 1.00 0.00 67 THR A N 16
ATOM 20862 C CA . THR A 1 67 ? 63.267 0.166 4.511 1.00 0.00 67 THR A CA 16
ATOM 20863 C C . THR A 1 67 ? 63.350 1.103 3.304 1.00 0.00 67 THR A C 16
ATOM 20864 O O . THR A 1 67 ? 64.127 2.057 3.311 1.00 0.00 67 THR A O 16
ATOM 20875 N N . PRO A 1 68 ? 62.569 0.830 2.248 1.00 0.00 68 PRO A N 16
ATOM 20876 C CA . PRO A 1 68 ? 62.613 1.607 1.007 1.00 0.00 68 PRO A CA 16
ATOM 20877 C C . PRO A 1 68 ? 62.031 3.006 1.170 1.00 0.00 68 PRO A C 16
ATOM 20878 O O . PRO A 1 68 ? 60.946 3.178 1.727 1.00 0.00 68 PRO A O 16
ATOM 20889 N N . LEU A 1 69 ? 62.759 4.003 0.681 1.00 0.00 69 LEU A N 16
ATOM 20890 C CA . LEU A 1 69 ? 62.274 5.375 0.694 1.00 0.00 69 LEU A CA 16
ATOM 20891 C C . LEU A 1 69 ? 61.326 5.604 -0.475 1.00 0.00 69 LEU A C 16
ATOM 20892 O O . LEU A 1 69 ? 61.277 4.793 -1.404 1.00 0.00 69 LEU A O 16
ATOM 20908 N N . LYS A 1 70 ? 60.587 6.716 -0.425 1.00 0.00 70 LYS A N 16
ATOM 20909 C CA . LYS A 1 70 ? 59.511 7.006 -1.380 1.00 0.00 70 LYS A CA 16
ATOM 20910 C C . LYS A 1 70 ? 58.334 6.070 -1.140 1.00 0.00 70 LYS A C 16
ATOM 20911 O O . LYS A 1 70 ? 57.260 6.503 -0.732 1.00 0.00 70 LYS A O 16
ATOM 20930 N N . GLY A 1 71 ? 58.556 4.796 -1.421 1.00 0.00 71 GLY A N 16
ATOM 20931 C CA . GLY A 1 71 ? 57.601 3.742 -1.095 1.00 0.00 71 GLY A CA 16
ATOM 20932 C C . GLY A 1 71 ? 56.232 3.909 -1.732 1.00 0.00 71 GLY A C 16
ATOM 20933 O O . GLY A 1 71 ? 55.299 3.184 -1.388 1.00 0.00 71 GLY A O 16
ATOM 20937 N N . GLY A 1 72 ? 56.108 4.847 -2.665 1.00 0.00 72 GLY A N 16
ATOM 20938 C CA . GLY A 1 72 ? 54.822 5.123 -3.273 1.00 0.00 72 GLY A CA 16
ATOM 20939 C C . GLY A 1 72 ? 53.783 5.540 -2.246 1.00 0.00 72 GLY A C 16
ATOM 20940 O O . GLY A 1 72 ? 52.678 5.007 -2.222 1.00 0.00 72 GLY A O 16
ATOM 20944 N N . LEU A 1 73 ? 54.141 6.508 -1.402 1.00 0.00 73 LEU A N 16
ATOM 20945 C CA . LEU A 1 73 ? 53.260 6.969 -0.322 1.00 0.00 73 LEU A CA 16
ATOM 20946 C C . LEU A 1 73 ? 52.071 7.774 -0.851 1.00 0.00 73 LEU A C 16
ATOM 20947 O O . LEU A 1 73 ? 51.326 8.367 -0.068 1.00 0.00 73 LEU A O 16
ATOM 20963 N N . ALA A 1 74 ? 51.913 7.801 -2.175 1.00 0.00 74 ALA A N 16
ATOM 20964 C CA . ALA A 1 74 ? 50.813 8.511 -2.835 1.00 0.00 74 ALA A CA 16
ATOM 20965 C C . ALA A 1 74 ? 50.935 10.024 -2.673 1.00 0.00 74 ALA A C 16
ATOM 20966 O O . ALA A 1 74 ? 50.047 10.774 -3.072 1.00 0.00 74 ALA A O 16
ATOM 20973 N N . TYR A 1 75 ? 52.046 10.473 -2.104 1.00 0.00 75 TYR A N 16
ATOM 20974 C CA . TYR A 1 75 ? 52.309 11.899 -1.956 1.00 0.00 75 TYR A CA 16
ATOM 20975 C C . TYR A 1 75 ? 53.076 12.404 -3.175 1.00 0.00 75 TYR A C 16
ATOM 20976 O O . TYR A 1 75 ? 53.502 13.554 -3.240 1.00 0.00 75 TYR A O 16
ATOM 20994 N N . VAL A 1 76 ? 53.231 11.526 -4.150 1.00 0.00 76 VAL A N 16
ATOM 20995 C CA . VAL A 1 76 ? 53.955 11.853 -5.361 1.00 0.00 76 VAL A CA 16
ATOM 20996 C C . VAL A 1 76 ? 53.051 12.578 -6.348 1.00 0.00 76 VAL A C 16
ATOM 20997 O O . VAL A 1 76 ? 52.202 11.962 -6.993 1.00 0.00 76 VAL A O 16
ATOM 21010 N N . LEU A 1 77 ? 53.205 13.889 -6.426 1.00 0.00 77 LEU A N 16
ATOM 21011 C CA . LEU A 1 77 ? 52.539 14.662 -7.460 1.00 0.00 77 LEU A CA 16
ATOM 21012 C C . LEU A 1 77 ? 53.221 14.373 -8.786 1.00 0.00 77 LEU A C 16
ATOM 21013 O O . LEU A 1 77 ? 54.428 14.136 -8.817 1.00 0.00 77 LEU A O 16
ATOM 21029 N N . GLU A 1 78 ? 52.455 14.368 -9.869 1.00 0.00 78 GLU A N 16
ATOM 21030 C CA . GLU A 1 78 ? 52.997 14.036 -11.181 1.00 0.00 78 GLU A CA 16
ATOM 21031 C C . GLU A 1 78 ? 54.055 15.045 -11.613 1.00 0.00 78 GLU A C 16
ATOM 21032 O O . GLU A 1 78 ? 53.735 16.088 -12.185 1.00 0.00 78 GLU A O 16
ATOM 21044 N N . HIS A 1 79 ? 55.310 14.722 -11.301 1.00 0.00 79 HIS A N 16
ATOM 21045 C CA . HIS A 1 79 ? 56.466 15.540 -11.653 1.00 0.00 79 HIS A CA 16
ATOM 21046 C C . HIS A 1 79 ? 56.465 16.858 -10.884 1.00 0.00 79 HIS A C 16
ATOM 21047 O O . HIS A 1 79 ? 57.050 16.937 -9.805 1.00 0.00 79 HIS A O 16
ATOM 21062 N N . HIS A 1 80 ? 55.799 17.879 -11.431 1.00 0.00 80 HIS A N 16
ATOM 21063 C CA . HIS A 1 80 ? 55.716 19.192 -10.784 1.00 0.00 80 HIS A CA 16
ATOM 21064 C C . HIS A 1 80 ? 57.120 19.679 -10.404 1.00 0.00 80 HIS A C 16
ATOM 21065 O O . HIS A 1 80 ? 57.341 20.206 -9.318 1.00 0.00 80 HIS A O 16
ATOM 21080 N N . HIS A 1 81 ? 58.074 19.506 -11.313 1.00 0.00 81 HIS A N 16
ATOM 21081 C CA . HIS A 1 81 ? 59.464 19.817 -11.000 1.00 0.00 81 HIS A CA 16
ATOM 21082 C C . HIS A 1 81 ? 59.741 21.314 -11.071 1.00 0.00 81 HIS A C 16
ATOM 21083 O O . HIS A 1 81 ? 60.867 21.749 -10.839 1.00 0.00 81 HIS A O 16
ATOM 21098 N N . HIS A 1 82 ? 58.728 22.108 -11.391 1.00 0.00 82 HIS A N 16
ATOM 21099 C CA . HIS A 1 82 ? 58.898 23.550 -11.365 1.00 0.00 82 HIS A CA 16
ATOM 21100 C C . HIS A 1 82 ? 58.463 24.081 -10.010 1.00 0.00 82 HIS A C 16
ATOM 21101 O O . HIS A 1 82 ? 57.325 24.513 -9.825 1.00 0.00 82 HIS A O 16
ATOM 21116 N N . HIS A 1 83 ? 59.369 24.000 -9.058 1.00 0.00 83 HIS A N 16
ATOM 21117 C CA . HIS A 1 83 ? 59.122 24.486 -7.714 1.00 0.00 83 HIS A CA 16
ATOM 21118 C C . HIS A 1 83 ? 60.153 25.558 -7.396 1.00 0.00 83 HIS A C 16
ATOM 21119 O O . HIS A 1 83 ? 60.361 25.937 -6.245 1.00 0.00 83 HIS A O 16
ATOM 21134 N N . HIS A 1 84 ? 60.790 26.036 -8.453 1.00 0.00 84 HIS A N 16
ATOM 21135 C CA . HIS A 1 84 ? 61.838 27.035 -8.365 1.00 0.00 84 HIS A CA 16
ATOM 21136 C C . HIS A 1 84 ? 61.753 27.941 -9.583 1.00 0.00 84 HIS A C 16
ATOM 21137 O O . HIS A 1 84 ? 61.676 27.408 -10.709 1.00 0.00 84 HIS A O 16
ATOM 21153 N N . MET A 1 1 ? 62.620 -16.222 -20.421 1.00 0.00 1 MET A N 17
ATOM 21154 C CA . MET A 1 1 ? 62.411 -15.578 -21.739 1.00 0.00 1 MET A CA 17
ATOM 21155 C C . MET A 1 1 ? 61.544 -14.326 -21.612 1.00 0.00 1 MET A C 17
ATOM 21156 O O . MET A 1 1 ? 61.426 -13.548 -22.557 1.00 0.00 1 MET A O 17
ATOM 21172 N N . ALA A 1 2 ? 60.934 -14.137 -20.447 1.00 0.00 2 ALA A N 17
ATOM 21173 C CA . ALA A 1 2 ? 60.128 -12.949 -20.195 1.00 0.00 2 ALA A CA 17
ATOM 21174 C C . ALA A 1 2 ? 60.383 -12.427 -18.788 1.00 0.00 2 ALA A C 17
ATOM 21175 O O . ALA A 1 2 ? 59.567 -11.695 -18.227 1.00 0.00 2 ALA A O 17
ATOM 21182 N N . GLY A 1 3 ? 61.531 -12.788 -18.238 1.00 0.00 3 GLY A N 17
ATOM 21183 C CA . GLY A 1 3 ? 61.837 -12.444 -16.868 1.00 0.00 3 GLY A CA 17
ATOM 21184 C C . GLY A 1 3 ? 61.677 -13.637 -15.958 1.00 0.00 3 GLY A C 17
ATOM 21185 O O . GLY A 1 3 ? 60.586 -13.883 -15.443 1.00 0.00 3 GLY A O 17
ATOM 21189 N N . ASP A 1 4 ? 62.766 -14.376 -15.777 1.00 0.00 4 ASP A N 17
ATOM 21190 C CA . ASP A 1 4 ? 62.760 -15.617 -15.005 1.00 0.00 4 ASP A CA 17
ATOM 21191 C C . ASP A 1 4 ? 62.156 -15.421 -13.619 1.00 0.00 4 ASP A C 17
ATOM 21192 O O . ASP A 1 4 ? 62.689 -14.677 -12.795 1.00 0.00 4 ASP A O 17
ATOM 21201 N N . PRO A 1 5 ? 61.025 -16.092 -13.355 1.00 0.00 5 PRO A N 17
ATOM 21202 C CA . PRO A 1 5 ? 60.319 -15.998 -12.073 1.00 0.00 5 PRO A CA 17
ATOM 21203 C C . PRO A 1 5 ? 61.022 -16.779 -10.964 1.00 0.00 5 PRO A C 17
ATOM 21204 O O . PRO A 1 5 ? 62.208 -17.089 -11.075 1.00 0.00 5 PRO A O 17
ATOM 21215 N N . LEU A 1 6 ? 60.274 -17.110 -9.908 1.00 0.00 6 LEU A N 17
ATOM 21216 C CA . LEU A 1 6 ? 60.823 -17.781 -8.728 1.00 0.00 6 LEU A CA 17
ATOM 21217 C C . LEU A 1 6 ? 61.806 -16.865 -8.006 1.00 0.00 6 LEU A C 17
ATOM 21218 O O . LEU A 1 6 ? 62.991 -16.817 -8.343 1.00 0.00 6 LEU A O 17
ATOM 21234 N N . PRO A 1 7 ? 61.312 -16.100 -7.023 1.00 0.00 7 PRO A N 17
ATOM 21235 C CA . PRO A 1 7 ? 62.131 -15.160 -6.253 1.00 0.00 7 PRO A CA 17
ATOM 21236 C C . PRO A 1 7 ? 63.155 -15.860 -5.362 1.00 0.00 7 PRO A C 17
ATOM 21237 O O . PRO A 1 7 ? 62.971 -15.983 -4.152 1.00 0.00 7 PRO A O 17
ATOM 21248 N N . LYS A 1 8 ? 64.223 -16.343 -5.979 1.00 0.00 8 LYS A N 17
ATOM 21249 C CA . LYS A 1 8 ? 65.326 -16.949 -5.248 1.00 0.00 8 LYS A CA 17
ATOM 21250 C C . LYS A 1 8 ? 66.491 -15.977 -5.174 1.00 0.00 8 LYS A C 17
ATOM 21251 O O . LYS A 1 8 ? 67.580 -16.319 -4.709 1.00 0.00 8 LYS A O 17
ATOM 21270 N N . TYR A 1 9 ? 66.245 -14.759 -5.633 1.00 0.00 9 TYR A N 17
ATOM 21271 C CA . TYR A 1 9 ? 67.269 -13.732 -5.670 1.00 0.00 9 TYR A CA 17
ATOM 21272 C C . TYR A 1 9 ? 66.776 -12.441 -5.020 1.00 0.00 9 TYR A C 17
ATOM 21273 O O . TYR A 1 9 ? 65.749 -12.431 -4.338 1.00 0.00 9 TYR A O 17
ATOM 21291 N N . TRP A 1 10 ? 67.521 -11.370 -5.245 1.00 0.00 10 TRP A N 17
ATOM 21292 C CA . TRP A 1 10 ? 67.274 -10.081 -4.611 1.00 0.00 10 TRP A CA 17
ATOM 21293 C C . TRP A 1 10 ? 65.931 -9.492 -5.029 1.00 0.00 10 TRP A C 17
ATOM 21294 O O . TRP A 1 10 ? 65.597 -9.467 -6.215 1.00 0.00 10 TRP A O 17
ATOM 21315 N N . SER A 1 11 ? 65.181 -9.002 -4.053 1.00 0.00 11 SER A N 17
ATOM 21316 C CA . SER A 1 11 ? 63.867 -8.436 -4.312 1.00 0.00 11 SER A CA 17
ATOM 21317 C C . SER A 1 11 ? 63.979 -6.955 -4.682 1.00 0.00 11 SER A C 17
ATOM 21318 O O . SER A 1 11 ? 63.104 -6.404 -5.349 1.00 0.00 11 SER A O 17
ATOM 21326 N N . TYR A 1 12 ? 65.061 -6.315 -4.251 1.00 0.00 12 TYR A N 17
ATOM 21327 C CA . TYR A 1 12 ? 65.242 -4.890 -4.491 1.00 0.00 12 TYR A CA 17
ATOM 21328 C C . TYR A 1 12 ? 66.314 -4.650 -5.557 1.00 0.00 12 TYR A C 17
ATOM 21329 O O . TYR A 1 12 ? 67.368 -5.294 -5.540 1.00 0.00 12 TYR A O 17
ATOM 21347 N N . PRO A 1 13 ? 66.054 -3.743 -6.518 1.00 0.00 13 PRO A N 17
ATOM 21348 C CA . PRO A 1 13 ? 66.990 -3.440 -7.598 1.00 0.00 13 PRO A CA 17
ATOM 21349 C C . PRO A 1 13 ? 68.116 -2.502 -7.164 1.00 0.00 13 PRO A C 17
ATOM 21350 O O . PRO A 1 13 ? 68.117 -1.976 -6.047 1.00 0.00 13 PRO A O 17
ATOM 21361 N N . VAL A 1 14 ? 69.070 -2.297 -8.061 1.00 0.00 14 VAL A N 17
ATOM 21362 C CA . VAL A 1 14 ? 70.193 -1.408 -7.810 1.00 0.00 14 VAL A CA 17
ATOM 21363 C C . VAL A 1 14 ? 69.805 0.035 -8.113 1.00 0.00 14 VAL A C 17
ATOM 21364 O O . VAL A 1 14 ? 69.183 0.314 -9.140 1.00 0.00 14 VAL A O 17
ATOM 21377 N N . GLY A 1 15 ? 70.169 0.944 -7.219 1.00 0.00 15 GLY A N 17
ATOM 21378 C CA . GLY A 1 15 ? 69.835 2.342 -7.402 1.00 0.00 15 GLY A CA 17
ATOM 21379 C C . GLY A 1 15 ? 68.688 2.773 -6.515 1.00 0.00 15 GLY A C 17
ATOM 21380 O O . GLY A 1 15 ? 68.253 3.923 -6.558 1.00 0.00 15 GLY A O 17
ATOM 21384 N N . LEU A 1 16 ? 68.195 1.845 -5.706 1.00 0.00 16 LEU A N 17
ATOM 21385 C CA . LEU A 1 16 ? 67.089 2.126 -4.808 1.00 0.00 16 LEU A CA 17
ATOM 21386 C C . LEU A 1 16 ? 67.588 2.788 -3.527 1.00 0.00 16 LEU A C 17
ATOM 21387 O O . LEU A 1 16 ? 68.502 2.284 -2.870 1.00 0.00 16 LEU A O 17
ATOM 21403 N N . ALA A 1 17 ? 66.995 3.925 -3.189 1.00 0.00 17 ALA A N 17
ATOM 21404 C CA . ALA A 1 17 ? 67.340 4.636 -1.970 1.00 0.00 17 ALA A CA 17
ATOM 21405 C C . ALA A 1 17 ? 66.569 4.061 -0.790 1.00 0.00 17 ALA A C 17
ATOM 21406 O O . ALA A 1 17 ? 65.336 3.998 -0.808 1.00 0.00 17 ALA A O 17
ATOM 21413 N N . VAL A 1 18 ? 67.295 3.637 0.232 1.00 0.00 18 VAL A N 17
ATOM 21414 C CA . VAL A 1 18 ? 66.691 2.971 1.375 1.00 0.00 18 VAL A CA 17
ATOM 21415 C C . VAL A 1 18 ? 67.242 3.524 2.680 1.00 0.00 18 VAL A C 17
ATOM 21416 O O . VAL A 1 18 ? 68.311 4.136 2.708 1.00 0.00 18 VAL A O 17
ATOM 21429 N N . GLU A 1 19 ? 66.500 3.325 3.754 1.00 0.00 19 GLU A N 17
ATOM 21430 C CA . GLU A 1 19 ? 67.007 3.604 5.082 1.00 0.00 19 GLU A CA 17
ATOM 21431 C C . GLU A 1 19 ? 67.317 2.286 5.769 1.00 0.00 19 GLU A C 17
ATOM 21432 O O . GLU A 1 19 ? 66.725 1.252 5.439 1.00 0.00 19 GLU A O 17
ATOM 21444 N N . ILE A 1 20 ? 68.252 2.309 6.695 1.00 0.00 20 ILE A N 17
ATOM 21445 C CA . ILE A 1 20 ? 68.636 1.100 7.395 1.00 0.00 20 ILE A CA 17
ATOM 21446 C C . ILE A 1 20 ? 67.801 0.949 8.661 1.00 0.00 20 ILE A C 17
ATOM 21447 O O . ILE A 1 20 ? 67.698 1.883 9.462 1.00 0.00 20 ILE A O 17
ATOM 21463 N N . ASN A 1 21 ? 67.199 -0.219 8.825 1.00 0.00 21 ASN A N 17
ATOM 21464 C CA . ASN A 1 21 ? 66.306 -0.476 9.949 1.00 0.00 21 ASN A CA 17
ATOM 21465 C C . ASN A 1 21 ? 67.106 -0.686 11.222 1.00 0.00 21 ASN A C 17
ATOM 21466 O O . ASN A 1 21 ? 68.166 -1.313 11.209 1.00 0.00 21 ASN A O 17
ATOM 21477 N N . ASN A 1 22 ? 66.576 -0.179 12.326 1.00 0.00 22 ASN A N 17
ATOM 21478 C CA . ASN A 1 22 ? 67.312 -0.097 13.586 1.00 0.00 22 ASN A CA 17
ATOM 21479 C C . ASN A 1 22 ? 67.380 -1.439 14.305 1.00 0.00 22 ASN A C 17
ATOM 21480 O O . ASN A 1 22 ? 67.098 -1.538 15.500 1.00 0.00 22 ASN A O 17
ATOM 21491 N N . ASN A 1 23 ? 67.757 -2.469 13.566 1.00 0.00 23 ASN A N 17
ATOM 21492 C CA . ASN A 1 23 ? 68.031 -3.780 14.142 1.00 0.00 23 ASN A CA 17
ATOM 21493 C C . ASN A 1 23 ? 69.525 -4.049 14.075 1.00 0.00 23 ASN A C 17
ATOM 21494 O O . ASN A 1 23 ? 70.023 -5.025 14.640 1.00 0.00 23 ASN A O 17
ATOM 21505 N N . ALA A 1 24 ? 70.228 -3.165 13.372 1.00 0.00 24 ALA A N 17
ATOM 21506 C CA . ALA A 1 24 ? 71.669 -3.278 13.192 1.00 0.00 24 ALA A CA 17
ATOM 21507 C C . ALA A 1 24 ? 72.418 -2.995 14.492 1.00 0.00 24 ALA A C 17
ATOM 21508 O O . ALA A 1 24 ? 72.709 -1.846 14.825 1.00 0.00 24 ALA A O 17
ATOM 21515 N N . ARG A 1 25 ? 72.695 -4.050 15.245 1.00 0.00 25 ARG A N 17
ATOM 21516 C CA . ARG A 1 25 ? 73.512 -3.939 16.445 1.00 0.00 25 ARG A CA 17
ATOM 21517 C C . ARG A 1 25 ? 74.948 -4.308 16.098 1.00 0.00 25 ARG A C 17
ATOM 21518 O O . ARG A 1 25 ? 75.846 -4.268 16.936 1.00 0.00 25 ARG A O 17
ATOM 21539 N N . TYR A 1 26 ? 75.142 -4.674 14.840 1.00 0.00 26 TYR A N 17
ATOM 21540 C CA . TYR A 1 26 ? 76.456 -5.013 14.322 1.00 0.00 26 TYR A CA 17
ATOM 21541 C C . TYR A 1 26 ? 76.703 -4.220 13.051 1.00 0.00 26 TYR A C 17
ATOM 21542 O O . TYR A 1 26 ? 75.756 -3.841 12.360 1.00 0.00 26 TYR A O 17
ATOM 21560 N N . GLY A 1 27 ? 77.963 -3.946 12.754 1.00 0.00 27 GLY A N 17
ATOM 21561 C CA . GLY A 1 27 ? 78.288 -3.109 11.615 1.00 0.00 27 GLY A CA 17
ATOM 21562 C C . GLY A 1 27 ? 78.182 -1.638 11.964 1.00 0.00 27 GLY A C 17
ATOM 21563 O O . GLY A 1 27 ? 79.161 -0.899 11.882 1.00 0.00 27 GLY A O 17
ATOM 21567 N N . CYS A 1 28 ? 76.988 -1.217 12.362 1.00 0.00 28 CYS A N 17
ATOM 21568 C CA . CYS A 1 28 ? 76.779 0.132 12.866 1.00 0.00 28 CYS A CA 17
ATOM 21569 C C . CYS A 1 28 ? 75.921 0.091 14.133 1.00 0.00 28 CYS A C 17
ATOM 21570 O O . CYS A 1 28 ? 74.754 0.489 14.127 1.00 0.00 28 CYS A O 17
ATOM 21578 N N . PRO A 1 29 ? 76.503 -0.400 15.244 1.00 0.00 29 PRO A N 17
ATOM 21579 C CA . PRO A 1 29 ? 75.774 -0.628 16.497 1.00 0.00 29 PRO A CA 17
ATOM 21580 C C . PRO A 1 29 ? 75.150 0.641 17.064 1.00 0.00 29 PRO A C 17
ATOM 21581 O O . PRO A 1 29 ? 75.857 1.551 17.509 1.00 0.00 29 PRO A O 17
ATOM 21592 N N . HIS A 1 30 ? 73.818 0.701 17.012 1.00 0.00 30 HIS A N 17
ATOM 21593 C CA . HIS A 1 30 ? 73.056 1.797 17.611 1.00 0.00 30 HIS A CA 17
ATOM 21594 C C . HIS A 1 30 ? 73.372 3.119 16.908 1.00 0.00 30 HIS A C 17
ATOM 21595 O O . HIS A 1 30 ? 73.219 4.207 17.462 1.00 0.00 30 HIS A O 17
ATOM 21610 N N . HIS A 1 31 ? 73.782 3.000 15.660 1.00 0.00 31 HIS A N 17
ATOM 21611 C CA . HIS A 1 31 ? 74.068 4.157 14.814 1.00 0.00 31 HIS A CA 17
ATOM 21612 C C . HIS A 1 31 ? 73.169 4.099 13.592 1.00 0.00 31 HIS A C 17
ATOM 21613 O O . HIS A 1 31 ? 73.484 4.641 12.534 1.00 0.00 31 HIS A O 17
ATOM 21628 N N . VAL A 1 32 ? 72.029 3.451 13.777 1.00 0.00 32 VAL A N 17
ATOM 21629 C CA . VAL A 1 32 ? 71.119 3.154 12.688 1.00 0.00 32 VAL A CA 17
ATOM 21630 C C . VAL A 1 32 ? 70.107 4.284 12.505 1.00 0.00 32 VAL A C 17
ATOM 21631 O O . VAL A 1 32 ? 70.219 5.337 13.138 1.00 0.00 32 VAL A O 17
ATOM 21644 N N . GLY A 1 33 ? 69.118 4.058 11.648 1.00 0.00 33 GLY A N 17
ATOM 21645 C CA . GLY A 1 33 ? 68.146 5.086 11.345 1.00 0.00 33 GLY A CA 17
ATOM 21646 C C . GLY A 1 33 ? 68.723 6.141 10.434 1.00 0.00 33 GLY A C 17
ATOM 21647 O O . GLY A 1 33 ? 68.386 7.321 10.534 1.00 0.00 33 GLY A O 17
ATOM 21651 N N . ARG A 1 34 ? 69.608 5.712 9.549 1.00 0.00 34 ARG A N 17
ATOM 21652 C CA . ARG A 1 34 ? 70.286 6.620 8.643 1.00 0.00 34 ARG A CA 17
ATOM 21653 C C . ARG A 1 34 ? 69.866 6.328 7.205 1.00 0.00 34 ARG A C 17
ATOM 21654 O O . ARG A 1 34 ? 69.251 5.293 6.928 1.00 0.00 34 ARG A O 17
ATOM 21675 N N . LYS A 1 35 ? 70.198 7.232 6.301 1.00 0.00 35 LYS A N 17
ATOM 21676 C CA . LYS A 1 35 ? 69.770 7.131 4.918 1.00 0.00 35 LYS A CA 17
ATOM 21677 C C . LYS A 1 35 ? 70.923 6.693 4.022 1.00 0.00 35 LYS A C 17
ATOM 21678 O O . LYS A 1 35 ? 72.052 7.168 4.160 1.00 0.00 35 LYS A O 17
ATOM 21697 N N . GLY A 1 36 ? 70.626 5.783 3.104 1.00 0.00 36 GLY A N 17
ATOM 21698 C CA . GLY A 1 36 ? 71.621 5.321 2.164 1.00 0.00 36 GLY A CA 17
ATOM 21699 C C . GLY A 1 36 ? 71.007 4.923 0.837 1.00 0.00 36 GLY A C 17
ATOM 21700 O O . GLY A 1 36 ? 69.837 5.210 0.575 1.00 0.00 36 GLY A O 17
ATOM 21704 N N . LYS A 1 37 ? 71.791 4.268 -0.004 1.00 0.00 37 LYS A N 17
ATOM 21705 C CA . LYS A 1 37 ? 71.302 3.794 -1.289 1.00 0.00 37 LYS A CA 17
ATOM 21706 C C . LYS A 1 37 ? 71.967 2.472 -1.653 1.00 0.00 37 LYS A C 17
ATOM 21707 O O . LYS A 1 37 ? 73.146 2.266 -1.367 1.00 0.00 37 LYS A O 17
ATOM 21726 N N . ILE A 1 38 ? 71.203 1.577 -2.266 1.00 0.00 38 ILE A N 17
ATOM 21727 C CA . ILE A 1 38 ? 71.737 0.306 -2.733 1.00 0.00 38 ILE A CA 17
ATOM 21728 C C . ILE A 1 38 ? 72.552 0.523 -4.004 1.00 0.00 38 ILE A C 17
ATOM 21729 O O . ILE A 1 38 ? 72.000 0.875 -5.049 1.00 0.00 38 ILE A O 17
ATOM 21745 N N . ILE A 1 39 ? 73.860 0.323 -3.911 1.00 0.00 39 ILE A N 17
ATOM 21746 C CA . ILE A 1 39 ? 74.741 0.579 -5.048 1.00 0.00 39 ILE A CA 17
ATOM 21747 C C . ILE A 1 39 ? 75.050 -0.706 -5.800 1.00 0.00 39 ILE A C 17
ATOM 21748 O O . ILE A 1 39 ? 75.524 -0.678 -6.935 1.00 0.00 39 ILE A O 17
ATOM 21764 N N . GLU A 1 40 ? 74.766 -1.825 -5.150 1.00 0.00 40 GLU A N 17
ATOM 21765 C CA . GLU A 1 40 ? 74.940 -3.145 -5.739 1.00 0.00 40 GLU A CA 17
ATOM 21766 C C . GLU A 1 40 ? 74.352 -4.179 -4.792 1.00 0.00 40 GLU A C 17
ATOM 21767 O O . GLU A 1 40 ? 74.315 -3.957 -3.579 1.00 0.00 40 GLU A O 17
ATOM 21779 N N . HIS A 1 41 ? 73.865 -5.287 -5.326 1.00 0.00 41 HIS A N 17
ATOM 21780 C CA . HIS A 1 41 ? 73.378 -6.360 -4.478 1.00 0.00 41 HIS A CA 17
ATOM 21781 C C . HIS A 1 41 ? 74.367 -7.518 -4.464 1.00 0.00 41 HIS A C 17
ATOM 21782 O O . HIS A 1 41 ? 74.855 -7.953 -5.507 1.00 0.00 41 HIS A O 17
ATOM 21797 N N . LEU A 1 42 ? 74.662 -7.997 -3.266 1.00 0.00 42 LEU A N 17
ATOM 21798 C CA . LEU A 1 42 ? 75.747 -8.942 -3.043 1.00 0.00 42 LEU A CA 17
ATOM 21799 C C . LEU A 1 42 ? 75.262 -10.378 -3.127 1.00 0.00 42 LEU A C 17
ATOM 21800 O O . LEU A 1 42 ? 74.144 -10.692 -2.723 1.00 0.00 42 LEU A O 17
ATOM 21816 N N . HIS A 1 43 ? 76.121 -11.254 -3.619 1.00 0.00 43 HIS A N 17
ATOM 21817 C CA . HIS A 1 43 ? 75.797 -12.669 -3.714 1.00 0.00 43 HIS A CA 17
ATOM 21818 C C . HIS A 1 43 ? 76.188 -13.364 -2.408 1.00 0.00 43 HIS A C 17
ATOM 21819 O O . HIS A 1 43 ? 76.954 -14.328 -2.398 1.00 0.00 43 HIS A O 17
ATOM 21834 N N . SER A 1 44 ? 75.656 -12.856 -1.308 1.00 0.00 44 SER A N 17
ATOM 21835 C CA . SER A 1 44 ? 75.959 -13.378 0.011 1.00 0.00 44 SER A CA 17
ATOM 21836 C C . SER A 1 44 ? 74.688 -13.873 0.686 1.00 0.00 44 SER A C 17
ATOM 21837 O O . SER A 1 44 ? 73.581 -13.500 0.298 1.00 0.00 44 SER A O 17
ATOM 21845 N N . ALA A 1 45 ? 74.853 -14.727 1.682 1.00 0.00 45 ALA A N 17
ATOM 21846 C CA . ALA A 1 45 ? 73.723 -15.268 2.414 1.00 0.00 45 ALA A CA 17
ATOM 21847 C C . ALA A 1 45 ? 73.427 -14.419 3.643 1.00 0.00 45 ALA A C 17
ATOM 21848 O O . ALA A 1 45 ? 72.301 -14.399 4.146 1.00 0.00 45 ALA A O 17
ATOM 21855 N N . THR A 1 46 ? 74.439 -13.705 4.113 1.00 0.00 46 THR A N 17
ATOM 21856 C CA . THR A 1 46 ? 74.308 -12.898 5.313 1.00 0.00 46 THR A CA 17
ATOM 21857 C C . THR A 1 46 ? 73.786 -11.506 4.985 1.00 0.00 46 THR A C 17
ATOM 21858 O O . THR A 1 46 ? 72.874 -11.003 5.640 1.00 0.00 46 THR A O 17
ATOM 21869 N N . TYR A 1 47 ? 74.359 -10.895 3.960 1.00 0.00 47 TYR A N 17
ATOM 21870 C CA . TYR A 1 47 ? 73.969 -9.556 3.551 1.00 0.00 47 TYR A CA 17
ATOM 21871 C C . TYR A 1 47 ? 73.824 -9.507 2.040 1.00 0.00 47 TYR A C 17
ATOM 21872 O O . TYR A 1 47 ? 74.771 -9.805 1.310 1.00 0.00 47 TYR A O 17
ATOM 21890 N N . ASP A 1 48 ? 72.641 -9.136 1.575 1.00 0.00 48 ASP A N 17
ATOM 21891 C CA . ASP A 1 48 ? 72.314 -9.240 0.160 1.00 0.00 48 ASP A CA 17
ATOM 21892 C C . ASP A 1 48 ? 72.466 -7.909 -0.568 1.00 0.00 48 ASP A C 17
ATOM 21893 O O . ASP A 1 48 ? 72.398 -7.866 -1.793 1.00 0.00 48 ASP A O 17
ATOM 21902 N N . TYR A 1 49 ? 72.679 -6.821 0.160 1.00 0.00 49 TYR A N 17
ATOM 21903 C CA . TYR A 1 49 ? 72.781 -5.511 -0.479 1.00 0.00 49 TYR A CA 17
ATOM 21904 C C . TYR A 1 49 ? 73.927 -4.695 0.098 1.00 0.00 49 TYR A C 17
ATOM 21905 O O . TYR A 1 49 ? 74.288 -4.846 1.266 1.00 0.00 49 TYR A O 17
ATOM 21923 N N . ALA A 1 50 ? 74.490 -3.824 -0.729 1.00 0.00 50 ALA A N 17
ATOM 21924 C CA . ALA A 1 50 ? 75.532 -2.917 -0.290 1.00 0.00 50 ALA A CA 17
ATOM 21925 C C . ALA A 1 50 ? 74.993 -1.498 -0.297 1.00 0.00 50 ALA A C 17
ATOM 21926 O O . ALA A 1 50 ? 74.675 -0.947 -1.356 1.00 0.00 50 ALA A O 17
ATOM 21933 N N . VAL A 1 51 ? 74.870 -0.921 0.883 1.00 0.00 51 VAL A N 17
ATOM 21934 C CA . VAL A 1 51 ? 74.253 0.383 1.035 1.00 0.00 51 VAL A CA 17
ATOM 21935 C C . VAL A 1 51 ? 75.299 1.464 1.261 1.00 0.00 51 VAL A C 17
ATOM 21936 O O . VAL A 1 51 ? 76.101 1.386 2.195 1.00 0.00 51 VAL A O 17
ATOM 21949 N N . SER A 1 52 ? 75.298 2.458 0.388 1.00 0.00 52 SER A N 17
ATOM 21950 C CA . SER A 1 52 ? 76.153 3.615 0.553 1.00 0.00 52 SER A CA 17
ATOM 21951 C C . SER A 1 52 ? 75.476 4.616 1.481 1.00 0.00 52 SER A C 17
ATOM 21952 O O . SER A 1 52 ? 74.511 5.282 1.090 1.00 0.00 52 SER A O 17
ATOM 21960 N N . ASP A 1 53 ? 75.955 4.688 2.711 1.00 0.00 53 ASP A N 17
ATOM 21961 C CA . ASP A 1 53 ? 75.370 5.573 3.708 1.00 0.00 53 ASP A CA 17
ATOM 21962 C C . ASP A 1 53 ? 75.731 7.024 3.409 1.00 0.00 53 ASP A C 17
ATOM 21963 O O . ASP A 1 53 ? 76.734 7.296 2.743 1.00 0.00 53 ASP A O 17
ATOM 21972 N N . GLU A 1 54 ? 74.916 7.950 3.904 1.00 0.00 54 GLU A N 17
ATOM 21973 C CA . GLU A 1 54 ? 75.127 9.378 3.675 1.00 0.00 54 GLU A CA 17
ATOM 21974 C C . GLU A 1 54 ? 76.482 9.850 4.212 1.00 0.00 54 GLU A C 17
ATOM 21975 O O . GLU A 1 54 ? 76.982 10.897 3.802 1.00 0.00 54 GLU A O 17
ATOM 21987 N N . THR A 1 55 ? 77.068 9.090 5.136 1.00 0.00 55 THR A N 17
ATOM 21988 C CA . THR A 1 55 ? 78.367 9.438 5.695 1.00 0.00 55 THR A CA 17
ATOM 21989 C C . THR A 1 55 ? 79.503 9.039 4.748 1.00 0.00 55 THR A C 17
ATOM 21990 O O . THR A 1 55 ? 80.657 9.407 4.967 1.00 0.00 55 THR A O 17
ATOM 22001 N N . GLY A 1 56 ? 79.173 8.284 3.706 1.00 0.00 56 GLY A N 17
ATOM 22002 C CA . GLY A 1 56 ? 80.182 7.861 2.751 1.00 0.00 56 GLY A CA 17
ATOM 22003 C C . GLY A 1 56 ? 80.746 6.490 3.071 1.00 0.00 56 GLY A C 17
ATOM 22004 O O . GLY A 1 56 ? 81.828 6.128 2.606 1.00 0.00 56 GLY A O 17
ATOM 22008 N N . ASP A 1 57 ? 80.024 5.737 3.891 1.00 0.00 57 ASP A N 17
ATOM 22009 C CA . ASP A 1 57 ? 80.433 4.386 4.258 1.00 0.00 57 ASP A CA 17
ATOM 22010 C C . ASP A 1 57 ? 79.596 3.363 3.505 1.00 0.00 57 ASP A C 17
ATOM 22011 O O . ASP A 1 57 ? 78.372 3.482 3.443 1.00 0.00 57 ASP A O 17
ATOM 22020 N N . ILE A 1 58 ? 80.248 2.374 2.918 1.00 0.00 58 ILE A N 17
ATOM 22021 C CA . ILE A 1 58 ? 79.538 1.311 2.229 1.00 0.00 58 ILE A CA 17
ATOM 22022 C C . ILE A 1 58 ? 79.326 0.140 3.178 1.00 0.00 58 ILE A C 17
ATOM 22023 O O . ILE A 1 58 ? 80.244 -0.645 3.429 1.00 0.00 58 ILE A O 17
ATOM 22039 N N . THR A 1 59 ? 78.131 0.039 3.728 1.00 0.00 59 THR A N 17
ATOM 22040 C CA . THR A 1 59 ? 77.830 -1.011 4.679 1.00 0.00 59 THR A CA 17
ATOM 22041 C C . THR A 1 59 ? 76.962 -2.078 4.021 1.00 0.00 59 THR A C 17
ATOM 22042 O O . THR A 1 59 ? 76.096 -1.772 3.201 1.00 0.00 59 THR A O 17
ATOM 22053 N N . TYR A 1 60 ? 77.207 -3.327 4.372 1.00 0.00 60 TYR A N 17
ATOM 22054 C CA . TYR A 1 60 ? 76.491 -4.442 3.777 1.00 0.00 60 TYR A CA 17
ATOM 22055 C C . TYR A 1 60 ? 75.312 -4.815 4.662 1.00 0.00 60 TYR A C 17
ATOM 22056 O O . TYR A 1 60 ? 75.481 -5.046 5.857 1.00 0.00 60 TYR A O 17
ATOM 22074 N N . PHE A 1 61 ? 74.123 -4.861 4.082 1.00 0.00 61 PHE A N 17
ATOM 22075 C CA . PHE A 1 61 ? 72.918 -5.147 4.847 1.00 0.00 61 PHE A CA 17
ATOM 22076 C C . PHE A 1 61 ? 72.058 -6.192 4.155 1.00 0.00 61 PHE A C 17
ATOM 22077 O O . PHE A 1 61 ? 72.336 -6.602 3.027 1.00 0.00 61 PHE A O 17
ATOM 22094 N N . LYS A 1 62 ? 71.011 -6.612 4.844 1.00 0.00 62 LYS A N 17
ATOM 22095 C CA . LYS A 1 62 ? 70.101 -7.618 4.330 1.00 0.00 62 LYS A CA 17
ATOM 22096 C C . LYS A 1 62 ? 68.694 -7.037 4.262 1.00 0.00 62 LYS A C 17
ATOM 22097 O O . LYS A 1 62 ? 68.407 -6.047 4.938 1.00 0.00 62 LYS A O 17
ATOM 22116 N N . GLU A 1 63 ? 67.828 -7.639 3.444 1.00 0.00 63 GLU A N 17
ATOM 22117 C CA . GLU A 1 63 ? 66.433 -7.187 3.309 1.00 0.00 63 GLU A CA 17
ATOM 22118 C C . GLU A 1 63 ? 65.750 -7.047 4.673 1.00 0.00 63 GLU A C 17
ATOM 22119 O O . GLU A 1 63 ? 64.866 -6.208 4.853 1.00 0.00 63 GLU A O 17
ATOM 22131 N N . HIS A 1 64 ? 66.179 -7.873 5.620 1.00 0.00 64 HIS A N 17
ATOM 22132 C CA . HIS A 1 64 ? 65.654 -7.862 6.983 1.00 0.00 64 HIS A CA 17
ATOM 22133 C C . HIS A 1 64 ? 65.781 -6.481 7.636 1.00 0.00 64 HIS A C 17
ATOM 22134 O O . HIS A 1 64 ? 64.963 -6.105 8.476 1.00 0.00 64 HIS A O 17
ATOM 22149 N N . GLU A 1 65 ? 66.793 -5.724 7.240 1.00 0.00 65 GLU A N 17
ATOM 22150 C CA . GLU A 1 65 ? 67.094 -4.460 7.899 1.00 0.00 65 GLU A CA 17
ATOM 22151 C C . GLU A 1 65 ? 67.198 -3.310 6.903 1.00 0.00 65 GLU A C 17
ATOM 22152 O O . GLU A 1 65 ? 67.909 -2.336 7.143 1.00 0.00 65 GLU A O 17
ATOM 22164 N N . LEU A 1 66 ? 66.464 -3.412 5.805 1.00 0.00 66 LEU A N 17
ATOM 22165 C CA . LEU A 1 66 ? 66.423 -2.342 4.814 1.00 0.00 66 LEU A CA 17
ATOM 22166 C C . LEU A 1 66 ? 64.984 -2.002 4.445 1.00 0.00 66 LEU A C 17
ATOM 22167 O O . LEU A 1 66 ? 64.155 -2.892 4.258 1.00 0.00 66 LEU A O 17
ATOM 22183 N N . THR A 1 67 ? 64.690 -0.715 4.360 1.00 0.00 67 THR A N 17
ATOM 22184 C CA . THR A 1 67 ? 63.365 -0.251 3.977 1.00 0.00 67 THR A CA 17
ATOM 22185 C C . THR A 1 67 ? 63.473 0.943 3.021 1.00 0.00 67 THR A C 17
ATOM 22186 O O . THR A 1 67 ? 64.180 1.909 3.301 1.00 0.00 67 THR A O 17
ATOM 22197 N N . PRO A 1 68 ? 62.798 0.868 1.858 1.00 0.00 68 PRO A N 17
ATOM 22198 C CA . PRO A 1 68 ? 62.844 1.926 0.838 1.00 0.00 68 PRO A CA 17
ATOM 22199 C C . PRO A 1 68 ? 62.333 3.268 1.355 1.00 0.00 68 PRO A C 17
ATOM 22200 O O . PRO A 1 68 ? 61.411 3.322 2.172 1.00 0.00 68 PRO A O 17
ATOM 22211 N N . LEU A 1 69 ? 62.931 4.347 0.864 1.00 0.00 69 LEU A N 17
ATOM 22212 C CA . LEU A 1 69 ? 62.574 5.694 1.296 1.00 0.00 69 LEU A CA 17
ATOM 22213 C C . LEU A 1 69 ? 61.320 6.199 0.582 1.00 0.00 69 LEU A C 17
ATOM 22214 O O . LEU A 1 69 ? 61.399 7.096 -0.258 1.00 0.00 69 LEU A O 17
ATOM 22230 N N . LYS A 1 70 ? 60.178 5.591 0.897 1.00 0.00 70 LYS A N 17
ATOM 22231 C CA . LYS A 1 70 ? 58.873 6.036 0.401 1.00 0.00 70 LYS A CA 17
ATOM 22232 C C . LYS A 1 70 ? 57.755 5.260 1.079 1.00 0.00 70 LYS A C 17
ATOM 22233 O O . LYS A 1 70 ? 57.880 4.060 1.320 1.00 0.00 70 LYS A O 17
ATOM 22252 N N . GLY A 1 71 ? 56.665 5.949 1.381 1.00 0.00 71 GLY A N 17
ATOM 22253 C CA . GLY A 1 71 ? 55.519 5.305 1.991 1.00 0.00 71 GLY A CA 17
ATOM 22254 C C . GLY A 1 71 ? 54.589 4.712 0.955 1.00 0.00 71 GLY A C 17
ATOM 22255 O O . GLY A 1 71 ? 53.418 5.083 0.873 1.00 0.00 71 GLY A O 17
ATOM 22259 N N . GLY A 1 72 ? 55.120 3.800 0.154 1.00 0.00 72 GLY A N 17
ATOM 22260 C CA . GLY A 1 72 ? 54.328 3.161 -0.876 1.00 0.00 72 GLY A CA 17
ATOM 22261 C C . GLY A 1 72 ? 53.855 4.129 -1.943 1.00 0.00 72 GLY A C 17
ATOM 22262 O O . GLY A 1 72 ? 54.620 4.973 -2.415 1.00 0.00 72 GLY A O 17
ATOM 22266 N N . LEU A 1 73 ? 52.586 4.016 -2.308 1.00 0.00 73 LEU A N 17
ATOM 22267 C CA . LEU A 1 73 ? 52.016 4.834 -3.372 1.00 0.00 73 LEU A CA 17
ATOM 22268 C C . LEU A 1 73 ? 51.193 5.985 -2.798 1.00 0.00 73 LEU A C 17
ATOM 22269 O O . LEU A 1 73 ? 50.389 6.590 -3.503 1.00 0.00 73 LEU A O 17
ATOM 22285 N N . ALA A 1 74 ? 51.424 6.313 -1.530 1.00 0.00 74 ALA A N 17
ATOM 22286 C CA . ALA A 1 74 ? 50.653 7.353 -0.845 1.00 0.00 74 ALA A CA 17
ATOM 22287 C C . ALA A 1 74 ? 51.107 8.760 -1.251 1.00 0.00 74 ALA A C 17
ATOM 22288 O O . ALA A 1 74 ? 51.147 9.676 -0.427 1.00 0.00 74 ALA A O 17
ATOM 22295 N N . TYR A 1 75 ? 51.418 8.934 -2.526 1.00 0.00 75 TYR A N 17
ATOM 22296 C CA . TYR A 1 75 ? 51.885 10.215 -3.038 1.00 0.00 75 TYR A CA 17
ATOM 22297 C C . TYR A 1 75 ? 51.078 10.619 -4.266 1.00 0.00 75 TYR A C 17
ATOM 22298 O O . TYR A 1 75 ? 50.648 11.769 -4.396 1.00 0.00 75 TYR A O 17
ATOM 22316 N N . VAL A 1 76 ? 50.870 9.668 -5.166 1.00 0.00 76 VAL A N 17
ATOM 22317 C CA . VAL A 1 76 ? 50.032 9.896 -6.330 1.00 0.00 76 VAL A CA 17
ATOM 22318 C C . VAL A 1 76 ? 48.591 9.556 -5.977 1.00 0.00 76 VAL A C 17
ATOM 22319 O O . VAL A 1 76 ? 48.136 8.429 -6.173 1.00 0.00 76 VAL A O 17
ATOM 22332 N N . LEU A 1 77 ? 47.892 10.528 -5.415 1.00 0.00 77 LEU A N 17
ATOM 22333 C CA . LEU A 1 77 ? 46.554 10.299 -4.901 1.00 0.00 77 LEU A CA 17
ATOM 22334 C C . LEU A 1 77 ? 45.488 10.615 -5.945 1.00 0.00 77 LEU A C 17
ATOM 22335 O O . LEU A 1 77 ? 45.051 11.759 -6.077 1.00 0.00 77 LEU A O 17
ATOM 22351 N N . GLU A 1 78 ? 45.102 9.599 -6.701 1.00 0.00 78 GLU A N 17
ATOM 22352 C CA . GLU A 1 78 ? 43.978 9.708 -7.614 1.00 0.00 78 GLU A CA 17
ATOM 22353 C C . GLU A 1 78 ? 43.190 8.409 -7.615 1.00 0.00 78 GLU A C 17
ATOM 22354 O O . GLU A 1 78 ? 43.675 7.386 -8.104 1.00 0.00 78 GLU A O 17
ATOM 22366 N N . HIS A 1 79 ? 41.992 8.440 -7.055 1.00 0.00 79 HIS A N 17
ATOM 22367 C CA . HIS A 1 79 ? 41.106 7.290 -7.142 1.00 0.00 79 HIS A CA 17
ATOM 22368 C C . HIS A 1 79 ? 40.716 7.085 -8.601 1.00 0.00 79 HIS A C 17
ATOM 22369 O O . HIS A 1 79 ? 40.227 8.008 -9.257 1.00 0.00 79 HIS A O 17
ATOM 22384 N N . HIS A 1 80 ? 40.977 5.888 -9.110 1.00 0.00 80 HIS A N 17
ATOM 22385 C CA . HIS A 1 80 ? 40.821 5.609 -10.531 1.00 0.00 80 HIS A CA 17
ATOM 22386 C C . HIS A 1 80 ? 39.384 5.858 -10.979 1.00 0.00 80 HIS A C 17
ATOM 22387 O O . HIS A 1 80 ? 38.434 5.502 -10.284 1.00 0.00 80 HIS A O 17
ATOM 22402 N N . HIS A 1 81 ? 39.236 6.443 -12.160 1.00 0.00 81 HIS A N 17
ATOM 22403 C CA . HIS A 1 81 ? 37.938 6.915 -12.637 1.00 0.00 81 HIS A CA 17
ATOM 22404 C C . HIS A 1 81 ? 37.151 5.772 -13.279 1.00 0.00 81 HIS A C 17
ATOM 22405 O O . HIS A 1 81 ? 36.278 5.992 -14.123 1.00 0.00 81 HIS A O 17
ATOM 22420 N N . HIS A 1 82 ? 37.448 4.556 -12.840 1.00 0.00 82 HIS A N 17
ATOM 22421 C CA . HIS A 1 82 ? 36.834 3.353 -13.384 1.00 0.00 82 HIS A CA 17
ATOM 22422 C C . HIS A 1 82 ? 35.497 3.089 -12.694 1.00 0.00 82 HIS A C 17
ATOM 22423 O O . HIS A 1 82 ? 35.375 2.177 -11.873 1.00 0.00 82 HIS A O 17
ATOM 22438 N N . HIS A 1 83 ? 34.513 3.924 -13.004 1.00 0.00 83 HIS A N 17
ATOM 22439 C CA . HIS A 1 83 ? 33.173 3.778 -12.456 1.00 0.00 83 HIS A CA 17
ATOM 22440 C C . HIS A 1 83 ? 32.208 4.731 -13.154 1.00 0.00 83 HIS A C 17
ATOM 22441 O O . HIS A 1 83 ? 32.301 5.948 -12.996 1.00 0.00 83 HIS A O 17
ATOM 22456 N N . HIS A 1 84 ? 31.301 4.171 -13.937 1.00 0.00 84 HIS A N 17
ATOM 22457 C CA . HIS A 1 84 ? 30.263 4.952 -14.602 1.00 0.00 84 HIS A CA 17
ATOM 22458 C C . HIS A 1 84 ? 28.929 4.245 -14.457 1.00 0.00 84 HIS A C 17
ATOM 22459 O O . HIS A 1 84 ? 28.523 3.544 -15.404 1.00 0.00 84 HIS A O 17
ATOM 22475 N N . MET A 1 1 ? 81.691 -24.789 -0.429 1.00 0.00 1 MET A N 18
ATOM 22476 C CA . MET A 1 1 ? 81.162 -24.851 -1.808 1.00 0.00 1 MET A CA 18
ATOM 22477 C C . MET A 1 1 ? 79.848 -25.618 -1.831 1.00 0.00 1 MET A C 18
ATOM 22478 O O . MET A 1 1 ? 79.836 -26.850 -1.852 1.00 0.00 1 MET A O 18
ATOM 22494 N N . ALA A 1 2 ? 78.743 -24.886 -1.805 1.00 0.00 2 ALA A N 18
ATOM 22495 C CA . ALA A 1 2 ? 77.421 -25.491 -1.815 1.00 0.00 2 ALA A CA 18
ATOM 22496 C C . ALA A 1 2 ? 76.372 -24.477 -2.248 1.00 0.00 2 ALA A C 18
ATOM 22497 O O . ALA A 1 2 ? 76.228 -23.421 -1.629 1.00 0.00 2 ALA A O 18
ATOM 22504 N N . GLY A 1 3 ? 75.661 -24.792 -3.316 1.00 0.00 3 GLY A N 18
ATOM 22505 C CA . GLY A 1 3 ? 74.602 -23.923 -3.781 1.00 0.00 3 GLY A CA 18
ATOM 22506 C C . GLY A 1 3 ? 75.032 -23.074 -4.958 1.00 0.00 3 GLY A C 18
ATOM 22507 O O . GLY A 1 3 ? 75.831 -22.150 -4.805 1.00 0.00 3 GLY A O 18
ATOM 22511 N N . ASP A 1 4 ? 74.508 -23.388 -6.134 1.00 0.00 4 ASP A N 18
ATOM 22512 C CA . ASP A 1 4 ? 74.829 -22.635 -7.340 1.00 0.00 4 ASP A CA 18
ATOM 22513 C C . ASP A 1 4 ? 73.555 -22.128 -8.025 1.00 0.00 4 ASP A C 18
ATOM 22514 O O . ASP A 1 4 ? 73.077 -22.707 -9.001 1.00 0.00 4 ASP A O 18
ATOM 22523 N N . PRO A 1 5 ? 72.967 -21.043 -7.500 1.00 0.00 5 PRO A N 18
ATOM 22524 C CA . PRO A 1 5 ? 71.751 -20.460 -8.048 1.00 0.00 5 PRO A CA 18
ATOM 22525 C C . PRO A 1 5 ? 72.053 -19.372 -9.074 1.00 0.00 5 PRO A C 18
ATOM 22526 O O . PRO A 1 5 ? 73.210 -19.162 -9.447 1.00 0.00 5 PRO A O 18
ATOM 22537 N N . LEU A 1 6 ? 71.018 -18.682 -9.527 1.00 0.00 6 LEU A N 18
ATOM 22538 C CA . LEU A 1 6 ? 71.188 -17.580 -10.459 1.00 0.00 6 LEU A CA 18
ATOM 22539 C C . LEU A 1 6 ? 70.330 -16.389 -10.032 1.00 0.00 6 LEU A C 18
ATOM 22540 O O . LEU A 1 6 ? 69.201 -16.228 -10.498 1.00 0.00 6 LEU A O 18
ATOM 22556 N N . PRO A 1 7 ? 70.846 -15.563 -9.107 1.00 0.00 7 PRO A N 18
ATOM 22557 C CA . PRO A 1 7 ? 70.147 -14.374 -8.621 1.00 0.00 7 PRO A CA 18
ATOM 22558 C C . PRO A 1 7 ? 70.148 -13.261 -9.661 1.00 0.00 7 PRO A C 18
ATOM 22559 O O . PRO A 1 7 ? 71.149 -13.043 -10.349 1.00 0.00 7 PRO A O 18
ATOM 22570 N N . LYS A 1 8 ? 69.029 -12.564 -9.787 1.00 0.00 8 LYS A N 18
ATOM 22571 C CA . LYS A 1 8 ? 68.908 -11.522 -10.792 1.00 0.00 8 LYS A CA 18
ATOM 22572 C C . LYS A 1 8 ? 68.632 -10.162 -10.156 1.00 0.00 8 LYS A C 18
ATOM 22573 O O . LYS A 1 8 ? 69.513 -9.303 -10.094 1.00 0.00 8 LYS A O 18
ATOM 22592 N N . TYR A 1 9 ? 67.419 -9.979 -9.656 1.00 0.00 9 TYR A N 18
ATOM 22593 C CA . TYR A 1 9 ? 66.971 -8.660 -9.225 1.00 0.00 9 TYR A CA 18
ATOM 22594 C C . TYR A 1 9 ? 66.921 -8.537 -7.709 1.00 0.00 9 TYR A C 18
ATOM 22595 O O . TYR A 1 9 ? 66.839 -7.426 -7.188 1.00 0.00 9 TYR A O 18
ATOM 22613 N N . TRP A 1 10 ? 66.981 -9.673 -7.011 1.00 0.00 10 TRP A N 18
ATOM 22614 C CA . TRP A 1 10 ? 66.782 -9.696 -5.560 1.00 0.00 10 TRP A CA 18
ATOM 22615 C C . TRP A 1 10 ? 65.370 -9.224 -5.226 1.00 0.00 10 TRP A C 18
ATOM 22616 O O . TRP A 1 10 ? 64.463 -9.320 -6.053 1.00 0.00 10 TRP A O 18
ATOM 22637 N N . SER A 1 11 ? 65.183 -8.724 -4.014 1.00 0.00 11 SER A N 18
ATOM 22638 C CA . SER A 1 11 ? 63.898 -8.172 -3.620 1.00 0.00 11 SER A CA 18
ATOM 22639 C C . SER A 1 11 ? 63.907 -6.650 -3.758 1.00 0.00 11 SER A C 18
ATOM 22640 O O . SER A 1 11 ? 62.855 -6.013 -3.814 1.00 0.00 11 SER A O 18
ATOM 22648 N N . TYR A 1 12 ? 65.100 -6.071 -3.825 1.00 0.00 12 TYR A N 18
ATOM 22649 C CA . TYR A 1 12 ? 65.244 -4.628 -3.969 1.00 0.00 12 TYR A CA 18
ATOM 22650 C C . TYR A 1 12 ? 66.154 -4.292 -5.146 1.00 0.00 12 TYR A C 18
ATOM 22651 O O . TYR A 1 12 ? 67.224 -4.887 -5.302 1.00 0.00 12 TYR A O 18
ATOM 22669 N N . PRO A 1 13 ? 65.746 -3.329 -5.988 1.00 0.00 13 PRO A N 18
ATOM 22670 C CA . PRO A 1 13 ? 66.513 -2.925 -7.171 1.00 0.00 13 PRO A CA 18
ATOM 22671 C C . PRO A 1 13 ? 67.786 -2.154 -6.819 1.00 0.00 13 PRO A C 18
ATOM 22672 O O . PRO A 1 13 ? 68.037 -1.836 -5.654 1.00 0.00 13 PRO A O 18
ATOM 22683 N N . VAL A 1 14 ? 68.585 -1.862 -7.837 1.00 0.00 14 VAL A N 18
ATOM 22684 C CA . VAL A 1 14 ? 69.796 -1.068 -7.666 1.00 0.00 14 VAL A CA 18
ATOM 22685 C C . VAL A 1 14 ? 69.461 0.414 -7.833 1.00 0.00 14 VAL A C 18
ATOM 22686 O O . VAL A 1 14 ? 68.611 0.769 -8.651 1.00 0.00 14 VAL A O 18
ATOM 22699 N N . GLY A 1 15 ? 70.107 1.267 -7.050 1.00 0.00 15 GLY A N 18
ATOM 22700 C CA . GLY A 1 15 ? 69.847 2.692 -7.138 1.00 0.00 15 GLY A CA 18
ATOM 22701 C C . GLY A 1 15 ? 68.698 3.116 -6.250 1.00 0.00 15 GLY A C 18
ATOM 22702 O O . GLY A 1 15 ? 68.217 4.246 -6.339 1.00 0.00 15 GLY A O 18
ATOM 22706 N N . LEU A 1 16 ? 68.263 2.207 -5.390 1.00 0.00 16 LEU A N 18
ATOM 22707 C CA . LEU A 1 16 ? 67.162 2.475 -4.480 1.00 0.00 16 LEU A CA 18
ATOM 22708 C C . LEU A 1 16 ? 67.679 3.056 -3.169 1.00 0.00 16 LEU A C 18
ATOM 22709 O O . LEU A 1 16 ? 68.535 2.459 -2.510 1.00 0.00 16 LEU A O 18
ATOM 22725 N N . ALA A 1 17 ? 67.174 4.225 -2.812 1.00 0.00 17 ALA A N 18
ATOM 22726 C CA . ALA A 1 17 ? 67.515 4.851 -1.545 1.00 0.00 17 ALA A CA 18
ATOM 22727 C C . ALA A 1 17 ? 66.662 4.261 -0.427 1.00 0.00 17 ALA A C 18
ATOM 22728 O O . ALA A 1 17 ? 65.437 4.173 -0.549 1.00 0.00 17 ALA A O 18
ATOM 22735 N N . VAL A 1 18 ? 67.308 3.852 0.656 1.00 0.00 18 VAL A N 18
ATOM 22736 C CA . VAL A 1 18 ? 66.627 3.145 1.732 1.00 0.00 18 VAL A CA 18
ATOM 22737 C C . VAL A 1 18 ? 67.024 3.667 3.110 1.00 0.00 18 VAL A C 18
ATOM 22738 O O . VAL A 1 18 ? 68.110 4.221 3.296 1.00 0.00 18 VAL A O 18
ATOM 22751 N N . GLU A 1 19 ? 66.112 3.497 4.060 1.00 0.00 19 GLU A N 18
ATOM 22752 C CA . GLU A 1 19 ? 66.382 3.727 5.471 1.00 0.00 19 GLU A CA 18
ATOM 22753 C C . GLU A 1 19 ? 66.734 2.397 6.121 1.00 0.00 19 GLU A C 18
ATOM 22754 O O . GLU A 1 19 ? 65.941 1.451 6.090 1.00 0.00 19 GLU A O 18
ATOM 22766 N N . ILE A 1 20 ? 67.925 2.311 6.682 1.00 0.00 20 ILE A N 18
ATOM 22767 C CA . ILE A 1 20 ? 68.377 1.074 7.296 1.00 0.00 20 ILE A CA 18
ATOM 22768 C C . ILE A 1 20 ? 67.810 0.943 8.707 1.00 0.00 20 ILE A C 18
ATOM 22769 O O . ILE A 1 20 ? 67.926 1.861 9.519 1.00 0.00 20 ILE A O 18
ATOM 22785 N N . ASN A 1 21 ? 67.221 -0.211 9.007 1.00 0.00 21 ASN A N 18
ATOM 22786 C CA . ASN A 1 21 ? 66.603 -0.435 10.290 1.00 0.00 21 ASN A CA 18
ATOM 22787 C C . ASN A 1 21 ? 67.187 -1.696 10.866 1.00 0.00 21 ASN A C 18
ATOM 22788 O O . ASN A 1 21 ? 66.563 -2.383 11.670 1.00 0.00 21 ASN A O 18
ATOM 22799 N N . ASN A 1 22 ? 68.410 -1.981 10.421 1.00 0.00 22 ASN A N 18
ATOM 22800 C CA . ASN A 1 22 ? 69.202 -3.083 10.943 1.00 0.00 22 ASN A CA 18
ATOM 22801 C C . ASN A 1 22 ? 69.486 -2.834 12.407 1.00 0.00 22 ASN A C 18
ATOM 22802 O O . ASN A 1 22 ? 70.511 -2.263 12.773 1.00 0.00 22 ASN A O 18
ATOM 22813 N N . ASN A 1 23 ? 68.482 -3.163 13.198 1.00 0.00 23 ASN A N 18
ATOM 22814 C CA . ASN A 1 23 ? 68.517 -3.045 14.659 1.00 0.00 23 ASN A CA 18
ATOM 22815 C C . ASN A 1 23 ? 68.113 -1.628 15.054 1.00 0.00 23 ASN A C 18
ATOM 22816 O O . ASN A 1 23 ? 68.625 -1.041 16.009 1.00 0.00 23 ASN A O 18
ATOM 22827 N N . ALA A 1 24 ? 67.186 -1.072 14.281 1.00 0.00 24 ALA A N 18
ATOM 22828 C CA . ALA A 1 24 ? 66.546 0.189 14.638 1.00 0.00 24 ALA A CA 18
ATOM 22829 C C . ALA A 1 24 ? 65.773 0.045 15.944 1.00 0.00 24 ALA A C 18
ATOM 22830 O O . ALA A 1 24 ? 64.665 -0.493 15.972 1.00 0.00 24 ALA A O 18
ATOM 22837 N N . ARG A 1 25 ? 66.382 0.503 17.026 1.00 0.00 25 ARG A N 18
ATOM 22838 C CA . ARG A 1 25 ? 65.764 0.453 18.340 1.00 0.00 25 ARG A CA 18
ATOM 22839 C C . ARG A 1 25 ? 64.780 1.600 18.515 1.00 0.00 25 ARG A C 18
ATOM 22840 O O . ARG A 1 25 ? 65.106 2.617 19.126 1.00 0.00 25 ARG A O 18
ATOM 22861 N N . TYR A 1 26 ? 63.594 1.430 17.931 1.00 0.00 26 TYR A N 18
ATOM 22862 C CA . TYR A 1 26 ? 62.502 2.397 18.038 1.00 0.00 26 TYR A CA 18
ATOM 22863 C C . TYR A 1 26 ? 62.886 3.756 17.453 1.00 0.00 26 TYR A C 18
ATOM 22864 O O . TYR A 1 26 ? 62.682 4.008 16.265 1.00 0.00 26 TYR A O 18
ATOM 22882 N N . GLY A 1 27 ? 63.457 4.617 18.281 1.00 0.00 27 GLY A N 18
ATOM 22883 C CA . GLY A 1 27 ? 63.835 5.943 17.836 1.00 0.00 27 GLY A CA 18
ATOM 22884 C C . GLY A 1 27 ? 65.323 6.204 17.977 1.00 0.00 27 GLY A C 18
ATOM 22885 O O . GLY A 1 27 ? 65.765 7.350 17.899 1.00 0.00 27 GLY A O 18
ATOM 22889 N N . CYS A 1 28 ? 66.096 5.141 18.164 1.00 0.00 28 CYS A N 18
ATOM 22890 C CA . CYS A 1 28 ? 67.537 5.256 18.333 1.00 0.00 28 CYS A CA 18
ATOM 22891 C C . CYS A 1 28 ? 68.174 3.882 18.247 1.00 0.00 28 CYS A C 18
ATOM 22892 O O . CYS A 1 28 ? 68.258 3.155 19.237 1.00 0.00 28 CYS A O 18
ATOM 22900 N N . PRO A 1 29 ? 68.595 3.491 17.049 1.00 0.00 29 PRO A N 18
ATOM 22901 C CA . PRO A 1 29 ? 69.182 2.181 16.812 1.00 0.00 29 PRO A CA 18
ATOM 22902 C C . PRO A 1 29 ? 70.599 2.076 17.366 1.00 0.00 29 PRO A C 18
ATOM 22903 O O . PRO A 1 29 ? 71.078 2.977 18.057 1.00 0.00 29 PRO A O 18
ATOM 22914 N N . HIS A 1 30 ? 71.265 0.974 17.054 1.00 0.00 30 HIS A N 18
ATOM 22915 C CA . HIS A 1 30 ? 72.659 0.769 17.441 1.00 0.00 30 HIS A CA 18
ATOM 22916 C C . HIS A 1 30 ? 73.571 1.638 16.569 1.00 0.00 30 HIS A C 18
ATOM 22917 O O . HIS A 1 30 ? 74.437 1.128 15.857 1.00 0.00 30 HIS A O 18
ATOM 22932 N N . HIS A 1 31 ? 73.346 2.955 16.619 1.00 0.00 31 HIS A N 18
ATOM 22933 C CA . HIS A 1 31 ? 74.042 3.912 15.753 1.00 0.00 31 HIS A CA 18
ATOM 22934 C C . HIS A 1 31 ? 73.670 3.673 14.293 1.00 0.00 31 HIS A C 18
ATOM 22935 O O . HIS A 1 31 ? 74.381 4.076 13.368 1.00 0.00 31 HIS A O 18
ATOM 22950 N N . VAL A 1 32 ? 72.529 3.029 14.107 1.00 0.00 32 VAL A N 18
ATOM 22951 C CA . VAL A 1 32 ? 71.982 2.784 12.787 1.00 0.00 32 VAL A CA 18
ATOM 22952 C C . VAL A 1 32 ? 70.930 3.854 12.487 1.00 0.00 32 VAL A C 18
ATOM 22953 O O . VAL A 1 32 ? 70.928 4.912 13.118 1.00 0.00 32 VAL A O 18
ATOM 22966 N N . GLY A 1 33 ? 70.036 3.587 11.546 1.00 0.00 33 GLY A N 18
ATOM 22967 C CA . GLY A 1 33 ? 69.067 4.587 11.148 1.00 0.00 33 GLY A CA 18
ATOM 22968 C C . GLY A 1 33 ? 69.671 5.537 10.148 1.00 0.00 33 GLY A C 18
ATOM 22969 O O . GLY A 1 33 ? 69.567 6.758 10.272 1.00 0.00 33 GLY A O 18
ATOM 22973 N N . ARG A 1 34 ? 70.333 4.959 9.167 1.00 0.00 34 ARG A N 18
ATOM 22974 C CA . ARG A 1 34 ? 71.043 5.720 8.161 1.00 0.00 34 ARG A CA 18
ATOM 22975 C C . ARG A 1 34 ? 70.245 5.750 6.873 1.00 0.00 34 ARG A C 18
ATOM 22976 O O . ARG A 1 34 ? 69.469 4.835 6.593 1.00 0.00 34 ARG A O 18
ATOM 22997 N N . LYS A 1 35 ? 70.430 6.805 6.104 1.00 0.00 35 LYS A N 18
ATOM 22998 C CA . LYS A 1 35 ? 69.854 6.891 4.779 1.00 0.00 35 LYS A CA 18
ATOM 22999 C C . LYS A 1 35 ? 70.933 6.604 3.752 1.00 0.00 35 LYS A C 18
ATOM 23000 O O . LYS A 1 35 ? 71.955 7.288 3.699 1.00 0.00 35 LYS A O 18
ATOM 23019 N N . GLY A 1 36 ? 70.724 5.574 2.962 1.00 0.00 36 GLY A N 18
ATOM 23020 C CA . GLY A 1 36 ? 71.715 5.188 1.990 1.00 0.00 36 GLY A CA 18
ATOM 23021 C C . GLY A 1 36 ? 71.092 4.726 0.702 1.00 0.00 36 GLY A C 18
ATOM 23022 O O . GLY A 1 36 ? 69.878 4.814 0.526 1.00 0.00 36 GLY A O 18
ATOM 23026 N N . LYS A 1 37 ? 71.914 4.231 -0.201 1.00 0.00 37 LYS A N 18
ATOM 23027 C CA . LYS A 1 37 ? 71.428 3.744 -1.477 1.00 0.00 37 LYS A CA 18
ATOM 23028 C C . LYS A 1 37 ? 72.069 2.407 -1.814 1.00 0.00 37 LYS A C 18
ATOM 23029 O O . LYS A 1 37 ? 73.276 2.228 -1.639 1.00 0.00 37 LYS A O 18
ATOM 23048 N N . ILE A 1 38 ? 71.253 1.469 -2.275 1.00 0.00 38 ILE A N 18
ATOM 23049 C CA . ILE A 1 38 ? 71.745 0.169 -2.704 1.00 0.00 38 ILE A CA 18
ATOM 23050 C C . ILE A 1 38 ? 72.480 0.309 -4.032 1.00 0.00 38 ILE A C 18
ATOM 23051 O O . ILE A 1 38 ? 71.866 0.593 -5.060 1.00 0.00 38 ILE A O 18
ATOM 23067 N N . ILE A 1 39 ? 73.789 0.118 -4.006 1.00 0.00 39 ILE A N 18
ATOM 23068 C CA . ILE A 1 39 ? 74.605 0.313 -5.199 1.00 0.00 39 ILE A CA 18
ATOM 23069 C C . ILE A 1 39 ? 75.059 -1.017 -5.784 1.00 0.00 39 ILE A C 18
ATOM 23070 O O . ILE A 1 39 ? 75.522 -1.082 -6.923 1.00 0.00 39 ILE A O 18
ATOM 23086 N N . GLU A 1 40 ? 74.907 -2.075 -5.003 1.00 0.00 40 GLU A N 18
ATOM 23087 C CA . GLU A 1 40 ? 75.398 -3.387 -5.392 1.00 0.00 40 GLU A CA 18
ATOM 23088 C C . GLU A 1 40 ? 74.526 -4.491 -4.819 1.00 0.00 40 GLU A C 18
ATOM 23089 O O . GLU A 1 40 ? 74.043 -4.393 -3.688 1.00 0.00 40 GLU A O 18
ATOM 23101 N N . HIS A 1 41 ? 74.313 -5.526 -5.614 1.00 0.00 41 HIS A N 18
ATOM 23102 C CA . HIS A 1 41 ? 73.665 -6.735 -5.139 1.00 0.00 41 HIS A CA 18
ATOM 23103 C C . HIS A 1 41 ? 74.727 -7.739 -4.731 1.00 0.00 41 HIS A C 18
ATOM 23104 O O . HIS A 1 41 ? 75.650 -8.016 -5.495 1.00 0.00 41 HIS A O 18
ATOM 23119 N N . LEU A 1 42 ? 74.610 -8.273 -3.533 1.00 0.00 42 LEU A N 18
ATOM 23120 C CA . LEU A 1 42 ? 75.561 -9.260 -3.059 1.00 0.00 42 LEU A CA 18
ATOM 23121 C C . LEU A 1 42 ? 75.035 -10.659 -3.333 1.00 0.00 42 LEU A C 18
ATOM 23122 O O . LEU A 1 42 ? 73.943 -10.828 -3.879 1.00 0.00 42 LEU A O 18
ATOM 23138 N N . HIS A 1 43 ? 75.822 -11.652 -2.965 1.00 0.00 43 HIS A N 18
ATOM 23139 C CA . HIS A 1 43 ? 75.428 -13.046 -3.116 1.00 0.00 43 HIS A CA 18
ATOM 23140 C C . HIS A 1 43 ? 75.865 -13.833 -1.889 1.00 0.00 43 HIS A C 18
ATOM 23141 O O . HIS A 1 43 ? 76.192 -15.015 -1.969 1.00 0.00 43 HIS A O 18
ATOM 23156 N N . SER A 1 44 ? 75.844 -13.154 -0.754 1.00 0.00 44 SER A N 18
ATOM 23157 C CA . SER A 1 44 ? 76.227 -13.749 0.513 1.00 0.00 44 SER A CA 18
ATOM 23158 C C . SER A 1 44 ? 74.985 -14.217 1.265 1.00 0.00 44 SER A C 18
ATOM 23159 O O . SER A 1 44 ? 73.865 -13.828 0.935 1.00 0.00 44 SER A O 18
ATOM 23167 N N . ALA A 1 45 ? 75.189 -15.054 2.267 1.00 0.00 45 ALA A N 18
ATOM 23168 C CA . ALA A 1 45 ? 74.099 -15.506 3.113 1.00 0.00 45 ALA A CA 18
ATOM 23169 C C . ALA A 1 45 ? 73.933 -14.562 4.296 1.00 0.00 45 ALA A C 18
ATOM 23170 O O . ALA A 1 45 ? 72.914 -14.580 4.982 1.00 0.00 45 ALA A O 18
ATOM 23177 N N . THR A 1 46 ? 74.941 -13.727 4.519 1.00 0.00 46 THR A N 18
ATOM 23178 C CA . THR A 1 46 ? 74.926 -12.801 5.639 1.00 0.00 46 THR A CA 18
ATOM 23179 C C . THR A 1 46 ? 74.400 -11.432 5.220 1.00 0.00 46 THR A C 18
ATOM 23180 O O . THR A 1 46 ? 73.676 -10.780 5.969 1.00 0.00 46 THR A O 18
ATOM 23191 N N . TYR A 1 47 ? 74.761 -11.006 4.015 1.00 0.00 47 TYR A N 18
ATOM 23192 C CA . TYR A 1 47 ? 74.334 -9.707 3.505 1.00 0.00 47 TYR A CA 18
ATOM 23193 C C . TYR A 1 47 ? 73.840 -9.846 2.072 1.00 0.00 47 TYR A C 18
ATOM 23194 O O . TYR A 1 47 ? 74.427 -10.590 1.281 1.00 0.00 47 TYR A O 18
ATOM 23212 N N . ASP A 1 48 ? 72.775 -9.130 1.735 1.00 0.00 48 ASP A N 18
ATOM 23213 C CA . ASP A 1 48 ? 72.171 -9.254 0.415 1.00 0.00 48 ASP A CA 18
ATOM 23214 C C . ASP A 1 48 ? 72.524 -8.061 -0.467 1.00 0.00 48 ASP A C 18
ATOM 23215 O O . ASP A 1 48 ? 72.582 -8.179 -1.692 1.00 0.00 48 ASP A O 18
ATOM 23224 N N . TYR A 1 49 ? 72.754 -6.904 0.145 1.00 0.00 49 TYR A N 18
ATOM 23225 C CA . TYR A 1 49 ? 72.995 -5.682 -0.618 1.00 0.00 49 TYR A CA 18
ATOM 23226 C C . TYR A 1 49 ? 74.158 -4.885 -0.039 1.00 0.00 49 TYR A C 18
ATOM 23227 O O . TYR A 1 49 ? 74.559 -5.088 1.109 1.00 0.00 49 TYR A O 18
ATOM 23245 N N . ALA A 1 50 ? 74.682 -3.970 -0.845 1.00 0.00 50 ALA A N 18
ATOM 23246 C CA . ALA A 1 50 ? 75.695 -3.030 -0.394 1.00 0.00 50 ALA A CA 18
ATOM 23247 C C . ALA A 1 50 ? 75.136 -1.616 -0.469 1.00 0.00 50 ALA A C 18
ATOM 23248 O O . ALA A 1 50 ? 74.742 -1.149 -1.542 1.00 0.00 50 ALA A O 18
ATOM 23255 N N . VAL A 1 51 ? 75.086 -0.948 0.671 1.00 0.00 51 VAL A N 18
ATOM 23256 C CA . VAL A 1 51 ? 74.456 0.358 0.767 1.00 0.00 51 VAL A CA 18
ATOM 23257 C C . VAL A 1 51 ? 75.474 1.435 1.133 1.00 0.00 51 VAL A C 18
ATOM 23258 O O . VAL A 1 51 ? 76.268 1.264 2.056 1.00 0.00 51 VAL A O 18
ATOM 23271 N N . SER A 1 52 ? 75.468 2.526 0.382 1.00 0.00 52 SER A N 18
ATOM 23272 C CA . SER A 1 52 ? 76.294 3.680 0.710 1.00 0.00 52 SER A CA 18
ATOM 23273 C C . SER A 1 52 ? 75.484 4.693 1.523 1.00 0.00 52 SER A C 18
ATOM 23274 O O . SER A 1 52 ? 74.543 5.300 1.009 1.00 0.00 52 SER A O 18
ATOM 23282 N N . ASP A 1 53 ? 75.857 4.857 2.788 1.00 0.00 53 ASP A N 18
ATOM 23283 C CA . ASP A 1 53 ? 75.129 5.725 3.717 1.00 0.00 53 ASP A CA 18
ATOM 23284 C C . ASP A 1 53 ? 75.424 7.203 3.457 1.00 0.00 53 ASP A C 18
ATOM 23285 O O . ASP A 1 53 ? 76.284 7.540 2.641 1.00 0.00 53 ASP A O 18
ATOM 23294 N N . GLU A 1 54 ? 74.700 8.079 4.162 1.00 0.00 54 GLU A N 18
ATOM 23295 C CA . GLU A 1 54 ? 74.907 9.533 4.079 1.00 0.00 54 GLU A CA 18
ATOM 23296 C C . GLU A 1 54 ? 76.339 9.923 4.388 1.00 0.00 54 GLU A C 18
ATOM 23297 O O . GLU A 1 54 ? 76.895 10.827 3.765 1.00 0.00 54 GLU A O 18
ATOM 23309 N N . THR A 1 55 ? 76.933 9.237 5.349 1.00 0.00 55 THR A N 18
ATOM 23310 C CA . THR A 1 55 ? 78.300 9.514 5.744 1.00 0.00 55 THR A CA 18
ATOM 23311 C C . THR A 1 55 ? 79.264 9.071 4.648 1.00 0.00 55 THR A C 18
ATOM 23312 O O . THR A 1 55 ? 80.467 9.328 4.713 1.00 0.00 55 THR A O 18
ATOM 23323 N N . GLY A 1 56 ? 78.709 8.433 3.623 1.00 0.00 56 GLY A N 18
ATOM 23324 C CA . GLY A 1 56 ? 79.517 7.954 2.519 1.00 0.00 56 GLY A CA 18
ATOM 23325 C C . GLY A 1 56 ? 80.126 6.595 2.792 1.00 0.00 56 GLY A C 18
ATOM 23326 O O . GLY A 1 56 ? 80.963 6.119 2.024 1.00 0.00 56 GLY A O 18
ATOM 23330 N N . ASP A 1 57 ? 79.714 5.976 3.888 1.00 0.00 57 ASP A N 18
ATOM 23331 C CA . ASP A 1 57 ? 80.199 4.648 4.248 1.00 0.00 57 ASP A CA 18
ATOM 23332 C C . ASP A 1 57 ? 79.509 3.587 3.410 1.00 0.00 57 ASP A C 18
ATOM 23333 O O . ASP A 1 57 ? 78.312 3.679 3.147 1.00 0.00 57 ASP A O 18
ATOM 23342 N N . ILE A 1 58 ? 80.266 2.595 2.976 1.00 0.00 58 ILE A N 18
ATOM 23343 C CA . ILE A 1 58 ? 79.698 1.478 2.241 1.00 0.00 58 ILE A CA 18
ATOM 23344 C C . ILE A 1 58 ? 79.498 0.302 3.186 1.00 0.00 58 ILE A C 18
ATOM 23345 O O . ILE A 1 58 ? 80.451 -0.399 3.540 1.00 0.00 58 ILE A O 18
ATOM 23361 N N . THR A 1 59 ? 78.266 0.109 3.613 1.00 0.00 59 THR A N 18
ATOM 23362 C CA . THR A 1 59 ? 77.947 -0.926 4.574 1.00 0.00 59 THR A CA 18
ATOM 23363 C C . THR A 1 59 ? 77.061 -1.988 3.926 1.00 0.00 59 THR A C 18
ATOM 23364 O O . THR A 1 59 ? 76.217 -1.675 3.087 1.00 0.00 59 THR A O 18
ATOM 23375 N N . TYR A 1 60 ? 77.263 -3.242 4.296 1.00 0.00 60 TYR A N 18
ATOM 23376 C CA . TYR A 1 60 ? 76.486 -4.331 3.725 1.00 0.00 60 TYR A CA 18
ATOM 23377 C C . TYR A 1 60 ? 75.287 -4.631 4.618 1.00 0.00 60 TYR A C 18
ATOM 23378 O O . TYR A 1 60 ? 75.414 -4.653 5.844 1.00 0.00 60 TYR A O 18
ATOM 23396 N N . PHE A 1 61 ? 74.130 -4.859 4.010 1.00 0.00 61 PHE A N 18
ATOM 23397 C CA . PHE A 1 61 ? 72.906 -5.118 4.763 1.00 0.00 61 PHE A CA 18
ATOM 23398 C C . PHE A 1 61 ? 72.083 -6.213 4.102 1.00 0.00 61 PHE A C 18
ATOM 23399 O O . PHE A 1 61 ? 72.393 -6.654 2.993 1.00 0.00 61 PHE A O 18
ATOM 23416 N N . LYS A 1 62 ? 71.039 -6.655 4.790 1.00 0.00 62 LYS A N 18
ATOM 23417 C CA . LYS A 1 62 ? 70.124 -7.641 4.240 1.00 0.00 62 LYS A CA 18
ATOM 23418 C C . LYS A 1 62 ? 68.822 -6.991 3.797 1.00 0.00 62 LYS A C 18
ATOM 23419 O O . LYS A 1 62 ? 68.501 -5.875 4.210 1.00 0.00 62 LYS A O 18
ATOM 23438 N N . GLU A 1 63 ? 68.069 -7.710 2.973 1.00 0.00 63 GLU A N 18
ATOM 23439 C CA . GLU A 1 63 ? 66.792 -7.225 2.456 1.00 0.00 63 GLU A CA 18
ATOM 23440 C C . GLU A 1 63 ? 65.762 -7.070 3.574 1.00 0.00 63 GLU A C 18
ATOM 23441 O O . GLU A 1 63 ? 64.736 -6.408 3.410 1.00 0.00 63 GLU A O 18
ATOM 23453 N N . HIS A 1 64 ? 66.056 -7.660 4.720 1.00 0.00 64 HIS A N 18
ATOM 23454 C CA . HIS A 1 64 ? 65.122 -7.670 5.830 1.00 0.00 64 HIS A CA 18
ATOM 23455 C C . HIS A 1 64 ? 65.172 -6.364 6.616 1.00 0.00 64 HIS A C 18
ATOM 23456 O O . HIS A 1 64 ? 64.196 -5.996 7.272 1.00 0.00 64 HIS A O 18
ATOM 23471 N N . GLU A 1 65 ? 66.294 -5.656 6.543 1.00 0.00 65 GLU A N 18
ATOM 23472 C CA . GLU A 1 65 ? 66.456 -4.426 7.312 1.00 0.00 65 GLU A CA 18
ATOM 23473 C C . GLU A 1 65 ? 66.539 -3.203 6.405 1.00 0.00 65 GLU A C 18
ATOM 23474 O O . GLU A 1 65 ? 67.013 -2.144 6.825 1.00 0.00 65 GLU A O 18
ATOM 23486 N N . LEU A 1 66 ? 66.072 -3.338 5.175 1.00 0.00 66 LEU A N 18
ATOM 23487 C CA . LEU A 1 66 ? 66.100 -2.227 4.234 1.00 0.00 66 LEU A CA 18
ATOM 23488 C C . LEU A 1 66 ? 64.690 -1.784 3.871 1.00 0.00 66 LEU A C 18
ATOM 23489 O O . LEU A 1 66 ? 63.902 -2.563 3.331 1.00 0.00 66 LEU A O 18
ATOM 23505 N N . THR A 1 67 ? 64.375 -0.536 4.183 1.00 0.00 67 THR A N 18
ATOM 23506 C CA . THR A 1 67 ? 63.077 0.034 3.865 1.00 0.00 67 THR A CA 18
ATOM 23507 C C . THR A 1 67 ? 63.228 1.168 2.856 1.00 0.00 67 THR A C 18
ATOM 23508 O O . THR A 1 67 ? 63.921 2.148 3.123 1.00 0.00 67 THR A O 18
ATOM 23519 N N . PRO A 1 68 ? 62.598 1.040 1.677 1.00 0.00 68 PRO A N 18
ATOM 23520 C CA . PRO A 1 68 ? 62.658 2.066 0.629 1.00 0.00 68 PRO A CA 18
ATOM 23521 C C . PRO A 1 68 ? 62.174 3.425 1.128 1.00 0.00 68 PRO A C 18
ATOM 23522 O O . PRO A 1 68 ? 61.166 3.513 1.830 1.00 0.00 68 PRO A O 18
ATOM 23533 N N . LEU A 1 69 ? 62.900 4.478 0.771 1.00 0.00 69 LEU A N 18
ATOM 23534 C CA . LEU A 1 69 ? 62.540 5.828 1.183 1.00 0.00 69 LEU A CA 18
ATOM 23535 C C . LEU A 1 69 ? 61.281 6.308 0.468 1.00 0.00 69 LEU A C 18
ATOM 23536 O O . LEU A 1 69 ? 61.332 6.748 -0.681 1.00 0.00 69 LEU A O 18
ATOM 23552 N N . LYS A 1 70 ? 60.154 6.198 1.152 1.00 0.00 70 LYS A N 18
ATOM 23553 C CA . LYS A 1 70 ? 58.887 6.669 0.626 1.00 0.00 70 LYS A CA 18
ATOM 23554 C C . LYS A 1 70 ? 58.175 7.537 1.656 1.00 0.00 70 LYS A C 18
ATOM 23555 O O . LYS A 1 70 ? 57.978 7.131 2.804 1.00 0.00 70 LYS A O 18
ATOM 23574 N N . GLY A 1 71 ? 57.813 8.743 1.243 1.00 0.00 71 GLY A N 18
ATOM 23575 C CA . GLY A 1 71 ? 57.136 9.665 2.133 1.00 0.00 71 GLY A CA 18
ATOM 23576 C C . GLY A 1 71 ? 57.134 11.079 1.591 1.00 0.00 71 GLY A C 18
ATOM 23577 O O . GLY A 1 71 ? 57.271 12.045 2.344 1.00 0.00 71 GLY A O 18
ATOM 23581 N N . GLY A 1 72 ? 56.980 11.202 0.278 1.00 0.00 72 GLY A N 18
ATOM 23582 C CA . GLY A 1 72 ? 56.979 12.508 -0.351 1.00 0.00 72 GLY A CA 18
ATOM 23583 C C . GLY A 1 72 ? 58.374 13.081 -0.488 1.00 0.00 72 GLY A C 18
ATOM 23584 O O . GLY A 1 72 ? 58.993 12.975 -1.548 1.00 0.00 72 GLY A O 18
ATOM 23588 N N . LEU A 1 73 ? 58.864 13.670 0.598 1.00 0.00 73 LEU A N 18
ATOM 23589 C CA . LEU A 1 73 ? 60.178 14.304 0.637 1.00 0.00 73 LEU A CA 18
ATOM 23590 C C . LEU A 1 73 ? 60.393 14.916 2.015 1.00 0.00 73 LEU A C 18
ATOM 23591 O O . LEU A 1 73 ? 61.144 14.392 2.836 1.00 0.00 73 LEU A O 18
ATOM 23607 N N . ALA A 1 74 ? 59.707 16.025 2.259 1.00 0.00 74 ALA A N 18
ATOM 23608 C CA . ALA A 1 74 ? 59.748 16.692 3.553 1.00 0.00 74 ALA A CA 18
ATOM 23609 C C . ALA A 1 74 ? 58.449 17.454 3.785 1.00 0.00 74 ALA A C 18
ATOM 23610 O O . ALA A 1 74 ? 58.330 18.241 4.722 1.00 0.00 74 ALA A O 18
ATOM 23617 N N . TYR A 1 75 ? 57.472 17.202 2.924 1.00 0.00 75 TYR A N 18
ATOM 23618 C CA . TYR A 1 75 ? 56.212 17.928 2.962 1.00 0.00 75 TYR A CA 18
ATOM 23619 C C . TYR A 1 75 ? 55.060 16.986 3.291 1.00 0.00 75 TYR A C 18
ATOM 23620 O O . TYR A 1 75 ? 54.466 16.374 2.403 1.00 0.00 75 TYR A O 18
ATOM 23638 N N . VAL A 1 76 ? 54.774 16.852 4.575 1.00 0.00 76 VAL A N 18
ATOM 23639 C CA . VAL A 1 76 ? 53.691 15.997 5.037 1.00 0.00 76 VAL A CA 18
ATOM 23640 C C . VAL A 1 76 ? 52.816 16.773 6.024 1.00 0.00 76 VAL A C 18
ATOM 23641 O O . VAL A 1 76 ? 51.884 16.240 6.624 1.00 0.00 76 VAL A O 18
ATOM 23654 N N . LEU A 1 77 ? 53.112 18.059 6.149 1.00 0.00 77 LEU A N 18
ATOM 23655 C CA . LEU A 1 77 ? 52.448 18.915 7.120 1.00 0.00 77 LEU A CA 18
ATOM 23656 C C . LEU A 1 77 ? 51.159 19.469 6.533 1.00 0.00 77 LEU A C 18
ATOM 23657 O O . LEU A 1 77 ? 50.148 19.608 7.226 1.00 0.00 77 LEU A O 18
ATOM 23673 N N . GLU A 1 78 ? 51.206 19.779 5.249 1.00 0.00 78 GLU A N 18
ATOM 23674 C CA . GLU A 1 78 ? 50.087 20.402 4.572 1.00 0.00 78 GLU A CA 18
ATOM 23675 C C . GLU A 1 78 ? 49.294 19.383 3.749 1.00 0.00 78 GLU A C 18
ATOM 23676 O O . GLU A 1 78 ? 48.271 18.876 4.213 1.00 0.00 78 GLU A O 18
ATOM 23688 N N . HIS A 1 79 ? 49.792 19.060 2.555 1.00 0.00 79 HIS A N 18
ATOM 23689 C CA . HIS A 1 79 ? 49.080 18.214 1.598 1.00 0.00 79 HIS A CA 18
ATOM 23690 C C . HIS A 1 79 ? 47.677 18.770 1.330 1.00 0.00 79 HIS A C 18
ATOM 23691 O O . HIS A 1 79 ? 47.514 19.692 0.535 1.00 0.00 79 HIS A O 18
ATOM 23706 N N . HIS A 1 80 ? 46.693 18.222 2.035 1.00 0.00 80 HIS A N 18
ATOM 23707 C CA . HIS A 1 80 ? 45.287 18.590 1.894 1.00 0.00 80 HIS A CA 18
ATOM 23708 C C . HIS A 1 80 ? 44.451 17.562 2.632 1.00 0.00 80 HIS A C 18
ATOM 23709 O O . HIS A 1 80 ? 44.906 16.436 2.842 1.00 0.00 80 HIS A O 18
ATOM 23724 N N . HIS A 1 81 ? 43.255 17.941 3.044 1.00 0.00 81 HIS A N 18
ATOM 23725 C CA . HIS A 1 81 ? 42.359 17.014 3.720 1.00 0.00 81 HIS A CA 18
ATOM 23726 C C . HIS A 1 81 ? 41.051 16.897 2.956 1.00 0.00 81 HIS A C 18
ATOM 23727 O O . HIS A 1 81 ? 40.812 17.646 2.007 1.00 0.00 81 HIS A O 18
ATOM 23742 N N . HIS A 1 82 ? 40.222 15.950 3.363 1.00 0.00 82 HIS A N 18
ATOM 23743 C CA . HIS A 1 82 ? 38.949 15.699 2.700 1.00 0.00 82 HIS A CA 18
ATOM 23744 C C . HIS A 1 82 ? 37.975 16.841 2.955 1.00 0.00 82 HIS A C 18
ATOM 23745 O O . HIS A 1 82 ? 37.195 17.216 2.079 1.00 0.00 82 HIS A O 18
ATOM 23760 N N . HIS A 1 83 ? 38.025 17.387 4.160 1.00 0.00 83 HIS A N 18
ATOM 23761 C CA . HIS A 1 83 ? 37.193 18.524 4.522 1.00 0.00 83 HIS A CA 18
ATOM 23762 C C . HIS A 1 83 ? 38.067 19.739 4.787 1.00 0.00 83 HIS A C 18
ATOM 23763 O O . HIS A 1 83 ? 39.286 19.696 4.595 1.00 0.00 83 HIS A O 18
ATOM 23778 N N . HIS A 1 84 ? 37.442 20.817 5.226 1.00 0.00 84 HIS A N 18
ATOM 23779 C CA . HIS A 1 84 ? 38.165 22.018 5.607 1.00 0.00 84 HIS A CA 18
ATOM 23780 C C . HIS A 1 84 ? 37.551 22.604 6.874 1.00 0.00 84 HIS A C 18
ATOM 23781 O O . HIS A 1 84 ? 37.399 21.847 7.854 1.00 0.00 84 HIS A O 18
ATOM 23797 N N . MET A 1 1 ? 66.251 -20.425 4.610 1.00 0.00 1 MET A N 19
ATOM 23798 C CA . MET A 1 1 ? 65.202 -20.686 3.601 1.00 0.00 1 MET A CA 19
ATOM 23799 C C . MET A 1 1 ? 65.318 -22.111 3.085 1.00 0.00 1 MET A C 19
ATOM 23800 O O . MET A 1 1 ? 66.090 -22.388 2.167 1.00 0.00 1 MET A O 19
ATOM 23816 N N . ALA A 1 2 ? 64.568 -23.016 3.690 1.00 0.00 2 ALA A N 19
ATOM 23817 C CA . ALA A 1 2 ? 64.629 -24.419 3.320 1.00 0.00 2 ALA A CA 19
ATOM 23818 C C . ALA A 1 2 ? 63.395 -24.825 2.527 1.00 0.00 2 ALA A C 19
ATOM 23819 O O . ALA A 1 2 ? 62.265 -24.576 2.948 1.00 0.00 2 ALA A O 19
ATOM 23826 N N . GLY A 1 3 ? 63.620 -25.422 1.366 1.00 0.00 3 GLY A N 19
ATOM 23827 C CA . GLY A 1 3 ? 62.522 -25.931 0.568 1.00 0.00 3 GLY A CA 19
ATOM 23828 C C . GLY A 1 3 ? 61.982 -24.917 -0.421 1.00 0.00 3 GLY A C 19
ATOM 23829 O O . GLY A 1 3 ? 60.983 -25.176 -1.088 1.00 0.00 3 GLY A O 19
ATOM 23833 N N . ASP A 1 4 ? 62.636 -23.765 -0.525 1.00 0.00 4 ASP A N 19
ATOM 23834 C CA . ASP A 1 4 ? 62.202 -22.727 -1.460 1.00 0.00 4 ASP A CA 19
ATOM 23835 C C . ASP A 1 4 ? 63.193 -22.573 -2.607 1.00 0.00 4 ASP A C 19
ATOM 23836 O O . ASP A 1 4 ? 64.172 -21.836 -2.495 1.00 0.00 4 ASP A O 19
ATOM 23845 N N . PRO A 1 5 ? 62.961 -23.281 -3.722 1.00 0.00 5 PRO A N 19
ATOM 23846 C CA . PRO A 1 5 ? 63.795 -23.203 -4.909 1.00 0.00 5 PRO A CA 19
ATOM 23847 C C . PRO A 1 5 ? 63.240 -22.223 -5.942 1.00 0.00 5 PRO A C 19
ATOM 23848 O O . PRO A 1 5 ? 63.502 -22.350 -7.138 1.00 0.00 5 PRO A O 19
ATOM 23859 N N . LEU A 1 6 ? 62.473 -21.246 -5.475 1.00 0.00 6 LEU A N 19
ATOM 23860 C CA . LEU A 1 6 ? 61.879 -20.255 -6.362 1.00 0.00 6 LEU A CA 19
ATOM 23861 C C . LEU A 1 6 ? 62.875 -19.146 -6.677 1.00 0.00 6 LEU A C 19
ATOM 23862 O O . LEU A 1 6 ? 63.576 -18.658 -5.785 1.00 0.00 6 LEU A O 19
ATOM 23878 N N . PRO A 1 7 ? 62.956 -18.741 -7.952 1.00 0.00 7 PRO A N 19
ATOM 23879 C CA . PRO A 1 7 ? 63.839 -17.659 -8.379 1.00 0.00 7 PRO A CA 19
ATOM 23880 C C . PRO A 1 7 ? 63.355 -16.296 -7.890 1.00 0.00 7 PRO A C 19
ATOM 23881 O O . PRO A 1 7 ? 62.363 -15.752 -8.384 1.00 0.00 7 PRO A O 19
ATOM 23892 N N . LYS A 1 8 ? 64.039 -15.770 -6.888 1.00 0.00 8 LYS A N 19
ATOM 23893 C CA . LYS A 1 8 ? 63.736 -14.448 -6.369 1.00 0.00 8 LYS A CA 19
ATOM 23894 C C . LYS A 1 8 ? 64.924 -13.530 -6.608 1.00 0.00 8 LYS A C 19
ATOM 23895 O O . LYS A 1 8 ? 64.863 -12.640 -7.454 1.00 0.00 8 LYS A O 19
ATOM 23914 N N . TYR A 1 9 ? 66.002 -13.779 -5.862 1.00 0.00 9 TYR A N 19
ATOM 23915 C CA . TYR A 1 9 ? 67.283 -13.095 -6.049 1.00 0.00 9 TYR A CA 19
ATOM 23916 C C . TYR A 1 9 ? 67.153 -11.577 -5.941 1.00 0.00 9 TYR A C 19
ATOM 23917 O O . TYR A 1 9 ? 66.918 -10.893 -6.939 1.00 0.00 9 TYR A O 19
ATOM 23935 N N . TRP A 1 10 ? 67.313 -11.072 -4.717 1.00 0.00 10 TRP A N 19
ATOM 23936 C CA . TRP A 1 10 ? 67.292 -9.634 -4.434 1.00 0.00 10 TRP A CA 19
ATOM 23937 C C . TRP A 1 10 ? 65.916 -9.011 -4.694 1.00 0.00 10 TRP A C 19
ATOM 23938 O O . TRP A 1 10 ? 65.427 -8.976 -5.822 1.00 0.00 10 TRP A O 19
ATOM 23959 N N . SER A 1 11 ? 65.306 -8.505 -3.634 1.00 0.00 11 SER A N 19
ATOM 23960 C CA . SER A 1 11 ? 64.008 -7.859 -3.730 1.00 0.00 11 SER A CA 19
ATOM 23961 C C . SER A 1 11 ? 64.168 -6.370 -4.033 1.00 0.00 11 SER A C 19
ATOM 23962 O O . SER A 1 11 ? 63.278 -5.743 -4.610 1.00 0.00 11 SER A O 19
ATOM 23970 N N . TYR A 1 12 ? 65.312 -5.811 -3.652 1.00 0.00 12 TYR A N 19
ATOM 23971 C CA . TYR A 1 12 ? 65.589 -4.398 -3.884 1.00 0.00 12 TYR A CA 19
ATOM 23972 C C . TYR A 1 12 ? 66.547 -4.221 -5.060 1.00 0.00 12 TYR A C 19
ATOM 23973 O O . TYR A 1 12 ? 67.508 -4.978 -5.205 1.00 0.00 12 TYR A O 19
ATOM 23991 N N . PRO A 1 13 ? 66.289 -3.226 -5.922 1.00 0.00 13 PRO A N 19
ATOM 23992 C CA . PRO A 1 13 ? 67.141 -2.931 -7.077 1.00 0.00 13 PRO A CA 19
ATOM 23993 C C . PRO A 1 13 ? 68.343 -2.053 -6.720 1.00 0.00 13 PRO A C 19
ATOM 23994 O O . PRO A 1 13 ? 68.509 -1.634 -5.571 1.00 0.00 13 PRO A O 19
ATOM 24005 N N . VAL A 1 14 ? 69.185 -1.789 -7.712 1.00 0.00 14 VAL A N 19
ATOM 24006 C CA . VAL A 1 14 ? 70.339 -0.916 -7.536 1.00 0.00 14 VAL A CA 19
ATOM 24007 C C . VAL A 1 14 ? 69.948 0.537 -7.795 1.00 0.00 14 VAL A C 19
ATOM 24008 O O . VAL A 1 14 ? 69.186 0.832 -8.721 1.00 0.00 14 VAL A O 19
ATOM 24021 N N . GLY A 1 15 ? 70.463 1.439 -6.971 1.00 0.00 15 GLY A N 19
ATOM 24022 C CA . GLY A 1 15 ? 70.146 2.844 -7.122 1.00 0.00 15 GLY A CA 19
ATOM 24023 C C . GLY A 1 15 ? 68.907 3.228 -6.341 1.00 0.00 15 GLY A C 19
ATOM 24024 O O . GLY A 1 15 ? 68.223 4.194 -6.679 1.00 0.00 15 GLY A O 19
ATOM 24028 N N . LEU A 1 16 ? 68.604 2.446 -5.318 1.00 0.00 16 LEU A N 19
ATOM 24029 C CA . LEU A 1 16 ? 67.461 2.707 -4.459 1.00 0.00 16 LEU A CA 19
ATOM 24030 C C . LEU A 1 16 ? 67.918 3.206 -3.095 1.00 0.00 16 LEU A C 19
ATOM 24031 O O . LEU A 1 16 ? 68.766 2.582 -2.452 1.00 0.00 16 LEU A O 19
ATOM 24047 N N . ALA A 1 17 ? 67.367 4.332 -2.670 1.00 0.00 17 ALA A N 19
ATOM 24048 C CA . ALA A 1 17 ? 67.655 4.869 -1.347 1.00 0.00 17 ALA A CA 19
ATOM 24049 C C . ALA A 1 17 ? 66.730 4.242 -0.307 1.00 0.00 17 ALA A C 19
ATOM 24050 O O . ALA A 1 17 ? 65.504 4.282 -0.439 1.00 0.00 17 ALA A O 19
ATOM 24057 N N . VAL A 1 18 ? 67.329 3.648 0.712 1.00 0.00 18 VAL A N 19
ATOM 24058 C CA . VAL A 1 18 ? 66.586 2.992 1.776 1.00 0.00 18 VAL A CA 19
ATOM 24059 C C . VAL A 1 18 ? 67.004 3.546 3.136 1.00 0.00 18 VAL A C 19
ATOM 24060 O O . VAL A 1 18 ? 68.060 4.168 3.263 1.00 0.00 18 VAL A O 19
ATOM 24073 N N . GLU A 1 19 ? 66.168 3.337 4.137 1.00 0.00 19 GLU A N 19
ATOM 24074 C CA . GLU A 1 19 ? 66.486 3.738 5.497 1.00 0.00 19 GLU A CA 19
ATOM 24075 C C . GLU A 1 19 ? 66.904 2.532 6.317 1.00 0.00 19 GLU A C 19
ATOM 24076 O O . GLU A 1 19 ? 66.412 1.420 6.105 1.00 0.00 19 GLU A O 19
ATOM 24088 N N . ILE A 1 20 ? 67.810 2.762 7.247 1.00 0.00 20 ILE A N 19
ATOM 24089 C CA . ILE A 1 20 ? 68.226 1.729 8.174 1.00 0.00 20 ILE A CA 19
ATOM 24090 C C . ILE A 1 20 ? 67.209 1.603 9.294 1.00 0.00 20 ILE A C 19
ATOM 24091 O O . ILE A 1 20 ? 66.974 2.560 10.036 1.00 0.00 20 ILE A O 19
ATOM 24107 N N . ASN A 1 21 ? 66.612 0.435 9.425 1.00 0.00 21 ASN A N 19
ATOM 24108 C CA . ASN A 1 21 ? 65.631 0.213 10.473 1.00 0.00 21 ASN A CA 19
ATOM 24109 C C . ASN A 1 21 ? 66.308 -0.239 11.763 1.00 0.00 21 ASN A C 19
ATOM 24110 O O . ASN A 1 21 ? 67.535 -0.335 11.837 1.00 0.00 21 ASN A O 19
ATOM 24121 N N . ASN A 1 22 ? 65.506 -0.536 12.772 1.00 0.00 22 ASN A N 19
ATOM 24122 C CA . ASN A 1 22 ? 66.016 -0.780 14.118 1.00 0.00 22 ASN A CA 19
ATOM 24123 C C . ASN A 1 22 ? 66.502 -2.208 14.299 1.00 0.00 22 ASN A C 19
ATOM 24124 O O . ASN A 1 22 ? 66.513 -2.743 15.408 1.00 0.00 22 ASN A O 19
ATOM 24135 N N . ASN A 1 23 ? 66.936 -2.808 13.213 1.00 0.00 23 ASN A N 19
ATOM 24136 C CA . ASN A 1 23 ? 67.542 -4.130 13.269 1.00 0.00 23 ASN A CA 19
ATOM 24137 C C . ASN A 1 23 ? 69.052 -3.977 13.320 1.00 0.00 23 ASN A C 19
ATOM 24138 O O . ASN A 1 23 ? 69.761 -4.825 13.854 1.00 0.00 23 ASN A O 19
ATOM 24149 N N . ALA A 1 24 ? 69.529 -2.855 12.794 1.00 0.00 24 ALA A N 19
ATOM 24150 C CA . ALA A 1 24 ? 70.958 -2.555 12.778 1.00 0.00 24 ALA A CA 19
ATOM 24151 C C . ALA A 1 24 ? 71.359 -1.721 13.992 1.00 0.00 24 ALA A C 19
ATOM 24152 O O . ALA A 1 24 ? 72.342 -0.984 13.953 1.00 0.00 24 ALA A O 19
ATOM 24159 N N . ARG A 1 25 ? 70.599 -1.854 15.075 1.00 0.00 25 ARG A N 19
ATOM 24160 C CA . ARG A 1 25 ? 70.914 -1.160 16.321 1.00 0.00 25 ARG A CA 19
ATOM 24161 C C . ARG A 1 25 ? 72.169 -1.742 16.952 1.00 0.00 25 ARG A C 19
ATOM 24162 O O . ARG A 1 25 ? 72.817 -1.110 17.786 1.00 0.00 25 ARG A O 19
ATOM 24183 N N . TYR A 1 26 ? 72.504 -2.956 16.548 1.00 0.00 26 TYR A N 19
ATOM 24184 C CA . TYR A 1 26 ? 73.659 -3.651 17.082 1.00 0.00 26 TYR A CA 19
ATOM 24185 C C . TYR A 1 26 ? 74.764 -3.684 16.040 1.00 0.00 26 TYR A C 19
ATOM 24186 O O . TYR A 1 26 ? 74.495 -3.608 14.841 1.00 0.00 26 TYR A O 19
ATOM 24204 N N . GLY A 1 27 ? 76.003 -3.763 16.497 1.00 0.00 27 GLY A N 19
ATOM 24205 C CA . GLY A 1 27 ? 77.123 -3.785 15.581 1.00 0.00 27 GLY A CA 19
ATOM 24206 C C . GLY A 1 27 ? 77.604 -2.393 15.224 1.00 0.00 27 GLY A C 19
ATOM 24207 O O . GLY A 1 27 ? 78.799 -2.103 15.306 1.00 0.00 27 GLY A O 19
ATOM 24211 N N . CYS A 1 28 ? 76.675 -1.522 14.854 1.00 0.00 28 CYS A N 19
ATOM 24212 C CA . CYS A 1 28 ? 77.020 -0.175 14.437 1.00 0.00 28 CYS A CA 19
ATOM 24213 C C . CYS A 1 28 ? 75.980 0.828 14.924 1.00 0.00 28 CYS A C 19
ATOM 24214 O O . CYS A 1 28 ? 74.945 1.030 14.290 1.00 0.00 28 CYS A O 19
ATOM 24222 N N . PRO A 1 29 ? 76.231 1.452 16.079 1.00 0.00 29 PRO A N 19
ATOM 24223 C CA . PRO A 1 29 ? 75.342 2.468 16.627 1.00 0.00 29 PRO A CA 19
ATOM 24224 C C . PRO A 1 29 ? 75.531 3.813 15.930 1.00 0.00 29 PRO A C 19
ATOM 24225 O O . PRO A 1 29 ? 76.541 4.028 15.252 1.00 0.00 29 PRO A O 19
ATOM 24236 N N . HIS A 1 30 ? 74.555 4.709 16.097 1.00 0.00 30 HIS A N 19
ATOM 24237 C CA . HIS A 1 30 ? 74.533 6.001 15.398 1.00 0.00 30 HIS A CA 19
ATOM 24238 C C . HIS A 1 30 ? 74.404 5.765 13.901 1.00 0.00 30 HIS A C 19
ATOM 24239 O O . HIS A 1 30 ? 74.774 6.603 13.077 1.00 0.00 30 HIS A O 19
ATOM 24254 N N . HIS A 1 31 ? 73.853 4.613 13.567 1.00 0.00 31 HIS A N 19
ATOM 24255 C CA . HIS A 1 31 ? 73.719 4.189 12.186 1.00 0.00 31 HIS A CA 19
ATOM 24256 C C . HIS A 1 31 ? 72.275 3.770 11.920 1.00 0.00 31 HIS A C 19
ATOM 24257 O O . HIS A 1 31 ? 71.936 3.299 10.838 1.00 0.00 31 HIS A O 19
ATOM 24272 N N . VAL A 1 32 ? 71.426 3.961 12.923 1.00 0.00 32 VAL A N 19
ATOM 24273 C CA . VAL A 1 32 ? 70.017 3.612 12.820 1.00 0.00 32 VAL A CA 19
ATOM 24274 C C . VAL A 1 32 ? 69.214 4.837 12.388 1.00 0.00 32 VAL A C 19
ATOM 24275 O O . VAL A 1 32 ? 69.524 5.958 12.800 1.00 0.00 32 VAL A O 19
ATOM 24288 N N . GLY A 1 33 ? 68.202 4.625 11.550 1.00 0.00 33 GLY A N 19
ATOM 24289 C CA . GLY A 1 33 ? 67.423 5.733 11.027 1.00 0.00 33 GLY A CA 19
ATOM 24290 C C . GLY A 1 33 ? 68.187 6.489 9.964 1.00 0.00 33 GLY A C 19
ATOM 24291 O O . GLY A 1 33 ? 67.817 7.597 9.578 1.00 0.00 33 GLY A O 19
ATOM 24295 N N . ARG A 1 34 ? 69.256 5.870 9.490 1.00 0.00 34 ARG A N 19
ATOM 24296 C CA . ARG A 1 34 ? 70.150 6.490 8.528 1.00 0.00 34 ARG A CA 19
ATOM 24297 C C . ARG A 1 34 ? 69.676 6.187 7.114 1.00 0.00 34 ARG A C 19
ATOM 24298 O O . ARG A 1 34 ? 68.857 5.290 6.914 1.00 0.00 34 ARG A O 19
ATOM 24319 N N . LYS A 1 35 ? 70.177 6.926 6.141 1.00 0.00 35 LYS A N 19
ATOM 24320 C CA . LYS A 1 35 ? 69.746 6.750 4.767 1.00 0.00 35 LYS A CA 19
ATOM 24321 C C . LYS A 1 35 ? 70.903 6.269 3.909 1.00 0.00 35 LYS A C 19
ATOM 24322 O O . LYS A 1 35 ? 71.926 6.943 3.803 1.00 0.00 35 LYS A O 19
ATOM 24341 N N . GLY A 1 36 ? 70.736 5.108 3.300 1.00 0.00 36 GLY A N 19
ATOM 24342 C CA . GLY A 1 36 ? 71.777 4.555 2.465 1.00 0.00 36 GLY A CA 19
ATOM 24343 C C . GLY A 1 36 ? 71.240 4.111 1.123 1.00 0.00 36 GLY A C 19
ATOM 24344 O O . GLY A 1 36 ? 70.082 3.721 1.012 1.00 0.00 36 GLY A O 19
ATOM 24348 N N . LYS A 1 37 ? 72.075 4.161 0.102 1.00 0.00 37 LYS A N 19
ATOM 24349 C CA . LYS A 1 37 ? 71.661 3.778 -1.235 1.00 0.00 37 LYS A CA 19
ATOM 24350 C C . LYS A 1 37 ? 72.371 2.499 -1.667 1.00 0.00 37 LYS A C 19
ATOM 24351 O O . LYS A 1 37 ? 73.592 2.379 -1.542 1.00 0.00 37 LYS A O 19
ATOM 24370 N N . ILE A 1 38 ? 71.594 1.537 -2.147 1.00 0.00 38 ILE A N 19
ATOM 24371 C CA . ILE A 1 38 ? 72.131 0.254 -2.583 1.00 0.00 38 ILE A CA 19
ATOM 24372 C C . ILE A 1 38 ? 72.841 0.401 -3.924 1.00 0.00 38 ILE A C 19
ATOM 24373 O O . ILE A 1 38 ? 72.242 0.855 -4.902 1.00 0.00 38 ILE A O 19
ATOM 24389 N N . ILE A 1 39 ? 74.113 0.017 -3.971 1.00 0.00 39 ILE A N 19
ATOM 24390 C CA . ILE A 1 39 ? 74.905 0.176 -5.189 1.00 0.00 39 ILE A CA 19
ATOM 24391 C C . ILE A 1 39 ? 75.424 -1.159 -5.714 1.00 0.00 39 ILE A C 19
ATOM 24392 O O . ILE A 1 39 ? 76.018 -1.221 -6.790 1.00 0.00 39 ILE A O 19
ATOM 24408 N N . GLU A 1 40 ? 75.205 -2.225 -4.957 1.00 0.00 40 GLU A N 19
ATOM 24409 C CA . GLU A 1 40 ? 75.717 -3.538 -5.335 1.00 0.00 40 GLU A CA 19
ATOM 24410 C C . GLU A 1 40 ? 74.812 -4.646 -4.814 1.00 0.00 40 GLU A C 19
ATOM 24411 O O . GLU A 1 40 ? 74.385 -4.622 -3.658 1.00 0.00 40 GLU A O 19
ATOM 24423 N N . HIS A 1 41 ? 74.509 -5.598 -5.683 1.00 0.00 41 HIS A N 19
ATOM 24424 C CA . HIS A 1 41 ? 73.793 -6.800 -5.290 1.00 0.00 41 HIS A CA 19
ATOM 24425 C C . HIS A 1 41 ? 74.780 -7.869 -4.850 1.00 0.00 41 HIS A C 19
ATOM 24426 O O . HIS A 1 41 ? 75.488 -8.445 -5.676 1.00 0.00 41 HIS A O 19
ATOM 24441 N N . LEU A 1 42 ? 74.832 -8.125 -3.557 1.00 0.00 42 LEU A N 19
ATOM 24442 C CA . LEU A 1 42 ? 75.755 -9.104 -3.014 1.00 0.00 42 LEU A CA 19
ATOM 24443 C C . LEU A 1 42 ? 75.137 -10.491 -3.063 1.00 0.00 42 LEU A C 19
ATOM 24444 O O . LEU A 1 42 ? 74.039 -10.707 -2.554 1.00 0.00 42 LEU A O 19
ATOM 24460 N N . HIS A 1 43 ? 75.835 -11.425 -3.686 1.00 0.00 43 HIS A N 19
ATOM 24461 C CA . HIS A 1 43 ? 75.364 -12.806 -3.741 1.00 0.00 43 HIS A CA 19
ATOM 24462 C C . HIS A 1 43 ? 75.808 -13.568 -2.492 1.00 0.00 43 HIS A C 19
ATOM 24463 O O . HIS A 1 43 ? 76.545 -14.552 -2.564 1.00 0.00 43 HIS A O 19
ATOM 24478 N N . SER A 1 44 ? 75.359 -13.096 -1.341 1.00 0.00 44 SER A N 19
ATOM 24479 C CA . SER A 1 44 ? 75.710 -13.717 -0.077 1.00 0.00 44 SER A CA 19
ATOM 24480 C C . SER A 1 44 ? 74.452 -13.991 0.731 1.00 0.00 44 SER A C 19
ATOM 24481 O O . SER A 1 44 ? 73.435 -13.319 0.564 1.00 0.00 44 SER A O 19
ATOM 24489 N N . ALA A 1 45 ? 74.520 -14.988 1.598 1.00 0.00 45 ALA A N 19
ATOM 24490 C CA . ALA A 1 45 ? 73.387 -15.354 2.430 1.00 0.00 45 ALA A CA 19
ATOM 24491 C C . ALA A 1 45 ? 73.304 -14.425 3.625 1.00 0.00 45 ALA A C 19
ATOM 24492 O O . ALA A 1 45 ? 72.221 -14.146 4.138 1.00 0.00 45 ALA A O 19
ATOM 24499 N N . THR A 1 46 ? 74.458 -13.938 4.047 1.00 0.00 46 THR A N 19
ATOM 24500 C CA . THR A 1 46 ? 74.542 -13.033 5.175 1.00 0.00 46 THR A CA 19
ATOM 24501 C C . THR A 1 46 ? 74.023 -11.651 4.797 1.00 0.00 46 THR A C 19
ATOM 24502 O O . THR A 1 46 ? 73.246 -11.044 5.534 1.00 0.00 46 THR A O 19
ATOM 24513 N N . TYR A 1 47 ? 74.444 -11.172 3.633 1.00 0.00 47 TYR A N 19
ATOM 24514 C CA . TYR A 1 47 ? 74.075 -9.842 3.167 1.00 0.00 47 TYR A CA 19
ATOM 24515 C C . TYR A 1 47 ? 73.791 -9.879 1.676 1.00 0.00 47 TYR A C 19
ATOM 24516 O O . TYR A 1 47 ? 74.575 -10.433 0.905 1.00 0.00 47 TYR A O 19
ATOM 24534 N N . ASP A 1 48 ? 72.674 -9.298 1.273 1.00 0.00 48 ASP A N 19
ATOM 24535 C CA . ASP A 1 48 ? 72.272 -9.315 -0.129 1.00 0.00 48 ASP A CA 19
ATOM 24536 C C . ASP A 1 48 ? 72.577 -7.986 -0.807 1.00 0.00 48 ASP A C 19
ATOM 24537 O O . ASP A 1 48 ? 72.568 -7.887 -2.033 1.00 0.00 48 ASP A O 19
ATOM 24546 N N . TYR A 1 49 ? 72.847 -6.956 -0.016 1.00 0.00 49 TYR A N 19
ATOM 24547 C CA . TYR A 1 49 ? 73.008 -5.617 -0.568 1.00 0.00 49 TYR A CA 19
ATOM 24548 C C . TYR A 1 49 ? 74.191 -4.885 0.046 1.00 0.00 49 TYR A C 19
ATOM 24549 O O . TYR A 1 49 ? 74.485 -5.042 1.234 1.00 0.00 49 TYR A O 19
ATOM 24567 N N . ALA A 1 50 ? 74.862 -4.088 -0.773 1.00 0.00 50 ALA A N 19
ATOM 24568 C CA . ALA A 1 50 ? 75.869 -3.162 -0.285 1.00 0.00 50 ALA A CA 19
ATOM 24569 C C . ALA A 1 50 ? 75.286 -1.761 -0.286 1.00 0.00 50 ALA A C 19
ATOM 24570 O O . ALA A 1 50 ? 75.068 -1.164 -1.344 1.00 0.00 50 ALA A O 19
ATOM 24577 N N . VAL A 1 51 ? 75.010 -1.257 0.900 1.00 0.00 51 VAL A N 19
ATOM 24578 C CA . VAL A 1 51 ? 74.305 -0.002 1.061 1.00 0.00 51 VAL A CA 19
ATOM 24579 C C . VAL A 1 51 ? 75.263 1.105 1.469 1.00 0.00 51 VAL A C 19
ATOM 24580 O O . VAL A 1 51 ? 75.873 1.051 2.534 1.00 0.00 51 VAL A O 19
ATOM 24593 N N . SER A 1 52 ? 75.412 2.095 0.610 1.00 0.00 52 SER A N 19
ATOM 24594 C CA . SER A 1 52 ? 76.256 3.234 0.915 1.00 0.00 52 SER A CA 19
ATOM 24595 C C . SER A 1 52 ? 75.443 4.328 1.593 1.00 0.00 52 SER A C 19
ATOM 24596 O O . SER A 1 52 ? 74.579 4.944 0.965 1.00 0.00 52 SER A O 19
ATOM 24604 N N . ASP A 1 53 ? 75.706 4.544 2.876 1.00 0.00 53 ASP A N 19
ATOM 24605 C CA . ASP A 1 53 ? 75.045 5.597 3.639 1.00 0.00 53 ASP A CA 19
ATOM 24606 C C . ASP A 1 53 ? 75.303 6.950 2.996 1.00 0.00 53 ASP A C 19
ATOM 24607 O O . ASP A 1 53 ? 76.249 7.104 2.217 1.00 0.00 53 ASP A O 19
ATOM 24616 N N . GLU A 1 54 ? 74.482 7.936 3.337 1.00 0.00 54 GLU A N 19
ATOM 24617 C CA . GLU A 1 54 ? 74.552 9.251 2.710 1.00 0.00 54 GLU A CA 19
ATOM 24618 C C . GLU A 1 54 ? 75.904 9.920 2.961 1.00 0.00 54 GLU A C 19
ATOM 24619 O O . GLU A 1 54 ? 76.313 10.811 2.217 1.00 0.00 54 GLU A O 19
ATOM 24631 N N . THR A 1 55 ? 76.595 9.475 4.001 1.00 0.00 55 THR A N 19
ATOM 24632 C CA . THR A 1 55 ? 77.905 10.003 4.340 1.00 0.00 55 THR A CA 19
ATOM 24633 C C . THR A 1 55 ? 79.008 9.369 3.493 1.00 0.00 55 THR A C 19
ATOM 24634 O O . THR A 1 55 ? 80.154 9.820 3.515 1.00 0.00 55 THR A O 19
ATOM 24645 N N . GLY A 1 56 ? 78.659 8.323 2.752 1.00 0.00 56 GLY A N 19
ATOM 24646 C CA . GLY A 1 56 ? 79.630 7.661 1.901 1.00 0.00 56 GLY A CA 19
ATOM 24647 C C . GLY A 1 56 ? 80.161 6.377 2.510 1.00 0.00 56 GLY A C 19
ATOM 24648 O O . GLY A 1 56 ? 81.161 5.829 2.040 1.00 0.00 56 GLY A O 19
ATOM 24652 N N . ASP A 1 57 ? 79.499 5.897 3.555 1.00 0.00 57 ASP A N 19
ATOM 24653 C CA . ASP A 1 57 ? 79.903 4.663 4.222 1.00 0.00 57 ASP A CA 19
ATOM 24654 C C . ASP A 1 57 ? 79.282 3.455 3.534 1.00 0.00 57 ASP A C 19
ATOM 24655 O O . ASP A 1 57 ? 78.064 3.346 3.437 1.00 0.00 57 ASP A O 19
ATOM 24664 N N . ILE A 1 58 ? 80.121 2.558 3.043 1.00 0.00 58 ILE A N 19
ATOM 24665 C CA . ILE A 1 58 ? 79.636 1.347 2.396 1.00 0.00 58 ILE A CA 19
ATOM 24666 C C . ILE A 1 58 ? 79.391 0.255 3.432 1.00 0.00 58 ILE A C 19
ATOM 24667 O O . ILE A 1 58 ? 80.327 -0.397 3.896 1.00 0.00 58 ILE A O 19
ATOM 24683 N N . THR A 1 59 ? 78.132 0.069 3.799 1.00 0.00 59 THR A N 19
ATOM 24684 C CA . THR A 1 59 ? 77.769 -0.912 4.803 1.00 0.00 59 THR A CA 19
ATOM 24685 C C . THR A 1 59 ? 76.962 -2.045 4.167 1.00 0.00 59 THR A C 19
ATOM 24686 O O . THR A 1 59 ? 76.106 -1.808 3.318 1.00 0.00 59 THR A O 19
ATOM 24697 N N . TYR A 1 60 ? 77.244 -3.276 4.566 1.00 0.00 60 TYR A N 19
ATOM 24698 C CA . TYR A 1 60 ? 76.568 -4.430 3.989 1.00 0.00 60 TYR A CA 19
ATOM 24699 C C . TYR A 1 60 ? 75.315 -4.764 4.788 1.00 0.00 60 TYR A C 19
ATOM 24700 O O . TYR A 1 60 ? 75.347 -4.788 6.019 1.00 0.00 60 TYR A O 19
ATOM 24718 N N . PHE A 1 61 ? 74.217 -5.017 4.087 1.00 0.00 61 PHE A N 19
ATOM 24719 C CA . PHE A 1 61 ? 72.943 -5.311 4.736 1.00 0.00 61 PHE A CA 19
ATOM 24720 C C . PHE A 1 61 ? 72.177 -6.398 4.002 1.00 0.00 61 PHE A C 19
ATOM 24721 O O . PHE A 1 61 ? 72.547 -6.809 2.899 1.00 0.00 61 PHE A O 19
ATOM 24738 N N . LYS A 1 62 ? 71.106 -6.854 4.625 1.00 0.00 62 LYS A N 19
ATOM 24739 C CA . LYS A 1 62 ? 70.215 -7.820 4.017 1.00 0.00 62 LYS A CA 19
ATOM 24740 C C . LYS A 1 62 ? 68.848 -7.168 3.816 1.00 0.00 62 LYS A C 19
ATOM 24741 O O . LYS A 1 62 ? 68.607 -6.068 4.312 1.00 0.00 62 LYS A O 19
ATOM 24760 N N . GLU A 1 63 ? 67.960 -7.842 3.097 1.00 0.00 63 GLU A N 19
ATOM 24761 C CA . GLU A 1 63 ? 66.648 -7.286 2.763 1.00 0.00 63 GLU A CA 19
ATOM 24762 C C . GLU A 1 63 ? 65.782 -7.041 4.000 1.00 0.00 63 GLU A C 19
ATOM 24763 O O . GLU A 1 63 ? 64.807 -6.290 3.948 1.00 0.00 63 GLU A O 19
ATOM 24775 N N . HIS A 1 64 ? 66.150 -7.662 5.105 1.00 0.00 64 HIS A N 19
ATOM 24776 C CA . HIS A 1 64 ? 65.402 -7.537 6.348 1.00 0.00 64 HIS A CA 19
ATOM 24777 C C . HIS A 1 64 ? 65.765 -6.242 7.077 1.00 0.00 64 HIS A C 19
ATOM 24778 O O . HIS A 1 64 ? 64.943 -5.665 7.793 1.00 0.00 64 HIS A O 19
ATOM 24793 N N . GLU A 1 65 ? 66.989 -5.777 6.871 1.00 0.00 65 GLU A N 19
ATOM 24794 C CA . GLU A 1 65 ? 67.502 -4.611 7.583 1.00 0.00 65 GLU A CA 19
ATOM 24795 C C . GLU A 1 65 ? 67.276 -3.324 6.789 1.00 0.00 65 GLU A C 19
ATOM 24796 O O . GLU A 1 65 ? 67.710 -2.247 7.203 1.00 0.00 65 GLU A O 19
ATOM 24808 N N . LEU A 1 66 ? 66.584 -3.428 5.661 1.00 0.00 66 LEU A N 19
ATOM 24809 C CA . LEU A 1 66 ? 66.408 -2.282 4.779 1.00 0.00 66 LEU A CA 19
ATOM 24810 C C . LEU A 1 66 ? 64.934 -1.955 4.564 1.00 0.00 66 LEU A C 19
ATOM 24811 O O . LEU A 1 66 ? 64.159 -2.797 4.104 1.00 0.00 66 LEU A O 19
ATOM 24827 N N . THR A 1 67 ? 64.559 -0.729 4.898 1.00 0.00 67 THR A N 19
ATOM 24828 C CA . THR A 1 67 ? 63.215 -0.233 4.646 1.00 0.00 67 THR A CA 19
ATOM 24829 C C . THR A 1 67 ? 63.281 0.956 3.682 1.00 0.00 67 THR A C 19
ATOM 24830 O O . THR A 1 67 ? 63.744 2.032 4.048 1.00 0.00 67 THR A O 19
ATOM 24841 N N . PRO A 1 68 ? 62.824 0.767 2.433 1.00 0.00 68 PRO A N 19
ATOM 24842 C CA . PRO A 1 68 ? 63.025 1.744 1.349 1.00 0.00 68 PRO A CA 19
ATOM 24843 C C . PRO A 1 68 ? 62.286 3.070 1.538 1.00 0.00 68 PRO A C 19
ATOM 24844 O O . PRO A 1 68 ? 61.213 3.128 2.138 1.00 0.00 68 PRO A O 19
ATOM 24855 N N . LEU A 1 69 ? 62.885 4.130 1.000 1.00 0.00 69 LEU A N 19
ATOM 24856 C CA . LEU A 1 69 ? 62.282 5.458 1.006 1.00 0.00 69 LEU A CA 19
ATOM 24857 C C . LEU A 1 69 ? 61.304 5.605 -0.153 1.00 0.00 69 LEU A C 19
ATOM 24858 O O . LEU A 1 69 ? 61.714 5.666 -1.315 1.00 0.00 69 LEU A O 19
ATOM 24874 N N . LYS A 1 70 ? 60.017 5.648 0.158 1.00 0.00 70 LYS A N 19
ATOM 24875 C CA . LYS A 1 70 ? 59.002 5.842 -0.866 1.00 0.00 70 LYS A CA 19
ATOM 24876 C C . LYS A 1 70 ? 58.615 7.316 -0.961 1.00 0.00 70 LYS A C 19
ATOM 24877 O O . LYS A 1 70 ? 57.921 7.847 -0.091 1.00 0.00 70 LYS A O 19
ATOM 24896 N N . GLY A 1 71 ? 59.073 7.969 -2.019 1.00 0.00 71 GLY A N 19
ATOM 24897 C CA . GLY A 1 71 ? 58.787 9.376 -2.209 1.00 0.00 71 GLY A CA 19
ATOM 24898 C C . GLY A 1 71 ? 57.566 9.596 -3.078 1.00 0.00 71 GLY A C 19
ATOM 24899 O O . GLY A 1 71 ? 57.011 10.694 -3.118 1.00 0.00 71 GLY A O 19
ATOM 24903 N N . GLY A 1 72 ? 57.149 8.549 -3.778 1.00 0.00 72 GLY A N 19
ATOM 24904 C CA . GLY A 1 72 ? 55.980 8.639 -4.627 1.00 0.00 72 GLY A CA 19
ATOM 24905 C C . GLY A 1 72 ? 56.153 7.862 -5.914 1.00 0.00 72 GLY A C 19
ATOM 24906 O O . GLY A 1 72 ? 57.210 7.276 -6.151 1.00 0.00 72 GLY A O 19
ATOM 24910 N N . LEU A 1 73 ? 55.119 7.844 -6.740 1.00 0.00 73 LEU A N 19
ATOM 24911 C CA . LEU A 1 73 ? 55.181 7.160 -8.025 1.00 0.00 73 LEU A CA 19
ATOM 24912 C C . LEU A 1 73 ? 55.763 8.085 -9.087 1.00 0.00 73 LEU A C 19
ATOM 24913 O O . LEU A 1 73 ? 56.764 7.765 -9.732 1.00 0.00 73 LEU A O 19
ATOM 24929 N N . ALA A 1 74 ? 55.136 9.242 -9.259 1.00 0.00 74 ALA A N 19
ATOM 24930 C CA . ALA A 1 74 ? 55.608 10.227 -10.216 1.00 0.00 74 ALA A CA 19
ATOM 24931 C C . ALA A 1 74 ? 56.600 11.169 -9.551 1.00 0.00 74 ALA A C 19
ATOM 24932 O O . ALA A 1 74 ? 56.222 12.200 -8.998 1.00 0.00 74 ALA A O 19
ATOM 24939 N N . TYR A 1 75 ? 57.864 10.781 -9.568 1.00 0.00 75 TYR A N 19
ATOM 24940 C CA . TYR A 1 75 ? 58.913 11.579 -8.947 1.00 0.00 75 TYR A CA 19
ATOM 24941 C C . TYR A 1 75 ? 59.533 12.525 -9.971 1.00 0.00 75 TYR A C 19
ATOM 24942 O O . TYR A 1 75 ? 60.198 13.501 -9.617 1.00 0.00 75 TYR A O 19
ATOM 24960 N N . VAL A 1 76 ? 59.297 12.236 -11.243 1.00 0.00 76 VAL A N 19
ATOM 24961 C CA . VAL A 1 76 ? 59.817 13.061 -12.320 1.00 0.00 76 VAL A CA 19
ATOM 24962 C C . VAL A 1 76 ? 58.790 14.113 -12.712 1.00 0.00 76 VAL A C 19
ATOM 24963 O O . VAL A 1 76 ? 57.917 13.868 -13.547 1.00 0.00 76 VAL A O 19
ATOM 24976 N N . LEU A 1 77 ? 58.887 15.281 -12.093 1.00 0.00 77 LEU A N 19
ATOM 24977 C CA . LEU A 1 77 ? 57.947 16.363 -12.357 1.00 0.00 77 LEU A CA 19
ATOM 24978 C C . LEU A 1 77 ? 58.349 17.125 -13.613 1.00 0.00 77 LEU A C 19
ATOM 24979 O O . LEU A 1 77 ? 57.678 18.071 -14.024 1.00 0.00 77 LEU A O 19
ATOM 24995 N N . GLU A 1 78 ? 59.450 16.707 -14.218 1.00 0.00 78 GLU A N 19
ATOM 24996 C CA . GLU A 1 78 ? 59.901 17.296 -15.465 1.00 0.00 78 GLU A CA 19
ATOM 24997 C C . GLU A 1 78 ? 58.939 16.931 -16.587 1.00 0.00 78 GLU A C 19
ATOM 24998 O O . GLU A 1 78 ? 58.546 17.776 -17.386 1.00 0.00 78 GLU A O 19
ATOM 25010 N N . HIS A 1 79 ? 58.548 15.665 -16.624 1.00 0.00 79 HIS A N 19
ATOM 25011 C CA . HIS A 1 79 ? 57.639 15.175 -17.650 1.00 0.00 79 HIS A CA 19
ATOM 25012 C C . HIS A 1 79 ? 56.265 15.825 -17.487 1.00 0.00 79 HIS A C 19
ATOM 25013 O O . HIS A 1 79 ? 55.691 16.339 -18.444 1.00 0.00 79 HIS A O 19
ATOM 25028 N N . HIS A 1 80 ? 55.747 15.810 -16.267 1.00 0.00 80 HIS A N 19
ATOM 25029 C CA . HIS A 1 80 ? 54.438 16.388 -15.997 1.00 0.00 80 HIS A CA 19
ATOM 25030 C C . HIS A 1 80 ? 54.555 17.683 -15.207 1.00 0.00 80 HIS A C 19
ATOM 25031 O O . HIS A 1 80 ? 54.436 17.688 -13.983 1.00 0.00 80 HIS A O 19
ATOM 25046 N N . HIS A 1 81 ? 54.810 18.780 -15.909 1.00 0.00 81 HIS A N 19
ATOM 25047 C CA . HIS A 1 81 ? 54.821 20.096 -15.278 1.00 0.00 81 HIS A CA 19
ATOM 25048 C C . HIS A 1 81 ? 53.816 21.015 -15.968 1.00 0.00 81 HIS A C 19
ATOM 25049 O O . HIS A 1 81 ? 52.984 21.630 -15.311 1.00 0.00 81 HIS A O 19
ATOM 25064 N N . HIS A 1 82 ? 53.892 21.053 -17.298 1.00 0.00 82 HIS A N 19
ATOM 25065 C CA . HIS A 1 82 ? 53.017 21.859 -18.155 1.00 0.00 82 HIS A CA 19
ATOM 25066 C C . HIS A 1 82 ? 53.436 21.623 -19.598 1.00 0.00 82 HIS A C 19
ATOM 25067 O O . HIS A 1 82 ? 54.313 20.797 -19.852 1.00 0.00 82 HIS A O 19
ATOM 25082 N N . HIS A 1 83 ? 52.833 22.346 -20.532 1.00 0.00 83 HIS A N 19
ATOM 25083 C CA . HIS A 1 83 ? 53.217 22.237 -21.932 1.00 0.00 83 HIS A CA 19
ATOM 25084 C C . HIS A 1 83 ? 52.892 23.529 -22.668 1.00 0.00 83 HIS A C 19
ATOM 25085 O O . HIS A 1 83 ? 51.728 23.914 -22.772 1.00 0.00 83 HIS A O 19
ATOM 25100 N N . HIS A 1 84 ? 53.919 24.196 -23.169 1.00 0.00 84 HIS A N 19
ATOM 25101 C CA . HIS A 1 84 ? 53.724 25.428 -23.919 1.00 0.00 84 HIS A CA 19
ATOM 25102 C C . HIS A 1 84 ? 53.638 25.118 -25.407 1.00 0.00 84 HIS A C 19
ATOM 25103 O O . HIS A 1 84 ? 54.650 24.676 -25.986 1.00 0.00 84 HIS A O 19
ATOM 25119 N N . MET A 1 1 ? 46.201 -16.095 -12.187 1.00 0.00 1 MET A N 20
ATOM 25120 C CA . MET A 1 1 ? 46.018 -14.627 -12.230 1.00 0.00 1 MET A CA 20
ATOM 25121 C C . MET A 1 1 ? 46.800 -14.017 -13.390 1.00 0.00 1 MET A C 20
ATOM 25122 O O . MET A 1 1 ? 46.211 -13.506 -14.343 1.00 0.00 1 MET A O 20
ATOM 25138 N N . ALA A 1 2 ? 48.125 -14.083 -13.311 1.00 0.00 2 ALA A N 20
ATOM 25139 C CA . ALA A 1 2 ? 48.981 -13.494 -14.334 1.00 0.00 2 ALA A CA 20
ATOM 25140 C C . ALA A 1 2 ? 50.334 -14.195 -14.396 1.00 0.00 2 ALA A C 20
ATOM 25141 O O . ALA A 1 2 ? 50.891 -14.397 -15.476 1.00 0.00 2 ALA A O 20
ATOM 25148 N N . GLY A 1 3 ? 50.851 -14.567 -13.236 1.00 0.00 3 GLY A N 20
ATOM 25149 C CA . GLY A 1 3 ? 52.159 -15.185 -13.161 1.00 0.00 3 GLY A CA 20
ATOM 25150 C C . GLY A 1 3 ? 53.086 -14.381 -12.277 1.00 0.00 3 GLY A C 20
ATOM 25151 O O . GLY A 1 3 ? 53.102 -14.559 -11.055 1.00 0.00 3 GLY A O 20
ATOM 25155 N N . ASP A 1 4 ? 53.845 -13.486 -12.889 1.00 0.00 4 ASP A N 20
ATOM 25156 C CA . ASP A 1 4 ? 54.689 -12.558 -12.149 1.00 0.00 4 ASP A CA 20
ATOM 25157 C C . ASP A 1 4 ? 54.937 -11.298 -12.974 1.00 0.00 4 ASP A C 20
ATOM 25158 O O . ASP A 1 4 ? 55.454 -11.356 -14.087 1.00 0.00 4 ASP A O 20
ATOM 25167 N N . PRO A 1 5 ? 54.499 -10.143 -12.461 1.00 0.00 5 PRO A N 20
ATOM 25168 C CA . PRO A 1 5 ? 54.715 -8.851 -13.095 1.00 0.00 5 PRO A CA 20
ATOM 25169 C C . PRO A 1 5 ? 55.906 -8.107 -12.496 1.00 0.00 5 PRO A C 20
ATOM 25170 O O . PRO A 1 5 ? 56.064 -6.899 -12.689 1.00 0.00 5 PRO A O 20
ATOM 25181 N N . LEU A 1 6 ? 56.739 -8.837 -11.771 1.00 0.00 6 LEU A N 20
ATOM 25182 C CA . LEU A 1 6 ? 57.854 -8.240 -11.054 1.00 0.00 6 LEU A CA 20
ATOM 25183 C C . LEU A 1 6 ? 59.178 -8.601 -11.712 1.00 0.00 6 LEU A C 20
ATOM 25184 O O . LEU A 1 6 ? 59.324 -9.689 -12.271 1.00 0.00 6 LEU A O 20
ATOM 25200 N N . PRO A 1 7 ? 60.151 -7.678 -11.672 1.00 0.00 7 PRO A N 20
ATOM 25201 C CA . PRO A 1 7 ? 61.499 -7.914 -12.205 1.00 0.00 7 PRO A CA 20
ATOM 25202 C C . PRO A 1 7 ? 62.176 -9.118 -11.551 1.00 0.00 7 PRO A C 20
ATOM 25203 O O . PRO A 1 7 ? 62.175 -9.256 -10.325 1.00 0.00 7 PRO A O 20
ATOM 25214 N N . LYS A 1 8 ? 62.772 -9.972 -12.372 1.00 0.00 8 LYS A N 20
ATOM 25215 C CA . LYS A 1 8 ? 63.365 -11.219 -11.896 1.00 0.00 8 LYS A CA 20
ATOM 25216 C C . LYS A 1 8 ? 64.804 -11.014 -11.415 1.00 0.00 8 LYS A C 20
ATOM 25217 O O . LYS A 1 8 ? 65.693 -11.814 -11.714 1.00 0.00 8 LYS A O 20
ATOM 25236 N N . TYR A 1 9 ? 65.015 -9.954 -10.650 1.00 0.00 9 TYR A N 20
ATOM 25237 C CA . TYR A 1 9 ? 66.324 -9.653 -10.080 1.00 0.00 9 TYR A CA 20
ATOM 25238 C C . TYR A 1 9 ? 66.392 -10.165 -8.641 1.00 0.00 9 TYR A C 20
ATOM 25239 O O . TYR A 1 9 ? 65.727 -11.145 -8.302 1.00 0.00 9 TYR A O 20
ATOM 25257 N N . TRP A 1 10 ? 67.217 -9.522 -7.815 1.00 0.00 10 TRP A N 20
ATOM 25258 C CA . TRP A 1 10 ? 67.265 -9.815 -6.377 1.00 0.00 10 TRP A CA 20
ATOM 25259 C C . TRP A 1 10 ? 65.885 -9.638 -5.747 1.00 0.00 10 TRP A C 20
ATOM 25260 O O . TRP A 1 10 ? 65.115 -10.590 -5.612 1.00 0.00 10 TRP A O 20
ATOM 25281 N N . SER A 1 11 ? 65.599 -8.404 -5.375 1.00 0.00 11 SER A N 20
ATOM 25282 C CA . SER A 1 11 ? 64.305 -7.995 -4.845 1.00 0.00 11 SER A CA 20
ATOM 25283 C C . SER A 1 11 ? 64.256 -6.479 -4.886 1.00 0.00 11 SER A C 20
ATOM 25284 O O . SER A 1 11 ? 63.237 -5.872 -5.210 1.00 0.00 11 SER A O 20
ATOM 25292 N N . TYR A 1 12 ? 65.399 -5.880 -4.579 1.00 0.00 12 TYR A N 20
ATOM 25293 C CA . TYR A 1 12 ? 65.560 -4.436 -4.669 1.00 0.00 12 TYR A CA 20
ATOM 25294 C C . TYR A 1 12 ? 66.646 -4.109 -5.690 1.00 0.00 12 TYR A C 20
ATOM 25295 O O . TYR A 1 12 ? 67.712 -4.725 -5.671 1.00 0.00 12 TYR A O 20
ATOM 25313 N N . PRO A 1 13 ? 66.386 -3.167 -6.611 1.00 0.00 13 PRO A N 20
ATOM 25314 C CA . PRO A 1 13 ? 67.346 -2.780 -7.644 1.00 0.00 13 PRO A CA 20
ATOM 25315 C C . PRO A 1 13 ? 68.394 -1.790 -7.140 1.00 0.00 13 PRO A C 20
ATOM 25316 O O . PRO A 1 13 ? 68.246 -1.196 -6.070 1.00 0.00 13 PRO A O 20
ATOM 25327 N N . VAL A 1 14 ? 69.455 -1.619 -7.921 1.00 0.00 14 VAL A N 20
ATOM 25328 C CA . VAL A 1 14 ? 70.497 -0.654 -7.602 1.00 0.00 14 VAL A CA 20
ATOM 25329 C C . VAL A 1 14 ? 69.996 0.767 -7.848 1.00 0.00 14 VAL A C 20
ATOM 25330 O O . VAL A 1 14 ? 69.313 1.031 -8.838 1.00 0.00 14 VAL A O 20
ATOM 25343 N N . GLY A 1 15 ? 70.324 1.670 -6.937 1.00 0.00 15 GLY A N 20
ATOM 25344 C CA . GLY A 1 15 ? 69.873 3.039 -7.058 1.00 0.00 15 GLY A CA 20
ATOM 25345 C C . GLY A 1 15 ? 68.700 3.322 -6.150 1.00 0.00 15 GLY A C 20
ATOM 25346 O O . GLY A 1 15 ? 68.261 4.465 -6.022 1.00 0.00 15 GLY A O 20
ATOM 25350 N N . LEU A 1 16 ? 68.189 2.277 -5.521 1.00 0.00 16 LEU A N 20
ATOM 25351 C CA . LEU A 1 16 ? 67.087 2.420 -4.589 1.00 0.00 16 LEU A CA 20
ATOM 25352 C C . LEU A 1 16 ? 67.601 2.946 -3.256 1.00 0.00 16 LEU A C 20
ATOM 25353 O O . LEU A 1 16 ? 68.457 2.323 -2.619 1.00 0.00 16 LEU A O 20
ATOM 25369 N N . ALA A 1 17 ? 67.099 4.103 -2.856 1.00 0.00 17 ALA A N 20
ATOM 25370 C CA . ALA A 1 17 ? 67.475 4.694 -1.587 1.00 0.00 17 ALA A CA 20
ATOM 25371 C C . ALA A 1 17 ? 66.661 4.076 -0.461 1.00 0.00 17 ALA A C 20
ATOM 25372 O O . ALA A 1 17 ? 65.426 4.078 -0.488 1.00 0.00 17 ALA A O 20
ATOM 25379 N N . VAL A 1 18 ? 67.360 3.531 0.517 1.00 0.00 18 VAL A N 20
ATOM 25380 C CA . VAL A 1 18 ? 66.726 2.837 1.621 1.00 0.00 18 VAL A CA 20
ATOM 25381 C C . VAL A 1 18 ? 67.285 3.341 2.944 1.00 0.00 18 VAL A C 20
ATOM 25382 O O . VAL A 1 18 ? 68.461 3.687 3.034 1.00 0.00 18 VAL A O 20
ATOM 25395 N N . GLU A 1 19 ? 66.453 3.397 3.963 1.00 0.00 19 GLU A N 20
ATOM 25396 C CA . GLU A 1 19 ? 66.915 3.772 5.283 1.00 0.00 19 GLU A CA 20
ATOM 25397 C C . GLU A 1 19 ? 67.243 2.521 6.072 1.00 0.00 19 GLU A C 20
ATOM 25398 O O . GLU A 1 19 ? 66.454 1.572 6.100 1.00 0.00 19 GLU A O 20
ATOM 25410 N N . ILE A 1 20 ? 68.421 2.501 6.675 1.00 0.00 20 ILE A N 20
ATOM 25411 C CA . ILE A 1 20 ? 68.872 1.337 7.424 1.00 0.00 20 ILE A CA 20
ATOM 25412 C C . ILE A 1 20 ? 67.983 1.122 8.641 1.00 0.00 20 ILE A C 20
ATOM 25413 O O . ILE A 1 20 ? 67.867 1.988 9.511 1.00 0.00 20 ILE A O 20
ATOM 25429 N N . ASN A 1 21 ? 67.360 -0.045 8.679 1.00 0.00 21 ASN A N 20
ATOM 25430 C CA . ASN A 1 21 ? 66.390 -0.379 9.708 1.00 0.00 21 ASN A CA 20
ATOM 25431 C C . ASN A 1 21 ? 67.104 -0.682 11.019 1.00 0.00 21 ASN A C 20
ATOM 25432 O O . ASN A 1 21 ? 68.246 -1.148 11.015 1.00 0.00 21 ASN A O 20
ATOM 25443 N N . ASN A 1 22 ? 66.437 -0.432 12.140 1.00 0.00 22 ASN A N 20
ATOM 25444 C CA . ASN A 1 22 ? 67.041 -0.670 13.448 1.00 0.00 22 ASN A CA 20
ATOM 25445 C C . ASN A 1 22 ? 67.039 -2.165 13.777 1.00 0.00 22 ASN A C 20
ATOM 25446 O O . ASN A 1 22 ? 66.430 -2.612 14.749 1.00 0.00 22 ASN A O 20
ATOM 25457 N N . ASN A 1 23 ? 67.688 -2.933 12.918 1.00 0.00 23 ASN A N 20
ATOM 25458 C CA . ASN A 1 23 ? 67.947 -4.343 13.174 1.00 0.00 23 ASN A CA 20
ATOM 25459 C C . ASN A 1 23 ? 69.446 -4.604 13.117 1.00 0.00 23 ASN A C 20
ATOM 25460 O O . ASN A 1 23 ? 69.953 -5.522 13.753 1.00 0.00 23 ASN A O 20
ATOM 25471 N N . ALA A 1 24 ? 70.160 -3.755 12.380 1.00 0.00 24 ALA A N 20
ATOM 25472 C CA . ALA A 1 24 ? 71.605 -3.877 12.253 1.00 0.00 24 ALA A CA 20
ATOM 25473 C C . ALA A 1 24 ? 72.305 -3.454 13.539 1.00 0.00 24 ALA A C 20
ATOM 25474 O O . ALA A 1 24 ? 73.528 -3.528 13.640 1.00 0.00 24 ALA A O 20
ATOM 25481 N N . ARG A 1 25 ? 71.516 -3.011 14.521 1.00 0.00 25 ARG A N 20
ATOM 25482 C CA . ARG A 1 25 ? 72.036 -2.648 15.834 1.00 0.00 25 ARG A CA 20
ATOM 25483 C C . ARG A 1 25 ? 72.763 -3.836 16.467 1.00 0.00 25 ARG A C 20
ATOM 25484 O O . ARG A 1 25 ? 73.691 -3.662 17.257 1.00 0.00 25 ARG A O 20
ATOM 25505 N N . TYR A 1 26 ? 72.341 -5.041 16.110 1.00 0.00 26 TYR A N 20
ATOM 25506 C CA . TYR A 1 26 ? 73.070 -6.238 16.489 1.00 0.00 26 TYR A CA 20
ATOM 25507 C C . TYR A 1 26 ? 73.814 -6.793 15.276 1.00 0.00 26 TYR A C 20
ATOM 25508 O O . TYR A 1 26 ? 73.325 -7.668 14.566 1.00 0.00 26 TYR A O 20
ATOM 25526 N N . GLY A 1 27 ? 74.991 -6.234 15.033 1.00 0.00 27 GLY A N 20
ATOM 25527 C CA . GLY A 1 27 ? 75.775 -6.590 13.867 1.00 0.00 27 GLY A CA 20
ATOM 25528 C C . GLY A 1 27 ? 76.719 -5.467 13.477 1.00 0.00 27 GLY A C 20
ATOM 25529 O O . GLY A 1 27 ? 77.939 -5.642 13.467 1.00 0.00 27 GLY A O 20
ATOM 25533 N N . CYS A 1 28 ? 76.149 -4.308 13.177 1.00 0.00 28 CYS A N 20
ATOM 25534 C CA . CYS A 1 28 ? 76.923 -3.109 12.875 1.00 0.00 28 CYS A CA 20
ATOM 25535 C C . CYS A 1 28 ? 76.202 -1.884 13.439 1.00 0.00 28 CYS A C 20
ATOM 25536 O O . CYS A 1 28 ? 75.454 -1.204 12.733 1.00 0.00 28 CYS A O 20
ATOM 25544 N N . PRO A 1 29 ? 76.415 -1.595 14.733 1.00 0.00 29 PRO A N 20
ATOM 25545 C CA . PRO A 1 29 ? 75.661 -0.578 15.467 1.00 0.00 29 PRO A CA 20
ATOM 25546 C C . PRO A 1 29 ? 76.123 0.847 15.178 1.00 0.00 29 PRO A C 20
ATOM 25547 O O . PRO A 1 29 ? 76.088 1.714 16.053 1.00 0.00 29 PRO A O 20
ATOM 25558 N N . HIS A 1 30 ? 76.517 1.095 13.944 1.00 0.00 30 HIS A N 20
ATOM 25559 C CA . HIS A 1 30 ? 76.952 2.424 13.537 1.00 0.00 30 HIS A CA 20
ATOM 25560 C C . HIS A 1 30 ? 76.150 2.879 12.330 1.00 0.00 30 HIS A C 20
ATOM 25561 O O . HIS A 1 30 ? 76.531 3.792 11.601 1.00 0.00 30 HIS A O 20
ATOM 25576 N N . HIS A 1 31 ? 75.020 2.233 12.162 1.00 0.00 31 HIS A N 20
ATOM 25577 C CA . HIS A 1 31 ? 74.095 2.525 11.076 1.00 0.00 31 HIS A CA 20
ATOM 25578 C C . HIS A 1 31 ? 72.672 2.253 11.541 1.00 0.00 31 HIS A C 20
ATOM 25579 O O . HIS A 1 31 ? 72.187 1.128 11.452 1.00 0.00 31 HIS A O 20
ATOM 25594 N N . VAL A 1 32 ? 72.031 3.270 12.096 1.00 0.00 32 VAL A N 20
ATOM 25595 C CA . VAL A 1 32 ? 70.661 3.145 12.579 1.00 0.00 32 VAL A CA 20
ATOM 25596 C C . VAL A 1 32 ? 69.822 4.331 12.122 1.00 0.00 32 VAL A C 20
ATOM 25597 O O . VAL A 1 32 ? 70.049 5.462 12.550 1.00 0.00 32 VAL A O 20
ATOM 25610 N N . GLY A 1 33 ? 68.871 4.076 11.233 1.00 0.00 33 GLY A N 20
ATOM 25611 C CA . GLY A 1 33 ? 67.957 5.118 10.802 1.00 0.00 33 GLY A CA 20
ATOM 25612 C C . GLY A 1 33 ? 68.579 6.076 9.807 1.00 0.00 33 GLY A C 20
ATOM 25613 O O . GLY A 1 33 ? 68.019 7.136 9.522 1.00 0.00 33 GLY A O 20
ATOM 25617 N N . ARG A 1 34 ? 69.737 5.715 9.274 1.00 0.00 34 ARG A N 20
ATOM 25618 C CA . ARG A 1 34 ? 70.405 6.558 8.297 1.00 0.00 34 ARG A CA 20
ATOM 25619 C C . ARG A 1 34 ? 69.892 6.229 6.907 1.00 0.00 34 ARG A C 20
ATOM 25620 O O . ARG A 1 34 ? 69.409 5.125 6.663 1.00 0.00 34 ARG A O 20
ATOM 25641 N N . LYS A 1 35 ? 69.984 7.184 5.999 1.00 0.00 35 LYS A N 20
ATOM 25642 C CA . LYS A 1 35 ? 69.467 6.993 4.654 1.00 0.00 35 LYS A CA 20
ATOM 25643 C C . LYS A 1 35 ? 70.603 6.640 3.706 1.00 0.00 35 LYS A C 20
ATOM 25644 O O . LYS A 1 35 ? 71.516 7.436 3.494 1.00 0.00 35 LYS A O 20
ATOM 25663 N N . GLY A 1 36 ? 70.543 5.443 3.150 1.00 0.00 36 GLY A N 20
ATOM 25664 C CA . GLY A 1 36 ? 71.571 4.990 2.243 1.00 0.00 36 GLY A CA 20
ATOM 25665 C C . GLY A 1 36 ? 71.011 4.619 0.887 1.00 0.00 36 GLY A C 20
ATOM 25666 O O . GLY A 1 36 ? 69.835 4.856 0.606 1.00 0.00 36 GLY A O 20
ATOM 25670 N N . LYS A 1 37 ? 71.847 4.037 0.048 1.00 0.00 37 LYS A N 20
ATOM 25671 C CA . LYS A 1 37 ? 71.446 3.660 -1.296 1.00 0.00 37 LYS A CA 20
ATOM 25672 C C . LYS A 1 37 ? 72.104 2.345 -1.696 1.00 0.00 37 LYS A C 20
ATOM 25673 O O . LYS A 1 37 ? 73.303 2.157 -1.492 1.00 0.00 37 LYS A O 20
ATOM 25692 N N . ILE A 1 38 ? 71.308 1.436 -2.249 1.00 0.00 38 ILE A N 20
ATOM 25693 C CA . ILE A 1 38 ? 71.813 0.147 -2.707 1.00 0.00 38 ILE A CA 20
ATOM 25694 C C . ILE A 1 38 ? 72.613 0.325 -3.993 1.00 0.00 38 ILE A C 20
ATOM 25695 O O . ILE A 1 38 ? 72.091 0.818 -4.993 1.00 0.00 38 ILE A O 20
ATOM 25711 N N . ILE A 1 39 ? 73.882 -0.063 -3.956 1.00 0.00 39 ILE A N 20
ATOM 25712 C CA . ILE A 1 39 ? 74.769 0.127 -5.099 1.00 0.00 39 ILE A CA 20
ATOM 25713 C C . ILE A 1 39 ? 75.266 -1.202 -5.672 1.00 0.00 39 ILE A C 20
ATOM 25714 O O . ILE A 1 39 ? 75.904 -1.229 -6.725 1.00 0.00 39 ILE A O 20
ATOM 25730 N N . GLU A 1 40 ? 74.970 -2.302 -4.988 1.00 0.00 40 GLU A N 20
ATOM 25731 C CA . GLU A 1 40 ? 75.430 -3.612 -5.433 1.00 0.00 40 GLU A CA 20
ATOM 25732 C C . GLU A 1 40 ? 74.532 -4.719 -4.885 1.00 0.00 40 GLU A C 20
ATOM 25733 O O . GLU A 1 40 ? 73.960 -4.590 -3.798 1.00 0.00 40 GLU A O 20
ATOM 25745 N N . HIS A 1 41 ? 74.410 -5.796 -5.650 1.00 0.00 41 HIS A N 20
ATOM 25746 C CA . HIS A 1 41 ? 73.640 -6.961 -5.234 1.00 0.00 41 HIS A CA 20
ATOM 25747 C C . HIS A 1 41 ? 74.581 -8.023 -4.690 1.00 0.00 41 HIS A C 20
ATOM 25748 O O . HIS A 1 41 ? 75.364 -8.607 -5.442 1.00 0.00 41 HIS A O 20
ATOM 25763 N N . LEU A 1 42 ? 74.512 -8.280 -3.400 1.00 0.00 42 LEU A N 20
ATOM 25764 C CA . LEU A 1 42 ? 75.431 -9.215 -2.778 1.00 0.00 42 LEU A CA 20
ATOM 25765 C C . LEU A 1 42 ? 74.915 -10.639 -2.883 1.00 0.00 42 LEU A C 20
ATOM 25766 O O . LEU A 1 42 ? 73.850 -10.966 -2.358 1.00 0.00 42 LEU A O 20
ATOM 25782 N N . HIS A 1 43 ? 75.662 -11.480 -3.580 1.00 0.00 43 HIS A N 20
ATOM 25783 C CA . HIS A 1 43 ? 75.360 -12.901 -3.611 1.00 0.00 43 HIS A CA 20
ATOM 25784 C C . HIS A 1 43 ? 76.022 -13.580 -2.416 1.00 0.00 43 HIS A C 20
ATOM 25785 O O . HIS A 1 43 ? 77.094 -14.172 -2.519 1.00 0.00 43 HIS A O 20
ATOM 25800 N N . SER A 1 44 ? 75.380 -13.434 -1.270 1.00 0.00 44 SER A N 20
ATOM 25801 C CA . SER A 1 44 ? 75.909 -13.933 -0.015 1.00 0.00 44 SER A CA 20
ATOM 25802 C C . SER A 1 44 ? 74.844 -14.766 0.694 1.00 0.00 44 SER A C 20
ATOM 25803 O O . SER A 1 44 ? 73.766 -15.000 0.147 1.00 0.00 44 SER A O 20
ATOM 25811 N N . ALA A 1 45 ? 75.144 -15.207 1.905 1.00 0.00 45 ALA A N 20
ATOM 25812 C CA . ALA A 1 45 ? 74.197 -15.972 2.695 1.00 0.00 45 ALA A CA 20
ATOM 25813 C C . ALA A 1 45 ? 73.906 -15.209 3.969 1.00 0.00 45 ALA A C 20
ATOM 25814 O O . ALA A 1 45 ? 73.132 -15.638 4.823 1.00 0.00 45 ALA A O 20
ATOM 25821 N N . THR A 1 46 ? 74.555 -14.062 4.077 1.00 0.00 46 THR A N 20
ATOM 25822 C CA . THR A 1 46 ? 74.448 -13.218 5.243 1.00 0.00 46 THR A CA 20
ATOM 25823 C C . THR A 1 46 ? 73.864 -11.859 4.864 1.00 0.00 46 THR A C 20
ATOM 25824 O O . THR A 1 46 ? 72.942 -11.361 5.510 1.00 0.00 46 THR A O 20
ATOM 25835 N N . TYR A 1 47 ? 74.392 -11.282 3.796 1.00 0.00 47 TYR A N 20
ATOM 25836 C CA . TYR A 1 47 ? 73.971 -9.967 3.345 1.00 0.00 47 TYR A CA 20
ATOM 25837 C C . TYR A 1 47 ? 73.367 -10.073 1.956 1.00 0.00 47 TYR A C 20
ATOM 25838 O O . TYR A 1 47 ? 73.748 -10.944 1.177 1.00 0.00 47 TYR A O 20
ATOM 25856 N N . ASP A 1 48 ? 72.437 -9.189 1.650 1.00 0.00 48 ASP A N 20
ATOM 25857 C CA . ASP A 1 48 ? 71.770 -9.211 0.357 1.00 0.00 48 ASP A CA 20
ATOM 25858 C C . ASP A 1 48 ? 72.142 -7.988 -0.476 1.00 0.00 48 ASP A C 20
ATOM 25859 O O . ASP A 1 48 ? 72.190 -8.053 -1.706 1.00 0.00 48 ASP A O 20
ATOM 25868 N N . TYR A 1 49 ? 72.419 -6.871 0.189 1.00 0.00 49 TYR A N 20
ATOM 25869 C CA . TYR A 1 49 ? 72.644 -5.616 -0.523 1.00 0.00 49 TYR A CA 20
ATOM 25870 C C . TYR A 1 49 ? 73.821 -4.845 0.052 1.00 0.00 49 TYR A C 20
ATOM 25871 O O . TYR A 1 49 ? 74.081 -4.890 1.255 1.00 0.00 49 TYR A O 20
ATOM 25889 N N . ALA A 1 50 ? 74.529 -4.142 -0.817 1.00 0.00 50 ALA A N 20
ATOM 25890 C CA . ALA A 1 50 ? 75.572 -3.225 -0.388 1.00 0.00 50 ALA A CA 20
ATOM 25891 C C . ALA A 1 50 ? 75.023 -1.804 -0.400 1.00 0.00 50 ALA A C 20
ATOM 25892 O O . ALA A 1 50 ? 74.687 -1.272 -1.462 1.00 0.00 50 ALA A O 20
ATOM 25899 N N . VAL A 1 51 ? 74.916 -1.202 0.774 1.00 0.00 51 VAL A N 20
ATOM 25900 C CA . VAL A 1 51 ? 74.280 0.100 0.913 1.00 0.00 51 VAL A CA 20
ATOM 25901 C C . VAL A 1 51 ? 75.294 1.170 1.305 1.00 0.00 51 VAL A C 20
ATOM 25902 O O . VAL A 1 51 ? 76.042 1.010 2.270 1.00 0.00 51 VAL A O 20
ATOM 25915 N N . SER A 1 52 ? 75.334 2.247 0.535 1.00 0.00 52 SER A N 20
ATOM 25916 C CA . SER A 1 52 ? 76.174 3.387 0.859 1.00 0.00 52 SER A CA 20
ATOM 25917 C C . SER A 1 52 ? 75.341 4.472 1.536 1.00 0.00 52 SER A C 20
ATOM 25918 O O . SER A 1 52 ? 74.430 5.034 0.920 1.00 0.00 52 SER A O 20
ATOM 25926 N N . ASP A 1 53 ? 75.643 4.750 2.797 1.00 0.00 53 ASP A N 20
ATOM 25927 C CA . ASP A 1 53 ? 74.915 5.762 3.564 1.00 0.00 53 ASP A CA 20
ATOM 25928 C C . ASP A 1 53 ? 75.229 7.168 3.069 1.00 0.00 53 ASP A C 20
ATOM 25929 O O . ASP A 1 53 ? 76.168 7.379 2.298 1.00 0.00 53 ASP A O 20
ATOM 25938 N N . GLU A 1 54 ? 74.443 8.127 3.540 1.00 0.00 54 GLU A N 20
ATOM 25939 C CA . GLU A 1 54 ? 74.649 9.541 3.231 1.00 0.00 54 GLU A CA 20
ATOM 25940 C C . GLU A 1 54 ? 75.999 10.035 3.752 1.00 0.00 54 GLU A C 20
ATOM 25941 O O . GLU A 1 54 ? 76.576 10.986 3.216 1.00 0.00 54 GLU A O 20
ATOM 25953 N N . THR A 1 55 ? 76.495 9.385 4.794 1.00 0.00 55 THR A N 20
ATOM 25954 C CA . THR A 1 55 ? 77.801 9.696 5.354 1.00 0.00 55 THR A CA 20
ATOM 25955 C C . THR A 1 55 ? 78.919 9.205 4.443 1.00 0.00 55 THR A C 20
ATOM 25956 O O . THR A 1 55 ? 80.094 9.472 4.681 1.00 0.00 55 THR A O 20
ATOM 25967 N N . GLY A 1 56 ? 78.538 8.483 3.396 1.00 0.00 56 GLY A N 20
ATOM 25968 C CA . GLY A 1 56 ? 79.502 8.024 2.418 1.00 0.00 56 GLY A CA 20
ATOM 25969 C C . GLY A 1 56 ? 80.188 6.742 2.831 1.00 0.00 56 GLY A C 20
ATOM 25970 O O . GLY A 1 56 ? 81.218 6.373 2.265 1.00 0.00 56 GLY A O 20
ATOM 25974 N N . ASP A 1 57 ? 79.624 6.062 3.818 1.00 0.00 57 ASP A N 20
ATOM 25975 C CA . ASP A 1 57 ? 80.183 4.801 4.281 1.00 0.00 57 ASP A CA 20
ATOM 25976 C C . ASP A 1 57 ? 79.390 3.641 3.702 1.00 0.00 57 ASP A C 20
ATOM 25977 O O . ASP A 1 57 ? 78.173 3.569 3.866 1.00 0.00 57 ASP A O 20
ATOM 25986 N N . ILE A 1 58 ? 80.079 2.752 3.008 1.00 0.00 58 ILE A N 20
ATOM 25987 C CA . ILE A 1 58 ? 79.437 1.613 2.375 1.00 0.00 58 ILE A CA 20
ATOM 25988 C C . ILE A 1 58 ? 79.414 0.432 3.330 1.00 0.00 58 ILE A C 20
ATOM 25989 O O . ILE A 1 58 ? 80.459 -0.013 3.804 1.00 0.00 58 ILE A O 20
ATOM 26005 N N . THR A 1 59 ? 78.222 -0.054 3.626 1.00 0.00 59 THR A N 20
ATOM 26006 C CA . THR A 1 59 ? 78.064 -1.186 4.521 1.00 0.00 59 THR A CA 20
ATOM 26007 C C . THR A 1 59 ? 77.158 -2.236 3.886 1.00 0.00 59 THR A C 20
ATOM 26008 O O . THR A 1 59 ? 76.254 -1.912 3.114 1.00 0.00 59 THR A O 20
ATOM 26019 N N . TYR A 1 60 ? 77.423 -3.493 4.190 1.00 0.00 60 TYR A N 20
ATOM 26020 C CA . TYR A 1 60 ? 76.644 -4.589 3.647 1.00 0.00 60 TYR A CA 20
ATOM 26021 C C . TYR A 1 60 ? 75.477 -4.894 4.574 1.00 0.00 60 TYR A C 20
ATOM 26022 O O . TYR A 1 60 ? 75.671 -5.069 5.776 1.00 0.00 60 TYR A O 20
ATOM 26040 N N . PHE A 1 61 ? 74.271 -4.944 4.026 1.00 0.00 61 PHE A N 20
ATOM 26041 C CA . PHE A 1 61 ? 73.086 -5.178 4.833 1.00 0.00 61 PHE A CA 20
ATOM 26042 C C . PHE A 1 61 ? 72.240 -6.281 4.228 1.00 0.00 61 PHE A C 20
ATOM 26043 O O . PHE A 1 61 ? 72.490 -6.739 3.109 1.00 0.00 61 PHE A O 20
ATOM 26060 N N . LYS A 1 62 ? 71.242 -6.710 4.972 1.00 0.00 62 LYS A N 20
ATOM 26061 C CA . LYS A 1 62 ? 70.312 -7.699 4.489 1.00 0.00 62 LYS A CA 20
ATOM 26062 C C . LYS A 1 62 ? 68.949 -7.043 4.300 1.00 0.00 62 LYS A C 20
ATOM 26063 O O . LYS A 1 62 ? 68.715 -5.942 4.796 1.00 0.00 62 LYS A O 20
ATOM 26082 N N . GLU A 1 63 ? 68.066 -7.715 3.578 1.00 0.00 63 GLU A N 20
ATOM 26083 C CA . GLU A 1 63 ? 66.764 -7.152 3.219 1.00 0.00 63 GLU A CA 20
ATOM 26084 C C . GLU A 1 63 ? 65.928 -6.793 4.455 1.00 0.00 63 GLU A C 20
ATOM 26085 O O . GLU A 1 63 ? 65.142 -5.845 4.431 1.00 0.00 63 GLU A O 20
ATOM 26097 N N . HIS A 1 64 ? 66.116 -7.540 5.533 1.00 0.00 64 HIS A N 20
ATOM 26098 C CA . HIS A 1 64 ? 65.336 -7.346 6.752 1.00 0.00 64 HIS A CA 20
ATOM 26099 C C . HIS A 1 64 ? 65.766 -6.071 7.477 1.00 0.00 64 HIS A C 20
ATOM 26100 O O . HIS A 1 64 ? 64.997 -5.482 8.241 1.00 0.00 64 HIS A O 20
ATOM 26115 N N . GLU A 1 65 ? 66.987 -5.641 7.208 1.00 0.00 65 GLU A N 20
ATOM 26116 C CA . GLU A 1 65 ? 67.588 -4.521 7.915 1.00 0.00 65 GLU A CA 20
ATOM 26117 C C . GLU A 1 65 ? 67.467 -3.230 7.112 1.00 0.00 65 GLU A C 20
ATOM 26118 O O . GLU A 1 65 ? 68.244 -2.295 7.307 1.00 0.00 65 GLU A O 20
ATOM 26130 N N . LEU A 1 66 ? 66.469 -3.157 6.245 1.00 0.00 66 LEU A N 20
ATOM 26131 C CA . LEU A 1 66 ? 66.297 -1.991 5.387 1.00 0.00 66 LEU A CA 20
ATOM 26132 C C . LEU A 1 66 ? 64.839 -1.544 5.341 1.00 0.00 66 LEU A C 20
ATOM 26133 O O . LEU A 1 66 ? 63.926 -2.321 5.622 1.00 0.00 66 LEU A O 20
ATOM 26149 N N . THR A 1 67 ? 64.637 -0.274 5.023 1.00 0.00 67 THR A N 20
ATOM 26150 C CA . THR A 1 67 ? 63.310 0.270 4.781 1.00 0.00 67 THR A CA 20
ATOM 26151 C C . THR A 1 67 ? 63.379 1.294 3.647 1.00 0.00 67 THR A C 20
ATOM 26152 O O . THR A 1 67 ? 63.884 2.399 3.828 1.00 0.00 67 THR A O 20
ATOM 26163 N N . PRO A 1 68 ? 62.900 0.923 2.448 1.00 0.00 68 PRO A N 20
ATOM 26164 C CA . PRO A 1 68 ? 63.009 1.759 1.243 1.00 0.00 68 PRO A CA 20
ATOM 26165 C C . PRO A 1 68 ? 62.186 3.043 1.315 1.00 0.00 68 PRO A C 20
ATOM 26166 O O . PRO A 1 68 ? 61.138 3.089 1.964 1.00 0.00 68 PRO A O 20
ATOM 26177 N N . LEU A 1 69 ? 62.672 4.080 0.639 1.00 0.00 69 LEU A N 20
ATOM 26178 C CA . LEU A 1 69 ? 61.964 5.353 0.559 1.00 0.00 69 LEU A CA 20
ATOM 26179 C C . LEU A 1 69 ? 60.950 5.320 -0.588 1.00 0.00 69 LEU A C 20
ATOM 26180 O O . LEU A 1 69 ? 61.215 5.831 -1.677 1.00 0.00 69 LEU A O 20
ATOM 26196 N N . LYS A 1 70 ? 59.808 4.688 -0.354 1.00 0.00 70 LYS A N 20
ATOM 26197 C CA . LYS A 1 70 ? 58.774 4.588 -1.375 1.00 0.00 70 LYS A CA 20
ATOM 26198 C C . LYS A 1 70 ? 57.617 5.526 -1.062 1.00 0.00 70 LYS A C 20
ATOM 26199 O O . LYS A 1 70 ? 56.838 5.287 -0.139 1.00 0.00 70 LYS A O 20
ATOM 26218 N N . GLY A 1 71 ? 57.531 6.603 -1.821 1.00 0.00 71 GLY A N 20
ATOM 26219 C CA . GLY A 1 71 ? 56.441 7.542 -1.662 1.00 0.00 71 GLY A CA 20
ATOM 26220 C C . GLY A 1 71 ? 55.929 8.033 -2.998 1.00 0.00 71 GLY A C 20
ATOM 26221 O O . GLY A 1 71 ? 54.746 8.337 -3.149 1.00 0.00 71 GLY A O 20
ATOM 26225 N N . GLY A 1 72 ? 56.826 8.102 -3.971 1.00 0.00 72 GLY A N 20
ATOM 26226 C CA . GLY A 1 72 ? 56.451 8.545 -5.295 1.00 0.00 72 GLY A CA 20
ATOM 26227 C C . GLY A 1 72 ? 56.643 10.034 -5.476 1.00 0.00 72 GLY A C 20
ATOM 26228 O O . GLY A 1 72 ? 57.273 10.695 -4.644 1.00 0.00 72 GLY A O 20
ATOM 26232 N N . LEU A 1 73 ? 56.099 10.571 -6.555 1.00 0.00 73 LEU A N 20
ATOM 26233 C CA . LEU A 1 73 ? 56.233 11.990 -6.843 1.00 0.00 73 LEU A CA 20
ATOM 26234 C C . LEU A 1 73 ? 55.085 12.772 -6.222 1.00 0.00 73 LEU A C 20
ATOM 26235 O O . LEU A 1 73 ? 54.193 13.250 -6.920 1.00 0.00 73 LEU A O 20
ATOM 26251 N N . ALA A 1 74 ? 55.100 12.866 -4.902 1.00 0.00 74 ALA A N 20
ATOM 26252 C CA . ALA A 1 74 ? 54.087 13.621 -4.180 1.00 0.00 74 ALA A CA 20
ATOM 26253 C C . ALA A 1 74 ? 54.548 15.056 -3.962 1.00 0.00 74 ALA A C 20
ATOM 26254 O O . ALA A 1 74 ? 53.767 15.998 -4.102 1.00 0.00 74 ALA A O 20
ATOM 26261 N N . TYR A 1 75 ? 55.833 15.206 -3.615 1.00 0.00 75 TYR A N 20
ATOM 26262 C CA . TYR A 1 75 ? 56.449 16.517 -3.389 1.00 0.00 75 TYR A CA 20
ATOM 26263 C C . TYR A 1 75 ? 55.882 17.176 -2.124 1.00 0.00 75 TYR A C 20
ATOM 26264 O O . TYR A 1 75 ? 56.136 18.349 -1.841 1.00 0.00 75 TYR A O 20
ATOM 26282 N N . VAL A 1 76 ? 55.143 16.402 -1.340 1.00 0.00 76 VAL A N 20
ATOM 26283 C CA . VAL A 1 76 ? 54.556 16.911 -0.110 1.00 0.00 76 VAL A CA 20
ATOM 26284 C C . VAL A 1 76 ? 55.591 16.922 1.011 1.00 0.00 76 VAL A C 20
ATOM 26285 O O . VAL A 1 76 ? 55.751 15.932 1.728 1.00 0.00 76 VAL A O 20
ATOM 26298 N N . LEU A 1 77 ? 56.317 18.037 1.112 1.00 0.00 77 LEU A N 20
ATOM 26299 C CA . LEU A 1 77 ? 57.314 18.255 2.165 1.00 0.00 77 LEU A CA 20
ATOM 26300 C C . LEU A 1 77 ? 58.531 17.336 2.020 1.00 0.00 77 LEU A C 20
ATOM 26301 O O . LEU A 1 77 ? 58.414 16.145 1.717 1.00 0.00 77 LEU A O 20
ATOM 26317 N N . GLU A 1 78 ? 59.707 17.906 2.234 1.00 0.00 78 GLU A N 20
ATOM 26318 C CA . GLU A 1 78 ? 60.940 17.140 2.233 1.00 0.00 78 GLU A CA 20
ATOM 26319 C C . GLU A 1 78 ? 61.067 16.360 3.539 1.00 0.00 78 GLU A C 20
ATOM 26320 O O . GLU A 1 78 ? 61.507 16.889 4.562 1.00 0.00 78 GLU A O 20
ATOM 26332 N N . HIS A 1 79 ? 60.644 15.107 3.502 1.00 0.00 79 HIS A N 20
ATOM 26333 C CA . HIS A 1 79 ? 60.657 14.258 4.683 1.00 0.00 79 HIS A CA 20
ATOM 26334 C C . HIS A 1 79 ? 62.082 13.915 5.088 1.00 0.00 79 HIS A C 20
ATOM 26335 O O . HIS A 1 79 ? 62.865 13.432 4.273 1.00 0.00 79 HIS A O 20
ATOM 26350 N N . HIS A 1 80 ? 62.387 14.176 6.363 1.00 0.00 80 HIS A N 20
ATOM 26351 C CA . HIS A 1 80 ? 63.729 14.014 6.940 1.00 0.00 80 HIS A CA 20
ATOM 26352 C C . HIS A 1 80 ? 64.833 14.494 5.995 1.00 0.00 80 HIS A C 20
ATOM 26353 O O . HIS A 1 80 ? 65.836 13.806 5.796 1.00 0.00 80 HIS A O 20
ATOM 26368 N N . HIS A 1 81 ? 64.629 15.694 5.444 1.00 0.00 81 HIS A N 20
ATOM 26369 C CA . HIS A 1 81 ? 65.601 16.361 4.569 1.00 0.00 81 HIS A CA 20
ATOM 26370 C C . HIS A 1 81 ? 65.766 15.649 3.231 1.00 0.00 81 HIS A C 20
ATOM 26371 O O . HIS A 1 81 ? 66.343 14.564 3.155 1.00 0.00 81 HIS A O 20
ATOM 26386 N N . HIS A 1 82 ? 65.249 16.271 2.181 1.00 0.00 82 HIS A N 20
ATOM 26387 C CA . HIS A 1 82 ? 65.510 15.831 0.816 1.00 0.00 82 HIS A CA 20
ATOM 26388 C C . HIS A 1 82 ? 65.043 16.880 -0.180 1.00 0.00 82 HIS A C 20
ATOM 26389 O O . HIS A 1 82 ? 63.863 16.946 -0.525 1.00 0.00 82 HIS A O 20
ATOM 26404 N N . HIS A 1 83 ? 65.965 17.707 -0.624 1.00 0.00 83 HIS A N 20
ATOM 26405 C CA . HIS A 1 83 ? 65.674 18.673 -1.666 1.00 0.00 83 HIS A CA 20
ATOM 26406 C C . HIS A 1 83 ? 66.255 18.174 -2.982 1.00 0.00 83 HIS A C 20
ATOM 26407 O O . HIS A 1 83 ? 67.464 17.975 -3.081 1.00 0.00 83 HIS A O 20
ATOM 26422 N N . HIS A 1 84 ? 65.384 17.956 -3.971 1.00 0.00 84 HIS A N 20
ATOM 26423 C CA . HIS A 1 84 ? 65.794 17.446 -5.284 1.00 0.00 84 HIS A CA 20
ATOM 26424 C C . HIS A 1 84 ? 66.219 15.980 -5.178 1.00 0.00 84 HIS A C 20
ATOM 26425 O O . HIS A 1 84 ? 67.417 15.716 -4.965 1.00 0.00 84 HIS A O 20
#

Nearest PDB structures (foldseek):
  2heq-assembly1_A  TM=7.596E-01  e=1.078E-13  Bacillus subtilis
  1wx6-assembly1_A  TM=5.356E-01  e=6.500E-02  Homo sapiens
  2gto-assembly1_A  TM=6.473E-01  e=4.080E-01  Homo sapiens
  1u5s-assembly1_A  TM=5.846E-01  e=4.903E-01  Homo sapiens
  2gtj-assembly1_A  TM=5.744E-01  e=1.569E+00  Homo sapiens

InterPro domains:
  IPR018591 YorP protein [PF09629] (1-71)
  IPR038027 YorP domain superfamily [SSF159038] (1-66)

Secondary structure (DSSP, 8-state):
-------SS--SPTT-EEEE-TT-TTTSTT--SSEEEEEEE---SS-SEEEEETTS-EEEE-GGGEEE-----SS---S-----

Sequence (84 aa):
MAGDPLPKYWSYPVGLAVEINNNARYGCPHHVGRKGKIIEHLHSATYDYAVSDETGDITYFKEHELTPLKGGLAYVLEHHHHHHMAGDPLPKYWSYPVGLAVEINNNARYGCPHHVGRKGKIIEHLHSATYDYAVSDETGDITYFKEHELTPLKGGLAYVLEHHHHHHMAGDPLPKYWSYPVGLAVEINNNARYGCPHHVGRKGKIIEHLHSATYDYAVSDETGDITYFKEHELTPLKGGLAYVLEHHHHHHMAGDPLPKYWSYPVGLAVEINNNARYGCPHHVGRKGKIIEHLHSATYDYAVSDETGDITYFKEHELTPLKGGLAYVLEHHHHHHMAGDPLPKYWSYPVGLAVEINNNARYGCPHHVGRKGKIIEHLHSATYDYAVSDETGDITYFKEHELTPLKGGLAYVLEHHHHHHMAGDPLPKYWSYPVGLAVEINNNARYGCPHHVGRKGKIIEHLHSATYDYAVSDETGDITYFKEHELTPLKGGLAYVLEHHHHHHMAGDPLPKYWSYPVGLAVEINNNARYGCPHHVGRKGKIIEHLHSATYDYAVSDETGDITYFKEHELTPLKGGLAYVLEHHHHHHMAGDPLPKYWSYPVGLAVEINNNARYGCPHHVGRKGKIIEHLHSATYDYAVSDETGDITYFKEHELTPLKGGLAYVLEHHHHHHMAGDPLPKYWSYPVGLAVEINNNARYGCPHHVGRKGKIIEHLHSATYDYAVSDETGDITYFKEHELTPLKGGLAYVLEHHHHHHMAGDPLPKYWSYPVGLAVEINNNARYGCPHHVGRKGKIIEHLHSATYDYAVSDETGDITYFKEHELTPLKGGLAYVLEHHHHHHMAGDPLPKYWSYPVGLAVEINNNARYGCPHHVGRKGKIIEHLHSATYDYAVSDETGDITYFKEHELTPLKGGLAYVLEHHHHHHMAGDPLPKYWSYPVGLAVEINNNARYGCPHHVGRKGKIIEHLHSATYDYAVSDETGDITYFKEHELTPLKGGLAYVLEHHHHHHMAGDPLPKYWSYPVGLAVEINNNARYGCPHHVGRKGKIIEHLHSATYDYAVSDETGDITYFKEHELTPLKGGLAYVLEHHHHHHMAGDPLPKYWSYPVGLAVEINNNARYGCPHHVGRKGKIIEHLHSATYDYAVSDETGDITYFKEHELTPLKGGLAYVLEHHHHHHMAGDPLPKYWSYPVGLAVEINNNARYGCPHHVGRKGKIIEHLHSATYDYAVSDETGDITYFKEHELTPLKGGLAYVLEHHHHHHMAGDPLPKYWSYPVGLAVEINNNARYGCPHHVGRKGKIIEHLHSATYDYAVSDETGDITYFKEHELTPLKGGLAYVLEHHHHHHMAGDPLPKYWSYPVGLAVEINNNARYGCPHHVGRKGKIIEHLHSATYDYAVSDETGDITYFKEHELTPLKGGLAYVLEHHHHHHMAGDPLPKYWSYPVGLAVEINNNARYGCPHHVGRKGKIIEHLHSATYDYAVSDETGDITYFKEHELTPLKGGLAYVLEHHHHHHMAGDPLPKYWSYPVGLAVEINNNARYGCPHHVGRKGKIIEHLHSATYDYAVSDETGDITYFKEHELTPLKGGLAYVLEHHHHHHMAGDPLPKYWSYPVGLAVEINNNARYGCPHHVGRKGKIIEHLHSATYDYAVSDETGDITYFKEHELTPLKGGLAYVLEHHHHHH

Organism: Bacillus subtilis (strain 168) (NCBI:txid224308)

Radius of gyration: 15.81 Å; Cα contacts (8 Å, |Δi|>4): 129; chains: 1; bounding box: 36×38×37 Å